Protein 6K5R (pdb70)

Sequence (87 aa):
DHINLKVAGQDGSVVQFKIKRHTPLSKLMKAYCERQGLSMRQIRFRFDGQPINETDTPAQLEMEDEDTIDVFQQQTGDTAGCIVIDEDHINLKVAGQDGSVVQFKIKRHTPLSKLMKAYCERQGLSMRQIRFRFDGQPINETDTPAQLEMEDEDTIDVFQQQTGDTAGCIVIDEDHINLKVAGQDGSVVQFKIKRHTPLSKLMKAYCERQGLSMRQIRFRFDGQPINETDTPAQLEMEDEDTIDVFQQQTGDTAGCIVIDEDHINLKVAGQDGSVVQFKIKRHTPLSKLMKAYCERQGLSMRQIRFRFDGQPINETDTPAQLEMEDEDTIDVFQQQTGDTAGCIVIDEDHINLKVAGQDGSVVQFKIKRHTPLSKLMKAYCERQGLSMRQIRFRFDGQPINETDTPAQLEMEDEDTIDVFQQQTGDTAGCIVIDEDHINLKVAGQDGSVVQFKIKRHTPLSKLMKAYCERQGLSMRQIRFRFDGQPINETDTPAQLEMEDEDTIDVFQQQTGDTAGCIVIDEDHINLKVAGQDGSVVQFKIKRHTPLSKLMKAYCERQGLSMRQIRFRFDGQPINETDTPAQLEMEDEDTIDVFQQQTGDTAGCIVIDEDHINLKVAGQDGSVVQFKIKRHTPLSKLMKAYCERQGLSMRQIRFRFDGQPINETDTPAQLEMEDEDTIDVFQQQTGDTAGCIVIDEDHINLKVAGQDGSVVQFKIKRHTPLSKLMKAYCERQGLSMRQIRFRFDGQPINETDTPAQLEMEDEDTIDVFQQQTGDTAGCIVIDEDHINLKVAGQDGSVVQFKIKRHTPLSKLMKAYCERQGLSMRQIRFRFDGQPINETDTPAQLEMEDEDTIDVFQQQTGDTAGCIVIDEDHINLKVAGQDGSVVQFKIKRHTPLSKLMKAYCERQGLSMRQIRFRFDGQPINETDTPAQLEMEDEDTIDVFQQQTGDTAGCIVIDEDHINLKVAGQDGSVVQFKIKRHTPLSKLMKAYCERQGLSMRQIRFRFDGQPINETDTPAQLEMEDEDTIDVFQQQTGDTAGCIVIDEDHINLKVAGQDGSVVQFKIKRHTPLSKLMKAYCERQGLSMRQIRFRFDGQPINETDTPAQLEMEDEDTIDVFQQQTGDTAGCIVIDEDHINLKVAGQDGSVVQFKIKRHTPLSKLMKAYCERQGLSMRQIRFRFDGQPINETDTPAQLEMEDEDTIDVFQQQTGDTAGCIVIDEDHINLKVAGQDGSVVQFKIKRHTPLSKLMKAYCERQGLSMRQIRFRFDGQPINETDTPAQLEMEDEDTIDVFQQQTGDTAGCIVIDEDHINLKVAGQDGSVVQFKIKRHTPLSKLMKAYCERQGLSMRQIRFRFDGQPINETDTPAQLEMEDEDTIDVFQQQTGDTAGCIVIDEDHINLKVAGQDGSVVQFKIKRHTPLSKLMKAYCERQGLSMRQIRFRFDGQPINETDTPAQLEMEDEDTIDVFQQQTGDTAGCIVIDEDHINLKVAGQDGSVVQFKIKRHTPLSKLMKAYCERQGLSMRQIRFRFDGQPINETDTPAQLEMEDEDTIDVFQQQTGDTAGCIVIDEDHINLKVAGQDGSVVQFKIKRHTPLSKLMKAYCERQGLSMRQIRFRFDGQPINETDTPAQLEMEDEDTIDVFQQQTGDTAGCIVIDEDHINLKVAGQDGSVVQFKIKRHTPLSKLMKAYCERQGLSMRQIRFRFDGQPINETDTPAQLEMEDEDTIDVFQQQTGDTAGCIVIDE

Structure (mmCIF, N/CA/C/O backbone):
data_6K5R
#
_entry.id   6K5R
#
loop_
_entity.id
_entity.type
_entity.pdbx_description
1 polymer 'Small ubiquitin-related modifier 3'
2 polymer ASP-THR-ALA-GLY-CYS-ILE-VAL-ILE-SEP-ASP-SEP-GLU
#
loop_
_atom_site.group_PDB
_atom_site.id
_atom_site.type_symbol
_atom_site.label_atom_id
_atom_site.label_alt_id
_atom_site.label_comp_id
_atom_site.label_asym_id
_atom_site.label_entity_id
_atom_site.label_seq_id
_atom_site.pdbx_PDB_ins_code
_atom_site.Cartn_x
_atom_site.Cartn_y
_atom_site.Cartn_z
_atom_site.occupancy
_atom_site.B_iso_or_equiv
_atom_site.auth_seq_id
_atom_site.auth_comp_id
_atom_site.auth_asym_id
_atom_site.auth_atom_id
_atom_site.pdbx_PDB_model_num
ATOM 1 N N . ASP A 1 1 ? 10.536 15.447 0.348 1.00 10.00 16 ASP A N 1
ATOM 2 C CA . ASP A 1 1 ? 9.702 14.943 1.432 1.00 10.00 16 ASP A CA 1
ATOM 3 C C . ASP A 1 1 ? 8.790 13.829 0.922 1.00 10.00 16 ASP A C 1
ATOM 4 O O . ASP A 1 1 ? 8.940 13.363 -0.209 1.00 10.00 16 ASP A O 1
ATOM 13 N N . HIS A 1 2 ? 7.854 13.406 1.752 1.00 10.00 17 HIS A N 1
ATOM 14 C CA . HIS A 1 2 ? 6.920 12.353 1.381 1.00 10.00 17 HIS A CA 1
ATOM 15 C C . HIS A 1 2 ? 5.582 12.956 0.981 1.00 10.00 17 HIS A C 1
ATOM 16 O O . HIS A 1 2 ? 5.215 14.034 1.449 1.00 10.00 17 HIS A O 1
ATOM 30 N N . ILE A 1 3 ? 4.862 12.262 0.121 1.00 10.00 18 ILE A N 1
ATOM 31 C CA . ILE A 1 3 ? 3.557 12.713 -0.318 1.00 10.00 18 ILE A CA 1
ATOM 32 C C . ILE A 1 3 ? 2.492 11.861 0.368 1.00 10.00 18 ILE A C 1
ATOM 33 O O . ILE A 1 3 ? 2.516 10.629 0.288 1.00 10.00 18 ILE A O 1
ATOM 49 N N . ASN A 1 4 ? 1.582 12.509 1.077 1.00 10.00 19 ASN A N 1
ATOM 50 C CA . ASN A 1 4 ? 0.542 11.793 1.800 1.00 10.00 19 ASN A CA 1
ATOM 51 C C . ASN A 1 4 ? -0.696 11.609 0.940 1.00 10.00 19 ASN A C 1
ATOM 52 O O . ASN A 1 4 ? -1.432 12.558 0.667 1.00 10.00 19 ASN A O 1
ATOM 63 N N . LEU A 1 5 ? -0.906 10.382 0.499 1.00 10.00 20 LEU A N 1
ATOM 64 C CA . LEU A 1 5 ? -2.055 10.044 -0.321 1.00 10.00 20 LEU A CA 1
ATOM 65 C C . LEU A 1 5 ? -3.138 9.439 0.559 1.00 10.00 20 LEU A C 1
ATOM 66 O O . LEU A 1 5 ? -2.863 9.003 1.677 1.00 10.00 20 LEU A O 1
ATOM 82 N N . LYS A 1 6 ? -4.364 9.412 0.069 1.00 10.00 21 LYS A N 1
ATOM 83 C CA . LYS A 1 6 ? -5.466 8.876 0.853 1.00 10.00 21 LYS A CA 1
ATOM 84 C C . LYS A 1 6 ? -6.260 7.839 0.068 1.00 10.00 21 LYS A C 1
ATOM 85 O O . LYS A 1 6 ? -6.474 7.980 -1.138 1.00 10.00 21 LYS A O 1
ATOM 104 N N . VAL A 1 7 ? -6.666 6.786 0.758 1.00 10.00 22 VAL A N 1
ATOM 105 C CA . VAL A 1 7 ? -7.464 5.725 0.165 1.00 10.00 22 VAL A CA 1
ATOM 106 C C . VAL A 1 7 ? -8.845 5.725 0.806 1.00 10.00 22 VAL A C 1
ATOM 107 O O . VAL A 1 7 ? -8.964 5.681 2.033 1.00 10.00 22 VAL A O 1
ATOM 120 N N . ALA A 1 8 ? -9.881 5.797 -0.016 1.00 10.00 23 ALA A N 1
ATOM 121 C CA . ALA A 1 8 ? -11.243 5.814 0.483 1.00 10.00 23 ALA A CA 1
ATOM 122 C C . ALA A 1 8 ? -11.910 4.461 0.286 1.00 10.00 23 ALA A C 1
ATOM 123 O O . ALA A 1 8 ? -12.219 4.067 -0.840 1.00 10.00 23 ALA A O 1
ATOM 130 N N . GLY A 1 9 ? -12.117 3.749 1.385 1.00 10.00 24 GLY A N 1
ATOM 131 C CA . GLY A 1 9 ? -12.754 2.451 1.314 1.00 10.00 24 GLY A CA 1
ATOM 132 C C . GLY A 1 9 ? -14.241 2.569 1.047 1.00 10.00 24 GLY A C 1
ATOM 133 O O . GLY A 1 9 ? -14.843 3.611 1.317 1.00 10.00 24 GLY A O 1
ATOM 137 N N . GLN A 1 10 ? -14.839 1.503 0.532 1.00 10.00 25 GLN A N 1
ATOM 138 C CA . GLN A 1 10 ? -16.269 1.500 0.222 1.00 10.00 25 GLN A CA 1
ATOM 139 C C . GLN A 1 10 ? -17.111 1.372 1.488 1.00 10.00 25 GLN A C 1
ATOM 140 O O . GLN A 1 10 ? -18.339 1.434 1.437 1.00 10.00 25 GLN A O 1
ATOM 154 N N . ASP A 1 11 ? -16.446 1.189 2.619 1.00 10.00 26 ASP A N 1
ATOM 155 C CA . ASP A 1 11 ? -17.132 1.073 3.900 1.00 10.00 26 ASP A CA 1
ATOM 156 C C . ASP A 1 11 ? -17.073 2.404 4.644 1.00 10.00 26 ASP A C 1
ATOM 157 O O . ASP A 1 11 ? -17.973 2.744 5.411 1.00 10.00 26 ASP A O 1
ATOM 166 N N . GLY A 1 12 ? -16.004 3.153 4.406 1.00 10.00 27 GLY A N 1
ATOM 167 C CA . GLY A 1 12 ? -15.837 4.435 5.054 1.00 10.00 27 GLY A CA 1
ATOM 168 C C . GLY A 1 12 ? -14.461 4.600 5.671 1.00 10.00 27 GLY A C 1
ATOM 169 O O . GLY A 1 12 ? -14.063 5.718 6.001 1.00 10.00 27 GLY A O 1
ATOM 173 N N . SER A 1 13 ? -13.731 3.496 5.815 1.00 10.00 28 SER A N 1
ATOM 174 C CA . SER A 1 13 ? -12.394 3.535 6.403 1.00 10.00 28 SER A CA 1
ATOM 175 C C . SER A 1 13 ? -11.452 4.395 5.565 1.00 10.00 28 SER A C 1
ATOM 176 O O . SER A 1 13 ? -11.470 4.347 4.330 1.00 10.00 28 SER A O 1
ATOM 184 N N . VAL A 1 14 ? -10.654 5.202 6.243 1.00 10.00 29 VAL A N 1
ATOM 185 C CA . VAL A 1 14 ? -9.702 6.074 5.579 1.00 10.00 29 VAL A CA 1
ATOM 186 C C . VAL A 1 14 ? -8.278 5.579 5.818 1.00 10.00 29 VAL A C 1
ATOM 187 O O . VAL A 1 14 ? -7.875 5.333 6.958 1.00 10.00 29 VAL A O 1
ATOM 200 N N . VAL A 1 15 ? -7.532 5.398 4.743 1.00 10.00 30 VAL A N 1
ATOM 201 C CA . VAL A 1 15 ? -6.157 4.936 4.845 1.00 10.00 30 VAL A CA 1
ATOM 202 C C . VAL A 1 15 ? -5.217 5.977 4.256 1.00 10.00 30 VAL A C 1
ATOM 203 O O . VAL A 1 15 ? -5.360 6.368 3.098 1.00 10.00 30 VAL A O 1
ATOM 216 N N . GLN A 1 16 ? -4.278 6.439 5.064 1.00 10.00 31 GLN A N 1
ATOM 217 C CA . GLN A 1 16 ? -3.312 7.433 4.627 1.00 10.00 31 GLN A CA 1
ATOM 218 C C . GLN A 1 16 ? -2.006 6.748 4.248 1.00 10.00 31 GLN A C 1
ATOM 219 O O . GLN A 1 16 ? -1.394 6.054 5.066 1.00 10.00 31 GLN A O 1
ATOM 233 N N . PHE A 1 17 ? -1.591 6.942 3.007 1.00 10.00 32 PHE A N 1
ATOM 234 C CA . PHE A 1 17 ? -0.373 6.332 2.500 1.00 10.00 32 PHE A CA 1
ATOM 235 C C . PHE A 1 17 ? 0.766 7.341 2.431 1.00 10.00 32 PHE A C 1
ATOM 236 O O . PHE A 1 17 ? 0.697 8.323 1.691 1.00 10.00 32 PHE A O 1
ATOM 253 N N . LYS A 1 18 ? 1.804 7.093 3.212 1.00 10.00 33 LYS A N 1
ATOM 254 C CA . LYS A 1 18 ? 2.976 7.949 3.224 1.00 10.00 33 LYS A CA 1
ATOM 255 C C . LYS A 1 18 ? 4.030 7.337 2.315 1.00 10.00 33 LYS A C 1
ATOM 256 O O . LYS A 1 18 ? 4.726 6.393 2.695 1.00 10.00 33 LYS A O 1
ATOM 275 N N . ILE A 1 19 ? 4.103 7.839 1.092 1.00 10.00 34 ILE A N 1
ATOM 276 C CA . ILE A 1 19 ? 5.055 7.333 0.118 1.00 10.00 34 ILE A CA 1
ATOM 277 C C . ILE A 1 19 ? 5.748 8.501 -0.581 1.00 10.00 34 ILE A C 1
ATOM 278 O O . ILE A 1 19 ? 5.388 9.653 -0.355 1.00 10.00 34 ILE A O 1
ATOM 294 N N . LYS A 1 20 ? 6.756 8.221 -1.395 1.00 10.00 35 LYS A N 1
ATOM 295 C CA . LYS A 1 20 ? 7.455 9.279 -2.111 1.00 10.00 35 LYS A CA 1
ATOM 296 C C . LYS A 1 20 ? 6.978 9.351 -3.556 1.00 10.00 35 LYS A C 1
ATOM 297 O O . LYS A 1 20 ? 6.410 8.393 -4.077 1.00 10.00 35 LYS A O 1
ATOM 316 N N . ARG A 1 21 ? 7.221 10.479 -4.205 1.00 10.00 36 ARG A N 1
ATOM 317 C CA . ARG A 1 21 ? 6.799 10.677 -5.586 1.00 10.00 36 ARG A CA 1
ATOM 318 C C . ARG A 1 21 ? 7.530 9.741 -6.549 1.00 10.00 36 ARG A C 1
ATOM 319 O O . ARG A 1 21 ? 7.012 9.423 -7.621 1.00 10.00 36 ARG A O 1
ATOM 340 N N . HIS A 1 22 ? 8.730 9.309 -6.172 1.00 10.00 37 HIS A N 1
ATOM 341 C CA . HIS A 1 22 ? 9.504 8.393 -7.007 1.00 10.00 37 HIS A CA 1
ATOM 342 C C . HIS A 1 22 ? 9.120 6.949 -6.695 1.00 10.00 37 HIS A C 1
ATOM 343 O O . HIS A 1 22 ? 9.475 6.021 -7.423 1.00 10.00 37 HIS A O 1
ATOM 357 N N . THR A 1 23 ? 8.381 6.785 -5.609 1.00 10.00 38 THR A N 1
ATOM 358 C CA . THR A 1 23 ? 7.945 5.478 -5.152 1.00 10.00 38 THR A CA 1
ATOM 359 C C . THR A 1 23 ? 6.797 4.941 -6.003 1.00 10.00 38 THR A C 1
ATOM 360 O O . THR A 1 23 ? 5.759 5.589 -6.135 1.00 10.00 38 THR A O 1
ATOM 371 N N . PRO A 1 24 ? 6.987 3.760 -6.616 1.00 10.00 39 PRO A N 1
ATOM 372 C CA . PRO A 1 24 ? 5.963 3.120 -7.448 1.00 10.00 39 PRO A CA 1
ATOM 373 C C . PRO A 1 24 ? 4.674 2.857 -6.676 1.00 10.00 39 PRO A C 1
ATOM 374 O O . PRO A 1 24 ? 4.704 2.468 -5.507 1.00 10.00 39 PRO A O 1
ATOM 385 N N . LEU A 1 25 ? 3.541 3.056 -7.339 1.00 10.00 40 LEU A N 1
ATOM 386 C CA . LEU A 1 25 ? 2.241 2.838 -6.715 1.00 10.00 40 LEU A CA 1
ATOM 387 C C . LEU A 1 25 ? 1.926 1.346 -6.633 1.00 10.00 40 LEU A C 1
ATOM 388 O O . LEU A 1 25 ? 0.933 0.941 -6.025 1.00 10.00 40 LEU A O 1
ATOM 404 N N . SER A 1 26 ? 2.785 0.532 -7.238 1.00 10.00 41 SER A N 1
ATOM 405 C CA . SER A 1 26 ? 2.612 -0.912 -7.230 1.00 10.00 41 SER A CA 1
ATOM 406 C C . SER A 1 26 ? 2.661 -1.451 -5.805 1.00 10.00 41 SER A C 1
ATOM 407 O O . SER A 1 26 ? 1.849 -2.296 -5.422 1.00 10.00 41 SER A O 1
ATOM 415 N N . LYS A 1 27 ? 3.600 -0.940 -5.009 1.00 10.00 42 LYS A N 1
ATOM 416 C CA . LYS A 1 27 ? 3.726 -1.374 -3.624 1.00 10.00 42 LYS A CA 1
ATOM 417 C C . LYS A 1 27 ? 2.536 -0.876 -2.810 1.00 10.00 42 LYS A C 1
ATOM 418 O O . LYS A 1 27 ? 2.155 -1.497 -1.824 1.00 10.00 42 LYS A O 1
ATOM 437 N N . LEU A 1 28 ? 1.943 0.237 -3.242 1.00 10.00 43 LEU A N 1
ATOM 438 C CA . LEU A 1 28 ? 0.784 0.807 -2.561 1.00 10.00 43 LEU A CA 1
ATOM 439 C C . LEU A 1 28 ? -0.398 -0.146 -2.677 1.00 10.00 43 LEU A C 1
ATOM 440 O O . LEU A 1 28 ? -1.069 -0.448 -1.688 1.00 10.00 43 LEU A O 1
ATOM 456 N N . MET A 1 29 ? -0.626 -0.633 -3.889 1.00 10.00 44 MET A N 1
ATOM 457 C CA . MET A 1 29 ? -1.719 -1.561 -4.152 1.00 10.00 44 MET A CA 1
ATOM 458 C C . MET A 1 29 ? -1.521 -2.855 -3.377 1.00 10.00 44 MET A C 1
ATOM 459 O O . MET A 1 29 ? -2.455 -3.371 -2.764 1.00 10.00 44 MET A O 1
ATOM 473 N N . LYS A 1 30 ? -0.295 -3.363 -3.390 1.00 10.00 45 LYS A N 1
ATOM 474 C CA . LYS A 1 30 ? 0.024 -4.604 -2.695 1.00 10.00 45 LYS A CA 1
ATOM 475 C C . LYS A 1 30 ? -0.075 -4.434 -1.179 1.00 10.00 45 LYS A C 1
ATOM 476 O O . LYS A 1 30 ? -0.675 -5.262 -0.502 1.00 10.00 45 LYS A O 1
ATOM 495 N N . ALA A 1 31 ? 0.500 -3.352 -0.655 1.00 10.00 46 ALA A N 1
ATOM 496 C CA . ALA A 1 31 ? 0.489 -3.087 0.783 1.00 10.00 46 ALA A CA 1
ATOM 497 C C . ALA A 1 31 ? -0.929 -3.087 1.343 1.00 10.00 46 ALA A C 1
ATOM 498 O O . ALA A 1 31 ? -1.200 -3.712 2.371 1.00 10.00 46 ALA A O 1
ATOM 505 N N . TYR A 1 32 ? -1.831 -2.391 0.666 1.00 10.00 47 TYR A N 1
ATOM 506 C CA . TYR A 1 32 ? -3.216 -2.327 1.107 1.00 10.00 47 TYR A CA 1
ATOM 507 C C . TYR A 1 32 ? -3.894 -3.681 0.923 1.00 10.00 47 TYR A C 1
ATOM 508 O O . TYR A 1 32 ? -4.650 -4.127 1.786 1.00 10.00 47 TYR A O 1
ATOM 526 N N . CYS A 1 33 ? -3.594 -4.341 -0.191 1.00 10.00 48 CYS A N 1
ATOM 527 C CA . CYS A 1 33 ? -4.173 -5.643 -0.496 1.00 10.00 48 CYS A CA 1
ATOM 528 C C . CYS A 1 33 ? -3.769 -6.679 0.551 1.00 10.00 48 CYS A C 1
ATOM 529 O O . CYS A 1 33 ? -4.581 -7.518 0.949 1.00 10.00 48 CYS A O 1
ATOM 537 N N . GLU A 1 34 ? -2.521 -6.608 1.007 1.00 10.00 49 GLU A N 1
ATOM 538 C CA . GLU A 1 34 ? -2.017 -7.530 2.019 1.00 10.00 49 GLU A CA 1
ATOM 539 C C . GLU A 1 34 ? -2.802 -7.384 3.319 1.00 10.00 49 GLU A C 1
ATOM 540 O O . GLU A 1 34 ? -3.046 -8.364 4.025 1.00 10.00 49 GLU A O 1
ATOM 552 N N . ARG A 1 35 ? -3.204 -6.154 3.623 1.00 10.00 50 ARG A N 1
ATOM 553 C CA . ARG A 1 35 ? -3.966 -5.876 4.836 1.00 10.00 50 ARG A CA 1
ATOM 554 C C . ARG A 1 35 ? -5.401 -6.373 4.695 1.00 10.00 50 ARG A C 1
ATOM 555 O O . ARG A 1 35 ? -6.075 -6.646 5.687 1.00 10.00 50 ARG A O 1
ATOM 576 N N . GLN A 1 36 ? -5.857 -6.490 3.458 1.00 10.00 51 GLN A N 1
ATOM 577 C CA . GLN A 1 36 ? -7.202 -6.977 3.186 1.00 10.00 51 GLN A CA 1
ATOM 578 C C . GLN A 1 36 ? -7.211 -8.499 3.244 1.00 10.00 51 GLN A C 1
ATOM 579 O O . GLN A 1 36 ? -8.219 -9.115 3.598 1.00 10.00 51 GLN A O 1
ATOM 593 N N . GLY A 1 37 ? -6.075 -9.091 2.887 1.00 10.00 52 GLY A N 1
ATOM 594 C CA . GLY A 1 37 ? -5.939 -10.533 2.909 1.00 10.00 52 GLY A CA 1
ATOM 595 C C . GLY A 1 37 ? -6.472 -11.187 1.651 1.00 10.00 52 GLY A C 1
ATOM 596 O O . GLY A 1 37 ? -6.958 -12.317 1.692 1.00 10.00 52 GLY A O 1
ATOM 600 N N . LEU A 1 38 ? -6.370 -10.490 0.529 1.00 10.00 53 LEU A N 1
ATOM 601 C CA . LEU A 1 38 ? -6.863 -11.014 -0.741 1.00 10.00 53 LEU A CA 1
ATOM 602 C C . LEU A 1 38 ? -5.863 -10.768 -1.867 1.00 10.00 53 LEU A C 1
ATOM 603 O O . LEU A 1 38 ? -4.872 -10.055 -1.690 1.00 10.00 53 LEU A O 1
ATOM 619 N N . SER A 1 39 ? -6.137 -11.361 -3.020 1.00 10.00 54 SER A N 1
ATOM 620 C CA . SER A 1 39 ? -5.284 -11.218 -4.190 1.00 10.00 54 SER A CA 1
ATOM 621 C C . SER A 1 39 ? -5.495 -9.851 -4.834 1.00 10.00 54 SER A C 1
ATOM 622 O O . SER A 1 39 ? -6.616 -9.335 -4.862 1.00 10.00 54 SER A O 1
ATOM 630 N N . MET A 1 40 ? -4.422 -9.271 -5.361 1.00 10.00 55 MET A N 1
ATOM 631 C CA . MET A 1 40 ? -4.497 -7.961 -6.001 1.00 10.00 55 MET A CA 1
ATOM 632 C C . MET A 1 40 ? -5.269 -8.046 -7.313 1.00 10.00 55 MET A C 1
ATOM 633 O O . MET A 1 40 ? -5.625 -7.030 -7.911 1.00 10.00 55 MET A O 1
ATOM 647 N N . ARG A 1 41 ? -5.533 -9.270 -7.752 1.00 10.00 56 ARG A N 1
ATOM 648 C CA . ARG A 1 41 ? -6.266 -9.499 -8.984 1.00 10.00 56 ARG A CA 1
ATOM 649 C C . ARG A 1 41 ? -7.771 -9.441 -8.737 1.00 10.00 56 ARG A C 1
ATOM 650 O O . ARG A 1 41 ? -8.562 -9.420 -9.678 1.00 10.00 56 ARG A O 1
ATOM 671 N N . GLN A 1 42 ? -8.167 -9.403 -7.472 1.00 10.00 57 GLN A N 1
ATOM 672 C CA . GLN A 1 42 ? -9.582 -9.358 -7.120 1.00 10.00 57 GLN A CA 1
ATOM 673 C C . GLN A 1 42 ? -10.092 -7.919 -7.051 1.00 10.00 57 GLN A C 1
ATOM 674 O O . GLN A 1 42 ? -11.265 -7.650 -7.320 1.00 10.00 57 GLN A O 1
ATOM 688 N N . ILE A 1 43 ? -9.211 -6.994 -6.704 1.00 10.00 58 ILE A N 1
ATOM 689 C CA . ILE A 1 43 ? -9.595 -5.593 -6.588 1.00 10.00 58 ILE A CA 1
ATOM 690 C C . ILE A 1 43 ? -9.079 -4.770 -7.760 1.00 10.00 58 ILE A C 1
ATOM 691 O O . ILE A 1 43 ? -8.259 -5.240 -8.551 1.00 10.00 58 ILE A O 1
ATOM 707 N N . ARG A 1 44 ? -9.584 -3.549 -7.874 1.00 10.00 59 ARG A N 1
ATOM 708 C CA . ARG A 1 44 ? -9.184 -2.635 -8.938 1.00 10.00 59 ARG A CA 1
ATOM 709 C C . ARG A 1 44 ? -8.979 -1.235 -8.372 1.00 10.00 59 ARG A C 1
ATOM 710 O O . ARG A 1 44 ? -9.812 -0.742 -7.611 1.00 10.00 59 ARG A O 1
ATOM 731 N N . PHE A 1 45 ? -7.871 -0.603 -8.737 1.00 10.00 60 PHE A N 1
ATOM 732 C CA . PHE A 1 45 ? -7.571 0.744 -8.264 1.00 10.00 60 PHE A CA 1
ATOM 733 C C . PHE A 1 45 ? -7.817 1.754 -9.374 1.00 10.00 60 PHE A C 1
ATOM 734 O O . PHE A 1 45 ? -7.416 1.539 -10.522 1.00 10.00 60 PHE A O 1
ATOM 751 N N . ARG A 1 46 ? -8.486 2.847 -9.038 1.00 10.00 61 ARG A N 1
ATOM 752 C CA . ARG A 1 46 ? -8.783 3.884 -10.016 1.00 10.00 61 ARG A CA 1
ATOM 753 C C . ARG A 1 46 ? -8.389 5.260 -9.504 1.00 10.00 61 ARG A C 1
ATOM 754 O O . ARG A 1 46 ? -8.581 5.585 -8.332 1.00 10.00 61 ARG A O 1
ATOM 775 N N . PHE A 1 47 ? -7.836 6.055 -10.402 1.00 10.00 62 PHE A N 1
ATOM 776 C CA . PHE A 1 47 ? -7.416 7.409 -10.098 1.00 10.00 62 PHE A CA 1
ATOM 777 C C . PHE A 1 47 ? -7.933 8.341 -11.187 1.00 10.00 62 PHE A C 1
ATOM 778 O O . PHE A 1 47 ? -7.624 8.149 -12.366 1.00 10.00 62 PHE A O 1
ATOM 795 N N . ASP A 1 48 ? -8.755 9.314 -10.790 1.00 10.00 63 ASP A N 1
ATOM 796 C CA . ASP A 1 48 ? -9.337 10.281 -11.726 1.00 10.00 63 ASP A CA 1
ATOM 797 C C . ASP A 1 48 ? -10.313 9.569 -12.664 1.00 10.00 63 ASP A C 1
ATOM 798 O O . ASP A 1 48 ? -10.573 10.005 -13.783 1.00 10.00 63 ASP A O 1
ATOM 807 N N . GLY A 1 49 ? -10.859 8.458 -12.181 1.00 10.00 64 GLY A N 1
ATOM 808 C CA . GLY A 1 49 ? -11.799 7.685 -12.971 1.00 10.00 64 GLY A CA 1
ATOM 809 C C . GLY A 1 49 ? -11.111 6.751 -13.948 1.00 10.00 64 GLY A C 1
ATOM 810 O O . GLY A 1 49 ? -11.771 6.059 -14.722 1.00 10.00 64 GLY A O 1
ATOM 814 N N . GLN A 1 50 ? -9.786 6.727 -13.916 1.00 10.00 65 GLN A N 1
ATOM 815 C CA . GLN A 1 50 ? -9.023 5.871 -14.815 1.00 10.00 65 GLN A CA 1
ATOM 816 C C . GLN A 1 50 ? -8.277 4.798 -14.025 1.00 10.00 65 GLN A C 1
ATOM 817 O O . GLN A 1 50 ? -7.772 5.072 -12.938 1.00 10.00 65 GLN A O 1
ATOM 831 N N . PRO A 1 51 ? -8.221 3.559 -14.542 1.00 10.00 66 PRO A N 1
ATOM 832 C CA . PRO A 1 51 ? -7.524 2.456 -13.873 1.00 10.00 66 PRO A CA 1
ATOM 833 C C . PRO A 1 51 ? -6.013 2.670 -13.845 1.00 10.00 66 PRO A C 1
ATOM 834 O O . PRO A 1 51 ? -5.429 3.160 -14.812 1.00 10.00 66 PRO A O 1
ATOM 845 N N . ILE A 1 52 ? -5.386 2.304 -12.737 1.00 10.00 67 ILE A N 1
ATOM 846 C CA . ILE A 1 52 ? -3.946 2.469 -12.590 1.00 10.00 67 ILE A CA 1
ATOM 847 C C . ILE A 1 52 ? -3.215 1.179 -12.943 1.00 10.00 67 ILE A C 1
ATOM 848 O O . ILE A 1 52 ? -3.690 0.081 -12.640 1.00 10.00 67 ILE A O 1
ATOM 864 N N . ASN A 1 53 ? -2.059 1.321 -13.578 1.00 10.00 68 ASN A N 1
ATOM 865 C CA . ASN A 1 53 ? -1.252 0.177 -13.984 1.00 10.00 68 ASN A CA 1
ATOM 866 C C . ASN A 1 53 ? -0.105 -0.020 -13.002 1.00 10.00 68 ASN A C 1
ATOM 867 O O . ASN A 1 53 ? 0.156 0.844 -12.166 1.00 10.00 68 ASN A O 1
ATOM 878 N N . GLU A 1 54 ? 0.601 -1.138 -13.123 1.00 10.00 69 GLU A N 1
ATOM 879 C CA . GLU A 1 54 ? 1.723 -1.439 -12.236 1.00 10.00 69 GLU A CA 1
ATOM 880 C C . GLU A 1 54 ? 3.013 -0.786 -12.732 1.00 10.00 69 GLU A C 1
ATOM 881 O O . GLU A 1 54 ? 4.111 -1.211 -12.377 1.00 10.00 69 GLU A O 1
ATOM 893 N N . THR A 1 55 ? 2.868 0.245 -13.555 1.00 10.00 70 THR A N 1
ATOM 894 C CA . THR A 1 55 ? 4.006 0.968 -14.100 1.00 10.00 70 THR A CA 1
ATOM 895 C C . THR A 1 55 ? 3.841 2.470 -13.889 1.00 10.00 70 THR A C 1
ATOM 896 O O . THR A 1 55 ? 4.539 3.280 -14.502 1.00 10.00 70 THR A O 1
ATOM 907 N N . ASP A 1 56 ? 2.915 2.839 -13.013 1.00 10.00 71 ASP A N 1
ATOM 908 C CA . ASP A 1 56 ? 2.638 4.245 -12.750 1.00 10.00 71 ASP A CA 1
ATOM 909 C C . ASP A 1 56 ? 3.224 4.701 -11.418 1.00 10.00 71 ASP A C 1
ATOM 910 O O . ASP A 1 56 ? 3.382 3.909 -10.486 1.00 10.00 71 ASP A O 1
ATOM 919 N N . THR A 1 57 ? 3.546 5.983 -11.349 1.00 10.00 72 THR A N 1
ATOM 920 C CA . THR A 1 57 ? 4.105 6.586 -10.148 1.00 10.00 72 THR A CA 1
ATOM 921 C C . THR A 1 57 ? 3.366 7.890 -9.837 1.00 10.00 72 THR A C 1
ATOM 922 O O . THR A 1 57 ? 2.736 8.465 -10.727 1.00 10.00 72 THR A O 1
ATOM 933 N N . PRO A 1 58 ? 3.419 8.379 -8.583 1.00 10.00 73 PRO A N 1
ATOM 934 C CA . PRO A 1 58 ? 2.741 9.622 -8.195 1.00 10.00 73 PRO A CA 1
ATOM 935 C C . PRO A 1 58 ? 3.202 10.812 -9.032 1.00 10.00 73 PRO A C 1
ATOM 936 O O . PRO A 1 58 ? 2.396 11.655 -9.424 1.00 10.00 73 PRO A O 1
ATOM 947 N N . ALA A 1 59 ? 4.499 10.857 -9.319 1.00 10.00 74 ALA A N 1
ATOM 948 C CA . ALA A 1 59 ? 5.077 11.939 -10.112 1.00 10.00 74 ALA A CA 1
ATOM 949 C C . ALA A 1 59 ? 4.775 11.763 -11.597 1.00 10.00 74 ALA A C 1
ATOM 950 O O . ALA A 1 59 ? 5.015 12.663 -12.399 1.00 10.00 74 ALA A O 1
ATOM 957 N N . GLN A 1 60 ? 4.253 10.602 -11.957 1.00 10.00 75 GLN A N 1
ATOM 958 C CA . GLN A 1 60 ? 3.924 10.309 -13.344 1.00 10.00 75 GLN A CA 1
ATOM 959 C C . GLN A 1 60 ? 2.454 10.607 -13.613 1.00 10.00 75 GLN A C 1
ATOM 960 O O . GLN A 1 60 ? 2.079 11.003 -14.716 1.00 10.00 75 GLN A O 1
ATOM 974 N N . LEU A 1 61 ? 1.630 10.425 -12.593 1.00 10.00 76 LEU A N 1
ATOM 975 C CA . LEU A 1 61 ? 0.199 10.668 -12.714 1.00 10.00 76 LEU A CA 1
ATOM 976 C C . LEU A 1 61 ? -0.165 12.072 -12.245 1.00 10.00 76 LEU A C 1
ATOM 977 O O . LEU A 1 61 ? -1.342 12.415 -12.157 1.00 10.00 76 LEU A O 1
ATOM 993 N N . GLU A 1 62 ? 0.857 12.872 -11.942 1.00 10.00 77 GLU A N 1
ATOM 994 C CA . GLU A 1 62 ? 0.668 14.247 -11.482 1.00 10.00 77 GLU A CA 1
ATOM 995 C C . GLU A 1 62 ? -0.189 14.294 -10.223 1.00 10.00 77 GLU A C 1
ATOM 996 O O . GLU A 1 62 ? -1.078 15.138 -10.084 1.00 10.00 77 GLU A O 1
ATOM 1008 N N . MET A 1 63 ? 0.093 13.390 -9.304 1.00 10.00 78 MET A N 1
ATOM 1009 C CA . MET A 1 63 ? -0.650 13.318 -8.058 1.00 10.00 78 MET A CA 1
ATOM 1010 C C . MET A 1 63 ? -0.090 14.309 -7.053 1.00 10.00 78 MET A C 1
ATOM 1011 O O . MET A 1 63 ? 1.111 14.584 -7.044 1.00 10.00 78 MET A O 1
ATOM 1025 N N . GLU A 1 64 ? -0.962 14.841 -6.213 1.00 10.00 79 GLU A N 1
ATOM 1026 C CA . GLU A 1 64 ? -0.559 15.798 -5.196 1.00 10.00 79 GLU A CA 1
ATOM 1027 C C . GLU A 1 64 ? -0.914 15.262 -3.818 1.00 10.00 79 GLU A C 1
ATOM 1028 O O . GLU A 1 64 ? -1.415 14.143 -3.694 1.00 10.00 79 GLU A O 1
ATOM 1040 N N . ASP A 1 65 ? -0.654 16.048 -2.786 1.00 10.00 80 ASP A N 1
ATOM 1041 C CA . ASP A 1 65 ? -0.951 15.626 -1.426 1.00 10.00 80 ASP A CA 1
ATOM 1042 C C . ASP A 1 65 ? -2.454 15.537 -1.210 1.00 10.00 80 ASP A C 1
ATOM 1043 O O . ASP A 1 65 ? -3.215 16.335 -1.763 1.00 10.00 80 ASP A O 1
ATOM 1052 N N . GLU A 1 66 ? -2.863 14.550 -0.416 1.00 10.00 81 GLU A N 1
ATOM 1053 C CA . GLU A 1 66 ? -4.272 14.301 -0.098 1.00 10.00 81 GLU A CA 1
ATOM 1054 C C . GLU A 1 66 ? -5.023 13.723 -1.295 1.00 10.00 81 GLU A C 1
ATOM 1055 O O . GLU A 1 66 ? -6.256 13.667 -1.292 1.00 10.00 81 GLU A O 1
ATOM 1067 N N . ASP A 1 67 ? -4.287 13.290 -2.315 1.00 10.00 82 ASP A N 1
ATOM 1068 C CA . ASP A 1 67 ? -4.911 12.704 -3.493 1.00 10.00 82 ASP A CA 1
ATOM 1069 C C . ASP A 1 67 ? -5.551 11.380 -3.107 1.00 10.00 82 ASP A C 1
ATOM 1070 O O . ASP A 1 67 ? -4.893 10.495 -2.557 1.00 10.00 82 ASP A O 1
ATOM 1079 N N . THR A 1 68 ? -6.840 11.259 -3.368 1.00 10.00 83 THR A N 1
ATOM 1080 C CA . THR A 1 68 ? -7.576 10.060 -3.014 1.00 10.00 83 THR A CA 1
ATOM 1081 C C . THR A 1 68 ? -7.659 9.073 -4.176 1.00 10.00 83 THR A C 1
ATOM 1082 O O . THR A 1 68 ? -7.874 9.460 -5.327 1.00 10.00 83 THR A O 1
ATOM 1093 N N . ILE A 1 69 ? -7.455 7.799 -3.857 1.00 10.00 84 ILE A N 1
ATOM 1094 C CA . ILE A 1 69 ? -7.523 6.727 -4.838 1.00 10.00 84 ILE A CA 1
ATOM 1095 C C . ILE A 1 69 ? -8.732 5.847 -4.536 1.00 10.00 84 ILE A C 1
ATOM 1096 O O . ILE A 1 69 ? -8.987 5.515 -3.375 1.00 10.00 84 ILE A O 1
ATOM 1112 N N . ASP A 1 70 ? -9.477 5.482 -5.569 1.00 10.00 85 ASP A N 1
ATOM 1113 C CA . ASP A 1 70 ? -10.659 4.649 -5.396 1.00 10.00 85 ASP A CA 1
ATOM 1114 C C . ASP A 1 70 ? -10.309 3.177 -5.548 1.00 10.00 85 ASP A C 1
ATOM 1115 O O . ASP A 1 70 ? -9.545 2.799 -6.439 1.00 10.00 85 ASP A O 1
ATOM 1124 N N . VAL A 1 71 ? -10.863 2.353 -4.671 1.00 10.00 86 VAL A N 1
ATOM 1125 C CA . VAL A 1 71 ? -10.613 0.920 -4.704 1.00 10.00 86 VAL A CA 1
ATOM 1126 C C . VAL A 1 71 ? -11.919 0.156 -4.873 1.00 10.00 86 VAL A C 1
ATOM 1127 O O . VAL A 1 71 ? -12.779 0.175 -3.990 1.00 10.00 86 VAL A O 1
ATOM 1140 N N . PHE A 1 72 ? -12.062 -0.515 -6.003 1.00 10.00 87 PHE A N 1
ATOM 1141 C CA . PHE A 1 72 ? -13.266 -1.277 -6.294 1.00 10.00 87 PHE A CA 1
ATOM 1142 C C . PHE A 1 72 ? -12.964 -2.771 -6.332 1.00 10.00 87 PHE A C 1
ATOM 1143 O O . PHE A 1 72 ? -11.819 -3.185 -6.135 1.00 10.00 87 PHE A O 1
ATOM 1160 N N . GLN A 1 73 ? -13.990 -3.569 -6.588 1.00 10.00 88 GLN A N 1
ATOM 1161 C CA . GLN A 1 73 ? -13.850 -5.017 -6.666 1.00 10.00 88 GLN A CA 1
ATOM 1162 C C . GLN A 1 73 ? -14.220 -5.497 -8.062 1.00 10.00 88 GLN A C 1
ATOM 1163 O O . GLN A 1 73 ? -15.031 -4.868 -8.743 1.00 10.00 88 GLN A O 1
ATOM 1177 N N . GLN A 1 74 ? -13.622 -6.597 -8.490 1.00 10.00 89 GLN A N 1
ATOM 1178 C CA . GLN A 1 74 ? -13.916 -7.152 -9.797 1.00 10.00 89 GLN A CA 1
ATOM 1179 C C . GLN A 1 74 ? -15.181 -8.003 -9.714 1.00 10.00 89 GLN A C 1
ATOM 1180 O O . GLN A 1 74 ? -15.464 -8.608 -8.677 1.00 10.00 89 GLN A O 1
ATOM 1194 N N . GLN A 1 75 ? -15.950 -8.028 -10.791 1.00 10.00 90 GLN A N 1
ATOM 1195 C CA . GLN A 1 75 ? -17.183 -8.800 -10.829 1.00 10.00 90 GLN A CA 1
ATOM 1196 C C . GLN A 1 75 ? -16.865 -10.290 -10.870 1.00 10.00 90 GLN A C 1
ATOM 1197 O O . GLN A 1 75 ? -16.064 -10.738 -11.690 1.00 10.00 90 GLN A O 1
ATOM 1211 N N . THR A 1 76 ? -17.497 -11.051 -9.988 1.00 10.00 91 THR A N 1
ATOM 1212 C CA . THR A 1 76 ? -17.277 -12.490 -9.920 1.00 10.00 91 THR A CA 1
ATOM 1213 C C . THR A 1 76 ? -18.188 -13.244 -10.887 1.00 10.00 91 THR A C 1
ATOM 1214 O O . THR A 1 76 ? -18.314 -14.466 -10.813 1.00 10.00 91 THR A O 1
ATOM 1225 N N . GLY A 1 77 ? -18.819 -12.505 -11.790 1.00 10.00 92 GLY A N 1
ATOM 1226 C CA . GLY A 1 77 ? -19.711 -13.117 -12.755 1.00 10.00 92 GLY A CA 1
ATOM 1227 C C . GLY A 1 77 ? -21.138 -13.168 -12.255 1.00 10.00 92 GLY A C 1
ATOM 1228 O O . GLY A 1 77 ? -21.523 -12.371 -11.392 1.00 10.00 92 GLY A O 1
ATOM 1232 N N . ASP B 2 1 ? -13.792 6.274 14.993 1.00 10.00 195 ASP B N 1
ATOM 1233 C CA . ASP B 2 1 ? -13.904 5.690 13.663 1.00 10.00 195 ASP B CA 1
ATOM 1234 C C . ASP B 2 1 ? -12.664 4.859 13.363 1.00 10.00 195 ASP B C 1
ATOM 1235 O O . ASP B 2 1 ? -11.905 4.527 14.279 1.00 10.00 195 ASP B O 1
ATOM 1244 N N . THR B 2 2 ? -12.439 4.537 12.101 1.00 10.00 196 THR B N 1
ATOM 1245 C CA . THR B 2 2 ? -11.281 3.745 11.741 1.00 10.00 196 THR B CA 1
ATOM 1246 C C . THR B 2 2 ? -10.342 4.514 10.817 1.00 10.00 196 THR B C 1
ATOM 1247 O O . THR B 2 2 ? -10.742 5.006 9.755 1.00 10.00 196 THR B O 1
ATOM 1258 N N . ALA B 2 3 ? -9.098 4.627 11.247 1.00 10.00 197 ALA B N 1
ATOM 1259 C CA . ALA B 2 3 ? -8.064 5.295 10.487 1.00 10.00 197 ALA B CA 1
ATOM 1260 C C . ALA B 2 3 ? -6.886 4.362 10.294 1.00 10.00 197 ALA B C 1
ATOM 1261 O O . ALA B 2 3 ? -6.406 3.765 11.257 1.00 10.00 197 ALA B O 1
ATOM 1268 N N . GLY B 2 4 ? -6.420 4.229 9.072 1.00 10.00 198 GLY B N 1
ATOM 1269 C CA . GLY B 2 4 ? -5.302 3.358 8.804 1.00 10.00 198 GLY B CA 1
ATOM 1270 C C . GLY B 2 4 ? -4.148 4.107 8.197 1.00 10.00 198 GLY B C 1
ATOM 1271 O O . GLY B 2 4 ? -4.342 4.869 7.252 1.00 10.00 198 GLY B O 1
ATOM 1275 N N . CYS B 2 5 ? -2.956 3.924 8.727 1.00 10.00 199 CYS B N 1
ATOM 1276 C CA . CYS B 2 5 ? -1.801 4.611 8.178 1.00 10.00 199 CYS B CA 1
ATOM 1277 C C . CYS B 2 5 ? -0.794 3.601 7.652 1.00 10.00 199 CYS B C 1
ATOM 1278 O O . CYS B 2 5 ? -0.362 2.695 8.372 1.00 10.00 199 CYS B O 1
ATOM 1286 N N . ILE B 2 6 ? -0.446 3.746 6.383 1.00 10.00 200 ILE B N 1
ATOM 1287 C CA . ILE B 2 6 ? 0.517 2.867 5.739 1.00 10.00 200 ILE B CA 1
ATOM 1288 C C . ILE B 2 6 ? 1.655 3.677 5.132 1.00 10.00 200 ILE B C 1
ATOM 1289 O O . ILE B 2 6 ? 1.410 4.648 4.416 1.00 10.00 200 ILE B O 1
ATOM 1305 N N . VAL B 2 7 ? 2.888 3.298 5.414 1.00 10.00 201 VAL B N 1
ATOM 1306 C CA . VAL B 2 7 ? 4.036 3.984 4.850 1.00 10.00 201 VAL B CA 1
ATOM 1307 C C . VAL B 2 7 ? 4.875 3.004 4.038 1.00 10.00 201 VAL B C 1
ATOM 1308 O O . VAL B 2 7 ? 5.218 1.923 4.521 1.00 10.00 201 VAL B O 1
ATOM 1321 N N . ILE B 2 8 ? 5.183 3.367 2.803 1.00 10.00 202 ILE B N 1
ATOM 1322 C CA . ILE B 2 8 ? 5.977 2.509 1.938 1.00 10.00 202 ILE B CA 1
ATOM 1323 C C . ILE B 2 8 ? 7.240 3.241 1.500 1.00 10.00 202 ILE B C 1
ATOM 1324 O O . ILE B 2 8 ? 7.195 4.410 1.113 1.00 10.00 202 ILE B O 1
ATOM 1354 N N . ASP B 2 10 ? 10.771 3.147 -0.888 1.00 10.00 204 ASP B N 1
ATOM 1355 C CA . ASP B 2 10 ? 11.376 2.570 -2.069 1.00 10.00 204 ASP B CA 1
ATOM 1356 C C . ASP B 2 10 ? 12.855 2.915 -2.105 1.00 10.00 204 ASP B C 1
ATOM 1357 O O . ASP B 2 10 ? 13.236 4.066 -1.898 1.00 10.00 204 ASP B O 1
ATOM 1380 N N . GLU B 2 12 ? 16.472 2.831 -4.255 1.00 10.00 206 GLU B N 1
ATOM 1381 C CA . GLU B 2 12 ? 17.075 2.752 -5.578 1.00 10.00 206 GLU B CA 1
ATOM 1382 C C . GLU B 2 12 ? 18.553 3.114 -5.508 1.00 10.00 206 GLU B C 1
ATOM 1383 O O . GLU B 2 12 ? 19.119 3.205 -4.417 1.00 10.00 206 GLU B O 1
ATOM 1395 N N . ASP A 1 1 ? 10.008 15.418 -1.147 1.00 10.00 16 ASP A N 2
ATOM 1396 C CA . ASP A 1 1 ? 9.288 15.487 0.120 1.00 10.00 16 ASP A CA 2
ATOM 1397 C C . ASP A 1 1 ? 8.441 14.233 0.320 1.00 10.00 16 ASP A C 2
ATOM 1398 O O . ASP A 1 1 ? 8.567 13.269 -0.439 1.00 10.00 16 ASP A O 2
ATOM 1407 N N . HIS A 1 2 ? 7.587 14.244 1.331 1.00 10.00 17 HIS A N 2
ATOM 1408 C CA . HIS A 1 2 ? 6.729 13.102 1.615 1.00 10.00 17 HIS A CA 2
ATOM 1409 C C . HIS A 1 2 ? 5.276 13.435 1.309 1.00 10.00 17 HIS A C 2
ATOM 1410 O O . HIS A 1 2 ? 4.675 14.307 1.944 1.00 10.00 17 HIS A O 2
ATOM 1424 N N . ILE A 1 3 ? 4.715 12.728 0.343 1.00 10.00 18 ILE A N 2
ATOM 1425 C CA . ILE A 1 3 ? 3.337 12.945 -0.067 1.00 10.00 18 ILE A CA 2
ATOM 1426 C C . ILE A 1 3 ? 2.404 11.973 0.661 1.00 10.00 18 ILE A C 2
ATOM 1427 O O . ILE A 1 3 ? 2.727 10.797 0.836 1.00 10.00 18 ILE A O 2
ATOM 1443 N N . ASN A 1 4 ? 1.262 12.470 1.115 1.00 10.00 19 ASN A N 2
ATOM 1444 C CA . ASN A 1 4 ? 0.307 11.634 1.830 1.00 10.00 19 ASN A CA 2
ATOM 1445 C C . ASN A 1 4 ? -0.936 11.402 0.989 1.00 10.00 19 ASN A C 2
ATOM 1446 O O . ASN A 1 4 ? -1.780 12.287 0.851 1.00 10.00 19 ASN A O 2
ATOM 1457 N N . LEU A 1 5 ? -1.037 10.214 0.422 1.00 10.00 20 LEU A N 2
ATOM 1458 C CA . LEU A 1 5 ? -2.178 9.856 -0.404 1.00 10.00 20 LEU A CA 2
ATOM 1459 C C . LEU A 1 5 ? -3.275 9.259 0.469 1.00 10.00 20 LEU A C 2
ATOM 1460 O O . LEU A 1 5 ? -2.998 8.736 1.548 1.00 10.00 20 LEU A O 2
ATOM 1476 N N . LYS A 1 6 ? -4.515 9.344 0.014 1.00 10.00 21 LYS A N 2
ATOM 1477 C CA . LYS A 1 6 ? -5.638 8.825 0.785 1.00 10.00 21 LYS A CA 2
ATOM 1478 C C . LYS A 1 6 ? -6.344 7.684 0.067 1.00 10.00 21 LYS A C 2
ATOM 1479 O O . LYS A 1 6 ? -6.948 7.879 -0.987 1.00 10.00 21 LYS A O 2
ATOM 1498 N N . VAL A 1 7 ? -6.260 6.494 0.637 1.00 10.00 22 VAL A N 2
ATOM 1499 C CA . VAL A 1 7 ? -6.927 5.332 0.074 1.00 10.00 22 VAL A CA 2
ATOM 1500 C C . VAL A 1 7 ? -8.217 5.078 0.843 1.00 10.00 22 VAL A C 2
ATOM 1501 O O . VAL A 1 7 ? -8.192 4.625 1.989 1.00 10.00 22 VAL A O 2
ATOM 1514 N N . ALA A 1 8 ? -9.342 5.395 0.222 1.00 10.00 23 ALA A N 2
ATOM 1515 C CA . ALA A 1 8 ? -10.633 5.225 0.867 1.00 10.00 23 ALA A CA 2
ATOM 1516 C C . ALA A 1 8 ? -11.394 4.042 0.291 1.00 10.00 23 ALA A C 2
ATOM 1517 O O . ALA A 1 8 ? -11.488 3.883 -0.925 1.00 10.00 23 ALA A O 2
ATOM 1524 N N . GLY A 1 9 ? -11.923 3.211 1.176 1.00 10.00 24 GLY A N 2
ATOM 1525 C CA . GLY A 1 9 ? -12.690 2.063 0.748 1.00 10.00 24 GLY A CA 2
ATOM 1526 C C . GLY A 1 9 ? -14.165 2.392 0.682 1.00 10.00 24 GLY A C 2
ATOM 1527 O O . GLY A 1 9 ? -14.590 3.432 1.189 1.00 10.00 24 GLY A O 2
ATOM 1531 N N . GLN A 1 10 ? -14.953 1.514 0.076 1.00 10.00 25 GLN A N 2
ATOM 1532 C CA . GLN A 1 10 ? -16.391 1.744 -0.054 1.00 10.00 25 GLN A CA 2
ATOM 1533 C C . GLN A 1 10 ? -17.104 1.516 1.274 1.00 10.00 25 GLN A C 2
ATOM 1534 O O . GLN A 1 10 ? -18.267 1.883 1.441 1.00 10.00 25 GLN A O 2
ATOM 1548 N N . ASP A 1 11 ? -16.396 0.915 2.216 1.00 10.00 26 ASP A N 2
ATOM 1549 C CA . ASP A 1 11 ? -16.946 0.639 3.537 1.00 10.00 26 ASP A CA 2
ATOM 1550 C C . ASP A 1 11 ? -16.898 1.891 4.411 1.00 10.00 26 ASP A C 2
ATOM 1551 O O . ASP A 1 11 ? -17.744 2.082 5.283 1.00 10.00 26 ASP A O 2
ATOM 1560 N N . GLY A 1 12 ? -15.903 2.740 4.173 1.00 10.00 27 GLY A N 2
ATOM 1561 C CA . GLY A 1 12 ? -15.771 3.960 4.942 1.00 10.00 27 GLY A CA 2
ATOM 1562 C C . GLY A 1 12 ? -14.400 4.107 5.579 1.00 10.00 27 GLY A C 2
ATOM 1563 O O . GLY A 1 12 ? -14.067 5.170 6.106 1.00 10.00 27 GLY A O 2
ATOM 1567 N N . SER A 1 13 ? -13.604 3.044 5.540 1.00 10.00 28 SER A N 2
ATOM 1568 C CA . SER A 1 13 ? -12.266 3.080 6.119 1.00 10.00 28 SER A CA 2
ATOM 1569 C C . SER A 1 13 ? -11.300 3.799 5.176 1.00 10.00 28 SER A C 2
ATOM 1570 O O . SER A 1 13 ? -11.329 3.585 3.959 1.00 10.00 28 SER A O 2
ATOM 1578 N N . VAL A 1 14 ? -10.462 4.659 5.729 1.00 10.00 29 VAL A N 2
ATOM 1579 C CA . VAL A 1 14 ? -9.496 5.395 4.930 1.00 10.00 29 VAL A CA 2
ATOM 1580 C C . VAL A 1 14 ? -8.085 5.158 5.458 1.00 10.00 29 VAL A C 2
ATOM 1581 O O . VAL A 1 14 ? -7.826 5.277 6.659 1.00 10.00 29 VAL A O 2
ATOM 1594 N N . VAL A 1 15 ? -7.183 4.793 4.563 1.00 10.00 30 VAL A N 2
ATOM 1595 C CA . VAL A 1 15 ? -5.805 4.536 4.937 1.00 10.00 30 VAL A CA 2
ATOM 1596 C C . VAL A 1 15 ? -4.882 5.591 4.338 1.00 10.00 30 VAL A C 2
ATOM 1597 O O . VAL A 1 15 ? -4.834 5.776 3.119 1.00 10.00 30 VAL A O 2
ATOM 1610 N N . GLN A 1 16 ? -4.186 6.302 5.212 1.00 10.00 31 GLN A N 2
ATOM 1611 C CA . GLN A 1 16 ? -3.251 7.332 4.803 1.00 10.00 31 GLN A CA 2
ATOM 1612 C C . GLN A 1 16 ? -1.981 6.665 4.300 1.00 10.00 31 GLN A C 2
ATOM 1613 O O . GLN A 1 16 ? -1.368 5.873 5.014 1.00 10.00 31 GLN A O 2
ATOM 1627 N N . PHE A 1 17 ? -1.598 6.975 3.077 1.00 10.00 32 PHE A N 2
ATOM 1628 C CA . PHE A 1 17 ? -0.425 6.370 2.476 1.00 10.00 32 PHE A CA 2
ATOM 1629 C C . PHE A 1 17 ? 0.779 7.304 2.494 1.00 10.00 32 PHE A C 2
ATOM 1630 O O . PHE A 1 17 ? 0.829 8.284 1.748 1.00 10.00 32 PHE A O 2
ATOM 1647 N N . LYS A 1 18 ? 1.739 7.004 3.358 1.00 10.00 33 LYS A N 2
ATOM 1648 C CA . LYS A 1 18 ? 2.963 7.780 3.433 1.00 10.00 33 LYS A CA 2
ATOM 1649 C C . LYS A 1 18 ? 3.948 7.197 2.441 1.00 10.00 33 LYS A C 2
ATOM 1650 O O . LYS A 1 18 ? 4.561 6.156 2.696 1.00 10.00 33 LYS A O 2
ATOM 1669 N N . ILE A 1 19 ? 4.051 7.835 1.292 1.00 10.00 34 ILE A N 2
ATOM 1670 C CA . ILE A 1 19 ? 4.944 7.375 0.244 1.00 10.00 34 ILE A CA 2
ATOM 1671 C C . ILE A 1 19 ? 5.636 8.569 -0.400 1.00 10.00 34 ILE A C 2
ATOM 1672 O O . ILE A 1 19 ? 5.254 9.716 -0.167 1.00 10.00 34 ILE A O 2
ATOM 1688 N N . LYS A 1 20 ? 6.672 8.312 -1.173 1.00 10.00 35 LYS A N 2
ATOM 1689 C CA . LYS A 1 20 ? 7.379 9.377 -1.853 1.00 10.00 35 LYS A CA 2
ATOM 1690 C C . LYS A 1 20 ? 6.902 9.460 -3.295 1.00 10.00 35 LYS A C 2
ATOM 1691 O O . LYS A 1 20 ? 6.396 8.483 -3.842 1.00 10.00 35 LYS A O 2
ATOM 1710 N N . ARG A 1 21 ? 7.065 10.619 -3.913 1.00 10.00 36 ARG A N 2
ATOM 1711 C CA . ARG A 1 21 ? 6.619 10.818 -5.288 1.00 10.00 36 ARG A CA 2
ATOM 1712 C C . ARG A 1 21 ? 7.392 9.927 -6.262 1.00 10.00 36 ARG A C 2
ATOM 1713 O O . ARG A 1 21 ? 6.923 9.653 -7.368 1.00 10.00 36 ARG A O 2
ATOM 1734 N N . HIS A 1 22 ? 8.568 9.462 -5.842 1.00 10.00 37 HIS A N 2
ATOM 1735 C CA . HIS A 1 22 ? 9.387 8.591 -6.681 1.00 10.00 37 HIS A CA 2
ATOM 1736 C C . HIS A 1 22 ? 9.072 7.123 -6.400 1.00 10.00 37 HIS A C 2
ATOM 1737 O O . HIS A 1 22 ? 9.545 6.225 -7.100 1.00 10.00 37 HIS A O 2
ATOM 1751 N N . THR A 1 23 ? 8.252 6.895 -5.384 1.00 10.00 38 THR A N 2
ATOM 1752 C CA . THR A 1 23 ? 7.873 5.555 -4.980 1.00 10.00 38 THR A CA 2
ATOM 1753 C C . THR A 1 23 ? 6.780 4.988 -5.892 1.00 10.00 38 THR A C 2
ATOM 1754 O O . THR A 1 23 ? 5.727 5.598 -6.061 1.00 10.00 38 THR A O 2
ATOM 1765 N N . PRO A 1 24 ? 7.033 3.820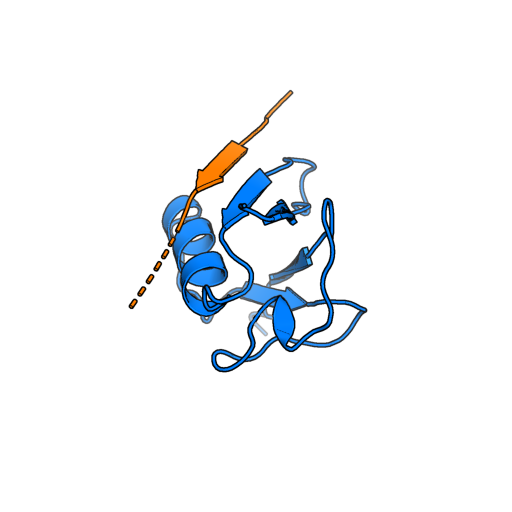 -6.507 1.00 10.00 39 PRO A N 2
ATOM 1766 C CA . PRO A 1 24 ? 6.072 3.164 -7.408 1.00 10.00 39 PRO A CA 2
ATOM 1767 C C . PRO A 1 24 ? 4.746 2.827 -6.725 1.00 10.00 39 PRO A C 2
ATOM 1768 O O . PRO A 1 24 ? 4.696 2.569 -5.518 1.00 10.00 39 PRO A O 2
ATOM 1779 N N . LEU A 1 25 ? 3.675 2.809 -7.512 1.00 10.00 40 LEU A N 2
ATOM 1780 C CA . LEU A 1 25 ? 2.343 2.516 -6.997 1.00 10.00 40 LEU A CA 2
ATOM 1781 C C . LEU A 1 25 ? 2.109 1.012 -6.891 1.00 10.00 40 LEU A C 2
ATOM 1782 O O . LEU A 1 25 ? 1.059 0.570 -6.420 1.00 10.00 40 LEU A O 2
ATOM 1798 N N . SER A 1 26 ? 3.089 0.231 -7.329 1.00 10.00 41 SER A N 2
ATOM 1799 C CA . SER A 1 26 ? 2.994 -1.219 -7.270 1.00 10.00 41 SER A CA 2
ATOM 1800 C C . SER A 1 26 ? 2.841 -1.681 -5.822 1.00 10.00 41 SER A C 2
ATOM 1801 O O . SER A 1 26 ? 1.952 -2.473 -5.498 1.00 10.00 41 SER A O 2
ATOM 1809 N N . LYS A 1 27 ? 3.699 -1.158 -4.951 1.00 10.00 42 LYS A N 2
ATOM 1810 C CA . LYS A 1 27 ? 3.649 -1.502 -3.536 1.00 10.00 42 LYS A CA 2
ATOM 1811 C C . LYS A 1 27 ? 2.377 -0.953 -2.906 1.00 10.00 42 LYS A C 2
ATOM 1812 O O . LYS A 1 27 ? 1.852 -1.520 -1.956 1.00 10.00 42 LYS A O 2
ATOM 1831 N N . LEU A 1 28 ? 1.874 0.139 -3.464 1.00 10.00 43 LEU A N 2
ATOM 1832 C CA . LEU A 1 28 ? 0.664 0.780 -2.963 1.00 10.00 43 LEU A CA 2
ATOM 1833 C C . LEU A 1 28 ? -0.552 -0.127 -3.121 1.00 10.00 43 LEU A C 2
ATOM 1834 O O . LEU A 1 28 ? -1.379 -0.244 -2.215 1.00 10.00 43 LEU A O 2
ATOM 1850 N N . MET A 1 29 ? -0.651 -0.777 -4.268 1.00 10.00 44 MET A N 2
ATOM 1851 C CA . MET A 1 29 ? -1.774 -1.662 -4.547 1.00 10.00 44 MET A CA 2
ATOM 1852 C C . MET A 1 29 ? -1.631 -3.001 -3.825 1.00 10.00 44 MET A C 2
ATOM 1853 O O . MET A 1 29 ? -2.625 -3.672 -3.550 1.00 10.00 44 MET A O 2
ATOM 1867 N N . LYS A 1 30 ? -0.402 -3.378 -3.494 1.00 10.00 45 LYS A N 2
ATOM 1868 C CA . LYS A 1 30 ? -0.162 -4.654 -2.830 1.00 10.00 45 LYS A CA 2
ATOM 1869 C C . LYS A 1 30 ? -0.159 -4.543 -1.306 1.00 10.00 45 LYS A C 2
ATOM 1870 O O . LYS A 1 30 ? -0.711 -5.410 -0.631 1.00 10.00 45 LYS A O 2
ATOM 1889 N N . ALA A 1 31 ? 0.446 -3.488 -0.766 1.00 10.00 46 ALA A N 2
ATOM 1890 C CA . ALA A 1 31 ? 0.516 -3.301 0.688 1.00 10.00 46 ALA A CA 2
ATOM 1891 C C . ALA A 1 31 ? -0.875 -3.311 1.317 1.00 10.00 46 ALA A C 2
ATOM 1892 O O . ALA A 1 31 ? -1.127 -4.024 2.288 1.00 10.00 46 ALA A O 2
ATOM 1899 N N . TYR A 1 32 ? -1.776 -2.523 0.745 1.00 10.00 47 TYR A N 2
ATOM 1900 C CA . TYR A 1 32 ? -3.143 -2.442 1.234 1.00 10.00 47 TYR A CA 2
ATOM 1901 C C . TYR A 1 32 ? -3.859 -3.777 1.040 1.00 10.00 47 TYR A C 2
ATOM 1902 O O . TYR A 1 32 ? -4.667 -4.194 1.873 1.00 10.00 47 TYR A O 2
ATOM 1920 N N . CYS A 1 33 ? -3.532 -4.453 -0.052 1.00 10.00 48 CYS A N 2
ATOM 1921 C CA . CYS A 1 33 ? -4.136 -5.736 -0.376 1.00 10.00 48 CYS A CA 2
ATOM 1922 C C . CYS A 1 33 ? -3.751 -6.799 0.656 1.00 10.00 48 CYS A C 2
ATOM 1923 O O . CYS A 1 33 ? -4.583 -7.616 1.059 1.00 10.00 48 CYS A O 2
ATOM 1931 N N . GLU A 1 34 ? -2.493 -6.778 1.090 1.00 10.00 49 GLU A N 2
ATOM 1932 C CA . GLU A 1 34 ? -2.009 -7.736 2.077 1.00 10.00 49 GLU A CA 2
ATOM 1933 C C . GLU A 1 34 ? -2.695 -7.512 3.423 1.00 10.00 49 GLU A C 2
ATOM 1934 O O . GLU A 1 34 ? -2.858 -8.442 4.213 1.00 10.00 49 GLU A O 2
ATOM 1946 N N . ARG A 1 35 ? -3.098 -6.271 3.675 1.00 10.00 50 ARG A N 2
ATOM 1947 C CA . ARG A 1 35 ? -3.774 -5.924 4.920 1.00 10.00 50 ARG A CA 2
ATOM 1948 C C . ARG A 1 35 ? -5.174 -6.522 4.958 1.00 10.00 50 ARG A C 2
ATOM 1949 O O . ARG A 1 35 ? -5.601 -7.074 5.971 1.00 10.00 50 ARG A O 2
ATOM 1970 N N . GLN A 1 36 ? -5.886 -6.409 3.846 1.00 10.00 51 GLN A N 2
ATOM 1971 C CA . GLN A 1 36 ? -7.240 -6.934 3.760 1.00 10.00 51 GLN A CA 2
ATOM 1972 C C . GLN A 1 36 ? -7.223 -8.446 3.575 1.00 10.00 51 GLN A C 2
ATOM 1973 O O . GLN A 1 36 ? -8.201 -9.130 3.881 1.00 10.00 51 GLN A O 2
ATOM 1987 N N . GLY A 1 37 ? -6.111 -8.956 3.069 1.00 10.00 52 GLY A N 2
ATOM 1988 C CA . GLY A 1 37 ? -5.971 -10.382 2.861 1.00 10.00 52 GLY A CA 2
ATOM 1989 C C . GLY A 1 37 ? -6.661 -10.853 1.600 1.00 10.00 52 GLY A C 2
ATOM 1990 O O . GLY A 1 37 ? -7.450 -11.798 1.632 1.00 10.00 52 GLY A O 2
ATOM 1994 N N . LEU A 1 38 ? -6.369 -10.190 0.490 1.00 10.00 53 LEU A N 2
ATOM 1995 C CA . LEU A 1 38 ? -6.966 -10.539 -0.793 1.00 10.00 53 LEU A CA 2
ATOM 1996 C C . LEU A 1 38 ? -5.911 -10.528 -1.889 1.00 10.00 53 LEU A C 2
ATOM 1997 O O . LEU A 1 38 ? -4.736 -10.260 -1.626 1.00 10.00 53 LEU A O 2
ATOM 2013 N N . SER A 1 39 ? -6.328 -10.837 -3.105 1.00 10.00 54 SER A N 2
ATOM 2014 C CA . SER A 1 39 ? -5.432 -10.838 -4.247 1.00 10.00 54 SER A CA 2
ATOM 2015 C C . SER A 1 39 ? -5.567 -9.511 -4.985 1.00 10.00 54 SER A C 2
ATOM 2016 O O . SER A 1 39 ? -6.660 -8.947 -5.051 1.00 10.00 54 SER A O 2
ATOM 2024 N N . MET A 1 40 ? -4.466 -9.017 -5.546 1.00 10.00 55 MET A N 2
ATOM 2025 C CA . MET A 1 40 ? -4.477 -7.740 -6.259 1.00 10.00 55 MET A CA 2
ATOM 2026 C C . MET A 1 40 ? -5.383 -7.791 -7.487 1.00 10.00 55 MET A C 2
ATOM 2027 O O . MET A 1 40 ? -5.811 -6.758 -7.996 1.00 10.00 55 MET A O 2
ATOM 2041 N N . ARG A 1 41 ? -5.675 -8.996 -7.955 1.00 10.00 56 ARG A N 2
ATOM 2042 C CA . ARG A 1 41 ? -6.537 -9.174 -9.115 1.00 10.00 56 ARG A CA 2
ATOM 2043 C C . ARG A 1 41 ? -8.006 -9.248 -8.695 1.00 10.00 56 ARG A C 2
ATOM 2044 O O . ARG A 1 41 ? -8.898 -9.344 -9.538 1.00 10.00 56 ARG A O 2
ATOM 2065 N N . GLN A 1 42 ? -8.253 -9.214 -7.390 1.00 10.00 57 GLN A N 2
ATOM 2066 C CA . GLN A 1 42 ? -9.616 -9.276 -6.866 1.00 10.00 57 GLN A CA 2
ATOM 2067 C C . GLN A 1 42 ? -10.172 -7.874 -6.646 1.00 10.00 57 GLN A C 2
ATOM 2068 O O . GLN A 1 42 ? -11.387 -7.666 -6.646 1.00 10.00 57 GLN A O 2
ATOM 2082 N N . ILE A 1 43 ? -9.278 -6.916 -6.467 1.00 10.00 58 ILE A N 2
ATOM 2083 C CA . ILE A 1 43 ? -9.675 -5.533 -6.249 1.00 10.00 58 ILE A CA 2
ATOM 2084 C C . ILE A 1 43 ? -9.169 -4.648 -7.380 1.00 10.00 58 ILE A C 2
ATOM 2085 O O . ILE A 1 43 ? -8.222 -5.004 -8.079 1.00 10.00 58 ILE A O 2
ATOM 2101 N N . ARG A 1 44 ? -9.808 -3.504 -7.566 1.00 10.00 59 ARG A N 2
ATOM 2102 C CA . ARG A 1 44 ? -9.422 -2.572 -8.613 1.00 10.00 59 ARG A CA 2
ATOM 2103 C C . ARG A 1 44 ? -9.240 -1.175 -8.042 1.00 10.00 59 ARG A C 2
ATOM 2104 O O . ARG A 1 44 ? -9.973 -0.762 -7.147 1.00 10.00 59 ARG A O 2
ATOM 2125 N N . PHE A 1 45 ? -8.253 -0.456 -8.556 1.00 10.00 60 PHE A N 2
ATOM 2126 C CA . PHE A 1 45 ? -7.972 0.896 -8.097 1.00 10.00 60 PHE A CA 2
ATOM 2127 C C . PHE A 1 45 ? -8.213 1.901 -9.219 1.00 10.00 60 PHE A C 2
ATOM 2128 O O . PHE A 1 45 ? -7.930 1.619 -10.385 1.00 10.00 60 PHE A O 2
ATOM 2145 N N . ARG A 1 46 ? -8.742 3.064 -8.869 1.00 10.00 61 ARG A N 2
ATOM 2146 C CA . ARG A 1 46 ? -9.021 4.101 -9.852 1.00 10.00 61 ARG A CA 2
ATOM 2147 C C . ARG A 1 46 ? -8.485 5.454 -9.402 1.00 10.00 61 ARG A C 2
ATOM 2148 O O . ARG A 1 46 ? -8.446 5.758 -8.207 1.00 10.00 61 ARG A O 2
ATOM 2169 N N . PHE A 1 47 ? -8.067 6.249 -10.374 1.00 10.00 62 PHE A N 2
ATOM 2170 C CA . PHE A 1 47 ? -7.550 7.586 -10.130 1.00 10.00 62 PHE A CA 2
ATOM 2171 C C . PHE A 1 47 ? -7.956 8.493 -11.288 1.00 10.00 62 PHE A C 2
ATOM 2172 O O . PHE A 1 47 ? -7.627 8.210 -12.442 1.00 10.00 62 PHE A O 2
ATOM 2189 N N . ASP A 1 48 ? -8.693 9.559 -10.974 1.00 10.00 63 ASP A N 2
ATOM 2190 C CA . ASP A 1 48 ? -9.176 10.513 -11.980 1.00 10.00 63 ASP A CA 2
ATOM 2191 C C . ASP A 1 48 ? -10.127 9.820 -12.956 1.00 10.00 63 ASP A C 2
ATOM 2192 O O . ASP A 1 48 ? -10.317 10.256 -14.092 1.00 10.00 63 ASP A O 2
ATOM 2201 N N . GLY A 1 49 ? -10.734 8.731 -12.493 1.00 10.00 64 GLY A N 2
ATOM 2202 C CA . GLY A 1 49 ? -11.659 7.980 -13.317 1.00 10.00 64 GLY A CA 2
ATOM 2203 C C . GLY A 1 49 ? -10.964 6.953 -14.187 1.00 10.00 64 GLY A C 2
ATOM 2204 O O . GLY A 1 49 ? -11.617 6.182 -14.891 1.00 10.00 64 GLY A O 2
ATOM 2208 N N . GLN A 1 50 ? -9.640 6.932 -14.132 1.00 10.00 65 GLN A N 2
ATOM 2209 C CA . GLN A 1 50 ? -8.854 6.000 -14.930 1.00 10.00 65 GLN A CA 2
ATOM 2210 C C . GLN A 1 50 ? -8.289 4.891 -14.050 1.00 10.00 65 GLN A C 2
ATOM 2211 O O . GLN A 1 50 ? -8.088 5.089 -12.851 1.00 10.00 65 GLN A O 2
ATOM 2225 N N . PRO A 1 51 ? -8.056 3.700 -14.622 1.00 10.00 66 PRO A N 2
ATOM 2226 C CA . PRO A 1 51 ? -7.494 2.572 -13.880 1.00 10.00 66 PRO A CA 2
ATOM 2227 C C . PRO A 1 51 ? -6.009 2.779 -13.591 1.00 10.00 66 PRO A C 2
ATOM 2228 O O . PRO A 1 51 ? -5.319 3.487 -14.329 1.00 10.00 66 PRO A O 2
ATOM 2239 N N . ILE A 1 52 ? -5.522 2.181 -12.513 1.00 10.00 67 ILE A N 2
ATOM 2240 C CA . ILE A 1 52 ? -4.120 2.314 -12.145 1.00 10.00 67 ILE A CA 2
ATOM 2241 C C . ILE A 1 52 ? -3.332 1.084 -12.579 1.00 10.00 67 ILE A C 2
ATOM 2242 O O . ILE A 1 52 ? -3.734 -0.053 -12.318 1.00 10.00 67 ILE A O 2
ATOM 2258 N N . ASN A 1 53 ? -2.218 1.320 -13.253 1.00 10.00 68 ASN A N 2
ATOM 2259 C CA . ASN A 1 53 ? -1.367 0.243 -13.728 1.00 10.00 68 ASN A CA 2
ATOM 2260 C C . ASN A 1 53 ? -0.159 0.072 -12.817 1.00 10.00 68 ASN A C 2
ATOM 2261 O O . ASN A 1 53 ? 0.189 0.974 -12.055 1.00 10.00 68 ASN A O 2
ATOM 2272 N N . GLU A 1 54 ? 0.491 -1.081 -12.915 1.00 10.00 69 GLU A N 2
ATOM 2273 C CA . GLU A 1 54 ? 1.659 -1.387 -12.091 1.00 10.00 69 GLU A CA 2
ATOM 2274 C C . GLU A 1 54 ? 2.932 -0.807 -12.701 1.00 10.00 69 GLU A C 2
ATOM 2275 O O . GLU A 1 54 ? 4.037 -1.266 -12.413 1.00 10.00 69 GLU A O 2
ATOM 2287 N N . THR A 1 55 ? 2.776 0.203 -13.543 1.00 10.00 70 THR A N 2
ATOM 2288 C CA . THR A 1 55 ? 3.915 0.826 -14.198 1.00 10.00 70 THR A CA 2
ATOM 2289 C C . THR A 1 55 ? 3.900 2.341 -14.025 1.00 10.00 70 THR A C 2
ATOM 2290 O O . THR A 1 55 ? 4.602 3.059 -14.735 1.00 10.00 70 THR A O 2
ATOM 2301 N N . ASP A 1 56 ? 3.121 2.826 -13.067 1.00 10.00 71 ASP A N 2
ATOM 2302 C CA . ASP A 1 56 ? 3.020 4.264 -12.838 1.00 10.00 71 ASP A CA 2
ATOM 2303 C C . ASP A 1 56 ? 3.460 4.651 -11.432 1.00 10.00 71 ASP A C 2
ATOM 2304 O O . ASP A 1 56 ? 3.568 3.804 -10.542 1.00 10.00 71 ASP A O 2
ATOM 2313 N N . THR A 1 57 ? 3.720 5.940 -11.254 1.00 10.00 72 THR A N 2
ATOM 2314 C CA . THR A 1 57 ? 4.142 6.493 -9.977 1.00 10.00 72 THR A CA 2
ATOM 2315 C C . THR A 1 57 ? 3.389 7.800 -9.729 1.00 10.00 72 THR A C 2
ATOM 2316 O O . THR A 1 57 ? 2.786 8.341 -10.661 1.00 10.00 72 THR A O 2
ATOM 2327 N N . PRO A 1 58 ? 3.390 8.330 -8.489 1.00 10.00 73 PRO A N 2
ATOM 2328 C CA . PRO A 1 58 ? 2.708 9.592 -8.180 1.00 10.00 73 PRO A CA 2
ATOM 2329 C C . PRO A 1 58 ? 3.218 10.723 -9.061 1.00 10.00 73 PRO A C 2
ATOM 2330 O O . PRO A 1 58 ? 2.444 11.553 -9.534 1.00 10.00 73 PRO A O 2
ATOM 2341 N N . ALA A 1 59 ? 4.526 10.726 -9.296 1.00 10.00 74 ALA A N 2
ATOM 2342 C CA . ALA A 1 59 ? 5.153 11.742 -10.127 1.00 10.00 74 ALA A CA 2
ATOM 2343 C C . ALA A 1 59 ? 4.800 11.541 -11.598 1.00 10.00 74 ALA A C 2
ATOM 2344 O O . ALA A 1 59 ? 4.703 12.500 -12.356 1.00 10.00 74 ALA A O 2
ATOM 2351 N N . GLN A 1 60 ? 4.614 10.290 -11.996 1.00 10.00 75 GLN A N 2
ATOM 2352 C CA . GLN A 1 60 ? 4.273 9.972 -13.380 1.00 10.00 75 GLN A CA 2
ATOM 2353 C C . GLN A 1 60 ? 2.828 10.355 -13.685 1.00 10.00 75 GLN A C 2
ATOM 2354 O O . GLN A 1 60 ? 2.497 10.727 -14.810 1.00 10.00 75 GLN A O 2
ATOM 2368 N N . LEU A 1 61 ? 1.968 10.255 -12.682 1.00 10.00 76 LEU A N 2
ATOM 2369 C CA . LEU A 1 61 ? 0.562 10.602 -12.851 1.00 10.00 76 LEU A CA 2
ATOM 2370 C C . LEU A 1 61 ? 0.307 12.046 -12.432 1.00 10.00 76 LEU A C 2
ATOM 2371 O O . LEU A 1 61 ? -0.813 12.545 -12.553 1.00 10.00 76 LEU A O 2
ATOM 2387 N N . GLU A 1 62 ? 1.358 12.709 -11.948 1.00 10.00 77 GLU A N 2
ATOM 2388 C CA . GLU A 1 62 ? 1.270 14.095 -11.492 1.00 10.00 77 GLU A CA 2
ATOM 2389 C C . GLU A 1 62 ? 0.237 14.223 -10.372 1.00 10.00 77 GLU A C 2
ATOM 2390 O O . GLU A 1 62 ? -0.634 15.096 -10.402 1.00 10.00 77 GLU A O 2
ATOM 2402 N N . MET A 1 63 ? 0.346 13.343 -9.386 1.00 10.00 78 MET A N 2
ATOM 2403 C CA . MET A 1 63 ? -0.568 13.337 -8.252 1.00 10.00 78 MET A CA 2
ATOM 2404 C C . MET A 1 63 ? -0.171 14.407 -7.248 1.00 10.00 78 MET A C 2
ATOM 2405 O O . MET A 1 63 ? 0.990 14.817 -7.196 1.00 10.00 78 MET A O 2
ATOM 2419 N N . GLU A 1 64 ? -1.127 14.842 -6.447 1.00 10.00 79 GLU A N 2
ATOM 2420 C CA . GLU A 1 64 ? -0.877 15.870 -5.452 1.00 10.00 79 GLU A CA 2
ATOM 2421 C C . GLU A 1 64 ? -1.084 15.327 -4.048 1.00 10.00 79 GLU A C 2
ATOM 2422 O O . GLU A 1 64 ? -1.491 14.179 -3.867 1.00 10.00 79 GLU A O 2
ATOM 2434 N N . ASP A 1 65 ? -0.797 16.157 -3.058 1.00 10.00 80 ASP A N 2
ATOM 2435 C CA . ASP A 1 65 ? -0.956 15.768 -1.667 1.00 10.00 80 ASP A CA 2
ATOM 2436 C C . ASP A 1 65 ? -2.431 15.599 -1.345 1.00 10.00 80 ASP A C 2
ATO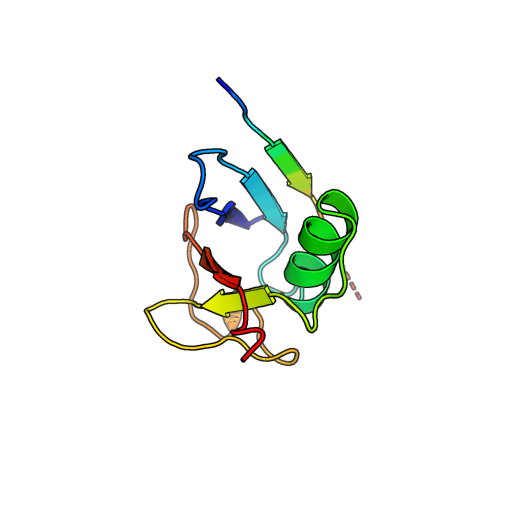M 2437 O O . ASP A 1 65 ? -3.271 16.336 -1.866 1.00 10.00 80 ASP A O 2
ATOM 2446 N N . GLU A 1 66 ? -2.734 14.615 -0.502 1.00 10.00 81 GLU A N 2
ATOM 2447 C CA . GLU A 1 66 ? -4.105 14.313 -0.085 1.00 10.00 81 GLU A CA 2
ATOM 2448 C C . GLU A 1 66 ? -4.943 13.756 -1.237 1.00 10.00 81 GLU A C 2
ATOM 2449 O O . GLU A 1 66 ? -6.174 13.729 -1.158 1.00 10.00 81 GLU A O 2
ATOM 2461 N N . ASP A 1 67 ? -4.280 13.308 -2.298 1.00 10.00 82 ASP A N 2
ATOM 2462 C CA . ASP A 1 67 ? -4.982 12.743 -3.445 1.00 10.00 82 ASP A CA 2
ATOM 2463 C C . ASP A 1 67 ? -5.674 11.453 -3.033 1.00 10.00 82 ASP A C 2
ATOM 2464 O O . ASP A 1 67 ? -5.055 10.568 -2.441 1.00 10.00 82 ASP A O 2
ATOM 2473 N N . THR A 1 68 ? -6.957 11.355 -3.331 1.00 10.00 83 THR A N 2
ATOM 2474 C CA . THR A 1 68 ? -7.732 10.182 -2.961 1.00 10.00 83 THR A CA 2
ATOM 2475 C C . THR A 1 68 ? -7.754 9.130 -4.067 1.00 10.00 83 THR A C 2
ATOM 2476 O O . THR A 1 68 ? -8.032 9.430 -5.228 1.00 10.00 83 THR A O 2
ATOM 2487 N N . ILE A 1 69 ? -7.455 7.899 -3.686 1.00 10.00 84 ILE A N 2
ATOM 2488 C CA . ILE A 1 69 ? -7.452 6.778 -4.608 1.00 10.00 84 ILE A CA 2
ATOM 2489 C C . ILE A 1 69 ? -8.718 5.958 -4.402 1.00 10.00 84 ILE A C 2
ATOM 2490 O O . ILE A 1 69 ? -9.108 5.690 -3.262 1.00 10.00 84 ILE A O 2
ATOM 2506 N N . ASP A 1 70 ? -9.367 5.584 -5.496 1.00 10.00 85 ASP A N 2
ATOM 2507 C CA . ASP A 1 70 ? -10.602 4.814 -5.427 1.00 10.00 85 ASP A CA 2
ATOM 2508 C C . ASP A 1 70 ? -10.330 3.318 -5.424 1.00 10.00 85 ASP A C 2
ATOM 2509 O O . ASP A 1 70 ? -9.459 2.833 -6.149 1.00 10.00 85 ASP A O 2
ATOM 2518 N N . VAL A 1 71 ? -11.084 2.592 -4.605 1.00 10.00 86 VAL A N 2
ATOM 2519 C CA . VAL A 1 71 ? -10.943 1.145 -4.496 1.00 10.00 86 VAL A CA 2
ATOM 2520 C C . VAL A 1 71 ? -12.277 0.457 -4.778 1.00 10.00 86 VAL A C 2
ATOM 2521 O O . VAL A 1 71 ? -13.290 0.755 -4.139 1.00 10.00 86 VAL A O 2
ATOM 2534 N N . PHE A 1 72 ? -12.276 -0.451 -5.740 1.00 10.00 87 PHE A N 2
ATOM 2535 C CA . PHE A 1 72 ? -13.476 -1.187 -6.112 1.00 10.00 87 PHE A CA 2
ATOM 2536 C C . PHE A 1 72 ? -13.192 -2.686 -6.127 1.00 10.00 87 PHE A C 2
ATOM 2537 O O . PHE A 1 72 ? -12.040 -3.105 -6.012 1.00 10.00 87 PHE A O 2
ATOM 2554 N N . GLN A 1 73 ? -14.238 -3.486 -6.272 1.00 10.00 88 GLN A N 2
ATOM 2555 C CA . GLN A 1 73 ? -14.094 -4.936 -6.305 1.00 10.00 88 GLN A CA 2
ATOM 2556 C C . GLN A 1 73 ? -14.288 -5.454 -7.723 1.00 10.00 88 GLN A C 2
ATOM 2557 O O . GLN A 1 73 ? -14.955 -4.818 -8.542 1.00 10.00 88 GLN A O 2
ATOM 2571 N N . GLN A 1 74 ? -13.691 -6.600 -8.016 1.00 10.00 89 GLN A N 2
ATOM 2572 C CA . GLN A 1 74 ? -13.815 -7.208 -9.332 1.00 10.00 89 GLN A CA 2
ATOM 2573 C C . GLN A 1 74 ? -15.131 -7.978 -9.419 1.00 10.00 89 GLN A C 2
ATOM 2574 O O . GLN A 1 74 ? -15.516 -8.675 -8.476 1.00 10.00 89 GLN A O 2
ATOM 2588 N N . GLN A 1 75 ? -15.818 -7.837 -10.543 1.00 10.00 90 GLN A N 2
ATOM 2589 C CA . GLN A 1 75 ? -17.098 -8.502 -10.759 1.00 10.00 90 GLN A CA 2
ATOM 2590 C C . GLN A 1 75 ? -16.921 -10.012 -10.885 1.00 10.00 90 GLN A C 2
ATOM 2591 O O . GLN A 1 75 ? -16.341 -10.503 -11.854 1.00 10.00 90 GLN A O 2
ATOM 2605 N N . THR A 1 76 ? -17.419 -10.740 -9.895 1.00 10.00 91 THR A N 2
ATOM 2606 C CA . THR A 1 76 ? -17.329 -12.190 -9.883 1.00 10.00 91 THR A CA 2
ATOM 2607 C C . THR A 1 76 ? -18.494 -12.819 -10.646 1.00 10.00 91 THR A C 2
ATOM 2608 O O . THR A 1 76 ? -19.322 -13.531 -10.072 1.00 10.00 91 THR A O 2
ATOM 2619 N N . GLY A 1 77 ? -18.558 -12.544 -11.943 1.00 10.00 92 GLY A N 2
ATOM 2620 C CA . GLY A 1 77 ? -19.625 -13.080 -12.769 1.00 10.00 92 GLY A CA 2
ATOM 2621 C C . GLY A 1 77 ? -20.875 -12.221 -12.726 1.00 10.00 92 GLY A C 2
ATOM 2622 O O . GLY A 1 77 ? -21.052 -11.418 -11.804 1.00 10.00 92 GLY A O 2
ATOM 2626 N N . ASP B 2 1 ? -13.578 7.020 14.887 1.00 10.00 195 ASP B N 2
ATOM 2627 C CA . ASP B 2 1 ? -13.973 6.215 13.737 1.00 10.00 195 ASP B CA 2
ATOM 2628 C C . ASP B 2 1 ? -12.849 5.255 13.375 1.00 10.00 195 ASP B C 2
ATOM 2629 O O . ASP B 2 1 ? -12.196 4.698 14.264 1.00 10.00 195 ASP B O 2
ATOM 2638 N N . THR B 2 2 ? -12.591 5.075 12.079 1.00 10.00 196 THR B N 2
ATOM 2639 C CA . THR B 2 2 ? -11.531 4.185 11.671 1.00 10.00 196 THR B CA 2
ATOM 2640 C C . THR B 2 2 ? -10.466 4.942 10.901 1.00 10.00 196 THR B C 2
ATOM 2641 O O . THR B 2 2 ? -10.739 5.590 9.890 1.00 10.00 196 THR B O 2
ATOM 2652 N N . ALA B 2 3 ? -9.250 4.847 11.405 1.00 10.00 197 ALA B N 2
ATOM 2653 C CA . ALA B 2 3 ? -8.111 5.503 10.797 1.00 10.00 197 ALA B CA 2
ATOM 2654 C C . ALA B 2 3 ? -7.021 4.488 10.515 1.00 10.00 197 ALA B C 2
ATOM 2655 O O . ALA B 2 3 ? -6.638 3.731 11.405 1.00 10.00 197 ALA B O 2
ATOM 2662 N N . GLY B 2 4 ? -6.539 4.467 9.292 1.00 10.00 198 GLY B N 2
ATOM 2663 C CA . GLY B 2 4 ? -5.499 3.536 8.926 1.00 10.00 198 GLY B CA 2
ATOM 2664 C C . GLY B 2 4 ? -4.271 4.243 8.414 1.00 10.00 198 GLY B C 2
ATOM 2665 O O . GLY B 2 4 ? -4.380 5.161 7.607 1.00 10.00 198 GLY B O 2
ATOM 2669 N N . CYS B 2 5 ? -3.103 3.860 8.898 1.00 10.00 199 CYS B N 2
ATOM 2670 C CA . CYS B 2 5 ? -1.878 4.482 8.439 1.00 10.00 199 CYS B CA 2
ATOM 2671 C C . CYS B 2 5 ? -0.983 3.448 7.767 1.00 10.00 199 CYS B C 2
ATOM 2672 O O . CYS B 2 5 ? -0.632 2.433 8.359 1.00 10.00 199 CYS B O 2
ATOM 2680 N N . ILE B 2 6 ? -0.627 3.711 6.523 1.00 10.00 200 ILE B N 2
ATOM 2681 C CA . ILE B 2 6 ? 0.245 2.832 5.771 1.00 10.00 200 ILE B CA 2
ATOM 2682 C C . ILE B 2 6 ? 1.453 3.605 5.256 1.00 10.00 200 ILE B C 2
ATOM 2683 O O . ILE B 2 6 ? 1.307 4.705 4.725 1.00 10.00 200 ILE B O 2
ATOM 2699 N N . VAL B 2 7 ? 2.641 3.066 5.471 1.00 10.00 201 VAL B N 2
ATOM 2700 C CA . VAL B 2 7 ? 3.845 3.709 4.978 1.00 10.00 201 VAL B CA 2
ATOM 2701 C C . VAL B 2 7 ? 4.625 2.772 4.056 1.00 10.00 201 VAL B C 2
ATOM 2702 O O . VAL B 2 7 ? 4.908 1.631 4.419 1.00 10.00 201 VAL B O 2
ATOM 2715 N N . ILE B 2 8 ? 4.930 3.236 2.855 1.00 10.00 202 ILE B N 2
ATOM 2716 C CA . ILE B 2 8 ? 5.730 2.450 1.936 1.00 10.00 202 ILE B CA 2
ATOM 2717 C C . ILE B 2 8 ? 6.948 3.266 1.529 1.00 10.00 202 ILE B C 2
ATOM 2718 O O . ILE B 2 8 ? 6.831 4.410 1.090 1.00 10.00 202 ILE B O 2
ATOM 2748 N N . ASP B 2 10 ? 10.546 3.135 -0.730 1.00 10.00 204 ASP B N 2
ATOM 2749 C CA . ASP B 2 10 ? 11.250 2.408 -1.772 1.00 10.00 204 ASP B CA 2
ATOM 2750 C C . ASP B 2 10 ? 12.681 2.907 -1.919 1.00 10.00 204 ASP B C 2
ATOM 2751 O O . ASP B 2 10 ? 12.930 4.097 -2.137 1.00 10.00 204 ASP B O 2
ATOM 2774 N N . GLU B 2 12 ? 16.364 1.976 -3.939 1.00 10.00 206 GLU B N 2
ATOM 2775 C CA . GLU B 2 12 ? 16.974 1.213 -5.019 1.00 10.00 206 GLU B CA 2
ATOM 2776 C C . GLU B 2 12 ? 18.333 0.662 -4.596 1.00 10.00 206 GLU B C 2
ATOM 2777 O O . GLU B 2 12 ? 18.739 0.790 -3.439 1.00 10.00 206 GLU B O 2
ATOM 2789 N N . ASP A 1 1 ? 11.388 14.302 0.117 1.00 10.00 16 ASP A N 3
ATOM 2790 C CA . ASP A 1 1 ? 10.113 14.771 0.647 1.00 10.00 16 ASP A CA 3
ATOM 2791 C C . ASP A 1 1 ? 9.197 13.584 0.930 1.00 10.00 16 ASP A C 3
ATOM 2792 O O . ASP A 1 1 ? 9.508 12.450 0.558 1.00 10.00 16 ASP A O 3
ATOM 2801 N N . HIS A 1 2 ? 8.073 13.844 1.575 1.00 10.00 17 HIS A N 3
ATOM 2802 C CA . HIS A 1 2 ? 7.115 12.798 1.897 1.00 10.00 17 HIS A CA 3
ATOM 2803 C C . HIS A 1 2 ? 5.712 13.236 1.505 1.00 10.00 17 HIS A C 3
ATOM 2804 O O . HIS A 1 2 ? 5.211 14.257 1.981 1.00 10.00 17 HIS A O 3
ATOM 2818 N N . ILE A 1 3 ? 5.086 12.464 0.631 1.00 10.00 18 ILE A N 3
ATOM 2819 C CA . ILE A 1 3 ? 3.748 12.773 0.169 1.00 10.00 18 ILE A CA 3
ATOM 2820 C C . ILE A 1 3 ? 2.733 11.893 0.895 1.00 10.00 18 ILE A C 3
ATOM 2821 O O . ILE A 1 3 ? 2.956 10.695 1.091 1.00 10.00 18 ILE A O 3
ATOM 2837 N N . ASN A 1 4 ? 1.632 12.491 1.317 1.00 10.00 19 ASN A N 3
ATOM 2838 C CA . ASN A 1 4 ? 0.608 11.748 2.029 1.00 10.00 19 ASN A CA 3
ATOM 2839 C C . ASN A 1 4 ? -0.647 11.612 1.189 1.00 10.00 19 ASN A C 3
ATOM 2840 O O . ASN A 1 4 ? -1.319 12.598 0.884 1.00 10.00 19 ASN A O 3
ATOM 2851 N N . LEU A 1 5 ? -0.947 10.385 0.804 1.00 10.00 20 LEU A N 3
ATOM 2852 C CA . LEU A 1 5 ? -2.124 10.100 0.001 1.00 10.00 20 LEU A CA 3
ATOM 2853 C C . LEU A 1 5 ? -3.226 9.536 0.888 1.00 10.00 20 LEU A C 3
ATOM 2854 O O . LEU A 1 5 ? -2.965 9.121 2.018 1.00 10.00 20 LEU A O 3
ATOM 2870 N N . LYS A 1 6 ? -4.451 9.526 0.386 1.00 10.00 21 LYS A N 3
ATOM 2871 C CA . LYS A 1 6 ? -5.581 9.022 1.156 1.00 10.00 21 LYS A CA 3
ATOM 2872 C C . LYS A 1 6 ? -6.372 7.994 0.355 1.00 10.00 21 LYS A C 3
ATOM 2873 O O . LYS A 1 6 ? -7.112 8.348 -0.562 1.00 10.00 21 LYS A O 3
ATOM 2892 N N . VAL A 1 7 ? -6.201 6.723 0.689 1.00 10.00 22 VAL A N 3
ATOM 2893 C CA . VAL A 1 7 ? -6.926 5.658 0.009 1.00 10.00 22 VAL A CA 3
ATOM 2894 C C . VAL A 1 7 ? -8.263 5.434 0.709 1.00 10.00 22 VAL A C 3
ATOM 2895 O O . VAL A 1 7 ? -8.314 5.309 1.937 1.00 10.00 22 VAL A O 3
ATOM 2908 N N . ALA A 1 8 ? -9.337 5.392 -0.067 1.00 10.00 23 ALA A N 3
ATOM 2909 C CA . ALA A 1 8 ? -10.666 5.218 0.492 1.00 10.00 23 ALA A CA 3
ATOM 2910 C C . ALA A 1 8 ? -11.347 3.956 -0.021 1.00 10.00 23 ALA A C 3
ATOM 2911 O O . ALA A 1 8 ? -11.206 3.584 -1.188 1.00 10.00 23 ALA A O 3
ATOM 2918 N N . GLY A 1 9 ? -12.083 3.305 0.866 1.00 10.00 24 GLY A N 3
ATOM 2919 C CA . GLY A 1 9 ? -12.815 2.108 0.505 1.00 10.00 24 GLY A CA 3
ATOM 2920 C C . GLY A 1 9 ? -14.300 2.396 0.426 1.00 10.00 24 GLY A C 3
ATOM 2921 O O . GLY A 1 9 ? -14.755 3.428 0.921 1.00 10.00 24 GLY A O 3
ATOM 2925 N N . GLN A 1 10 ? -15.064 1.488 -0.163 1.00 10.00 25 GLN A N 3
ATOM 2926 C CA . GLN A 1 10 ? -16.506 1.681 -0.304 1.00 10.00 25 GLN A CA 3
ATOM 2927 C C . GLN A 1 10 ? -17.238 1.498 1.024 1.00 10.00 25 GLN A C 3
ATOM 2928 O O . GLN A 1 10 ? -18.456 1.659 1.095 1.00 10.00 25 GLN A O 3
ATOM 2942 N N . ASP A 1 11 ? -16.498 1.157 2.068 1.00 10.00 26 ASP A N 3
ATOM 2943 C CA . ASP A 1 11 ? -17.081 0.967 3.391 1.00 10.00 26 ASP A CA 3
ATOM 2944 C C . ASP A 1 11 ? -16.941 2.233 4.232 1.00 10.00 26 ASP A C 3
ATOM 2945 O O . ASP A 1 11 ? -17.772 2.507 5.091 1.00 10.00 26 ASP A O 3
ATOM 2954 N N . GLY A 1 12 ? -15.888 3.004 3.984 1.00 10.00 27 GLY A N 3
ATOM 2955 C CA . GLY A 1 12 ? -15.683 4.230 4.738 1.00 10.00 27 GLY A CA 3
ATOM 2956 C C . GLY A 1 12 ? -14.318 4.299 5.395 1.00 10.00 27 GLY A C 3
ATOM 2957 O O . GLY A 1 12 ? -13.921 5.352 5.900 1.00 10.00 27 GLY A O 3
ATOM 2961 N N . SER A 1 13 ? -13.600 3.183 5.403 1.00 10.00 28 SER A N 3
ATOM 2962 C CA . SER A 1 13 ? -12.269 3.135 5.994 1.00 10.00 28 SER A CA 3
ATOM 2963 C C . SER A 1 13 ? -11.315 4.047 5.221 1.00 10.00 28 SER A C 3
ATOM 2964 O O . SER A 1 13 ? -11.488 4.264 4.016 1.00 10.00 28 SER A O 3
ATOM 2972 N N . VAL A 1 14 ? -10.329 4.593 5.915 1.00 10.00 29 VAL A N 3
ATOM 2973 C CA . VAL A 1 14 ? -9.351 5.473 5.292 1.00 10.00 29 VAL A CA 3
ATOM 2974 C C . VAL A 1 14 ? -7.946 5.125 5.773 1.00 10.00 29 VAL A C 3
ATOM 2975 O O . VAL A 1 14 ? -7.692 5.031 6.976 1.00 10.00 29 VAL A O 3
ATOM 2988 N N . VAL A 1 15 ? -7.043 4.898 4.833 1.00 10.00 30 VAL A N 3
ATOM 2989 C CA . VAL A 1 15 ? -5.672 4.570 5.177 1.00 10.00 30 VAL A CA 3
ATOM 2990 C C . VAL A 1 15 ? -4.725 5.634 4.637 1.00 10.00 30 VAL A C 3
ATOM 2991 O O . VAL A 1 15 ? -4.624 5.836 3.422 1.00 10.00 30 VAL A O 3
ATOM 3004 N N . GLN A 1 16 ? -4.067 6.327 5.554 1.00 10.00 31 GLN A N 3
ATOM 3005 C CA . GLN A 1 16 ? -3.103 7.363 5.213 1.00 10.00 31 GLN A CA 3
ATOM 3006 C C . GLN A 1 16 ? -1.897 6.713 4.557 1.00 10.00 31 GLN A C 3
ATOM 3007 O O . GLN A 1 16 ? -1.271 5.839 5.149 1.00 10.00 31 GLN A O 3
ATOM 3021 N N . PHE A 1 17 ? -1.580 7.124 3.342 1.00 10.00 32 PHE A N 3
ATOM 3022 C CA . PHE A 1 17 ? -0.459 6.540 2.621 1.00 10.00 32 PHE A CA 3
ATOM 3023 C C . PHE A 1 17 ? 0.765 7.446 2.644 1.00 10.00 32 PHE A C 3
ATOM 3024 O O . PHE A 1 17 ? 0.840 8.421 1.895 1.00 10.00 32 PHE A O 3
ATOM 3041 N N . LYS A 1 18 ? 1.712 7.128 3.519 1.00 10.00 33 LYS A N 3
ATOM 3042 C CA . LYS A 1 18 ? 2.947 7.895 3.620 1.00 10.00 33 LYS A CA 3
ATOM 3043 C C . LYS A 1 18 ? 4.004 7.268 2.719 1.00 10.00 33 LYS A C 3
ATOM 3044 O O . LYS A 1 18 ? 4.546 6.203 3.027 1.00 10.00 33 LYS A O 3
ATOM 3063 N N . ILE A 1 19 ? 4.264 7.906 1.590 1.00 10.00 34 ILE A N 3
ATOM 3064 C CA . ILE A 1 19 ? 5.251 7.416 0.639 1.00 10.00 34 ILE A CA 3
ATOM 3065 C C . ILE A 1 19 ? 6.060 8.601 0.101 1.00 10.00 34 ILE A C 3
ATOM 3066 O O . ILE A 1 19 ? 5.756 9.749 0.424 1.00 10.00 34 ILE A O 3
ATOM 3082 N N . LYS A 1 20 ? 7.097 8.342 -0.680 1.00 10.00 35 LYS A N 3
ATOM 3083 C CA . LYS A 1 20 ? 7.898 9.422 -1.243 1.00 10.00 35 LYS A CA 3
ATOM 3084 C C . LYS A 1 20 ? 7.433 9.721 -2.667 1.00 10.00 35 LYS A C 3
ATOM 3085 O O . LYS A 1 20 ? 6.620 8.990 -3.229 1.00 10.00 35 LYS A O 3
ATOM 3104 N N . ARG A 1 21 ? 7.959 10.778 -3.266 1.00 10.00 36 ARG A N 3
ATOM 3105 C CA . ARG A 1 21 ? 7.545 11.161 -4.613 1.00 10.00 36 ARG A CA 3
ATOM 3106 C C . ARG A 1 21 ? 8.151 10.242 -5.674 1.00 10.00 36 ARG A C 3
ATOM 3107 O O . ARG A 1 21 ? 7.680 10.203 -6.811 1.00 10.00 36 ARG A O 3
ATOM 3128 N N . HIS A 1 22 ? 9.182 9.493 -5.303 1.00 10.00 37 HIS A N 3
ATOM 3129 C CA . HIS A 1 22 ? 9.824 8.578 -6.240 1.00 10.00 37 HIS A CA 3
ATOM 3130 C C . HIS A 1 22 ? 9.444 7.129 -5.936 1.00 10.00 37 HIS A C 3
ATOM 3131 O O . HIS A 1 22 ? 9.993 6.194 -6.519 1.00 10.00 37 HIS A O 3
ATOM 3145 N N . THR A 1 23 ? 8.496 6.952 -5.029 1.00 10.00 38 THR A N 3
ATOM 3146 C CA . THR A 1 23 ? 8.044 5.625 -4.652 1.00 10.00 38 THR A CA 3
ATOM 3147 C C . THR A 1 23 ? 6.970 5.123 -5.618 1.00 10.00 38 THR A C 3
ATOM 3148 O O . THR A 1 23 ? 5.948 5.783 -5.805 1.00 10.00 38 THR A O 3
ATOM 3159 N N . PRO A 1 24 ? 7.189 3.959 -6.254 1.00 10.00 39 PRO A N 3
ATOM 3160 C CA . PRO A 1 24 ? 6.225 3.381 -7.197 1.00 10.00 39 PRO A CA 3
ATOM 3161 C C . PRO A 1 24 ? 4.899 3.034 -6.526 1.00 10.00 39 PRO A C 3
ATOM 3162 O O . PRO A 1 24 ? 4.861 2.666 -5.349 1.00 10.00 39 PRO A O 3
ATOM 3173 N N . LEU A 1 25 ? 3.812 3.130 -7.285 1.00 10.00 40 LEU A N 3
ATOM 3174 C CA . LEU A 1 25 ? 2.483 2.844 -6.758 1.00 10.00 40 LEU A CA 3
ATOM 3175 C C . LEU A 1 25 ? 2.211 1.341 -6.721 1.00 10.00 40 LEU A C 3
ATOM 3176 O O . LEU A 1 25 ? 1.145 0.905 -6.280 1.00 10.00 40 LEU A O 3
ATOM 3192 N N . SER A 1 26 ? 3.174 0.556 -7.187 1.00 10.00 41 SER A N 3
ATOM 3193 C CA . SER A 1 26 ? 3.043 -0.893 -7.193 1.00 10.00 41 SER A CA 3
ATOM 3194 C C . SER A 1 26 ? 2.904 -1.417 -5.764 1.00 10.00 41 SER A C 3
ATOM 3195 O O . SER A 1 26 ? 2.015 -2.219 -5.465 1.00 10.00 41 SER A O 3
ATOM 3203 N N . LYS A 1 27 ? 3.777 -0.932 -4.880 1.00 10.00 42 LYS A N 3
ATOM 3204 C CA . LYS A 1 27 ? 3.753 -1.335 -3.478 1.00 10.00 42 LYS A CA 3
ATOM 3205 C C . LYS A 1 27 ? 2.487 -0.822 -2.808 1.00 10.00 42 LYS A C 3
ATOM 3206 O O . LYS A 1 27 ? 1.984 -1.431 -1.873 1.00 10.00 42 LYS A O 3
ATOM 3225 N N . LEU A 1 28 ? 1.972 0.291 -3.313 1.00 10.00 43 LEU A N 3
ATOM 3226 C CA . LEU A 1 28 ? 0.767 0.899 -2.769 1.00 10.00 43 LEU A CA 3
ATOM 3227 C C . LEU A 1 28 ? -0.423 -0.048 -2.900 1.00 10.00 43 LEU A C 3
ATOM 3228 O O . LEU A 1 28 ? -1.214 -0.206 -1.969 1.00 10.00 43 LEU A O 3
ATOM 3244 N N . MET A 1 29 ? -0.528 -0.697 -4.048 1.00 10.00 44 MET A N 3
ATOM 3245 C CA . MET A 1 29 ? -1.625 -1.621 -4.304 1.00 10.00 44 MET A CA 3
ATOM 3246 C C . MET A 1 29 ? -1.437 -2.935 -3.548 1.00 10.00 44 MET A C 3
ATOM 3247 O O . MET A 1 29 ? -2.385 -3.468 -2.972 1.00 10.00 44 MET A O 3
ATOM 3261 N N . LYS A 1 30 ? -0.208 -3.433 -3.529 1.00 10.00 45 LYS A N 3
ATOM 3262 C CA . LYS A 1 30 ? 0.096 -4.696 -2.862 1.00 10.00 45 LYS A CA 3
ATOM 3263 C C . LYS A 1 30 ? 0.035 -4.579 -1.341 1.00 10.00 45 LYS A C 3
ATOM 3264 O O . LYS A 1 30 ? -0.510 -5.458 -0.678 1.00 10.00 45 LYS A O 3
ATOM 3283 N N . ALA A 1 31 ? 0.581 -3.496 -0.790 1.00 10.00 46 ALA A N 3
ATOM 3284 C CA . ALA A 1 31 ? 0.583 -3.294 0.660 1.00 10.00 46 ALA A CA 3
ATOM 3285 C C . ALA A 1 31 ? -0.835 -3.275 1.213 1.00 10.00 46 ALA A C 3
ATOM 3286 O O . ALA A 1 31 ? -1.126 -3.923 2.222 1.00 10.00 46 ALA A O 3
ATOM 3293 N N . TYR A 1 32 ? -1.713 -2.537 0.546 1.00 10.00 47 TYR A N 3
ATOM 3294 C CA . TYR A 1 32 ? -3.105 -2.444 0.959 1.00 10.00 47 TYR A CA 3
ATOM 3295 C C . TYR A 1 32 ? -3.799 -3.789 0.771 1.00 10.00 47 TYR A C 3
ATOM 3296 O O . TYR A 1 32 ? -4.618 -4.199 1.595 1.00 10.00 47 TYR A O 3
ATOM 3314 N N . CYS A 1 33 ? -3.447 -4.477 -0.306 1.00 10.00 48 CYS A N 3
ATOM 3315 C CA . CYS A 1 33 ? -4.021 -5.779 -0.605 1.00 10.00 48 CYS A CA 3
ATOM 3316 C C . CYS A 1 33 ? -3.678 -6.777 0.495 1.00 10.00 48 CYS A C 3
ATOM 3317 O O . CYS A 1 33 ? -4.531 -7.547 0.935 1.00 10.00 48 CYS A O 3
ATOM 3325 N N . GLU A 1 34 ? -2.428 -6.752 0.942 1.00 10.00 49 GLU A N 3
ATOM 3326 C CA . GLU A 1 34 ? -1.972 -7.643 2.004 1.00 10.00 49 GLU A CA 3
ATOM 3327 C C . GLU A 1 34 ? -2.630 -7.274 3.329 1.00 10.00 49 GLU A C 3
ATOM 3328 O O . GLU A 1 34 ? -2.962 -8.143 4.135 1.00 10.00 49 GLU A O 3
ATOM 3340 N N . ARG A 1 35 ? -2.816 -5.974 3.543 1.00 10.00 50 ARG A N 3
ATOM 3341 C CA . ARG A 1 35 ? -3.433 -5.470 4.765 1.00 10.00 50 ARG A CA 3
ATOM 3342 C C . ARG A 1 35 ? -4.862 -5.984 4.904 1.00 10.00 50 ARG A C 3
ATOM 3343 O O . ARG A 1 35 ? -5.312 -6.311 6.000 1.00 10.00 50 ARG A O 3
ATOM 3364 N N . GLN A 1 36 ? -5.571 -6.052 3.784 1.00 10.00 51 GLN A N 3
ATOM 3365 C CA . GLN A 1 36 ? -6.948 -6.531 3.782 1.00 10.00 51 GLN A CA 3
ATOM 3366 C C . GLN A 1 36 ? -6.983 -8.053 3.692 1.00 10.00 51 GLN A C 3
ATOM 3367 O O . GLN A 1 36 ? -7.940 -8.689 4.129 1.00 10.00 51 GLN A O 3
ATOM 3381 N N . GLY A 1 37 ? -5.931 -8.627 3.129 1.00 10.00 52 GLY A N 3
ATOM 3382 C CA . GLY A 1 37 ? -5.852 -10.067 2.995 1.00 10.00 52 GLY A CA 3
ATOM 3383 C C . GLY A 1 37 ? -6.601 -10.570 1.779 1.00 10.00 52 GLY A C 3
ATOM 3384 O O . GLY A 1 37 ? -7.303 -11.579 1.845 1.00 10.00 52 GLY A O 3
ATOM 3388 N N . LEU A 1 38 ? -6.456 -9.864 0.666 1.00 10.00 53 LEU A N 3
ATOM 3389 C CA . LEU A 1 38 ? -7.138 -10.238 -0.564 1.00 10.00 53 LEU A CA 3
ATOM 3390 C C . LEU A 1 38 ? -6.142 -10.396 -1.706 1.00 10.00 53 LEU A C 3
ATOM 3391 O O . LEU A 1 38 ? -4.928 -10.316 -1.507 1.00 10.00 53 LEU A O 3
ATOM 3407 N N . SER A 1 39 ? -6.665 -10.623 -2.901 1.00 10.00 54 SER A N 3
ATOM 3408 C CA . SER A 1 39 ? -5.838 -10.770 -4.086 1.00 10.00 54 SER A CA 3
ATOM 3409 C C . SER A 1 39 ? -5.966 -9.522 -4.950 1.00 10.00 54 SER A C 3
ATOM 3410 O O . SER A 1 39 ? -7.065 -8.984 -5.107 1.00 10.00 54 SER A O 3
ATOM 3418 N N . MET A 1 40 ? -4.850 -9.066 -5.507 1.00 10.00 55 MET A N 3
ATOM 3419 C CA . MET A 1 40 ? -4.850 -7.871 -6.347 1.00 10.00 55 MET A CA 3
ATOM 3420 C C . MET A 1 40 ? -5.677 -8.084 -7.616 1.00 10.00 55 MET A C 3
ATOM 3421 O O . MET A 1 40 ? -6.070 -7.128 -8.286 1.00 10.00 55 MET A O 3
ATOM 3435 N N . ARG A 1 41 ? -5.945 -9.343 -7.936 1.00 10.00 56 ARG A N 3
ATOM 3436 C CA . ARG A 1 41 ? -6.732 -9.677 -9.112 1.00 10.00 56 ARG A CA 3
ATOM 3437 C C . ARG A 1 41 ? -8.221 -9.618 -8.778 1.00 10.00 56 ARG A C 3
ATOM 3438 O O . ARG A 1 41 ? -9.064 -9.492 -9.667 1.00 10.00 56 ARG A O 3
ATOM 3459 N N . GLN A 1 42 ? -8.526 -9.674 -7.485 1.00 10.00 57 GLN A N 3
ATOM 3460 C CA . GLN A 1 42 ? -9.904 -9.642 -7.010 1.00 10.00 57 GLN A CA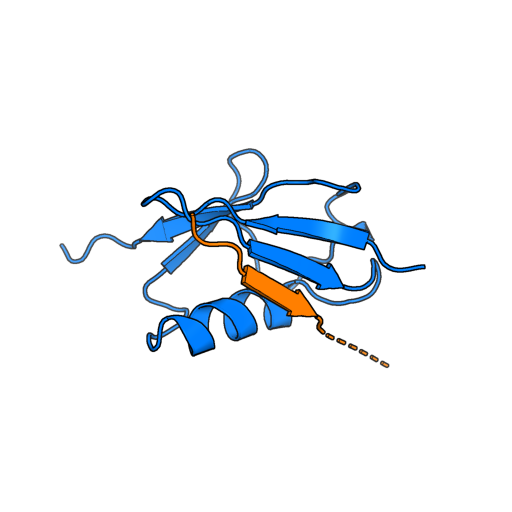 3
ATOM 3461 C C . GLN A 1 42 ? -10.375 -8.202 -6.791 1.00 10.00 57 GLN A C 3
ATOM 3462 O O . GLN A 1 42 ? -11.557 -7.949 -6.551 1.00 10.00 57 GLN A O 3
ATOM 3476 N N . ILE A 1 43 ? -9.450 -7.257 -6.886 1.00 10.00 58 ILE A N 3
ATOM 3477 C CA . ILE A 1 43 ? -9.784 -5.850 -6.700 1.00 10.00 58 ILE A CA 3
ATOM 3478 C C . ILE A 1 43 ? -9.311 -5.014 -7.885 1.00 10.00 58 ILE A C 3
ATOM 3479 O O . ILE A 1 43 ? -8.568 -5.498 -8.739 1.00 10.00 58 ILE A O 3
ATOM 3495 N N . ARG A 1 44 ? -9.772 -3.774 -7.943 1.00 10.00 59 ARG A N 3
ATOM 3496 C CA . ARG A 1 44 ? -9.404 -2.853 -9.012 1.00 10.00 59 ARG A CA 3
ATOM 3497 C C . ARG A 1 44 ? -9.128 -1.471 -8.434 1.00 10.00 59 ARG A C 3
ATOM 3498 O O . ARG A 1 44 ? -9.760 -1.065 -7.457 1.00 10.00 59 ARG A O 3
ATOM 3519 N N . PHE A 1 45 ? -8.194 -0.751 -9.039 1.00 10.00 60 PHE A N 3
ATOM 3520 C CA . PHE A 1 45 ? -7.831 0.580 -8.571 1.00 10.00 60 PHE A CA 3
ATOM 3521 C C . PHE A 1 45 ? -8.064 1.617 -9.663 1.00 10.00 60 PHE A C 3
ATOM 3522 O O . PHE A 1 45 ? -7.684 1.417 -10.820 1.00 10.00 60 PHE A O 3
ATOM 3539 N N . ARG A 1 46 ? -8.691 2.722 -9.296 1.00 10.00 61 ARG A N 3
ATOM 3540 C CA . ARG A 1 46 ? -8.977 3.785 -10.243 1.00 10.00 61 ARG A CA 3
ATOM 3541 C C . ARG A 1 46 ? -8.535 5.134 -9.701 1.00 10.00 61 ARG A C 3
ATOM 3542 O O . ARG A 1 46 ? -8.606 5.390 -8.497 1.00 10.00 61 ARG A O 3
ATOM 3563 N N . PHE A 1 47 ? -8.069 5.984 -10.597 1.00 10.00 62 PHE A N 3
ATOM 3564 C CA . PHE A 1 47 ? -7.629 7.317 -10.238 1.00 10.00 62 PHE A CA 3
ATOM 3565 C C . PHE A 1 47 ? -8.041 8.296 -11.324 1.00 10.00 62 PHE A C 3
ATOM 3566 O O . PHE A 1 47 ? -7.725 8.093 -12.498 1.00 10.00 62 PHE A O 3
ATOM 3583 N N . ASP A 1 48 ? -8.783 9.326 -10.929 1.00 10.00 63 ASP A N 3
ATOM 3584 C CA . ASP A 1 48 ? -9.243 10.366 -11.853 1.00 10.00 63 ASP A CA 3
ATOM 3585 C C . ASP A 1 48 ? -10.157 9.783 -12.934 1.00 10.00 63 ASP A C 3
ATOM 3586 O O . ASP A 1 48 ? -10.254 10.315 -14.042 1.00 10.00 63 ASP A O 3
ATOM 3595 N N . GLY A 1 49 ? -10.816 8.676 -12.606 1.00 10.00 64 GLY A N 3
ATOM 3596 C CA . GLY A 1 49 ? -11.723 8.035 -13.541 1.00 10.00 64 GLY A CA 3
ATOM 3597 C C . GLY A 1 49 ? -11.031 7.039 -14.452 1.00 10.00 64 GLY A C 3
ATOM 3598 O O . GLY A 1 49 ? -11.688 6.346 -15.235 1.00 10.00 64 GLY A O 3
ATOM 3602 N N . GLN A 1 50 ? -9.711 6.957 -14.351 1.00 10.00 65 GLN A N 3
ATOM 3603 C CA . GLN A 1 50 ? -8.939 6.047 -15.186 1.00 10.00 65 GLN A CA 3
ATOM 3604 C C . GLN A 1 50 ? -8.312 4.939 -14.340 1.00 10.00 65 GLN A C 3
ATOM 3605 O O . GLN A 1 50 ? -7.916 5.168 -13.197 1.00 10.00 65 GLN A O 3
ATOM 3619 N N . PRO A 1 51 ? -8.225 3.717 -14.883 1.00 10.00 66 PRO A N 3
ATOM 3620 C CA . PRO A 1 51 ? -7.632 2.578 -14.176 1.00 10.00 66 PRO A CA 3
ATOM 3621 C C . PRO A 1 51 ? -6.120 2.727 -14.008 1.00 10.00 66 PRO A C 3
ATOM 3622 O O . PRO A 1 51 ? -5.408 3.080 -14.952 1.00 10.00 66 PRO A O 3
ATOM 3633 N N . ILE A 1 52 ? -5.631 2.463 -12.806 1.00 10.00 67 ILE A N 3
ATOM 3634 C CA . ILE A 1 52 ? -4.208 2.573 -12.527 1.00 10.00 67 ILE A CA 3
ATOM 3635 C C . ILE A 1 52 ? -3.476 1.321 -12.991 1.00 10.00 67 ILE A C 3
ATOM 3636 O O . ILE A 1 52 ? -3.957 0.201 -12.791 1.00 10.00 67 ILE A O 3
ATOM 3652 N N . ASN A 1 53 ? -2.329 1.514 -13.622 1.00 10.00 68 ASN A N 3
ATOM 3653 C CA . ASN A 1 53 ? -1.529 0.400 -14.107 1.00 10.00 68 ASN A CA 3
ATOM 3654 C C . ASN A 1 53 ? -0.512 0.006 -13.042 1.00 10.00 68 ASN A C 3
ATOM 3655 O O . ASN A 1 53 ? -0.452 0.624 -11.978 1.00 10.00 68 ASN A O 3
ATOM 3666 N N . GLU A 1 54 ? 0.284 -1.015 -13.321 1.00 10.00 69 GLU A N 3
ATOM 3667 C CA . GLU A 1 54 ? 1.296 -1.465 -12.373 1.00 10.00 69 GLU A CA 3
ATOM 3668 C C . GLU A 1 54 ? 2.591 -0.686 -12.573 1.00 10.00 69 GLU A C 3
ATOM 3669 O O . GLU A 1 54 ? 3.481 -0.703 -11.724 1.00 10.00 69 GLU A O 3
ATOM 3681 N N . THR A 1 55 ? 2.676 0.013 -13.697 1.00 10.00 70 THR A N 3
ATOM 3682 C CA . THR A 1 55 ? 3.855 0.800 -14.030 1.00 10.00 70 THR A CA 3
ATOM 3683 C C . THR A 1 55 ? 3.593 2.295 -13.854 1.00 10.00 70 THR A C 3
ATOM 3684 O O . THR A 1 55 ? 4.264 3.128 -14.467 1.00 10.00 70 THR A O 3
ATOM 3695 N N . ASP A 1 56 ? 2.617 2.636 -13.020 1.00 10.00 71 ASP A N 3
ATOM 3696 C CA . ASP A 1 56 ? 2.266 4.036 -12.791 1.00 10.00 71 ASP A CA 3
ATOM 3697 C C . ASP A 1 56 ? 2.956 4.589 -11.551 1.00 10.00 71 ASP A C 3
ATOM 3698 O O . ASP A 1 56 ? 3.065 3.908 -10.529 1.00 10.00 71 ASP A O 3
ATOM 3707 N N . THR A 1 57 ? 3.430 5.821 -11.652 1.00 10.00 72 THR A N 3
ATOM 3708 C CA . THR A 1 57 ? 4.100 6.484 -10.547 1.00 10.00 72 THR A CA 3
ATOM 3709 C C . THR A 1 57 ? 3.352 7.761 -10.166 1.00 10.00 72 THR A C 3
ATOM 3710 O O . THR A 1 57 ? 2.595 8.302 -10.978 1.00 10.00 72 THR A O 3
ATOM 3721 N N . PRO A 1 58 ? 3.543 8.260 -8.927 1.00 10.00 73 PRO A N 3
ATOM 3722 C CA . PRO A 1 58 ? 2.876 9.482 -8.455 1.00 10.00 73 PRO A CA 3
ATOM 3723 C C . PRO A 1 58 ? 3.128 10.676 -9.372 1.00 10.00 73 PRO A C 3
ATOM 3724 O O . PRO A 1 58 ? 2.210 11.440 -9.674 1.00 10.00 73 PRO A O 3
ATOM 3735 N N . ALA A 1 59 ? 4.369 10.824 -9.826 1.00 10.00 74 ALA A N 3
ATOM 3736 C CA . ALA A 1 59 ? 4.733 11.927 -10.706 1.00 10.00 74 ALA A CA 3
ATOM 3737 C C . ALA A 1 59 ? 4.225 11.695 -12.125 1.00 10.00 74 ALA A C 3
ATOM 3738 O O . ALA A 1 59 ? 3.976 12.646 -12.864 1.00 10.00 74 ALA A O 3
ATOM 3745 N N . GLN A 1 60 ? 4.066 10.429 -12.507 1.00 10.00 75 GLN A N 3
ATOM 3746 C CA . GLN A 1 60 ? 3.581 10.089 -13.841 1.00 10.00 75 GLN A CA 3
ATOM 3747 C C . GLN A 1 60 ? 2.125 10.512 -13.995 1.00 10.00 75 GLN A C 3
ATOM 3748 O O . GLN A 1 60 ? 1.704 10.976 -15.055 1.00 10.00 75 GLN A O 3
ATOM 3762 N N . LEU A 1 61 ? 1.369 10.354 -12.923 1.00 10.00 76 LEU A N 3
ATOM 3763 C CA . LEU A 1 61 ? -0.037 10.721 -12.919 1.00 10.00 76 LEU A CA 3
ATOM 3764 C C . LEU A 1 61 ? -0.216 12.136 -12.384 1.00 10.00 76 LEU A C 3
ATOM 3765 O O . LEU A 1 61 ? -1.334 12.655 -12.344 1.00 10.00 76 LEU A O 3
ATOM 3781 N N . GLU A 1 62 ? 0.900 12.750 -11.980 1.00 10.00 77 GLU A N 3
ATOM 3782 C CA . GLU A 1 62 ? 0.904 14.106 -11.435 1.00 10.00 77 GLU A CA 3
ATOM 3783 C C . GLU A 1 62 ? -0.059 14.221 -10.256 1.00 10.00 77 GLU A C 3
ATOM 3784 O O . GLU A 1 62 ? -0.923 15.097 -10.223 1.00 10.00 77 GLU A O 3
ATOM 3796 N N . MET A 1 63 ? 0.106 13.330 -9.288 1.00 10.00 78 MET A N 3
ATOM 3797 C CA . MET A 1 63 ? -0.752 13.305 -8.113 1.00 10.00 78 MET A CA 3
ATOM 3798 C C . MET A 1 63 ? -0.294 14.319 -7.074 1.00 10.00 78 MET A C 3
ATOM 3799 O O . MET A 1 63 ? 0.901 14.606 -6.954 1.00 10.00 78 MET A O 3
ATOM 3813 N N . GLU A 1 64 ? -1.246 14.838 -6.314 1.00 10.00 79 GLU A N 3
ATOM 3814 C CA . GLU A 1 64 ? -0.960 15.823 -5.285 1.00 10.00 79 GLU A CA 3
ATOM 3815 C C . GLU A 1 64 ? -1.160 15.229 -3.896 1.00 10.00 79 GLU A C 3
ATOM 3816 O O . GLU A 1 64 ? -1.356 14.020 -3.744 1.00 10.00 79 GLU A O 3
ATOM 3828 N N . ASP A 1 65 ? -1.106 16.087 -2.888 1.00 10.00 80 ASP A N 3
ATOM 3829 C CA . ASP A 1 65 ? -1.283 15.663 -1.505 1.00 10.00 80 ASP A CA 3
ATOM 3830 C C . ASP A 1 65 ? -2.756 15.438 -1.202 1.00 10.00 80 ASP A C 3
ATOM 3831 O O . ASP A 1 65 ? -3.619 16.148 -1.727 1.00 10.00 80 ASP A O 3
ATOM 3840 N N . GLU A 1 66 ? -3.029 14.446 -0.359 1.00 10.00 81 GLU A N 3
ATOM 3841 C CA . GLU A 1 66 ? -4.390 14.097 0.048 1.00 10.00 81 GLU A CA 3
ATOM 3842 C C . GLU A 1 66 ? -5.220 13.579 -1.128 1.00 10.00 81 GLU A C 3
ATOM 3843 O O . GLU A 1 66 ? -6.452 13.522 -1.049 1.00 10.00 81 GLU A O 3
ATOM 3855 N N . ASP A 1 67 ? -4.547 13.201 -2.212 1.00 10.00 82 ASP A N 3
ATOM 3856 C CA . ASP A 1 67 ? -5.234 12.671 -3.383 1.00 10.00 82 ASP A CA 3
ATOM 3857 C C . ASP A 1 67 ? -5.871 11.338 -3.026 1.00 10.00 82 ASP A C 3
ATOM 3858 O O . ASP A 1 67 ? -5.230 10.477 -2.415 1.00 10.00 82 ASP A O 3
ATOM 3867 N N . THR A 1 68 ? -7.127 11.172 -3.391 1.00 10.00 83 THR A N 3
ATOM 3868 C CA . THR A 1 68 ? -7.859 9.963 -3.062 1.00 10.00 83 THR A CA 3
ATOM 3869 C C . THR A 1 68 ? -7.956 8.986 -4.233 1.00 10.00 83 THR A C 3
ATOM 3870 O O . THR A 1 68 ? -8.434 9.331 -5.317 1.00 10.00 83 THR A O 3
ATOM 3881 N N . ILE A 1 69 ? -7.484 7.769 -3.997 1.00 10.00 84 ILE A N 3
ATOM 3882 C CA . ILE A 1 69 ? -7.541 6.711 -4.992 1.00 10.00 84 ILE A CA 3
ATOM 3883 C C . ILE A 1 69 ? -8.794 5.875 -4.753 1.00 10.00 84 ILE A C 3
ATOM 3884 O O . ILE A 1 69 ? -9.120 5.550 -3.607 1.00 10.00 84 ILE A O 3
ATOM 3900 N N . ASP A 1 70 ? -9.501 5.546 -5.822 1.00 10.00 85 ASP A N 3
ATOM 3901 C CA . ASP A 1 70 ? -10.733 4.772 -5.714 1.00 10.00 85 ASP A CA 3
ATOM 3902 C C . ASP A 1 70 ? -10.455 3.279 -5.832 1.00 10.00 85 ASP A C 3
ATOM 3903 O O . ASP A 1 70 ? -9.830 2.827 -6.791 1.00 10.00 85 ASP A O 3
ATOM 3912 N N . VAL A 1 71 ? -10.913 2.521 -4.847 1.00 10.00 86 VAL A N 3
ATOM 3913 C CA . VAL A 1 71 ? -10.726 1.074 -4.837 1.00 10.00 86 VAL A CA 3
ATOM 3914 C C . VAL A 1 71 ? -12.062 0.371 -5.047 1.00 10.00 86 VAL A C 3
ATOM 3915 O O . VAL A 1 71 ? -13.047 0.680 -4.374 1.00 10.00 86 VAL A O 3
ATOM 3928 N N . PHE A 1 72 ? -12.097 -0.568 -5.981 1.00 10.00 87 PHE A N 3
ATOM 3929 C CA . PHE A 1 72 ? -13.320 -1.304 -6.280 1.00 10.00 87 PHE A CA 3
ATOM 3930 C C . PHE A 1 72 ? -13.058 -2.803 -6.296 1.00 10.00 87 PHE A C 3
ATOM 3931 O O . PHE A 1 72 ? -11.911 -3.237 -6.384 1.00 10.00 87 PHE A O 3
ATOM 3948 N N . GLN A 1 73 ? -14.120 -3.586 -6.203 1.00 10.00 88 GLN A N 3
ATOM 3949 C CA . GLN A 1 73 ? -14.003 -5.038 -6.221 1.00 10.00 88 GLN A CA 3
ATOM 3950 C C . GLN A 1 73 ? -14.275 -5.574 -7.618 1.00 10.00 88 GLN A C 3
ATOM 3951 O O . GLN A 1 73 ? -15.053 -4.993 -8.376 1.00 10.00 88 GLN A O 3
ATOM 3965 N N . GLN A 1 74 ? -13.624 -6.673 -7.957 1.00 10.00 89 GLN A N 3
ATOM 3966 C CA . GLN A 1 74 ? -13.807 -7.295 -9.257 1.00 10.00 89 GLN A CA 3
ATOM 3967 C C . GLN A 1 74 ? -15.087 -8.121 -9.255 1.00 10.00 89 GLN A C 3
ATOM 3968 O O . GLN A 1 74 ? -15.409 -8.772 -8.256 1.00 10.00 89 GLN A O 3
ATOM 3982 N N . GLN A 1 75 ? -15.814 -8.077 -10.365 1.00 10.00 90 GLN A N 3
ATOM 3983 C CA . GLN A 1 75 ? -17.063 -8.814 -10.505 1.00 10.00 90 GLN A CA 3
ATOM 3984 C C . GLN A 1 75 ? -16.837 -10.308 -10.296 1.00 10.00 90 GLN A C 3
ATOM 3985 O O . GLN A 1 75 ? -15.780 -10.844 -10.637 1.00 10.00 90 GLN A O 3
ATOM 3999 N N . THR A 1 76 ? -17.831 -10.975 -9.737 1.00 10.00 91 THR A N 3
ATOM 4000 C CA . THR A 1 76 ? -17.739 -12.400 -9.471 1.00 10.00 91 THR A CA 3
ATOM 4001 C C . THR A 1 76 ? -18.293 -13.220 -10.633 1.00 10.00 91 THR A C 3
ATOM 4002 O O . THR A 1 76 ? -18.139 -14.442 -10.675 1.00 10.00 91 THR A O 3
ATOM 4013 N N . GLY A 1 77 ? -18.935 -12.541 -11.574 1.00 10.00 92 GLY A N 3
ATOM 4014 C CA . GLY A 1 77 ? -19.501 -13.218 -12.726 1.00 10.00 92 GLY A CA 3
ATOM 4015 C C . GLY A 1 77 ? -20.947 -13.614 -12.505 1.00 10.00 92 GLY A C 3
ATOM 4016 O O . GLY A 1 77 ? -21.595 -13.121 -11.577 1.00 10.00 92 GLY A O 3
ATOM 4020 N N . ASP B 2 1 ? -14.903 5.521 14.512 1.00 10.00 195 ASP B N 3
ATOM 4021 C CA . ASP B 2 1 ? -14.294 5.736 13.207 1.00 10.00 195 ASP B CA 3
ATOM 4022 C C . ASP B 2 1 ? -13.083 4.841 13.046 1.00 10.00 195 ASP B C 3
ATOM 4023 O O . ASP B 2 1 ? -12.534 4.346 14.035 1.00 10.00 195 ASP B O 3
ATOM 4032 N N . THR B 2 2 ? -12.659 4.629 11.813 1.00 10.00 196 THR B N 3
ATOM 4033 C CA . THR B 2 2 ? -11.501 3.801 11.576 1.00 10.00 196 THR B CA 3
ATOM 4034 C C . THR B 2 2 ? -10.405 4.590 10.893 1.00 10.00 196 THR B C 3
ATOM 4035 O O . THR B 2 2 ? -10.619 5.208 9.846 1.00 10.00 196 THR B O 3
ATOM 4046 N N . ALA B 2 3 ? -9.239 4.565 11.499 1.00 10.00 197 ALA B N 3
ATOM 4047 C CA . ALA B 2 3 ? -8.090 5.251 10.969 1.00 10.00 197 ALA B CA 3
ATOM 4048 C C . ALA B 2 3 ? -6.982 4.252 10.742 1.00 10.00 197 ALA B C 3
ATOM 4049 O O . ALA B 2 3 ? -6.593 3.520 11.657 1.00 10.00 197 ALA B O 3
ATOM 4056 N N . GLY B 2 4 ? -6.484 4.224 9.533 1.00 10.00 198 GLY B N 3
ATOM 4057 C CA . GLY B 2 4 ? -5.428 3.328 9.177 1.00 10.00 198 GLY B CA 3
ATOM 4058 C C . GLY B 2 4 ? -4.244 4.074 8.654 1.00 10.00 198 GLY B C 3
ATOM 4059 O O . GLY B 2 4 ? -4.397 4.992 7.851 1.00 10.00 198 GLY B O 3
ATOM 4063 N N . CYS B 2 5 ? -3.066 3.734 9.120 1.00 10.00 199 CYS B N 3
ATOM 4064 C CA . CYS B 2 5 ? -1.876 4.389 8.633 1.00 10.00 199 CYS B CA 3
ATOM 4065 C C . CYS B 2 5 ? -1.020 3.366 7.921 1.00 10.00 199 CYS B C 3
ATOM 4066 O O . CYS B 2 5 ? -0.678 2.325 8.476 1.00 10.00 199 CYS B O 3
ATOM 4074 N N . ILE B 2 6 ? -0.705 3.662 6.678 1.00 10.00 200 ILE B N 3
ATOM 4075 C CA . ILE B 2 6 ? 0.103 2.786 5.868 1.00 10.00 200 ILE B CA 3
ATOM 4076 C C . ILE B 2 6 ? 1.333 3.550 5.383 1.00 10.00 200 ILE B C 3
ATOM 4077 O O . ILE B 2 6 ? 1.227 4.680 4.904 1.00 10.00 200 ILE B O 3
ATOM 4093 N N . VAL B 2 7 ? 2.509 2.984 5.588 1.00 10.00 201 VAL B N 3
ATOM 4094 C CA . VAL B 2 7 ? 3.733 3.623 5.128 1.00 10.00 201 VAL B CA 3
ATOM 4095 C C . VAL B 2 7 ? 4.552 2.688 4.247 1.00 10.00 201 VAL B C 3
ATOM 4096 O O . VAL B 2 7 ? 4.793 1.543 4.622 1.00 10.00 201 VAL B O 3
ATOM 4109 N N . ILE B 2 8 ? 4.951 3.152 3.065 1.00 10.00 202 ILE B N 3
ATOM 4110 C CA . ILE B 2 8 ? 5.797 2.344 2.205 1.00 10.00 202 ILE B CA 3
ATOM 4111 C C . ILE B 2 8 ? 7.074 3.120 1.919 1.00 10.00 202 ILE B C 3
ATOM 4112 O O . ILE B 2 8 ? 7.031 4.289 1.527 1.00 10.00 202 ILE B O 3
ATOM 4142 N N . ASP B 2 10 ? 10.838 2.875 -0.051 1.00 10.00 204 ASP B N 3
ATOM 4143 C CA . ASP B 2 10 ? 11.686 2.158 -0.986 1.00 10.00 204 ASP B CA 3
ATOM 4144 C C . ASP B 2 10 ? 13.058 2.821 -1.060 1.00 10.00 204 ASP B C 3
ATOM 4145 O O . ASP B 2 10 ? 13.155 4.026 -1.309 1.00 10.00 204 ASP B O 3
ATOM 4168 N N . GLU B 2 12 ? 16.922 2.509 -2.849 1.00 10.00 206 GLU B N 3
ATOM 4169 C CA . GLU B 2 12 ? 17.729 1.903 -3.898 1.00 10.00 206 GLU B CA 3
ATOM 4170 C C . GLU B 2 12 ? 19.091 1.479 -3.344 1.00 10.00 206 GLU B C 3
ATOM 4171 O O . GLU B 2 12 ? 19.542 1.997 -2.315 1.00 10.00 206 GLU B O 3
ATOM 4183 N N . ASP A 1 1 ? 10.726 13.859 -0.800 1.00 10.00 16 ASP A N 4
ATOM 4184 C CA . ASP A 1 1 ? 9.672 14.261 0.125 1.00 10.00 16 ASP A CA 4
ATOM 4185 C C . ASP A 1 1 ? 8.564 13.212 0.151 1.00 10.00 16 ASP A C 4
ATOM 4186 O O . ASP A 1 1 ? 8.352 12.498 -0.832 1.00 10.00 16 ASP A O 4
ATOM 4195 N N . HIS A 1 2 ? 7.876 13.111 1.278 1.00 10.00 17 HIS A N 4
ATOM 4196 C CA . HIS A 1 2 ? 6.802 12.141 1.429 1.00 10.00 17 HIS A CA 4
ATOM 4197 C C . HIS A 1 2 ? 5.453 12.763 1.093 1.00 10.00 17 HIS A C 4
ATOM 4198 O O . HIS A 1 2 ? 5.106 13.839 1.588 1.00 10.00 17 HIS A O 4
ATOM 4212 N N . ILE A 1 3 ? 4.695 12.072 0.258 1.00 10.00 18 ILE A N 4
ATOM 4213 C CA . ILE A 1 3 ? 3.379 12.528 -0.153 1.00 10.00 18 ILE A CA 4
ATOM 4214 C C . ILE A 1 3 ? 2.313 11.648 0.500 1.00 10.00 18 ILE A C 4
ATOM 4215 O O . ILE A 1 3 ? 2.419 10.420 0.493 1.00 10.00 18 ILE A O 4
ATOM 4231 N N . ASN A 1 4 ? 1.305 12.275 1.090 1.00 10.00 19 ASN A N 4
ATOM 4232 C CA . ASN A 1 4 ? 0.247 11.532 1.762 1.00 10.00 19 ASN A CA 4
ATOM 4233 C C . ASN A 1 4 ? -0.977 11.392 0.871 1.00 10.00 19 ASN A C 4
ATOM 4234 O O . ASN A 1 4 ? -1.522 12.383 0.377 1.00 10.00 19 ASN A O 4
ATOM 4245 N N . LEU A 1 5 ? -1.394 10.155 0.665 1.00 10.00 20 LEU A N 4
ATOM 4246 C CA . LEU A 1 5 ? -2.552 9.858 -0.160 1.00 10.00 20 LEU A CA 4
ATOM 4247 C C . LEU A 1 5 ? -3.658 9.236 0.689 1.00 10.00 20 LEU A C 4
ATOM 4248 O O . LEU A 1 5 ? -3.379 8.533 1.660 1.00 10.00 20 LEU A O 4
ATOM 4264 N N . LYS A 1 6 ? -4.905 9.497 0.321 1.00 10.00 21 LYS A N 4
ATOM 4265 C CA . LYS A 1 6 ? -6.048 8.973 1.058 1.00 10.00 21 LYS A CA 4
ATOM 4266 C C . LYS A 1 6 ? -6.734 7.855 0.281 1.00 10.00 21 LYS A C 4
ATOM 4267 O O . LYS A 1 6 ? -7.158 8.050 -0.859 1.00 10.00 21 LYS A O 4
ATOM 4286 N N . VAL A 1 7 ? -6.830 6.684 0.889 1.00 10.00 22 VAL A N 4
ATOM 4287 C CA . VAL A 1 7 ? -7.490 5.550 0.255 1.00 10.00 22 VAL A CA 4
ATOM 4288 C C . VAL A 1 7 ? -8.979 5.572 0.583 1.00 10.00 22 VAL A C 4
ATOM 4289 O O . VAL A 1 7 ? -9.362 5.708 1.748 1.00 10.00 22 VAL A O 4
ATOM 4302 N N . ALA A 1 8 ? -9.815 5.455 -0.441 1.00 10.00 23 ALA A N 4
ATOM 4303 C CA . ALA A 1 8 ? -11.258 5.476 -0.255 1.00 10.00 23 ALA A CA 4
ATOM 4304 C C . ALA A 1 8 ? -11.845 4.070 -0.297 1.00 10.00 23 ALA A C 4
ATOM 4305 O O . ALA A 1 8 ? -11.911 3.444 -1.358 1.00 10.00 23 ALA A O 4
ATOM 4312 N N . GLY A 1 9 ? -12.269 3.580 0.863 1.00 10.00 24 GLY A N 4
ATOM 4313 C CA . GLY A 1 9 ? -12.855 2.257 0.948 1.00 10.00 24 GLY A CA 4
ATOM 4314 C C . GLY A 1 9 ? -14.360 2.300 0.790 1.00 10.00 24 GLY A C 4
ATOM 4315 O O . GLY A 1 9 ? -14.996 3.289 1.163 1.00 10.00 24 GLY A O 4
ATOM 4319 N N . GLN A 1 10 ? -14.934 1.227 0.267 1.00 10.00 25 GLN A N 4
ATOM 4320 C CA . GLN A 1 10 ? -16.376 1.152 0.041 1.00 10.00 25 GLN A CA 4
ATOM 4321 C C . GLN A 1 10 ? -17.143 0.957 1.349 1.00 10.00 25 GLN A C 4
ATOM 4322 O O . GLN A 1 10 ? -18.372 0.979 1.367 1.00 10.00 25 GLN A O 4
ATOM 4336 N N . ASP A 1 11 ? -16.416 0.763 2.438 1.00 10.00 26 ASP A N 4
ATOM 4337 C CA . ASP A 1 11 ? -17.034 0.575 3.745 1.00 10.00 26 ASP A CA 4
ATOM 4338 C C . ASP A 1 11 ? -16.944 1.856 4.569 1.00 10.00 26 ASP A C 4
ATOM 4339 O O . ASP A 1 11 ? -17.677 2.040 5.539 1.00 10.00 26 ASP A O 4
ATOM 4348 N N . GLY A 1 12 ? -16.036 2.737 4.180 1.00 10.00 27 GLY A N 4
ATOM 4349 C CA . GLY A 1 12 ? -15.871 3.986 4.891 1.00 10.00 27 GLY A CA 4
ATOM 4350 C C . GLY A 1 12 ? -14.533 4.092 5.598 1.00 10.00 27 GLY A C 4
ATOM 4351 O O . GLY A 1 12 ? -14.209 5.141 6.160 1.00 10.00 27 GLY A O 4
ATOM 4355 N N . SER A 1 13 ? -13.753 3.016 5.588 1.00 10.00 28 SER A N 4
ATOM 4356 C CA . SER A 1 13 ? -12.446 3.033 6.232 1.00 10.00 28 SER A CA 4
ATOM 4357 C C . SER A 1 13 ? -11.473 3.860 5.395 1.00 10.00 28 SER A C 4
ATOM 4358 O O . SER A 1 13 ? -11.395 3.698 4.173 1.00 10.00 28 SER A O 4
ATOM 4366 N N . VAL A 1 14 ? -10.765 4.768 6.047 1.00 10.00 29 VAL A N 4
ATOM 4367 C CA . VAL A 1 14 ? -9.815 5.627 5.361 1.00 10.00 29 VAL A CA 4
ATOM 4368 C C . VAL A 1 14 ? -8.384 5.263 5.739 1.00 10.00 29 VAL A C 4
ATOM 4369 O O . VAL A 1 14 ? -8.050 5.124 6.919 1.00 10.00 29 VAL A O 4
ATOM 4382 N N . VAL A 1 15 ? -7.551 5.081 4.731 1.00 10.00 30 VAL A N 4
ATOM 4383 C CA . VAL A 1 15 ? -6.161 4.737 4.952 1.00 10.00 30 VAL A CA 4
ATOM 4384 C C . VAL A 1 15 ? -5.246 5.815 4.379 1.00 10.00 30 VAL A C 4
ATOM 4385 O O . VAL A 1 15 ? -5.369 6.196 3.216 1.00 10.00 30 VAL A O 4
ATOM 4398 N N . GLN A 1 16 ? -4.357 6.317 5.220 1.00 10.00 31 GLN A N 4
ATOM 4399 C CA . GLN A 1 16 ? -3.406 7.344 4.832 1.00 10.00 31 GLN A CA 4
ATOM 4400 C C . GLN A 1 16 ? -2.108 6.686 4.377 1.00 10.00 31 GLN A C 4
ATOM 4401 O O . GLN A 1 16 ? -1.430 6.013 5.158 1.00 10.00 31 GLN A O 4
ATOM 4415 N N . PHE A 1 17 ? -1.784 6.860 3.109 1.00 10.00 32 PHE A N 4
ATOM 4416 C CA . PHE A 1 17 ? -0.585 6.272 2.540 1.00 10.00 32 PHE A CA 4
ATOM 4417 C C . PHE A 1 17 ? 0.555 7.278 2.496 1.00 10.00 32 PHE A C 4
ATOM 4418 O O . PHE A 1 17 ? 0.472 8.296 1.811 1.00 10.00 32 PHE A O 4
ATOM 4435 N N . LYS A 1 18 ? 1.610 6.983 3.235 1.00 10.00 33 LYS A N 4
ATOM 4436 C CA . LYS A 1 18 ? 2.787 7.831 3.273 1.00 10.00 33 LYS A CA 4
ATOM 4437 C C . LYS A 1 18 ? 3.858 7.221 2.381 1.00 10.00 33 LYS A C 4
ATOM 4438 O O . LYS A 1 18 ? 4.577 6.308 2.785 1.00 10.00 33 LYS A O 4
ATOM 4457 N N . ILE A 1 19 ? 3.930 7.698 1.151 1.00 10.00 34 ILE A N 4
ATOM 4458 C CA . ILE A 1 19 ? 4.893 7.178 0.191 1.00 10.00 34 ILE A CA 4
ATOM 4459 C C . ILE A 1 19 ? 5.711 8.317 -0.413 1.00 10.00 34 ILE A C 4
ATOM 4460 O O . ILE A 1 19 ? 5.393 9.487 -0.212 1.00 10.00 34 ILE A O 4
ATOM 4476 N N . LYS A 1 20 ? 6.773 7.983 -1.133 1.00 10.00 35 LYS A N 4
ATOM 4477 C CA . LYS A 1 20 ? 7.605 8.997 -1.762 1.00 10.00 35 LYS A CA 4
ATOM 4478 C C . LYS A 1 20 ? 7.169 9.213 -3.208 1.00 10.00 35 LYS A C 4
ATOM 4479 O O . LYS A 1 20 ? 6.606 8.317 -3.835 1.00 10.00 35 LYS A O 4
ATOM 4498 N N . ARG A 1 21 ? 7.448 10.398 -3.732 1.00 10.00 36 ARG A N 4
ATOM 4499 C CA . ARG A 1 21 ? 7.056 10.755 -5.093 1.00 10.00 36 ARG A CA 4
ATOM 4500 C C . ARG A 1 21 ? 7.777 9.905 -6.137 1.00 10.00 36 ARG A C 4
ATOM 4501 O O . ARG A 1 21 ? 7.247 9.664 -7.222 1.00 10.00 36 ARG A O 4
ATOM 4522 N N . HIS A 1 22 ? 8.979 9.444 -5.805 1.00 10.00 37 HIS A N 4
ATOM 4523 C CA . HIS A 1 22 ? 9.763 8.621 -6.727 1.00 10.00 37 HIS A CA 4
ATOM 4524 C C . HIS A 1 22 ? 9.498 7.131 -6.517 1.00 10.00 37 HIS A C 4
ATOM 4525 O O . HIS A 1 22 ? 10.183 6.280 -7.086 1.00 10.00 37 HIS A O 4
ATOM 4539 N N . THR A 1 23 ? 8.495 6.819 -5.714 1.00 10.00 38 THR A N 4
ATOM 4540 C CA . THR A 1 23 ? 8.165 5.437 -5.420 1.00 10.00 38 THR A CA 4
ATOM 4541 C C . THR A 1 23 ? 6.951 4.963 -6.218 1.00 10.00 38 THR A C 4
ATOM 4542 O O . THR A 1 23 ? 5.883 5.573 -6.162 1.00 10.00 38 THR A O 4
ATOM 4553 N N . PRO A 1 24 ? 7.120 3.872 -6.992 1.00 10.00 39 PRO A N 4
ATOM 4554 C CA . PRO A 1 24 ? 6.048 3.292 -7.811 1.00 10.00 39 PRO A CA 4
ATOM 4555 C C . PRO A 1 24 ? 4.796 2.964 -7.002 1.00 10.00 39 PRO A C 4
ATOM 4556 O O . PRO A 1 24 ? 4.876 2.555 -5.839 1.00 10.00 39 PRO A O 4
ATOM 4567 N N . LEU A 1 25 ? 3.641 3.123 -7.635 1.00 10.00 40 LEU A N 4
ATOM 4568 C CA . LEU A 1 25 ? 2.363 2.860 -6.985 1.00 10.00 40 LEU A CA 4
ATOM 4569 C C . LEU A 1 25 ? 2.095 1.363 -6.886 1.00 10.00 40 LEU A C 4
ATOM 4570 O O . LEU A 1 25 ? 1.079 0.937 -6.335 1.00 10.00 40 LEU A O 4
ATOM 4586 N N . SER A 1 26 ? 3.018 0.571 -7.418 1.00 10.00 41 SER A N 4
ATOM 4587 C CA . SER A 1 26 ? 2.901 -0.876 -7.392 1.00 10.00 41 SER A CA 4
ATOM 4588 C C . SER A 1 26 ? 2.809 -1.384 -5.954 1.00 10.00 41 SER A C 4
ATOM 4589 O O . SER A 1 26 ? 1.967 -2.223 -5.638 1.00 10.00 41 SER A O 4
ATOM 4597 N N . LYS A 1 27 ? 3.656 -0.851 -5.075 1.00 10.00 42 LYS A N 4
ATOM 4598 C CA . LYS A 1 27 ? 3.644 -1.266 -3.675 1.00 10.00 42 LYS A CA 4
ATOM 4599 C C . LYS A 1 27 ? 2.422 -0.702 -2.968 1.00 10.00 42 LYS A C 4
ATOM 4600 O O . LYS A 1 27 ? 1.910 -1.305 -2.037 1.00 10.00 42 LYS A O 4
ATOM 4619 N N . LEU A 1 28 ? 1.953 0.449 -3.428 1.00 10.00 43 LEU A N 4
ATOM 4620 C CA . LEU A 1 28 ? 0.787 1.090 -2.834 1.00 10.00 43 LEU A CA 4
ATOM 4621 C C . LEU A 1 28 ? -0.447 0.210 -2.996 1.00 10.00 43 LEU A C 4
ATOM 4622 O O . LEU A 1 28 ? -1.266 0.089 -2.083 1.00 10.00 43 LEU A O 4
ATOM 4638 N N . MET A 1 29 ? -0.568 -0.410 -4.157 1.00 10.00 44 MET A N 4
ATOM 4639 C CA . MET A 1 29 ? -1.692 -1.284 -4.435 1.00 10.00 44 MET A CA 4
ATOM 4640 C C . MET A 1 29 ? -1.517 -2.621 -3.719 1.00 10.00 44 MET A C 4
ATOM 4641 O O . MET A 1 29 ? -2.473 -3.184 -3.179 1.00 10.00 44 MET A O 4
ATOM 4655 N N . LYS A 1 30 ? -0.280 -3.110 -3.694 1.00 10.00 45 LYS A N 4
ATOM 4656 C CA . LYS A 1 30 ? 0.034 -4.386 -3.059 1.00 10.00 45 LYS A CA 4
ATOM 4657 C C . LYS A 1 30 ? -0.082 -4.315 -1.535 1.00 10.00 45 LYS A C 4
ATOM 4658 O O . LYS A 1 30 ? -0.761 -5.143 -0.931 1.00 10.00 45 LYS A O 4
ATOM 4677 N N . ALA A 1 31 ? 0.569 -3.326 -0.926 1.00 10.00 46 ALA A N 4
ATOM 4678 C CA . ALA A 1 31 ? 0.565 -3.161 0.530 1.00 10.00 46 ALA A CA 4
ATOM 4679 C C . ALA A 1 31 ? -0.849 -3.052 1.089 1.00 10.00 46 ALA A C 4
ATOM 4680 O O . ALA A 1 31 ? -1.188 -3.711 2.074 1.00 10.00 46 ALA A O 4
ATOM 4687 N N . TYR A 1 32 ? -1.672 -2.223 0.460 1.00 10.00 47 TYR A N 4
ATOM 4688 C CA . TYR A 1 32 ? -3.044 -2.038 0.908 1.00 10.00 47 TYR A CA 4
ATOM 4689 C C . TYR A 1 32 ? -3.815 -3.350 0.822 1.00 10.00 47 TYR A C 4
ATOM 4690 O O . TYR A 1 32 ? -4.573 -3.703 1.728 1.00 10.00 47 TYR A O 4
ATOM 4708 N N . CYS A 1 33 ? -3.597 -4.080 -0.259 1.00 10.00 48 CYS A N 4
ATOM 4709 C CA . CYS A 1 33 ? -4.270 -5.348 -0.466 1.00 10.00 48 CYS A CA 4
ATOM 4710 C C . CYS A 1 33 ? -3.732 -6.415 0.484 1.00 10.00 48 CYS A C 4
ATOM 4711 O O . CYS A 1 33 ? -4.456 -7.337 0.868 1.00 10.00 48 CYS A O 4
ATOM 4719 N N . GLU A 1 34 ? -2.465 -6.284 0.865 1.00 10.00 49 GLU A N 4
ATOM 4720 C CA . GLU A 1 34 ? -1.840 -7.231 1.780 1.00 10.00 49 GLU A CA 4
ATOM 4721 C C . GLU A 1 34 ? -2.526 -7.191 3.136 1.00 10.00 49 GLU A C 4
ATOM 4722 O O . GLU A 1 34 ? -2.768 -8.230 3.750 1.00 10.00 49 GLU A O 4
ATOM 4734 N N . ARG A 1 35 ? -2.855 -5.987 3.585 1.00 10.00 50 ARG A N 4
ATOM 4735 C CA . ARG A 1 35 ? -3.525 -5.807 4.867 1.00 10.00 50 ARG A CA 4
ATOM 4736 C C . ARG A 1 35 ? -4.993 -6.203 4.761 1.00 10.00 50 ARG A C 4
ATOM 4737 O O . ARG A 1 35 ? -5.677 -6.364 5.768 1.00 10.00 50 ARG A O 4
ATOM 4758 N N . GLN A 1 36 ? -5.473 -6.354 3.532 1.00 10.00 51 GLN A N 4
ATOM 4759 C CA . GLN A 1 36 ? -6.848 -6.773 3.296 1.00 10.00 51 GLN A CA 4
ATOM 4760 C C . GLN A 1 36 ? -6.941 -8.285 3.453 1.00 10.00 51 GLN A C 4
ATOM 4761 O O . GLN A 1 36 ? -7.970 -8.820 3.866 1.00 10.00 51 GLN A O 4
ATOM 4775 N N . GLY A 1 37 ? -5.844 -8.959 3.123 1.00 10.00 52 GLY A N 4
ATOM 4776 C CA . GLY A 1 37 ? -5.795 -10.403 3.218 1.00 10.00 52 GLY A CA 4
ATOM 4777 C C . GLY A 1 37 ? -6.373 -11.067 1.987 1.00 10.00 52 GLY A C 4
ATOM 4778 O O . GLY A 1 37 ? -6.875 -12.190 2.053 1.00 10.00 52 GLY A O 4
ATOM 4782 N N . LEU A 1 38 ? -6.297 -10.372 0.859 1.00 10.00 53 LEU A N 4
ATOM 4783 C CA . LEU A 1 38 ? -6.825 -10.885 -0.396 1.00 10.00 53 LEU A CA 4
ATOM 4784 C C . LEU A 1 38 ? -5.861 -10.612 -1.542 1.00 10.00 53 LEU A C 4
ATOM 4785 O O . LEU A 1 38 ? -4.876 -9.885 -1.378 1.00 10.00 53 LEU A O 4
ATOM 4801 N N . SER A 1 39 ? -6.152 -11.202 -2.693 1.00 10.00 54 SER A N 4
ATOM 4802 C CA . SER A 1 39 ? -5.334 -11.031 -3.882 1.00 10.00 54 SER A CA 4
ATOM 4803 C C . SER A 1 39 ? -5.577 -9.657 -4.500 1.00 10.00 54 SER A C 4
ATOM 4804 O O . SER A 1 39 ? -6.719 -9.196 -4.578 1.00 10.00 54 SER A O 4
ATOM 4812 N N . MET A 1 40 ? -4.504 -9.010 -4.945 1.00 10.00 55 MET A N 4
ATOM 4813 C CA . MET A 1 40 ? -4.595 -7.684 -5.550 1.00 10.00 55 MET A CA 4
ATOM 4814 C C . MET A 1 40 ? -5.370 -7.739 -6.860 1.00 10.00 55 MET A C 4
ATOM 4815 O O . MET A 1 40 ? -5.902 -6.732 -7.326 1.00 10.00 55 MET A O 4
ATOM 4829 N N . ARG A 1 41 ? -5.445 -8.930 -7.436 1.00 10.00 56 ARG A N 4
ATOM 4830 C CA . ARG A 1 41 ? -6.151 -9.134 -8.692 1.00 10.00 56 ARG A CA 4
ATOM 4831 C C . ARG A 1 41 ? -7.664 -9.177 -8.469 1.00 10.00 56 ARG A C 4
ATOM 4832 O O . ARG A 1 41 ? -8.447 -9.100 -9.417 1.00 10.00 56 ARG A O 4
ATOM 4853 N N . GLN A 1 42 ? -8.072 -9.286 -7.211 1.00 10.00 57 GLN A N 4
ATOM 4854 C CA . GLN A 1 42 ? -9.489 -9.341 -6.873 1.00 10.00 57 GLN A CA 4
ATOM 4855 C C . GLN A 1 42 ? -10.107 -7.942 -6.870 1.00 10.00 57 GLN A C 4
ATOM 4856 O O . GLN A 1 42 ? -11.294 -7.773 -7.163 1.00 10.00 57 GLN A O 4
ATOM 4870 N N . ILE A 1 43 ? -9.295 -6.938 -6.563 1.00 10.00 58 ILE A N 4
ATOM 4871 C CA . ILE A 1 43 ? -9.774 -5.565 -6.516 1.00 10.00 58 ILE A CA 4
ATOM 4872 C C . ILE A 1 43 ? -9.152 -4.719 -7.621 1.00 10.00 58 ILE A C 4
ATOM 4873 O O . ILE A 1 43 ? -8.245 -5.165 -8.323 1.00 10.00 58 ILE A O 4
ATOM 4889 N N . ARG A 1 44 ? -9.656 -3.504 -7.778 1.00 10.00 59 ARG A N 4
ATOM 4890 C CA . ARG A 1 44 ? -9.164 -2.585 -8.793 1.00 10.00 59 ARG A CA 4
ATOM 4891 C C . ARG A 1 44 ? -8.888 -1.223 -8.174 1.00 10.00 59 ARG A C 4
ATOM 4892 O O . ARG A 1 44 ? -9.580 -0.806 -7.246 1.00 10.00 59 ARG A O 4
ATOM 4913 N N . PHE A 1 45 ? -7.883 -0.537 -8.689 1.00 10.00 60 PHE A N 4
ATOM 4914 C CA . PHE A 1 45 ? -7.515 0.776 -8.181 1.00 10.00 60 PHE A CA 4
ATOM 4915 C C . PHE A 1 45 ? -7.680 1.830 -9.270 1.00 10.00 60 PHE A C 4
ATOM 4916 O O . PHE A 1 45 ? -7.222 1.644 -10.399 1.00 10.00 60 PHE A O 4
ATOM 4933 N N . ARG A 1 46 ? -8.339 2.928 -8.936 1.00 10.00 61 ARG A N 4
ATOM 4934 C CA . ARG A 1 46 ? -8.563 3.998 -9.895 1.00 10.00 61 ARG A CA 4
ATOM 4935 C C . ARG A 1 46 ? -8.088 5.340 -9.356 1.00 10.00 61 ARG A C 4
ATOM 4936 O O . ARG A 1 46 ? -8.076 5.575 -8.145 1.00 10.00 61 ARG A O 4
ATOM 4957 N N . PHE A 1 47 ? -7.696 6.205 -10.274 1.00 10.00 62 PHE A N 4
ATOM 4958 C CA . PHE A 1 47 ? -7.234 7.543 -9.949 1.00 10.00 62 PHE A CA 4
ATOM 4959 C C . PHE A 1 47 ? -7.594 8.486 -11.087 1.00 10.00 62 PHE A C 4
ATOM 4960 O O . PHE A 1 47 ? -7.255 8.217 -12.243 1.00 10.00 62 PHE A O 4
ATOM 4977 N N . ASP A 1 48 ? -8.306 9.564 -10.759 1.00 10.00 63 ASP A N 4
ATOM 4978 C CA . ASP A 1 48 ? -8.726 10.555 -11.753 1.00 10.00 63 ASP A CA 4
ATOM 4979 C C . ASP A 1 48 ? -9.702 9.915 -12.743 1.00 10.00 63 ASP A C 4
ATOM 4980 O O . ASP A 1 48 ? -9.884 10.388 -13.864 1.00 10.00 63 ASP A O 4
ATOM 4989 N N . GLY A 1 49 ? -10.328 8.824 -12.307 1.00 10.00 64 GLY A N 4
ATOM 4990 C CA . GLY A 1 49 ? -11.277 8.119 -13.141 1.00 10.00 64 GLY A CA 4
ATOM 4991 C C . GLY A 1 49 ? -10.624 7.059 -14.009 1.00 10.00 64 GLY A C 4
ATOM 4992 O O . GLY A 1 49 ? -11.311 6.269 -14.660 1.00 10.00 64 GLY A O 4
ATOM 4996 N N . GLN A 1 50 ? -9.300 7.027 -14.016 1.00 10.00 65 GLN A N 4
ATOM 4997 C CA . GLN A 1 50 ? -8.569 6.064 -14.826 1.00 10.00 65 GLN A CA 4
ATOM 4998 C C . GLN A 1 50 ? -7.971 4.965 -13.956 1.00 10.00 65 GLN A C 4
ATOM 4999 O O . GLN A 1 50 ? -7.608 5.211 -12.806 1.00 10.00 65 GLN A O 4
ATOM 5013 N N . PRO A 1 51 ? -7.874 3.732 -14.483 1.00 10.00 66 PRO A N 4
ATOM 5014 C CA . PRO A 1 51 ? -7.314 2.597 -13.746 1.00 10.00 66 PRO A CA 4
ATOM 5015 C C . PRO A 1 51 ? -5.800 2.697 -13.584 1.00 10.00 66 PRO A C 4
ATOM 5016 O O . PRO A 1 51 ? -5.073 2.933 -14.552 1.00 10.00 66 PRO A O 4
ATOM 5027 N N . ILE A 1 52 ? -5.331 2.511 -12.357 1.00 10.00 67 ILE A N 4
ATOM 5028 C CA . ILE A 1 52 ? -3.907 2.578 -12.060 1.00 10.00 67 ILE A CA 4
ATOM 5029 C C . ILE A 1 52 ? -3.215 1.291 -12.494 1.00 10.00 67 ILE A C 4
ATOM 5030 O O . ILE A 1 52 ? -3.748 0.196 -12.297 1.00 10.00 67 ILE A O 4
ATOM 5046 N N . ASN A 1 53 ? -2.046 1.427 -13.101 1.00 10.00 68 ASN A N 4
ATOM 5047 C CA . ASN A 1 53 ? -1.279 0.277 -13.561 1.00 10.00 68 ASN A CA 4
ATOM 5048 C C . ASN A 1 53 ? -0.095 0.035 -12.630 1.00 10.00 68 ASN A C 4
ATOM 5049 O O . ASN A 1 53 ? 0.263 0.905 -11.834 1.00 10.00 68 ASN A O 4
ATOM 5060 N N . GLU A 1 54 ? 0.518 -1.140 -12.733 1.00 10.00 69 GLU A N 4
ATOM 5061 C CA . GLU A 1 54 ? 1.653 -1.492 -11.883 1.00 10.00 69 GLU A CA 4
ATOM 5062 C C . GLU A 1 54 ? 2.903 -0.687 -12.240 1.00 10.00 69 GLU A C 4
ATOM 5063 O O . GLU A 1 54 ? 3.878 -0.686 -11.490 1.00 10.00 69 GLU A O 4
ATOM 5075 N N . THR A 1 55 ? 2.875 -0.006 -13.373 1.00 10.00 70 THR A N 4
ATOM 5076 C CA . THR A 1 55 ? 4.011 0.795 -13.808 1.00 10.00 70 THR A CA 4
ATOM 5077 C C . THR A 1 55 ? 3.732 2.289 -13.651 1.00 10.00 70 THR A C 4
ATOM 5078 O O . THR A 1 55 ? 4.387 3.124 -14.280 1.00 10.00 70 THR A O 4
ATOM 5089 N N . ASP A 1 56 ? 2.763 2.623 -12.807 1.00 10.00 71 ASP A N 4
ATOM 5090 C CA . ASP A 1 56 ? 2.397 4.018 -12.582 1.00 10.00 71 ASP A CA 4
ATOM 5091 C C . ASP A 1 56 ? 3.082 4.578 -11.341 1.00 10.00 71 ASP A C 4
ATOM 5092 O O . ASP A 1 56 ? 3.307 3.865 -10.360 1.00 10.00 71 ASP A O 4
ATOM 5101 N N . THR A 1 57 ? 3.417 5.857 -11.395 1.00 10.00 72 THR A N 4
ATOM 5102 C CA . THR A 1 57 ? 4.059 6.540 -10.282 1.00 10.00 72 THR A CA 4
ATOM 5103 C C . THR A 1 57 ? 3.306 7.832 -9.960 1.00 10.00 72 THR A C 4
ATOM 5104 O O . THR A 1 57 ? 2.598 8.366 -10.819 1.00 10.00 72 THR A O 4
ATOM 5115 N N . PRO A 1 58 ? 3.437 8.353 -8.727 1.00 10.00 73 PRO A N 4
ATOM 5116 C CA . PRO A 1 58 ? 2.767 9.595 -8.325 1.00 10.00 73 PRO A CA 4
ATOM 5117 C C . PRO A 1 58 ? 3.135 10.761 -9.241 1.00 10.00 73 PRO A C 4
ATOM 5118 O O . PRO A 1 58 ? 2.277 11.543 -9.647 1.00 10.00 73 PRO A O 4
ATOM 5129 N N . ALA A 1 59 ? 4.415 10.844 -9.590 1.00 10.00 74 ALA A N 4
ATOM 5130 C CA . ALA A 1 59 ? 4.912 11.905 -10.457 1.00 10.00 74 ALA A CA 4
ATOM 5131 C C . ALA A 1 59 ? 4.460 11.711 -11.903 1.00 10.00 74 ALA A C 4
ATOM 5132 O O . ALA A 1 59 ? 4.413 12.659 -12.682 1.00 10.00 74 ALA A O 4
ATOM 5139 N N . GLN A 1 60 ? 4.119 10.479 -12.260 1.00 10.00 75 GLN A N 4
ATOM 5140 C CA . GLN A 1 60 ? 3.675 10.174 -13.614 1.00 10.00 75 GLN A CA 4
ATOM 5141 C C . GLN A 1 60 ? 2.221 10.589 -13.816 1.00 10.00 75 GLN A C 4
ATOM 5142 O O . GLN A 1 60 ? 1.850 11.108 -14.867 1.00 10.00 75 GLN A O 4
ATOM 5156 N N . LEU A 1 61 ? 1.403 10.372 -12.800 1.00 10.00 76 LEU A N 4
ATOM 5157 C CA . LEU A 1 61 ? -0.009 10.717 -12.881 1.00 10.00 76 LEU A CA 4
ATOM 5158 C C . LEU A 1 61 ? -0.255 12.128 -12.356 1.00 10.00 76 LEU A C 4
ATOM 5159 O O . LEU A 1 61 ? -1.402 12.544 -12.200 1.00 10.00 76 LEU A O 4
ATOM 5175 N N . GLU A 1 62 ? 0.834 12.853 -12.085 1.00 10.00 77 GLU A N 4
ATOM 5176 C CA . GLU A 1 62 ? 0.759 14.222 -11.573 1.00 10.00 77 GLU A CA 4
ATOM 5177 C C . GLU A 1 62 ? -0.081 14.273 -10.300 1.00 10.00 77 GLU A C 4
ATOM 5178 O O . GLU A 1 62 ? -0.948 15.136 -10.136 1.00 10.00 77 GLU A O 4
ATOM 5190 N N . MET A 1 63 ? 0.178 13.327 -9.410 1.00 10.00 78 MET A N 4
ATOM 5191 C CA . MET A 1 63 ? -0.547 13.240 -8.154 1.00 10.00 78 MET A CA 4
ATOM 5192 C C . MET A 1 63 ? -0.013 14.258 -7.164 1.00 10.00 78 MET A C 4
ATOM 5193 O O . MET A 1 63 ? 1.139 14.685 -7.255 1.00 10.00 78 MET A O 4
ATOM 5207 N N . GLU A 1 64 ? -0.849 14.635 -6.216 1.00 10.00 79 GLU A N 4
ATOM 5208 C CA . GLU A 1 64 ? -0.463 15.596 -5.207 1.00 10.00 79 GLU A CA 4
ATOM 5209 C C . GLU A 1 64 ? -0.927 15.134 -3.836 1.00 10.00 79 GLU A C 4
ATOM 5210 O O . GLU A 1 64 ? -1.585 14.101 -3.710 1.00 10.00 79 GLU A O 4
ATOM 5222 N N . ASP A 1 65 ? -0.566 15.890 -2.812 1.00 10.00 80 ASP A N 4
ATOM 5223 C CA . ASP A 1 65 ? -0.927 15.546 -1.445 1.00 10.00 80 ASP A CA 4
ATOM 5224 C C . ASP A 1 65 ? -2.434 15.623 -1.247 1.00 10.00 80 ASP A C 4
ATOM 5225 O O . ASP A 1 65 ? -3.104 16.454 -1.868 1.00 10.00 80 ASP A O 4
ATOM 5234 N N . GLU A 1 66 ? -2.952 14.733 -0.402 1.00 10.00 81 GLU A N 4
ATOM 5235 C CA . GLU A 1 66 ? -4.381 14.662 -0.083 1.00 10.00 81 GLU A CA 4
ATOM 5236 C C . GLU A 1 66 ? -5.192 14.080 -1.240 1.00 10.00 81 GLU A C 4
ATOM 5237 O O . GLU A 1 66 ? -6.414 14.239 -1.291 1.00 10.00 81 GLU A O 4
ATOM 5249 N N . ASP A 1 67 ? -4.518 13.403 -2.163 1.00 10.00 82 ASP A N 4
ATOM 5250 C CA . ASP A 1 67 ? -5.196 12.787 -3.299 1.00 10.00 82 ASP A CA 4
ATOM 5251 C C . ASP A 1 67 ? -6.022 11.600 -2.825 1.00 10.00 82 ASP A C 4
ATOM 5252 O O . ASP A 1 67 ? -5.701 10.984 -1.810 1.00 10.00 82 ASP A O 4
ATOM 5261 N N . THR A 1 68 ? -7.082 11.278 -3.550 1.00 10.00 83 THR A N 4
ATOM 5262 C CA . THR A 1 68 ? -7.950 10.175 -3.168 1.00 10.00 83 THR A CA 4
ATOM 5263 C C . THR A 1 68 ? -7.840 8.996 -4.134 1.00 10.00 83 THR A C 4
ATOM 5264 O O . THR A 1 68 ? -8.032 9.138 -5.344 1.00 10.00 83 THR A O 4
ATOM 5275 N N . ILE A 1 69 ? -7.531 7.834 -3.580 1.00 10.00 84 ILE A N 4
ATOM 5276 C CA . ILE A 1 69 ? -7.404 6.615 -4.363 1.00 10.00 84 ILE A CA 4
ATOM 5277 C C . ILE A 1 69 ? -8.681 5.794 -4.248 1.00 10.00 84 ILE A C 4
ATOM 5278 O O . ILE A 1 69 ? -9.086 5.415 -3.148 1.00 10.00 84 ILE A O 4
ATOM 5294 N N . ASP A 1 70 ? -9.317 5.530 -5.378 1.00 10.00 85 ASP A N 4
ATOM 5295 C CA . ASP A 1 70 ? -10.561 4.769 -5.393 1.00 10.00 85 ASP A CA 4
ATOM 5296 C C . ASP A 1 70 ? -10.294 3.281 -5.565 1.00 10.00 85 ASP A C 4
ATOM 5297 O O . ASP A 1 70 ? -9.635 2.866 -6.518 1.00 10.00 85 ASP A O 4
ATOM 5306 N N . VAL A 1 71 ? -10.802 2.483 -4.638 1.00 10.00 86 VAL A N 4
ATOM 5307 C CA . VAL A 1 71 ? -10.634 1.037 -4.696 1.00 10.00 86 VAL A CA 4
ATOM 5308 C C . VAL A 1 71 ? -11.973 0.366 -4.983 1.00 10.00 86 VAL A C 4
ATOM 5309 O O . VAL A 1 71 ? -12.969 0.636 -4.308 1.00 10.00 86 VAL A O 4
ATOM 5322 N N . PHE A 1 72 ? -11.995 -0.491 -5.993 1.00 10.00 87 PHE A N 4
ATOM 5323 C CA . PHE A 1 72 ? -13.207 -1.200 -6.382 1.00 10.00 87 PHE A CA 4
ATOM 5324 C C . PHE A 1 72 ? -12.955 -2.704 -6.415 1.00 10.00 87 PHE A C 4
ATOM 5325 O O . PHE A 1 72 ? -11.842 -3.155 -6.153 1.00 10.00 87 PHE A O 4
ATOM 5342 N N . GLN A 1 73 ? -13.985 -3.475 -6.739 1.00 10.00 88 GLN A N 4
ATOM 5343 C CA . GLN A 1 73 ? -13.867 -4.928 -6.802 1.00 10.00 88 GLN A CA 4
ATOM 5344 C C . GLN A 1 73 ? -14.148 -5.428 -8.212 1.00 10.00 88 GLN A C 4
ATOM 5345 O O . GLN A 1 73 ? -14.736 -4.715 -9.028 1.00 10.00 88 GLN A O 4
ATOM 5359 N N . GLN A 1 74 ? -13.720 -6.646 -8.499 1.00 10.00 89 GLN A N 4
ATOM 5360 C CA . GLN A 1 74 ? -13.944 -7.240 -9.807 1.00 10.00 89 GLN A CA 4
ATOM 5361 C C . GLN A 1 74 ? -15.214 -8.087 -9.784 1.00 10.00 89 GLN A C 4
ATOM 5362 O O . GLN A 1 74 ? -15.477 -8.795 -8.812 1.00 10.00 89 GLN A O 4
ATOM 5376 N N . GLN A 1 75 ? -16.000 -7.989 -10.849 1.00 10.00 90 GLN A N 4
ATOM 5377 C CA . GLN A 1 75 ? -17.252 -8.729 -10.970 1.00 10.00 90 GLN A CA 4
ATOM 5378 C C . GLN A 1 75 ? -17.012 -10.235 -10.911 1.00 10.00 90 GLN A C 4
ATOM 5379 O O . GLN A 1 75 ? -16.241 -10.785 -11.700 1.00 10.00 90 GLN A O 4
ATOM 5393 N N . THR A 1 76 ? -17.686 -10.892 -9.979 1.00 10.00 91 THR A N 4
ATOM 5394 C CA . THR A 1 76 ? -17.556 -12.330 -9.795 1.00 10.00 91 THR A CA 4
ATOM 5395 C C . THR A 1 76 ? -18.511 -13.096 -10.711 1.00 10.00 91 THR A C 4
ATOM 5396 O O . THR A 1 76 ? -18.516 -14.329 -10.735 1.00 10.00 91 THR A O 4
ATOM 5407 N N . GLY A 1 77 ? -19.324 -12.359 -11.454 1.00 10.00 92 GLY A N 4
ATOM 5408 C CA . GLY A 1 77 ? -20.266 -12.978 -12.363 1.00 10.00 92 GLY A CA 4
ATOM 5409 C C . GLY A 1 77 ? -20.638 -12.056 -13.503 1.00 10.00 92 GLY A C 4
ATOM 5410 O O . GLY A 1 77 ? -20.179 -10.909 -13.550 1.00 10.00 92 GLY A O 4
ATOM 5414 N N . ASP B 2 1 ? -13.436 6.015 15.093 1.00 10.00 195 ASP B N 4
ATOM 5415 C CA . ASP B 2 1 ? -13.734 5.404 13.805 1.00 10.00 195 ASP B CA 4
ATOM 5416 C C . ASP B 2 1 ? -12.571 4.524 13.371 1.00 10.00 195 ASP B C 4
ATOM 5417 O O . ASP B 2 1 ? -11.856 3.980 14.216 1.00 10.00 195 ASP B O 4
ATOM 5426 N N . THR B 2 2 ? -12.356 4.406 12.069 1.00 10.00 196 THR B N 4
ATOM 5427 C CA . THR B 2 2 ? -11.271 3.578 11.582 1.00 10.00 196 THR B CA 4
ATOM 5428 C C . THR B 2 2 ? -10.240 4.400 10.815 1.00 10.00 196 THR B C 4
ATOM 5429 O O . THR B 2 2 ? -10.559 5.084 9.839 1.00 10.00 196 THR B O 4
ATOM 5440 N N . ALA B 2 3 ? -9.000 4.319 11.279 1.00 10.00 197 ALA B N 4
ATOM 5441 C CA . ALA B 2 3 ? -7.887 5.011 10.652 1.00 10.00 197 ALA B CA 4
ATOM 5442 C C . ALA B 2 3 ? -6.763 4.025 10.344 1.00 10.00 197 ALA B C 4
ATOM 5443 O O . ALA B 2 3 ? -6.337 3.283 11.228 1.00 10.00 197 ALA B O 4
ATOM 5450 N N . GLY B 2 4 ? -6.291 4.022 9.116 1.00 10.00 198 GLY B N 4
ATOM 5451 C CA . GLY B 2 4 ? -5.219 3.129 8.735 1.00 10.00 198 GLY B CA 4
ATOM 5452 C C . GLY B 2 4 ? -4.041 3.890 8.171 1.00 10.00 198 GLY B C 4
ATOM 5453 O O . GLY B 2 4 ? -4.231 4.760 7.337 1.00 10.00 198 GLY B O 4
ATOM 5457 N N . CYS B 2 5 ? -2.836 3.605 8.636 1.00 10.00 199 CYS B N 4
ATOM 5458 C CA . CYS B 2 5 ? -1.662 4.296 8.110 1.00 10.00 199 CYS B CA 4
ATOM 5459 C C . CYS B 2 5 ? -0.702 3.288 7.476 1.00 10.00 199 CYS B C 4
ATOM 5460 O O . CYS B 2 5 ? -0.312 2.312 8.110 1.00 10.00 199 CYS B O 4
ATOM 5468 N N . ILE B 2 6 ? -0.360 3.504 6.207 1.00 10.00 200 ILE B N 4
ATOM 5469 C CA . ILE B 2 6 ? 0.567 2.619 5.506 1.00 10.00 200 ILE B CA 4
ATOM 5470 C C . ILE B 2 6 ? 1.723 3.411 4.888 1.00 10.00 200 ILE B C 4
ATOM 5471 O O . ILE B 2 6 ? 1.496 4.419 4.220 1.00 10.00 200 ILE B O 4
ATOM 5487 N N . VAL B 2 7 ? 2.953 2.983 5.122 1.00 10.00 201 VAL B N 4
ATOM 5488 C CA . VAL B 2 7 ? 4.118 3.656 4.551 1.00 10.00 201 VAL B CA 4
ATOM 5489 C C . VAL B 2 7 ? 4.928 2.677 3.702 1.00 10.00 201 VAL B C 4
ATOM 5490 O O . VAL B 2 7 ? 5.193 1.553 4.130 1.00 10.00 201 VAL B O 4
ATOM 5503 N N . ILE B 2 8 ? 5.283 3.069 2.488 1.00 10.00 202 ILE B N 4
ATOM 5504 C CA . ILE B 2 8 ? 6.063 2.189 1.625 1.00 10.00 202 ILE B CA 4
ATOM 5505 C C . ILE B 2 8 ? 7.386 2.851 1.249 1.00 10.00 202 ILE B C 4
ATOM 5506 O O . ILE B 2 8 ? 7.416 4.009 0.818 1.00 10.00 202 ILE B O 4
ATOM 5536 N N . ASP B 2 10 ? 10.866 2.357 -1.043 1.00 10.00 204 ASP B N 4
ATOM 5537 C CA . ASP B 2 10 ? 11.612 1.645 -2.075 1.00 10.00 204 ASP B CA 4
ATOM 5538 C C . ASP B 2 10 ? 12.815 2.468 -2.523 1.00 10.00 204 ASP B C 4
ATOM 5539 O O . ASP B 2 10 ? 12.669 3.650 -2.824 1.00 10.00 204 ASP B O 4
ATOM 5562 N N . GLU B 2 12 ? 16.023 2.794 -5.289 1.00 10.00 206 GLU B N 4
ATOM 5563 C CA . GLU B 2 12 ? 16.592 2.311 -6.542 1.00 10.00 206 GLU B CA 4
ATOM 5564 C C . GLU B 2 12 ? 18.114 2.238 -6.452 1.00 10.00 206 GLU B C 4
ATOM 5565 O O . GLU B 2 12 ? 18.724 2.864 -5.581 1.00 10.00 206 GLU B O 4
ATOM 5577 N N . ASP A 1 1 ? 10.713 14.424 0.528 1.00 10.00 16 ASP A N 5
ATOM 5578 C CA . ASP A 1 1 ? 9.457 14.534 1.261 1.00 10.00 16 ASP A CA 5
ATOM 5579 C C . ASP A 1 1 ? 8.555 13.347 0.958 1.00 10.00 16 ASP A C 5
ATOM 5580 O O . ASP A 1 1 ? 8.858 12.536 0.080 1.00 10.00 16 ASP A O 5
ATOM 5589 N N . HIS A 1 2 ? 7.449 13.257 1.676 1.00 10.00 17 HIS A N 5
ATOM 5590 C CA . HIS A 1 2 ? 6.499 12.171 1.484 1.00 10.00 17 HIS A CA 5
ATOM 5591 C C . HIS A 1 2 ? 5.143 12.718 1.080 1.00 10.00 17 HIS A C 5
ATOM 5592 O O . HIS A 1 2 ? 4.669 13.707 1.647 1.00 10.00 17 HIS A O 5
ATOM 5606 N N . ILE A 1 3 ? 4.531 12.087 0.098 1.00 10.00 18 ILE A N 5
ATOM 5607 C CA . ILE A 1 3 ? 3.220 12.489 -0.369 1.00 10.00 18 ILE A CA 5
ATOM 5608 C C . ILE A 1 3 ? 2.167 11.616 0.309 1.00 10.00 18 ILE A C 5
ATOM 5609 O O . ILE A 1 3 ? 2.235 10.386 0.257 1.00 10.00 18 ILE A O 5
ATOM 5625 N N . ASN A 1 4 ? 1.221 12.253 0.974 1.00 10.00 19 ASN A N 5
ATOM 5626 C CA . ASN A 1 4 ? 0.178 11.524 1.682 1.00 10.00 19 ASN A CA 5
ATOM 5627 C C . ASN A 1 4 ? -1.037 11.329 0.795 1.00 10.00 19 ASN A C 5
ATOM 5628 O O . ASN A 1 4 ? -1.620 12.288 0.302 1.00 10.00 19 ASN A O 5
ATOM 5639 N N . LEU A 1 5 ? -1.404 10.081 0.583 1.00 10.00 20 LEU A N 5
ATOM 5640 C CA . LEU A 1 5 ? -2.552 9.756 -0.245 1.00 10.00 20 LEU A CA 5
ATOM 5641 C C . LEU A 1 5 ? -3.638 9.098 0.596 1.00 10.00 20 LEU A C 5
ATOM 5642 O O . LEU A 1 5 ? -3.338 8.338 1.515 1.00 10.00 20 LEU A O 5
ATOM 5658 N N . LYS A 1 6 ? -4.891 9.394 0.290 1.00 10.00 21 LYS A N 5
ATOM 5659 C CA . LYS A 1 6 ? -6.009 8.835 1.037 1.00 10.00 21 LYS A CA 5
ATOM 5660 C C . LYS A 1 6 ? -6.694 7.719 0.259 1.00 10.00 21 LYS A C 5
ATOM 5661 O O . LYS A 1 6 ? -7.080 7.896 -0.899 1.00 10.00 21 LYS A O 5
ATOM 5680 N N . VAL A 1 7 ? -6.835 6.572 0.895 1.00 10.00 22 VAL A N 5
ATOM 5681 C CA . VAL A 1 7 ? -7.504 5.439 0.280 1.00 10.00 22 VAL A CA 5
ATOM 5682 C C . VAL A 1 7 ? -8.990 5.498 0.606 1.00 10.00 22 VAL A C 5
ATOM 5683 O O . VAL A 1 7 ? -9.374 5.520 1.777 1.00 10.00 22 VAL A O 5
ATOM 5696 N N . ALA A 1 8 ? -9.821 5.552 -0.421 1.00 10.00 23 ALA A N 5
ATOM 5697 C CA . ALA A 1 8 ? -11.257 5.620 -0.228 1.00 10.00 23 ALA A CA 5
ATOM 5698 C C . ALA A 1 8 ? -11.890 4.240 -0.315 1.00 10.00 23 ALA A C 5
ATOM 5699 O O . ALA A 1 8 ? -12.133 3.725 -1.410 1.00 10.00 23 ALA A O 5
ATOM 5706 N N . GLY A 1 9 ? -12.141 3.640 0.840 1.00 10.00 24 GLY A N 5
ATOM 5707 C CA . GLY A 1 9 ? -12.761 2.333 0.877 1.00 10.00 24 GLY A CA 5
ATOM 5708 C C . GLY A 1 9 ? -14.260 2.442 0.713 1.00 10.00 24 GLY A C 5
ATOM 5709 O O . GLY A 1 9 ? -14.857 3.431 1.141 1.00 10.00 24 GLY A O 5
ATOM 5713 N N . GLN A 1 10 ? -14.874 1.432 0.113 1.00 10.00 25 GLN A N 5
ATOM 5714 C CA . GLN A 1 10 ? -16.318 1.437 -0.118 1.00 10.00 25 GLN A CA 5
ATOM 5715 C C . GLN A 1 10 ? -17.094 1.355 1.197 1.00 10.00 25 GLN A C 5
ATOM 5716 O O . GLN A 1 10 ? -18.300 1.595 1.237 1.00 10.00 25 GLN A O 5
ATOM 5730 N N . ASP A 1 11 ? -16.393 1.017 2.272 1.00 10.00 26 ASP A N 5
ATOM 5731 C CA . ASP A 1 11 ? -17.011 0.912 3.590 1.00 10.00 26 ASP A CA 5
ATOM 5732 C C . ASP A 1 11 ? -16.977 2.257 4.312 1.00 10.00 26 ASP A C 5
ATOM 5733 O O . ASP A 1 11 ? -17.647 2.440 5.330 1.00 10.00 26 ASP A O 5
ATOM 5742 N N . GLY A 1 12 ? -16.195 3.196 3.785 1.00 10.00 27 GLY A N 5
ATOM 5743 C CA . GLY A 1 12 ? -16.127 4.517 4.382 1.00 10.00 27 GLY A CA 5
ATOM 5744 C C . GLY A 1 12 ? -14.862 4.772 5.182 1.00 10.00 27 GLY A C 5
ATOM 5745 O O . GLY A 1 12 ? -14.657 5.885 5.668 1.00 10.00 27 GLY A O 5
ATOM 5749 N N . SER A 1 13 ? -14.012 3.764 5.327 1.00 10.00 28 SER A N 5
ATOM 5750 C CA . SER A 1 13 ? -12.776 3.929 6.084 1.00 10.00 28 SER A CA 5
ATOM 5751 C C . SER A 1 13 ? -11.748 4.735 5.289 1.00 10.00 28 SER A C 5
ATOM 5752 O O . SER A 1 13 ? -11.851 4.859 4.062 1.00 10.00 28 SER A O 5
ATOM 5760 N N . VAL A 1 14 ? -10.762 5.289 5.989 1.00 10.00 29 VAL A N 5
ATOM 5761 C CA . VAL A 1 14 ? -9.731 6.085 5.344 1.00 10.00 29 VAL A CA 5
ATOM 5762 C C . VAL A 1 14 ? -8.337 5.590 5.725 1.00 10.00 29 VAL A C 5
ATOM 5763 O O . VAL A 1 14 ? -8.036 5.368 6.901 1.00 10.00 29 VAL A O 5
ATOM 5776 N N . VAL A 1 15 ? -7.499 5.389 4.723 1.00 10.00 30 VAL A N 5
ATOM 5777 C CA . VAL A 1 15 ? -6.134 4.941 4.951 1.00 10.00 30 VAL A CA 5
ATOM 5778 C C . VAL A 1 15 ? -5.153 5.991 4.446 1.00 10.00 30 VAL A C 5
ATOM 5779 O O . VAL A 1 15 ? -5.187 6.371 3.274 1.00 10.00 30 VAL A O 5
ATOM 5792 N N . GLN A 1 16 ? -4.305 6.467 5.345 1.00 10.00 31 GLN A N 5
ATOM 5793 C CA . GLN A 1 16 ? -3.305 7.470 5.015 1.00 10.00 31 GLN A CA 5
ATOM 5794 C C . GLN A 1 16 ? -2.040 6.787 4.518 1.00 10.00 31 GLN A C 5
ATOM 5795 O O . GLN A 1 16 ? -1.313 6.155 5.292 1.00 10.00 31 GLN A O 5
ATOM 5809 N N . PHE A 1 17 ? -1.792 6.894 3.224 1.00 10.00 32 PHE A N 5
ATOM 5810 C CA . PHE A 1 17 ? -0.619 6.286 2.622 1.00 10.00 32 PHE A CA 5
ATOM 5811 C C . PHE A 1 17 ? 0.532 7.279 2.542 1.00 10.00 32 PHE A C 5
ATOM 5812 O O . PHE A 1 17 ? 0.492 8.234 1.766 1.00 10.00 32 PHE A O 5
ATOM 5829 N N . LYS A 1 18 ? 1.544 7.052 3.361 1.00 10.00 33 LYS A N 5
ATOM 5830 C CA . LYS A 1 18 ? 2.726 7.896 3.379 1.00 10.00 33 LYS A CA 5
ATOM 5831 C C . LYS A 1 18 ? 3.778 7.265 2.477 1.00 10.00 33 LYS A C 5
ATOM 5832 O O . LYS A 1 18 ? 4.447 6.303 2.863 1.00 10.00 33 LYS A O 5
ATOM 5851 N N . ILE A 1 19 ? 3.882 7.772 1.258 1.00 10.00 34 ILE A N 5
ATOM 5852 C CA . ILE A 1 19 ? 4.823 7.232 0.285 1.00 10.00 34 ILE A CA 5
ATOM 5853 C C . ILE A 1 19 ? 5.618 8.362 -0.370 1.00 10.00 34 ILE A C 5
ATOM 5854 O O . ILE A 1 19 ? 5.232 9.522 -0.282 1.00 10.00 34 ILE A O 5
ATOM 5870 N N . LYS A 1 20 ? 6.739 8.030 -1.000 1.00 10.00 35 LYS A N 5
ATOM 5871 C CA . LYS A 1 20 ? 7.558 9.031 -1.675 1.00 10.00 35 LYS A CA 5
ATOM 5872 C C . LYS A 1 20 ? 7.095 9.206 -3.122 1.00 10.00 35 LYS A C 5
ATOM 5873 O O . LYS A 1 20 ? 6.343 8.386 -3.644 1.00 10.00 35 LYS A O 5
ATOM 5892 N N . ARG A 1 21 ? 7.567 10.251 -3.777 1.00 10.00 36 ARG A N 5
ATOM 5893 C CA . ARG A 1 21 ? 7.168 10.535 -5.150 1.00 10.00 36 ARG A CA 5
ATOM 5894 C C . ARG A 1 21 ? 7.805 9.582 -6.163 1.00 10.00 36 ARG A C 5
ATOM 5895 O O . ARG A 1 21 ? 7.313 9.454 -7.286 1.00 10.00 36 ARG A O 5
ATOM 5916 N N . HIS A 1 22 ? 8.885 8.910 -5.777 1.00 10.00 37 HIS A N 5
ATOM 5917 C CA . HIS A 1 22 ? 9.560 7.992 -6.692 1.00 10.00 37 HIS A CA 5
ATOM 5918 C C . HIS A 1 22 ? 9.026 6.565 -6.549 1.00 10.00 37 HIS A C 5
ATOM 5919 O O . HIS A 1 22 ? 9.168 5.747 -7.461 1.00 10.00 37 HIS A O 5
ATOM 5933 N N . THR A 1 23 ? 8.406 6.283 -5.409 1.00 10.00 38 THR A N 5
ATOM 5934 C CA . THR A 1 23 ? 7.857 4.960 -5.134 1.00 10.00 38 THR A CA 5
ATOM 5935 C C . THR A 1 23 ? 6.738 4.609 -6.114 1.00 10.00 38 THR A C 5
ATOM 5936 O O . THR A 1 23 ? 5.741 5.328 -6.202 1.00 10.00 38 THR A O 5
ATOM 5947 N N . PRO A 1 24 ? 6.895 3.513 -6.874 1.00 10.00 39 PRO A N 5
ATOM 5948 C CA . PRO A 1 24 ? 5.885 3.067 -7.838 1.00 10.00 39 PRO A CA 5
ATOM 5949 C C . PRO A 1 24 ? 4.555 2.774 -7.159 1.00 10.00 39 PRO A C 5
ATOM 5950 O O . PRO A 1 24 ? 4.521 2.234 -6.051 1.00 10.00 39 PRO A O 5
ATOM 5961 N N . LEU A 1 25 ? 3.459 3.113 -7.831 1.00 10.00 40 LEU A N 5
ATOM 5962 C CA . LEU A 1 25 ? 2.123 2.899 -7.282 1.00 10.00 40 LEU A CA 5
ATOM 5963 C C . LEU A 1 25 ? 1.764 1.418 -7.228 1.00 10.00 40 LEU A C 5
ATOM 5964 O O . LEU A 1 25 ? 0.710 1.046 -6.712 1.00 10.00 40 LEU A O 5
ATOM 5980 N N . SER A 1 26 ? 2.638 0.576 -7.764 1.00 10.00 41 SER A N 5
ATOM 5981 C CA . SER A 1 26 ? 2.418 -0.859 -7.750 1.00 10.00 41 SER A CA 5
ATOM 5982 C C . SER A 1 26 ? 2.467 -1.364 -6.312 1.00 10.00 41 SER A C 5
ATOM 5983 O O . SER A 1 26 ? 1.748 -2.291 -5.935 1.00 10.00 41 SER A O 5
ATOM 5991 N N . LYS A 1 27 ? 3.308 -0.719 -5.509 1.00 10.00 42 LYS A N 5
ATOM 5992 C CA . LYS A 1 27 ? 3.451 -1.065 -4.105 1.00 10.00 42 LYS A CA 5
ATOM 5993 C C . LYS A 1 27 ? 2.155 -0.729 -3.371 1.00 10.00 42 LYS A C 5
ATOM 5994 O O . LYS A 1 27 ? 1.700 -1.478 -2.511 1.00 10.00 42 LYS A O 5
ATOM 6013 N N . LEU A 1 28 ? 1.549 0.390 -3.752 1.00 10.00 43 LEU A N 5
ATOM 6014 C CA . LEU A 1 28 ? 0.299 0.846 -3.153 1.00 10.00 43 LEU A CA 5
ATOM 6015 C C . LEU A 1 28 ? -0.838 -0.114 -3.465 1.00 10.00 43 LEU A C 5
ATOM 6016 O O . LEU A 1 28 ? -1.797 -0.229 -2.700 1.00 10.00 43 LEU A O 5
ATOM 6032 N N . MET A 1 29 ? -0.726 -0.814 -4.580 1.00 10.00 44 MET A N 5
ATOM 6033 C CA . MET A 1 29 ? -1.752 -1.759 -4.986 1.00 10.00 44 MET A CA 5
ATOM 6034 C C . MET A 1 29 ? -1.539 -3.120 -4.327 1.00 10.00 44 MET A C 5
ATOM 6035 O O . MET A 1 29 ? -2.379 -4.006 -4.445 1.00 10.00 44 MET A O 5
ATOM 6049 N N . LYS A 1 30 ? -0.433 -3.270 -3.606 1.00 10.00 45 LYS A N 5
ATOM 6050 C CA . LYS A 1 30 ? -0.130 -4.534 -2.939 1.00 10.00 45 LYS A CA 5
ATOM 6051 C C . LYS A 1 30 ? -0.078 -4.378 -1.413 1.00 10.00 45 LYS A C 5
ATOM 6052 O O . LYS A 1 30 ? -0.475 -5.282 -0.679 1.00 10.00 45 LYS A O 5
ATOM 6071 N N . ALA A 1 31 ? 0.402 -3.228 -0.950 1.00 10.00 46 ALA A N 5
ATOM 6072 C CA . ALA A 1 31 ? 0.536 -2.948 0.483 1.00 10.00 46 ALA A CA 5
ATOM 6073 C C . ALA A 1 31 ? -0.770 -3.155 1.256 1.00 10.00 46 ALA A C 5
ATOM 6074 O O . ALA A 1 31 ? -0.829 -3.971 2.180 1.00 10.00 46 ALA A O 5
ATOM 6081 N N . TYR A 1 32 ? -1.811 -2.425 0.879 1.00 10.00 47 TYR A N 5
ATOM 6082 C CA . TYR A 1 32 ? -3.101 -2.533 1.557 1.00 10.00 47 TYR A CA 5
ATOM 6083 C C . TYR A 1 32 ? -3.755 -3.876 1.261 1.00 10.00 47 TYR A C 5
ATOM 6084 O O . TYR A 1 32 ? -4.478 -4.428 2.094 1.00 10.00 47 TYR A O 5
ATOM 6102 N N . CYS A 1 33 ? -3.479 -4.400 0.076 1.00 10.00 48 CYS A N 5
ATOM 6103 C CA . CYS A 1 33 ? -4.021 -5.678 -0.354 1.00 10.00 48 CYS A CA 5
ATOM 6104 C C . CYS A 1 33 ? -3.568 -6.788 0.584 1.00 10.00 48 CYS A C 5
ATOM 6105 O O . CYS A 1 33 ? -4.360 -7.645 0.977 1.00 10.00 48 CYS A O 5
ATOM 6113 N N . GLU A 1 34 ? -2.295 -6.749 0.956 1.00 10.00 49 GLU A N 5
ATOM 6114 C CA . GLU A 1 34 ? -1.726 -7.744 1.849 1.00 10.00 49 GLU A CA 5
ATOM 6115 C C . GLU A 1 34 ? -2.282 -7.604 3.261 1.00 10.00 49 GLU A C 5
ATOM 6116 O O . GLU A 1 34 ? -2.401 -8.591 3.985 1.00 10.00 49 GLU A O 5
ATOM 6128 N N . ARG A 1 35 ? -2.624 -6.377 3.644 1.00 10.00 50 ARG A N 5
ATOM 6129 C CA . ARG A 1 35 ? -3.183 -6.120 4.966 1.00 10.00 50 ARG A CA 5
ATOM 6130 C C . ARG A 1 35 ? -4.575 -6.731 5.072 1.00 10.00 50 ARG A C 5
ATOM 6131 O O . ARG A 1 35 ? -4.936 -7.307 6.097 1.00 10.00 50 ARG A O 5
ATOM 6152 N N . GLN A 1 36 ? -5.347 -6.612 3.997 1.00 10.00 51 GLN A N 5
ATOM 6153 C CA . GLN A 1 36 ? -6.694 -7.167 3.965 1.00 10.00 51 GLN A CA 5
ATOM 6154 C C . GLN A 1 36 ? -6.643 -8.667 3.688 1.00 10.00 51 GLN A C 5
ATOM 6155 O O . GLN A 1 36 ? -7.596 -9.395 3.966 1.00 10.00 51 GLN A O 5
ATOM 6169 N N . GLY A 1 37 ? -5.524 -9.113 3.130 1.00 10.00 52 GLY A N 5
ATOM 6170 C CA . GLY A 1 37 ? -5.349 -10.516 2.808 1.00 10.00 52 GLY A CA 5
ATOM 6171 C C . GLY A 1 37 ? -6.091 -10.894 1.543 1.00 10.00 52 GLY A C 5
ATOM 6172 O O . GLY A 1 37 ? -6.555 -12.027 1.393 1.00 10.00 52 GLY A O 5
ATOM 6176 N N . LEU A 1 38 ? -6.192 -9.943 0.625 1.00 10.00 53 LEU A N 5
ATOM 6177 C CA . LEU A 1 38 ? -6.894 -10.160 -0.629 1.00 10.00 53 LEU A CA 5
ATOM 6178 C C . LEU A 1 38 ? -5.916 -10.272 -1.789 1.00 10.00 53 LEU A C 5
ATOM 6179 O O . LEU A 1 38 ? -4.703 -10.101 -1.623 1.00 10.00 53 LEU A O 5
ATOM 6195 N N . SER A 1 39 ? -6.452 -10.562 -2.960 1.00 10.00 54 SER A N 5
ATOM 6196 C CA . SER A 1 39 ? -5.654 -10.693 -4.161 1.00 10.00 54 SER A CA 5
ATOM 6197 C C . SER A 1 39 ? -5.628 -9.369 -4.918 1.00 10.00 54 SER A C 5
ATOM 6198 O O . SER A 1 39 ? -6.635 -8.657 -4.975 1.00 10.00 54 SER A O 5
ATOM 6206 N N . MET A 1 40 ? -4.481 -9.044 -5.505 1.00 10.00 55 MET A N 5
ATOM 6207 C CA . MET A 1 40 ? -4.329 -7.807 -6.259 1.00 10.00 55 MET A CA 5
ATOM 6208 C C . MET A 1 40 ? -5.142 -7.882 -7.546 1.00 10.00 55 MET A C 5
ATOM 6209 O O . MET A 1 40 ? -5.392 -6.873 -8.206 1.00 10.00 55 MET A O 5
ATOM 6223 N N . ARG A 1 41 ? -5.555 -9.094 -7.889 1.00 10.00 56 ARG A N 5
ATOM 6224 C CA . ARG A 1 41 ? -6.353 -9.329 -9.077 1.00 10.00 56 ARG A CA 5
ATOM 6225 C C . ARG A 1 41 ? -7.835 -9.328 -8.711 1.00 10.00 56 ARG A C 5
ATOM 6226 O O . ARG A 1 41 ? -8.709 -9.252 -9.573 1.00 10.00 56 ARG A O 5
ATOM 6247 N N . GLN A 1 42 ? -8.102 -9.385 -7.414 1.00 10.00 57 GLN A N 5
ATOM 6248 C CA . GLN A 1 42 ? -9.464 -9.392 -6.908 1.00 10.00 57 GLN A CA 5
ATOM 6249 C C . GLN A 1 42 ? -10.016 -7.972 -6.831 1.00 10.00 57 GLN A C 5
ATOM 6250 O O . GLN A 1 42 ? -11.210 -7.743 -7.030 1.00 10.00 57 GLN A O 5
ATOM 6264 N N . ILE A 1 43 ? -9.137 -7.019 -6.553 1.00 10.00 58 ILE A N 5
ATOM 6265 C CA . ILE A 1 43 ? -9.534 -5.625 -6.439 1.00 10.00 58 ILE A CA 5
ATOM 6266 C C . ILE A 1 43 ? -8.999 -4.797 -7.603 1.00 10.00 58 ILE A C 5
ATOM 6267 O O . ILE A 1 43 ? -8.167 -5.264 -8.385 1.00 10.00 58 ILE A O 5
ATOM 6283 N N . ARG A 1 44 ? -9.504 -3.579 -7.724 1.00 10.00 59 ARG A N 5
ATOM 6284 C CA . ARG A 1 44 ? -9.089 -2.661 -8.778 1.00 10.00 59 ARG A CA 5
ATOM 6285 C C . ARG A 1 44 ? -8.827 -1.285 -8.192 1.00 10.00 59 ARG A C 5
ATOM 6286 O O . ARG A 1 44 ? -9.530 -0.845 -7.283 1.00 10.00 59 ARG A O 5
ATOM 6307 N N . PHE A 1 45 ? -7.817 -0.610 -8.712 1.00 10.00 60 PHE A N 5
ATOM 6308 C CA . PHE A 1 45 ? -7.460 0.715 -8.238 1.00 10.00 60 PHE A CA 5
ATOM 6309 C C . PHE A 1 45 ? -7.635 1.744 -9.345 1.00 10.00 60 PHE A C 5
ATOM 6310 O O . PHE A 1 45 ? -7.083 1.599 -10.437 1.00 10.00 60 PHE A O 5
ATOM 6327 N N . ARG A 1 46 ? -8.408 2.779 -9.061 1.00 10.00 61 ARG A N 5
ATOM 6328 C CA . ARG A 1 46 ? -8.648 3.832 -10.031 1.00 10.00 61 ARG A CA 5
ATOM 6329 C C . ARG A 1 46 ? -8.236 5.180 -9.464 1.00 10.00 61 ARG A C 5
ATOM 6330 O O . ARG A 1 46 ? -8.347 5.418 -8.258 1.00 10.00 61 ARG A O 5
ATOM 6351 N N . PHE A 1 47 ? -7.745 6.048 -10.333 1.00 10.00 62 PHE A N 5
ATOM 6352 C CA . PHE A 1 47 ? -7.323 7.373 -9.930 1.00 10.00 62 PHE A CA 5
ATOM 6353 C C . PHE A 1 47 ? -7.785 8.391 -10.956 1.00 10.00 62 PHE A C 5
ATOM 6354 O O . PHE A 1 47 ? -7.340 8.370 -12.106 1.00 10.00 62 PHE A O 5
ATOM 6371 N N . ASP A 1 48 ? -8.704 9.254 -10.539 1.00 10.00 63 ASP A N 5
ATOM 6372 C CA . ASP A 1 48 ? -9.247 10.301 -11.399 1.00 10.00 63 ASP A CA 5
ATOM 6373 C C . ASP A 1 48 ? -9.944 9.699 -12.616 1.00 10.00 63 ASP A C 5
ATOM 6374 O O . ASP A 1 48 ? -9.797 10.177 -13.740 1.00 10.00 63 ASP A O 5
ATOM 6383 N N . GLY A 1 49 ? -10.677 8.618 -12.385 1.00 10.00 64 GLY A N 5
ATOM 6384 C CA . GLY A 1 49 ? -11.409 7.974 -13.459 1.00 10.00 64 GLY A CA 5
ATOM 6385 C C . GLY A 1 49 ? -10.619 6.886 -14.161 1.00 10.00 64 GLY A C 5
ATOM 6386 O O . GLY A 1 49 ? -11.163 5.830 -14.478 1.00 10.00 64 GLY A O 5
ATOM 6390 N N . GLN A 1 50 ? -9.339 7.129 -14.395 1.00 10.00 65 GLN A N 5
ATOM 6391 C CA . GLN A 1 50 ? -8.497 6.160 -15.083 1.00 10.00 65 GLN A CA 5
ATOM 6392 C C . GLN A 1 50 ? -7.846 5.190 -14.098 1.00 10.00 65 GLN A C 5
ATOM 6393 O O . GLN A 1 50 ? -7.334 5.602 -13.055 1.00 10.00 65 GLN A O 5
ATOM 6407 N N . PRO A 1 51 ? -7.886 3.883 -14.404 1.00 10.00 66 PRO A N 5
ATOM 6408 C CA . PRO A 1 51 ? -7.284 2.846 -13.558 1.00 10.00 66 PRO A CA 5
ATOM 6409 C C . PRO A 1 51 ? -5.769 2.989 -13.465 1.00 10.00 66 PRO A C 5
ATOM 6410 O O . PRO A 1 51 ? -5.124 3.462 -14.402 1.00 10.00 66 PRO A O 5
ATOM 6421 N N . ILE A 1 52 ? -5.205 2.574 -12.343 1.00 10.00 67 ILE A N 5
ATOM 6422 C CA . ILE A 1 52 ? -3.768 2.669 -12.138 1.00 10.00 67 ILE A CA 5
ATOM 6423 C C . ILE A 1 52 ? -3.062 1.423 -12.662 1.00 10.00 67 ILE A C 5
ATOM 6424 O O . ILE A 1 52 ? -3.454 0.298 -12.348 1.00 10.00 67 ILE A O 5
ATOM 6440 N N . ASN A 1 53 ? -2.039 1.628 -13.478 1.00 10.00 68 ASN A N 5
ATOM 6441 C CA . ASN A 1 53 ? -1.267 0.524 -14.033 1.00 10.00 68 ASN A CA 5
ATOM 6442 C C . ASN A 1 53 ? -0.110 0.186 -13.103 1.00 10.00 68 ASN A C 5
ATOM 6443 O O . ASN A 1 53 ? 0.264 0.991 -12.248 1.00 10.00 68 ASN A O 5
ATOM 6454 N N . GLU A 1 54 ? 0.473 -0.993 -13.276 1.00 10.00 69 GLU A N 5
ATOM 6455 C CA . GLU A 1 54 ? 1.584 -1.436 -12.435 1.00 10.00 69 GLU A CA 5
ATOM 6456 C C . GLU A 1 54 ? 2.927 -0.881 -12.918 1.00 10.00 69 GLU A C 5
ATOM 6457 O O . GLU A 1 54 ? 3.980 -1.442 -12.611 1.00 10.00 69 GLU A O 5
ATOM 6469 N N . THR A 1 55 ? 2.895 0.222 -13.653 1.00 10.00 70 THR A N 5
ATOM 6470 C CA . THR A 1 55 ? 4.115 0.824 -14.174 1.00 10.00 70 THR A CA 5
ATOM 6471 C C . THR A 1 55 ? 4.065 2.352 -14.101 1.00 10.00 70 THR A C 5
ATOM 6472 O O . THR A 1 55 ? 4.686 3.043 -14.912 1.00 10.00 70 THR A O 5
ATOM 6483 N N . ASP A 1 56 ? 3.335 2.878 -13.124 1.00 10.00 71 ASP A N 5
ATOM 6484 C CA . ASP A 1 56 ? 3.206 4.327 -12.967 1.00 10.00 71 ASP A CA 5
ATOM 6485 C C . ASP A 1 56 ? 3.570 4.773 -11.555 1.00 10.00 71 ASP A C 5
ATOM 6486 O O . ASP A 1 56 ? 3.435 4.012 -10.591 1.00 10.00 71 ASP A O 5
ATOM 6495 N N . THR A 1 57 ? 4.035 6.011 -11.449 1.00 10.00 72 THR A N 5
ATOM 6496 C CA . THR A 1 57 ? 4.424 6.595 -10.175 1.00 10.00 72 THR A CA 5
ATOM 6497 C C . THR A 1 57 ? 3.562 7.825 -9.880 1.00 10.00 72 THR A C 5
ATOM 6498 O O . THR A 1 57 ? 2.889 8.337 -10.781 1.00 10.00 72 THR A O 5
ATOM 6509 N N . PRO A 1 58 ? 3.558 8.315 -8.622 1.00 10.00 73 PRO A N 5
ATOM 6510 C CA . PRO A 1 58 ? 2.777 9.501 -8.240 1.00 10.00 73 PRO A CA 5
ATOM 6511 C C . PRO A 1 58 ? 3.151 10.720 -9.075 1.00 10.00 73 PRO A C 5
ATOM 6512 O O . PRO A 1 58 ? 2.291 11.516 -9.454 1.00 10.00 73 PRO A O 5
ATOM 6523 N N . ALA A 1 59 ? 4.442 10.850 -9.367 1.00 10.00 74 ALA A N 5
ATOM 6524 C CA . ALA A 1 59 ? 4.938 11.961 -10.165 1.00 10.00 74 ALA A CA 5
ATOM 6525 C C . ALA A 1 59 ? 4.539 11.791 -11.625 1.00 10.00 74 ALA A C 5
ATOM 6526 O O . ALA A 1 59 ? 4.259 12.763 -12.321 1.00 10.00 74 ALA A O 5
ATOM 6533 N N . GLN A 1 60 ? 4.492 10.540 -12.072 1.00 10.00 75 GLN A N 5
ATOM 6534 C CA . GLN A 1 60 ? 4.127 10.223 -13.447 1.00 10.00 75 GLN A CA 5
ATOM 6535 C C . GLN A 1 60 ? 2.688 10.636 -13.735 1.00 10.00 75 GLN A C 5
ATOM 6536 O O . GLN A 1 60 ? 2.366 11.086 -14.835 1.00 10.00 75 GLN A O 5
ATOM 6550 N N . LEU A 1 61 ? 1.827 10.483 -12.742 1.00 10.00 76 LEU A N 5
ATOM 6551 C CA . LEU A 1 61 ? 0.422 10.834 -12.890 1.00 10.00 76 LEU A CA 5
ATOM 6552 C C . LEU A 1 61 ? 0.159 12.259 -12.417 1.00 10.00 76 LEU A C 5
ATOM 6553 O O . LEU A 1 61 ? -0.977 12.730 -12.465 1.00 10.00 76 LEU A O 5
ATOM 6569 N N . GLU A 1 62 ? 1.217 12.936 -11.969 1.00 10.00 77 GLU A N 5
ATOM 6570 C CA . GLU A 1 62 ? 1.121 14.312 -11.480 1.00 10.00 77 GLU A CA 5
ATOM 6571 C C . GLU A 1 62 ? 0.096 14.420 -10.353 1.00 10.00 77 GLU A C 5
ATOM 6572 O O . GLU A 1 62 ? -0.796 15.271 -10.382 1.00 10.00 77 GLU A O 5
ATOM 6584 N N . MET A 1 63 ? 0.233 13.556 -9.361 1.00 10.00 78 MET A N 5
ATOM 6585 C CA . MET A 1 63 ? -0.684 13.531 -8.228 1.00 10.00 78 MET A CA 5
ATOM 6586 C C . MET A 1 63 ? -0.302 14.579 -7.186 1.00 10.00 78 MET A C 5
ATOM 6587 O O . MET A 1 63 ? 0.854 15.007 -7.114 1.00 10.00 78 MET A O 5
ATOM 6601 N N . GLU A 1 64 ? -1.277 14.994 -6.387 1.00 10.00 79 GLU A N 5
ATOM 6602 C CA . GLU A 1 64 ? -1.055 15.994 -5.351 1.00 10.00 79 GLU A CA 5
ATOM 6603 C C . GLU A 1 64 ? -1.165 15.366 -3.966 1.00 10.00 79 GLU A C 5
ATOM 6604 O O . GLU A 1 64 ? -1.545 14.201 -3.834 1.00 10.00 79 GLU A O 5
ATOM 6616 N N . ASP A 1 65 ? -0.839 16.143 -2.940 1.00 10.00 80 ASP A N 5
ATOM 6617 C CA . ASP A 1 65 ? -0.903 15.657 -1.564 1.00 10.00 80 ASP A CA 5
ATOM 6618 C C . ASP A 1 65 ? -2.343 15.635 -1.074 1.00 10.00 80 ASP A C 5
ATOM 6619 O O . ASP A 1 65 ? -3.150 16.489 -1.454 1.00 10.00 80 ASP A O 5
ATOM 6628 N N . GLU A 1 66 ? -2.651 14.650 -0.240 1.00 10.00 81 GLU A N 5
ATOM 6629 C CA . GLU A 1 66 ? -3.985 14.467 0.328 1.00 10.00 81 GLU A CA 5
ATOM 6630 C C . GLU A 1 66 ? -5.014 14.194 -0.763 1.00 10.00 81 GLU A C 5
ATOM 6631 O O . GLU A 1 66 ? -6.154 14.663 -0.697 1.00 10.00 81 GLU A O 5
ATOM 6643 N N . ASP A 1 67 ? -4.605 13.427 -1.763 1.00 10.00 82 ASP A N 5
ATOM 6644 C CA . ASP A 1 67 ? -5.493 13.072 -2.861 1.00 10.00 82 ASP A CA 5
ATOM 6645 C C . ASP A 1 67 ? -6.278 11.817 -2.493 1.00 10.00 82 ASP A C 5
ATOM 6646 O O . ASP A 1 67 ? -6.115 11.290 -1.394 1.00 10.00 82 ASP A O 5
ATOM 6655 N N . THR A 1 68 ? -7.106 11.321 -3.402 1.00 10.00 83 THR A N 5
ATOM 6656 C CA . THR A 1 68 ? -7.913 10.143 -3.111 1.00 10.00 83 THR A CA 5
ATOM 6657 C C . THR A 1 68 ? -7.722 9.029 -4.143 1.00 10.00 83 THR A C 5
ATOM 6658 O O . THR A 1 68 ? -7.628 9.283 -5.345 1.00 10.00 83 THR A O 5
ATOM 6669 N N . ILE A 1 69 ? -7.652 7.797 -3.645 1.00 10.00 84 ILE A N 5
ATOM 6670 C CA . ILE A 1 69 ? -7.505 6.617 -4.485 1.00 10.00 84 ILE A CA 5
ATOM 6671 C C . ILE A 1 69 ? -8.750 5.747 -4.351 1.00 10.00 84 ILE A C 5
ATOM 6672 O O . ILE A 1 69 ? -9.184 5.448 -3.236 1.00 10.00 84 ILE A O 5
ATOM 6688 N N . ASP A 1 70 ? -9.326 5.351 -5.477 1.00 10.00 85 ASP A N 5
ATOM 6689 C CA . ASP A 1 70 ? -10.535 4.531 -5.467 1.00 10.00 85 ASP A CA 5
ATOM 6690 C C . ASP A 1 70 ? -10.199 3.047 -5.538 1.00 10.00 85 ASP A C 5
ATOM 6691 O O . ASP A 1 70 ? -9.443 2.610 -6.409 1.00 10.00 85 ASP A O 5
ATOM 6700 N N . VAL A 1 71 ? -10.766 2.279 -4.615 1.00 10.00 86 VAL A N 5
ATOM 6701 C CA . VAL A 1 71 ? -10.540 0.841 -4.564 1.00 10.00 86 VAL A CA 5
ATOM 6702 C C . VAL A 1 71 ? -11.845 0.090 -4.797 1.00 10.00 86 VAL A C 5
ATOM 6703 O O . VAL A 1 71 ? -12.760 0.138 -3.974 1.00 10.00 86 VAL A O 5
ATOM 6716 N N . PHE A 1 72 ? -11.926 -0.601 -5.920 1.00 10.00 87 PHE A N 5
ATOM 6717 C CA . PHE A 1 72 ? -13.121 -1.358 -6.266 1.00 10.00 87 PHE A CA 5
ATOM 6718 C C . PHE A 1 72 ? -12.819 -2.850 -6.278 1.00 10.00 87 PHE A C 5
ATOM 6719 O O . PHE A 1 72 ? -11.667 -3.254 -6.134 1.00 10.00 87 PHE A O 5
ATOM 6736 N N . GLN A 1 73 ? -13.850 -3.662 -6.454 1.00 10.00 88 GLN A N 5
ATOM 6737 C CA . GLN A 1 73 ? -13.689 -5.108 -6.489 1.00 10.00 88 GLN A CA 5
ATOM 6738 C C . GLN A 1 73 ? -14.117 -5.658 -7.843 1.00 10.00 88 GLN A C 5
ATOM 6739 O O . GLN A 1 73 ? -15.048 -5.141 -8.464 1.00 10.00 88 GLN A O 5
ATOM 6753 N N . GLN A 1 74 ? -13.426 -6.692 -8.299 1.00 10.00 89 GLN A N 5
ATOM 6754 C CA . GLN A 1 74 ? -13.733 -7.318 -9.579 1.00 10.00 89 GLN A CA 5
ATOM 6755 C C . GLN A 1 74 ? -15.020 -8.126 -9.473 1.00 10.00 89 GLN A C 5
ATOM 6756 O O . GLN A 1 74 ? -15.287 -8.747 -8.441 1.00 10.00 89 GLN A O 5
ATOM 6770 N N . GLN A 1 75 ? -15.809 -8.107 -10.541 1.00 10.00 90 GLN A N 5
ATOM 6771 C CA . GLN A 1 75 ? -17.080 -8.822 -10.580 1.00 10.00 90 GLN A CA 5
ATOM 6772 C C . GLN A 1 75 ? -16.881 -10.318 -10.382 1.00 10.00 90 GLN A C 5
ATOM 6773 O O . GLN A 1 75 ? -16.095 -10.955 -11.086 1.00 10.00 90 GLN A O 5
ATOM 6787 N N . THR A 1 76 ? -17.604 -10.872 -9.422 1.00 10.00 91 THR A N 5
ATOM 6788 C CA . THR A 1 76 ? -17.517 -12.291 -9.117 1.00 10.00 91 THR A CA 5
ATOM 6789 C C . THR A 1 76 ? -18.547 -13.095 -9.911 1.00 10.00 91 THR A C 5
ATOM 6790 O O . THR A 1 76 ? -18.669 -14.311 -9.742 1.00 10.00 91 THR A O 5
ATOM 6801 N N . GLY A 1 77 ? -19.281 -12.408 -10.781 1.00 10.00 92 GLY A N 5
ATOM 6802 C CA . GLY A 1 77 ? -20.286 -13.065 -11.596 1.00 10.00 92 GLY A CA 5
ATOM 6803 C C . GLY A 1 77 ? -20.358 -12.478 -12.990 1.00 10.00 92 GLY A C 5
ATOM 6804 O O . GLY A 1 77 ? -19.694 -11.477 -13.270 1.00 10.00 92 GLY A O 5
ATOM 6808 N N . ASP B 2 1 ? -14.723 6.433 13.909 1.00 10.00 195 ASP B N 5
ATOM 6809 C CA . ASP B 2 1 ? -14.502 5.982 12.540 1.00 10.00 195 ASP B CA 5
ATOM 6810 C C . ASP B 2 1 ? -13.267 5.091 12.487 1.00 10.00 195 ASP B C 5
ATOM 6811 O O . ASP B 2 1 ? -12.708 4.739 13.532 1.00 10.00 195 ASP B O 5
ATOM 6820 N N . THR B 2 2 ? -12.830 4.731 11.290 1.00 10.00 196 THR B N 5
ATOM 6821 C CA . THR B 2 2 ? -11.658 3.885 11.151 1.00 10.00 196 THR B CA 5
ATOM 6822 C C . THR B 2 2 ? -10.551 4.603 10.393 1.00 10.00 196 THR B C 5
ATOM 6823 O O . THR B 2 2 ? -10.748 5.087 9.274 1.00 10.00 196 THR B O 5
ATOM 6834 N N . ALA B 2 3 ? -9.380 4.658 11.006 1.00 10.00 197 ALA B N 5
ATOM 6835 C CA . ALA B 2 3 ? -8.227 5.296 10.409 1.00 10.00 197 ALA B CA 5
ATOM 6836 C C . ALA B 2 3 ? -7.078 4.316 10.298 1.00 10.00 197 ALA B C 5
ATOM 6837 O O . ALA B 2 3 ? -6.727 3.647 11.273 1.00 10.00 197 ALA B O 5
ATOM 6844 N N . GLY B 2 4 ? -6.513 4.218 9.114 1.00 10.00 198 GLY B N 5
ATOM 6845 C CA . GLY B 2 4 ? -5.393 3.338 8.885 1.00 10.00 198 GLY B CA 5
ATOM 6846 C C . GLY B 2 4 ? -4.202 4.108 8.382 1.00 10.00 198 GLY B C 5
ATOM 6847 O O . GLY B 2 4 ? -4.343 4.921 7.473 1.00 10.00 198 GLY B O 5
ATOM 6851 N N . CYS B 2 5 ? -3.037 3.893 8.967 1.00 10.00 199 CYS B N 5
ATOM 6852 C CA . CYS B 2 5 ? -1.855 4.609 8.519 1.00 10.00 199 CYS B CA 5
ATOM 6853 C C . CYS B 2 5 ? -0.815 3.630 7.987 1.00 10.00 199 CYS B C 5
ATOM 6854 O O . CYS B 2 5 ? -0.405 2.696 8.679 1.00 10.00 199 CYS B O 5
ATOM 6862 N N . ILE B 2 6 ? -0.407 3.843 6.745 1.00 10.00 200 ILE B N 5
ATOM 6863 C CA . ILE B 2 6 ? 0.585 2.995 6.101 1.00 10.00 200 ILE B CA 5
ATOM 6864 C C . ILE B 2 6 ? 1.753 3.823 5.568 1.00 10.00 200 ILE B C 5
ATOM 6865 O O . ILE B 2 6 ? 1.536 4.869 4.959 1.00 10.00 200 ILE B O 5
ATOM 6881 N N . VAL B 2 7 ? 2.980 3.413 5.861 1.00 10.00 201 VAL B N 5
ATOM 6882 C CA . VAL B 2 7 ? 4.155 4.091 5.330 1.00 10.00 201 VAL B CA 5
ATOM 6883 C C . VAL B 2 7 ? 5.009 3.080 4.553 1.00 10.00 201 VAL B C 5
ATOM 6884 O O . VAL B 2 7 ? 5.341 2.015 5.080 1.00 10.00 201 VAL B O 5
ATOM 6897 N N . ILE B 2 8 ? 5.343 3.386 3.300 1.00 10.00 202 ILE B N 5
ATOM 6898 C CA . ILE B 2 8 ? 6.138 2.467 2.493 1.00 10.00 202 ILE B CA 5
ATOM 6899 C C . ILE B 2 8 ? 7.411 3.112 1.970 1.00 10.00 202 ILE B C 5
ATOM 6900 O O . ILE B 2 8 ? 7.389 4.223 1.435 1.00 10.00 202 ILE B O 5
ATOM 6930 N N . ASP B 2 10 ? 10.755 2.374 -0.497 1.00 10.00 204 ASP B N 5
ATOM 6931 C CA . ASP B 2 10 ? 11.355 1.531 -1.522 1.00 10.00 204 ASP B CA 5
ATOM 6932 C C . ASP B 2 10 ? 12.707 2.110 -1.912 1.00 10.00 204 ASP B C 5
ATOM 6933 O O . ASP B 2 10 ? 12.831 3.315 -2.101 1.00 10.00 204 ASP B O 5
ATOM 6956 N N . GLU B 2 12 ? 15.902 2.258 -4.546 1.00 10.00 206 GLU B N 5
ATOM 6957 C CA . GLU B 2 12 ? 16.351 1.992 -5.905 1.00 10.00 206 GLU B CA 5
ATOM 6958 C C . GLU B 2 12 ? 17.826 1.609 -5.912 1.00 10.00 206 GLU B C 5
ATOM 6959 O O . GLU B 2 12 ? 18.558 1.935 -4.977 1.00 10.00 206 GLU B O 5
ATOM 6971 N N . ASP A 1 1 ? 11.349 14.588 0.586 1.00 10.00 16 ASP A N 6
ATOM 6972 C CA . ASP A 1 1 ? 10.468 14.412 1.738 1.00 10.00 16 ASP A CA 6
ATOM 6973 C C . ASP A 1 1 ? 9.374 13.393 1.437 1.00 10.00 16 ASP A C 6
ATOM 6974 O O . ASP A 1 1 ? 9.231 12.937 0.300 1.00 10.00 16 ASP A O 6
ATOM 6983 N N . HIS A 1 2 ? 8.602 13.048 2.457 1.00 10.00 17 HIS A N 6
ATOM 6984 C CA . HIS A 1 2 ? 7.519 12.084 2.309 1.00 10.00 17 HIS A CA 6
ATOM 6985 C C . HIS A 1 2 ? 6.221 12.778 1.915 1.00 10.00 17 HIS A C 6
ATOM 6986 O O . HIS A 1 2 ? 6.023 13.962 2.200 1.00 10.00 17 HIS A O 6
ATOM 7000 N N . ILE A 1 3 ? 5.345 12.038 1.258 1.00 10.00 18 ILE A N 6
ATOM 7001 C CA . ILE A 1 3 ? 4.056 12.558 0.832 1.00 10.00 18 ILE A CA 6
ATOM 7002 C C . ILE A 1 3 ? 2.950 11.614 1.298 1.00 10.00 18 ILE A C 6
ATOM 7003 O O . ILE A 1 3 ? 3.103 10.391 1.248 1.00 10.00 18 ILE A O 6
ATOM 7019 N N . ASN A 1 4 ? 1.852 12.175 1.774 1.00 10.00 19 ASN A N 6
ATOM 7020 C CA . ASN A 1 4 ? 0.748 11.366 2.261 1.00 10.00 19 ASN A CA 6
ATOM 7021 C C . ASN A 1 4 ? -0.389 11.330 1.256 1.00 10.00 19 ASN A C 6
ATOM 7022 O O . ASN A 1 4 ? -0.813 12.364 0.742 1.00 10.00 19 ASN A O 6
ATOM 7033 N N . LEU A 1 5 ? -0.864 10.132 0.970 1.00 10.00 20 LEU A N 6
ATOM 7034 C CA . LEU A 1 5 ? -1.968 9.941 0.046 1.00 10.00 20 LEU A CA 6
ATOM 7035 C C . LEU A 1 5 ? -3.148 9.337 0.794 1.00 10.00 20 LEU A C 6
ATOM 7036 O O . LEU A 1 5 ? -2.981 8.817 1.899 1.00 10.00 20 LEU A O 6
ATOM 7052 N N . LYS A 1 6 ? -4.333 9.396 0.207 1.00 10.00 21 LYS A N 6
ATOM 7053 C CA . LYS A 1 6 ? -5.517 8.863 0.860 1.00 10.00 21 LYS A CA 6
ATOM 7054 C C . LYS A 1 6 ? -6.155 7.732 0.063 1.00 10.00 21 LYS A C 6
ATOM 7055 O O . LYS A 1 6 ? -6.294 7.807 -1.160 1.00 10.00 21 LYS A O 6
ATOM 7074 N N . VAL A 1 7 ? -6.516 6.673 0.767 1.00 10.00 22 VAL A N 6
ATOM 7075 C CA . VAL A 1 7 ? -7.182 5.529 0.170 1.00 10.00 22 VAL A CA 6
ATOM 7076 C C . VAL A 1 7 ? -8.505 5.318 0.886 1.00 10.00 22 VAL A C 6
ATOM 7077 O O . VAL A 1 7 ? -8.528 5.077 2.094 1.00 10.00 22 VAL A O 6
ATOM 7090 N N . ALA A 1 8 ? -9.604 5.438 0.155 1.00 10.00 23 ALA A N 6
ATOM 7091 C CA . ALA A 1 8 ? -10.922 5.281 0.747 1.00 10.00 23 ALA A CA 6
ATOM 7092 C C . ALA A 1 8 ? -11.597 4.005 0.272 1.00 10.00 23 ALA A C 6
ATOM 7093 O O . ALA A 1 8 ? -11.779 3.792 -0.929 1.00 10.00 23 ALA A O 6
ATOM 7100 N N . GLY A 1 9 ? -11.964 3.161 1.225 1.00 10.00 24 GLY A N 6
ATOM 7101 C CA . GLY A 1 9 ? -12.629 1.917 0.904 1.00 10.00 24 GLY A CA 6
ATOM 7102 C C . GLY A 1 9 ? -14.102 2.126 0.622 1.00 10.00 24 GLY A C 6
ATOM 7103 O O . GLY A 1 9 ? -14.639 3.211 0.866 1.00 10.00 24 GLY A O 6
ATOM 7107 N N . GLN A 1 10 ? -14.767 1.090 0.131 1.00 10.00 25 GLN A N 6
ATOM 7108 C CA . GLN A 1 10 ? -16.187 1.171 -0.195 1.00 10.00 25 GLN A CA 6
ATOM 7109 C C . GLN A 1 10 ? -17.047 1.202 1.065 1.00 10.00 25 GLN A C 6
ATOM 7110 O O . GLN A 1 10 ? -18.235 1.518 1.013 1.00 10.00 25 GLN A O 6
ATOM 7124 N N . ASP A 1 11 ? -16.438 0.877 2.195 1.00 10.00 26 ASP A N 6
ATOM 7125 C CA . ASP A 1 11 ? -17.138 0.860 3.474 1.00 10.00 26 ASP A CA 6
ATOM 7126 C C . ASP A 1 11 ? -16.982 2.191 4.201 1.00 10.00 26 ASP A C 6
ATOM 7127 O O . ASP A 1 11 ? -17.655 2.447 5.201 1.00 10.00 26 ASP A O 6
ATOM 7136 N N . GLY A 1 12 ? -16.091 3.034 3.697 1.00 10.00 27 GLY A N 6
ATOM 7137 C CA . GLY A 1 12 ? -15.873 4.330 4.307 1.00 10.00 27 GLY A CA 6
ATOM 7138 C C . GLY A 1 12 ? -14.563 4.415 5.064 1.00 10.00 27 GLY A C 6
ATOM 7139 O O . GLY A 1 12 ? -14.206 5.482 5.571 1.00 10.00 27 GLY A O 6
ATOM 7143 N N . SER A 1 13 ? -13.847 3.301 5.151 1.00 10.00 28 SER A N 6
ATOM 7144 C CA . SER A 1 13 ? -12.566 3.276 5.846 1.00 10.00 28 SER A CA 6
ATOM 7145 C C . SER A 1 13 ? -11.537 4.074 5.048 1.00 10.00 28 SER A C 6
ATOM 7146 O O . SER A 1 13 ? -11.554 4.062 3.816 1.00 10.00 28 SER A O 6
ATOM 7154 N N . VAL A 1 14 ? -10.661 4.783 5.740 1.00 10.00 29 VAL A N 6
ATOM 7155 C CA . VAL A 1 14 ? -9.643 5.576 5.073 1.00 10.00 29 VAL A CA 6
ATOM 7156 C C . VAL A 1 14 ? -8.254 5.234 5.609 1.00 10.00 29 VAL A C 6
ATOM 7157 O O . VAL A 1 14 ? -8.042 5.174 6.824 1.00 10.00 29 VAL A O 6
ATOM 7170 N N . VAL A 1 15 ? -7.327 4.968 4.699 1.00 10.00 30 VAL A N 6
ATOM 7171 C CA . VAL A 1 15 ? -5.963 4.641 5.075 1.00 10.00 30 VAL A CA 6
ATOM 7172 C C . VAL A 1 15 ? -5.006 5.714 4.568 1.00 10.00 30 VAL A C 6
ATOM 7173 O O . VAL A 1 15 ? -4.981 6.021 3.377 1.00 10.00 30 VAL A O 6
ATOM 7186 N N . GLN A 1 16 ? -4.253 6.298 5.486 1.00 10.00 31 GLN A N 6
ATOM 7187 C CA . GLN A 1 16 ? -3.275 7.325 5.163 1.00 10.00 31 GLN A CA 6
ATOM 7188 C C . GLN A 1 16 ? -2.003 6.660 4.656 1.00 10.00 31 GLN A C 6
ATOM 7189 O O . GLN A 1 16 ? -1.342 5.925 5.394 1.00 10.00 31 GLN A O 6
ATOM 7203 N N . PHE A 1 17 ? -1.681 6.900 3.394 1.00 10.00 32 PHE A N 6
ATOM 7204 C CA . PHE A 1 17 ? -0.507 6.305 2.775 1.00 10.00 32 PHE A CA 6
ATOM 7205 C C . PHE A 1 17 ? 0.707 7.219 2.868 1.00 10.00 32 PHE A C 6
ATOM 7206 O O . PHE A 1 17 ? 0.775 8.243 2.190 1.00 10.00 32 PHE A O 6
ATOM 7223 N N . LYS A 1 18 ? 1.653 6.849 3.712 1.00 10.00 33 LYS A N 6
ATOM 7224 C CA . LYS A 1 18 ? 2.883 7.611 3.870 1.00 10.00 33 LYS A CA 6
ATOM 7225 C C . LYS A 1 18 ? 3.960 6.984 2.995 1.00 10.00 33 LYS A C 6
ATOM 7226 O O . LYS A 1 18 ? 4.504 5.926 3.321 1.00 10.00 33 LYS A O 6
ATOM 7245 N N . ILE A 1 19 ? 4.234 7.612 1.861 1.00 10.00 34 ILE A N 6
ATOM 7246 C CA . ILE A 1 19 ? 5.223 7.098 0.921 1.00 10.00 34 ILE A CA 6
ATOM 7247 C C . ILE A 1 19 ? 6.105 8.231 0.395 1.00 10.00 34 ILE A C 6
ATOM 7248 O O . ILE A 1 19 ? 5.848 9.403 0.673 1.00 10.00 34 ILE A O 6
ATOM 7264 N N . LYS A 1 20 ? 7.155 7.886 -0.341 1.00 10.00 35 LYS A N 6
ATOM 7265 C CA . LYS A 1 20 ? 8.037 8.889 -0.915 1.00 10.00 35 LYS A CA 6
ATOM 7266 C C . LYS A 1 20 ? 7.587 9.207 -2.338 1.00 10.00 35 LYS A C 6
ATOM 7267 O O . LYS A 1 20 ? 6.904 8.403 -2.973 1.00 10.00 35 LYS A O 6
ATOM 7286 N N . ARG A 1 21 ? 7.994 10.357 -2.852 1.00 10.00 36 ARG A N 6
ATOM 7287 C CA . ARG A 1 21 ? 7.597 10.778 -4.193 1.00 10.00 36 ARG A CA 6
ATOM 7288 C C . ARG A 1 21 ? 8.294 9.952 -5.276 1.00 10.00 36 ARG A C 6
ATOM 7289 O O . ARG A 1 21 ? 7.978 10.076 -6.463 1.00 10.00 36 ARG A O 6
ATOM 7310 N N . HIS A 1 22 ? 9.238 9.111 -4.875 1.00 10.00 37 HIS A N 6
ATOM 7311 C CA . HIS A 1 22 ? 9.955 8.270 -5.827 1.00 10.00 37 HIS A CA 6
ATOM 7312 C C . HIS A 1 22 ? 9.414 6.837 -5.798 1.00 10.00 37 HIS A C 6
ATOM 7313 O O . HIS A 1 22 ? 9.802 5.997 -6.610 1.00 10.00 37 HIS A O 6
ATOM 7327 N N . THR A 1 23 ? 8.502 6.579 -4.869 1.00 10.00 38 THR A N 6
ATOM 7328 C CA . THR A 1 23 ? 7.918 5.255 -4.702 1.00 10.00 38 THR A CA 6
ATOM 7329 C C . THR A 1 23 ? 6.835 4.971 -5.745 1.00 10.00 38 THR A C 6
ATOM 7330 O O . THR A 1 23 ? 5.838 5.687 -5.821 1.00 10.00 38 THR A O 6
ATOM 7341 N N . PRO A 1 24 ? 7.029 3.925 -6.573 1.00 10.00 39 PRO A N 6
ATOM 7342 C CA . PRO A 1 24 ? 6.059 3.537 -7.608 1.00 10.00 39 PRO A CA 6
ATOM 7343 C C . PRO A 1 24 ? 4.708 3.158 -7.006 1.00 10.00 39 PRO A C 6
ATOM 7344 O O . PRO A 1 24 ? 4.645 2.657 -5.883 1.00 10.00 39 PRO A O 6
ATOM 7355 N N . LEU A 1 25 ? 3.635 3.366 -7.765 1.00 10.00 40 LEU A N 6
ATOM 7356 C CA . LEU A 1 25 ? 2.283 3.078 -7.283 1.00 10.00 40 LEU A CA 6
ATOM 7357 C C . LEU A 1 25 ? 2.001 1.580 -7.178 1.00 10.00 40 LEU A C 6
ATOM 7358 O O . LEU A 1 25 ? 0.969 1.179 -6.630 1.00 10.00 40 LEU A O 6
ATOM 7374 N N . SER A 1 26 ? 2.906 0.756 -7.693 1.00 10.00 41 SER A N 6
ATOM 7375 C CA . SER A 1 26 ? 2.741 -0.690 -7.625 1.00 10.00 41 SER A CA 6
ATOM 7376 C C . SER A 1 26 ? 2.769 -1.143 -6.171 1.00 10.00 41 SER A C 6
ATOM 7377 O O . SER A 1 26 ? 2.052 -2.061 -5.768 1.00 10.00 41 SER A O 6
ATOM 7385 N N . LYS A 1 27 ? 3.591 -0.460 -5.387 1.00 10.00 42 LYS A N 6
ATOM 7386 C CA . LYS A 1 27 ? 3.736 -0.749 -3.975 1.00 10.00 42 LYS A CA 6
ATOM 7387 C C . LYS A 1 27 ? 2.426 -0.476 -3.244 1.00 10.00 42 LYS A C 6
ATOM 7388 O O . LYS A 1 27 ? 1.995 -1.271 -2.417 1.00 10.00 42 LYS A O 6
ATOM 7407 N N . LEU A 1 28 ? 1.797 0.645 -3.583 1.00 10.00 43 LEU A N 6
ATOM 7408 C CA . LEU A 1 28 ? 0.526 1.048 -2.982 1.00 10.00 43 LEU A CA 6
ATOM 7409 C C . LEU A 1 28 ? -0.539 -0.024 -3.184 1.00 10.00 43 LEU A C 6
ATOM 7410 O O . LEU A 1 28 ? -1.278 -0.369 -2.261 1.00 10.00 43 LEU A O 6
ATOM 7426 N N . MET A 1 29 ? -0.592 -0.557 -4.395 1.00 10.00 44 MET A N 6
ATOM 7427 C CA . MET A 1 29 ? -1.568 -1.575 -4.754 1.00 10.00 44 MET A CA 6
ATOM 7428 C C . MET A 1 29 ? -1.355 -2.878 -3.982 1.00 10.00 44 MET A C 6
ATOM 7429 O O . MET A 1 29 ? -2.312 -3.497 -3.521 1.00 10.00 44 MET A O 6
ATOM 7443 N N . LYS A 1 30 ? -0.102 -3.280 -3.826 1.00 10.00 45 LYS A N 6
ATOM 7444 C CA . LYS A 1 30 ? 0.217 -4.530 -3.141 1.00 10.00 45 LYS A CA 6
ATOM 7445 C C . LYS A 1 30 ? 0.231 -4.385 -1.618 1.00 10.00 45 LYS A C 6
ATOM 7446 O O . LYS A 1 30 ? -0.270 -5.256 -0.908 1.00 10.00 45 LYS A O 6
ATOM 7465 N N . ALA A 1 31 ? 0.794 -3.290 -1.119 1.00 10.00 46 ALA A N 6
ATOM 7466 C CA . ALA A 1 31 ? 0.890 -3.065 0.324 1.00 10.00 46 ALA A CA 6
ATOM 7467 C C . ALA A 1 31 ? -0.482 -3.029 0.990 1.00 10.00 46 ALA A C 6
ATOM 7468 O O . ALA A 1 31 ? -0.694 -3.663 2.028 1.00 10.00 46 ALA A O 6
ATOM 7475 N N . TYR A 1 32 ? -1.415 -2.294 0.397 1.00 10.00 47 TYR A N 6
ATOM 7476 C CA . TYR A 1 32 ? -2.759 -2.191 0.948 1.00 10.00 47 TYR A CA 6
ATOM 7477 C C . TYR A 1 32 ? -3.524 -3.496 0.739 1.00 10.00 47 TYR A C 6
ATOM 7478 O O . TYR A 1 32 ? -4.402 -3.847 1.530 1.00 10.00 47 TYR A O 6
ATOM 7496 N N . CYS A 1 33 ? -3.167 -4.226 -0.311 1.00 10.00 48 CYS A N 6
ATOM 7497 C CA . CYS A 1 33 ? -3.805 -5.500 -0.611 1.00 10.00 48 CYS A CA 6
ATOM 7498 C C . CYS A 1 33 ? -3.555 -6.480 0.534 1.00 10.00 48 CYS A C 6
ATOM 7499 O O . CYS A 1 33 ? -4.437 -7.253 0.914 1.00 10.00 48 CYS A O 6
ATOM 7507 N N . GLU A 1 34 ? -2.351 -6.412 1.096 1.00 10.00 49 GLU A N 6
ATOM 7508 C CA . GLU A 1 34 ? -1.962 -7.268 2.210 1.00 10.00 49 GLU A CA 6
ATOM 7509 C C . GLU A 1 34 ? -2.744 -6.900 3.469 1.00 10.00 49 GLU A C 6
ATOM 7510 O O . GLU A 1 34 ? -3.054 -7.759 4.292 1.00 10.00 49 GLU A O 6
ATOM 7522 N N . ARG A 1 35 ? -3.076 -5.619 3.598 1.00 10.00 50 ARG A N 6
ATOM 7523 C CA . ARG A 1 35 ? -3.825 -5.128 4.752 1.00 10.00 50 ARG A CA 6
ATOM 7524 C C . ARG A 1 35 ? -5.255 -5.665 4.735 1.00 10.00 50 ARG A C 6
ATOM 7525 O O . ARG A 1 35 ? -5.904 -5.780 5.776 1.00 10.00 50 ARG A O 6
ATOM 7546 N N . GLN A 1 36 ? -5.745 -5.990 3.547 1.00 10.00 51 GLN A N 6
ATOM 7547 C CA . GLN A 1 36 ? -7.094 -6.521 3.399 1.00 10.00 51 GLN A CA 6
ATOM 7548 C C . GLN A 1 36 ? -7.062 -8.040 3.315 1.00 10.00 51 GLN A C 6
ATOM 7549 O O . GLN A 1 36 ? -8.069 -8.708 3.551 1.00 10.00 51 GLN A O 6
ATOM 7563 N N . GLY A 1 37 ? -5.896 -8.575 2.981 1.00 10.00 52 GLY A N 6
ATOM 7564 C CA . GLY A 1 37 ? -5.733 -10.010 2.866 1.00 10.00 52 GLY A CA 6
ATOM 7565 C C . GLY A 1 37 ? -6.484 -10.571 1.678 1.00 10.00 52 GLY A C 6
ATOM 7566 O O . GLY A 1 37 ? -7.182 -11.578 1.791 1.00 10.00 52 GLY A O 6
ATOM 7570 N N . LEU A 1 38 ? -6.345 -9.914 0.535 1.00 10.00 53 LEU A N 6
ATOM 7571 C CA . LEU A 1 38 ? -7.019 -10.344 -0.683 1.00 10.00 53 LEU A CA 6
ATOM 7572 C C . LEU A 1 38 ? -6.040 -10.391 -1.847 1.00 10.00 53 LEU A C 6
ATOM 7573 O O . LEU A 1 38 ? -4.856 -10.091 -1.684 1.00 10.00 53 LEU A O 6
ATOM 7589 N N . SER A 1 39 ? -6.539 -10.766 -3.017 1.00 10.00 54 SER A N 6
ATOM 7590 C CA . SER A 1 39 ? -5.709 -10.846 -4.205 1.00 10.00 54 SER A CA 6
ATOM 7591 C C . SER A 1 39 ? -5.768 -9.543 -4.992 1.00 10.00 54 SER A C 6
ATOM 7592 O O . SER A 1 39 ? -6.812 -8.888 -5.062 1.00 10.00 54 SER A O 6
ATOM 7600 N N . MET A 1 40 ? -4.644 -9.186 -5.596 1.00 10.00 55 MET A N 6
ATOM 7601 C CA . MET A 1 40 ? -4.529 -7.974 -6.393 1.00 10.00 55 MET A CA 6
ATOM 7602 C C . MET A 1 40 ? -5.370 -8.084 -7.665 1.00 10.00 55 MET A C 6
ATOM 7603 O O . MET A 1 40 ? -5.670 -7.087 -8.320 1.00 10.00 55 MET A O 6
ATOM 7617 N N . ARG A 1 41 ? -5.758 -9.310 -7.997 1.00 10.00 56 ARG A N 6
ATOM 7618 C CA . ARG A 1 41 ? -6.564 -9.562 -9.183 1.00 10.00 56 ARG A CA 6
ATOM 7619 C C . ARG A 1 41 ? -8.054 -9.537 -8.829 1.00 10.00 56 ARG A C 6
ATOM 7620 O O . ARG A 1 41 ? -8.913 -9.760 -9.681 1.00 10.00 56 ARG A O 6
ATOM 7641 N N . GLN A 1 42 ? -8.354 -9.259 -7.570 1.00 10.00 57 GLN A N 6
ATOM 7642 C CA . GLN A 1 42 ? -9.737 -9.207 -7.112 1.00 10.00 57 GLN A CA 6
ATOM 7643 C C . GLN A 1 42 ? -10.166 -7.765 -6.859 1.00 10.00 57 GLN A C 6
ATOM 7644 O O . GLN A 1 42 ? -11.340 -7.420 -6.998 1.00 10.00 57 GLN A O 6
ATOM 7658 N N . ILE A 1 43 ? -9.214 -6.926 -6.484 1.00 10.00 58 ILE A N 6
ATOM 7659 C CA . ILE A 1 43 ? -9.500 -5.527 -6.210 1.00 10.00 58 ILE A CA 6
ATOM 7660 C C . ILE A 1 43 ? -8.882 -4.633 -7.274 1.00 10.00 58 ILE A C 6
ATOM 7661 O O . ILE A 1 43 ? -7.751 -4.853 -7.705 1.00 10.00 58 ILE A O 6
ATOM 7677 N N . ARG A 1 44 ? -9.636 -3.636 -7.703 1.00 10.00 59 ARG A N 6
ATOM 7678 C CA . ARG A 1 44 ? -9.173 -2.705 -8.722 1.00 10.00 59 ARG A CA 6
ATOM 7679 C C . ARG A 1 44 ? -9.086 -1.303 -8.140 1.00 10.00 59 ARG A C 6
ATOM 7680 O O . ARG A 1 44 ? -9.902 -0.922 -7.303 1.00 10.00 59 ARG A O 6
ATOM 7701 N N . PHE A 1 45 ? -8.102 -0.538 -8.582 1.00 10.00 60 PHE A N 6
ATOM 7702 C CA . PHE A 1 45 ? -7.914 0.815 -8.082 1.00 10.00 60 PHE A CA 6
ATOM 7703 C C . PHE A 1 45 ? -8.031 1.829 -9.211 1.00 10.00 60 PHE A C 6
ATOM 7704 O O . PHE A 1 45 ? -7.550 1.596 -10.322 1.00 10.00 60 PHE A O 6
ATOM 7721 N N . ARG A 1 46 ? -8.672 2.953 -8.927 1.00 10.00 61 ARG A N 6
ATOM 7722 C CA . ARG A 1 46 ? -8.860 3.988 -9.930 1.00 10.00 61 ARG A CA 6
ATOM 7723 C C . ARG A 1 46 ? -8.424 5.356 -9.425 1.00 10.00 61 ARG A C 6
ATOM 7724 O O . ARG A 1 46 ? -8.576 5.678 -8.243 1.00 10.00 61 ARG A O 6
ATOM 7745 N N . PHE A 1 47 ? -7.886 6.149 -10.337 1.00 10.00 62 PHE A N 6
ATOM 7746 C CA . PHE A 1 47 ? -7.430 7.495 -10.037 1.00 10.00 62 PHE A CA 6
ATOM 7747 C C . PHE A 1 47 ? -7.750 8.401 -11.221 1.00 10.00 62 PHE A C 6
ATOM 7748 O O . PHE A 1 47 ? -7.535 8.012 -12.369 1.00 10.00 62 PHE A O 6
ATOM 7765 N N . ASP A 1 48 ? -8.295 9.581 -10.937 1.00 10.00 63 ASP A N 6
ATOM 7766 C CA . ASP A 1 48 ? -8.665 10.550 -11.977 1.00 10.00 63 ASP A CA 6
ATOM 7767 C C . ASP A 1 48 ? -9.696 9.948 -12.932 1.00 10.00 63 ASP A C 6
ATOM 7768 O O . ASP A 1 48 ? -9.781 10.320 -14.101 1.00 10.00 63 ASP A O 6
ATOM 7777 N N . GLY A 1 49 ? -10.479 9.004 -12.417 1.00 10.00 64 GLY A N 6
ATOM 7778 C CA . GLY A 1 49 ? -11.498 8.354 -13.220 1.00 10.00 64 GLY A CA 6
ATOM 7779 C C . GLY A 1 49 ? -10.939 7.299 -14.155 1.00 10.00 64 GLY A C 6
ATOM 7780 O O . GLY A 1 49 ? -11.661 6.770 -15.002 1.00 10.00 64 GLY A O 6
ATOM 7784 N N . GLN A 1 50 ? -9.662 6.984 -14.010 1.00 10.00 65 GLN A N 6
ATOM 7785 C CA . GLN A 1 50 ? -9.026 5.988 -14.860 1.00 10.00 65 GLN A CA 6
ATOM 7786 C C . GLN A 1 50 ? -8.391 4.877 -14.025 1.00 10.00 65 GLN A C 6
ATOM 7787 O O . GLN A 1 50 ? -7.980 5.111 -12.889 1.00 10.00 65 GLN A O 6
ATOM 7801 N N . PRO A 1 51 ? -8.329 3.647 -14.563 1.00 10.00 66 PRO A N 6
ATOM 7802 C CA . PRO A 1 51 ? -7.717 2.511 -13.865 1.00 10.00 66 PRO A CA 6
ATOM 7803 C C . PRO A 1 51 ? -6.207 2.684 -13.733 1.00 10.00 66 PRO A C 6
ATOM 7804 O O . PRO A 1 51 ? -5.536 3.102 -14.681 1.00 10.00 66 PRO A O 6
ATOM 7815 N N . ILE A 1 52 ? -5.679 2.370 -12.558 1.00 10.00 67 ILE A N 6
ATOM 7816 C CA . ILE A 1 52 ? -4.252 2.501 -12.305 1.00 10.00 67 ILE A CA 6
ATOM 7817 C C . ILE A 1 52 ? -3.503 1.257 -12.767 1.00 10.00 67 ILE A C 6
ATOM 7818 O O . ILE A 1 52 ? -3.875 0.131 -12.427 1.00 10.00 67 ILE A O 6
ATOM 7834 N N . ASN A 1 53 ? -2.452 1.465 -13.540 1.00 10.00 68 ASN A N 6
ATOM 7835 C CA . ASN A 1 53 ? -1.641 0.367 -14.039 1.00 10.00 68 ASN A CA 6
ATOM 7836 C C . ASN A 1 53 ? -0.551 0.053 -13.027 1.00 10.00 68 ASN A C 6
ATOM 7837 O O . ASN A 1 53 ? -0.274 0.862 -12.141 1.00 10.00 68 ASN A O 6
ATOM 7848 N N . GLU A 1 54 ? 0.078 -1.105 -13.163 1.00 10.00 69 GLU A N 6
ATOM 7849 C CA . GLU A 1 54 ? 1.130 -1.510 -12.234 1.00 10.00 69 GLU A CA 6
ATOM 7850 C C . GLU A 1 54 ? 2.457 -0.819 -12.540 1.00 10.00 69 GLU A C 6
ATOM 7851 O O . GLU A 1 54 ? 3.418 -0.945 -11.784 1.00 10.00 69 GLU A O 6
ATOM 7863 N N . THR A 1 55 ? 2.505 -0.080 -13.639 1.00 10.00 70 THR A N 6
ATOM 7864 C CA . THR A 1 55 ? 3.715 0.631 -14.020 1.00 10.00 70 THR A CA 6
ATOM 7865 C C . THR A 1 55 ? 3.515 2.142 -13.878 1.00 10.00 70 THR A C 6
ATOM 7866 O O . THR A 1 55 ? 4.334 2.948 -14.330 1.00 10.00 70 THR A O 6
ATOM 7877 N N . ASP A 1 56 ? 2.422 2.521 -13.230 1.00 10.00 71 ASP A N 6
ATOM 7878 C CA . ASP A 1 56 ? 2.108 3.929 -13.021 1.00 10.00 71 ASP A CA 6
ATOM 7879 C C . ASP A 1 56 ? 2.850 4.468 -11.807 1.00 10.00 71 ASP A C 6
ATOM 7880 O O . ASP A 1 56 ? 3.007 3.774 -10.798 1.00 10.00 71 ASP A O 6
ATOM 7889 N N . THR A 1 57 ? 3.312 5.701 -11.911 1.00 10.00 72 THR A N 6
ATOM 7890 C CA . THR A 1 57 ? 4.040 6.343 -10.830 1.00 10.00 72 THR A CA 6
ATOM 7891 C C . THR A 1 57 ? 3.330 7.629 -10.402 1.00 10.00 72 THR A C 6
ATOM 7892 O O . THR A 1 57 ? 2.652 8.259 -11.215 1.00 10.00 72 THR A O 6
ATOM 7903 N N . PRO A 1 58 ? 3.463 8.031 -9.123 1.00 10.00 73 PRO A N 6
ATOM 7904 C CA . PRO A 1 58 ? 2.828 9.253 -8.601 1.00 10.00 73 PRO A CA 6
ATOM 7905 C C . PRO A 1 58 ? 3.172 10.491 -9.425 1.00 10.00 73 PRO A C 6
ATOM 7906 O O . PRO A 1 58 ? 2.294 11.284 -9.772 1.00 10.00 73 PRO A O 6
ATOM 7917 N N . ALA A 1 59 ? 4.449 10.641 -9.757 1.00 10.00 74 ALA A N 6
ATOM 7918 C CA . ALA A 1 59 ? 4.904 11.782 -10.535 1.00 10.00 74 ALA A CA 6
ATOM 7919 C C . ALA A 1 59 ? 4.467 11.670 -11.993 1.00 10.00 74 ALA A C 6
ATOM 7920 O O . ALA A 1 59 ? 4.454 12.658 -12.722 1.00 10.00 74 ALA A O 6
ATOM 7927 N N . GLN A 1 60 ? 4.099 10.468 -12.411 1.00 10.00 75 GLN A N 6
ATOM 7928 C CA . GLN A 1 60 ? 3.669 10.241 -13.783 1.00 10.00 75 GLN A CA 6
ATOM 7929 C C . GLN A 1 60 ? 2.195 10.590 -13.949 1.00 10.00 75 GLN A C 6
ATOM 7930 O O . GLN A 1 60 ? 1.777 11.076 -14.999 1.00 10.00 75 GLN A O 6
ATOM 7944 N N . LEU A 1 61 ? 1.411 10.347 -12.906 1.00 10.00 76 LEU A N 6
ATOM 7945 C CA . LEU A 1 61 ? -0.017 10.636 -12.945 1.00 10.00 76 LEU A CA 6
ATOM 7946 C C . LEU A 1 61 ? -0.303 12.036 -12.417 1.00 10.00 76 LEU A C 6
ATOM 7947 O O . LEU A 1 61 ? -1.461 12.402 -12.204 1.00 10.00 76 LEU A O 6
ATOM 7963 N N . GLU A 1 62 ? 0.765 12.809 -12.213 1.00 10.00 77 GLU A N 6
ATOM 7964 C CA . GLU A 1 62 ? 0.662 14.178 -11.708 1.00 10.00 77 GLU A CA 6
ATOM 7965 C C . GLU A 1 62 ? -0.098 14.200 -10.381 1.00 10.00 77 GLU A C 6
ATOM 7966 O O . GLU A 1 62 ? -1.027 14.988 -10.187 1.00 10.00 77 GLU A O 6
ATOM 7978 N N . MET A 1 63 ? 0.306 13.323 -9.471 1.00 10.00 78 MET A N 6
ATOM 7979 C CA . MET A 1 63 ? -0.333 13.231 -8.165 1.00 10.00 78 MET A CA 6
ATOM 7980 C C . MET A 1 63 ? 0.231 14.278 -7.213 1.00 10.00 78 MET A C 6
ATOM 7981 O O . MET A 1 63 ? 1.375 14.720 -7.359 1.00 10.00 78 MET A O 6
ATOM 7995 N N . GLU A 1 64 ? -0.580 14.667 -6.245 1.00 10.00 79 GLU A N 6
ATOM 7996 C CA . GLU A 1 64 ? -0.195 15.665 -5.262 1.00 10.00 79 GLU A CA 6
ATOM 7997 C C . GLU A 1 64 ? -0.814 15.336 -3.907 1.00 10.00 79 GLU A C 6
ATOM 7998 O O . GLU A 1 64 ? -1.212 14.198 -3.658 1.00 10.00 79 GLU A O 6
ATOM 8010 N N . ASP A 1 65 ? -0.891 16.331 -3.034 1.00 10.00 80 ASP A N 6
ATOM 8011 C CA . ASP A 1 65 ? -1.471 16.143 -1.713 1.00 10.00 80 ASP A CA 6
ATOM 8012 C C . ASP A 1 65 ? -2.987 16.039 -1.804 1.00 10.00 80 ASP A C 6
ATOM 8013 O O . ASP A 1 65 ? -3.591 16.514 -2.769 1.00 10.00 80 ASP A O 6
ATOM 8022 N N . GLU A 1 66 ? -3.583 15.406 -0.799 1.00 10.00 81 GLU A N 6
ATOM 8023 C CA . GLU A 1 66 ? -5.033 15.233 -0.717 1.00 10.00 81 GLU A CA 6
ATOM 8024 C C . GLU A 1 66 ? -5.581 14.411 -1.884 1.00 10.00 81 GLU A C 6
ATOM 8025 O O . GLU A 1 66 ? -6.751 14.538 -2.250 1.00 10.00 81 GLU A O 6
ATOM 8037 N N . ASP A 1 67 ? -4.741 13.563 -2.457 1.00 10.00 82 ASP A N 6
ATOM 8038 C CA . ASP A 1 67 ? -5.164 12.721 -3.565 1.00 10.00 82 ASP A CA 6
ATOM 8039 C C . ASP A 1 67 ? -5.751 11.423 -3.029 1.00 10.00 82 ASP A C 6
ATOM 8040 O O . ASP A 1 67 ? -5.124 10.730 -2.225 1.00 10.00 82 ASP A O 6
ATOM 8049 N N . THR A 1 68 ? -6.960 11.105 -3.467 1.00 10.00 83 THR A N 6
ATOM 8050 C CA . THR A 1 68 ? -7.645 9.912 -3.006 1.00 10.00 83 THR A CA 6
ATOM 8051 C C . THR A 1 68 ? -7.855 8.903 -4.134 1.00 10.00 83 THR A C 6
ATOM 8052 O O . THR A 1 68 ? -8.376 9.238 -5.199 1.00 10.00 83 THR A O 6
ATOM 8063 N N . ILE A 1 69 ? -7.441 7.667 -3.890 1.00 10.00 84 ILE A N 6
ATOM 8064 C CA . ILE A 1 69 ? -7.591 6.597 -4.864 1.00 10.00 84 ILE A CA 6
ATOM 8065 C C . ILE A 1 69 ? -8.847 5.785 -4.554 1.00 10.00 84 ILE A C 6
ATOM 8066 O O . ILE A 1 69 ? -9.078 5.401 -3.403 1.00 10.00 84 ILE A O 6
ATOM 8082 N N . ASP A 1 70 ? -9.659 5.553 -5.578 1.00 10.00 85 ASP A N 6
ATOM 8083 C CA . ASP A 1 70 ? -10.901 4.799 -5.432 1.00 10.00 85 ASP A CA 6
ATOM 8084 C C . ASP A 1 70 ? -10.632 3.306 -5.516 1.00 10.00 85 ASP A C 6
ATOM 8085 O O . ASP A 1 70 ? -9.843 2.856 -6.349 1.00 10.00 85 ASP A O 6
ATOM 8094 N N . VAL A 1 71 ? -11.294 2.541 -4.660 1.00 10.00 86 VAL A N 6
ATOM 8095 C CA . VAL A 1 71 ? -11.127 1.096 -4.639 1.00 10.00 86 VAL A CA 6
ATOM 8096 C C . VAL A 1 71 ? -12.402 0.404 -5.112 1.00 10.00 86 VAL A C 6
ATOM 8097 O O . VAL A 1 71 ? -13.501 0.748 -4.679 1.00 10.00 86 VAL A O 6
ATOM 8110 N N . PHE A 1 72 ? -12.249 -0.555 -6.013 1.00 10.00 87 PHE A N 6
ATOM 8111 C CA . PHE A 1 72 ? -13.371 -1.313 -6.547 1.00 10.00 87 PHE A CA 6
ATOM 8112 C C . PHE A 1 72 ? -13.062 -2.803 -6.475 1.00 10.00 87 PHE A C 6
ATOM 8113 O O . PHE A 1 72 ? -11.917 -3.191 -6.241 1.00 10.00 87 PHE A O 6
ATOM 8130 N N . GLN A 1 73 ? -14.069 -3.637 -6.679 1.00 10.00 88 GLN A N 6
ATOM 8131 C CA . GLN A 1 73 ? -13.870 -5.079 -6.639 1.00 10.00 88 GLN A CA 6
ATOM 8132 C C . GLN A 1 73 ? -14.325 -5.724 -7.943 1.00 10.00 88 GLN A C 6
ATOM 8133 O O . GLN A 1 73 ? -15.254 -5.242 -8.594 1.00 10.00 88 GLN A O 6
ATOM 8147 N N . GLN A 1 74 ? -13.647 -6.802 -8.319 1.00 10.00 89 GLN A N 6
ATOM 8148 C CA . GLN A 1 74 ? -13.956 -7.540 -9.540 1.00 10.00 89 GLN A CA 6
ATOM 8149 C C . GLN A 1 74 ? -15.295 -8.260 -9.411 1.00 10.00 89 GLN A C 6
ATOM 8150 O O . GLN A 1 74 ? -15.736 -8.577 -8.305 1.00 10.00 89 GLN A O 6
ATOM 8164 N N . GLN A 1 75 ? -15.938 -8.515 -10.541 1.00 10.00 90 GLN A N 6
ATOM 8165 C CA . GLN A 1 75 ? -17.219 -9.206 -10.555 1.00 10.00 90 GLN A CA 6
ATOM 8166 C C . GLN A 1 75 ? -17.028 -10.683 -10.238 1.00 10.00 90 GLN A C 6
ATOM 8167 O O . GLN A 1 75 ? -16.057 -11.302 -10.681 1.00 10.00 90 GLN A O 6
ATOM 8181 N N . THR A 1 76 ? -17.954 -11.243 -9.472 1.00 10.00 91 THR A N 6
ATOM 8182 C CA . THR A 1 76 ? -17.889 -12.646 -9.092 1.00 10.00 91 THR A CA 6
ATOM 8183 C C . THR A 1 76 ? -18.240 -13.546 -10.271 1.00 10.00 91 THR A C 6
ATOM 8184 O O . THR A 1 76 ? -17.792 -14.689 -10.351 1.00 10.00 91 THR A O 6
ATOM 8195 N N . GLY A 1 77 ? -19.047 -13.019 -11.182 1.00 10.00 92 GLY A N 6
ATOM 8196 C CA . GLY A 1 77 ? -19.449 -13.778 -12.346 1.00 10.00 92 GLY A CA 6
ATOM 8197 C C . GLY A 1 77 ? -20.274 -12.943 -13.301 1.00 10.00 92 GLY A C 6
ATOM 8198 O O . GLY A 1 77 ? -20.733 -11.856 -12.938 1.00 10.00 92 GLY A O 6
ATOM 8202 N N . ASP B 2 1 ? -13.734 6.388 15.160 1.00 10.00 195 ASP B N 6
ATOM 8203 C CA . ASP B 2 1 ? -14.066 5.951 13.812 1.00 10.00 195 ASP B CA 6
ATOM 8204 C C . ASP B 2 1 ? -12.994 4.991 13.314 1.00 10.00 195 ASP B C 6
ATOM 8205 O O . ASP B 2 1 ? -12.369 4.291 14.120 1.00 10.00 195 ASP B O 6
ATOM 8214 N N . THR B 2 2 ? -12.748 4.974 12.010 1.00 10.00 196 THR B N 6
ATOM 8215 C CA . THR B 2 2 ? -11.720 4.103 11.489 1.00 10.00 196 THR B CA 6
ATOM 8216 C C . THR B 2 2 ? -10.617 4.907 10.825 1.00 10.00 196 THR B C 6
ATOM 8217 O O . THR B 2 2 ? -10.853 5.652 9.874 1.00 10.00 196 THR B O 6
ATOM 8228 N N . ALA B 2 3 ? -9.410 4.741 11.344 1.00 10.00 197 ALA B N 6
ATOM 8229 C CA . ALA B 2 3 ? -8.235 5.393 10.810 1.00 10.00 197 ALA B CA 6
ATOM 8230 C C . ALA B 2 3 ? -7.166 4.349 10.543 1.00 10.00 197 ALA B C 6
ATOM 8231 O O . ALA B 2 3 ? -6.834 3.569 11.426 1.00 10.00 197 ALA B O 6
ATOM 8238 N N . GLY B 2 4 ? -6.640 4.327 9.347 1.00 10.00 198 GLY B N 6
ATOM 8239 C CA . GLY B 2 4 ? -5.612 3.376 9.023 1.00 10.00 198 GLY B CA 6
ATOM 8240 C C . GLY B 2 4 ? -4.367 4.074 8.563 1.00 10.00 198 GLY B C 6
ATOM 8241 O O . GLY B 2 4 ? -4.447 4.979 7.741 1.00 10.00 198 GLY B O 6
ATOM 8245 N N . CYS B 2 5 ? -3.223 3.709 9.108 1.00 10.00 199 CYS B N 6
ATOM 8246 C CA . CYS B 2 5 ? -1.985 4.328 8.687 1.00 10.00 199 CYS B CA 6
ATOM 8247 C C . CYS B 2 5 ? -1.082 3.267 8.081 1.00 10.00 199 CYS B C 6
ATOM 8248 O O . CYS B 2 5 ? -0.780 2.249 8.704 1.00 10.00 199 CYS B O 6
ATOM 8256 N N . ILE B 2 6 ? -0.689 3.502 6.845 1.00 10.00 200 ILE B N 6
ATOM 8257 C CA . ILE B 2 6 ? 0.170 2.586 6.131 1.00 10.00 200 ILE B CA 6
ATOM 8258 C C . ILE B 2 6 ? 1.409 3.335 5.626 1.00 10.00 200 ILE B C 6
ATOM 8259 O O . ILE B 2 6 ? 1.293 4.400 5.016 1.00 10.00 200 ILE B O 6
ATOM 8275 N N . VAL B 2 7 ? 2.590 2.822 5.921 1.00 10.00 201 VAL B N 6
ATOM 8276 C CA . VAL B 2 7 ? 3.811 3.467 5.460 1.00 10.00 201 VAL B CA 6
ATOM 8277 C C . VAL B 2 7 ? 4.645 2.504 4.631 1.00 10.00 201 VAL B C 6
ATOM 8278 O O . VAL B 2 7 ? 4.916 1.384 5.058 1.00 10.00 201 VAL B O 6
ATOM 8291 N N . ILE B 2 8 ? 5.036 2.934 3.447 1.00 10.00 202 ILE B N 6
ATOM 8292 C CA . ILE B 2 8 ? 5.853 2.105 2.586 1.00 10.00 202 ILE B CA 6
ATOM 8293 C C . ILE B 2 8 ? 7.139 2.820 2.240 1.00 10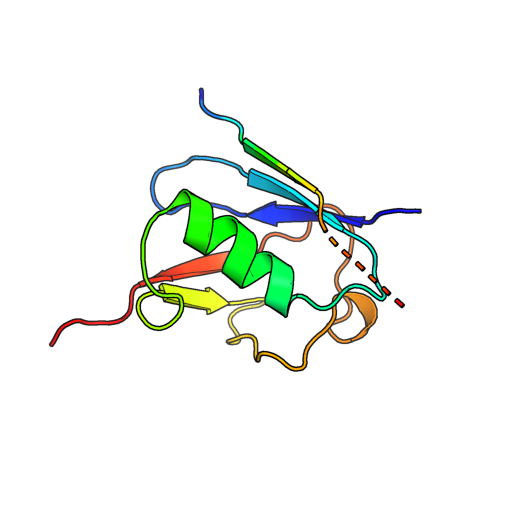.00 202 ILE B C 6
ATOM 8294 O O . ILE B 2 8 ? 7.135 3.991 1.861 1.00 10.00 202 ILE B O 6
ATOM 8324 N N . ASP B 2 10 ? 10.700 2.597 -0.012 1.00 10.00 204 ASP B N 6
ATOM 8325 C CA . ASP B 2 10 ? 11.298 1.978 -1.184 1.00 10.00 204 ASP B CA 6
ATOM 8326 C C . ASP B 2 10 ? 12.794 2.244 -1.193 1.00 10.00 204 ASP B C 6
ATOM 8327 O O . ASP B 2 10 ? 13.240 3.375 -0.988 1.00 10.00 204 ASP B O 6
ATOM 8350 N N . GLU B 2 12 ? 16.370 2.008 -3.287 1.00 10.00 206 GLU B N 6
ATOM 8351 C CA . GLU B 2 12 ? 16.961 1.944 -4.612 1.00 10.00 206 GLU B CA 6
ATOM 8352 C C . GLU B 2 12 ? 18.262 1.154 -4.584 1.00 10.00 206 GLU B C 6
ATOM 8353 O O . GLU B 2 12 ? 18.661 0.647 -3.535 1.00 10.00 206 GLU B O 6
ATOM 8365 N N . ASP A 1 1 ? 10.390 15.538 0.772 1.00 10.00 16 ASP A N 7
ATOM 8366 C CA . ASP A 1 1 ? 9.390 15.130 1.751 1.00 10.00 16 ASP A CA 7
ATOM 8367 C C . ASP A 1 1 ? 8.555 13.978 1.207 1.00 10.00 16 ASP A C 7
ATOM 8368 O O . ASP A 1 1 ? 8.837 13.454 0.128 1.00 10.00 16 ASP A O 7
ATOM 8377 N N . HIS A 1 2 ? 7.531 13.591 1.953 1.00 10.00 17 HIS A N 7
ATOM 8378 C CA . HIS A 1 2 ? 6.651 12.501 1.549 1.00 10.00 17 HIS A CA 7
ATOM 8379 C C . HIS A 1 2 ? 5.300 13.043 1.103 1.00 10.00 17 HIS A C 7
ATOM 8380 O O . HIS A 1 2 ? 4.920 14.155 1.470 1.00 10.00 17 HIS A O 7
ATOM 8394 N N . ILE A 1 3 ? 4.583 12.260 0.315 1.00 10.00 18 ILE A N 7
ATOM 8395 C CA . ILE A 1 3 ? 3.267 12.652 -0.157 1.00 10.00 18 ILE A CA 7
ATOM 8396 C C . ILE A 1 3 ? 2.204 11.820 0.563 1.00 10.00 18 ILE A C 7
ATOM 8397 O O . ILE A 1 3 ? 2.380 10.616 0.764 1.00 10.00 18 ILE A O 7
ATOM 8413 N N . ASN A 1 4 ? 1.129 12.466 0.988 1.00 10.00 19 ASN A N 7
ATOM 8414 C CA . ASN A 1 4 ? 0.065 11.777 1.705 1.00 10.00 19 ASN A CA 7
ATOM 8415 C C . ASN A 1 4 ? -1.078 11.432 0.767 1.00 10.00 19 ASN A C 7
ATOM 8416 O O . ASN A 1 4 ? -1.804 12.312 0.313 1.00 10.00 19 ASN A O 7
ATOM 8427 N N . LEU A 1 5 ? -1.226 10.155 0.469 1.00 10.00 20 LEU A N 7
ATOM 8428 C CA . LEU A 1 5 ? -2.289 9.698 -0.412 1.00 10.00 20 LEU A CA 7
ATOM 8429 C C . LEU A 1 5 ? -3.430 9.102 0.406 1.00 10.00 20 LEU A C 7
ATOM 8430 O O . LEU A 1 5 ? -3.202 8.312 1.321 1.00 10.00 20 LEU A O 7
ATOM 8446 N N . LYS A 1 6 ? -4.653 9.491 0.080 1.00 10.00 21 LYS A N 7
ATOM 8447 C CA . LYS A 1 6 ? -5.826 9.011 0.797 1.00 10.00 21 LYS A CA 7
ATOM 8448 C C . LYS A 1 6 ? -6.507 7.874 0.049 1.00 10.00 21 LYS A C 7
ATOM 8449 O O . LYS A 1 6 ? -7.006 8.054 -1.063 1.00 10.00 21 LYS A O 7
ATOM 8468 N N . VAL A 1 7 ? -6.508 6.702 0.653 1.00 10.00 22 VAL A N 7
ATOM 8469 C CA . VAL A 1 7 ? -7.155 5.540 0.067 1.00 10.00 22 VAL A CA 7
ATOM 8470 C C . VAL A 1 7 ? -8.521 5.357 0.712 1.00 10.00 22 VAL A C 7
ATOM 8471 O O . VAL A 1 7 ? -8.617 5.055 1.901 1.00 10.00 22 VAL A O 7
ATOM 8484 N N . ALA A 1 8 ? -9.574 5.556 -0.064 1.00 10.00 23 ALA A N 7
ATOM 8485 C CA . ALA A 1 8 ? -10.925 5.439 0.460 1.00 10.00 23 ALA A CA 7
ATOM 8486 C C . ALA A 1 8 ? -11.597 4.149 0.013 1.00 10.00 23 ALA A C 7
ATOM 8487 O O . ALA A 1 8 ? -11.746 3.894 -1.184 1.00 10.00 23 ALA A O 7
ATOM 8494 N N . GLY A 1 9 ? -12.005 3.341 0.984 1.00 10.00 24 GLY A N 7
ATOM 8495 C CA . GLY A 1 9 ? -12.677 2.094 0.680 1.00 10.00 24 GLY A CA 7
ATOM 8496 C C . GLY A 1 9 ? -14.178 2.282 0.569 1.00 10.00 24 GLY A C 7
ATOM 8497 O O . GLY A 1 9 ? -14.703 3.337 0.932 1.00 10.00 24 GLY A O 7
ATOM 8501 N N . GLN A 1 10 ? -14.872 1.258 0.093 1.00 10.00 25 GLN A N 7
ATOM 8502 C CA . GLN A 1 10 ? -16.321 1.321 -0.074 1.00 10.00 25 GLN A CA 7
ATOM 8503 C C . GLN A 1 10 ? -17.033 1.084 1.255 1.00 10.00 25 GLN A C 7
ATOM 8504 O O . GLN A 1 10 ? -18.254 1.195 1.348 1.00 10.00 25 GLN A O 7
ATOM 8518 N N . ASP A 1 11 ? -16.261 0.760 2.280 1.00 10.00 26 ASP A N 7
ATOM 8519 C CA . ASP A 1 11 ? -16.810 0.501 3.608 1.00 10.00 26 ASP A CA 7
ATOM 8520 C C . ASP A 1 11 ? -16.736 1.753 4.479 1.00 10.00 26 ASP A C 7
ATOM 8521 O O . ASP A 1 11 ? -17.370 1.829 5.533 1.00 10.00 26 ASP A O 7
ATOM 8530 N N . GLY A 1 12 ? -15.950 2.728 4.042 1.00 10.00 27 GLY A N 7
ATOM 8531 C CA . GLY A 1 12 ? -15.823 3.966 4.786 1.00 10.00 27 GLY A CA 7
ATOM 8532 C C . GLY A 1 12 ? -14.473 4.131 5.459 1.00 10.00 27 GLY A C 7
ATOM 8533 O O . GLY A 1 12 ? -14.189 5.187 6.022 1.00 10.00 27 GLY A O 7
ATOM 8537 N N . SER A 1 13 ? -13.636 3.101 5.414 1.00 10.00 28 SER A N 7
ATOM 8538 C CA . SER A 1 13 ? -12.322 3.184 6.035 1.00 10.00 28 SER A CA 7
ATOM 8539 C C . SER A 1 13 ? -11.351 3.918 5.112 1.00 10.00 28 SER A C 7
ATOM 8540 O O . SER A 1 13 ? -11.332 3.684 3.897 1.00 10.00 28 SER A O 7
ATOM 8548 N N . VAL A 1 14 ? -10.570 4.822 5.680 1.00 10.00 29 VAL A N 7
ATOM 8549 C CA . VAL A 1 14 ? -9.610 5.587 4.900 1.00 10.00 29 VAL A CA 7
ATOM 8550 C C . VAL A 1 14 ? -8.183 5.258 5.337 1.00 10.00 29 VAL A C 7
ATOM 8551 O O . VAL A 1 14 ? -7.892 5.148 6.532 1.00 10.00 29 VAL A O 7
ATOM 8564 N N . VAL A 1 15 ? -7.306 5.070 4.364 1.00 10.00 30 VAL A N 7
ATOM 8565 C CA . VAL A 1 15 ? -5.917 4.753 4.644 1.00 10.00 30 VAL A CA 7
ATOM 8566 C C . VAL A 1 15 ? -4.990 5.868 4.160 1.00 10.00 30 VAL A C 7
ATOM 8567 O O . VAL A 1 15 ? -5.065 6.300 3.007 1.00 10.00 30 VAL A O 7
ATOM 8580 N N . GLN A 1 16 ? -4.135 6.338 5.059 1.00 10.00 31 GLN A N 7
ATOM 8581 C CA . GLN A 1 16 ? -3.176 7.388 4.746 1.00 10.00 31 GLN A CA 7
ATOM 8582 C C . GLN A 1 16 ? -1.871 6.760 4.275 1.00 10.00 31 GLN A C 7
ATOM 8583 O O . GLN A 1 16 ? -1.102 6.222 5.077 1.00 10.00 31 GLN A O 7
ATOM 8597 N N . PHE A 1 17 ? -1.638 6.811 2.979 1.00 10.00 32 PHE A N 7
ATOM 8598 C CA . PHE A 1 17 ? -0.439 6.241 2.397 1.00 10.00 32 PHE A CA 7
ATOM 8599 C C . PHE A 1 17 ? 0.687 7.262 2.361 1.00 10.00 32 PHE A C 7
ATOM 8600 O O . PHE A 1 17 ? 0.586 8.292 1.693 1.00 10.00 32 PHE A O 7
ATOM 8617 N N . LYS A 1 18 ? 1.747 6.975 3.094 1.00 10.00 33 LYS A N 7
ATOM 8618 C CA . LYS A 1 18 ? 2.909 7.842 3.140 1.00 10.00 33 LYS A CA 7
ATOM 8619 C C . LYS A 1 18 ? 3.998 7.265 2.244 1.00 10.00 33 LYS A C 7
ATOM 8620 O O . LYS A 1 18 ? 4.687 6.312 2.615 1.00 10.00 33 LYS A O 7
ATOM 8639 N N . ILE A 1 19 ? 4.119 7.819 1.046 1.00 10.00 34 ILE A N 7
ATOM 8640 C CA . ILE A 1 19 ? 5.102 7.344 0.077 1.00 10.00 34 ILE A CA 7
ATOM 8641 C C . ILE A 1 19 ? 5.787 8.540 -0.597 1.00 10.00 34 ILE A C 7
ATOM 8642 O O . ILE A 1 19 ? 5.378 9.682 -0.395 1.00 10.00 34 ILE A O 7
ATOM 8658 N N . LYS A 1 20 ? 6.844 8.292 -1.360 1.00 10.00 35 LYS A N 7
ATOM 8659 C CA . LYS A 1 20 ? 7.545 9.368 -2.056 1.00 10.00 35 LYS A CA 7
ATOM 8660 C C . LYS A 1 20 ? 7.103 9.419 -3.519 1.00 10.00 35 LYS A C 7
ATOM 8661 O O . LYS A 1 20 ? 6.572 8.442 -4.042 1.00 10.00 35 LYS A O 7
ATOM 8680 N N . ARG A 1 21 ? 7.332 10.547 -4.179 1.00 10.00 36 ARG A N 7
ATOM 8681 C CA . ARG A 1 21 ? 6.925 10.711 -5.577 1.00 10.00 36 ARG A CA 7
ATOM 8682 C C . ARG A 1 21 ? 7.651 9.741 -6.507 1.00 10.00 36 ARG A C 7
ATOM 8683 O O . ARG A 1 21 ? 7.139 9.405 -7.574 1.00 10.00 36 ARG A O 7
ATOM 8704 N N . HIS A 1 22 ? 8.831 9.287 -6.101 1.00 10.00 37 HIS A N 7
ATOM 8705 C CA . HIS A 1 22 ? 9.606 8.352 -6.913 1.00 10.00 37 HIS A CA 7
ATOM 8706 C C . HIS A 1 22 ? 9.274 6.904 -6.547 1.00 10.00 37 HIS A C 7
ATOM 8707 O O . HIS A 1 22 ? 9.867 5.962 -7.075 1.00 10.00 37 HIS A O 7
ATOM 8721 N N . THR A 1 23 ? 8.319 6.737 -5.646 1.00 10.00 38 THR A N 7
ATOM 8722 C CA . THR A 1 23 ? 7.913 5.418 -5.196 1.00 10.00 38 THR A CA 7
ATOM 8723 C C . THR A 1 23 ? 6.729 4.902 -6.014 1.00 10.00 38 THR A C 7
ATOM 8724 O O . THR A 1 23 ? 5.663 5.513 -6.025 1.00 10.00 38 THR A O 7
ATOM 8735 N N . PRO A 1 24 ? 6.919 3.780 -6.731 1.00 10.00 39 PRO A N 7
ATOM 8736 C CA . PRO A 1 24 ? 5.873 3.174 -7.566 1.00 10.00 39 PRO A CA 7
ATOM 8737 C C . PRO A 1 24 ? 4.591 2.881 -6.795 1.00 10.00 39 PRO A C 7
ATOM 8738 O O . PRO A 1 24 ? 4.626 2.434 -5.645 1.00 10.00 39 PRO A O 7
ATOM 8749 N N . LEU A 1 25 ? 3.456 3.117 -7.446 1.00 10.00 40 LEU A N 7
ATOM 8750 C CA . LEU A 1 25 ? 2.154 2.887 -6.832 1.00 10.00 40 LEU A CA 7
ATOM 8751 C C . LEU A 1 25 ? 1.844 1.396 -6.771 1.00 10.00 40 LEU A C 7
ATOM 8752 O O . LEU A 1 25 ? 0.837 0.980 -6.197 1.00 10.00 40 LEU A O 7
ATOM 8768 N N . SER A 1 26 ? 2.720 0.597 -7.363 1.00 10.00 41 SER A N 7
ATOM 8769 C CA . SER A 1 26 ? 2.565 -0.844 -7.371 1.00 10.00 41 SER A CA 7
ATOM 8770 C C . SER A 1 26 ? 2.586 -1.392 -5.945 1.00 10.00 41 SER A C 7
ATOM 8771 O O . SER A 1 26 ? 1.792 -2.266 -5.591 1.00 10.00 41 SER A O 7
ATOM 8779 N N . LYS A 1 27 ? 3.480 -0.848 -5.121 1.00 10.00 42 LYS A N 7
ATOM 8780 C CA . LYS A 1 27 ? 3.589 -1.274 -3.731 1.00 10.00 42 LYS A CA 7
ATOM 8781 C C . LYS A 1 27 ? 2.334 -0.864 -2.978 1.00 10.00 42 LYS A C 7
ATOM 8782 O O . LYS A 1 27 ? 1.869 -1.572 -2.095 1.00 10.00 42 LYS A O 7
ATOM 8801 N N . LEU A 1 28 ? 1.789 0.286 -3.362 1.00 10.00 43 LEU A N 7
ATOM 8802 C CA . LEU A 1 28 ? 0.582 0.828 -2.749 1.00 10.00 43 LEU A CA 7
ATOM 8803 C C . LEU A 1 28 ? -0.590 -0.133 -2.929 1.00 10.00 43 LEU A C 7
ATOM 8804 O O . LEU A 1 28 ? -1.353 -0.383 -1.997 1.00 10.00 43 LEU A O 7
ATOM 8820 N N . MET A 1 29 ? -0.718 -0.672 -4.131 1.00 10.00 44 MET A N 7
ATOM 8821 C CA . MET A 1 29 ? -1.792 -1.605 -4.436 1.00 10.00 44 MET A CA 7
ATOM 8822 C C . MET A 1 29 ? -1.580 -2.927 -3.708 1.00 10.00 44 MET A C 7
ATOM 8823 O O . MET A 1 29 ? -2.508 -3.471 -3.112 1.00 10.00 44 MET A O 7
ATOM 8837 N N . LYS A 1 30 ? -0.348 -3.427 -3.742 1.00 10.00 45 LYS A N 7
ATOM 8838 C CA . LYS A 1 30 ? -0.015 -4.697 -3.101 1.00 10.00 45 LYS A CA 7
ATOM 8839 C C . LYS A 1 30 ? -0.138 -4.622 -1.580 1.00 10.00 45 LYS A C 7
ATOM 8840 O O . LYS A 1 30 ? -0.802 -5.459 -0.973 1.00 10.00 45 LYS A O 7
ATOM 8859 N N . ALA A 1 31 ? 0.481 -3.609 -0.976 1.00 10.00 46 ALA A N 7
ATOM 8860 C CA . ALA A 1 31 ? 0.463 -3.441 0.479 1.00 10.00 46 ALA A CA 7
ATOM 8861 C C . ALA A 1 31 ? -0.957 -3.391 1.033 1.00 10.00 46 ALA A C 7
ATOM 8862 O O . ALA A 1 31 ? -1.275 -4.072 2.009 1.00 10.00 46 ALA A O 7
ATOM 8869 N N . TYR A 1 32 ? -1.810 -2.593 0.405 1.00 10.00 47 TYR A N 7
ATOM 8870 C CA . TYR A 1 32 ? -3.192 -2.464 0.845 1.00 10.00 47 TYR A CA 7
ATOM 8871 C C . TYR A 1 32 ? -3.924 -3.800 0.718 1.00 10.00 47 TYR A C 7
ATOM 8872 O O . TYR A 1 32 ? -4.652 -4.204 1.625 1.00 10.00 47 TYR A O 7
ATOM 8890 N N . CYS A 1 33 ? -3.708 -4.494 -0.396 1.00 10.00 48 CYS A N 7
ATOM 8891 C CA . CYS A 1 33 ? -4.346 -5.786 -0.623 1.00 10.00 48 CYS A CA 7
ATOM 8892 C C . CYS A 1 33 ? -3.883 -6.803 0.415 1.00 10.00 48 CYS A C 7
ATOM 8893 O O . CYS A 1 33 ? -4.671 -7.618 0.894 1.00 10.00 48 CYS A O 7
ATOM 8901 N N . GLU A 1 34 ? -2.604 -6.736 0.770 1.00 10.00 49 GLU A N 7
ATOM 8902 C CA . GLU A 1 34 ? -2.028 -7.642 1.755 1.00 10.00 49 GLU A CA 7
ATOM 8903 C C . GLU A 1 34 ? -2.670 -7.437 3.117 1.00 10.00 49 GLU A C 7
ATOM 8904 O O . GLU A 1 34 ? -2.911 -8.396 3.850 1.00 10.00 49 GLU A O 7
ATOM 8916 N N . ARG A 1 35 ? -2.954 -6.183 3.448 1.00 10.00 50 ARG A N 7
ATOM 8917 C CA . ARG A 1 35 ? -3.579 -5.855 4.721 1.00 10.00 50 ARG A CA 7
ATOM 8918 C C . ARG A 1 35 ? -5.021 -6.342 4.749 1.00 10.00 50 ARG A C 7
ATOM 8919 O O . ARG A 1 35 ? -5.527 -6.756 5.792 1.00 10.00 50 ARG A O 7
ATOM 8940 N N . GLN A 1 36 ? -5.680 -6.301 3.596 1.00 10.00 51 GLN A N 7
ATOM 8941 C CA . GLN A 1 36 ? -7.060 -6.759 3.496 1.00 10.00 51 GLN A CA 7
ATOM 8942 C C . GLN A 1 36 ? -7.100 -8.286 3.482 1.00 10.00 51 GLN A C 7
ATOM 8943 O O . GLN A 1 36 ? -8.030 -8.901 4.002 1.00 10.00 51 GLN A O 7
ATOM 8957 N N . GLY A 1 37 ? -6.075 -8.884 2.888 1.00 10.00 52 GLY A N 7
ATOM 8958 C CA . GLY A 1 37 ? -5.986 -10.329 2.817 1.00 10.00 52 GLY A CA 7
ATOM 8959 C C . GLY A 1 37 ? -6.440 -10.878 1.479 1.00 10.00 52 GLY A C 7
ATOM 8960 O O . GLY A 1 37 ? -6.616 -12.086 1.325 1.00 10.00 52 GLY A O 7
ATOM 8964 N N . LEU A 1 38 ? -6.612 -10.001 0.503 1.00 10.00 53 LEU A N 7
ATOM 8965 C CA . LEU A 1 38 ? -7.059 -10.418 -0.819 1.00 10.00 53 LEU A CA 7
ATOM 8966 C C . LEU A 1 38 ? -5.976 -10.175 -1.860 1.00 10.00 53 LEU A C 7
ATOM 8967 O O . LEU A 1 38 ? -5.035 -9.412 -1.630 1.00 10.00 53 LEU A O 7
ATOM 8983 N N . SER A 1 39 ? -6.113 -10.832 -3.002 1.00 10.00 54 SER A N 7
ATOM 8984 C CA . SER A 1 39 ? -5.157 -10.691 -4.090 1.00 10.00 54 SER A CA 7
ATOM 8985 C C . SER A 1 39 ? -5.389 -9.381 -4.838 1.00 10.00 54 SER A C 7
ATOM 8986 O O . SER A 1 39 ? -6.500 -8.844 -4.838 1.00 10.00 54 SER A O 7
ATOM 8994 N N . MET A 1 40 ? -4.342 -8.885 -5.495 1.00 10.00 55 MET A N 7
ATOM 8995 C CA . MET A 1 40 ? -4.422 -7.638 -6.250 1.00 10.00 55 MET A CA 7
ATOM 8996 C C . MET A 1 40 ? -5.266 -7.818 -7.511 1.00 10.00 55 MET A C 7
ATOM 8997 O O . MET A 1 40 ? -5.601 -6.849 -8.191 1.00 10.00 55 MET A O 7
ATOM 9011 N N . ARG A 1 41 ? -5.600 -9.066 -7.822 1.00 10.00 56 ARG A N 7
ATOM 9012 C CA . ARG A 1 41 ? -6.421 -9.366 -8.987 1.00 10.00 56 ARG A CA 7
ATOM 9013 C C . ARG A 1 41 ? -7.901 -9.351 -8.603 1.00 10.00 56 ARG A C 7
ATOM 9014 O O . ARG A 1 41 ? -8.784 -9.437 -9.458 1.00 10.00 56 ARG A O 7
ATOM 9035 N N . GLN A 1 42 ? -8.165 -9.232 -7.309 1.00 10.00 57 GLN A N 7
ATOM 9036 C CA . GLN A 1 42 ? -9.531 -9.203 -6.810 1.00 10.00 57 GLN A CA 7
ATOM 9037 C C . GLN A 1 42 ? -9.964 -7.771 -6.517 1.00 10.00 57 GLN A C 7
ATOM 9038 O O . GLN A 1 42 ? -11.124 -7.407 -6.709 1.00 10.00 57 GLN A O 7
ATOM 9052 N N . ILE A 1 43 ? -9.025 -6.958 -6.058 1.00 10.00 58 ILE A N 7
ATOM 9053 C CA . ILE A 1 43 ? -9.314 -5.565 -5.748 1.00 10.00 58 ILE A CA 7
ATOM 9054 C C . ILE A 1 43 ? -8.853 -4.667 -6.891 1.00 10.00 58 ILE A C 7
ATOM 9055 O O . ILE A 1 43 ? -7.718 -4.765 -7.352 1.00 10.00 58 ILE A O 7
ATOM 9071 N N . ARG A 1 44 ? -9.743 -3.803 -7.352 1.00 10.00 59 ARG A N 7
ATOM 9072 C CA . ARG A 1 44 ? -9.439 -2.896 -8.449 1.00 10.00 59 ARG A CA 7
ATOM 9073 C C . ARG A 1 44 ? -9.236 -1.482 -7.924 1.00 10.00 59 ARG A C 7
ATOM 9074 O O . ARG A 1 44 ? -9.934 -1.045 -7.014 1.00 10.00 59 ARG A O 7
ATOM 9095 N N . PHE A 1 45 ? -8.275 -0.772 -8.491 1.00 10.00 60 PHE A N 7
ATOM 9096 C CA . PHE A 1 45 ? -7.987 0.585 -8.059 1.00 10.00 60 PHE A CA 7
ATOM 9097 C C . PHE A 1 45 ? -8.087 1.561 -9.223 1.00 10.00 60 PHE A C 7
ATOM 9098 O O . PHE A 1 45 ? -7.563 1.305 -10.311 1.00 10.00 60 PHE A O 7
ATOM 9115 N N . ARG A 1 46 ? -8.768 2.671 -8.995 1.00 10.00 61 ARG A N 7
ATOM 9116 C CA . ARG A 1 46 ? -8.927 3.694 -10.016 1.00 10.00 61 ARG A CA 7
ATOM 9117 C C . ARG A 1 46 ? -8.562 5.056 -9.442 1.00 10.00 61 ARG A C 7
ATOM 9118 O O . ARG A 1 46 ? -8.859 5.348 -8.283 1.00 10.00 61 ARG A O 7
ATOM 9139 N N . PHE A 1 47 ? -7.911 5.876 -10.248 1.00 10.00 62 PHE A N 7
ATOM 9140 C CA . PHE A 1 47 ? -7.496 7.198 -9.814 1.00 10.00 62 PHE A CA 7
ATOM 9141 C C . PHE A 1 47 ? -7.721 8.216 -10.921 1.00 10.00 62 PHE A C 7
ATOM 9142 O O . PHE A 1 47 ? -7.336 7.986 -12.070 1.00 10.00 62 PHE A O 7
ATOM 9159 N N . ASP A 1 48 ? -8.369 9.327 -10.568 1.00 10.00 63 ASP A N 7
ATOM 9160 C CA . ASP A 1 48 ? -8.652 10.409 -11.512 1.00 10.00 63 ASP A CA 7
ATOM 9161 C C . ASP A 1 48 ? -9.675 9.958 -12.559 1.00 10.00 63 ASP A C 7
ATOM 9162 O O . ASP A 1 48 ? -9.926 10.649 -13.547 1.00 10.00 63 ASP A O 7
ATOM 9171 N N . GLY A 1 49 ? -10.275 8.795 -12.321 1.00 10.00 64 GLY A N 7
ATOM 9172 C CA . GLY A 1 49 ? -11.263 8.262 -13.236 1.00 10.00 64 GLY A CA 7
ATOM 9173 C C . GLY A 1 49 ? -10.763 7.047 -13.993 1.00 10.00 64 GLY A C 7
ATOM 9174 O O . GLY A 1 49 ? -11.540 6.158 -14.338 1.00 10.00 64 GLY A O 7
ATOM 9178 N N . GLN A 1 50 ? -9.460 6.990 -14.228 1.00 10.00 65 GLN A N 7
ATOM 9179 C CA . GLN A 1 50 ? -8.866 5.882 -14.967 1.00 10.00 65 GLN A CA 7
ATOM 9180 C C . GLN A 1 50 ? -8.172 4.896 -14.025 1.00 10.00 65 GLN A C 7
ATOM 9181 O O . GLN A 1 50 ? -7.770 5.262 -12.920 1.00 10.00 65 GLN A O 7
ATOM 9195 N N . PRO A 1 51 ? -8.045 3.622 -14.438 1.00 10.00 66 PRO A N 7
ATOM 9196 C CA . PRO A 1 51 ? -7.387 2.589 -13.631 1.00 10.00 66 PRO A CA 7
ATOM 9197 C C . PRO A 1 51 ? -5.879 2.813 -13.527 1.00 10.00 66 PRO A C 7
ATOM 9198 O O . PRO A 1 51 ? -5.272 3.457 -14.387 1.00 10.00 66 PRO A O 7
ATOM 9209 N N . ILE A 1 52 ? -5.283 2.276 -12.476 1.00 10.00 67 ILE A N 7
ATOM 9210 C CA . ILE A 1 52 ? -3.854 2.423 -12.248 1.00 10.00 67 ILE A CA 7
ATOM 9211 C C . ILE A 1 52 ? -3.088 1.230 -12.810 1.00 10.00 67 ILE A C 7
ATOM 9212 O O . ILE A 1 52 ? -3.529 0.084 -12.692 1.00 10.00 67 ILE A O 7
ATOM 9228 N N . ASN A 1 53 ? -1.955 1.509 -13.437 1.00 10.00 68 ASN A N 7
ATOM 9229 C CA . ASN A 1 53 ? -1.115 0.466 -14.013 1.00 10.00 68 ASN A CA 7
ATOM 9230 C C . ASN A 1 53 ? -0.101 -0.002 -12.975 1.00 10.00 68 ASN A C 7
ATOM 9231 O O . ASN A 1 53 ? 0.016 0.599 -11.907 1.00 10.00 68 ASN A O 7
ATOM 9242 N N . GLU A 1 54 ? 0.645 -1.053 -13.287 1.00 10.00 69 GLU A N 7
ATOM 9243 C CA . GLU A 1 54 ? 1.635 -1.582 -12.352 1.00 10.00 69 GLU A CA 7
ATOM 9244 C C . GLU A 1 54 ? 2.950 -0.815 -12.445 1.00 10.00 69 GLU A C 7
ATOM 9245 O O . GLU A 1 54 ? 3.854 -1.015 -11.632 1.00 10.00 69 GLU A O 7
ATOM 9257 N N . THR A 1 55 ? 3.050 0.059 -13.437 1.00 10.00 70 THR A N 7
ATOM 9258 C CA . THR A 1 55 ? 4.252 0.853 -13.643 1.00 10.00 70 THR A CA 7
ATOM 9259 C C . THR A 1 55 ? 3.957 2.345 -13.505 1.00 10.00 70 THR A C 7
ATOM 9260 O O . THR A 1 55 ? 4.612 3.180 -14.129 1.00 10.00 70 THR A O 7
ATOM 9271 N N . ASP A 1 56 ? 2.977 2.676 -12.679 1.00 10.00 71 ASP A N 7
ATOM 9272 C CA . ASP A 1 56 ? 2.593 4.069 -12.477 1.00 10.00 71 ASP A CA 7
ATOM 9273 C C . ASP A 1 56 ? 3.196 4.634 -11.198 1.00 10.00 71 ASP A C 7
ATOM 9274 O O . ASP A 1 56 ? 3.192 3.981 -10.153 1.00 10.00 71 ASP A O 7
ATOM 9283 N N . THR A 1 57 ? 3.723 5.844 -11.294 1.00 10.00 72 THR A N 7
ATOM 9284 C CA . THR A 1 57 ? 4.314 6.527 -10.157 1.00 10.00 72 THR A CA 7
ATOM 9285 C C . THR A 1 57 ? 3.549 7.820 -9.878 1.00 10.00 72 THR A C 7
ATOM 9286 O O . THR A 1 57 ? 2.880 8.346 -10.775 1.00 10.00 72 THR A O 7
ATOM 9297 N N . PRO A 1 58 ? 3.617 8.346 -8.641 1.00 10.00 73 PRO A N 7
ATOM 9298 C CA . PRO A 1 58 ? 2.932 9.590 -8.277 1.00 10.00 73 PRO A CA 7
ATOM 9299 C C . PRO A 1 58 ? 3.410 10.763 -9.124 1.00 10.00 73 PRO A C 7
ATOM 9300 O O . PRO A 1 58 ? 2.668 11.711 -9.366 1.00 10.00 73 PRO A O 7
ATOM 9311 N N . ALA A 1 59 ? 4.657 10.681 -9.575 1.00 10.00 74 ALA A N 7
ATOM 9312 C CA . ALA A 1 59 ? 5.246 11.718 -10.408 1.00 10.00 74 ALA A CA 7
ATOM 9313 C C . ALA A 1 59 ? 4.826 11.539 -11.864 1.00 10.00 74 ALA A C 7
ATOM 9314 O O . ALA A 1 59 ? 4.842 12.485 -12.650 1.00 10.00 74 ALA A O 7
ATOM 9321 N N . GLN A 1 60 ? 4.446 10.316 -12.213 1.00 10.00 75 GLN A N 7
ATOM 9322 C CA . GLN A 1 60 ? 4.018 10.008 -13.570 1.00 10.00 75 GLN A CA 7
ATOM 9323 C C . GLN A 1 60 ? 2.609 10.528 -13.805 1.00 10.00 75 GLN A C 7
ATOM 9324 O O . GLN A 1 60 ? 2.334 11.177 -14.810 1.00 10.00 75 GLN A O 7
ATOM 9338 N N . LEU A 1 61 ? 1.723 10.246 -12.860 1.00 10.00 76 LEU A N 7
ATOM 9339 C CA . LEU A 1 61 ? 0.338 10.684 -12.962 1.00 10.00 76 LEU A CA 7
ATOM 9340 C C . LEU A 1 61 ? 0.177 12.085 -12.384 1.00 10.00 76 LEU A C 7
ATOM 9341 O O . LEU A 1 61 ? -0.909 12.661 -12.431 1.00 10.00 76 LEU A O 7
ATOM 9357 N N . GLU A 1 62 ? 1.277 12.619 -11.854 1.00 10.00 77 GLU A N 7
ATOM 9358 C CA . GLU A 1 62 ? 1.300 13.948 -11.249 1.00 10.00 77 GLU A CA 7
ATOM 9359 C C . GLU A 1 62 ? 0.216 14.080 -10.189 1.00 10.00 77 GLU A C 7
ATOM 9360 O O . GLU A 1 62 ? -0.703 14.888 -10.312 1.00 10.00 77 GLU A O 7
ATOM 9372 N N . MET A 1 63 ? 0.342 13.272 -9.150 1.00 10.00 78 MET A N 7
ATOM 9373 C CA . MET A 1 63 ? -0.615 13.269 -8.057 1.00 10.00 78 MET A CA 7
ATOM 9374 C C . MET A 1 63 ? -0.300 14.389 -7.078 1.00 10.00 78 MET A C 7
ATOM 9375 O O . MET A 1 63 ? 0.852 14.814 -6.953 1.00 10.00 78 MET A O 7
ATOM 9389 N N . GLU A 1 64 ? -1.320 14.860 -6.385 1.00 10.00 79 GLU A N 7
ATOM 9390 C CA . GLU A 1 64 ? -1.156 15.931 -5.422 1.00 10.00 79 GLU A CA 7
ATOM 9391 C C . GLU A 1 64 ? -1.273 15.399 -4.004 1.00 10.00 79 GLU A C 7
ATOM 9392 O O . GLU A 1 64 ? -1.704 14.265 -3.790 1.00 10.00 79 GLU A O 7
ATOM 9404 N N . ASP A 1 65 ? -0.880 16.215 -3.040 1.00 10.00 80 ASP A N 7
ATOM 9405 C CA . ASP A 1 65 ? -0.967 15.829 -1.642 1.00 10.00 80 ASP A CA 7
ATOM 9406 C C . ASP A 1 65 ? -2.428 15.736 -1.237 1.00 10.00 80 ASP A C 7
ATOM 9407 O O . ASP A 1 65 ? -3.250 16.550 -1.669 1.00 10.00 80 ASP A O 7
ATOM 9416 N N . GLU A 1 66 ? -2.745 14.726 -0.436 1.00 10.00 81 GLU A N 7
ATOM 9417 C CA . GLU A 1 66 ? -4.103 14.491 0.046 1.00 10.00 81 GLU A CA 7
ATOM 9418 C C . GLU A 1 66 ? -5.022 14.000 -1.074 1.00 10.00 81 GLU A C 7
ATOM 9419 O O . GLU A 1 66 ? -6.247 14.027 -0.934 1.00 10.00 81 GLU A O 7
ATOM 9431 N N . ASP A 1 67 ? -4.436 13.542 -2.178 1.00 10.00 82 ASP A N 7
ATOM 9432 C CA . ASP A 1 67 ? -5.221 13.031 -3.301 1.00 10.00 82 ASP A CA 7
ATOM 9433 C C . ASP A 1 67 ? -5.947 11.765 -2.872 1.00 10.00 82 ASP A C 7
ATOM 9434 O O . ASP A 1 67 ? -5.444 11.009 -2.042 1.00 10.00 82 ASP A O 7
ATOM 9443 N N . THR A 1 68 ? -7.120 11.527 -3.432 1.00 10.00 83 THR A N 7
ATOM 9444 C CA . THR A 1 68 ? -7.908 10.365 -3.054 1.00 10.00 83 THR A CA 7
ATOM 9445 C C . THR A 1 68 ? -7.950 9.302 -4.149 1.00 10.00 83 THR A C 7
ATOM 9446 O O . THR A 1 68 ? -8.215 9.597 -5.316 1.00 10.00 83 THR A O 7
ATOM 9457 N N . ILE A 1 69 ? -7.685 8.064 -3.752 1.00 10.00 84 ILE A N 7
ATOM 9458 C CA . ILE A 1 69 ? -7.697 6.927 -4.662 1.00 10.00 84 ILE A CA 7
ATOM 9459 C C . ILE A 1 69 ? -8.969 6.112 -4.434 1.00 10.00 84 ILE A C 7
ATOM 9460 O O . ILE A 1 69 ? -9.375 5.900 -3.287 1.00 10.00 84 ILE A O 7
ATOM 9476 N N . ASP A 1 70 ? -9.595 5.662 -5.514 1.00 10.00 85 ASP A N 7
ATOM 9477 C CA . ASP A 1 70 ? -10.834 4.897 -5.416 1.00 10.00 85 ASP A CA 7
ATOM 9478 C C . ASP A 1 70 ? -10.563 3.399 -5.417 1.00 10.00 85 ASP A C 7
ATOM 9479 O O . ASP A 1 70 ? -9.813 2.891 -6.256 1.00 10.00 85 ASP A O 7
ATOM 9488 N N . VAL A 1 71 ? -11.182 2.700 -4.475 1.00 10.00 86 VAL A N 7
ATOM 9489 C CA . VAL A 1 71 ? -11.024 1.257 -4.350 1.00 10.00 86 VAL A CA 7
ATOM 9490 C C . VAL A 1 71 ? -12.307 0.545 -4.768 1.00 10.00 86 VAL A C 7
ATOM 9491 O O . VAL A 1 71 ? -13.381 0.834 -4.241 1.00 10.00 86 VAL A O 7
ATOM 9504 N N . PHE A 1 72 ? -12.194 -0.376 -5.712 1.00 10.00 87 PHE A N 7
ATOM 9505 C CA . PHE A 1 72 ? -13.348 -1.123 -6.193 1.00 10.00 87 PHE A CA 7
ATOM 9506 C C . PHE A 1 72 ? -13.089 -2.621 -6.113 1.00 10.00 87 PHE A C 7
ATOM 9507 O O . PHE A 1 72 ? -11.952 -3.055 -5.940 1.00 10.00 87 PHE A O 7
ATOM 9524 N N . GLN A 1 73 ? -14.145 -3.405 -6.237 1.00 10.00 88 GLN A N 7
ATOM 9525 C CA . GLN A 1 73 ? -14.032 -4.854 -6.186 1.00 10.00 88 GLN A CA 7
ATOM 9526 C C . GLN A 1 73 ? -14.306 -5.452 -7.556 1.00 10.00 88 GLN A C 7
ATOM 9527 O O . GLN A 1 73 ? -15.220 -5.013 -8.259 1.00 10.00 88 GLN A O 7
ATOM 9541 N N . GLN A 1 74 ? -13.514 -6.443 -7.939 1.00 10.00 89 GLN A N 7
ATOM 9542 C CA . GLN A 1 74 ? -13.691 -7.097 -9.227 1.00 10.00 89 GLN A CA 7
ATOM 9543 C C . GLN A 1 74 ? -15.011 -7.860 -9.246 1.00 10.00 89 GLN A C 7
ATOM 9544 O O . GLN A 1 74 ? -15.463 -8.364 -8.215 1.00 10.00 89 GLN A O 7
ATOM 9558 N N . GLN A 1 75 ? -15.642 -7.909 -10.409 1.00 10.00 90 GLN A N 7
ATOM 9559 C CA . GLN A 1 75 ? -16.906 -8.607 -10.566 1.00 10.00 90 GLN A CA 7
ATOM 9560 C C . GLN A 1 75 ? -16.707 -10.107 -10.397 1.00 10.00 90 GLN A C 7
ATOM 9561 O O . GLN A 1 75 ? -15.687 -10.660 -10.818 1.00 10.00 90 GLN A O 7
ATOM 9575 N N . THR A 1 76 ? -17.669 -10.756 -9.766 1.00 10.00 91 THR A N 7
ATOM 9576 C CA . THR A 1 76 ? -17.600 -12.189 -9.547 1.00 10.00 91 THR A CA 7
ATOM 9577 C C . THR A 1 76 ? -18.095 -12.937 -10.779 1.00 10.00 91 THR A C 7
ATOM 9578 O O . THR A 1 76 ? -17.457 -13.882 -11.253 1.00 10.00 91 THR A O 7
ATOM 9589 N N . GLY A 1 77 ? -19.221 -12.487 -11.310 1.00 10.00 92 GLY A N 7
ATOM 9590 C CA . GLY A 1 77 ? -19.795 -13.114 -12.479 1.00 10.00 92 GLY A CA 7
ATOM 9591 C C . GLY A 1 77 ? -21.303 -13.189 -12.393 1.00 10.00 92 GLY A C 7
ATOM 9592 O O . GLY A 1 77 ? -21.920 -12.455 -11.611 1.00 10.00 92 GLY A O 7
ATOM 9596 N N . ASP B 2 1 ? -13.493 6.886 14.290 1.00 10.00 195 ASP B N 7
ATOM 9597 C CA . ASP B 2 1 ? -13.842 5.999 13.192 1.00 10.00 195 ASP B CA 7
ATOM 9598 C C . ASP B 2 1 ? -12.734 4.975 12.973 1.00 10.00 195 ASP B C 7
ATOM 9599 O O . ASP B 2 1 ? -12.090 4.542 13.936 1.00 10.00 195 ASP B O 7
ATOM 9608 N N . THR B 2 2 ? -12.509 4.588 11.721 1.00 10.00 196 THR B N 7
ATOM 9609 C CA . THR B 2 2 ? -11.450 3.650 11.422 1.00 10.00 196 THR B CA 7
ATOM 9610 C C . THR B 2 2 ? -10.407 4.314 10.524 1.00 10.00 196 THR B C 7
ATOM 9611 O O . THR B 2 2 ? -10.719 4.822 9.443 1.00 10.00 196 THR B O 7
ATOM 9622 N N . ALA B 2 3 ? -9.165 4.302 10.992 1.00 10.00 197 ALA B N 7
ATOM 9623 C CA . ALA B 2 3 ? -8.055 4.904 10.274 1.00 10.00 197 ALA B CA 7
ATOM 9624 C C . ALA B 2 3 ? -6.923 3.912 10.064 1.00 10.00 197 ALA B C 7
ATOM 9625 O O . ALA B 2 3 ? -6.522 3.209 10.993 1.00 10.00 197 ALA B O 7
ATOM 9632 N N . GLY B 2 4 ? -6.432 3.833 8.847 1.00 10.00 198 GLY B N 7
ATOM 9633 C CA . GLY B 2 4 ? -5.328 2.953 8.549 1.00 10.00 198 GLY B CA 7
ATOM 9634 C C . GLY B 2 4 ? -4.161 3.736 7.976 1.00 10.00 198 GLY B C 7
ATOM 9635 O O . GLY B 2 4 ? -4.354 4.549 7.082 1.00 10.00 198 GLY B O 7
ATOM 9639 N N . CYS B 2 5 ? -2.961 3.536 8.490 1.00 10.00 199 CYS B N 7
ATOM 9640 C CA . CYS B 2 5 ? -1.805 4.262 7.969 1.00 10.00 199 CYS B CA 7
ATOM 9641 C C . CYS B 2 5 ? -0.775 3.289 7.412 1.00 10.00 199 CYS B C 7
ATOM 9642 O O . CYS B 2 5 ? -0.359 2.356 8.097 1.00 10.00 199 CYS B O 7
ATOM 9650 N N . ILE B 2 6 ? -0.405 3.483 6.150 1.00 10.00 200 ILE B N 7
ATOM 9651 C CA . ILE B 2 6 ? 0.584 2.635 5.498 1.00 10.00 200 ILE B CA 7
ATOM 9652 C C . ILE B 2 6 ? 1.715 3.479 4.917 1.00 10.00 200 ILE B C 7
ATOM 9653 O O . ILE B 2 6 ? 1.462 4.468 4.226 1.00 10.00 200 ILE B O 7
ATOM 9669 N N . VAL B 2 7 ? 2.952 3.119 5.207 1.00 10.00 201 VAL B N 7
ATOM 9670 C CA . VAL B 2 7 ? 4.093 3.835 4.651 1.00 10.00 201 VAL B CA 7
ATOM 9671 C C . VAL B 2 7 ? 4.950 2.857 3.849 1.00 10.00 201 VAL B C 7
ATOM 9672 O O . VAL B 2 7 ? 5.300 1.785 4.344 1.00 10.00 201 VAL B O 7
ATOM 9685 N N . ILE B 2 8 ? 5.259 3.199 2.610 1.00 10.00 202 ILE B N 7
ATOM 9686 C CA . ILE B 2 8 ? 6.073 2.326 1.777 1.00 10.00 202 ILE B CA 7
ATOM 9687 C C . ILE B 2 8 ? 7.336 3.052 1.351 1.00 10.00 202 ILE B C 7
ATOM 9688 O O . ILE B 2 8 ? 7.281 4.191 0.891 1.00 10.00 202 ILE B O 7
ATOM 9718 N N . ASP B 2 10 ? 10.817 2.849 -0.980 1.00 10.00 204 ASP B N 7
ATOM 9719 C CA . ASP B 2 10 ? 11.508 2.201 -2.076 1.00 10.00 204 ASP B CA 7
ATOM 9720 C C . ASP B 2 10 ? 12.847 2.873 -2.293 1.00 10.00 204 ASP B C 7
ATOM 9721 O O . ASP B 2 10 ? 12.920 4.093 -2.400 1.00 10.00 204 ASP B O 7
ATOM 9744 N N . GLU B 2 12 ? 16.259 2.940 -4.720 1.00 10.00 206 GLU B N 7
ATOM 9745 C CA . GLU B 2 12 ? 16.854 2.506 -5.973 1.00 10.00 206 GLU B CA 7
ATOM 9746 C C . GLU B 2 12 ? 18.073 3.357 -6.302 1.00 10.00 206 GLU B C 7
ATOM 9747 O O . GLU B 2 12 ? 18.420 4.253 -5.532 1.00 10.00 206 GLU B O 7
ATOM 9759 N N . ASP A 1 1 ? 10.040 15.082 -1.188 1.00 10.00 16 ASP A N 8
ATOM 9760 C CA . ASP A 1 1 ? 9.315 14.898 0.064 1.00 10.00 16 ASP A CA 8
ATOM 9761 C C . ASP A 1 1 ? 8.322 13.753 -0.058 1.00 10.00 16 ASP A C 8
ATOM 9762 O O . ASP A 1 1 ? 8.065 13.254 -1.158 1.00 10.00 16 ASP A O 8
ATOM 9771 N N . HIS A 1 2 ? 7.774 13.328 1.073 1.00 10.00 17 HIS A N 8
ATOM 9772 C CA . HIS A 1 2 ? 6.798 12.250 1.091 1.00 10.00 17 HIS A CA 8
ATOM 9773 C C . HIS A 1 2 ? 5.419 12.784 0.732 1.00 10.00 17 HIS A C 8
ATOM 9774 O O . HIS A 1 2 ? 5.044 13.890 1.134 1.00 10.00 17 HIS A O 8
ATOM 9788 N N . ILE A 1 3 ? 4.672 12.007 -0.029 1.00 10.00 18 ILE A N 8
ATOM 9789 C CA . ILE A 1 3 ? 3.333 12.387 -0.429 1.00 10.00 18 ILE A CA 8
ATOM 9790 C C . ILE A 1 3 ? 2.324 11.514 0.310 1.00 10.00 18 ILE A C 8
ATOM 9791 O O . ILE A 1 3 ? 2.453 10.285 0.340 1.00 10.00 18 ILE A O 8
ATOM 9807 N N . ASN A 1 4 ? 1.349 12.145 0.944 1.00 10.00 19 ASN A N 8
ATOM 9808 C CA . ASN A 1 4 ? 0.346 11.411 1.700 1.00 10.00 19 ASN A CA 8
ATOM 9809 C C . ASN A 1 4 ? -0.930 11.248 0.894 1.00 10.00 19 ASN A C 8
ATOM 9810 O O . ASN A 1 4 ? -1.692 12.194 0.714 1.00 10.00 19 ASN A O 8
ATOM 9821 N N . LEU A 1 5 ? -1.148 10.041 0.405 1.00 10.00 20 LEU A N 8
ATOM 9822 C CA . LEU A 1 5 ? -2.332 9.733 -0.381 1.00 10.00 20 LEU A CA 8
ATOM 9823 C C . LEU A 1 5 ? -3.414 9.146 0.516 1.00 10.00 20 LEU A C 8
ATOM 9824 O O . LEU A 1 5 ? -3.116 8.596 1.576 1.00 10.00 20 LEU A O 8
ATOM 9840 N N . LYS A 1 6 ? -4.666 9.267 0.100 1.00 10.00 21 LYS A N 8
ATOM 9841 C CA . LYS A 1 6 ? -5.778 8.754 0.889 1.00 10.00 21 LYS A CA 8
ATOM 9842 C C . LYS A 1 6 ? -6.544 7.683 0.131 1.00 10.00 21 LYS A C 8
ATOM 9843 O O . LYS A 1 6 ? -7.057 7.925 -0.958 1.00 10.00 21 LYS A O 8
ATOM 9862 N N . VAL A 1 7 ? -6.606 6.498 0.708 1.00 10.00 22 VAL A N 8
ATOM 9863 C CA . VAL A 1 7 ? -7.335 5.393 0.108 1.00 10.00 22 VAL A CA 8
ATOM 9864 C C . VAL A 1 7 ? -8.778 5.418 0.598 1.00 10.00 22 VAL A C 8
ATOM 9865 O O . VAL A 1 7 ? -9.025 5.512 1.802 1.00 10.00 22 VAL A O 8
ATOM 9878 N N . ALA A 1 8 ? -9.720 5.365 -0.332 1.00 10.00 23 ALA A N 8
ATOM 9879 C CA . ALA A 1 8 ? -11.133 5.397 0.015 1.00 10.00 23 ALA A CA 8
ATOM 9880 C C . ALA A 1 8 ? -11.768 4.018 -0.107 1.00 10.00 23 ALA A C 8
ATOM 9881 O O . ALA A 1 8 ? -11.931 3.489 -1.211 1.00 10.00 23 ALA A O 8
ATOM 9888 N N . GLY A 1 9 ? -12.119 3.441 1.034 1.00 10.00 24 GLY A N 8
ATOM 9889 C CA . GLY A 1 9 ? -12.741 2.130 1.050 1.00 10.00 24 GLY A CA 8
ATOM 9890 C C . GLY A 1 9 ? -14.236 2.202 0.805 1.00 10.00 24 GLY A C 8
ATOM 9891 O O . GLY A 1 9 ? -14.854 3.251 0.990 1.00 10.00 24 GLY A O 8
ATOM 9895 N N . GLN A 1 10 ? -14.823 1.075 0.421 1.00 10.00 25 GLN A N 8
ATOM 9896 C CA . GLN A 1 10 ? -16.255 1.002 0.136 1.00 10.00 25 GLN A CA 8
ATOM 9897 C C . GLN A 1 10 ? -17.075 0.956 1.426 1.00 10.00 25 GLN A C 8
ATOM 9898 O O . GLN A 1 10 ? -18.305 0.941 1.400 1.00 10.00 25 GLN A O 8
ATOM 9912 N N . ASP A 1 11 ? -16.384 0.916 2.550 1.00 10.00 26 ASP A N 8
ATOM 9913 C CA . ASP A 1 11 ? -17.029 0.876 3.854 1.00 10.00 26 ASP A CA 8
ATOM 9914 C C . ASP A 1 11 ? -16.857 2.210 4.573 1.00 10.00 26 ASP A C 8
ATOM 9915 O O . ASP A 1 11 ? -17.178 2.340 5.755 1.00 10.00 26 ASP A O 8
ATOM 9924 N N . GLY A 1 12 ? -16.332 3.195 3.853 1.00 10.00 27 GLY A N 8
ATOM 9925 C CA . GLY A 1 12 ? -16.140 4.515 4.424 1.00 10.00 27 GLY A CA 8
ATOM 9926 C C . GLY A 1 12 ? -14.809 4.674 5.135 1.00 10.00 27 GLY A C 8
ATOM 9927 O O . GLY A 1 12 ? -14.519 5.737 5.678 1.00 10.00 27 GLY A O 8
ATOM 9931 N N . SER A 1 13 ? -13.996 3.627 5.134 1.00 10.00 28 SER A N 8
ATOM 9932 C CA . SER A 1 13 ? -12.694 3.675 5.788 1.00 10.00 28 SER A CA 8
ATOM 9933 C C . SER A 1 13 ? -11.712 4.526 4.979 1.00 10.00 28 SER A C 8
ATOM 9934 O O . SER A 1 13 ? -11.891 4.719 3.770 1.00 10.00 28 SER A O 8
ATOM 9942 N N . VAL A 1 14 ? -10.692 5.049 5.648 1.00 10.00 29 VAL A N 8
ATOM 9943 C CA . VAL A 1 14 ? -9.688 5.865 4.987 1.00 10.00 29 VAL A CA 8
ATOM 9944 C C . VAL A 1 14 ? -8.291 5.441 5.433 1.00 10.00 29 VAL A C 8
ATOM 9945 O O . VAL A 1 14 ? -8.042 5.215 6.622 1.00 10.00 29 VAL A O 8
ATOM 9958 N N . VAL A 1 15 ? -7.396 5.290 4.471 1.00 10.00 30 VAL A N 8
ATOM 9959 C CA . VAL A 1 15 ? -6.030 4.893 4.768 1.00 10.00 30 VAL A CA 8
ATOM 9960 C C . VAL A 1 15 ? -5.046 5.922 4.233 1.00 10.00 30 VAL A C 8
ATOM 9961 O O . VAL A 1 15 ? -5.070 6.266 3.051 1.00 10.00 30 VAL A O 8
ATOM 9974 N N . GLN A 1 16 ? -4.201 6.412 5.123 1.00 10.00 31 GLN A N 8
ATOM 9975 C CA . GLN A 1 16 ? -3.189 7.396 4.790 1.00 10.00 31 GLN A CA 8
ATOM 9976 C C . GLN A 1 16 ? -1.931 6.685 4.303 1.00 10.00 31 GLN A C 8
ATOM 9977 O O . GLN A 1 16 ? -1.244 6.010 5.077 1.00 10.00 31 GLN A O 8
ATOM 9991 N N . PHE A 1 17 ? -1.650 6.818 3.021 1.00 10.00 32 PHE A N 8
ATOM 9992 C CA . PHE A 1 17 ? -0.489 6.182 2.424 1.00 10.00 32 PHE A CA 8
ATOM 9993 C C . PHE A 1 17 ? 0.667 7.159 2.300 1.00 10.00 32 PHE A C 8
ATOM 9994 O O . PHE A 1 17 ? 0.663 8.043 1.443 1.00 10.00 32 PHE A O 8
ATOM 10011 N N . LYS A 1 18 ? 1.645 6.998 3.175 1.00 10.00 33 LYS A N 8
ATOM 10012 C CA . LYS A 1 18 ? 2.830 7.834 3.169 1.00 10.00 33 LYS A CA 8
ATOM 10013 C C . LYS A 1 18 ? 3.885 7.202 2.264 1.00 10.00 33 LYS A C 8
ATOM 10014 O O . LYS A 1 18 ? 4.557 6.244 2.652 1.00 10.00 33 LYS A O 8
ATOM 10033 N N . ILE A 1 19 ? 3.988 7.705 1.042 1.00 10.00 34 ILE A N 8
ATOM 10034 C CA . ILE A 1 19 ? 4.944 7.181 0.070 1.00 10.00 34 ILE A CA 8
ATOM 10035 C C . ILE A 1 19 ? 5.703 8.332 -0.586 1.00 10.00 34 ILE A C 8
ATOM 10036 O O . ILE A 1 19 ? 5.309 9.483 -0.452 1.00 10.00 34 ILE A O 8
ATOM 10052 N N . LYS A 1 20 ? 6.803 8.037 -1.260 1.00 10.00 35 LYS A N 8
ATOM 10053 C CA . LYS A 1 20 ? 7.571 9.078 -1.933 1.00 10.00 35 LYS A CA 8
ATOM 10054 C C . LYS A 1 20 ? 7.076 9.248 -3.364 1.00 10.00 35 LYS A C 8
ATOM 10055 O O . LYS A 1 20 ? 6.471 8.341 -3.928 1.00 10.00 35 LYS A O 8
ATOM 10074 N N . ARG A 1 21 ? 7.354 10.397 -3.959 1.00 10.00 36 ARG A N 8
ATOM 10075 C CA . ARG A 1 21 ? 6.907 10.674 -5.317 1.00 10.00 36 ARG A CA 8
ATOM 10076 C C . ARG A 1 21 ? 7.625 9.791 -6.335 1.00 10.00 36 ARG A C 8
ATOM 10077 O O . ARG A 1 21 ? 7.132 9.587 -7.446 1.00 10.00 36 ARG A O 8
ATOM 10098 N N . HIS A 1 22 ? 8.782 9.261 -5.951 1.00 10.00 37 HIS A N 8
ATOM 10099 C CA . HIS A 1 22 ? 9.545 8.383 -6.833 1.00 10.00 37 HIS A CA 8
ATOM 10100 C C . HIS A 1 22 ? 9.207 6.919 -6.557 1.00 10.00 37 HIS A C 8
ATOM 10101 O O . HIS A 1 22 ? 9.679 6.019 -7.253 1.00 10.00 37 HIS A O 8
ATOM 10115 N N . THR A 1 23 ? 8.376 6.690 -5.549 1.00 10.00 38 THR A N 8
ATOM 10116 C CA . THR A 1 23 ? 7.984 5.344 -5.170 1.00 10.00 38 THR A CA 8
ATOM 10117 C C . THR A 1 23 ? 6.860 4.823 -6.065 1.00 10.00 38 THR A C 8
ATOM 10118 O O . THR A 1 23 ? 5.808 5.450 -6.173 1.00 10.00 38 THR A O 8
ATOM 10129 N N . PRO A 1 24 ? 7.083 3.678 -6.732 1.00 10.00 39 PRO A N 8
ATOM 10130 C CA . PRO A 1 24 ? 6.081 3.066 -7.613 1.00 10.00 39 PRO A CA 8
ATOM 10131 C C . PRO A 1 24 ? 4.779 2.760 -6.877 1.00 10.00 39 PRO A C 8
ATOM 10132 O O . PRO A 1 24 ? 4.795 2.261 -5.746 1.00 10.00 39 PRO A O 8
ATOM 10143 N N . LEU A 1 25 ? 3.653 3.041 -7.527 1.00 10.00 40 LEU A N 8
ATOM 10144 C CA . LEU A 1 25 ? 2.340 2.800 -6.934 1.00 10.00 40 LEU A CA 8
ATOM 10145 C C . LEU A 1 25 ? 2.028 1.308 -6.889 1.00 10.00 40 LEU A C 8
ATOM 10146 O O . LEU A 1 25 ? 1.007 0.891 -6.340 1.00 10.00 40 LEU A O 8
ATOM 10162 N N . SER A 1 26 ? 2.914 0.514 -7.473 1.00 10.00 41 SER A N 8
ATOM 10163 C CA . SER A 1 26 ? 2.762 -0.930 -7.498 1.00 10.00 41 SER A CA 8
ATOM 10164 C C . SER A 1 26 ? 2.674 -1.489 -6.075 1.00 10.00 41 SER A C 8
ATOM 10165 O O . SER A 1 26 ? 1.848 -2.358 -5.788 1.00 10.00 41 SER A O 8
ATOM 10173 N N . LYS A 1 27 ? 3.510 -0.967 -5.173 1.00 10.00 42 LYS A N 8
ATOM 10174 C CA . LYS A 1 27 ? 3.501 -1.419 -3.782 1.00 10.00 42 LYS A CA 8
ATOM 10175 C C . LYS A 1 27 ? 2.201 -0.994 -3.109 1.00 10.00 42 LYS A C 8
ATOM 10176 O O . LYS A 1 27 ? 1.644 -1.719 -2.291 1.00 10.00 42 LYS A O 8
ATOM 10195 N N . LEU A 1 28 ? 1.724 0.184 -3.487 1.00 10.00 43 LEU A N 8
ATOM 10196 C CA . LEU A 1 28 ? 0.497 0.754 -2.936 1.00 10.00 43 LEU A CA 8
ATOM 10197 C C . LEU A 1 28 ? -0.708 -0.139 -3.223 1.00 10.00 43 LEU A C 8
ATOM 10198 O O . LEU A 1 28 ? -1.635 -0.221 -2.419 1.00 10.00 43 LEU A O 8
ATOM 10214 N N . MET A 1 29 ? -0.678 -0.822 -4.358 1.00 10.00 44 MET A N 8
ATOM 10215 C CA . MET A 1 29 ? -1.776 -1.697 -4.752 1.00 10.00 44 MET A CA 8
ATOM 10216 C C . MET A 1 29 ? -1.616 -3.101 -4.174 1.00 10.00 44 MET A C 8
ATOM 10217 O O . MET A 1 29 ? -2.471 -3.962 -4.380 1.00 10.00 44 MET A O 8
ATOM 10231 N N . LYS A 1 30 ? -0.530 -3.333 -3.442 1.00 10.00 45 LYS A N 8
ATOM 10232 C CA . LYS A 1 30 ? -0.281 -4.648 -2.857 1.00 10.00 45 LYS A CA 8
ATOM 10233 C C . LYS A 1 30 ? -0.218 -4.593 -1.329 1.00 10.00 45 LYS A C 8
ATOM 10234 O O . LYS A 1 30 ? -0.712 -5.493 -0.651 1.00 10.00 45 LYS A O 8
ATOM 10253 N N . ALA A 1 31 ? 0.379 -3.531 -0.795 1.00 10.00 46 ALA A N 8
ATOM 10254 C CA . ALA A 1 31 ? 0.518 -3.360 0.651 1.00 10.00 46 ALA A CA 8
ATOM 10255 C C . ALA A 1 31 ? -0.834 -3.400 1.358 1.00 10.00 46 ALA A C 8
ATOM 10256 O O . ALA A 1 31 ? -1.005 -4.115 2.346 1.00 10.00 46 ALA A O 8
ATOM 10263 N N . TYR A 1 32 ? -1.792 -2.640 0.843 1.00 10.00 47 TYR A N 8
ATOM 10264 C CA . TYR A 1 32 ? -3.122 -2.599 1.435 1.00 10.00 47 TYR A CA 8
ATOM 10265 C C . TYR A 1 32 ? -3.820 -3.944 1.259 1.00 10.00 47 TYR A C 8
ATOM 10266 O O . TYR A 1 32 ? -4.522 -4.412 2.156 1.00 10.00 47 TYR A O 8
ATOM 10284 N N . CYS A 1 33 ? -3.601 -4.569 0.109 1.00 10.00 48 CYS A N 8
ATOM 10285 C CA . CYS A 1 33 ? -4.194 -5.866 -0.189 1.00 10.00 48 CYS A CA 8
ATOM 10286 C C . CYS A 1 33 ? -3.720 -6.906 0.817 1.00 10.00 48 CYS A C 8
ATOM 10287 O O . CYS A 1 33 ? -4.482 -7.780 1.228 1.00 10.00 48 CYS A O 8
ATOM 10295 N N . GLU A 1 34 ? -2.461 -6.789 1.221 1.00 10.00 49 GLU A N 8
ATOM 10296 C CA . GLU A 1 34 ? -1.872 -7.710 2.184 1.00 10.00 49 GLU A CA 8
ATOM 10297 C C . GLU A 1 34 ? -2.549 -7.592 3.545 1.00 10.00 49 GLU A C 8
ATOM 10298 O O . GLU A 1 34 ? -2.705 -8.581 4.258 1.00 10.00 49 GLU A O 8
ATOM 10310 N N . ARG A 1 35 ? -2.960 -6.380 3.893 1.00 10.00 50 ARG A N 8
ATOM 10311 C CA . ARG A 1 35 ? -3.628 -6.138 5.166 1.00 10.00 50 ARG A CA 8
ATOM 10312 C C . ARG A 1 35 ? -5.076 -6.613 5.102 1.00 10.00 50 ARG A C 8
ATOM 10313 O O . ARG A 1 35 ? -5.624 -7.111 6.083 1.00 10.00 50 ARG A O 8
ATOM 10334 N N . GLN A 1 36 ? -5.682 -6.467 3.933 1.00 10.00 51 GLN A N 8
ATOM 10335 C CA . GLN A 1 36 ? -7.065 -6.880 3.730 1.00 10.00 51 GLN A CA 8
ATOM 10336 C C . GLN A 1 36 ? -7.160 -8.391 3.560 1.00 10.00 51 GLN A C 8
ATOM 10337 O O . GLN A 1 36 ? -8.198 -8.992 3.839 1.00 10.00 51 GLN A O 8
ATOM 10351 N N . GLY A 1 37 ? -6.070 -8.993 3.101 1.00 10.00 52 GLY A N 8
ATOM 10352 C CA . GLY A 1 37 ? -6.043 -10.423 2.882 1.00 10.00 52 GLY A CA 8
ATOM 10353 C C . GLY A 1 37 ? -6.685 -10.783 1.564 1.00 10.00 52 GLY A C 8
ATOM 10354 O O . GLY A 1 37 ? -7.317 -11.832 1.429 1.00 10.00 52 GLY A O 8
ATOM 10358 N N . LEU A 1 38 ? -6.517 -9.908 0.586 1.00 10.00 53 LEU A N 8
ATOM 10359 C CA . LEU A 1 38 ? -7.097 -10.110 -0.732 1.00 10.00 53 LEU A CA 8
ATOM 10360 C C . LEU A 1 38 ? -6.009 -10.151 -1.797 1.00 10.00 53 LEU A C 8
ATOM 10361 O O . LEU A 1 38 ? -4.837 -9.886 -1.517 1.00 10.00 53 LEU A O 8
ATOM 10377 N N . SER A 1 39 ? -6.406 -10.484 -3.013 1.00 10.00 54 SER A N 8
ATOM 10378 C CA . SER A 1 39 ? -5.484 -10.545 -4.128 1.00 10.00 54 SER A CA 8
ATOM 10379 C C . SER A 1 39 ? -5.553 -9.239 -4.911 1.00 10.00 54 SER A C 8
ATOM 10380 O O . SER A 1 39 ? -6.625 -8.641 -5.030 1.00 10.00 54 SER A O 8
ATOM 10388 N N . MET A 1 40 ? -4.421 -8.796 -5.440 1.00 10.00 55 MET A N 8
ATOM 10389 C CA . MET A 1 40 ? -4.373 -7.555 -6.209 1.00 10.00 55 MET A CA 8
ATOM 10390 C C . MET A 1 40 ? -5.243 -7.662 -7.463 1.00 10.00 55 MET A C 8
ATOM 10391 O O . MET A 1 40 ? -5.758 -6.664 -7.963 1.00 10.00 55 MET A O 8
ATOM 10405 N N . ARG A 1 41 ? -5.425 -8.884 -7.948 1.00 10.00 56 ARG A N 8
ATOM 10406 C CA . ARG A 1 41 ? -6.231 -9.125 -9.140 1.00 10.00 56 ARG A CA 8
ATOM 10407 C C . ARG A 1 41 ? -7.715 -9.231 -8.779 1.00 10.00 56 ARG A C 8
ATOM 10408 O O . ARG A 1 41 ? -8.580 -9.271 -9.655 1.00 10.00 56 ARG A O 8
ATOM 10429 N N . GLN A 1 42 ? -8.005 -9.243 -7.482 1.00 10.00 57 GLN A N 8
ATOM 10430 C CA . GLN A 1 42 ? -9.379 -9.355 -7.001 1.00 10.00 57 GLN A CA 8
ATOM 10431 C C . GLN A 1 42 ? -10.044 -7.983 -6.920 1.00 10.00 57 GLN A C 8
ATOM 10432 O O . GLN A 1 42 ? -11.271 -7.873 -6.927 1.00 10.00 57 GLN A O 8
ATOM 10446 N N . ILE A 1 43 ? -9.231 -6.939 -6.853 1.00 10.00 58 ILE A N 8
ATOM 10447 C CA . ILE A 1 43 ? -9.748 -5.581 -6.766 1.00 10.00 58 ILE A CA 8
ATOM 10448 C C . ILE A 1 43 ? -9.203 -4.721 -7.899 1.00 10.00 58 ILE A C 8
ATOM 10449 O O . ILE A 1 43 ? -8.374 -5.174 -8.689 1.00 10.00 58 ILE A O 8
ATOM 10465 N N . ARG A 1 44 ? -9.682 -3.489 -7.985 1.00 10.00 59 ARG A N 8
ATOM 10466 C CA . ARG A 1 44 ? -9.242 -2.558 -9.015 1.00 10.00 59 ARG A CA 8
ATOM 10467 C C . ARG A 1 44 ? -8.996 -1.180 -8.411 1.00 10.00 59 ARG A C 8
ATOM 10468 O O . ARG A 1 44 ? -9.768 -0.713 -7.572 1.00 10.00 59 ARG A O 8
ATOM 10489 N N . PHE A 1 45 ? -7.919 -0.539 -8.840 1.00 10.00 60 PHE A N 8
ATOM 10490 C CA . PHE A 1 45 ? -7.562 0.784 -8.348 1.00 10.00 60 PHE A CA 8
ATOM 10491 C C . PHE A 1 45 ? -7.799 1.833 -9.426 1.00 10.00 60 PHE A C 8
ATOM 10492 O O . PHE A 1 45 ? -7.327 1.692 -10.556 1.00 10.00 60 PHE A O 8
ATOM 10509 N N . ARG A 1 46 ? -8.531 2.881 -9.080 1.00 10.00 61 ARG A N 8
ATOM 10510 C CA . ARG A 1 46 ? -8.828 3.950 -10.026 1.00 10.00 61 ARG A CA 8
ATOM 10511 C C . ARG A 1 46 ? -8.469 5.312 -9.442 1.00 10.00 61 ARG A C 8
ATOM 10512 O O . ARG A 1 46 ? -8.724 5.585 -8.269 1.00 10.00 61 ARG A O 8
ATOM 10533 N N . PHE A 1 47 ? -7.869 6.150 -10.274 1.00 10.00 62 PHE A N 8
ATOM 10534 C CA . PHE A 1 47 ? -7.478 7.496 -9.880 1.00 10.00 62 PHE A CA 8
ATOM 10535 C C . PHE A 1 47 ? -7.931 8.475 -10.953 1.00 10.00 62 PHE A C 8
ATOM 10536 O O . PHE A 1 47 ? -7.669 8.256 -12.137 1.00 10.00 62 PHE A O 8
ATOM 10553 N N . ASP A 1 48 ? -8.638 9.527 -10.542 1.00 10.00 63 ASP A N 8
ATOM 10554 C CA . ASP A 1 48 ? -9.150 10.543 -11.469 1.00 10.00 63 ASP A CA 8
ATOM 10555 C C . ASP A 1 48 ? -10.159 9.912 -12.430 1.00 10.00 63 ASP A C 8
ATOM 10556 O O . ASP A 1 48 ? -10.494 10.476 -13.470 1.00 10.00 63 ASP A O 8
ATOM 10565 N N . GLY A 1 49 ? -10.646 8.728 -12.063 1.00 10.00 64 GLY A N 8
ATOM 10566 C CA . GLY A 1 49 ? -11.606 8.026 -12.890 1.00 10.00 64 GLY A CA 8
ATOM 10567 C C . GLY A 1 49 ? -10.948 7.015 -13.813 1.00 10.00 64 GLY A C 8
ATOM 10568 O O . GLY A 1 49 ? -11.632 6.214 -14.451 1.00 10.00 64 GLY A O 8
ATOM 10572 N N . GLN A 1 50 ? -9.622 7.043 -13.876 1.00 10.00 65 GLN A N 8
ATOM 10573 C CA . GLN A 1 50 ? -8.877 6.131 -14.734 1.00 10.00 65 GLN A CA 8
ATOM 10574 C C . GLN A 1 50 ? -8.171 5.055 -13.911 1.00 10.00 65 GLN A C 8
ATOM 10575 O O . GLN A 1 50 ? -7.632 5.340 -12.844 1.00 10.00 65 GLN A O 8
ATOM 10589 N N . PRO A 1 51 ? -8.185 3.799 -14.385 1.00 10.00 66 PRO A N 8
ATOM 10590 C CA . PRO A 1 51 ? -7.530 2.686 -13.691 1.00 10.00 66 PRO A CA 8
ATOM 10591 C C . PRO A 1 51 ? -6.011 2.855 -13.645 1.00 10.00 66 PRO A C 8
ATOM 10592 O O . PRO A 1 51 ? -5.374 3.145 -14.661 1.00 10.00 66 PRO A O 8
ATOM 10603 N N . ILE A 1 52 ? -5.440 2.673 -12.462 1.00 10.00 67 ILE A N 8
ATOM 10604 C CA . ILE A 1 52 ? -4.001 2.806 -12.274 1.00 10.00 67 ILE A CA 8
ATOM 10605 C C . ILE A 1 52 ? -3.279 1.542 -12.729 1.00 10.00 67 ILE A C 8
ATOM 10606 O O . ILE A 1 52 ? -3.709 0.430 -12.421 1.00 10.00 67 ILE A O 8
ATOM 10622 N N . ASN A 1 53 ? -2.191 1.717 -13.465 1.00 10.00 68 ASN A N 8
ATOM 10623 C CA . ASN A 1 53 ? -1.404 0.592 -13.949 1.00 10.00 68 ASN A CA 8
ATOM 10624 C C . ASN A 1 53 ? -0.349 0.207 -12.923 1.00 10.00 68 ASN A C 8
ATOM 10625 O O . ASN A 1 53 ? -0.149 0.910 -11.932 1.00 10.00 68 ASN A O 8
ATOM 10636 N N . GLU A 1 54 ? 0.338 -0.899 -13.172 1.00 10.00 69 GLU A N 8
ATOM 10637 C CA . GLU A 1 54 ? 1.363 -1.390 -12.255 1.00 10.00 69 GLU A CA 8
ATOM 10638 C C . GLU A 1 54 ? 2.730 -0.769 -12.548 1.00 10.00 69 GLU A C 8
ATOM 10639 O O . GLU A 1 54 ? 3.726 -1.108 -11.904 1.00 10.00 69 GLU A O 8
ATOM 10651 N N . THR A 1 55 ? 2.777 0.144 -13.507 1.00 10.00 70 THR A N 8
ATOM 10652 C CA . THR A 1 55 ? 4.029 0.789 -13.883 1.00 10.00 70 THR A CA 8
ATOM 10653 C C . THR A 1 55 ? 3.911 2.313 -13.847 1.00 10.00 70 THR A C 8
ATOM 10654 O O . THR A 1 55 ? 4.292 2.992 -14.799 1.00 10.00 70 THR A O 8
ATOM 10665 N N . ASP A 1 56 ? 3.385 2.851 -12.755 1.00 10.00 71 ASP A N 8
ATOM 10666 C CA . ASP A 1 56 ? 3.221 4.300 -12.634 1.00 10.00 71 ASP A CA 8
ATOM 10667 C C . ASP A 1 56 ? 3.576 4.793 -11.237 1.00 10.00 71 ASP A C 8
ATOM 10668 O O . ASP A 1 56 ? 3.413 4.070 -10.249 1.00 10.00 71 ASP A O 8
ATOM 10677 N N . THR A 1 57 ? 4.069 6.023 -11.169 1.00 10.00 72 THR A N 8
ATOM 10678 C CA . THR A 1 57 ? 4.445 6.647 -9.910 1.00 10.00 72 THR A CA 8
ATOM 10679 C C . THR A 1 57 ? 3.567 7.873 -9.650 1.00 10.00 72 THR A C 8
ATOM 10680 O O . THR A 1 57 ? 2.897 8.360 -10.564 1.00 10.00 72 THR A O 8
ATOM 10691 N N . PRO A 1 58 ? 3.553 8.395 -8.407 1.00 10.00 73 PRO A N 8
ATOM 10692 C CA . PRO A 1 58 ? 2.759 9.581 -8.066 1.00 10.00 73 PRO A CA 8
ATOM 10693 C C . PRO A 1 58 ? 3.181 10.790 -8.891 1.00 10.00 73 PRO A C 8
ATOM 10694 O O . PRO A 1 58 ? 2.367 11.650 -9.224 1.00 10.00 73 PRO A O 8
ATOM 10705 N N . ALA A 1 59 ? 4.463 10.842 -9.221 1.00 10.00 74 ALA A N 8
ATOM 10706 C CA . ALA A 1 59 ? 5.003 11.934 -10.012 1.00 10.00 74 ALA A CA 8
ATOM 10707 C C . ALA A 1 59 ? 4.617 11.775 -11.476 1.00 10.00 74 ALA A C 8
ATOM 10708 O O . ALA A 1 59 ? 4.317 12.753 -12.155 1.00 10.00 74 ALA A O 8
ATOM 10715 N N . GLN A 1 60 ? 4.605 10.532 -11.945 1.00 10.00 75 GLN A N 8
ATOM 10716 C CA . GLN A 1 60 ? 4.261 10.227 -13.331 1.00 10.00 75 GLN A CA 8
ATOM 10717 C C . GLN A 1 60 ? 2.815 10.615 -13.636 1.00 10.00 75 GLN A C 8
ATOM 10718 O O . GLN A 1 60 ? 2.511 11.104 -14.723 1.00 10.00 75 GLN A O 8
ATOM 10732 N N . LEU A 1 61 ? 1.934 10.404 -12.664 1.00 10.00 76 LEU A N 8
ATOM 10733 C CA . LEU A 1 61 ? 0.517 10.723 -12.833 1.00 10.00 76 LEU A CA 8
ATOM 10734 C C . LEU A 1 61 ? 0.191 12.123 -12.318 1.00 10.00 76 LEU A C 8
ATOM 10735 O O . LEU A 1 61 ? -0.980 12.506 -12.263 1.00 10.00 76 LEU A O 8
ATOM 10751 N N . GLU A 1 62 ? 1.229 12.877 -11.943 1.00 10.00 77 GLU A N 8
ATOM 10752 C CA . GLU A 1 62 ? 1.068 14.239 -11.425 1.00 10.00 77 GLU A CA 8
ATOM 10753 C C . GLU A 1 62 ? 0.065 14.269 -10.269 1.00 10.00 77 GLU A C 8
ATOM 10754 O O . GLU A 1 62 ? -0.901 15.034 -10.282 1.00 10.00 77 GLU A O 8
ATOM 10766 N 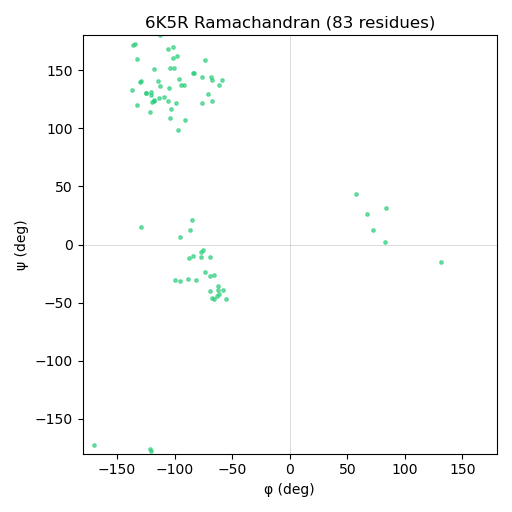N . MET A 1 63 ? 0.297 13.427 -9.273 1.00 10.00 78 MET A N 8
ATOM 10767 C CA . MET A 1 63 ? -0.583 13.346 -8.113 1.00 10.00 78 MET A CA 8
ATOM 10768 C C . MET A 1 63 ? -0.146 14.341 -7.045 1.00 10.00 78 MET A C 8
ATOM 10769 O O . MET A 1 63 ? 1.048 14.599 -6.881 1.00 10.00 78 MET A O 8
ATOM 10783 N N . GLU A 1 64 ? -1.110 14.899 -6.325 1.00 10.00 79 GLU A N 8
ATOM 10784 C CA . GLU A 1 64 ? -0.819 15.871 -5.280 1.00 10.00 79 GLU A CA 8
ATOM 10785 C C . GLU A 1 64 ? -1.013 15.250 -3.900 1.00 10.00 79 GLU A C 8
ATOM 10786 O O . GLU A 1 64 ? -1.451 14.103 -3.783 1.00 10.00 79 GLU A O 8
ATOM 10798 N N . ASP A 1 65 ? -0.693 16.013 -2.861 1.00 10.00 80 ASP A N 8
ATOM 10799 C CA . ASP A 1 65 ? -0.832 15.536 -1.492 1.00 10.00 80 ASP A CA 8
ATOM 10800 C C . ASP A 1 65 ? -2.297 15.511 -1.077 1.00 10.00 80 ASP A C 8
ATOM 10801 O O . ASP A 1 65 ? -3.090 16.354 -1.509 1.00 10.00 80 ASP A O 8
ATOM 10810 N N . GLU A 1 66 ? -2.641 14.524 -0.255 1.00 10.00 81 GLU A N 8
ATOM 10811 C CA . GLU A 1 66 ? -4.003 14.340 0.249 1.00 10.00 81 GLU A CA 8
ATOM 10812 C C . GLU A 1 66 ? -4.966 13.973 -0.876 1.00 10.00 81 GLU A C 8
ATOM 10813 O O . GLU A 1 66 ? -6.165 14.241 -0.787 1.00 10.00 81 GLU A O 8
ATOM 10825 N N . ASP A 1 67 ? -4.439 13.357 -1.927 1.00 10.00 82 ASP A N 8
ATOM 10826 C CA . ASP A 1 67 ? -5.265 12.946 -3.054 1.00 10.00 82 ASP A CA 8
ATOM 10827 C C . ASP A 1 67 ? -5.920 11.606 -2.751 1.00 10.00 82 ASP A C 8
ATOM 10828 O O . ASP A 1 67 ? -5.269 10.684 -2.254 1.00 10.00 82 ASP A O 8
ATOM 10837 N N . THR A 1 68 ? -7.206 11.512 -3.039 1.00 10.00 83 THR A N 8
ATOM 10838 C CA . THR A 1 68 ? -7.962 10.300 -2.773 1.00 10.00 83 THR A CA 8
ATOM 10839 C C . THR A 1 68 ? -7.884 9.305 -3.929 1.00 10.00 83 THR A C 8
ATOM 10840 O O . THR A 1 68 ? -7.881 9.690 -5.100 1.00 10.00 83 THR A O 8
ATOM 10851 N N . ILE A 1 69 ? -7.796 8.025 -3.586 1.00 10.00 84 ILE A N 8
ATOM 10852 C CA . ILE A 1 69 ? -7.748 6.951 -4.565 1.00 10.00 84 ILE A CA 8
ATOM 10853 C C . ILE A 1 69 ? -8.913 5.997 -4.314 1.00 10.00 84 ILE A C 8
ATOM 10854 O O . ILE A 1 69 ? -9.175 5.621 -3.171 1.00 10.00 84 ILE A O 8
ATOM 10870 N N . ASP A 1 70 ? -9.608 5.610 -5.373 1.00 10.00 85 ASP A N 8
ATOM 10871 C CA . ASP A 1 70 ? -10.763 4.725 -5.241 1.00 10.00 85 ASP A CA 8
ATOM 10872 C C . ASP A 1 70 ? -10.386 3.262 -5.438 1.00 10.00 85 ASP A C 8
ATOM 10873 O O . ASP A 1 70 ? -9.604 2.919 -6.330 1.00 10.00 85 ASP A O 8
ATOM 10882 N N . VAL A 1 71 ? -10.952 2.407 -4.597 1.00 10.00 86 VAL A N 8
ATOM 10883 C CA . VAL A 1 71 ? -10.710 0.972 -4.660 1.00 10.00 86 VAL A CA 8
ATOM 10884 C C . VAL A 1 71 ? -12.021 0.244 -4.933 1.00 10.00 86 VAL A C 8
ATOM 10885 O O . VAL A 1 71 ? -12.953 0.307 -4.132 1.00 10.00 86 VAL A O 8
ATOM 10898 N N . PHE A 1 72 ? -12.096 -0.438 -6.062 1.00 10.00 87 PHE A N 8
ATOM 10899 C CA . PHE A 1 72 ? -13.308 -1.154 -6.428 1.00 10.00 87 PHE A CA 8
ATOM 10900 C C . PHE A 1 72 ? -13.083 -2.662 -6.436 1.00 10.00 87 PHE A C 8
ATOM 10901 O O . PHE A 1 72 ? -11.944 -3.133 -6.440 1.00 10.00 87 PHE A O 8
ATOM 10918 N N . GLN A 1 73 ? -14.179 -3.408 -6.435 1.00 10.00 88 GLN A N 8
ATOM 10919 C CA . GLN A 1 73 ? -14.126 -4.863 -6.450 1.00 10.00 88 GLN A CA 8
ATOM 10920 C C . GLN A 1 73 ? -14.301 -5.389 -7.868 1.00 10.00 88 GLN A C 8
ATOM 10921 O O . GLN A 1 73 ? -15.003 -4.781 -8.680 1.00 10.00 88 GLN A O 8
ATOM 10935 N N . GLN A 1 74 ? -13.660 -6.508 -8.167 1.00 10.00 89 GLN A N 8
ATOM 10936 C CA . GLN A 1 74 ? -13.774 -7.117 -9.484 1.00 10.00 89 GLN A CA 8
ATOM 10937 C C . GLN A 1 74 ? -15.017 -7.999 -9.534 1.00 10.00 89 GLN A C 8
ATOM 10938 O O . GLN A 1 74 ? -15.433 -8.554 -8.513 1.00 10.00 89 GLN A O 8
ATOM 10952 N N . GLN A 1 75 ? -15.616 -8.098 -10.714 1.00 10.00 90 GLN A N 8
ATOM 10953 C CA . GLN A 1 75 ? -16.815 -8.903 -10.919 1.00 10.00 90 GLN A CA 8
ATOM 10954 C C . GLN A 1 75 ? -16.554 -10.363 -10.567 1.00 10.00 90 GLN A C 8
ATOM 10955 O O . GLN A 1 75 ? -15.735 -11.027 -11.204 1.00 10.00 90 GLN A O 8
ATOM 10969 N N . THR A 1 76 ? -17.243 -10.851 -9.544 1.00 10.00 91 THR A N 8
ATOM 10970 C CA . THR A 1 76 ? -17.103 -12.234 -9.103 1.00 10.00 91 THR A CA 8
ATOM 10971 C C . THR A 1 76 ? -17.616 -13.204 -10.166 1.00 10.00 91 THR A C 8
ATOM 10972 O O . THR A 1 76 ? -17.131 -14.332 -10.287 1.00 10.00 91 THR A O 8
ATOM 10983 N N . GLY A 1 77 ? -18.601 -12.756 -10.933 1.00 10.00 92 GLY A N 8
ATOM 10984 C CA . GLY A 1 77 ? -19.172 -13.581 -11.978 1.00 10.00 92 GLY A CA 8
ATOM 10985 C C . GLY A 1 77 ? -20.684 -13.518 -11.975 1.00 10.00 92 GLY A C 8
ATOM 10986 O O . GLY A 1 77 ? -21.270 -12.731 -11.223 1.00 10.00 92 GLY A O 8
ATOM 10990 N N . ASP B 2 1 ? -14.202 6.652 14.235 1.00 10.00 195 ASP B N 8
ATOM 10991 C CA . ASP B 2 1 ? -14.000 6.405 12.811 1.00 10.00 195 ASP B CA 8
ATOM 10992 C C . ASP B 2 1 ? -12.870 5.406 12.606 1.00 10.00 195 ASP B C 8
ATOM 10993 O O . ASP B 2 1 ? -12.347 4.855 13.578 1.00 10.00 195 ASP B O 8
ATOM 11002 N N . THR B 2 2 ? -12.479 5.175 11.360 1.00 10.00 196 THR B N 8
ATOM 11003 C CA . THR B 2 2 ? -11.405 4.236 11.082 1.00 10.00 196 THR B CA 8
ATOM 11004 C C . THR B 2 2 ? -10.248 4.934 10.384 1.00 10.00 196 THR B C 8
ATOM 11005 O O . THR B 2 2 ? -10.426 5.519 9.317 1.00 10.00 196 THR B O 8
ATOM 11016 N N . ALA B 2 3 ? -9.064 4.854 10.976 1.00 10.00 197 ALA B N 8
ATOM 11017 C CA . ALA B 2 3 ? -7.887 5.469 10.385 1.00 10.00 197 ALA B CA 8
ATOM 11018 C C . ALA B 2 3 ? -6.762 4.453 10.229 1.00 10.00 197 ALA B C 8
ATOM 11019 O O . ALA B 2 3 ? -6.365 3.806 11.197 1.00 10.00 197 ALA B O 8
ATOM 11026 N N . GLY B 2 4 ? -6.245 4.335 9.021 1.00 10.00 198 GLY B N 8
ATOM 11027 C CA . GLY B 2 4 ? -5.159 3.411 8.761 1.00 10.00 198 GLY B CA 8
ATOM 11028 C C . GLY B 2 4 ? -3.960 4.128 8.181 1.00 10.00 198 GLY B C 8
ATOM 11029 O O . GLY B 2 4 ? -4.115 4.918 7.260 1.00 10.00 198 GLY B O 8
ATOM 11033 N N . CYS B 2 5 ? -2.773 3.890 8.714 1.00 10.00 199 CYS B N 8
ATOM 11034 C CA . CYS B 2 5 ? -1.585 4.549 8.194 1.00 10.00 199 CYS B CA 8
ATOM 11035 C C . CYS B 2 5 ? -0.587 3.517 7.679 1.00 10.00 199 CYS B C 8
ATOM 11036 O O . CYS B 2 5 ? -0.209 2.587 8.397 1.00 10.00 199 CYS B O 8
ATOM 11044 N N . ILE B 2 6 ? -0.197 3.669 6.420 1.00 10.00 200 ILE B N 8
ATOM 11045 C CA . ILE B 2 6 ? 0.761 2.773 5.786 1.00 10.00 200 ILE B CA 8
ATOM 11046 C C . ILE B 2 6 ? 1.917 3.557 5.162 1.00 10.00 200 ILE B C 8
ATOM 11047 O O . ILE B 2 6 ? 1.683 4.533 4.449 1.00 10.00 200 ILE B O 8
ATOM 11063 N N . VAL B 2 7 ? 3.154 3.156 5.431 1.00 10.00 201 VAL B N 8
ATOM 11064 C CA . VAL B 2 7 ? 4.312 3.826 4.841 1.00 10.00 201 VAL B CA 8
ATOM 11065 C C . VAL B 2 7 ? 5.129 2.828 4.013 1.00 10.00 201 VAL B C 8
ATOM 11066 O O . VAL B 2 7 ? 5.444 1.734 4.482 1.00 10.00 201 VAL B O 8
ATOM 11079 N N . ILE B 2 8 ? 5.429 3.181 2.770 1.00 10.00 202 ILE B N 8
ATOM 11080 C CA . ILE B 2 8 ? 6.208 2.307 1.906 1.00 10.00 202 ILE B CA 8
ATOM 11081 C C . ILE B 2 8 ? 7.457 3.021 1.391 1.00 10.00 202 ILE B C 8
ATOM 11082 O O . ILE B 2 8 ? 7.387 4.156 0.922 1.00 10.00 202 ILE B O 8
ATOM 11112 N N . ASP B 2 10 ? 10.813 2.605 -1.170 1.00 10.00 204 ASP B N 8
ATOM 11113 C CA . ASP B 2 10 ? 11.366 1.835 -2.273 1.00 10.00 204 ASP B CA 8
ATOM 11114 C C . ASP B 2 10 ? 12.765 2.307 -2.626 1.00 10.00 204 ASP B C 8
ATOM 11115 O O . ASP B 2 10 ? 13.010 3.503 -2.786 1.00 10.00 204 ASP B O 8
ATOM 11138 N N . GLU B 2 12 ? 16.024 1.735 -5.287 1.00 10.00 206 GLU B N 8
ATOM 11139 C CA . GLU B 2 12 ? 16.438 1.180 -6.567 1.00 10.00 206 GLU B CA 8
ATOM 11140 C C . GLU B 2 12 ? 17.843 0.592 -6.473 1.00 10.00 206 GLU B C 8
ATOM 11141 O O . GLU B 2 12 ? 18.601 0.931 -5.564 1.00 10.00 206 GLU B O 8
ATOM 11153 N N . ASP A 1 1 ? 11.300 14.493 -0.663 1.00 10.00 16 ASP A N 9
ATOM 11154 C CA . ASP A 1 1 ? 9.979 14.908 -0.207 1.00 10.00 16 ASP A CA 9
ATOM 11155 C C . ASP A 1 1 ? 9.030 13.715 -0.182 1.00 10.00 16 ASP A C 9
ATOM 11156 O O . ASP A 1 1 ? 9.234 12.737 -0.903 1.00 10.00 16 ASP A O 9
ATOM 11165 N N . HIS A 1 2 ? 7.999 13.797 0.644 1.00 10.00 17 HIS A N 9
ATOM 11166 C CA . HIS A 1 2 ? 7.026 12.721 0.760 1.00 10.00 17 HIS A CA 9
ATOM 11167 C C . HIS A 1 2 ? 5.639 13.214 0.386 1.00 10.00 17 HIS A C 9
ATOM 11168 O O . HIS A 1 2 ? 5.347 14.407 0.496 1.00 10.00 17 HIS A O 9
ATOM 11182 N N . ILE A 1 3 ? 4.793 12.301 -0.064 1.00 10.00 18 ILE A N 9
ATOM 11183 C CA . ILE A 1 3 ? 3.431 12.641 -0.437 1.00 10.00 18 ILE A CA 9
ATOM 11184 C C . ILE A 1 3 ? 2.450 11.734 0.306 1.00 10.00 18 ILE A C 9
ATOM 11185 O O . ILE A 1 3 ? 2.668 10.525 0.421 1.00 10.00 18 ILE A O 9
ATOM 11201 N N . ASN A 1 4 ? 1.393 12.326 0.845 1.00 10.00 19 ASN A N 9
ATOM 11202 C CA . ASN A 1 4 ? 0.398 11.569 1.592 1.00 10.00 19 ASN A CA 9
ATOM 11203 C C . ASN A 1 4 ? -0.823 11.292 0.737 1.00 10.00 19 ASN A C 9
ATOM 11204 O O . ASN A 1 4 ? -1.547 12.210 0.356 1.00 10.00 19 ASN A O 9
ATOM 11215 N N . LEU A 1 5 ? -1.045 10.029 0.433 1.00 10.00 20 LEU A N 9
ATOM 11216 C CA . LEU A 1 5 ? -2.193 9.627 -0.362 1.00 10.00 20 LEU A CA 9
ATOM 11217 C C . LEU A 1 5 ? -3.284 9.098 0.557 1.00 10.00 20 LEU A C 9
ATOM 11218 O O . LEU A 1 5 ? -3.012 8.749 1.706 1.00 10.00 20 LEU A O 9
ATOM 11234 N N . LYS A 1 6 ? -4.514 9.041 0.070 1.00 10.00 21 LYS A N 9
ATOM 11235 C CA . LYS A 1 6 ? -5.616 8.557 0.888 1.00 10.00 21 LYS A CA 9
ATOM 11236 C C . LYS A 1 6 ? -6.435 7.506 0.149 1.00 10.00 21 LYS A C 9
ATOM 11237 O O . LYS A 1 6 ? -6.815 7.691 -1.006 1.00 10.00 21 LYS A O 9
ATOM 11256 N N . VAL A 1 7 ? -6.676 6.395 0.824 1.00 10.00 22 VAL A N 9
ATOM 11257 C CA . VAL A 1 7 ? -7.440 5.291 0.259 1.00 10.00 22 VAL A CA 9
ATOM 11258 C C . VAL A 1 7 ? -8.932 5.477 0.510 1.00 10.00 22 VAL A C 9
ATOM 11259 O O . VAL A 1 7 ? -9.342 5.820 1.620 1.00 10.00 22 VAL A O 9
ATOM 11272 N N . ALA A 1 8 ? -9.737 5.263 -0.524 1.00 10.00 23 ALA A N 9
ATOM 11273 C CA . ALA A 1 8 ? -11.182 5.391 -0.408 1.00 10.00 23 ALA A CA 9
ATOM 11274 C C . ALA A 1 8 ? -11.838 4.015 -0.394 1.00 10.00 23 ALA A C 9
ATOM 11275 O O . ALA A 1 8 ? -12.059 3.408 -1.445 1.00 10.00 23 ALA A O 9
ATOM 11282 N N . GLY A 1 9 ? -12.117 3.517 0.801 1.00 10.00 24 GLY A N 9
ATOM 11283 C CA . GLY A 1 9 ? -12.746 2.221 0.935 1.00 10.00 24 GLY A CA 9
ATOM 11284 C C . GLY A 1 9 ? -14.255 2.304 0.830 1.00 10.00 24 GLY A C 9
ATOM 11285 O O . GLY A 1 9 ? -14.854 3.323 1.182 1.00 10.00 24 GLY A O 9
ATOM 11289 N N . GLN A 1 10 ? -14.876 1.221 0.371 1.00 10.00 25 GLN A N 9
ATOM 11290 C CA . GLN A 1 10 ? -16.328 1.174 0.206 1.00 10.00 25 GLN A CA 9
ATOM 11291 C C . GLN A 1 10 ? -17.034 1.070 1.555 1.00 10.00 25 GLN A C 9
ATOM 11292 O O . GLN A 1 10 ? -18.255 1.183 1.637 1.00 10.00 25 GLN A O 9
ATOM 11306 N N . ASP A 1 11 ? -16.259 0.850 2.605 1.00 10.00 26 ASP A N 9
ATOM 11307 C CA . ASP A 1 11 ? -16.798 0.727 3.954 1.00 10.00 26 ASP A CA 9
ATOM 11308 C C . ASP A 1 11 ? -16.648 2.040 4.717 1.00 10.00 26 ASP A C 9
ATOM 11309 O O . ASP A 1 11 ? -17.147 2.182 5.833 1.00 10.00 26 ASP A O 9
ATOM 11318 N N . GLY A 1 12 ? -15.959 2.999 4.110 1.00 10.00 27 GLY A N 9
ATOM 11319 C CA . GLY A 1 12 ? -15.773 4.295 4.742 1.00 10.00 27 GLY A CA 9
ATOM 11320 C C . GLY A 1 12 ? -14.440 4.424 5.455 1.00 10.00 27 GLY A C 9
ATOM 11321 O O . GLY A 1 12 ? -14.139 5.472 6.029 1.00 10.00 27 GLY A O 9
ATOM 11325 N N . SER A 1 13 ? -13.642 3.363 5.432 1.00 10.00 28 SER A N 9
ATOM 11326 C CA . SER A 1 13 ? -12.335 3.377 6.081 1.00 10.00 28 SER A CA 9
ATOM 11327 C C . SER A 1 13 ? -11.387 4.343 5.368 1.00 10.00 28 SER A C 9
ATOM 11328 O O . SER A 1 13 ? -11.341 4.391 4.137 1.00 10.00 28 SER A O 9
ATOM 11336 N N . VAL A 1 14 ? -10.651 5.128 6.143 1.00 10.00 29 VAL A N 9
ATOM 11337 C CA . VAL A 1 14 ? -9.702 6.074 5.580 1.00 10.00 29 VAL A CA 9
ATOM 11338 C C . VAL A 1 14 ? -8.276 5.652 5.917 1.00 10.00 29 VAL A C 9
ATOM 11339 O O . VAL A 1 14 ? -7.903 5.535 7.089 1.00 10.00 29 VAL A O 9
ATOM 11352 N N . VAL A 1 15 ? -7.491 5.382 4.888 1.00 10.00 30 VAL A N 9
ATOM 11353 C CA . VAL A 1 15 ? -6.114 4.968 5.079 1.00 10.00 30 VAL A CA 9
ATOM 11354 C C . VAL A 1 15 ? -5.159 5.955 4.424 1.00 10.00 30 VAL A C 9
ATOM 11355 O O . VAL A 1 15 ? -5.271 6.249 3.236 1.00 10.00 30 VAL A O 9
ATOM 11368 N N . GLN A 1 16 ? -4.238 6.475 5.216 1.00 10.00 31 GLN A N 9
ATOM 11369 C CA . GLN A 1 16 ? -3.246 7.417 4.735 1.00 10.00 31 GLN A CA 9
ATOM 11370 C C . GLN A 1 16 ? -2.009 6.654 4.287 1.00 10.00 31 GLN A C 9
ATOM 11371 O O . GLN A 1 16 ? -1.429 5.879 5.055 1.00 10.00 31 GLN A O 9
ATOM 11385 N N . PHE A 1 17 ? -1.619 6.865 3.048 1.00 10.00 32 PHE A N 9
ATOM 11386 C CA . PHE A 1 17 ? -0.470 6.188 2.486 1.00 10.00 32 PHE A CA 9
ATOM 11387 C C . PHE A 1 17 ? 0.714 7.129 2.341 1.00 10.00 32 PHE A C 9
ATOM 11388 O O . PHE A 1 17 ? 0.663 8.095 1.578 1.00 10.00 32 PHE A O 9
ATOM 11405 N N . LYS A 1 18 ? 1.764 6.857 3.092 1.00 10.00 33 LYS A N 9
ATOM 11406 C CA . LYS A 1 18 ? 2.977 7.645 3.017 1.00 10.00 33 LYS A CA 9
ATOM 11407 C C . LYS A 1 18 ? 3.874 7.008 1.969 1.00 10.00 33 LYS A C 9
ATOM 11408 O O . LYS A 1 18 ? 4.335 5.877 2.139 1.00 10.00 33 LYS A O 9
ATOM 11427 N N . ILE A 1 19 ? 4.085 7.714 0.876 1.00 10.00 34 ILE A N 9
ATOM 11428 C CA . ILE A 1 19 ? 4.888 7.196 -0.215 1.00 10.00 34 ILE A CA 9
ATOM 11429 C C . ILE A 1 19 ? 5.786 8.284 -0.799 1.00 10.00 34 ILE A C 9
ATOM 11430 O O . ILE A 1 19 ? 5.487 9.476 -0.687 1.00 10.00 34 ILE A O 9
ATOM 11446 N N . LYS A 1 20 ? 6.905 7.876 -1.384 1.00 10.00 35 LYS A N 9
ATOM 11447 C CA . LYS A 1 20 ? 7.824 8.811 -2.005 1.00 10.00 35 LYS A CA 9
ATOM 11448 C C . LYS A 1 20 ? 7.321 9.170 -3.399 1.00 10.00 35 LYS A C 9
ATOM 11449 O O . LYS A 1 20 ? 6.576 8.407 -4.015 1.00 10.00 35 LYS A O 9
ATOM 11468 N N . ARG A 1 21 ? 7.742 10.320 -3.898 1.00 10.00 36 ARG A N 9
ATOM 11469 C CA . ARG A 1 21 ? 7.319 10.797 -5.209 1.00 10.00 36 ARG A CA 9
ATOM 11470 C C . ARG A 1 21 ? 7.799 9.880 -6.333 1.00 10.00 36 ARG A C 9
ATOM 11471 O O . ARG A 1 21 ? 7.135 9.747 -7.364 1.00 10.00 36 ARG A O 9
ATOM 11492 N N . HIS A 1 22 ? 8.943 9.236 -6.125 1.00 10.00 37 HIS A N 9
ATOM 11493 C CA . HIS A 1 22 ? 9.516 8.352 -7.139 1.00 10.00 37 HIS A CA 9
ATOM 11494 C C . HIS A 1 22 ? 9.231 6.876 -6.855 1.00 10.00 37 HIS A C 9
ATOM 11495 O O . HIS A 1 22 ? 9.757 5.997 -7.539 1.00 10.00 37 HIS A O 9
ATOM 11509 N N . THR A 1 23 ? 8.392 6.603 -5.866 1.00 10.00 38 THR A N 9
ATOM 11510 C CA . THR A 1 23 ? 8.060 5.230 -5.511 1.00 10.00 38 THR A CA 9
ATOM 11511 C C . THR A 1 23 ? 6.836 4.742 -6.287 1.00 10.00 38 THR A C 9
ATOM 11512 O O . THR A 1 23 ? 5.801 5.407 -6.305 1.00 10.00 38 THR A O 9
ATOM 11523 N N . PRO A 1 24 ? 6.963 3.591 -6.975 1.00 10.00 39 PRO A N 9
ATOM 11524 C CA . PRO A 1 24 ? 5.868 2.999 -7.756 1.00 10.00 39 PRO A CA 9
ATOM 11525 C C . PRO A 1 24 ? 4.605 2.777 -6.925 1.00 10.00 39 PRO A C 9
ATOM 11526 O O . PRO A 1 24 ? 4.667 2.306 -5.785 1.00 10.00 39 PRO A O 9
ATOM 11537 N N . LEU A 1 25 ? 3.458 3.100 -7.515 1.00 10.00 40 LEU A N 9
ATOM 11538 C CA . LEU A 1 25 ? 2.171 2.952 -6.842 1.00 10.00 40 LEU A CA 9
ATOM 11539 C C . LEU A 1 25 ? 1.791 1.483 -6.681 1.00 10.00 40 LEU A C 9
ATOM 11540 O O . LEU A 1 25 ? 0.820 1.159 -5.995 1.00 10.00 40 LEU A O 9
ATOM 11556 N N . SER A 1 26 ? 2.563 0.604 -7.307 1.00 10.00 41 SER A N 9
ATOM 11557 C CA . SER A 1 26 ? 2.325 -0.828 -7.227 1.00 10.00 41 SER A CA 9
ATOM 11558 C C . SER A 1 26 ? 2.376 -1.302 -5.774 1.00 10.00 41 SER A C 9
ATOM 11559 O O . SER A 1 26 ? 1.630 -2.195 -5.380 1.00 10.00 41 SER A O 9
ATOM 11567 N N . LYS A 1 27 ? 3.243 -0.678 -4.975 1.00 10.00 42 LYS A N 9
ATOM 11568 C CA . LYS A 1 27 ? 3.385 -1.038 -3.565 1.00 10.00 42 LYS A CA 9
ATOM 11569 C C . LYS A 1 27 ? 2.096 -0.743 -2.807 1.00 10.00 42 LYS A C 9
ATOM 11570 O O . LYS A 1 27 ? 1.681 -1.504 -1.940 1.00 10.00 42 LYS A O 9
ATOM 11589 N N . LEU A 1 28 ? 1.470 0.365 -3.165 1.00 10.00 43 LEU A N 9
ATOM 11590 C CA . LEU A 1 28 ? 0.230 0.801 -2.540 1.00 10.00 43 LEU A CA 9
ATOM 11591 C C . LEU A 1 28 ? -0.898 -0.180 -2.826 1.00 10.00 43 LEU A C 9
ATOM 11592 O O . LEU A 1 28 ? -1.759 -0.419 -1.977 1.00 10.00 43 LEU A O 9
ATOM 11608 N N . MET A 1 29 ? -0.881 -0.750 -4.021 1.00 10.00 44 MET A N 9
ATOM 11609 C CA . MET A 1 29 ? -1.903 -1.702 -4.428 1.00 10.00 44 MET A CA 9
ATOM 11610 C C . MET A 1 29 ? -1.716 -3.041 -3.723 1.00 10.00 44 MET A C 9
ATOM 11611 O O . MET A 1 29 ? -2.675 -3.781 -3.521 1.00 10.00 44 MET A O 9
ATOM 11625 N N . LYS A 1 30 ? -0.482 -3.339 -3.339 1.00 10.00 45 LYS A N 9
ATOM 11626 C CA . LYS A 1 30 ? -0.171 -4.599 -2.672 1.00 10.00 45 LYS A CA 9
ATOM 11627 C C . LYS A 1 30 ? -0.278 -4.489 -1.152 1.00 10.00 45 LYS A C 9
ATOM 11628 O O . LYS A 1 30 ? -0.921 -5.317 -0.513 1.00 10.00 45 LYS A O 9
ATOM 11647 N N . ALA A 1 31 ? 0.349 -3.460 -0.588 1.00 10.00 46 ALA A N 9
ATOM 11648 C CA . ALA A 1 31 ? 0.376 -3.243 0.861 1.00 10.00 46 ALA A CA 9
ATOM 11649 C C . ALA A 1 31 ? -1.005 -3.323 1.509 1.00 10.00 46 ALA A C 9
ATOM 11650 O O . ALA A 1 31 ? -1.212 -4.097 2.446 1.00 10.00 46 ALA A O 9
ATOM 11657 N N . TYR A 1 32 ? -1.951 -2.536 1.017 1.00 10.00 47 TYR A N 9
ATOM 11658 C CA . TYR A 1 32 ? -3.291 -2.533 1.593 1.00 10.00 47 TYR A CA 9
ATOM 11659 C C . TYR A 1 32 ? -4.029 -3.828 1.273 1.00 10.00 47 TYR A C 9
ATOM 11660 O O . TYR A 1 32 ? -4.821 -4.312 2.081 1.00 10.00 47 TYR A O 9
ATOM 11678 N N . CYS A 1 33 ? -3.750 -4.400 0.110 1.00 10.00 48 CYS A N 9
ATOM 11679 C CA . CYS A 1 33 ? -4.392 -5.638 -0.303 1.00 10.00 48 CYS A CA 9
ATOM 11680 C C . CYS A 1 33 ? -3.998 -6.777 0.629 1.00 10.00 48 CYS A C 9
ATOM 11681 O O . CYS A 1 33 ? -4.831 -7.603 1.012 1.00 10.00 48 CYS A O 9
ATOM 11689 N N . GLU A 1 34 ? -2.723 -6.807 0.998 1.00 10.00 49 GLU A N 9
ATOM 11690 C CA . GLU A 1 34 ? -2.207 -7.825 1.898 1.00 10.00 49 GLU A CA 9
ATOM 11691 C C . GLU A 1 34 ? -2.835 -7.673 3.277 1.00 10.00 49 GLU A C 9
ATOM 11692 O O . GLU A 1 34 ? -3.146 -8.660 3.943 1.00 10.00 49 GLU A O 9
ATOM 11704 N N . ARG A 1 35 ? -3.036 -6.427 3.694 1.00 10.00 50 ARG A N 9
ATOM 11705 C CA . ARG A 1 35 ? -3.646 -6.149 4.986 1.00 10.00 50 ARG A CA 9
ATOM 11706 C C . ARG A 1 35 ? -5.111 -6.571 4.981 1.00 10.00 50 ARG A C 9
ATOM 11707 O O . ARG A 1 35 ? -5.663 -6.942 6.014 1.00 10.00 50 ARG A O 9
ATOM 11728 N N . GLN A 1 36 ? -5.734 -6.520 3.809 1.00 10.00 51 GLN A N 9
ATOM 11729 C CA . GLN A 1 36 ? -7.129 -6.918 3.668 1.00 10.00 51 GLN A CA 9
ATOM 11730 C C . GLN A 1 36 ? -7.238 -8.437 3.545 1.00 10.00 51 GLN A C 9
ATOM 11731 O O . GLN A 1 36 ? -8.326 -9.005 3.646 1.00 10.00 51 GLN A O 9
ATOM 11745 N N . GLY A 1 37 ? -6.097 -9.086 3.336 1.00 10.00 52 GLY A N 9
ATOM 11746 C CA . GLY A 1 37 ? -6.057 -10.533 3.214 1.00 10.00 52 GLY A CA 9
ATOM 11747 C C . GLY A 1 37 ? -6.697 -11.036 1.935 1.00 10.00 52 GLY A C 9
ATOM 11748 O O . GLY A 1 37 ? -7.459 -12.007 1.956 1.00 10.00 52 GLY A O 9
ATOM 11752 N N . LEU A 1 38 ? -6.386 -10.383 0.823 1.00 10.00 53 LEU A N 9
ATOM 11753 C CA . LEU A 1 38 ? -6.938 -10.764 -0.473 1.00 10.00 53 LEU A CA 9
ATOM 11754 C C . LEU A 1 38 ? -5.891 -10.606 -1.573 1.00 10.00 53 LEU A C 9
ATOM 11755 O O . LEU A 1 38 ? -4.814 -10.050 -1.343 1.00 10.00 53 LEU A O 9
ATOM 11771 N N . SER A 1 39 ? -6.210 -11.092 -2.765 1.00 10.00 54 SER A N 9
ATOM 11772 C CA . SER A 1 39 ? -5.307 -10.992 -3.901 1.00 10.00 54 SER A CA 9
ATOM 11773 C C . SER A 1 39 ? -5.554 -9.687 -4.651 1.00 10.00 54 SER A C 9
ATOM 11774 O O . SER A 1 39 ? -6.699 -9.254 -4.797 1.00 10.00 54 SER A O 9
ATOM 11782 N N . MET A 1 40 ? -4.480 -9.076 -5.144 1.00 10.00 55 MET A N 9
ATOM 11783 C CA . MET A 1 40 ? -4.566 -7.807 -5.867 1.00 10.00 55 MET A CA 9
ATOM 11784 C C . MET A 1 40 ? -5.367 -7.959 -7.159 1.00 10.00 55 MET A C 9
ATOM 11785 O O . MET A 1 40 ? -5.836 -6.974 -7.731 1.00 10.00 55 MET A O 9
ATOM 11799 N N . ARG A 1 41 ? -5.536 -9.200 -7.598 1.00 10.00 56 ARG A N 9
ATOM 11800 C CA . ARG A 1 41 ? -6.283 -9.498 -8.815 1.00 10.00 56 ARG A CA 9
ATOM 11801 C C . ARG A 1 41 ? -7.788 -9.348 -8.585 1.00 10.00 56 ARG A C 9
ATOM 11802 O O . ARG A 1 41 ? -8.567 -9.251 -9.534 1.00 10.00 56 ARG A O 9
ATOM 11823 N N . GLN A 1 42 ? -8.189 -9.298 -7.322 1.00 10.00 57 GLN A N 9
ATOM 11824 C CA . GLN A 1 42 ? -9.600 -9.179 -6.970 1.00 10.00 57 GLN A CA 9
ATOM 11825 C C . GLN A 1 42 ? -10.053 -7.721 -6.916 1.00 10.00 57 GLN A C 9
ATOM 11826 O O . GLN A 1 42 ? -11.231 -7.422 -7.118 1.00 10.00 57 GLN A O 9
ATOM 11840 N N . ILE A 1 43 ? -9.123 -6.815 -6.661 1.00 10.00 58 ILE A N 9
ATOM 11841 C CA . ILE A 1 43 ? -9.460 -5.401 -6.559 1.00 10.00 58 ILE A CA 9
ATOM 11842 C C . ILE A 1 43 ? -9.039 -4.621 -7.798 1.00 10.00 58 ILE A C 9
ATOM 11843 O O . ILE A 1 43 ? -8.244 -5.096 -8.609 1.00 10.00 58 ILE A O 9
ATOM 11859 N N . ARG A 1 44 ? -9.600 -3.428 -7.938 1.00 10.00 59 ARG A N 9
ATOM 11860 C CA . ARG A 1 44 ? -9.299 -2.541 -9.053 1.00 10.00 59 ARG A CA 9
ATOM 11861 C C . ARG A 1 44 ? -9.109 -1.122 -8.537 1.00 10.00 59 ARG A C 9
ATOM 11862 O O . ARG A 1 44 ? -9.955 -0.602 -7.807 1.00 10.00 59 ARG A O 9
ATOM 11883 N N . PHE A 1 45 ? -8.002 -0.504 -8.909 1.00 10.00 60 PHE A N 9
ATOM 11884 C CA . PHE A 1 45 ? -7.704 0.849 -8.464 1.00 10.00 60 PHE A CA 9
ATOM 11885 C C . PHE A 1 45 ? -7.987 1.859 -9.562 1.00 10.00 60 PHE A C 9
ATOM 11886 O O . PHE A 1 45 ? -7.695 1.615 -10.738 1.00 10.00 60 PHE A O 9
ATOM 11903 N N . ARG A 1 46 ? -8.563 2.989 -9.181 1.00 10.00 61 ARG A N 9
ATOM 11904 C CA . ARG A 1 46 ? -8.880 4.038 -10.134 1.00 10.00 61 ARG A CA 9
ATOM 11905 C C . ARG A 1 46 ? -8.439 5.399 -9.617 1.00 10.00 61 ARG A C 9
ATOM 11906 O O . ARG A 1 46 ? -8.636 5.731 -8.448 1.00 10.00 61 ARG A O 9
ATOM 11927 N N . PHE A 1 47 ? -7.822 6.164 -10.500 1.00 10.00 62 PHE A N 9
ATOM 11928 C CA . PHE A 1 47 ? -7.354 7.500 -10.187 1.00 10.00 62 PHE A CA 9
ATOM 11929 C C . PHE A 1 47 ? -7.697 8.417 -11.348 1.00 10.00 62 PHE A C 9
ATOM 11930 O O . PHE A 1 47 ? -7.399 8.094 -12.502 1.00 10.00 62 PHE A O 9
ATOM 11947 N N . ASP A 1 48 ? -8.345 9.538 -11.048 1.00 10.00 63 ASP A N 9
ATOM 11948 C CA . ASP A 1 48 ? -8.752 10.498 -12.074 1.00 10.00 63 ASP A CA 9
ATOM 11949 C C . ASP A 1 48 ? -9.791 9.856 -12.991 1.00 10.00 63 ASP A C 9
ATOM 11950 O O . ASP A 1 48 ? -9.940 10.218 -14.160 1.00 10.00 63 ASP A O 9
ATOM 11959 N N . GLY A 1 49 ? -10.511 8.884 -12.441 1.00 10.00 64 GLY A N 9
ATOM 11960 C CA . GLY A 1 49 ? -11.530 8.181 -13.192 1.00 10.00 64 GLY A CA 9
ATOM 11961 C C . GLY A 1 49 ? -10.948 7.161 -14.151 1.00 10.00 64 GLY A C 9
ATOM 11962 O O . GLY A 1 49 ? -11.674 6.545 -14.929 1.00 10.00 64 GLY A O 9
ATOM 11966 N N . GLN A 1 50 ? -9.635 6.979 -14.095 1.00 10.00 65 GLN A N 9
ATOM 11967 C CA . GLN A 1 50 ? -8.955 6.035 -14.972 1.00 10.00 65 GLN A CA 9
ATOM 11968 C C . GLN A 1 50 ? -8.248 4.958 -14.151 1.00 10.00 65 GLN A C 9
ATOM 11969 O O . GLN A 1 50 ? -7.763 5.230 -13.055 1.00 10.00 65 GLN A O 9
ATOM 11983 N N . PRO A 1 51 ? -8.198 3.714 -14.653 1.00 10.00 66 PRO A N 9
ATOM 11984 C CA . PRO A 1 51 ? -7.522 2.614 -13.960 1.00 10.00 66 PRO A CA 9
ATOM 11985 C C . PRO A 1 51 ? -6.016 2.861 -13.847 1.00 10.00 66 PRO A C 9
ATOM 11986 O O . PRO A 1 51 ? -5.420 3.512 -14.708 1.00 10.00 66 PRO A O 9
ATOM 11997 N N . ILE A 1 52 ? -5.409 2.359 -12.780 1.00 10.00 67 ILE A N 9
ATOM 11998 C CA . ILE A 1 52 ? -3.978 2.536 -12.566 1.00 10.00 67 ILE A CA 9
ATOM 11999 C C . ILE A 1 52 ? -3.209 1.306 -13.040 1.00 10.00 67 ILE A C 9
ATOM 12000 O O . ILE A 1 52 ? -3.695 0.178 -12.921 1.00 10.00 67 ILE A O 9
ATOM 12016 N N . ASN A 1 53 ? -2.020 1.530 -13.590 1.00 10.00 68 ASN A N 9
ATOM 12017 C CA . ASN A 1 53 ? -1.179 0.442 -14.077 1.00 10.00 68 ASN A CA 9
ATOM 12018 C C . ASN A 1 53 ? -0.213 -0.003 -12.983 1.00 10.00 68 ASN A C 9
ATOM 12019 O O . ASN A 1 53 ? -0.311 0.445 -11.840 1.00 10.00 68 ASN A O 9
ATOM 12030 N N . GLU A 1 54 ? 0.722 -0.876 -13.331 1.00 10.00 69 GLU A N 9
ATOM 12031 C CA . GLU A 1 54 ? 1.712 -1.365 -12.373 1.00 10.00 69 GLU A CA 9
ATOM 12032 C C . GLU A 1 54 ? 3.076 -0.740 -12.661 1.00 10.00 69 GLU A C 9
ATOM 12033 O O . GLU A 1 54 ? 4.121 -1.302 -12.324 1.00 10.00 69 GLU A O 9
ATOM 12045 N N . THR A 1 55 ? 3.049 0.429 -13.289 1.00 10.00 70 THR A N 9
ATOM 12046 C CA . THR A 1 55 ? 4.266 1.149 -13.641 1.00 10.00 70 THR A CA 9
ATOM 12047 C C . THR A 1 55 ? 4.083 2.656 -13.481 1.00 10.00 70 THR A C 9
ATOM 12048 O O . THR A 1 55 ? 4.802 3.445 -14.093 1.00 10.00 70 THR A O 9
ATOM 12059 N N . ASP A 1 56 ? 3.142 3.054 -12.637 1.00 10.00 71 ASP A N 9
ATOM 12060 C CA . ASP A 1 56 ? 2.861 4.469 -12.434 1.00 10.00 71 ASP A CA 9
ATOM 12061 C C . ASP A 1 56 ? 3.364 4.946 -11.079 1.00 10.00 71 ASP A C 9
ATOM 12062 O O . ASP A 1 56 ? 3.363 4.191 -10.105 1.00 10.00 71 ASP A O 9
ATOM 12071 N N . THR A 1 57 ? 3.799 6.198 -11.031 1.00 10.00 72 THR A N 9
ATOM 12072 C CA . THR A 1 57 ? 4.292 6.802 -9.802 1.00 10.00 72 THR A CA 9
ATOM 12073 C C . THR A 1 57 ? 3.490 8.067 -9.489 1.00 10.00 72 THR A C 9
ATOM 12074 O O . THR A 1 57 ? 2.839 8.624 -10.378 1.00 10.00 72 THR A O 9
ATOM 12085 N N . PRO A 1 58 ? 3.512 8.540 -8.228 1.00 10.00 73 PRO A N 9
ATOM 12086 C CA . PRO A 1 58 ? 2.785 9.751 -7.831 1.00 10.00 73 PRO A CA 9
ATOM 12087 C C . PRO A 1 58 ? 3.192 10.958 -8.669 1.00 10.00 73 PRO A C 9
ATOM 12088 O O . PRO A 1 58 ? 2.364 11.804 -9.009 1.00 10.00 73 PRO A O 9
ATOM 12099 N N . ALA A 1 59 ? 4.473 11.025 -9.006 1.00 10.00 74 ALA A N 9
ATOM 12100 C CA . ALA A 1 59 ? 4.996 12.118 -9.811 1.00 10.00 74 ALA A CA 9
ATOM 12101 C C . ALA A 1 59 ? 4.513 12.007 -11.254 1.00 10.00 74 ALA A C 9
ATOM 12102 O O . ALA A 1 59 ? 4.123 12.998 -11.866 1.00 10.00 74 ALA A O 9
ATOM 12109 N N . GLN A 1 60 ? 4.519 10.788 -11.783 1.00 10.00 75 GLN A N 9
ATOM 12110 C CA . GLN A 1 60 ? 4.093 10.543 -13.156 1.00 10.00 75 GLN A CA 9
ATOM 12111 C C . GLN A 1 60 ? 2.637 10.947 -13.375 1.00 10.00 75 GLN A C 9
ATOM 12112 O O . GLN A 1 60 ? 2.315 11.619 -14.352 1.00 10.00 75 GLN A O 9
ATOM 12126 N N . LEU A 1 61 ? 1.768 10.558 -12.452 1.00 10.00 76 LEU A N 9
ATOM 12127 C CA . LEU A 1 61 ? 0.346 10.863 -12.573 1.00 10.00 76 LEU A CA 9
ATOM 12128 C C . LEU A 1 61 ? 0.005 12.256 -12.039 1.00 10.00 76 LEU A C 9
ATOM 12129 O O . LEU A 1 61 ? -1.173 12.608 -11.940 1.00 10.00 76 LEU A O 9
ATOM 12145 N N . GLU A 1 62 ? 1.032 13.041 -11.704 1.00 10.00 77 GLU A N 9
ATOM 12146 C CA . GLU A 1 62 ? 0.838 14.401 -11.185 1.00 10.00 77 GLU A CA 9
ATOM 12147 C C . GLU A 1 62 ? -0.093 14.397 -9.972 1.00 10.00 77 GLU A C 9
ATOM 12148 O O . GLU A 1 62 ? -1.054 15.168 -9.902 1.00 10.00 77 GLU A O 9
ATOM 12160 N N . MET A 1 63 ? 0.202 13.528 -9.017 1.00 10.00 78 MET A N 9
ATOM 12161 C CA . MET A 1 63 ? -0.611 13.411 -7.815 1.00 10.00 78 MET A CA 9
ATOM 12162 C C . MET A 1 63 ? -0.204 14.446 -6.780 1.00 10.00 78 MET A C 9
ATOM 12163 O O . MET A 1 63 ? 0.981 14.759 -6.628 1.00 10.00 78 MET A O 9
ATOM 12177 N N . GLU A 1 64 ? -1.190 14.977 -6.079 1.00 10.00 79 GLU A N 9
ATOM 12178 C CA . GLU A 1 64 ? -0.961 15.977 -5.051 1.00 10.00 79 GLU A CA 9
ATOM 12179 C C . GLU A 1 64 ? -1.194 15.352 -3.680 1.00 10.00 79 GLU A C 9
ATOM 12180 O O . GLU A 1 64 ? -1.578 14.184 -3.584 1.00 10.00 79 GLU A O 9
ATOM 12192 N N . ASP A 1 65 ? -0.955 16.112 -2.622 1.00 10.00 80 ASP A N 9
ATOM 12193 C CA . ASP A 1 65 ? -1.169 15.607 -1.272 1.00 10.00 80 ASP A CA 9
ATOM 12194 C C . ASP A 1 65 ? -2.663 15.433 -1.035 1.00 10.00 80 ASP A C 9
ATOM 12195 O O . ASP A 1 65 ? -3.470 16.206 -1.557 1.00 10.00 80 ASP A O 9
ATOM 12204 N N . GLU A 1 66 ? -3.019 14.387 -0.290 1.00 10.00 81 GLU A N 9
ATOM 12205 C CA . GLU A 1 66 ? -4.413 14.076 0.037 1.00 10.00 81 GLU A CA 9
ATOM 12206 C C . GLU A 1 66 ? -5.180 13.547 -1.170 1.00 10.00 81 GLU A C 9
ATOM 12207 O O . GLU A 1 66 ? -6.410 13.467 -1.134 1.00 10.00 81 GLU A O 9
ATOM 12219 N N . ASP A 1 67 ? -4.468 13.179 -2.229 1.00 10.00 82 ASP A N 9
ATOM 12220 C CA . ASP A 1 67 ? -5.117 12.658 -3.428 1.00 10.00 82 ASP A CA 9
ATOM 12221 C C . ASP A 1 67 ? -5.736 11.298 -3.136 1.00 10.00 82 ASP A C 9
ATOM 12222 O O . ASP A 1 67 ? -5.029 10.302 -2.959 1.00 10.00 82 ASP A O 9
ATOM 12231 N N . THR A 1 68 ? -7.056 11.281 -3.045 1.00 10.00 83 THR A N 9
ATOM 12232 C CA . THR A 1 68 ? -7.802 10.070 -2.754 1.00 10.00 83 THR A CA 9
ATOM 12233 C C . THR A 1 68 ? -7.825 9.119 -3.949 1.00 10.00 83 THR A C 9
ATOM 12234 O O . THR A 1 68 ? -8.054 9.538 -5.084 1.00 10.00 83 THR A O 9
ATOM 12245 N N . ILE A 1 69 ? -7.582 7.843 -3.683 1.00 10.00 84 ILE A N 9
ATOM 12246 C CA . ILE A 1 69 ? -7.584 6.824 -4.723 1.00 10.00 84 ILE A CA 9
ATOM 12247 C C . ILE A 1 69 ? -8.762 5.875 -4.527 1.00 10.00 84 ILE A C 9
ATOM 12248 O O . ILE A 1 69 ? -8.939 5.306 -3.445 1.00 10.00 84 ILE A O 9
ATOM 12264 N N . ASP A 1 70 ? -9.556 5.710 -5.576 1.00 10.00 85 ASP A N 9
ATOM 12265 C CA . ASP A 1 70 ? -10.730 4.842 -5.532 1.00 10.00 85 ASP A CA 9
ATOM 12266 C C . ASP A 1 70 ? -10.338 3.373 -5.597 1.00 10.00 85 ASP A C 9
ATOM 12267 O O . ASP A 1 70 ? -9.507 2.975 -6.418 1.00 10.00 85 ASP A O 9
ATOM 12276 N N . VAL A 1 71 ? -10.940 2.574 -4.727 1.00 10.00 86 VAL A N 9
ATOM 12277 C CA .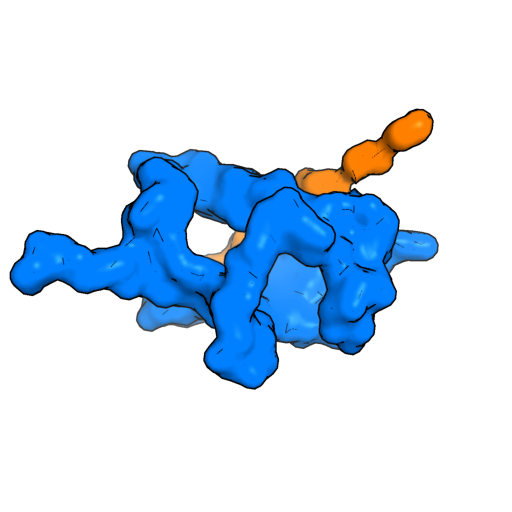 VAL A 1 71 ? -10.671 1.145 -4.682 1.00 10.00 86 VAL A CA 9
ATOM 12278 C C . VAL A 1 71 ? -11.958 0.350 -4.886 1.00 10.00 86 VAL A C 9
ATOM 12279 O O . VAL A 1 71 ? -12.872 0.400 -4.061 1.00 10.00 86 VAL A O 9
ATOM 12292 N N . PHE A 1 72 ? -12.033 -0.366 -5.995 1.00 10.00 87 PHE A N 9
ATOM 12293 C CA . PHE A 1 72 ? -13.197 -1.177 -6.310 1.00 10.00 87 PHE A CA 9
ATOM 12294 C C . PHE A 1 72 ? -12.789 -2.639 -6.399 1.00 10.00 87 PHE A C 9
ATOM 12295 O O . PHE A 1 72 ? -11.624 -2.974 -6.183 1.00 10.00 87 PHE A O 9
ATOM 12312 N N . GLN A 1 73 ? -13.732 -3.508 -6.723 1.00 10.00 88 GLN A N 9
ATOM 12313 C CA . GLN A 1 73 ? -13.443 -4.929 -6.843 1.00 10.00 88 GLN A CA 9
ATOM 12314 C C . GLN A 1 73 ? -13.929 -5.468 -8.183 1.00 10.00 88 GLN A C 9
ATOM 12315 O O . GLN A 1 73 ? -14.775 -4.860 -8.842 1.00 10.00 88 GLN A O 9
ATOM 12329 N N . GLN A 1 74 ? -13.372 -6.601 -8.580 1.00 10.00 89 GLN A N 9
ATOM 12330 C CA . GLN A 1 74 ? -13.734 -7.243 -9.833 1.00 10.00 89 GLN A CA 9
ATOM 12331 C C . GLN A 1 74 ? -15.020 -8.044 -9.658 1.00 10.00 89 GLN A C 9
ATOM 12332 O O . GLN A 1 74 ? -15.340 -8.491 -8.555 1.00 10.00 89 GLN A O 9
ATOM 12346 N N . GLN A 1 75 ? -15.755 -8.210 -10.746 1.00 10.00 90 GLN A N 9
ATOM 12347 C CA . GLN A 1 75 ? -17.009 -8.946 -10.728 1.00 10.00 90 GLN A CA 9
ATOM 12348 C C . GLN A 1 75 ? -16.773 -10.437 -10.498 1.00 10.00 90 GLN A C 9
ATOM 12349 O O . GLN A 1 75 ? -15.794 -11.013 -10.985 1.00 10.00 90 GLN A O 9
ATOM 12363 N N . THR A 1 76 ? -17.672 -11.048 -9.747 1.00 10.00 91 THR A N 9
ATOM 12364 C CA . THR A 1 76 ? -17.589 -12.462 -9.436 1.00 10.00 91 THR A CA 9
ATOM 12365 C C . THR A 1 76 ? -18.162 -13.309 -10.570 1.00 10.00 91 THR A C 9
ATOM 12366 O O . THR A 1 76 ? -17.752 -14.454 -10.775 1.00 10.00 91 THR A O 9
ATOM 12377 N N . GLY A 1 77 ? -19.115 -12.737 -11.297 1.00 10.00 92 GLY A N 9
ATOM 12378 C CA . GLY A 1 77 ? -19.734 -13.444 -12.405 1.00 10.00 92 GLY A CA 9
ATOM 12379 C C . GLY A 1 77 ? -21.220 -13.651 -12.195 1.00 10.00 92 GLY A C 9
ATOM 12380 O O . GLY A 1 77 ? -21.830 -12.988 -11.348 1.00 10.00 92 GLY A O 9
ATOM 12384 N N . ASP B 2 1 ? -13.531 5.802 15.361 1.00 10.00 195 ASP B N 9
ATOM 12385 C CA . ASP B 2 1 ? -13.602 5.638 13.913 1.00 10.00 195 ASP B CA 9
ATOM 12386 C C . ASP B 2 1 ? -12.495 4.702 13.442 1.00 10.00 195 ASP B C 9
ATOM 12387 O O . ASP B 2 1 ? -11.870 4.019 14.254 1.00 10.00 195 ASP B O 9
ATOM 12396 N N . THR B 2 2 ? -12.232 4.679 12.141 1.00 10.00 196 THR B N 9
ATOM 12397 C CA . THR B 2 2 ? -11.180 3.829 11.627 1.00 10.00 196 THR B CA 9
ATOM 12398 C C . THR B 2 2 ? -10.111 4.665 10.946 1.00 10.00 196 THR B C 9
ATOM 12399 O O . THR B 2 2 ? -10.398 5.432 10.027 1.00 10.00 196 THR B O 9
ATOM 12410 N N . ALA B 2 3 ? -8.886 4.521 11.420 1.00 10.00 197 ALA B N 9
ATOM 12411 C CA . ALA B 2 3 ? -7.764 5.230 10.842 1.00 10.00 197 ALA B CA 9
ATOM 12412 C C . ALA B 2 3 ? -6.666 4.244 10.486 1.00 10.00 197 ALA B C 9
ATOM 12413 O O . ALA B 2 3 ? -6.217 3.484 11.340 1.00 10.00 197 ALA B O 9
ATOM 12420 N N . GLY B 2 4 ? -6.231 4.259 9.248 1.00 10.00 198 GLY B N 9
ATOM 12421 C CA . GLY B 2 4 ? -5.173 3.369 8.840 1.00 10.00 198 GLY B CA 9
ATOM 12422 C C . GLY B 2 4 ? -4.009 4.122 8.259 1.00 10.00 198 GLY B C 9
ATOM 12423 O O . GLY B 2 4 ? -4.199 4.987 7.413 1.00 10.00 198 GLY B O 9
ATOM 12427 N N . CYS B 2 5 ? -2.807 3.842 8.722 1.00 10.00 199 CYS B N 9
ATOM 12428 C CA . CYS B 2 5 ? -1.647 4.508 8.173 1.00 10.00 199 CYS B CA 9
ATOM 12429 C C . CYS B 2 5 ? -0.691 3.480 7.620 1.00 10.00 199 CYS B C 9
ATOM 12430 O O . CYS B 2 5 ? -0.259 2.570 8.326 1.00 10.00 199 CYS B O 9
ATOM 12438 N N . ILE B 2 6 ? -0.381 3.616 6.348 1.00 10.00 200 ILE B N 9
ATOM 12439 C CA . ILE B 2 6 ? 0.541 2.710 5.698 1.00 10.00 200 ILE B CA 9
ATOM 12440 C C . ILE B 2 6 ? 1.656 3.497 5.041 1.00 10.00 200 ILE B C 9
ATOM 12441 O O . ILE B 2 6 ? 1.400 4.443 4.300 1.00 10.00 200 ILE B O 9
ATOM 12457 N N . VAL B 2 7 ? 2.887 3.122 5.318 1.00 10.00 201 VAL B N 9
ATOM 12458 C CA . VAL B 2 7 ? 4.022 3.799 4.723 1.00 10.00 201 VAL B CA 9
ATOM 12459 C C . VAL B 2 7 ? 4.840 2.826 3.892 1.00 10.00 201 VAL B C 9
ATOM 12460 O O . VAL B 2 7 ? 5.206 1.741 4.364 1.00 10.00 201 VAL B O 9
ATOM 12473 N N . ILE B 2 8 ? 5.104 3.196 2.653 1.00 10.00 202 ILE B N 9
ATOM 12474 C CA . ILE B 2 8 ? 5.898 2.361 1.788 1.00 10.00 202 ILE B CA 9
ATOM 12475 C C . ILE B 2 8 ? 7.126 3.125 1.326 1.00 10.00 202 ILE B C 9
ATOM 12476 O O . ILE B 2 8 ? 7.035 4.228 0.782 1.00 10.00 202 ILE B O 9
ATOM 12506 N N . ASP B 2 10 ? 10.630 2.698 -0.944 1.00 10.00 204 ASP B N 9
ATOM 12507 C CA . ASP B 2 10 ? 11.326 1.873 -1.914 1.00 10.00 204 ASP B CA 9
ATOM 12508 C C . ASP B 2 10 ? 12.722 2.427 -2.132 1.00 10.00 204 ASP B C 9
ATOM 12509 O O . ASP B 2 10 ? 12.893 3.624 -2.348 1.00 10.00 204 ASP B O 9
ATOM 12532 N N . GLU B 2 12 ? 16.274 2.105 -4.332 1.00 10.00 206 GLU B N 9
ATOM 12533 C CA . GLU B 2 12 ? 16.865 1.617 -5.573 1.00 10.00 206 GLU B CA 9
ATOM 12534 C C . GLU B 2 12 ? 17.979 0.609 -5.302 1.00 10.00 206 GLU B C 9
ATOM 12535 O O . GLU B 2 12 ? 18.455 0.472 -4.170 1.00 10.00 206 GLU B O 9
ATOM 12547 N N . ASP A 1 1 ? 10.330 15.313 -1.004 1.00 10.00 16 ASP A N 10
ATOM 12548 C CA . ASP A 1 1 ? 9.496 15.088 0.172 1.00 10.00 16 ASP A CA 10
ATOM 12549 C C . ASP A 1 1 ? 8.582 13.889 -0.060 1.00 10.00 16 ASP A C 10
ATOM 12550 O O . ASP A 1 1 ? 8.673 13.218 -1.090 1.00 10.00 16 ASP A O 10
ATOM 12559 N N . HIS A 1 2 ? 7.704 13.633 0.889 1.00 10.00 17 HIS A N 10
ATOM 12560 C CA . HIS A 1 2 ? 6.776 12.521 0.797 1.00 10.00 17 HIS A CA 10
ATOM 12561 C C . HIS A 1 2 ? 5.418 13.011 0.325 1.00 10.00 17 HIS A C 10
ATOM 12562 O O . HIS A 1 2 ? 5.121 14.205 0.388 1.00 10.00 17 HIS A O 10
ATOM 12576 N N . ILE A 1 3 ? 4.603 12.094 -0.162 1.00 10.00 18 ILE A N 10
ATOM 12577 C CA . ILE A 1 3 ? 3.273 12.435 -0.625 1.00 10.00 18 ILE A CA 10
ATOM 12578 C C . ILE A 1 3 ? 2.233 11.633 0.150 1.00 10.00 18 ILE A C 10
ATOM 12579 O O . ILE A 1 3 ? 2.340 10.411 0.282 1.00 10.00 18 ILE A O 10
ATOM 12595 N N . ASN A 1 4 ? 1.253 12.332 0.695 1.00 10.00 19 ASN A N 10
ATOM 12596 C CA . ASN A 1 4 ? 0.199 11.699 1.471 1.00 10.00 19 ASN A CA 10
ATOM 12597 C C . ASN A 1 4 ? -0.974 11.349 0.569 1.00 10.00 19 ASN A C 10
ATOM 12598 O O . ASN A 1 4 ? -1.576 12.226 -0.047 1.00 10.00 19 ASN A O 10
ATOM 12609 N N . LEU A 1 5 ? -1.281 10.071 0.476 1.00 10.00 20 LEU A N 10
ATOM 12610 C CA . LEU A 1 5 ? -2.382 9.611 -0.357 1.00 10.00 20 LEU A CA 10
ATOM 12611 C C . LEU A 1 5 ? -3.471 8.988 0.507 1.00 10.00 20 LEU A C 10
ATOM 12612 O O . LEU A 1 5 ? -3.181 8.222 1.422 1.00 10.00 20 LEU A O 10
ATOM 12628 N N . LYS A 1 6 ? -4.720 9.328 0.228 1.00 10.00 21 LYS A N 10
ATOM 12629 C CA . LYS A 1 6 ? -5.835 8.806 1.003 1.00 10.00 21 LYS A CA 10
ATOM 12630 C C . LYS A 1 6 ? -6.606 7.752 0.219 1.00 10.00 21 LYS A C 10
ATOM 12631 O O . LYS A 1 6 ? -7.216 8.048 -0.809 1.00 10.00 21 LYS A O 10
ATOM 12650 N N . VAL A 1 7 ? -6.569 6.521 0.703 1.00 10.00 22 VAL A N 10
ATOM 12651 C CA . VAL A 1 7 ? -7.281 5.426 0.060 1.00 10.00 22 VAL A CA 10
ATOM 12652 C C . VAL A 1 7 ? -8.744 5.438 0.488 1.00 10.00 22 VAL A C 10
ATOM 12653 O O . VAL A 1 7 ? -9.052 5.585 1.675 1.00 10.00 22 VAL A O 10
ATOM 12666 N N . ALA A 1 8 ? -9.639 5.318 -0.480 1.00 10.00 23 ALA A N 10
ATOM 12667 C CA . ALA A 1 8 ? -11.065 5.314 -0.211 1.00 10.00 23 ALA A CA 10
ATOM 12668 C C . ALA A 1 8 ? -11.561 3.900 0.056 1.00 10.00 23 ALA A C 10
ATOM 12669 O O . ALA A 1 8 ? -10.888 2.921 -0.267 1.00 10.00 23 ALA A O 10
ATOM 12676 N N . GLY A 1 9 ? -12.726 3.803 0.665 1.00 10.00 24 GLY A N 10
ATOM 12677 C CA . GLY A 1 9 ? -13.308 2.516 0.965 1.00 10.00 24 GLY A CA 10
ATOM 12678 C C . GLY A 1 9 ? -14.815 2.596 0.994 1.00 10.00 24 GLY A C 10
ATOM 12679 O O . GLY A 1 9 ? -15.374 3.591 1.452 1.00 10.00 24 GLY A O 10
ATOM 12683 N N . GLN A 1 10 ? -15.478 1.550 0.517 1.00 10.00 25 GLN A N 10
ATOM 12684 C CA . GLN A 1 10 ? -16.937 1.515 0.484 1.00 10.00 25 GLN A CA 10
ATOM 12685 C C . GLN A 1 10 ? -17.510 1.534 1.899 1.00 10.00 25 GLN A C 10
ATOM 12686 O O . GLN A 1 10 ? -18.623 2.014 2.125 1.00 10.00 25 GLN A O 10
ATOM 12700 N N . ASP A 1 11 ? -16.735 1.020 2.852 1.00 10.00 26 ASP A N 10
ATOM 12701 C CA . ASP A 1 11 ? -17.154 0.979 4.253 1.00 10.00 26 ASP A CA 10
ATOM 12702 C C . ASP A 1 11 ? -16.868 2.303 4.951 1.00 10.00 26 ASP A C 10
ATOM 12703 O O . ASP A 1 11 ? -17.417 2.585 6.017 1.00 10.00 26 ASP A O 10
ATOM 12712 N N . GLY A 1 12 ? -16.000 3.106 4.354 1.00 10.00 27 GLY A N 10
ATOM 12713 C CA . GLY A 1 12 ? -15.667 4.394 4.928 1.00 10.00 27 GLY A CA 10
ATOM 12714 C C . GLY A 1 12 ? -14.308 4.416 5.601 1.00 10.00 27 GLY A C 10
ATOM 12715 O O . GLY A 1 12 ? -13.901 5.448 6.132 1.00 10.00 27 GLY A O 10
ATOM 12719 N N . SER A 1 13 ? -13.602 3.291 5.584 1.00 10.00 28 SER A N 10
ATOM 12720 C CA . SER A 1 13 ? -12.285 3.223 6.203 1.00 10.00 28 SER A CA 10
ATOM 12721 C C . SER A 1 13 ? -11.297 4.109 5.450 1.00 10.00 28 SER A C 10
ATOM 12722 O O . SER A 1 13 ? -11.199 4.046 4.222 1.00 10.00 28 SER A O 10
ATOM 12730 N N . VAL A 1 14 ? -10.583 4.949 6.180 1.00 10.00 29 VAL A N 10
ATOM 12731 C CA . VAL A 1 14 ? -9.614 5.840 5.570 1.00 10.00 29 VAL A CA 10
ATOM 12732 C C . VAL A 1 14 ? -8.194 5.354 5.837 1.00 10.00 29 VAL A C 10
ATOM 12733 O O . VAL A 1 14 ? -7.836 5.024 6.974 1.00 10.00 29 VAL A O 10
ATOM 12746 N N . VAL A 1 15 ? -7.402 5.267 4.781 1.00 10.00 30 VAL A N 10
ATOM 12747 C CA . VAL A 1 15 ? -6.021 4.832 4.898 1.00 10.00 30 VAL A CA 10
ATOM 12748 C C . VAL A 1 15 ? -5.080 5.917 4.390 1.00 10.00 30 VAL A C 10
ATOM 12749 O O . VAL A 1 15 ? -5.136 6.305 3.222 1.00 10.00 30 VAL A O 10
ATOM 12762 N N . GLN A 1 16 ? -4.233 6.406 5.282 1.00 10.00 31 GLN A N 10
ATOM 12763 C CA . GLN A 1 16 ? -3.276 7.445 4.945 1.00 10.00 31 GLN A CA 10
ATOM 12764 C C . GLN A 1 16 ? -1.963 6.814 4.499 1.00 10.00 31 GLN A C 10
ATOM 12765 O O . GLN A 1 16 ? -1.200 6.293 5.317 1.00 10.00 31 GLN A O 10
ATOM 12779 N N . PHE A 1 17 ? -1.721 6.849 3.205 1.00 10.00 32 PHE A N 10
ATOM 12780 C CA . PHE A 1 17 ? -0.515 6.283 2.629 1.00 10.00 32 PHE A CA 10
ATOM 12781 C C . PHE A 1 17 ? 0.588 7.329 2.559 1.00 10.00 32 PHE A C 10
ATOM 12782 O O . PHE A 1 17 ? 0.435 8.360 1.904 1.00 10.00 32 PHE A O 10
ATOM 12799 N N . LYS A 1 18 ? 1.685 7.069 3.246 1.00 10.00 33 LYS A N 10
ATOM 12800 C CA . LYS A 1 18 ? 2.818 7.975 3.237 1.00 10.00 33 LYS A CA 10
ATOM 12801 C C . LYS A 1 18 ? 3.950 7.343 2.440 1.00 10.00 33 LYS A C 10
ATOM 12802 O O . LYS A 1 18 ? 4.647 6.456 2.932 1.00 10.00 33 LYS A O 10
ATOM 12821 N N . ILE A 1 19 ? 4.103 7.768 1.193 1.00 10.00 34 ILE A N 10
ATOM 12822 C CA . ILE A 1 19 ? 5.136 7.218 0.329 1.00 10.00 34 ILE A CA 10
ATOM 12823 C C . ILE A 1 19 ? 5.919 8.335 -0.360 1.00 10.00 34 ILE A C 10
ATOM 12824 O O . ILE A 1 19 ? 5.466 9.479 -0.410 1.00 10.00 34 ILE A O 10
ATOM 12840 N N . LYS A 1 20 ? 7.105 8.007 -0.852 1.00 10.00 35 LYS A N 10
ATOM 12841 C CA . LYS A 1 20 ? 7.933 8.979 -1.550 1.00 10.00 35 LYS A CA 10
ATOM 12842 C C . LYS A 1 20 ? 7.402 9.183 -2.967 1.00 10.00 35 LYS A C 10
ATOM 12843 O O . LYS A 1 20 ? 6.813 8.275 -3.551 1.00 10.00 35 LYS A O 10
ATOM 12862 N N . ARG A 1 21 ? 7.626 10.366 -3.525 1.00 10.00 36 ARG A N 10
ATOM 12863 C CA . ARG A 1 21 ? 7.139 10.684 -4.865 1.00 10.00 36 ARG A CA 10
ATOM 12864 C C . ARG A 1 21 ? 7.843 9.852 -5.937 1.00 10.00 36 ARG A C 10
ATOM 12865 O O . ARG A 1 21 ? 7.320 9.679 -7.038 1.00 10.00 36 ARG A O 10
ATOM 12886 N N . HIS A 1 22 ? 9.016 9.325 -5.608 1.00 10.00 37 HIS A N 10
ATOM 12887 C CA . HIS A 1 22 ? 9.772 8.502 -6.548 1.00 10.00 37 HIS A CA 10
ATOM 12888 C C . HIS A 1 22 ? 9.464 7.022 -6.341 1.00 10.00 37 HIS A C 10
ATOM 12889 O O . HIS A 1 22 ? 10.021 6.159 -7.024 1.00 10.00 37 HIS A O 10
ATOM 12903 N N . THR A 1 23 ? 8.581 6.738 -5.398 1.00 10.00 38 THR A N 10
ATOM 12904 C CA . THR A 1 23 ? 8.208 5.370 -5.083 1.00 10.00 38 THR A CA 10
ATOM 12905 C C . THR A 1 23 ? 7.023 4.905 -5.934 1.00 10.00 38 THR A C 10
ATOM 12906 O O . THR A 1 23 ? 5.980 5.559 -5.969 1.00 10.00 38 THR A O 10
ATOM 12917 N N . PRO A 1 24 ? 7.188 3.778 -6.653 1.00 10.00 39 PRO A N 10
ATOM 12918 C CA . PRO A 1 24 ? 6.134 3.209 -7.505 1.00 10.00 39 PRO A CA 10
ATOM 12919 C C . PRO A 1 24 ? 4.843 2.913 -6.741 1.00 10.00 39 PRO A C 10
ATOM 12920 O O . PRO A 1 24 ? 4.872 2.477 -5.588 1.00 10.00 39 PRO A O 10
ATOM 12931 N N . LEU A 1 25 ? 3.712 3.133 -7.403 1.00 10.00 40 LEU A N 10
ATOM 12932 C CA . LEU A 1 25 ? 2.401 2.908 -6.799 1.00 10.00 40 LEU A CA 10
ATOM 12933 C C . LEU A 1 25 ? 2.048 1.423 -6.774 1.00 10.00 40 LEU A C 10
ATOM 12934 O O . LEU A 1 25 ? 1.015 1.030 -6.225 1.00 10.00 40 LEU A O 10
ATOM 12950 N N . SER A 1 26 ? 2.905 0.605 -7.369 1.00 10.00 41 SER A N 10
ATOM 12951 C CA . SER A 1 26 ? 2.690 -0.832 -7.417 1.00 10.00 41 SER A CA 10
ATOM 12952 C C . SER A 1 26 ? 2.636 -1.413 -6.008 1.00 10.00 41 SER A C 10
ATOM 12953 O O . SER A 1 26 ? 1.692 -2.124 -5.656 1.00 10.00 41 SER A O 10
ATOM 12961 N N . LYS A 1 27 ? 3.633 -1.074 -5.191 1.00 10.00 42 LYS A N 10
ATOM 12962 C CA . LYS A 1 27 ? 3.691 -1.560 -3.815 1.00 10.00 42 LYS A CA 10
ATOM 12963 C C . LYS A 1 27 ? 2.518 -1.025 -3.005 1.00 10.00 42 LYS A C 10
ATOM 12964 O O . LYS A 1 27 ? 2.058 -1.672 -2.074 1.00 10.00 42 LYS A O 10
ATOM 12983 N N . LEU A 1 28 ? 2.036 0.158 -3.372 1.00 10.00 43 LEU A N 10
ATOM 12984 C CA . LEU A 1 28 ? 0.903 0.781 -2.687 1.00 10.00 43 LEU A CA 10
ATOM 12985 C C . LEU A 1 28 ? -0.343 -0.080 -2.837 1.00 10.00 43 LEU A C 10
ATOM 12986 O O . LEU A 1 28 ? -1.081 -0.304 -1.875 1.00 10.00 43 LEU A O 10
ATOM 13002 N N . MET A 1 29 ? -0.561 -0.569 -4.048 1.00 10.00 44 MET A N 10
ATOM 13003 C CA . MET A 1 29 ? -1.711 -1.412 -4.333 1.00 10.00 44 MET A CA 10
ATOM 13004 C C . MET A 1 29 ? -1.567 -2.763 -3.637 1.00 10.00 44 MET A C 10
ATOM 13005 O O . MET A 1 29 ? -2.536 -3.307 -3.108 1.00 10.00 44 MET A O 10
ATOM 13019 N N . LYS A 1 30 ? -0.343 -3.280 -3.616 1.00 10.00 45 LYS A N 10
ATOM 13020 C CA . LYS A 1 30 ? -0.062 -4.568 -2.991 1.00 10.00 45 LYS A CA 10
ATOM 13021 C C . LYS A 1 30 ? -0.170 -4.487 -1.471 1.00 10.00 45 LYS A C 10
ATOM 13022 O O . LYS A 1 30 ? -0.818 -5.324 -0.847 1.00 10.00 45 LYS A O 10
ATOM 13041 N N . ALA A 1 31 ? 0.453 -3.470 -0.885 1.00 10.00 46 ALA A N 10
ATOM 13042 C CA . ALA A 1 31 ? 0.443 -3.285 0.565 1.00 10.00 46 ALA A CA 10
ATOM 13043 C C . ALA A 1 31 ? -0.978 -3.223 1.114 1.00 10.00 46 ALA A C 10
ATOM 13044 O O . ALA A 1 31 ? -1.305 -3.901 2.087 1.00 10.00 46 ALA A O 10
ATOM 13051 N N . TYR A 1 32 ? -1.824 -2.416 0.486 1.00 10.00 47 TYR A N 10
ATOM 13052 C CA . TYR A 1 32 ? -3.207 -2.286 0.922 1.00 10.00 47 TYR A CA 10
ATOM 13053 C C . TYR A 1 32 ? -3.951 -3.605 0.729 1.00 10.00 47 TYR A C 10
ATOM 13054 O O . TYR A 1 32 ? -4.747 -4.015 1.576 1.00 10.00 47 TYR A O 10
ATOM 13072 N N . CYS A 1 33 ? -3.663 -4.277 -0.375 1.00 10.00 48 CYS A N 10
ATOM 13073 C CA . CYS A 1 33 ? -4.294 -5.547 -0.687 1.00 10.00 48 CYS A CA 10
ATOM 13074 C C . CYS A 1 33 ? -3.912 -6.604 0.346 1.00 10.00 48 CYS A C 10
ATOM 13075 O O . CYS A 1 33 ? -4.760 -7.369 0.817 1.00 10.00 48 CYS A O 10
ATOM 13083 N N . GLU A 1 34 ? -2.634 -6.631 0.707 1.00 10.00 49 GLU A N 10
ATOM 13084 C CA . GLU A 1 34 ? -2.125 -7.576 1.690 1.00 10.00 49 GLU A CA 10
ATOM 13085 C C . GLU A 1 34 ? -2.693 -7.275 3.072 1.00 10.00 49 GLU A C 10
ATOM 13086 O O . GLU A 1 34 ? -2.817 -8.168 3.910 1.00 10.00 49 GLU A O 10
ATOM 13098 N N . ARG A 1 35 ? -3.036 -6.012 3.306 1.00 10.00 50 ARG A N 10
ATOM 13099 C CA . ARG A 1 35 ? -3.616 -5.607 4.580 1.00 10.00 50 ARG A CA 10
ATOM 13100 C C . ARG A 1 35 ? -5.004 -6.214 4.727 1.00 10.00 50 ARG A C 10
ATOM 13101 O O . ARG A 1 35 ? -5.393 -6.651 5.808 1.00 10.00 50 ARG A O 10
ATOM 13122 N N . GLN A 1 36 ? -5.736 -6.254 3.623 1.00 10.00 51 GLN A N 10
ATOM 13123 C CA . GLN A 1 36 ? -7.080 -6.819 3.614 1.00 10.00 51 GLN A CA 10
ATOM 13124 C C . GLN A 1 36 ? -7.008 -8.338 3.526 1.00 10.00 51 GLN A C 10
ATOM 13125 O O . GLN A 1 36 ? -7.912 -9.045 3.969 1.00 10.00 51 GLN A O 10
ATOM 13139 N N . GLY A 1 37 ? -5.920 -8.829 2.947 1.00 10.00 52 GLY A N 10
ATOM 13140 C CA . GLY A 1 37 ? -5.728 -10.257 2.803 1.00 10.00 52 GLY A CA 10
ATOM 13141 C C . GLY A 1 37 ? -6.402 -10.796 1.558 1.00 10.00 52 GLY A C 10
ATOM 13142 O O . GLY A 1 37 ? -6.828 -11.950 1.522 1.00 10.00 52 GLY A O 10
ATOM 13146 N N . LEU A 1 38 ? -6.497 -9.961 0.536 1.00 10.00 53 LEU A N 10
ATOM 13147 C CA . LEU A 1 38 ? -7.133 -10.357 -0.711 1.00 10.00 53 LEU A CA 10
ATOM 13148 C C . LEU A 1 38 ? -6.118 -10.394 -1.847 1.00 10.00 53 LEU A C 10
ATOM 13149 O O . LEU A 1 38 ? -4.973 -9.973 -1.678 1.00 10.00 53 LEU A O 10
ATOM 13165 N N . SER A 1 39 ? -6.535 -10.910 -2.992 1.00 10.00 54 SER A N 10
ATOM 13166 C CA . SER A 1 39 ? -5.671 -10.986 -4.160 1.00 10.00 54 SER A CA 10
ATOM 13167 C C . SER A 1 39 ? -5.743 -9.678 -4.942 1.00 10.00 54 SER A C 10
ATOM 13168 O O . SER A 1 39 ? -6.809 -9.064 -5.038 1.00 10.00 54 SER A O 10
ATOM 13176 N N . MET A 1 40 ? -4.617 -9.255 -5.502 1.00 10.00 55 MET A N 10
ATOM 13177 C CA . MET A 1 40 ? -4.564 -8.015 -6.270 1.00 10.00 55 MET A CA 10
ATOM 13178 C C . MET A 1 40 ? -5.440 -8.111 -7.521 1.00 10.00 55 MET A C 10
ATOM 13179 O O . MET A 1 40 ? -5.846 -7.098 -8.091 1.00 10.00 55 MET A O 10
ATOM 13193 N N . ARG A 1 41 ? -5.751 -9.334 -7.933 1.00 10.00 56 ARG A N 10
ATOM 13194 C CA . ARG A 1 41 ? -6.588 -9.553 -9.104 1.00 10.00 56 ARG A CA 10
ATOM 13195 C C . ARG A 1 41 ? -8.067 -9.580 -8.710 1.00 10.00 56 ARG A C 10
ATOM 13196 O O . ARG A 1 41 ? -8.952 -9.651 -9.566 1.00 10.00 56 ARG A O 10
ATOM 13217 N N . GLN A 1 42 ? -8.333 -9.496 -7.417 1.00 10.00 57 GLN A N 10
ATOM 13218 C CA . GLN A 1 42 ? -9.701 -9.519 -6.917 1.00 10.00 57 GLN A CA 10
ATOM 13219 C C . GLN A 1 42 ? -10.274 -8.108 -6.853 1.00 10.00 57 GLN A C 10
ATOM 13220 O O . GLN A 1 42 ? -11.488 -7.917 -6.878 1.00 10.00 57 GLN A O 10
ATOM 13234 N N . ILE A 1 43 ? -9.396 -7.118 -6.784 1.00 10.00 58 ILE A N 10
ATOM 13235 C CA . ILE A 1 43 ? -9.821 -5.729 -6.710 1.00 10.00 58 ILE A CA 10
ATOM 13236 C C . ILE A 1 43 ? -9.223 -4.908 -7.845 1.00 10.00 58 ILE A C 10
ATOM 13237 O O . ILE A 1 43 ? -8.310 -5.359 -8.538 1.00 10.00 58 ILE A O 10
ATOM 13253 N N . ARG A 1 44 ? -9.765 -3.718 -8.051 1.00 10.00 59 ARG A N 10
ATOM 13254 C CA . ARG A 1 44 ? -9.287 -2.814 -9.089 1.00 10.00 59 ARG A CA 10
ATOM 13255 C C . ARG A 1 44 ? -9.081 -1.429 -8.498 1.00 10.00 59 ARG A C 10
ATOM 13256 O O . ARG A 1 44 ? -9.905 -0.958 -7.712 1.00 10.00 59 ARG A O 10
ATOM 13277 N N . PHE A 1 45 ? -7.986 -0.785 -8.863 1.00 10.00 60 PHE A N 10
ATOM 13278 C CA . PHE A 1 45 ? -7.678 0.540 -8.346 1.00 10.00 60 PHE A CA 10
ATOM 13279 C C . PHE A 1 45 ? -7.907 1.603 -9.413 1.00 10.00 60 PHE A C 10
ATOM 13280 O O . PHE A 1 45 ? -7.440 1.473 -10.547 1.00 10.00 60 PHE A O 10
ATOM 13297 N N . ARG A 1 46 ? -8.626 2.655 -9.045 1.00 10.00 61 ARG A N 10
ATOM 13298 C CA . ARG A 1 46 ? -8.926 3.740 -9.965 1.00 10.00 61 ARG A CA 10
ATOM 13299 C C . ARG A 1 46 ? -8.474 5.079 -9.389 1.00 10.00 61 ARG A C 10
ATOM 13300 O O . ARG A 1 46 ? -8.576 5.316 -8.186 1.00 10.00 61 ARG A O 10
ATOM 13321 N N . PHE A 1 47 ? -7.965 5.937 -10.259 1.00 10.00 62 PHE A N 10
ATOM 13322 C CA . PHE A 1 47 ? -7.505 7.259 -9.871 1.00 10.00 62 PHE A CA 10
ATOM 13323 C C . PHE A 1 47 ? -7.884 8.258 -10.953 1.00 10.00 62 PHE A C 10
ATOM 13324 O O . PHE A 1 47 ? -7.605 8.032 -12.135 1.00 10.00 62 PHE A O 10
ATOM 13341 N N . ASP A 1 48 ? -8.537 9.343 -10.545 1.00 10.00 63 ASP A N 10
ATOM 13342 C CA . ASP A 1 48 ? -8.979 10.390 -11.469 1.00 10.00 63 ASP A CA 10
ATOM 13343 C C . ASP A 1 48 ? -9.974 9.823 -12.478 1.00 10.00 63 ASP A C 10
ATOM 13344 O O . ASP A 1 48 ? -10.074 10.287 -13.611 1.00 10.00 63 ASP A O 10
ATOM 13353 N N . GLY A 1 49 ? -10.702 8.798 -12.053 1.00 10.00 64 GLY A N 10
ATOM 13354 C CA . GLY A 1 49 ? -11.691 8.171 -12.909 1.00 10.00 64 GLY A CA 10
ATOM 13355 C C . GLY A 1 49 ? -11.092 7.195 -13.906 1.00 10.00 64 GLY A C 10
ATOM 13356 O O . GLY A 1 49 ? -11.802 6.654 -14.751 1.00 10.00 64 GLY A O 10
ATOM 13360 N N . GLN A 1 50 ? -9.792 6.957 -13.811 1.00 10.00 65 GLN A N 10
ATOM 13361 C CA . GLN A 1 50 ? -9.119 6.043 -14.726 1.00 10.00 65 GLN A CA 10
ATOM 13362 C C . GLN A 1 50 ? -8.391 4.941 -13.960 1.00 10.00 65 GLN A C 10
ATOM 13363 O O . GLN A 1 50 ? -7.958 5.152 -12.829 1.00 10.00 65 GLN A O 10
ATOM 13377 N N . PRO A 1 51 ? -8.265 3.740 -14.554 1.00 10.00 66 PRO A N 10
ATOM 13378 C CA . PRO A 1 51 ? -7.583 2.610 -13.915 1.00 10.00 66 PRO A CA 10
ATOM 13379 C C . PRO A 1 51 ? -6.082 2.858 -13.780 1.00 10.00 66 PRO A C 10
ATOM 13380 O O . PRO A 1 51 ? -5.424 3.283 -14.735 1.00 10.00 66 PRO A O 10
ATOM 13391 N N . ILE A 1 52 ? -5.547 2.595 -12.597 1.00 10.00 67 ILE A N 10
ATOM 13392 C CA . ILE A 1 52 ? -4.126 2.798 -12.342 1.00 10.00 67 ILE A CA 10
ATOM 13393 C C . ILE A 1 52 ? -3.318 1.621 -12.872 1.00 10.00 67 ILE A C 10
ATOM 13394 O O . ILE A 1 52 ? -3.663 0.462 -12.627 1.00 10.00 67 ILE A O 10
ATOM 13410 N N . ASN A 1 53 ? -2.259 1.914 -13.611 1.00 10.00 68 ASN A N 10
ATOM 13411 C CA . ASN A 1 53 ? -1.402 0.872 -14.162 1.00 10.00 68 ASN A CA 10
ATOM 13412 C C . ASN A 1 53 ? -0.440 0.366 -13.094 1.00 10.00 68 ASN A C 10
ATOM 13413 O O . ASN A 1 53 ? -0.309 0.972 -12.030 1.00 10.00 68 ASN A O 10
ATOM 13424 N N . GLU A 1 54 ? 0.248 -0.730 -13.381 1.00 10.00 69 GLU A N 10
ATOM 13425 C CA . GLU A 1 54 ? 1.183 -1.315 -12.425 1.00 10.00 69 GLU A CA 10
ATOM 13426 C C . GLU A 1 54 ? 2.613 -0.850 -12.687 1.00 10.00 69 GLU A C 10
ATOM 13427 O O . GLU A 1 54 ? 3.576 -1.532 -12.331 1.00 10.00 69 GLU A O 10
ATOM 13439 N N . THR A 1 55 ? 2.743 0.317 -13.303 1.00 10.00 70 THR A N 10
ATOM 13440 C CA . THR A 1 55 ? 4.049 0.881 -13.613 1.00 10.00 70 THR A CA 10
ATOM 13441 C C . THR A 1 55 ? 4.008 2.405 -13.559 1.00 10.00 70 THR A C 10
ATOM 13442 O O . THR A 1 55 ? 4.529 3.084 -14.444 1.00 10.00 70 THR A O 10
ATOM 13453 N N . ASP A 1 56 ? 3.399 2.947 -12.511 1.00 10.00 71 ASP A N 10
ATOM 13454 C CA . ASP A 1 56 ? 3.285 4.395 -12.374 1.00 10.00 71 ASP A CA 10
ATOM 13455 C C . ASP A 1 56 ? 3.736 4.873 -11.002 1.00 10.00 71 ASP A C 10
ATOM 13456 O O . ASP A 1 56 ? 3.737 4.114 -10.030 1.00 10.00 71 ASP A O 10
ATOM 13465 N N . THR A 1 57 ? 4.121 6.136 -10.942 1.00 10.00 72 THR A N 10
ATOM 13466 C CA . THR A 1 57 ? 4.557 6.766 -9.707 1.00 10.00 72 THR A CA 10
ATOM 13467 C C . THR A 1 57 ? 3.737 8.035 -9.486 1.00 10.00 72 THR A C 10
ATOM 13468 O O . THR A 1 57 ? 3.104 8.529 -10.425 1.00 10.00 72 THR A O 10
ATOM 13479 N N . PRO A 1 58 ? 3.717 8.582 -8.257 1.00 10.00 73 PRO A N 10
ATOM 13480 C CA . PRO A 1 58 ? 2.967 9.807 -7.960 1.00 10.00 73 PRO A CA 10
ATOM 13481 C C . PRO A 1 58 ? 3.431 10.975 -8.825 1.00 10.00 73 PRO A C 10
ATOM 13482 O O . PRO A 1 58 ? 2.642 11.844 -9.194 1.00 10.00 73 PRO A O 10
ATOM 13493 N N . ALA A 1 59 ? 4.717 10.973 -9.160 1.00 10.00 74 ALA A N 10
ATOM 13494 C CA . ALA A 1 59 ? 5.300 12.021 -9.987 1.00 10.00 74 ALA A CA 10
ATOM 13495 C C . ALA A 1 59 ? 4.967 11.806 -11.460 1.00 10.00 74 ALA A C 10
ATOM 13496 O O . ALA A 1 59 ? 4.836 12.760 -12.224 1.00 10.00 74 ALA A O 10
ATOM 13503 N N . GLN A 1 60 ? 4.819 10.545 -11.850 1.00 10.00 75 GLN A N 10
ATOM 13504 C CA . GLN A 1 60 ? 4.507 10.195 -13.233 1.00 10.00 75 GLN A CA 10
ATOM 13505 C C . GLN A 1 60 ? 3.082 10.592 -13.597 1.00 10.00 75 GLN A C 10
ATOM 13506 O O . GLN A 1 60 ? 2.821 11.054 -14.707 1.00 10.00 75 GLN A O 10
ATOM 13520 N N . LEU A 1 61 ? 2.160 10.418 -12.661 1.00 10.00 76 LEU A N 10
ATOM 13521 C CA . LEU A 1 61 ? 0.762 10.752 -12.905 1.00 10.00 76 LEU A CA 10
ATOM 13522 C C . LEU A 1 61 ? 0.430 12.162 -12.428 1.00 10.00 76 LEU A C 10
ATOM 13523 O O . LEU A 1 61 ? -0.737 12.561 -12.439 1.00 10.00 76 LEU A O 10
ATOM 13539 N N . GLU A 1 62 ? 1.460 12.912 -12.020 1.00 10.00 77 GLU A N 10
ATOM 13540 C CA . GLU A 1 62 ? 1.283 14.280 -11.528 1.00 10.00 77 GLU A CA 10
ATOM 13541 C C . GLU A 1 62 ? 0.234 14.324 -10.422 1.00 10.00 77 GLU A C 10
ATOM 13542 O O . GLU A 1 62 ? -0.708 15.119 -10.466 1.00 10.00 77 GLU A O 10
ATOM 13554 N N . MET A 1 63 ? 0.405 13.456 -9.438 1.00 10.00 78 MET A N 10
ATOM 13555 C CA . MET A 1 63 ? -0.524 13.367 -8.324 1.00 10.00 78 MET A CA 10
ATOM 13556 C C . MET A 1 63 ? -0.189 14.389 -7.252 1.00 10.00 78 MET A C 10
ATOM 13557 O O . MET A 1 63 ? 0.984 14.616 -6.931 1.00 10.00 78 MET A O 10
ATOM 13571 N N . GLU A 1 64 ? -1.222 15.007 -6.708 1.00 10.00 79 GLU A N 10
ATOM 13572 C CA . GLU A 1 64 ? -1.054 16.005 -5.670 1.00 10.00 79 GLU A CA 10
ATOM 13573 C C . GLU A 1 64 ? -1.177 15.376 -4.292 1.00 10.00 79 GLU A C 10
ATOM 13574 O O . GLU A 1 64 ? -1.613 14.230 -4.150 1.00 10.00 79 GLU A O 10
ATOM 13586 N N . ASP A 1 65 ? -0.793 16.134 -3.281 1.00 10.00 80 ASP A N 10
ATOM 13587 C CA . ASP A 1 65 ? -0.837 15.662 -1.907 1.00 10.00 80 ASP A CA 10
ATOM 13588 C C . ASP A 1 65 ? -2.267 15.661 -1.370 1.00 10.00 80 ASP A C 10
ATOM 13589 O O . ASP A 1 65 ? -3.056 16.556 -1.685 1.00 10.00 80 ASP A O 10
ATOM 13598 N N . GLU A 1 66 ? -2.588 14.633 -0.585 1.00 10.00 81 GLU A N 10
ATOM 13599 C CA . GLU A 1 66 ? -3.905 14.468 0.034 1.00 10.00 81 GLU A CA 10
ATOM 13600 C C . GLU A 1 66 ? -4.990 14.118 -0.984 1.00 10.00 81 GLU A C 10
ATOM 13601 O O . GLU A 1 66 ? -6.160 14.461 -0.794 1.00 10.00 81 GLU A O 10
ATOM 13613 N N . ASP A 1 67 ? -4.613 13.425 -2.051 1.00 10.00 82 ASP A N 10
ATOM 13614 C CA . ASP A 1 67 ? -5.585 13.023 -3.063 1.00 10.00 82 ASP A CA 10
ATOM 13615 C C . ASP A 1 67 ? -6.310 11.759 -2.606 1.00 10.00 82 ASP A C 10
ATOM 13616 O O . ASP A 1 67 ? -6.001 11.215 -1.542 1.00 10.00 82 ASP A O 10
ATOM 13625 N N . THR A 1 68 ? -7.253 11.278 -3.400 1.00 10.00 83 THR A N 10
ATOM 13626 C CA . THR A 1 68 ? -8.021 10.102 -3.023 1.00 10.00 83 THR A CA 10
ATOM 13627 C C . THR A 1 68 ? -7.919 8.982 -4.064 1.00 10.00 83 THR A C 10
ATOM 13628 O O . THR A 1 68 ? -8.115 9.204 -5.259 1.00 10.00 83 THR A O 10
ATOM 13639 N N . ILE A 1 69 ? -7.608 7.782 -3.588 1.00 10.00 84 ILE A N 10
ATOM 13640 C CA . ILE A 1 69 ? -7.493 6.607 -4.446 1.00 10.00 84 ILE A CA 10
ATOM 13641 C C . ILE A 1 69 ? -8.723 5.720 -4.268 1.00 10.00 84 ILE A C 10
ATOM 13642 O O . ILE A 1 69 ? -9.109 5.414 -3.141 1.00 10.00 84 ILE A O 10
ATOM 13658 N N . ASP A 1 70 ? -9.336 5.307 -5.368 1.00 10.00 85 ASP A N 10
ATOM 13659 C CA . ASP A 1 70 ? -10.537 4.475 -5.306 1.00 10.00 85 ASP A CA 10
ATOM 13660 C C . ASP A 1 70 ? -10.219 3.004 -5.522 1.00 10.00 85 ASP A C 10
ATOM 13661 O O . ASP A 1 70 ? -9.409 2.650 -6.380 1.00 10.00 85 ASP A O 10
ATOM 13670 N N . VAL A 1 71 ? -10.872 2.151 -4.741 1.00 10.00 86 VAL A N 10
ATOM 13671 C CA . VAL A 1 71 ? -10.680 0.709 -4.838 1.00 10.00 86 VAL A CA 10
ATOM 13672 C C . VAL A 1 71 ? -12.029 0.007 -4.950 1.00 10.00 86 VAL A C 10
ATOM 13673 O O . VAL A 1 71 ? -12.902 0.189 -4.099 1.00 10.00 86 VAL A O 10
ATOM 13686 N N . PHE A 1 72 ? -12.204 -0.785 -6.000 1.00 10.00 87 PHE A N 10
ATOM 13687 C CA . PHE A 1 72 ? -13.455 -1.502 -6.212 1.00 10.00 87 PHE A CA 10
ATOM 13688 C C . PHE A 1 72 ? -13.196 -2.997 -6.373 1.00 10.00 87 PHE A C 10
ATOM 13689 O O . PHE A 1 72 ? -12.061 -3.412 -6.608 1.00 10.00 87 PHE A O 10
ATOM 13706 N N . GLN A 1 73 ? -14.247 -3.797 -6.248 1.00 10.00 88 GLN A N 10
ATOM 13707 C CA . GLN A 1 73 ? -14.133 -5.245 -6.376 1.00 10.00 88 GLN A CA 10
ATOM 13708 C C . GLN A 1 73 ? -14.356 -5.685 -7.819 1.00 10.00 88 GLN A C 10
ATOM 13709 O O . GLN A 1 73 ? -15.105 -5.050 -8.567 1.00 10.00 88 GLN A O 10
ATOM 13723 N N . GLN A 1 74 ? -13.696 -6.769 -8.200 1.00 10.00 89 GLN A N 10
ATOM 13724 C CA . GLN A 1 74 ? -13.811 -7.317 -9.543 1.00 10.00 89 GLN A CA 10
ATOM 13725 C C . GLN A 1 74 ? -15.063 -8.185 -9.655 1.00 10.00 89 GLN A C 10
ATOM 13726 O O . GLN A 1 74 ? -15.411 -8.908 -8.716 1.00 10.00 89 GLN A O 10
ATOM 13740 N N . GLN A 1 75 ? -15.744 -8.084 -10.795 1.00 10.00 90 GLN A N 10
ATOM 13741 C CA . GLN A 1 75 ? -16.946 -8.869 -11.053 1.00 10.00 90 GLN A CA 10
ATOM 13742 C C . GLN A 1 75 ? -16.652 -10.351 -10.857 1.00 10.00 90 GLN A C 10
ATOM 13743 O O . GLN A 1 75 ? -15.823 -10.931 -11.561 1.00 10.00 90 GLN A O 10
ATOM 13757 N N . THR A 1 76 ? -17.324 -10.956 -9.896 1.00 10.00 91 THR A N 10
ATOM 13758 C CA . THR A 1 76 ? -17.119 -12.363 -9.588 1.00 10.00 91 THR A CA 10
ATOM 13759 C C . THR A 1 76 ? -18.208 -13.236 -10.213 1.00 10.00 91 THR A C 10
ATOM 13760 O O . THR A 1 76 ? -18.604 -14.254 -9.644 1.00 10.00 91 THR A O 10
ATOM 13771 N N . GLY A 1 77 ? -18.681 -12.836 -11.388 1.00 10.00 92 GLY A N 10
ATOM 13772 C CA . GLY A 1 77 ? -19.718 -13.586 -12.069 1.00 10.00 92 GLY A CA 10
ATOM 13773 C C . GLY A 1 77 ? -20.628 -12.684 -12.872 1.00 10.00 92 GLY A C 10
ATOM 13774 O O . GLY A 1 77 ? -20.366 -11.482 -12.979 1.00 10.00 92 GLY A O 10
ATOM 13778 N N . ASP B 2 1 ? -14.629 6.327 13.839 1.00 10.00 195 ASP B N 10
ATOM 13779 C CA . ASP B 2 1 ? -14.374 5.586 12.606 1.00 10.00 195 ASP B CA 10
ATOM 13780 C C . ASP B 2 1 ? -13.083 4.782 12.714 1.00 10.00 195 ASP B C 10
ATOM 13781 O O . ASP B 2 1 ? -12.535 4.610 13.809 1.00 10.00 195 ASP B O 10
ATOM 13790 N N . THR B 2 2 ? -12.595 4.294 11.583 1.00 10.00 196 THR B N 10
ATOM 13791 C CA . THR B 2 2 ? -11.370 3.530 11.560 1.00 10.00 196 THR B CA 10
ATOM 13792 C C . THR B 2 2 ? -10.322 4.236 10.703 1.00 10.00 196 THR B C 10
ATOM 13793 O O . THR B 2 2 ? -10.582 4.599 9.554 1.00 10.00 196 THR B O 10
ATOM 13804 N N . ALA B 2 3 ? -9.140 4.428 11.269 1.00 10.00 197 ALA B N 10
ATOM 13805 C CA . ALA B 2 3 ? -8.055 5.086 10.561 1.00 10.00 197 ALA B CA 10
ATOM 13806 C C . ALA B 2 3 ? -6.857 4.159 10.460 1.00 10.00 197 ALA B C 10
ATOM 13807 O O . ALA B 2 3 ? -6.380 3.638 11.468 1.00 10.00 197 ALA B O 10
ATOM 13814 N N . GLY B 2 4 ? -6.379 3.980 9.242 1.00 10.00 198 GLY B N 10
ATOM 13815 C CA . GLY B 2 4 ? -5.246 3.122 8.982 1.00 10.00 198 GLY B CA 10
ATOM 13816 C C . GLY B 2 4 ? -4.124 3.871 8.289 1.00 10.00 198 GLY B C 10
ATOM 13817 O O . GLY B 2 4 ? -4.382 4.627 7.360 1.00 10.00 198 GLY B O 10
ATOM 13821 N N . CYS B 2 5 ? -2.895 3.700 8.740 1.00 10.00 199 CYS B N 10
ATOM 13822 C CA . CYS B 2 5 ? -1.772 4.382 8.117 1.00 10.00 199 CYS B CA 10
ATOM 13823 C C . CYS B 2 5 ? -0.783 3.370 7.545 1.00 10.00 199 CYS B C 10
ATOM 13824 O O . CYS B 2 5 ? -0.346 2.450 8.237 1.00 10.00 199 CYS B O 10
ATOM 13832 N N . ILE B 2 6 ? -0.464 3.524 6.267 1.00 10.00 200 ILE B N 10
ATOM 13833 C CA . ILE B 2 6 ? 0.473 2.635 5.602 1.00 10.00 200 ILE B CA 10
ATOM 13834 C C . ILE B 2 6 ? 1.612 3.435 4.977 1.00 10.00 200 ILE B C 10
ATOM 13835 O O . ILE B 2 6 ? 1.376 4.408 4.257 1.00 10.00 200 ILE B O 10
ATOM 13851 N N . VAL B 2 7 ? 2.842 3.037 5.254 1.00 10.00 201 VAL B N 10
ATOM 13852 C CA . VAL B 2 7 ? 4.002 3.714 4.699 1.00 10.00 201 VAL B CA 10
ATOM 13853 C C . VAL B 2 7 ? 4.848 2.738 3.879 1.00 10.00 201 VAL B C 10
ATOM 13854 O O . VAL B 2 7 ? 5.176 1.647 4.350 1.00 10.00 201 VAL B O 10
ATOM 13867 N N . ILE B 2 8 ? 5.165 3.111 2.645 1.00 10.00 202 ILE B N 10
ATOM 13868 C CA . ILE B 2 8 ? 5.989 2.264 1.790 1.00 10.00 202 ILE B CA 10
ATOM 13869 C C . ILE B 2 8 ? 7.237 3.025 1.344 1.00 10.00 202 ILE B C 10
ATOM 13870 O O . ILE B 2 8 ? 7.150 4.176 0.902 1.00 10.00 202 ILE B O 10
ATOM 13900 N N . ASP B 2 10 ? 10.647 2.816 -1.104 1.00 10.00 204 ASP B N 10
ATOM 13901 C CA . ASP B 2 10 ? 11.359 2.134 -2.170 1.00 10.00 204 ASP B CA 10
ATOM 13902 C C . ASP B 2 10 ? 12.600 2.916 -2.545 1.00 10.00 204 ASP B C 10
ATOM 13903 O O . ASP B 2 10 ? 12.535 4.128 -2.739 1.00 10.00 204 ASP B O 10
ATOM 13926 N N . GLU B 2 12 ? 15.792 3.086 -5.254 1.00 10.00 206 GLU B N 10
ATOM 13927 C CA . GLU B 2 12 ? 16.325 2.606 -6.523 1.00 10.00 206 GLU B CA 10
ATOM 13928 C C . GLU B 2 12 ? 17.813 2.288 -6.402 1.00 10.00 206 GLU B C 10
ATOM 13929 O O . GLU B 2 12 ? 18.527 2.931 -5.626 1.00 10.00 206 GLU B O 10
ATOM 13941 N N . ASP A 1 1 ? 10.723 13.983 -0.670 1.00 10.00 16 ASP A N 11
ATOM 13942 C CA . ASP A 1 1 ? 9.772 14.117 0.424 1.00 10.00 16 ASP A CA 11
ATOM 13943 C C . ASP A 1 1 ? 8.628 13.129 0.264 1.00 10.00 16 ASP A C 11
ATOM 13944 O O . ASP A 1 1 ? 8.405 12.587 -0.822 1.00 10.00 16 ASP A O 11
ATOM 13953 N N . HIS A 1 2 ? 7.906 12.903 1.348 1.00 10.00 17 HIS A N 11
ATOM 13954 C CA . HIS A 1 2 ? 6.786 11.977 1.339 1.00 10.00 17 HIS A CA 11
ATOM 13955 C C . HIS A 1 2 ? 5.490 12.688 0.985 1.00 10.00 17 HIS A C 11
ATOM 13956 O O . HIS A 1 2 ? 5.287 13.854 1.334 1.00 10.00 17 HIS A O 11
ATOM 13970 N N . ILE A 1 3 ? 4.623 11.980 0.285 1.00 10.00 18 ILE A N 11
ATOM 13971 C CA . ILE A 1 3 ? 3.331 12.509 -0.105 1.00 10.00 18 ILE A CA 11
ATOM 13972 C C . ILE A 1 3 ? 2.246 11.756 0.665 1.00 10.00 18 ILE A C 11
ATOM 13973 O O . ILE A 1 3 ? 2.349 10.545 0.873 1.00 10.00 18 ILE A O 11
ATOM 13989 N N . ASN A 1 4 ? 1.237 12.473 1.129 1.00 10.00 19 ASN A N 11
ATOM 13990 C CA . ASN A 1 4 ? 0.162 11.863 1.901 1.00 10.00 19 ASN A CA 11
ATOM 13991 C C . ASN A 1 4 ? -1.063 11.631 1.036 1.00 10.00 19 ASN A C 11
ATOM 13992 O O . ASN A 1 4 ? -1.801 12.567 0.718 1.00 10.00 19 ASN A O 11
ATOM 14003 N N . LEU A 1 5 ? -1.271 10.384 0.652 1.00 10.00 20 LEU A N 11
ATOM 14004 C CA . LEU A 1 5 ? -2.407 10.018 -0.175 1.00 10.00 20 LEU A CA 11
ATOM 14005 C C . LEU A 1 5 ? -3.510 9.407 0.678 1.00 10.00 20 LEU A C 11
ATOM 14006 O O . LEU A 1 5 ? -3.248 8.863 1.750 1.00 10.00 20 LEU A O 11
ATOM 14022 N N . LYS A 1 6 ? -4.741 9.501 0.201 1.00 10.00 21 LYS A N 11
ATOM 14023 C CA . LYS A 1 6 ? -5.885 8.962 0.919 1.00 10.00 21 LYS A CA 11
ATOM 14024 C C . LYS A 1 6 ? -6.491 7.781 0.171 1.00 10.00 21 LYS A C 11
ATOM 14025 O O . LYS A 1 6 ? -6.813 7.884 -1.012 1.00 10.00 21 LYS A O 11
ATOM 14044 N N . VAL A 1 7 ? -6.631 6.662 0.857 1.00 10.00 22 VAL A N 11
ATOM 14045 C CA . VAL A 1 7 ? -7.225 5.476 0.270 1.00 10.00 22 VAL A CA 11
ATOM 14046 C C . VAL A 1 7 ? -8.607 5.250 0.872 1.00 10.00 22 VAL A C 11
ATOM 14047 O O . VAL A 1 7 ? -8.737 4.993 2.071 1.00 10.00 22 VAL A O 11
ATOM 14060 N N . ALA A 1 8 ? -9.634 5.367 0.043 1.00 10.00 23 ALA A N 11
ATOM 14061 C CA . ALA A 1 8 ? -11.006 5.204 0.500 1.00 10.00 23 ALA A CA 11
ATOM 14062 C C . ALA A 1 8 ? -11.533 3.804 0.216 1.00 10.00 23 ALA A C 11
ATOM 14063 O O . ALA A 1 8 ? -11.297 3.243 -0.854 1.00 10.00 23 ALA A O 11
ATOM 14070 N N . GLY A 1 9 ? -12.242 3.246 1.189 1.00 10.00 24 GLY A N 11
ATOM 14071 C CA . GLY A 1 9 ? -12.810 1.924 1.032 1.00 10.00 24 GLY A CA 11
ATOM 14072 C C . GLY A 1 9 ? -14.315 1.973 0.865 1.00 10.00 24 GLY A C 11
ATOM 14073 O O . GLY A 1 9 ? -14.950 2.981 1.190 1.00 10.00 24 GLY A O 11
ATOM 14077 N N . GLN A 1 10 ? -14.892 0.880 0.385 1.00 10.00 25 GLN A N 11
ATOM 14078 C CA . GLN A 1 10 ? -16.336 0.797 0.162 1.00 10.00 25 GLN A CA 11
ATOM 14079 C C . GLN A 1 10 ? -17.102 0.731 1.484 1.00 10.00 25 GLN A C 11
ATOM 14080 O O . GLN A 1 10 ? -18.332 0.781 1.509 1.00 10.00 25 GLN A O 11
ATOM 14094 N N . ASP A 1 11 ? -16.368 0.616 2.580 1.00 10.00 26 ASP A N 11
ATOM 14095 C CA . ASP A 1 11 ? -16.964 0.533 3.910 1.00 10.00 26 ASP A CA 11
ATOM 14096 C C . ASP A 1 11 ? -16.874 1.874 4.639 1.00 10.00 26 ASP A C 11
ATOM 14097 O O . ASP A 1 11 ? -17.404 2.028 5.741 1.00 10.00 26 ASP A O 11
ATOM 14106 N N . GLY A 1 12 ? -16.197 2.836 4.029 1.00 10.00 27 GLY A N 11
ATOM 14107 C CA . GLY A 1 12 ? -16.062 4.145 4.642 1.00 10.00 27 GLY A CA 11
ATOM 14108 C C . GLY A 1 12 ? -14.778 4.293 5.440 1.00 10.00 27 GLY A C 11
ATOM 14109 O O . GLY A 1 12 ? -14.646 5.212 6.251 1.00 10.00 27 GLY A O 11
ATOM 14113 N N . SER A 1 13 ? -13.842 3.378 5.233 1.00 10.00 28 SER A N 11
ATOM 14114 C CA . SER A 1 13 ? -12.560 3.430 5.923 1.00 10.00 28 SER A CA 11
ATOM 14115 C C . SER A 1 13 ? -11.607 4.345 5.160 1.00 10.00 28 SER A C 11
ATOM 14116 O O . SER A 1 13 ? -11.734 4.503 3.941 1.00 10.00 28 SER A O 11
ATOM 14124 N N . VAL A 1 14 ? -10.676 4.966 5.867 1.00 10.00 29 VAL A N 11
ATOM 14125 C CA . VAL A 1 14 ? -9.722 5.859 5.232 1.00 10.00 29 VAL A CA 11
ATOM 14126 C C . VAL A 1 14 ? -8.298 5.507 5.653 1.00 10.00 29 VAL A C 11
ATOM 14127 O O . VAL A 1 14 ? -7.964 5.509 6.841 1.00 10.00 29 VAL A O 11
ATOM 14140 N N . VAL A 1 15 ? -7.477 5.161 4.677 1.00 10.00 30 VAL A N 11
ATOM 14141 C CA . VAL A 1 15 ? -6.093 4.809 4.940 1.00 10.00 30 VAL A CA 11
ATOM 14142 C C . VAL A 1 15 ? -5.153 5.836 4.319 1.00 10.00 30 VAL A C 11
ATOM 14143 O O . VAL A 1 15 ? -5.194 6.093 3.117 1.00 10.00 30 VAL A O 11
ATOM 14156 N N . GLN A 1 16 ? -4.331 6.432 5.160 1.00 10.00 31 GLN A N 11
ATOM 14157 C CA . GLN A 1 16 ? -3.365 7.427 4.740 1.00 10.00 31 GLN A CA 11
ATOM 14158 C C . GLN A 1 16 ? -2.095 6.732 4.270 1.00 10.00 31 GLN A C 11
ATOM 14159 O O . GLN A 1 16 ? -1.437 6.022 5.039 1.00 10.00 31 GLN A O 11
ATOM 14173 N N . PHE A 1 17 ? -1.765 6.923 3.007 1.00 10.00 32 PHE A N 11
ATOM 14174 C CA . PHE A 1 17 ? -0.589 6.302 2.428 1.00 10.00 32 PHE A CA 11
ATOM 14175 C C . PHE A 1 17 ? 0.575 7.279 2.347 1.00 10.00 32 PHE A C 11
ATOM 14176 O O . PHE A 1 17 ? 0.535 8.250 1.592 1.00 10.00 32 PHE A O 11
ATOM 14193 N N . LYS A 1 18 ? 1.594 7.020 3.150 1.00 10.00 33 LYS A N 11
ATOM 14194 C CA . LYS A 1 18 ? 2.795 7.833 3.164 1.00 10.00 33 LYS A CA 11
ATOM 14195 C C . LYS A 1 18 ? 3.796 7.210 2.203 1.00 10.00 33 LYS A C 11
ATOM 14196 O O . LYS A 1 18 ? 4.432 6.203 2.516 1.00 10.00 33 LYS A O 11
ATOM 14215 N N . ILE A 1 19 ? 3.907 7.786 1.023 1.00 10.00 34 ILE A N 11
ATOM 14216 C CA . ILE A 1 19 ? 4.792 7.258 -0.003 1.00 10.00 34 ILE A CA 11
ATOM 14217 C C . ILE A 1 19 ? 5.605 8.377 -0.652 1.00 10.00 34 ILE A C 11
ATOM 14218 O O . ILE A 1 19 ? 5.181 9.527 -0.666 1.00 10.00 34 ILE A O 11
ATOM 14234 N N . LYS A 1 20 ? 6.790 8.049 -1.150 1.00 10.00 35 LYS A N 11
ATOM 14235 C CA . LYS A 1 20 ? 7.630 9.032 -1.818 1.00 10.00 35 LYS A CA 11
ATOM 14236 C C . LYS A 1 20 ? 7.122 9.239 -3.240 1.00 10.00 35 LYS A C 11
ATOM 14237 O O . LYS A 1 20 ? 6.600 8.310 -3.856 1.00 10.00 35 LYS A O 11
ATOM 14256 N N . ARG A 1 21 ? 7.286 10.445 -3.769 1.00 10.00 36 ARG A N 11
ATOM 14257 C CA . ARG A 1 21 ? 6.796 10.769 -5.110 1.00 10.00 36 ARG A CA 11
ATOM 14258 C C . ARG A 1 21 ? 7.562 10.030 -6.211 1.00 10.00 36 ARG A C 11
ATOM 14259 O O . ARG A 1 21 ? 7.185 10.088 -7.383 1.00 10.00 36 ARG A O 11
ATOM 14280 N N . HIS A 1 22 ? 8.628 9.334 -5.838 1.00 10.00 37 HIS A N 11
ATOM 14281 C CA . HIS A 1 22 ? 9.414 8.573 -6.807 1.00 10.00 37 HIS A CA 11
ATOM 14282 C C . HIS A 1 22 ? 9.195 7.071 -6.632 1.00 10.00 37 HIS A C 11
ATOM 14283 O O . HIS A 1 22 ? 9.750 6.259 -7.374 1.00 10.00 37 HIS A O 11
ATOM 14297 N N . THR A 1 23 ? 8.383 6.712 -5.650 1.00 10.00 38 THR A N 11
ATOM 14298 C CA . THR A 1 23 ? 8.097 5.318 -5.363 1.00 10.00 38 THR A CA 11
ATOM 14299 C C . THR A 1 23 ? 6.943 4.808 -6.230 1.00 10.00 38 THR A C 11
ATOM 14300 O O . THR A 1 23 ? 5.884 5.434 -6.295 1.00 10.00 38 THR A O 11
ATOM 14311 N N . PRO A 1 24 ? 7.149 3.678 -6.934 1.00 10.00 39 PRO A N 11
ATOM 14312 C CA . PRO A 1 24 ? 6.126 3.076 -7.800 1.00 10.00 39 PRO A CA 11
ATOM 14313 C C . PRO A 1 24 ? 4.821 2.793 -7.060 1.00 10.00 39 PRO A C 11
ATOM 14314 O O . PRO A 1 24 ? 4.825 2.291 -5.931 1.00 10.00 39 PRO A O 11
ATOM 14325 N N . LEU A 1 25 ? 3.702 3.101 -7.712 1.00 10.00 40 LEU A N 11
ATOM 14326 C CA . LEU A 1 25 ? 2.384 2.880 -7.128 1.00 10.00 40 LEU A CA 11
ATOM 14327 C C . LEU A 1 25 ? 2.054 1.393 -7.092 1.00 10.00 40 LEU A C 11
ATOM 14328 O O . LEU A 1 25 ? 1.016 0.991 -6.563 1.00 10.00 40 LEU A O 11
ATOM 14344 N N . SER A 1 26 ? 2.942 0.583 -7.657 1.00 10.00 41 SER A N 11
ATOM 14345 C CA . SER A 1 26 ? 2.771 -0.858 -7.674 1.00 10.00 41 SER A CA 11
ATOM 14346 C C . SER A 1 26 ? 2.682 -1.386 -6.245 1.00 10.00 41 SER A C 11
ATOM 14347 O O . SER A 1 26 ? 1.959 -2.342 -5.967 1.00 10.00 41 SER A O 11
ATOM 14355 N N . LYS A 1 27 ? 3.407 -0.737 -5.339 1.00 10.00 42 LYS A N 11
ATOM 14356 C CA . LYS A 1 27 ? 3.399 -1.118 -3.934 1.00 10.00 42 LYS A CA 11
ATOM 14357 C C . LYS A 1 27 ? 2.077 -0.696 -3.297 1.00 10.00 42 LYS A C 11
ATOM 14358 O O . LYS A 1 27 ? 1.528 -1.391 -2.445 1.00 10.00 42 LYS A O 11
ATOM 14377 N N . LEU A 1 28 ? 1.563 0.443 -3.747 1.00 10.00 43 LEU A N 11
ATOM 14378 C CA . LEU A 1 28 ? 0.308 0.993 -3.247 1.00 10.00 43 LEU A CA 11
ATOM 14379 C C . LEU A 1 28 ? -0.863 0.103 -3.650 1.00 10.00 43 LEU A C 11
ATOM 14380 O O . LEU A 1 28 ? -1.930 0.143 -3.038 1.00 10.00 43 LEU A O 11
ATOM 14396 N N . MET A 1 29 ? -0.656 -0.710 -4.675 1.00 10.00 44 MET A N 11
ATOM 14397 C CA . MET A 1 29 ? -1.696 -1.609 -5.148 1.00 10.00 44 MET A CA 11
ATOM 14398 C C . MET A 1 29 ? -1.503 -3.011 -4.577 1.00 10.00 44 MET A C 11
ATOM 14399 O O . MET A 1 29 ? -2.143 -3.962 -5.017 1.00 10.00 44 MET A O 11
ATOM 14413 N N . LYS A 1 30 ? -0.629 -3.133 -3.581 1.00 10.00 45 LYS A N 11
ATOM 14414 C CA . LYS A 1 30 ? -0.372 -4.426 -2.950 1.00 10.00 45 LYS A CA 11
ATOM 14415 C C . LYS A 1 30 ? -0.331 -4.321 -1.422 1.00 10.00 45 LYS A C 11
ATOM 14416 O O . LYS A 1 30 ? -0.827 -5.208 -0.727 1.00 10.00 45 LYS A O 11
ATOM 14435 N N . ALA A 1 31 ? 0.242 -3.237 -0.906 1.00 10.00 46 ALA A N 11
ATOM 14436 C CA . ALA A 1 31 ? 0.360 -3.031 0.540 1.00 10.00 46 ALA A CA 11
ATOM 14437 C C . ALA A 1 31 ? -0.992 -3.096 1.249 1.00 10.00 46 ALA A C 11
ATOM 14438 O O . ALA A 1 31 ? -1.150 -3.814 2.238 1.00 10.00 46 ALA A O 11
ATOM 14445 N N . TYR A 1 32 ? -1.965 -2.352 0.740 1.00 10.00 47 TYR A N 11
ATOM 14446 C CA . TYR A 1 32 ? -3.298 -2.328 1.332 1.00 10.00 47 TYR A CA 11
ATOM 14447 C C . TYR A 1 32 ? -3.989 -3.673 1.122 1.00 10.00 47 TYR A C 11
ATOM 14448 O O . TYR A 1 32 ? -4.736 -4.141 1.981 1.00 10.00 47 TYR A O 11
ATOM 14466 N N . CYS A 1 33 ? -3.706 -4.301 -0.014 1.00 10.00 48 CYS A N 11
ATOM 14467 C CA . CYS A 1 33 ? -4.287 -5.595 -0.344 1.00 10.00 48 CYS A CA 11
ATOM 14468 C C . CYS A 1 33 ? -3.852 -6.651 0.668 1.00 10.00 48 CYS A C 11
ATOM 14469 O O . CYS A 1 33 ? -4.666 -7.445 1.142 1.00 10.00 48 CYS A O 11
ATOM 14477 N N . GLU A 1 34 ? -2.566 -6.636 1.008 1.00 10.00 49 GLU A N 11
ATOM 14478 C CA . GLU A 1 34 ? -2.000 -7.584 1.964 1.00 10.00 49 GLU A CA 11
ATOM 14479 C C . GLU A 1 34 ? -2.658 -7.446 3.332 1.00 10.00 49 GLU A C 11
ATOM 14480 O O . GLU A 1 34 ? -2.988 -8.444 3.977 1.00 10.00 49 GLU A O 11
ATOM 14492 N N . ARG A 1 35 ? -2.854 -6.206 3.768 1.00 10.00 50 ARG A N 11
ATOM 14493 C CA . ARG A 1 35 ? -3.470 -5.940 5.063 1.00 10.00 50 ARG A CA 11
ATOM 14494 C C . ARG A 1 35 ? -4.939 -6.349 5.068 1.00 10.00 50 ARG A C 11
ATOM 14495 O O . ARG A 1 35 ? -5.472 -6.761 6.096 1.00 10.00 50 ARG A O 11
ATOM 14516 N N . GLN A 1 36 ? -5.588 -6.247 3.917 1.00 10.00 51 GLN A N 11
ATOM 14517 C CA . GLN A 1 36 ? -6.990 -6.627 3.804 1.00 10.00 51 GLN A CA 11
ATOM 14518 C C . GLN A 1 36 ? -7.119 -8.140 3.690 1.00 10.00 51 GLN A C 11
ATOM 14519 O O . GLN A 1 36 ? -8.136 -8.720 4.072 1.00 10.00 51 GLN A O 11
ATOM 14533 N N . GLY A 1 37 ? -6.074 -8.772 3.175 1.00 10.00 52 GLY A N 11
ATOM 14534 C CA . GLY A 1 37 ? -6.078 -10.209 3.011 1.00 10.00 52 GLY A CA 11
ATOM 14535 C C . GLY A 1 37 ? -6.626 -10.614 1.663 1.00 10.00 52 GLY A C 11
ATOM 14536 O O . GLY A 1 37 ? -7.147 -11.716 1.499 1.00 10.00 52 GLY A O 11
ATOM 14540 N N . LEU A 1 38 ? -6.508 -9.717 0.694 1.00 10.00 53 LEU A N 11
ATOM 14541 C CA . LEU A 1 38 ? -7.003 -9.977 -0.646 1.00 10.00 53 LEU A CA 11
ATOM 14542 C C . LEU A 1 38 ? -5.897 -9.787 -1.671 1.00 10.00 53 LEU A C 11
ATOM 14543 O O . LEU A 1 38 ? -4.940 -9.044 -1.440 1.00 10.00 53 LEU A O 11
ATOM 14559 N N . SER A 1 39 ? -6.029 -10.468 -2.794 1.00 10.00 54 SER A N 11
ATOM 14560 C CA . SER A 1 39 ? -5.059 -10.373 -3.865 1.00 10.00 54 SER A CA 11
ATOM 14561 C C . SER A 1 39 ? -5.392 -9.183 -4.758 1.00 10.00 54 SER A C 11
ATOM 14562 O O . SER A 1 39 ? -6.561 -8.808 -4.896 1.00 10.00 54 SER A O 11
ATOM 14570 N N . MET A 1 40 ? -4.365 -8.600 -5.369 1.00 10.00 55 MET A N 11
ATOM 14571 C CA . MET A 1 40 ? -4.538 -7.454 -6.258 1.00 10.00 55 MET A CA 11
ATOM 14572 C C . MET A 1 40 ? -5.393 -7.836 -7.467 1.00 10.00 55 MET A C 11
ATOM 14573 O O . MET A 1 40 ? -5.938 -6.977 -8.154 1.00 10.00 55 MET A O 11
ATOM 14587 N N . ARG A 1 41 ? -5.508 -9.133 -7.711 1.00 10.00 56 ARG A N 11
ATOM 14588 C CA . ARG A 1 41 ? -6.290 -9.647 -8.828 1.00 10.00 56 ARG A CA 11
ATOM 14589 C C . ARG A 1 41 ? -7.788 -9.588 -8.530 1.00 10.00 56 ARG A C 11
ATOM 14590 O O . ARG A 1 41 ? -8.609 -9.550 -9.448 1.00 10.00 56 ARG A O 11
ATOM 14611 N N . GLN A 1 42 ? -8.139 -9.542 -7.251 1.00 10.00 57 GLN A N 11
ATOM 14612 C CA . GLN A 1 42 ? -9.541 -9.523 -6.845 1.00 10.00 57 GLN A CA 11
ATOM 14613 C C . GLN A 1 42 ? -10.111 -8.104 -6.809 1.00 10.00 57 GLN A C 11
ATOM 14614 O O . GLN A 1 42 ? -11.288 -7.892 -7.101 1.00 10.00 57 GLN A O 11
ATOM 14628 N N . ILE A 1 43 ? -9.285 -7.134 -6.453 1.00 10.00 58 ILE A N 11
ATOM 14629 C CA . ILE A 1 43 ? -9.744 -5.752 -6.378 1.00 10.00 58 ILE A CA 11
ATOM 14630 C C . ILE A 1 43 ? -9.172 -4.911 -7.514 1.00 10.00 58 ILE A C 11
ATOM 14631 O O . ILE A 1 43 ? -8.301 -5.362 -8.256 1.00 10.00 58 ILE A O 11
ATOM 14647 N N . ARG A 1 44 ? -9.684 -3.696 -7.661 1.00 10.00 59 ARG A N 11
ATOM 14648 C CA . ARG A 1 44 ? -9.230 -2.791 -8.713 1.00 10.00 59 ARG A CA 11
ATOM 14649 C C . ARG A 1 44 ? -8.944 -1.408 -8.142 1.00 10.00 59 ARG A C 11
ATOM 14650 O O . ARG A 1 44 ? -9.652 -0.941 -7.253 1.00 10.00 59 ARG A O 11
ATOM 14671 N N . PHE A 1 45 ? -7.906 -0.761 -8.652 1.00 10.00 60 PHE A N 11
ATOM 14672 C CA . PHE A 1 45 ? -7.544 0.571 -8.195 1.00 10.00 60 PHE A CA 11
ATOM 14673 C C . PHE A 1 45 ? -7.769 1.583 -9.311 1.00 10.00 60 PHE A C 11
ATOM 14674 O O . PHE A 1 45 ? -7.414 1.339 -10.470 1.00 10.00 60 PHE A O 11
ATOM 14691 N N . ARG A 1 46 ? -8.369 2.712 -8.963 1.00 10.00 61 ARG A N 11
ATOM 14692 C CA . ARG A 1 46 ? -8.661 3.750 -9.937 1.00 10.00 61 ARG A CA 11
ATOM 14693 C C . ARG A 1 46 ? -8.312 5.132 -9.393 1.00 10.00 61 ARG A C 11
ATOM 14694 O O . ARG A 1 46 ? -8.436 5.390 -8.196 1.00 10.00 61 ARG A O 11
ATOM 14715 N N . PHE A 1 47 ? -7.859 6.009 -10.280 1.00 10.00 62 PHE A N 11
ATOM 14716 C CA . PHE A 1 47 ? -7.506 7.370 -9.912 1.00 10.00 62 PHE A CA 11
ATOM 14717 C C . PHE A 1 47 ? -7.945 8.328 -11.014 1.00 10.00 62 PHE A C 11
ATOM 14718 O O . PHE A 1 47 ? -7.626 8.118 -12.187 1.00 10.00 62 PHE A O 11
ATOM 14735 N N . ASP A 1 48 ? -8.702 9.356 -10.631 1.00 10.00 63 ASP A N 11
ATOM 14736 C CA . ASP A 1 48 ? -9.201 10.370 -11.569 1.00 10.00 63 ASP A CA 11
ATOM 14737 C C . ASP A 1 48 ? -10.104 9.739 -12.632 1.00 10.00 63 ASP A C 11
ATOM 14738 O O . ASP A 1 48 ? -10.293 10.289 -13.718 1.00 10.00 63 ASP A O 11
ATOM 14747 N N . GLY A 1 49 ? -10.672 8.584 -12.309 1.00 10.00 64 GLY A N 11
ATOM 14748 C CA . GLY A 1 49 ? -11.549 7.899 -13.240 1.00 10.00 64 GLY A CA 11
ATOM 14749 C C . GLY A 1 49 ? -10.808 6.931 -14.145 1.00 10.00 64 GLY A C 11
ATOM 14750 O O . GLY A 1 49 ? -11.425 6.226 -14.948 1.00 10.00 64 GLY A O 11
ATOM 14754 N N . GLN A 1 50 ? -9.489 6.881 -14.011 1.00 10.00 65 GLN A N 11
ATOM 14755 C CA . GLN A 1 50 ? -8.671 5.997 -14.833 1.00 10.00 65 GLN A CA 11
ATOM 14756 C C . GLN A 1 50 ? -8.092 4.859 -13.994 1.00 10.00 65 GLN A C 11
ATOM 14757 O O . GLN A 1 50 ? -7.696 5.074 -12.850 1.00 10.00 65 GLN A O 11
ATOM 14771 N N . PRO A 1 51 ? -8.053 3.629 -14.535 1.00 10.00 66 PRO A N 11
ATOM 14772 C CA . PRO A 1 51 ? -7.493 2.479 -13.825 1.00 10.00 66 PRO A CA 11
ATOM 14773 C C . PRO A 1 51 ? -5.980 2.610 -13.685 1.00 10.00 66 PRO A C 11
ATOM 14774 O O . PRO A 1 51 ? -5.278 2.828 -14.674 1.00 10.00 66 PRO A O 11
ATOM 14785 N N . ILE A 1 52 ? -5.483 2.473 -12.465 1.00 10.00 67 ILE A N 11
ATOM 14786 C CA . ILE A 1 52 ? -4.055 2.609 -12.204 1.00 10.00 67 ILE A CA 11
ATOM 14787 C C . ILE A 1 52 ? -3.270 1.406 -12.722 1.00 10.00 67 ILE A C 11
ATOM 14788 O O . ILE A 1 52 ? -3.661 0.254 -12.518 1.00 10.00 67 ILE A O 11
ATOM 14804 N N . ASN A 1 53 ? -2.172 1.689 -13.410 1.00 10.00 68 ASN A N 11
ATOM 14805 C CA . ASN A 1 53 ? -1.306 0.654 -13.952 1.00 10.00 68 ASN A CA 11
ATOM 14806 C C . ASN A 1 53 ? -0.222 0.303 -12.940 1.00 10.00 68 ASN A C 11
ATOM 14807 O O . ASN A 1 53 ? -0.018 1.024 -11.962 1.00 10.00 68 ASN A O 11
ATOM 14818 N N . GLU A 1 54 ? 0.475 -0.798 -13.182 1.00 10.00 69 GLU A N 11
ATOM 14819 C CA . GLU A 1 54 ? 1.534 -1.255 -12.285 1.00 10.00 69 GLU A CA 11
ATOM 14820 C C . GLU A 1 54 ? 2.869 -0.573 -12.583 1.00 10.00 69 GLU A C 11
ATOM 14821 O O . GLU A 1 54 ? 3.860 -0.811 -11.890 1.00 10.00 69 GLU A O 11
ATOM 14833 N N . THR A 1 55 ? 2.896 0.276 -13.599 1.00 10.00 70 THR A N 11
ATOM 14834 C CA . THR A 1 55 ? 4.124 0.963 -13.981 1.00 10.00 70 THR A CA 11
ATOM 14835 C C . THR A 1 55 ? 3.995 2.476 -13.835 1.00 10.00 70 THR A C 11
ATOM 14836 O O . THR A 1 55 ? 4.580 3.236 -14.611 1.00 10.00 70 THR A O 11
ATOM 14847 N N . ASP A 1 56 ? 3.255 2.917 -12.829 1.00 10.00 71 ASP A N 11
ATOM 14848 C CA . ASP A 1 56 ? 3.050 4.347 -12.614 1.00 10.00 71 ASP A CA 11
ATOM 14849 C C . ASP A 1 56 ? 3.523 4.788 -11.239 1.00 10.00 71 ASP A C 11
ATOM 14850 O O . ASP A 1 56 ? 3.545 4.002 -10.292 1.00 10.00 71 ASP A O 11
ATOM 14859 N N . THR A 1 57 ? 3.906 6.051 -11.145 1.00 10.00 72 THR A N 11
ATOM 14860 C CA . THR A 1 57 ? 4.361 6.640 -9.895 1.00 10.00 72 THR A CA 11
ATOM 14861 C C . THR A 1 57 ? 3.549 7.904 -9.620 1.00 10.00 72 THR A C 11
ATOM 14862 O O . THR A 1 57 ? 2.879 8.411 -10.524 1.00 10.00 72 THR A O 11
ATOM 14873 N N . PRO A 1 58 ? 3.573 8.433 -8.383 1.00 10.00 73 PRO A N 11
ATOM 14874 C CA . PRO A 1 58 ? 2.837 9.655 -8.047 1.00 10.00 73 PRO A CA 11
ATOM 14875 C C . PRO A 1 58 ? 3.257 10.823 -8.935 1.00 10.00 73 PRO A C 11
ATOM 14876 O O . PRO A 1 58 ? 2.430 11.643 -9.334 1.00 10.00 73 PRO A O 11
ATOM 14887 N N . ALA A 1 59 ? 4.543 10.875 -9.262 1.00 10.00 74 ALA A N 11
ATOM 14888 C CA . ALA A 1 59 ? 5.072 11.932 -10.107 1.00 10.00 74 ALA A CA 11
ATOM 14889 C C . ALA A 1 59 ? 4.684 11.719 -11.567 1.00 10.00 74 ALA A C 11
ATOM 14890 O O . ALA A 1 59 ? 4.449 12.676 -12.297 1.00 10.00 74 ALA A O 11
ATOM 14897 N N . GLN A 1 60 ? 4.614 10.457 -11.983 1.00 10.00 75 GLN A N 11
ATOM 14898 C CA . GLN A 1 60 ? 4.249 10.118 -13.358 1.00 10.00 75 GLN A CA 11
ATOM 14899 C C . GLN A 1 60 ? 2.828 10.579 -13.672 1.00 10.00 75 GLN A C 11
ATOM 14900 O O . GLN A 1 60 ? 2.530 11.001 -14.790 1.00 10.00 75 GLN A O 11
ATOM 14914 N N . LEU A 1 61 ? 1.957 10.503 -12.676 1.00 10.00 76 LEU A N 11
ATOM 14915 C CA . LEU A 1 61 ? 0.567 10.905 -12.846 1.00 10.00 76 LEU A CA 11
ATOM 14916 C C . LEU A 1 61 ? 0.341 12.339 -12.372 1.00 10.00 76 LEU A C 11
ATOM 14917 O O . LEU A 1 61 ? -0.796 12.812 -12.344 1.00 10.00 76 LEU A O 11
ATOM 14933 N N . GLU A 1 62 ? 1.432 13.024 -12.011 1.00 10.00 77 GLU A N 11
ATOM 14934 C CA . GLU A 1 62 ? 1.373 14.411 -11.535 1.00 10.00 77 GLU A CA 11
ATOM 14935 C C . GLU A 1 62 ? 0.398 14.544 -10.364 1.00 10.00 77 GLU A C 11
ATOM 14936 O O . GLU A 1 62 ? -0.409 15.476 -10.304 1.00 10.00 77 GLU A O 11
ATOM 14948 N N . MET A 1 63 ? 0.487 13.601 -9.437 1.00 10.00 78 MET A N 11
ATOM 14949 C CA . MET A 1 63 ? -0.376 13.583 -8.265 1.00 10.00 78 MET A CA 11
ATOM 14950 C C . MET A 1 63 ? 0.139 14.539 -7.201 1.00 10.00 78 MET A C 11
ATOM 14951 O O . MET A 1 63 ? 1.307 14.935 -7.224 1.00 10.00 78 MET A O 11
ATOM 14965 N N . GLU A 1 64 ? -0.728 14.892 -6.266 1.00 10.00 79 GLU A N 11
ATOM 14966 C CA . GLU A 1 64 ? -0.369 15.801 -5.189 1.00 10.00 79 GLU A CA 11
ATOM 14967 C C . GLU A 1 64 ? -0.850 15.255 -3.851 1.00 10.00 79 GLU A C 11
ATOM 14968 O O . GLU A 1 64 ? -1.407 14.160 -3.784 1.00 10.00 79 GLU A O 11
ATOM 14980 N N . ASP A 1 65 ? -0.622 16.014 -2.790 1.00 10.00 80 ASP A N 11
ATOM 14981 C CA . ASP A 1 65 ? -1.022 15.593 -1.454 1.00 10.00 80 ASP A CA 11
ATOM 14982 C C . ASP A 1 65 ? -2.541 15.647 -1.300 1.00 10.00 80 ASP A C 11
ATOM 14983 O O . ASP A 1 65 ? -3.216 16.415 -1.994 1.00 10.00 80 ASP A O 11
ATOM 14992 N N . GLU A 1 66 ? -3.062 14.808 -0.404 1.00 10.00 81 GLU A N 11
ATOM 14993 C CA . GLU A 1 66 ? -4.496 14.719 -0.119 1.00 10.00 81 GLU A CA 11
ATOM 14994 C C . GLU A 1 66 ? -5.274 14.085 -1.274 1.00 10.00 81 GLU A C 11
ATOM 14995 O O . GLU A 1 66 ? -6.506 14.116 -1.290 1.00 10.00 81 GLU A O 11
ATOM 15007 N N . ASP A 1 67 ? -4.560 13.500 -2.230 1.00 10.00 82 ASP A N 11
ATOM 15008 C CA . ASP A 1 67 ? -5.209 12.849 -3.363 1.00 10.00 82 ASP A CA 11
ATOM 15009 C C . ASP A 1 67 ? -5.888 11.568 -2.896 1.00 10.00 82 ASP A C 11
ATOM 15010 O O . ASP A 1 67 ? -5.397 10.903 -1.986 1.00 10.00 82 ASP A O 11
ATOM 15019 N N . THR A 1 68 ? -7.014 11.221 -3.506 1.00 10.00 83 THR A N 11
ATOM 15020 C CA . THR A 1 68 ? -7.753 10.031 -3.101 1.00 10.00 83 THR A CA 11
ATOM 15021 C C . THR A 1 68 ? -7.717 8.931 -4.157 1.00 10.00 83 THR A C 11
ATOM 15022 O O . THR A 1 68 ? -7.953 9.178 -5.339 1.00 10.00 83 THR A O 11
ATOM 15033 N N . ILE A 1 69 ? -7.413 7.717 -3.711 1.00 10.00 84 ILE A N 11
ATOM 15034 C CA . ILE A 1 69 ? -7.367 6.553 -4.587 1.00 10.00 84 ILE A CA 11
ATOM 15035 C C . ILE A 1 69 ? -8.631 5.723 -4.386 1.00 10.00 84 ILE A C 11
ATOM 15036 O O . ILE A 1 69 ? -9.009 5.420 -3.250 1.00 10.00 84 ILE A O 11
ATOM 15052 N N . ASP A 1 70 ? -9.285 5.367 -5.481 1.00 10.00 85 ASP A N 11
ATOM 15053 C CA . ASP A 1 70 ? -10.516 4.587 -5.418 1.00 10.00 85 ASP A CA 11
ATOM 15054 C C . ASP A 1 70 ? -10.228 3.095 -5.480 1.00 10.00 85 ASP A C 11
ATOM 15055 O O . ASP A 1 70 ? -9.557 2.620 -6.400 1.00 10.00 85 ASP A O 11
ATOM 15064 N N . VAL A 1 71 ? -10.729 2.361 -4.497 1.00 10.00 86 VAL A N 11
ATOM 15065 C CA . VAL A 1 71 ? -10.548 0.916 -4.450 1.00 10.00 86 VAL A CA 11
ATOM 15066 C C . VAL A 1 71 ? -11.873 0.223 -4.747 1.00 10.00 86 VAL A C 11
ATOM 15067 O O . VAL A 1 71 ? -12.832 0.336 -3.983 1.00 10.00 86 VAL A O 11
ATOM 15080 N N . PHE A 1 72 ? -11.922 -0.484 -5.863 1.00 10.00 87 PHE A N 11
ATOM 15081 C CA . PHE A 1 72 ? -13.129 -1.184 -6.280 1.00 10.00 87 PHE A CA 11
ATOM 15082 C C . PHE A 1 72 ? -12.931 -2.694 -6.224 1.00 10.00 87 PHE A C 11
ATOM 15083 O O . PHE A 1 72 ? -11.833 -3.178 -5.948 1.00 10.00 87 PHE A O 11
ATOM 15100 N N . GLN A 1 73 ? -13.995 -3.430 -6.509 1.00 10.00 88 GLN A N 11
ATOM 15101 C CA . GLN A 1 73 ? -13.955 -4.886 -6.488 1.00 10.00 88 GLN A CA 11
ATOM 15102 C C . GLN A 1 73 ? -14.288 -5.453 -7.861 1.00 10.00 88 GLN A C 11
ATOM 15103 O O . GLN A 1 73 ? -15.077 -4.869 -8.607 1.00 10.00 88 GLN A O 11
ATOM 15117 N N . GLN A 1 74 ? -13.678 -6.581 -8.200 1.00 10.00 89 GLN A N 11
ATOM 15118 C CA . GLN A 1 74 ? -13.927 -7.226 -9.482 1.00 10.00 89 GLN A CA 11
ATOM 15119 C C . GLN A 1 74 ? -15.211 -8.047 -9.418 1.00 10.00 89 GLN A C 11
ATOM 15120 O O . GLN A 1 74 ? -15.528 -8.646 -8.387 1.00 10.00 89 GLN A O 11
ATOM 15134 N N . GLN A 1 75 ? -15.950 -8.056 -10.522 1.00 10.00 90 GLN A N 11
ATOM 15135 C CA . GLN A 1 75 ? -17.202 -8.792 -10.610 1.00 10.00 90 GLN A CA 11
ATOM 15136 C C . GLN A 1 75 ? -16.963 -10.292 -10.470 1.00 10.00 90 GLN A C 11
ATOM 15137 O O . GLN A 1 75 ? -16.008 -10.835 -11.029 1.00 10.00 90 GLN A O 11
ATOM 15151 N N . THR A 1 76 ? -17.838 -10.950 -9.725 1.00 10.00 91 THR A N 11
ATOM 15152 C CA . THR A 1 76 ? -17.736 -12.381 -9.497 1.00 10.00 91 THR A CA 11
ATOM 15153 C C . THR A 1 76 ? -18.231 -13.168 -10.708 1.00 10.00 91 THR A C 11
ATOM 15154 O O . THR A 1 76 ? -17.763 -14.275 -10.981 1.00 10.00 91 THR A O 11
ATOM 15165 N N . GLY A 1 77 ? -19.182 -12.590 -11.430 1.00 10.00 92 GLY A N 11
ATOM 15166 C CA . GLY A 1 77 ? -19.729 -13.249 -12.599 1.00 10.00 92 GLY A CA 11
ATOM 15167 C C . GLY A 1 77 ? -20.959 -14.071 -12.269 1.00 10.00 92 GLY A C 11
ATOM 15168 O O . GLY A 1 77 ? -21.575 -13.876 -11.218 1.00 10.00 92 GLY A O 11
ATOM 15172 N N . ASP B 2 1 ? -13.352 6.113 14.961 1.00 10.00 195 ASP B N 11
ATOM 15173 C CA . ASP B 2 1 ? -13.686 5.572 13.652 1.00 10.00 195 ASP B CA 11
ATOM 15174 C C . ASP B 2 1 ? -12.554 4.679 13.162 1.00 10.00 195 ASP B C 11
ATOM 15175 O O . ASP B 2 1 ? -11.944 3.966 13.961 1.00 10.00 195 ASP B O 11
ATOM 15184 N N . THR B 2 2 ? -12.252 4.721 11.868 1.00 10.00 196 THR B N 11
ATOM 15185 C CA . THR B 2 2 ? -11.178 3.902 11.348 1.00 10.00 196 THR B CA 11
ATOM 15186 C C . THR B 2 2 ? -10.085 4.754 10.716 1.00 10.00 196 THR B C 11
ATOM 15187 O O . THR B 2 2 ? -10.330 5.524 9.780 1.00 10.00 196 THR B O 11
ATOM 15198 N N . ALA B 2 3 ? -8.876 4.614 11.231 1.00 10.00 197 ALA B N 11
ATOM 15199 C CA . ALA B 2 3 ? -7.736 5.332 10.699 1.00 10.00 197 ALA B CA 11
ATOM 15200 C C . ALA B 2 3 ? -6.616 4.356 10.387 1.00 10.00 197 ALA B C 11
ATOM 15201 O O . ALA B 2 3 ? -6.157 3.639 11.275 1.00 10.00 197 ALA B O 11
ATOM 15208 N N . GLY B 2 4 ? -6.145 4.366 9.160 1.00 10.00 198 GLY B N 11
ATOM 15209 C CA . GLY B 2 4 ? -5.087 3.462 8.769 1.00 10.00 198 GLY B CA 11
ATOM 15210 C C . GLY B 2 4 ? -3.891 4.187 8.189 1.00 10.00 198 GLY B C 11
ATOM 15211 O O . GLY B 2 4 ? -4.060 5.043 7.337 1.00 10.00 198 GLY B O 11
ATOM 15215 N N . CYS B 2 5 ? -2.690 3.883 8.656 1.00 10.00 199 CYS B N 11
ATOM 15216 C CA . CYS B 2 5 ? -1.505 4.526 8.108 1.00 10.00 199 CYS B CA 11
ATOM 15217 C C . CYS B 2 5 ? -0.543 3.488 7.537 1.00 10.00 199 CYS B C 11
ATOM 15218 O O . CYS B 2 5 ? -0.120 2.558 8.230 1.00 10.00 199 CYS B O 11
ATOM 15226 N N . ILE B 2 6 ? -0.209 3.643 6.262 1.00 10.00 200 ILE B N 11
ATOM 15227 C CA . ILE B 2 6 ? 0.718 2.739 5.591 1.00 10.00 200 ILE B CA 11
ATOM 15228 C C . ILE B 2 6 ? 1.855 3.520 4.935 1.00 10.00 200 ILE B C 11
ATOM 15229 O O . ILE B 2 6 ? 1.607 4.474 4.195 1.00 10.00 200 ILE B O 11
ATOM 15245 N N . VAL B 2 7 ? 3.095 3.130 5.194 1.00 10.00 201 VAL B N 11
ATOM 15246 C CA . VAL B 2 7 ? 4.242 3.797 4.590 1.00 10.00 201 VAL B CA 11
ATOM 15247 C C . VAL B 2 7 ? 5.069 2.800 3.785 1.00 10.00 201 VAL B C 11
ATOM 15248 O O . VAL B 2 7 ? 5.439 1.736 4.289 1.00 10.00 201 VAL B O 11
ATOM 15261 N N . ILE B 2 8 ? 5.336 3.122 2.529 1.00 10.00 202 ILE B N 11
ATOM 15262 C CA . ILE B 2 8 ? 6.123 2.248 1.672 1.00 10.00 202 ILE B CA 11
ATOM 15263 C C . ILE B 2 8 ? 7.348 2.979 1.134 1.00 10.00 202 ILE B C 11
ATOM 15264 O O . ILE B 2 8 ? 7.244 4.097 0.620 1.00 10.00 202 ILE B O 11
ATOM 15294 N N . ASP B 2 10 ? 10.704 2.663 -1.416 1.00 10.00 204 ASP B N 11
ATOM 15295 C CA . ASP B 2 10 ? 11.394 1.929 -2.464 1.00 10.00 204 ASP B CA 11
ATOM 15296 C C . ASP B 2 10 ? 12.674 2.667 -2.812 1.00 10.00 204 ASP B C 11
ATOM 15297 O O . ASP B 2 10 ? 12.642 3.866 -3.094 1.00 10.00 204 ASP B O 11
ATOM 15320 N N . GLU B 2 12 ? 16.188 2.857 -5.202 1.00 10.00 206 GLU B N 11
ATOM 15321 C CA . GLU B 2 12 ? 16.892 2.422 -6.395 1.00 10.00 206 GLU B CA 11
ATOM 15322 C C . GLU B 2 12 ? 18.400 2.399 -6.138 1.00 10.00 206 GLU B C 11
ATOM 15323 O O . GLU B 2 12 ? 18.867 2.936 -5.134 1.00 10.00 206 GLU B O 11
ATOM 15335 N N . ASP A 1 1 ? 10.575 14.620 -0.591 1.00 10.00 16 ASP A N 12
ATOM 15336 C CA . ASP A 1 1 ? 9.602 14.721 0.492 1.00 10.00 16 ASP A CA 12
ATOM 15337 C C . ASP A 1 1 ? 8.660 13.529 0.480 1.00 10.00 16 ASP A C 12
ATOM 15338 O O . ASP A 1 1 ? 8.546 12.822 -0.523 1.00 10.00 16 ASP A O 12
ATOM 15347 N N . HIS A 1 2 ? 7.988 13.310 1.596 1.00 10.00 17 HIS A N 12
ATOM 15348 C CA . HIS A 1 2 ? 7.035 12.221 1.709 1.00 10.00 17 HIS A CA 12
ATOM 15349 C C . HIS A 1 2 ? 5.640 12.741 1.412 1.00 10.00 17 HIS A C 12
ATOM 15350 O O . HIS A 1 2 ? 5.190 13.710 2.028 1.00 10.00 17 HIS A O 12
ATOM 15364 N N . ILE A 1 3 ? 4.970 12.114 0.465 1.00 10.00 18 ILE A N 12
ATOM 15365 C CA . ILE A 1 3 ? 3.629 12.517 0.092 1.00 10.00 18 ILE A CA 12
ATOM 15366 C C . ILE A 1 3 ? 2.613 11.577 0.734 1.00 10.00 18 ILE A C 12
ATOM 15367 O O . ILE A 1 3 ? 2.865 10.377 0.872 1.00 10.00 18 ILE A O 12
ATOM 15383 N N . ASN A 1 4 ? 1.481 12.118 1.152 1.00 10.00 19 ASN A N 12
ATOM 15384 C CA . ASN A 1 4 ? 0.461 11.306 1.792 1.00 10.00 19 ASN A CA 12
ATOM 15385 C C . ASN A 1 4 ? -0.805 11.259 0.961 1.00 10.00 19 ASN A C 12
ATOM 15386 O O . ASN A 1 4 ? -1.381 12.287 0.623 1.00 10.00 19 ASN A O 12
ATOM 15397 N N . LEU A 1 5 ? -1.223 10.056 0.618 1.00 10.00 20 LEU A N 12
ATOM 15398 C CA . LEU A 1 5 ? -2.428 9.860 -0.169 1.00 10.00 20 LEU A CA 12
ATOM 15399 C C . LEU A 1 5 ? -3.520 9.281 0.715 1.00 10.00 20 LEU A C 12
ATOM 15400 O O . LEU A 1 5 ? -3.237 8.803 1.812 1.00 10.00 20 LEU A O 12
ATOM 15416 N N . LYS A 1 6 ? -4.759 9.323 0.253 1.00 10.00 21 LYS A N 12
ATOM 15417 C CA . LYS A 1 6 ? -5.871 8.809 1.038 1.00 10.00 21 LYS A CA 12
ATOM 15418 C C . LYS A 1 6 ? -6.672 7.779 0.256 1.00 10.00 21 LYS A C 12
ATOM 15419 O O . LYS A 1 6 ? -7.165 8.054 -0.838 1.00 10.00 21 LYS A O 12
ATOM 15438 N N . VAL A 1 7 ? -6.783 6.587 0.817 1.00 10.00 22 VAL A N 12
ATOM 15439 C CA . VAL A 1 7 ? -7.536 5.513 0.189 1.00 10.00 22 VAL A CA 12
ATOM 15440 C C . VAL A 1 7 ? -9.004 5.609 0.585 1.00 10.00 22 VAL A C 12
ATOM 15441 O O . VAL A 1 7 ? -9.327 5.677 1.771 1.00 10.00 22 VAL A O 12
ATOM 15454 N N . ALA A 1 8 ? -9.881 5.622 -0.404 1.00 10.00 23 ALA A N 12
ATOM 15455 C CA . ALA A 1 8 ? -11.308 5.720 -0.153 1.00 10.00 23 ALA A CA 12
ATOM 15456 C C . ALA A 1 8 ? -11.934 4.342 0.002 1.00 10.00 23 ALA A C 12
ATOM 15457 O O . ALA A 1 8 ? -12.098 3.606 -0.975 1.00 10.00 23 ALA A O 12
ATOM 15464 N N . GLY A 1 9 ? -12.253 3.987 1.238 1.00 10.00 24 GLY A N 12
ATOM 15465 C CA . GLY A 1 9 ? -12.872 2.708 1.501 1.00 10.00 24 GLY A CA 12
ATOM 15466 C C . GLY A 1 9 ? -14.354 2.749 1.199 1.00 10.00 24 GLY A C 12
ATOM 15467 O O . GLY A 1 9 ? -15.012 3.760 1.447 1.00 10.00 24 GLY A O 12
ATOM 15471 N N . GLN A 1 10 ? -14.886 1.651 0.679 1.00 10.00 25 GLN A N 12
ATOM 15472 C CA . GLN A 1 10 ? -16.301 1.573 0.327 1.00 10.00 25 GLN A CA 12
ATOM 15473 C C . GLN A 1 10 ? -17.195 1.670 1.561 1.00 10.00 25 GLN A C 12
ATOM 15474 O O . GLN A 1 10 ? -18.391 1.946 1.455 1.00 10.00 25 GLN A O 12
ATOM 15488 N N . ASP A 1 11 ? -16.610 1.446 2.729 1.00 10.00 26 ASP A N 12
ATOM 15489 C CA . ASP A 1 11 ? -17.353 1.505 3.983 1.00 10.00 26 ASP A CA 12
ATOM 15490 C C . ASP A 1 11 ? -17.308 2.906 4.589 1.00 10.00 26 ASP A C 12
ATOM 15491 O O . ASP A 1 11 ? -18.186 3.277 5.367 1.00 10.00 26 ASP A O 12
ATOM 15500 N N . GLY A 1 12 ? -16.289 3.681 4.235 1.00 10.00 27 GLY A N 12
ATOM 15501 C CA . GLY A 1 12 ? -16.168 5.026 4.769 1.00 10.00 27 GLY A CA 12
ATOM 15502 C C . GLY A 1 12 ? -14.825 5.278 5.432 1.00 10.00 27 GLY A C 12
ATOM 15503 O O . GLY A 1 12 ? -14.391 6.429 5.543 1.00 10.00 27 GLY A O 12
ATOM 15507 N N . SER A 1 13 ? -14.173 4.208 5.888 1.00 10.00 28 SER A N 12
ATOM 15508 C CA . SER A 1 13 ? -12.866 4.320 6.535 1.00 10.00 28 SER A CA 12
ATOM 15509 C C . SER A 1 13 ? -11.845 4.939 5.574 1.00 10.00 28 SER A C 12
ATOM 15510 O O . SER A 1 13 ? -11.981 4.828 4.350 1.00 10.00 28 SER A O 12
ATOM 15518 N N . VAL A 1 14 ? -10.843 5.614 6.122 1.00 10.00 29 VAL A N 12
ATOM 15519 C CA . VAL A 1 14 ? -9.822 6.250 5.303 1.00 10.00 29 VAL A CA 12
ATOM 15520 C C . VAL A 1 14 ? -8.432 5.732 5.663 1.00 10.00 29 VAL A C 12
ATOM 15521 O O . VAL A 1 14 ? -8.141 5.447 6.829 1.00 10.00 29 VAL A O 12
ATOM 15534 N N . VAL A 1 15 ? -7.589 5.577 4.653 1.00 10.00 30 VAL A N 12
ATOM 15535 C CA . VAL A 1 15 ? -6.228 5.102 4.860 1.00 10.00 30 VAL A CA 12
ATOM 15536 C C . VAL A 1 15 ? -5.225 6.109 4.312 1.00 10.00 30 VAL A C 12
ATOM 15537 O O . VAL A 1 15 ? -5.222 6.401 3.117 1.00 10.00 30 VAL A O 12
ATOM 15550 N N . GLN A 1 16 ? -4.383 6.629 5.188 1.00 10.00 31 GLN A N 12
ATOM 15551 C CA . GLN A 1 16 ? -3.368 7.597 4.804 1.00 10.00 31 GLN A CA 12
ATOM 15552 C C . GLN A 1 16 ? -2.082 6.876 4.413 1.00 10.00 31 GLN A C 12
ATOM 15553 O O . GLN A 1 16 ? -1.424 6.248 5.250 1.00 10.00 31 GLN A O 12
ATOM 15567 N N . PHE A 1 17 ? -1.737 6.969 3.140 1.00 10.00 32 PHE A N 12
ATOM 15568 C CA . PHE A 1 17 ? -0.547 6.324 2.607 1.00 10.00 32 PHE A CA 12
ATOM 15569 C C . PHE A 1 17 ? 0.631 7.287 2.565 1.00 10.00 32 PHE A C 12
ATOM 15570 O O . PHE A 1 17 ? 0.624 8.254 1.804 1.00 10.00 32 PHE A O 12
ATOM 15587 N N . LYS A 1 18 ? 1.634 7.018 3.385 1.00 10.00 33 LYS A N 12
ATOM 15588 C CA . LYS A 1 18 ? 2.831 7.840 3.431 1.00 10.00 33 LYS A CA 12
ATOM 15589 C C . LYS A 1 18 ? 3.907 7.183 2.583 1.00 10.00 33 LYS A C 12
ATOM 15590 O O . LYS A 1 18 ? 4.514 6.191 2.989 1.00 10.00 33 LYS A O 12
ATOM 15609 N N . ILE A 1 19 ? 4.113 7.707 1.387 1.00 10.00 34 ILE A N 12
ATOM 15610 C CA . ILE A 1 19 ? 5.100 7.147 0.475 1.00 10.00 34 ILE A CA 12
ATOM 15611 C C . ILE A 1 19 ? 5.904 8.262 -0.187 1.00 10.00 34 ILE A C 12
ATOM 15612 O O . ILE A 1 19 ? 5.493 9.422 -0.177 1.00 10.00 34 ILE A O 12
ATOM 15628 N N . LYS A 1 20 ? 7.061 7.922 -0.737 1.00 10.00 35 LYS A N 12
ATOM 15629 C CA . LYS A 1 20 ? 7.886 8.909 -1.417 1.00 10.00 35 LYS A CA 12
ATOM 15630 C C . LYS A 1 20 ? 7.332 9.147 -2.821 1.00 10.00 35 LYS A C 12
ATOM 15631 O O . LYS A 1 20 ? 6.722 8.257 -3.408 1.00 10.00 35 LYS A O 12
ATOM 15650 N N . ARG A 1 21 ? 7.569 10.329 -3.364 1.00 10.00 36 ARG A N 12
ATOM 15651 C CA . ARG A 1 21 ? 7.049 10.697 -4.681 1.00 10.00 36 ARG A CA 12
ATOM 15652 C C . ARG A 1 21 ? 7.635 9.850 -5.817 1.00 10.00 36 ARG A C 12
ATOM 15653 O O . ARG A 1 21 ? 7.116 9.862 -6.933 1.00 10.00 36 ARG A O 12
ATOM 15674 N N . HIS A 1 22 ? 8.709 9.123 -5.544 1.00 10.00 37 HIS A N 12
ATOM 15675 C CA . HIS A 1 22 ? 9.327 8.280 -6.565 1.00 10.00 37 HIS A CA 12
ATOM 15676 C C . HIS A 1 22 ? 9.010 6.805 -6.335 1.00 10.00 37 HIS A C 12
ATOM 15677 O O . HIS A 1 22 ? 9.581 5.927 -6.983 1.00 10.00 37 HIS A O 12
ATOM 15691 N N . THR A 1 23 ? 8.086 6.537 -5.426 1.00 10.00 38 THR A N 12
ATOM 15692 C CA . THR A 1 23 ? 7.701 5.169 -5.113 1.00 10.00 38 THR A CA 12
ATOM 15693 C C . THR A 1 23 ? 6.663 4.647 -6.106 1.00 10.00 38 THR A C 12
ATOM 15694 O O . THR A 1 23 ? 5.633 5.283 -6.321 1.00 10.00 38 THR A O 12
ATOM 15705 N N . PRO A 1 24 ? 6.936 3.491 -6.738 1.00 10.00 39 PRO A N 12
ATOM 15706 C CA . PRO A 1 24 ? 6.021 2.872 -7.709 1.00 10.00 39 PRO A CA 12
ATOM 15707 C C . PRO A 1 24 ? 4.611 2.696 -7.149 1.00 10.00 39 PRO A C 12
ATOM 15708 O O . PRO A 1 24 ? 4.435 2.247 -6.012 1.00 10.00 39 PRO A O 12
ATOM 15719 N N . LEU A 1 25 ? 3.608 3.027 -7.958 1.00 10.00 40 LEU A N 12
ATOM 15720 C CA . LEU A 1 25 ? 2.214 2.924 -7.534 1.00 10.00 40 LEU A CA 12
ATOM 15721 C C . LEU A 1 25 ? 1.799 1.472 -7.318 1.00 10.00 40 LEU A C 12
ATOM 15722 O O . LEU A 1 25 ? 0.825 1.195 -6.616 1.00 10.00 40 LEU A O 12
ATOM 15738 N N . SER A 1 26 ? 2.547 0.548 -7.910 1.00 10.00 41 SER A N 12
ATOM 15739 C CA . SER A 1 26 ? 2.255 -0.873 -7.769 1.00 10.00 41 SER A CA 12
ATOM 15740 C C . SER A 1 26 ? 2.385 -1.310 -6.308 1.00 10.00 41 SER A C 12
ATOM 15741 O O . SER A 1 26 ? 1.781 -2.297 -5.884 1.00 10.00 41 SER A O 12
ATOM 15749 N N . LYS A 1 27 ? 3.170 -0.561 -5.540 1.00 10.00 42 LYS A N 12
ATOM 15750 C CA . LYS A 1 27 ? 3.372 -0.866 -4.134 1.00 10.00 42 LYS A CA 12
ATOM 15751 C C . LYS A 1 27 ? 2.075 -0.686 -3.355 1.00 10.00 42 LYS A C 12
ATOM 15752 O O . LYS A 1 27 ? 1.718 -1.527 -2.539 1.00 10.00 42 LYS A O 12
ATOM 15771 N N . LEU A 1 28 ? 1.367 0.406 -3.629 1.00 10.00 43 LEU A N 12
ATOM 15772 C CA . LEU A 1 28 ? 0.108 0.699 -2.944 1.00 10.00 43 LEU A CA 12
ATOM 15773 C C . LEU A 1 28 ? -0.933 -0.359 -3.277 1.00 10.00 43 LEU A C 12
ATOM 15774 O O . LEU A 1 28 ? -1.730 -0.756 -2.424 1.00 10.00 43 LEU A O 12
ATOM 15790 N N . MET A 1 29 ? -0.898 -0.817 -4.521 1.00 10.00 44 MET A N 12
ATOM 15791 C CA . MET A 1 29 ? -1.823 -1.833 -5.001 1.00 10.00 44 MET A CA 12
ATOM 15792 C C . MET A 1 29 ? -1.647 -3.141 -4.231 1.00 10.00 44 MET A C 12
ATOM 15793 O O . MET A 1 29 ? -2.600 -3.892 -4.038 1.00 10.00 44 MET A O 12
ATOM 15807 N N . LYS A 1 30 ? -0.424 -3.400 -3.781 1.00 10.00 45 LYS A N 12
ATOM 15808 C CA . LYS A 1 30 ? -0.125 -4.620 -3.046 1.00 10.00 45 LYS A CA 12
ATOM 15809 C C . LYS A 1 30 ? -0.160 -4.400 -1.533 1.00 10.00 45 LYS A C 12
ATOM 15810 O O . LYS A 1 30 ? -0.592 -5.274 -0.787 1.00 10.00 45 LYS A O 12
ATOM 15829 N N . ALA A 1 31 ? 0.291 -3.232 -1.087 1.00 10.00 46 ALA A N 12
ATOM 15830 C CA . ALA A 1 31 ? 0.335 -2.905 0.339 1.00 10.00 46 ALA A CA 12
ATOM 15831 C C . ALA A 1 31 ? -1.030 -3.028 1.010 1.00 10.00 46 ALA A C 12
ATOM 15832 O O . ALA A 1 31 ? -1.189 -3.775 1.975 1.00 10.00 46 ALA A O 12
ATOM 15839 N N . TYR A 1 32 ? -2.019 -2.307 0.494 1.00 10.00 47 TYR A N 12
ATOM 15840 C CA . TYR A 1 32 ? -3.359 -2.348 1.070 1.00 10.00 47 TYR A CA 12
ATOM 15841 C C . TYR A 1 32 ? -4.003 -3.711 0.830 1.00 10.00 47 TYR A C 12
ATOM 15842 O O . TYR A 1 32 ? -4.820 -4.174 1.625 1.00 10.00 47 TYR A O 12
ATOM 15860 N N . CYS A 1 33 ? -3.606 -4.353 -0.260 1.00 10.00 48 CYS A N 12
ATOM 15861 C CA . CYS A 1 33 ? -4.131 -5.664 -0.618 1.00 10.00 48 CYS A CA 12
ATOM 15862 C C . CYS A 1 33 ? -3.728 -6.711 0.413 1.00 10.00 48 CYS A C 12
ATOM 15863 O O . CYS A 1 33 ? -4.566 -7.471 0.910 1.00 10.00 48 CYS A O 12
ATOM 15871 N N . GLU A 1 34 ? -2.440 -6.738 0.737 1.00 10.00 49 GLU A N 12
ATOM 15872 C CA . GLU A 1 34 ? -1.907 -7.681 1.707 1.00 10.00 49 GLU A CA 12
ATOM 15873 C C . GLU A 1 34 ? -2.497 -7.430 3.086 1.00 10.00 49 GLU A C 12
ATOM 15874 O O . GLU A 1 34 ? -2.657 -8.356 3.881 1.00 10.00 49 GLU A O 12
ATOM 15886 N N . ARG A 1 35 ? -2.827 -6.174 3.358 1.00 10.00 50 ARG A N 12
ATOM 15887 C CA . ARG A 1 35 ? -3.409 -5.799 4.637 1.00 10.00 50 ARG A CA 12
ATOM 15888 C C . ARG A 1 35 ? -4.814 -6.368 4.778 1.00 10.00 50 ARG A C 12
ATOM 15889 O O . ARG A 1 35 ? -5.203 -6.815 5.857 1.00 10.00 50 ARG A O 12
ATOM 15910 N N . GLN A 1 36 ? -5.569 -6.359 3.682 1.00 10.00 51 GLN A N 12
ATOM 15911 C CA . GLN A 1 36 ? -6.929 -6.886 3.690 1.00 10.00 51 GLN A CA 12
ATOM 15912 C C . GLN A 1 36 ? -6.903 -8.412 3.689 1.00 10.00 51 GLN A C 12
ATOM 15913 O O . GLN A 1 36 ? -7.809 -9.066 4.209 1.00 10.00 51 GLN A O 12
ATOM 15927 N N . GLY A 1 37 ? -5.861 -8.971 3.089 1.00 10.00 52 GLY A N 12
ATOM 15928 C CA . GLY A 1 37 ? -5.713 -10.411 3.042 1.00 10.00 52 GLY A CA 12
ATOM 15929 C C . GLY A 1 37 ? -6.376 -11.037 1.831 1.00 10.00 52 GLY A C 12
ATOM 15930 O O . GLY A 1 37 ? -6.941 -12.124 1.925 1.00 10.00 52 GLY A O 12
ATOM 15934 N N . LEU A 1 38 ? -6.303 -10.367 0.689 1.00 10.00 53 LEU A N 12
ATOM 15935 C CA . LEU A 1 38 ? -6.907 -10.887 -0.534 1.00 10.00 53 LEU A CA 12
ATOM 15936 C C . LEU A 1 38 ? -5.918 -10.824 -1.694 1.00 10.00 53 LEU A C 12
ATOM 15937 O O . LEU A 1 38 ? -4.755 -10.466 -1.505 1.00 10.00 53 LEU A O 12
ATOM 15953 N N . SER A 1 39 ? -6.382 -11.193 -2.882 1.00 10.00 54 SER A N 12
ATOM 15954 C CA . SER A 1 39 ? -5.548 -11.179 -4.077 1.00 10.00 54 SER A CA 12
ATOM 15955 C C . SER A 1 39 ? -5.550 -9.796 -4.715 1.00 10.00 54 SER A C 12
ATOM 15956 O O . SER A 1 39 ? -6.591 -9.138 -4.791 1.00 10.00 54 SER A O 12
ATOM 15964 N N . MET A 1 40 ? -4.383 -9.371 -5.187 1.00 10.00 55 MET A N 12
ATOM 15965 C CA . MET A 1 40 ? -4.233 -8.060 -5.811 1.00 10.00 55 MET A CA 12
ATOM 15966 C C . MET A 1 40 ? -4.987 -8.000 -7.132 1.00 10.00 55 MET A C 12
ATOM 15967 O O . MET A 1 40 ? -5.373 -6.931 -7.599 1.00 10.00 55 MET A O 12
ATOM 15981 N N . ARG A 1 41 ? -5.206 -9.162 -7.722 1.00 10.00 56 ARG A N 12
ATOM 15982 C CA . ARG A 1 41 ? -5.906 -9.247 -8.990 1.00 10.00 56 ARG A CA 12
ATOM 15983 C C . ARG A 1 41 ? -7.417 -9.311 -8.777 1.00 10.00 56 ARG A C 12
ATOM 15984 O O . ARG A 1 41 ? -8.193 -9.173 -9.722 1.00 10.00 56 ARG A O 12
ATOM 16005 N N . GLN A 1 42 ? -7.827 -9.493 -7.526 1.00 10.00 57 GLN A N 12
ATOM 16006 C CA . GLN A 1 42 ? -9.243 -9.580 -7.190 1.00 10.00 57 GLN A CA 12
ATOM 16007 C C . GLN A 1 42 ? -9.816 -8.190 -6.909 1.00 10.00 57 GLN A C 12
ATOM 16008 O O . GLN A 1 42 ? -11.009 -8.034 -6.651 1.00 10.00 57 GLN A O 12
ATOM 16022 N N . ILE A 1 43 ? -8.959 -7.183 -6.963 1.00 10.00 58 ILE A N 12
ATOM 16023 C CA . ILE A 1 43 ? -9.376 -5.810 -6.722 1.00 10.00 58 ILE A CA 12
ATOM 16024 C C . ILE A 1 43 ? -8.892 -4.900 -7.844 1.00 10.00 58 ILE A C 12
ATOM 16025 O O . ILE A 1 43 ? -8.112 -5.319 -8.697 1.00 10.00 58 ILE A O 12
ATOM 16041 N N . ARG A 1 44 ? -9.375 -3.666 -7.851 1.00 10.00 59 ARG A N 12
ATOM 16042 C CA . ARG A 1 44 ? -8.985 -2.691 -8.861 1.00 10.00 59 ARG A CA 12
ATOM 16043 C C . ARG A 1 44 ? -8.810 -1.319 -8.229 1.00 10.00 59 ARG A C 12
ATOM 16044 O O . ARG A 1 44 ? -9.567 -0.938 -7.333 1.00 10.00 59 ARG A O 12
ATOM 16065 N N . PHE A 1 45 ? -7.810 -0.591 -8.698 1.00 10.00 60 PHE A N 12
ATOM 16066 C CA . PHE A 1 45 ? -7.522 0.742 -8.192 1.00 10.00 60 PHE A CA 12
ATOM 16067 C C . PHE A 1 45 ? -7.813 1.779 -9.269 1.00 10.00 60 PHE A C 12
ATOM 16068 O O . PHE A 1 45 ? -7.435 1.602 -10.428 1.00 10.00 60 PHE A O 12
ATOM 16085 N N . ARG A 1 46 ? -8.485 2.855 -8.891 1.00 10.00 61 ARG A N 12
ATOM 16086 C CA . ARG A 1 46 ? -8.829 3.907 -9.837 1.00 10.00 61 ARG A CA 12
ATOM 16087 C C . ARG A 1 46 ? -8.407 5.278 -9.322 1.00 10.00 61 ARG A C 12
ATOM 16088 O O . ARG A 1 46 ? -8.449 5.548 -8.119 1.00 10.00 61 ARG A O 12
ATOM 16109 N N . PHE A 1 47 ? -7.986 6.129 -10.246 1.00 10.00 62 PHE A N 12
ATOM 16110 C CA . PHE A 1 47 ? -7.578 7.488 -9.929 1.00 10.00 62 PHE A CA 12
ATOM 16111 C C . PHE A 1 47 ? -8.064 8.420 -11.029 1.00 10.00 62 PHE A C 12
ATOM 16112 O O . PHE A 1 47 ? -7.737 8.220 -12.199 1.00 10.00 62 PHE A O 12
ATOM 16129 N N . ASP A 1 48 ? -8.875 9.405 -10.653 1.00 10.00 63 ASP A N 12
ATOM 16130 C CA . ASP A 1 48 ? -9.427 10.373 -11.604 1.00 10.00 63 ASP A CA 12
ATOM 16131 C C . ASP A 1 48 ? -10.301 9.651 -12.629 1.00 10.00 63 ASP A C 12
ATOM 16132 O O . ASP A 1 48 ? -10.377 10.033 -13.798 1.00 10.00 63 ASP A O 12
ATOM 16141 N N . GLY A 1 49 ? -10.948 8.584 -12.178 1.00 10.00 64 GLY A N 12
ATOM 16142 C CA . GLY A 1 49 ? -11.814 7.806 -13.047 1.00 10.00 64 GLY A CA 12
ATOM 16143 C C . GLY A 1 49 ? -11.045 6.878 -13.969 1.00 10.00 64 GLY A C 12
ATOM 16144 O O . GLY A 1 49 ? -11.640 6.112 -14.727 1.00 10.00 64 GLY A O 12
ATOM 16148 N N . GLN A 1 50 ? -9.724 6.941 -13.908 1.00 10.00 65 GLN A N 12
ATOM 16149 C CA . GLN A 1 50 ? -8.882 6.103 -14.750 1.00 10.00 65 GLN A CA 12
ATOM 16150 C C . GLN A 1 50 ? -8.226 5.008 -13.921 1.00 10.00 65 GLN A C 12
ATOM 16151 O O . GLN A 1 50 ? -7.741 5.272 -12.819 1.00 10.00 65 GLN A O 12
ATOM 16165 N N . PRO A 1 51 ? -8.212 3.762 -14.424 1.00 10.00 66 PRO A N 12
ATOM 16166 C CA . PRO A 1 51 ? -7.593 2.635 -13.719 1.00 10.00 66 PRO A CA 12
ATOM 16167 C C . PRO A 1 51 ? -6.091 2.841 -13.530 1.00 10.00 66 PRO A C 12
ATOM 16168 O O . PRO A 1 51 ? -5.417 3.393 -14.405 1.00 10.00 66 PRO A O 12
ATOM 16179 N N . ILE A 1 52 ? -5.575 2.414 -12.387 1.00 10.00 67 ILE A N 12
ATOM 16180 C CA . ILE A 1 52 ? -4.155 2.558 -12.092 1.00 10.00 67 ILE A CA 12
ATOM 16181 C C . ILE A 1 52 ? -3.375 1.338 -12.573 1.00 10.00 67 ILE A C 12
ATOM 16182 O O . ILE A 1 52 ? -3.768 0.197 -12.318 1.00 10.00 67 ILE A O 12
ATOM 16198 N N . ASN A 1 53 ? -2.284 1.591 -13.278 1.00 10.00 68 ASN A N 12
ATOM 16199 C CA . ASN A 1 53 ? -1.435 0.529 -13.798 1.00 10.00 68 ASN A CA 12
ATOM 16200 C C . ASN A 1 53 ? -0.265 0.279 -12.853 1.00 10.00 68 ASN A C 12
ATOM 16201 O O . ASN A 1 53 ? 0.051 1.114 -12.004 1.00 10.00 68 ASN A O 12
ATOM 16212 N N . GLU A 1 54 ? 0.385 -0.864 -13.010 1.00 10.00 69 GLU A N 12
ATOM 16213 C CA . GLU A 1 54 ? 1.511 -1.233 -12.156 1.00 10.00 69 GLU A CA 12
ATOM 16214 C C . GLU A 1 54 ? 2.834 -0.696 -12.696 1.00 10.00 69 GLU A C 12
ATOM 16215 O O . GLU A 1 54 ? 3.906 -1.075 -12.224 1.00 10.00 69 GLU A O 12
ATOM 16227 N N . THR A 1 55 ? 2.761 0.189 -13.673 1.00 10.00 70 THR A N 12
ATOM 16228 C CA . THR A 1 55 ? 3.960 0.763 -14.263 1.00 10.00 70 THR A CA 12
ATOM 16229 C C . THR A 1 55 ? 3.928 2.290 -14.217 1.00 10.00 70 THR A C 12
ATOM 16230 O O . THR A 1 55 ? 4.472 2.962 -15.094 1.00 10.00 70 THR A O 12
ATOM 16241 N N . ASP A 1 56 ? 3.301 2.836 -13.184 1.00 10.00 71 ASP A N 12
ATOM 16242 C CA . ASP A 1 56 ? 3.204 4.285 -13.043 1.00 10.00 71 ASP A CA 12
ATOM 16243 C C . ASP A 1 56 ? 3.736 4.746 -11.692 1.00 10.00 71 ASP A C 12
ATOM 16244 O O . ASP A 1 56 ? 3.940 3.942 -10.778 1.00 10.00 71 ASP A O 12
ATOM 16253 N N . THR A 1 57 ? 3.959 6.043 -11.574 1.00 10.00 72 THR A N 12
ATOM 16254 C CA . THR A 1 57 ? 4.470 6.629 -10.349 1.00 10.00 72 THR A CA 12
ATOM 16255 C C . THR A 1 57 ? 3.681 7.892 -9.997 1.00 10.00 72 THR A C 12
ATOM 16256 O O . THR A 1 57 ? 2.994 8.449 -10.854 1.00 10.00 72 THR A O 12
ATOM 16267 N N . PRO A 1 58 ? 3.753 8.349 -8.732 1.00 10.00 73 PRO A N 12
ATOM 16268 C CA . PRO A 1 58 ? 3.045 9.555 -8.271 1.00 10.00 73 PRO A CA 12
ATOM 16269 C C . PRO A 1 58 ? 3.296 10.766 -9.167 1.00 10.00 73 PRO A C 12
ATOM 16270 O O . PRO A 1 58 ? 2.357 11.394 -9.664 1.00 10.00 73 PRO A O 12
ATOM 16281 N N . ALA A 1 59 ? 4.572 11.068 -9.390 1.00 10.00 74 ALA A N 12
ATOM 16282 C CA . ALA A 1 59 ? 4.966 12.205 -10.216 1.00 10.00 74 ALA A CA 12
ATOM 16283 C C . ALA A 1 59 ? 4.676 11.953 -11.694 1.00 10.00 74 ALA A C 12
ATOM 16284 O O . ALA A 1 59 ? 4.673 12.879 -12.499 1.00 10.00 74 ALA A O 12
ATOM 16291 N N . GLN A 1 60 ? 4.423 10.699 -12.045 1.00 10.00 75 GLN A N 12
ATOM 16292 C CA . GLN A 1 60 ? 4.135 10.337 -13.426 1.00 10.00 75 GLN A CA 12
ATOM 16293 C C . GLN A 1 60 ? 2.693 10.689 -13.774 1.00 10.00 75 GLN A C 12
ATOM 16294 O O . GLN A 1 60 ? 2.394 11.101 -14.895 1.00 10.00 75 GLN A O 12
ATOM 16308 N N . LEU A 1 61 ? 1.804 10.531 -12.802 1.00 10.00 76 LEU A N 12
ATOM 16309 C CA . LEU A 1 61 ? 0.390 10.826 -13.004 1.00 10.00 76 LEU A CA 12
ATOM 16310 C C . LEU A 1 61 ? 0.055 12.246 -12.559 1.00 10.00 76 LEU A C 12
ATOM 16311 O O . LEU A 1 61 ? -1.109 12.650 -12.584 1.00 10.00 76 LEU A O 12
ATOM 16327 N N . GLU A 1 62 ? 1.086 12.994 -12.158 1.00 10.00 77 GLU A N 12
ATOM 16328 C CA . GLU A 1 62 ? 0.924 14.380 -11.704 1.00 10.00 77 GLU A CA 12
ATOM 16329 C C . GLU A 1 62 ? 0.018 14.456 -10.477 1.00 10.00 77 GLU A C 12
ATOM 16330 O O . GLU A 1 62 ? -0.775 15.388 -10.334 1.00 10.00 77 GLU A O 12
ATOM 16342 N N . MET A 1 63 ? 0.156 13.485 -9.588 1.00 10.00 78 MET A N 12
ATOM 16343 C CA . MET A 1 63 ? -0.657 13.442 -8.381 1.00 10.00 78 MET A CA 12
ATOM 16344 C C . MET A 1 63 ? -0.180 14.472 -7.367 1.00 10.00 78 MET A C 12
ATOM 16345 O O . MET A 1 63 ? 0.951 14.961 -7.446 1.00 10.00 78 MET A O 12
ATOM 16359 N N . GLU A 1 64 ? -1.038 14.790 -6.411 1.00 10.00 79 GLU A N 12
ATOM 16360 C CA . GLU A 1 64 ? -0.706 15.755 -5.378 1.00 10.00 79 GLU A CA 12
ATOM 16361 C C . GLU A 1 64 ? -0.915 15.151 -3.993 1.00 10.00 79 GLU A C 12
ATOM 16362 O O . GLU A 1 64 ? -1.314 13.991 -3.862 1.00 10.00 79 GLU A O 12
ATOM 16374 N N . ASP A 1 65 ? -0.639 15.942 -2.965 1.00 10.00 80 ASP A N 12
ATOM 16375 C CA . ASP A 1 65 ? -0.786 15.493 -1.586 1.00 10.00 80 ASP A CA 12
ATOM 16376 C C . ASP A 1 65 ? -2.260 15.424 -1.207 1.00 10.00 80 ASP A C 12
ATOM 16377 O O . ASP A 1 65 ? -3.065 16.238 -1.666 1.00 10.00 80 ASP A O 12
ATOM 16386 N N . GLU A 1 66 ? -2.600 14.434 -0.386 1.00 10.00 81 GLU A N 12
ATOM 16387 C CA . GLU A 1 66 ? -3.971 14.206 0.075 1.00 10.00 81 GLU A CA 12
ATOM 16388 C C . GLU A 1 66 ? -4.876 13.771 -1.071 1.00 10.00 81 GLU A C 12
ATOM 16389 O O . GLU A 1 66 ? -6.094 13.952 -1.017 1.00 10.00 81 GLU A O 12
ATOM 16401 N N . ASP A 1 67 ? -4.281 13.192 -2.109 1.00 10.00 82 ASP A N 12
ATOM 16402 C CA . ASP A 1 67 ? -5.050 12.716 -3.250 1.00 10.00 82 ASP A CA 12
ATOM 16403 C C . ASP A 1 67 ? -5.779 11.435 -2.877 1.00 10.00 82 ASP A C 12
ATOM 16404 O O . ASP A 1 67 ? -5.215 10.558 -2.219 1.00 10.00 82 ASP A O 12
ATOM 16413 N N . THR A 1 68 ? -7.030 11.334 -3.287 1.00 10.00 83 THR A N 12
ATOM 16414 C CA . THR A 1 68 ? -7.844 10.174 -2.968 1.00 10.00 83 THR A CA 12
ATOM 16415 C C . THR A 1 68 ? -7.741 9.093 -4.048 1.00 10.00 83 THR A C 12
ATOM 16416 O O . THR A 1 68 ? -7.653 9.393 -5.239 1.00 10.00 83 THR A O 12
ATOM 16427 N N . ILE A 1 69 ? -7.732 7.839 -3.613 1.00 10.00 84 ILE A N 12
ATOM 16428 C CA . ILE A 1 69 ? -7.655 6.705 -4.524 1.00 10.00 84 ILE A CA 12
ATOM 16429 C C . ILE A 1 69 ? -8.872 5.801 -4.338 1.00 10.00 84 ILE A C 12
ATOM 16430 O O . ILE A 1 69 ? -9.232 5.464 -3.209 1.00 10.00 84 ILE A O 12
ATOM 16446 N N . ASP A 1 70 ? -9.498 5.419 -5.442 1.00 10.00 85 ASP A N 12
ATOM 16447 C CA . ASP A 1 70 ? -10.678 4.560 -5.402 1.00 10.00 85 ASP A CA 12
ATOM 16448 C C . ASP A 1 70 ? -10.280 3.089 -5.463 1.00 10.00 85 ASP A C 12
ATOM 16449 O O . ASP A 1 70 ? -9.459 2.697 -6.294 1.00 10.00 85 ASP A O 12
ATOM 16458 N N . VAL A 1 71 ? -10.859 2.282 -4.582 1.00 10.00 86 VAL A N 12
ATOM 16459 C CA . VAL A 1 71 ? -10.570 0.852 -4.543 1.00 10.00 86 VAL A CA 12
ATOM 16460 C C . VAL A 1 71 ? -11.858 0.050 -4.698 1.00 10.00 86 VAL A C 12
ATOM 16461 O O . VAL A 1 71 ? -12.798 0.219 -3.919 1.00 10.00 86 VAL A O 12
ATOM 16474 N N . PHE A 1 72 ? -11.904 -0.810 -5.706 1.00 10.00 87 PHE A N 12
ATOM 16475 C CA . PHE A 1 72 ? -13.084 -1.630 -5.963 1.00 10.00 87 PHE A CA 12
ATOM 16476 C C . PHE A 1 72 ? -12.717 -3.105 -6.043 1.00 10.00 87 PHE A C 12
ATOM 16477 O O . PHE A 1 72 ? -11.541 -3.454 -6.126 1.00 10.00 87 PHE A O 12
ATOM 16494 N N . GLN A 1 73 ? -13.727 -3.964 -6.013 1.00 10.00 88 GLN A N 12
ATOM 16495 C CA . GLN A 1 73 ? -13.511 -5.403 -6.099 1.00 10.00 88 GLN A CA 12
ATOM 16496 C C . GLN A 1 73 ? -13.877 -5.897 -7.492 1.00 10.00 88 GLN A C 12
ATOM 16497 O O . GLN A 1 73 ? -14.755 -5.329 -8.144 1.00 10.00 88 GLN A O 12
ATOM 16511 N N . GLN A 1 74 ? -13.198 -6.939 -7.946 1.00 10.00 89 GLN A N 12
ATOM 16512 C CA . GLN A 1 74 ? -13.439 -7.505 -9.268 1.00 10.00 89 GLN A CA 12
ATOM 16513 C C . GLN A 1 74 ? -14.747 -8.293 -9.292 1.00 10.00 89 GLN A C 12
ATOM 16514 O O . GLN A 1 74 ? -15.141 -8.894 -8.293 1.00 10.00 89 GLN A O 12
ATOM 16528 N N . GLN A 1 75 ? -15.420 -8.270 -10.435 1.00 10.00 90 GLN A N 12
ATOM 16529 C CA . GLN A 1 75 ? -16.681 -8.980 -10.605 1.00 10.00 90 GLN A CA 12
ATOM 16530 C C . GLN A 1 75 ? -16.455 -10.489 -10.614 1.00 10.00 90 GLN A C 12
ATOM 16531 O O . GLN A 1 75 ? -15.371 -10.961 -10.964 1.00 10.00 90 GLN A O 12
ATOM 16545 N N . THR A 1 76 ? -17.478 -11.237 -10.236 1.00 10.00 91 THR A N 12
ATOM 16546 C CA . THR A 1 76 ? -17.390 -12.684 -10.197 1.00 10.00 91 THR A CA 12
ATOM 16547 C C . THR A 1 76 ? -18.018 -13.299 -11.443 1.00 10.00 91 THR A C 12
ATOM 16548 O O . THR A 1 76 ? -17.458 -14.216 -12.045 1.00 10.00 91 THR A O 12
ATOM 16559 N N . GLY A 1 77 ? -19.176 -12.776 -11.832 1.00 10.00 92 GLY A N 12
ATOM 16560 C CA . GLY A 1 77 ? -19.863 -13.285 -13.004 1.00 10.00 92 GLY A CA 12
ATOM 16561 C C . GLY A 1 77 ? -21.304 -13.647 -12.709 1.00 10.00 92 GLY A C 12
ATOM 16562 O O . GLY A 1 77 ? -21.809 -13.363 -11.618 1.00 10.00 92 GLY A O 12
ATOM 16566 N N . ASP B 2 1 ? -13.605 6.163 15.480 1.00 10.00 195 ASP B N 12
ATOM 16567 C CA . ASP B 2 1 ? -13.664 6.064 14.025 1.00 10.00 195 ASP B CA 12
ATOM 16568 C C . ASP B 2 1 ? -12.589 5.122 13.522 1.00 10.00 195 ASP B C 12
ATOM 16569 O O . ASP B 2 1 ? -11.933 4.446 14.315 1.00 10.00 195 ASP B O 12
ATOM 16578 N N . THR B 2 2 ? -12.387 5.082 12.217 1.00 10.00 196 THR B N 12
ATOM 16579 C CA . THR B 2 2 ? -11.375 4.215 11.668 1.00 10.00 196 THR B CA 12
ATOM 16580 C C . THR B 2 2 ? -10.318 5.012 10.926 1.00 10.00 196 THR B C 12
ATOM 16581 O O . THR B 2 2 ? -10.618 5.749 9.986 1.00 10.00 196 THR B O 12
ATOM 16592 N N . ALA B 2 3 ? -9.084 4.862 11.367 1.00 10.00 197 ALA B N 12
ATOM 16593 C CA . ALA B 2 3 ? -7.960 5.523 10.745 1.00 10.00 197 ALA B CA 12
ATOM 16594 C C . ALA B 2 3 ? -6.897 4.496 10.400 1.00 10.00 197 ALA B C 12
ATOM 16595 O O . ALA B 2 3 ? -6.470 3.733 11.266 1.00 10.00 197 ALA B O 12
ATOM 16602 N N . GLY B 2 4 ? -6.467 4.478 9.157 1.00 10.00 198 GLY B N 12
ATOM 16603 C CA . GLY B 2 4 ? -5.445 3.545 8.754 1.00 10.00 198 GLY B CA 12
ATOM 16604 C C . GLY B 2 4 ? -4.238 4.252 8.193 1.00 10.00 198 GLY B C 12
ATOM 16605 O O . GLY B 2 4 ? -4.379 5.111 7.331 1.00 10.00 198 GLY B O 12
ATOM 16609 N N . CYS B 2 5 ? -3.055 3.927 8.686 1.00 10.00 199 CYS B N 12
ATOM 16610 C CA . CYS B 2 5 ? -1.844 4.552 8.189 1.00 10.00 199 CYS B CA 12
ATOM 16611 C C . CYS B 2 5 ? -0.887 3.503 7.646 1.00 10.00 199 CYS B C 12
ATOM 16612 O O . CYS B 2 5 ? -0.563 2.526 8.328 1.00 10.00 199 CYS B O 12
ATOM 16620 N N . ILE B 2 6 ? -0.478 3.685 6.400 1.00 10.00 200 ILE B N 12
ATOM 16621 C CA . ILE B 2 6 ? 0.452 2.777 5.750 1.00 10.00 200 ILE B CA 12
ATOM 16622 C C . ILE B 2 6 ? 1.643 3.541 5.172 1.00 10.00 200 ILE B C 12
ATOM 16623 O O . ILE B 2 6 ? 1.457 4.529 4.465 1.00 10.00 200 ILE B O 12
ATOM 16639 N N . VAL B 2 7 ? 2.856 3.109 5.477 1.00 10.00 201 VAL B N 12
ATOM 16640 C CA . VAL B 2 7 ? 4.041 3.762 4.930 1.00 10.00 201 VAL B CA 12
ATOM 16641 C C . VAL B 2 7 ? 4.878 2.755 4.139 1.00 10.00 201 VAL B C 12
ATOM 16642 O O . VAL B 2 7 ? 5.244 1.695 4.655 1.00 10.00 201 VAL B O 12
ATOM 16655 N N . ILE B 2 8 ? 5.178 3.080 2.888 1.00 10.00 202 ILE B N 12
ATOM 16656 C CA . ILE B 2 8 ? 5.968 2.192 2.044 1.00 10.00 202 ILE B CA 12
ATOM 16657 C C . ILE B 2 8 ? 7.213 2.896 1.524 1.00 10.00 202 ILE B C 12
ATOM 16658 O O . ILE B 2 8 ? 7.145 4.023 1.025 1.00 10.00 202 ILE B O 12
ATOM 16688 N N . ASP B 2 10 ? 10.614 2.495 -0.977 1.00 10.00 204 ASP B N 12
ATOM 16689 C CA . ASP B 2 10 ? 11.260 1.767 -2.058 1.00 10.00 204 ASP B CA 12
ATOM 16690 C C . ASP B 2 10 ? 12.612 2.389 -2.353 1.00 10.00 204 ASP B C 12
ATOM 16691 O O . ASP B 2 10 ? 12.717 3.602 -2.535 1.00 10.00 204 ASP B O 12
ATOM 16714 N N . GLU B 2 12 ? 16.178 2.192 -4.737 1.00 10.00 206 GLU B N 12
ATOM 16715 C CA . GLU B 2 12 ? 16.780 1.716 -5.982 1.00 10.00 206 GLU B CA 12
ATOM 16716 C C . GLU B 2 12 ? 17.779 0.586 -5.718 1.00 10.00 206 GLU B C 12
ATOM 16717 O O . GLU B 2 12 ? 18.193 0.348 -4.579 1.00 10.00 206 GLU B O 12
ATOM 16729 N N . ASP A 1 1 ? 10.143 14.740 -1.242 1.00 10.00 16 ASP A N 13
ATOM 16730 C CA . ASP A 1 1 ? 9.572 14.520 0.081 1.00 10.00 16 ASP A CA 13
ATOM 16731 C C . ASP A 1 1 ? 8.478 13.459 0.009 1.00 10.00 16 ASP A C 13
ATOM 16732 O O . ASP A 1 1 ? 8.195 12.926 -1.069 1.00 10.00 16 ASP A O 13
ATOM 16741 N N . HIS A 1 2 ? 7.867 13.152 1.148 1.00 10.00 17 HIS A N 13
ATOM 16742 C CA . HIS A 1 2 ? 6.809 12.148 1.197 1.00 10.00 17 HIS A CA 13
ATOM 16743 C C . HIS A 1 2 ? 5.457 12.770 0.878 1.00 10.00 17 HIS A C 13
ATOM 16744 O O . HIS A 1 2 ? 5.112 13.833 1.401 1.00 10.00 17 HIS A O 13
ATOM 16758 N N . ILE A 1 3 ? 4.697 12.106 0.023 1.00 10.00 18 ILE A N 13
ATOM 16759 C CA . ILE A 1 3 ? 3.382 12.584 -0.373 1.00 10.00 18 ILE A CA 13
ATOM 16760 C C . ILE A 1 3 ? 2.300 11.822 0.397 1.00 10.00 18 ILE A C 13
ATOM 16761 O O . ILE A 1 3 ? 2.435 10.624 0.654 1.00 10.00 18 ILE A O 13
ATOM 16777 N N . ASN A 1 4 ? 1.250 12.526 0.794 1.00 10.00 19 ASN A N 13
ATOM 16778 C CA . ASN A 1 4 ? 0.164 11.913 1.551 1.00 10.00 19 ASN A CA 13
ATOM 16779 C C . ASN A 1 4 ? -1.012 11.570 0.651 1.00 10.00 19 ASN A C 13
ATOM 16780 O O . ASN A 1 4 ? -1.762 12.452 0.220 1.00 10.00 19 ASN A O 13
ATOM 16791 N N . LEU A 1 5 ? -1.164 10.288 0.367 1.00 10.00 20 LEU A N 13
ATOM 16792 C CA . LEU A 1 5 ? -2.250 9.808 -0.473 1.00 10.00 20 LEU A CA 13
ATOM 16793 C C . LEU A 1 5 ? -3.296 9.110 0.385 1.00 10.00 20 LEU A C 13
ATOM 16794 O O . LEU A 1 5 ? -2.969 8.234 1.182 1.00 10.00 20 LEU A O 13
ATOM 16810 N N . LYS A 1 6 ? -4.551 9.502 0.235 1.00 10.00 21 LYS A N 13
ATOM 16811 C CA . LYS A 1 6 ? -5.626 8.909 1.018 1.00 10.00 21 LYS A CA 13
ATOM 16812 C C . LYS A 1 6 ? -6.384 7.863 0.209 1.00 10.00 21 LYS A C 13
ATOM 16813 O O . LYS A 1 6 ? -6.985 8.169 -0.818 1.00 10.00 21 LYS A O 13
ATOM 16832 N N . VAL A 1 7 ? -6.333 6.628 0.668 1.00 10.00 22 VAL A N 13
ATOM 16833 C CA . VAL A 1 7 ? -7.025 5.534 0.009 1.00 10.00 22 VAL A CA 13
ATOM 16834 C C . VAL A 1 7 ? -8.421 5.386 0.606 1.00 10.00 22 VAL A C 13
ATOM 16835 O O . VAL A 1 7 ? -8.590 5.472 1.827 1.00 10.00 22 VAL A O 13
ATOM 16848 N N . ALA A 1 8 ? -9.416 5.199 -0.248 1.00 10.00 23 ALA A N 13
ATOM 16849 C CA . ALA A 1 8 ? -10.786 5.052 0.213 1.00 10.00 23 ALA A CA 13
ATOM 16850 C C . ALA A 1 8 ? -11.505 3.945 -0.545 1.00 10.00 23 ALA A C 13
ATOM 16851 O O . ALA A 1 8 ? -11.600 3.980 -1.773 1.00 10.00 23 ALA A O 13
ATOM 16858 N N . GLY A 1 9 ? -11.995 2.961 0.190 1.00 10.00 24 GLY A N 13
ATOM 16859 C CA . GLY A 1 9 ? -12.711 1.864 -0.420 1.00 10.00 24 GLY A CA 13
ATOM 16860 C C . GLY A 1 9 ? -14.180 2.182 -0.605 1.00 10.00 24 GLY A C 13
ATOM 16861 O O . GLY A 1 9 ? -14.539 3.306 -0.958 1.00 10.00 24 GLY A O 13
ATOM 16865 N N . GLN A 1 10 ? -15.035 1.205 -0.340 1.00 10.00 25 GLN A N 13
ATOM 16866 C CA . GLN A 1 10 ? -16.474 1.388 -0.493 1.00 10.00 25 GLN A CA 13
ATOM 16867 C C . GLN A 1 10 ? -17.176 1.352 0.862 1.00 10.00 25 GLN A C 13
ATOM 16868 O O . GLN A 1 10 ? -18.406 1.329 0.936 1.00 10.00 25 GLN A O 13
ATOM 16882 N N . ASP A 1 11 ? -16.393 1.363 1.934 1.00 10.00 26 ASP A N 13
ATOM 16883 C CA . ASP A 1 11 ? -16.948 1.312 3.283 1.00 10.00 26 ASP A CA 13
ATOM 16884 C C . ASP A 1 11 ? -16.822 2.663 3.981 1.00 10.00 26 ASP A C 13
ATOM 16885 O O . ASP A 1 11 ? -17.826 3.300 4.308 1.00 10.00 26 ASP A O 13
ATOM 16894 N N . GLY A 1 12 ? -15.594 3.101 4.202 1.00 10.00 27 GLY A N 13
ATOM 16895 C CA . GLY A 1 12 ? -15.364 4.370 4.859 1.00 10.00 27 GLY A CA 13
ATOM 16896 C C . GLY A 1 12 ? -14.036 4.410 5.588 1.00 10.00 27 GLY A C 13
ATOM 16897 O O . GLY A 1 12 ? -13.626 5.460 6.080 1.00 10.00 27 GLY A O 13
ATOM 16901 N N . SER A 1 13 ? -13.366 3.267 5.666 1.00 10.00 28 SER A N 13
ATOM 16902 C CA . SER A 1 13 ? -12.074 3.187 6.338 1.00 10.00 28 SER A CA 13
ATOM 16903 C C . SER A 1 13 ? -10.993 3.856 5.491 1.00 10.00 28 SER A C 13
ATOM 16904 O O . SER A 1 13 ? -10.475 3.260 4.544 1.00 10.00 28 SER A O 13
ATOM 16912 N N . VAL A 1 14 ? -10.671 5.098 5.825 1.00 10.00 29 VAL A N 13
ATOM 16913 C CA . VAL A 1 14 ? -9.666 5.852 5.091 1.00 10.00 29 VAL A CA 13
ATOM 16914 C C . VAL A 1 14 ? -8.254 5.454 5.520 1.00 10.00 29 VAL A C 13
ATOM 16915 O O . VAL A 1 14 ? -7.954 5.341 6.714 1.00 10.00 29 VAL A O 13
ATOM 16928 N N . VAL A 1 15 ? -7.397 5.202 4.541 1.00 10.00 30 VAL A N 13
ATOM 16929 C CA . VAL A 1 15 ? -6.021 4.826 4.811 1.00 10.00 30 VAL A CA 13
ATOM 16930 C C . VAL A 1 15 ? -5.066 5.831 4.182 1.00 10.00 30 VAL A C 13
ATOM 16931 O O . VAL A 1 15 ? -5.106 6.069 2.979 1.00 10.00 30 VAL A O 13
ATOM 16944 N N . GLN A 1 16 ? -4.224 6.429 5.005 1.00 10.00 31 GLN A N 13
ATOM 16945 C CA . GLN A 1 16 ? -3.266 7.413 4.543 1.00 10.00 31 GLN A CA 13
ATOM 16946 C C . GLN A 1 16 ? -1.943 6.739 4.204 1.00 10.00 31 GLN A C 13
ATOM 16947 O O . GLN A 1 16 ? -1.284 6.165 5.074 1.00 10.00 31 GLN A O 13
ATOM 16961 N N . PHE A 1 17 ? -1.571 6.797 2.939 1.00 10.00 32 PHE A N 13
ATOM 16962 C CA . PHE A 1 17 ? -0.333 6.200 2.475 1.00 10.00 32 PHE A CA 13
ATOM 16963 C C . PHE A 1 17 ? 0.782 7.236 2.429 1.00 10.00 32 PHE A C 13
ATOM 16964 O O . PHE A 1 17 ? 0.657 8.280 1.783 1.00 10.00 32 PHE A O 13
ATOM 16981 N N . LYS A 1 18 ? 1.857 6.943 3.139 1.00 10.00 33 LYS A N 13
ATOM 16982 C CA . LYS A 1 18 ? 3.021 7.811 3.182 1.00 10.00 33 LYS A CA 13
ATOM 16983 C C . LYS A 1 18 ? 4.101 7.218 2.290 1.00 10.00 33 LYS A C 13
ATOM 16984 O O . LYS A 1 18 ? 4.792 6.272 2.674 1.00 10.00 33 LYS A O 13
ATOM 17003 N N . ILE A 1 19 ? 4.204 7.742 1.079 1.00 10.00 34 ILE A N 13
ATOM 17004 C CA . ILE A 1 19 ? 5.179 7.255 0.116 1.00 10.00 34 ILE A CA 13
ATOM 17005 C C . ILE A 1 19 ? 5.822 8.438 -0.611 1.00 10.00 34 ILE A C 13
ATOM 17006 O O . ILE A 1 19 ? 5.259 9.532 -0.632 1.00 10.00 34 ILE A O 13
ATOM 17022 N N . LYS A 1 20 ? 7.009 8.240 -1.165 1.00 10.00 35 LYS A N 13
ATOM 17023 C CA . LYS A 1 20 ? 7.683 9.303 -1.897 1.00 10.00 35 LYS A CA 13
ATOM 17024 C C . LYS A 1 20 ? 7.099 9.423 -3.301 1.00 10.00 35 LYS A C 13
ATOM 17025 O O . LYS A 1 20 ? 6.460 8.500 -3.795 1.00 10.00 35 LYS A O 13
ATOM 17044 N N . ARG A 1 21 ? 7.331 10.553 -3.953 1.00 10.00 36 ARG A N 13
ATOM 17045 C CA . ARG A 1 21 ? 6.791 10.781 -5.291 1.00 10.00 36 ARG A CA 13
ATOM 17046 C C . ARG A 1 21 ? 7.489 9.913 -6.341 1.00 10.00 36 ARG A C 13
ATOM 17047 O O . ARG A 1 21 ? 6.984 9.753 -7.455 1.00 10.00 36 ARG A O 13
ATOM 17068 N N . HIS A 1 22 ? 8.638 9.346 -5.982 1.00 10.00 37 HIS A N 13
ATOM 17069 C CA . HIS A 1 22 ? 9.382 8.480 -6.893 1.00 10.00 37 HIS A CA 13
ATOM 17070 C C . HIS A 1 22 ? 9.085 7.011 -6.590 1.00 10.00 37 HIS A C 13
ATOM 17071 O O . HIS A 1 22 ? 9.540 6.112 -7.298 1.00 10.00 37 HIS A O 13
ATOM 17085 N N . THR A 1 23 ? 8.316 6.781 -5.535 1.00 10.00 38 THR A N 13
ATOM 17086 C CA . THR A 1 23 ? 7.963 5.436 -5.117 1.00 10.00 38 THR A CA 13
ATOM 17087 C C . THR A 1 23 ? 6.805 4.881 -5.953 1.00 10.00 38 THR A C 13
ATOM 17088 O O . THR A 1 23 ? 5.736 5.490 -6.032 1.00 10.00 38 THR A O 13
ATOM 17099 N N . PRO A 1 24 ? 7.022 3.725 -6.607 1.00 10.00 39 PRO A N 13
ATOM 17100 C CA . PRO A 1 24 ? 6.006 3.074 -7.446 1.00 10.00 39 PRO A CA 13
ATOM 17101 C C . PRO A 1 24 ? 4.705 2.796 -6.698 1.00 10.00 39 PRO A C 13
ATOM 17102 O O . PRO A 1 24 ? 4.710 2.355 -5.545 1.00 10.00 39 PRO A O 13
ATOM 17113 N N . LEU A 1 25 ? 3.589 3.040 -7.376 1.00 10.00 40 LEU A N 13
ATOM 17114 C CA . LEU A 1 25 ? 2.268 2.824 -6.794 1.00 10.00 40 LEU A CA 13
ATOM 17115 C C . LEU A 1 25 ? 1.932 1.338 -6.732 1.00 10.00 40 LEU A C 13
ATOM 17116 O O . LEU A 1 25 ? 0.923 0.941 -6.150 1.00 10.00 40 LEU A O 13
ATOM 17132 N N . SER A 1 26 ? 2.782 0.526 -7.342 1.00 10.00 41 SER A N 13
ATOM 17133 C CA . SER A 1 26 ? 2.602 -0.914 -7.359 1.00 10.00 41 SER A CA 13
ATOM 17134 C C . SER A 1 26 ? 2.570 -1.473 -5.938 1.00 10.00 41 SER A C 13
ATOM 17135 O O . SER A 1 26 ? 1.677 -2.246 -5.582 1.00 10.00 41 SER A O 13
ATOM 17143 N N . LYS A 1 27 ? 3.536 -1.062 -5.119 1.00 10.00 42 LYS A N 13
ATOM 17144 C CA . LYS A 1 27 ? 3.602 -1.521 -3.736 1.00 10.00 42 LYS A CA 13
ATOM 17145 C C . LYS A 1 27 ? 2.433 -0.958 -2.935 1.00 10.00 42 LYS A C 13
ATOM 17146 O O . LYS A 1 27 ? 1.971 -1.576 -1.986 1.00 10.00 42 LYS A O 13
ATOM 17165 N N . LEU A 1 28 ? 1.953 0.212 -3.339 1.00 10.00 43 LEU A N 13
ATOM 17166 C CA . LEU A 1 28 ? 0.833 0.861 -2.666 1.00 10.00 43 LEU A CA 13
ATOM 17167 C C . LEU A 1 28 ? -0.427 0.019 -2.813 1.00 10.00 43 LEU A C 13
ATOM 17168 O O . LEU A 1 28 ? -1.197 -0.143 -1.865 1.00 10.00 43 LEU A O 13
ATOM 17184 N N . MET A 1 29 ? -0.626 -0.529 -4.000 1.00 10.00 44 MET A N 13
ATOM 17185 C CA . MET A 1 29 ? -1.790 -1.359 -4.266 1.00 10.00 44 MET A CA 13
ATOM 17186 C C . MET A 1 29 ? -1.655 -2.713 -3.575 1.00 10.00 44 MET A C 13
ATOM 17187 O O . MET A 1 29 ? -2.623 -3.246 -3.037 1.00 10.00 44 MET A O 13
ATOM 17201 N N . LYS A 1 30 ? -0.437 -3.243 -3.570 1.00 10.00 45 LYS A N 13
ATOM 17202 C CA . LYS A 1 30 ? -0.164 -4.536 -2.960 1.00 10.00 45 LYS A CA 13
ATOM 17203 C C . LYS A 1 30 ? -0.216 -4.474 -1.434 1.00 10.00 45 LYS A C 13
ATOM 17204 O O . LYS A 1 30 ? -0.827 -5.332 -0.803 1.00 10.00 45 LYS A O 13
ATOM 17223 N N . ALA A 1 31 ? 0.411 -3.457 -0.851 1.00 10.00 46 ALA A N 13
ATOM 17224 C CA . ALA A 1 31 ? 0.454 -3.298 0.603 1.00 10.00 46 ALA A CA 13
ATOM 17225 C C . ALA A 1 31 ? -0.940 -3.314 1.225 1.00 10.00 46 ALA A C 13
ATOM 17226 O O . ALA A 1 31 ? -1.217 -4.114 2.118 1.00 10.00 46 ALA A O 13
ATOM 17233 N N . TYR A 1 32 ? -1.820 -2.441 0.743 1.00 10.00 47 TYR A N 13
ATOM 17234 C CA . TYR A 1 32 ? -3.175 -2.366 1.278 1.00 10.00 47 TYR A CA 13
ATOM 17235 C C . TYR A 1 32 ? -3.923 -3.669 1.032 1.00 10.00 47 TYR A C 13
ATOM 17236 O O . TYR A 1 32 ? -4.644 -4.152 1.904 1.00 10.00 47 TYR A O 13
ATOM 17254 N N . CYS A 1 33 ? -3.728 -4.244 -0.147 1.00 10.00 48 CYS A N 13
ATOM 17255 C CA . CYS A 1 33 ? -4.380 -5.494 -0.505 1.00 10.00 48 CYS A CA 13
ATOM 17256 C C . CYS A 1 33 ? -3.955 -6.609 0.446 1.00 10.00 48 CYS A C 13
ATOM 17257 O O . CYS A 1 33 ? -4.781 -7.408 0.896 1.00 10.00 48 CYS A O 13
ATOM 17265 N N . GLU A 1 34 ? -2.662 -6.652 0.757 1.00 10.00 49 GLU A N 13
ATOM 17266 C CA . GLU A 1 34 ? -2.122 -7.653 1.668 1.00 10.00 49 GLU A CA 13
ATOM 17267 C C . GLU A 1 34 ? -2.710 -7.463 3.059 1.00 10.00 49 GLU A C 13
ATOM 17268 O O . GLU A 1 34 ? -2.983 -8.428 3.769 1.00 10.00 49 GLU A O 13
ATOM 17280 N N . ARG A 1 35 ? -2.912 -6.206 3.436 1.00 10.00 50 ARG A N 13
ATOM 17281 C CA . ARG A 1 35 ? -3.472 -5.871 4.740 1.00 10.00 50 ARG A CA 13
ATOM 17282 C C . ARG A 1 35 ? -4.921 -6.338 4.839 1.00 10.00 50 ARG A C 13
ATOM 17283 O O . ARG A 1 35 ? -5.406 -6.673 5.920 1.00 10.00 50 ARG A O 13
ATOM 17304 N N . GLN A 1 36 ? -5.609 -6.350 3.706 1.00 10.00 51 GLN A N 13
ATOM 17305 C CA . GLN A 1 36 ? -7.000 -6.780 3.661 1.00 10.00 51 GLN A CA 13
ATOM 17306 C C . GLN A 1 36 ? -7.082 -8.298 3.557 1.00 10.00 51 GLN A C 13
ATOM 17307 O O . GLN A 1 36 ? -8.112 -8.900 3.864 1.00 10.00 51 GLN A O 13
ATOM 17321 N N . GLY A 1 37 ? -5.988 -8.909 3.123 1.00 10.00 52 GLY A N 13
ATOM 17322 C CA . GLY A 1 37 ? -5.944 -10.350 2.982 1.00 10.00 52 GLY A CA 13
ATOM 17323 C C . GLY A 1 37 ? -6.668 -10.820 1.741 1.00 10.00 52 GLY A C 13
ATOM 17324 O O . GLY A 1 37 ? -7.413 -11.798 1.779 1.00 10.00 52 GLY A O 13
ATOM 17328 N N . LEU A 1 38 ? -6.460 -10.114 0.641 1.00 10.00 53 LEU A N 13
ATOM 17329 C CA . LEU A 1 38 ? -7.098 -10.455 -0.622 1.00 10.00 53 LEU A CA 13
ATOM 17330 C C . LEU A 1 38 ? -6.070 -10.454 -1.746 1.00 10.00 53 LEU A C 13
ATOM 17331 O O . LEU A 1 38 ? -4.895 -10.154 -1.523 1.00 10.00 53 LEU A O 13
ATOM 17347 N N . SER A 1 39 ? -6.512 -10.802 -2.943 1.00 10.00 54 SER A N 13
ATOM 17348 C CA . SER A 1 39 ? -5.640 -10.817 -4.103 1.00 10.00 54 SER A CA 13
ATOM 17349 C C . SER A 1 39 ? -5.781 -9.501 -4.855 1.00 10.00 54 SER A C 13
ATOM 17350 O O . SER A 1 39 ? -6.887 -8.974 -4.987 1.00 10.00 54 SER A O 13
ATOM 17358 N N . MET A 1 40 ? -4.669 -8.973 -5.355 1.00 10.00 55 MET A N 13
ATOM 17359 C CA . MET A 1 40 ? -4.687 -7.709 -6.081 1.00 10.00 55 MET A CA 13
ATOM 17360 C C . MET A 1 40 ? -5.447 -7.859 -7.394 1.00 10.00 55 MET A C 13
ATOM 17361 O O . MET A 1 40 ? -5.815 -6.872 -8.031 1.00 10.00 55 MET A O 13
ATOM 17375 N N . ARG A 1 41 ? -5.684 -9.103 -7.790 1.00 10.00 56 ARG A N 13
ATOM 17376 C CA . ARG A 1 41 ? -6.417 -9.396 -9.012 1.00 10.00 56 ARG A CA 13
ATOM 17377 C C . ARG A 1 41 ? -7.918 -9.391 -8.731 1.00 10.00 56 ARG A C 13
ATOM 17378 O O . ARG A 1 41 ? -8.736 -9.280 -9.643 1.00 10.00 56 ARG A O 13
ATOM 17399 N N . GLN A 1 42 ? -8.264 -9.491 -7.452 1.00 10.00 57 GLN A N 13
ATOM 17400 C CA . GLN A 1 42 ? -9.659 -9.507 -7.020 1.00 10.00 57 GLN A CA 13
ATOM 17401 C C . GLN A 1 42 ? -10.205 -8.087 -6.889 1.00 10.00 57 GLN A C 13
ATOM 17402 O O . GLN A 1 42 ? -11.408 -7.862 -6.982 1.00 10.00 57 GLN A O 13
ATOM 17416 N N . ILE A 1 43 ? -9.319 -7.133 -6.683 1.00 10.00 58 ILE A N 13
ATOM 17417 C CA . ILE A 1 43 ? -9.729 -5.749 -6.528 1.00 10.00 58 ILE A CA 13
ATOM 17418 C C . ILE A 1 43 ? -9.228 -4.884 -7.680 1.00 10.00 58 ILE A C 13
ATOM 17419 O O . ILE A 1 43 ? -8.493 -5.353 -8.552 1.00 10.00 58 ILE A O 13
ATOM 17435 N N . ARG A 1 44 ? -9.656 -3.629 -7.689 1.00 10.00 59 ARG A N 13
ATOM 17436 C CA . ARG A 1 44 ? -9.258 -2.675 -8.716 1.00 10.00 59 ARG A CA 13
ATOM 17437 C C . ARG A 1 44 ? -8.978 -1.321 -8.082 1.00 10.00 59 ARG A C 13
ATOM 17438 O O . ARG A 1 44 ? -9.579 -0.974 -7.068 1.00 10.00 59 ARG A O 13
ATOM 17459 N N . PHE A 1 45 ? -8.070 -0.561 -8.674 1.00 10.00 60 PHE A N 13
ATOM 17460 C CA . PHE A 1 45 ? -7.722 0.759 -8.165 1.00 10.00 60 PHE A CA 13
ATOM 17461 C C . PHE A 1 45 ? -7.884 1.796 -9.268 1.00 10.00 60 PHE A C 13
ATOM 17462 O O . PHE A 1 45 ? -7.528 1.544 -10.421 1.00 10.00 60 PHE A O 13
ATOM 17479 N N . ARG A 1 46 ? -8.421 2.956 -8.923 1.00 10.00 61 ARG A N 13
ATOM 17480 C CA . ARG A 1 46 ? -8.629 4.012 -9.904 1.00 10.00 61 ARG A CA 13
ATOM 17481 C C . ARG A 1 46 ? -8.183 5.369 -9.382 1.00 10.00 61 ARG A C 13
ATOM 17482 O O . ARG A 1 46 ? -8.217 5.633 -8.180 1.00 10.00 61 ARG A O 13
ATOM 17503 N N . PHE A 1 47 ? -7.762 6.216 -10.309 1.00 10.00 62 PHE A N 13
ATOM 17504 C CA . PHE A 1 47 ? -7.319 7.565 -10.003 1.00 10.00 62 PHE A CA 13
ATOM 17505 C C . PHE A 1 47 ? -7.813 8.510 -11.086 1.00 10.00 62 PHE A C 13
ATOM 17506 O O . PHE A 1 47 ? -7.593 8.258 -12.273 1.00 10.00 62 PHE A O 13
ATOM 17523 N N . ASP A 1 48 ? -8.512 9.572 -10.680 1.00 10.00 63 ASP A N 13
ATOM 17524 C CA . ASP A 1 48 ? -9.047 10.568 -11.618 1.00 10.00 63 ASP A CA 13
ATOM 17525 C C . ASP A 1 48 ? -10.057 9.921 -12.572 1.00 10.00 63 ASP A C 13
ATOM 17526 O O . ASP A 1 48 ? -10.347 10.440 -13.649 1.00 10.00 63 ASP A O 13
ATOM 17535 N N . GLY A 1 49 ? -10.601 8.782 -12.158 1.00 10.00 64 GLY A N 13
ATOM 17536 C CA . GLY A 1 49 ? -11.569 8.077 -12.974 1.00 10.00 64 GLY A CA 13
ATOM 17537 C C . GLY A 1 49 ? -10.919 7.094 -13.929 1.00 10.00 64 GLY A C 13
ATOM 17538 O O . GLY A 1 49 ? -11.608 6.415 -14.693 1.00 10.00 64 GLY A O 13
ATOM 17542 N N . GLN A 1 50 ? -9.598 7.013 -13.891 1.00 10.00 65 GLN A N 13
ATOM 17543 C CA . GLN A 1 50 ? -8.863 6.108 -14.764 1.00 10.00 65 GLN A CA 13
ATOM 17544 C C . GLN A 1 50 ? -8.202 4.999 -13.953 1.00 10.00 65 GLN A C 13
ATOM 17545 O O . GLN A 1 50 ? -7.796 5.222 -12.814 1.00 10.00 65 GLN A O 13
ATOM 17559 N N . PRO A 1 51 ? -8.111 3.780 -14.508 1.00 10.00 66 PRO A N 13
ATOM 17560 C CA . PRO A 1 51 ? -7.469 2.651 -13.826 1.00 10.00 66 PRO A CA 13
ATOM 17561 C C . PRO A 1 51 ? -5.969 2.881 -13.644 1.00 10.00 66 PRO A C 13
ATOM 17562 O O . PRO A 1 51 ? -5.288 3.345 -14.558 1.00 10.00 66 PRO A O 13
ATOM 17573 N N . ILE A 1 52 ? -5.466 2.564 -12.457 1.00 10.00 67 ILE A N 13
ATOM 17574 C CA . ILE A 1 52 ? -4.050 2.743 -12.148 1.00 10.00 67 ILE A CA 13
ATOM 17575 C C . ILE A 1 52 ? -3.217 1.575 -12.674 1.00 10.00 67 ILE A C 13
ATOM 17576 O O . ILE A 1 52 ? -3.621 0.412 -12.567 1.00 10.00 67 ILE A O 13
ATOM 17592 N N . ASN A 1 53 ? -2.064 1.891 -13.250 1.00 10.00 68 ASN A N 13
ATOM 17593 C CA . ASN A 1 53 ? -1.164 0.874 -13.783 1.00 10.00 68 ASN A CA 13
ATOM 17594 C C . ASN A 1 53 ? -0.177 0.419 -12.712 1.00 10.00 68 ASN A C 13
ATOM 17595 O O . ASN A 1 53 ? 0.065 1.129 -11.735 1.00 10.00 68 ASN A O 13
ATOM 17606 N N . GLU A 1 54 ? 0.401 -0.762 -12.906 1.00 10.00 69 GLU A N 13
ATOM 17607 C CA . GLU A 1 54 ? 1.358 -1.317 -11.950 1.00 10.00 69 GLU A CA 13
ATOM 17608 C C . GLU A 1 54 ? 2.762 -0.765 -12.175 1.00 10.00 69 GLU A C 13
ATOM 17609 O O . GLU A 1 54 ? 3.714 -1.171 -11.509 1.00 10.00 69 GLU A O 13
ATOM 17621 N N . THR A 1 55 ? 2.889 0.149 -13.118 1.00 10.00 70 THR A N 13
ATOM 17622 C CA . THR A 1 55 ? 4.173 0.758 -13.420 1.00 10.00 70 THR A CA 13
ATOM 17623 C C . THR A 1 55 ? 4.069 2.278 -13.363 1.00 10.00 70 THR A C 13
ATOM 17624 O O . THR A 1 55 ? 4.807 2.994 -14.041 1.00 10.00 70 THR A O 13
ATOM 17635 N N . ASP A 1 56 ? 3.162 2.765 -12.530 1.00 10.00 71 ASP A N 13
ATOM 17636 C CA . ASP A 1 56 ? 2.950 4.199 -12.396 1.00 10.00 71 ASP A CA 13
ATOM 17637 C C . ASP A 1 56 ? 3.481 4.717 -11.067 1.00 10.00 71 ASP A C 13
ATOM 17638 O O . ASP A 1 56 ? 3.659 3.959 -10.108 1.00 10.00 71 ASP A O 13
ATOM 17647 N N . THR A 1 57 ? 3.727 6.017 -11.022 1.00 10.00 72 THR A N 13
ATOM 17648 C CA . THR A 1 57 ? 4.236 6.674 -9.831 1.00 10.00 72 THR A CA 13
ATOM 17649 C C . THR A 1 57 ? 3.445 7.959 -9.575 1.00 10.00 72 THR A C 13
ATOM 17650 O O . THR A 1 57 ? 2.798 8.475 -10.487 1.00 10.00 72 THR A O 13
ATOM 17661 N N . PRO A 1 58 ? 3.471 8.497 -8.343 1.00 10.00 73 PRO A N 13
ATOM 17662 C CA . PRO A 1 58 ? 2.743 9.730 -8.010 1.00 10.00 73 PRO A CA 13
ATOM 17663 C C . PRO A 1 58 ? 3.152 10.900 -8.904 1.00 10.00 73 PRO A C 13
ATOM 17664 O O . PRO A 1 58 ? 2.309 11.674 -9.356 1.00 10.00 73 PRO A O 13
ATOM 17675 N N . ALA A 1 59 ? 4.448 11.003 -9.175 1.00 10.00 74 ALA A N 13
ATOM 17676 C CA . ALA A 1 59 ? 4.973 12.075 -10.014 1.00 10.00 74 ALA A CA 13
ATOM 17677 C C . ALA A 1 59 ? 4.734 11.793 -11.496 1.00 10.00 74 ALA A C 13
ATOM 17678 O O . ALA A 1 59 ? 5.050 12.615 -12.355 1.00 10.00 74 ALA A O 13
ATOM 17685 N N . GLN A 1 60 ? 4.175 10.627 -11.792 1.00 10.00 75 GLN A N 13
ATOM 17686 C CA . GLN A 1 60 ? 3.892 10.246 -13.167 1.00 10.00 75 GLN A CA 13
ATOM 17687 C C . GLN A 1 60 ? 2.421 10.482 -13.490 1.00 10.00 75 GLN A C 13
ATOM 17688 O O . GLN A 1 60 ? 2.056 10.731 -14.636 1.00 10.00 75 GLN A O 13
ATOM 17702 N N . LEU A 1 61 ? 1.579 10.403 -12.469 1.00 10.00 76 LEU A N 13
ATOM 17703 C CA . LEU A 1 61 ? 0.149 10.615 -12.642 1.00 10.00 76 LEU A CA 13
ATOM 17704 C C . LEU A 1 61 ? -0.249 12.011 -12.187 1.00 10.00 76 LEU A C 13
ATOM 17705 O O . LEU A 1 61 ? -1.437 12.312 -12.060 1.00 10.00 76 LEU A O 13
ATOM 17721 N N . GLU A 1 62 ? 0.751 12.860 -11.953 1.00 10.00 77 GLU A N 13
ATOM 17722 C CA . GLU A 1 62 ? 0.526 14.235 -11.509 1.00 10.00 77 GLU A CA 13
ATOM 17723 C C . GLU A 1 62 ? -0.318 14.262 -10.241 1.00 10.00 77 GLU A C 13
ATOM 17724 O O . GLU A 1 62 ? -1.283 15.021 -10.132 1.00 10.00 77 GLU A O 13
ATOM 17736 N N . MET A 1 63 ? 0.052 13.421 -9.286 1.00 10.00 78 MET A N 13
ATOM 17737 C CA . MET A 1 63 ? -0.665 13.333 -8.025 1.00 10.00 78 MET A CA 13
ATOM 17738 C C . MET A 1 63 ? -0.069 14.295 -7.013 1.00 10.00 78 MET A C 13
ATOM 17739 O O . MET A 1 63 ? 1.147 14.474 -6.956 1.00 10.00 78 MET A O 13
ATOM 17753 N N . GLU A 1 64 ? -0.928 14.906 -6.218 1.00 10.00 79 GLU A N 13
ATOM 17754 C CA . GLU A 1 64 ? -0.485 15.849 -5.207 1.00 10.00 79 GLU A CA 13
ATOM 17755 C C . GLU A 1 64 ? -0.900 15.381 -3.820 1.00 10.00 79 GLU A C 13
ATOM 17756 O O . GLU A 1 64 ? -1.514 14.322 -3.672 1.00 10.00 79 GLU A O 13
ATOM 17768 N N . ASP A 1 65 ? -0.562 16.168 -2.809 1.00 10.00 80 ASP A N 13
ATOM 17769 C CA . ASP A 1 65 ? -0.891 15.828 -1.430 1.00 10.00 80 ASP A CA 13
ATOM 17770 C C . ASP A 1 65 ? -2.394 15.866 -1.213 1.00 10.00 80 ASP A C 13
ATOM 17771 O O . ASP A 1 65 ? -3.119 16.544 -1.946 1.00 10.00 80 ASP A O 13
ATOM 17780 N N . GLU A 1 66 ? -2.854 15.110 -0.220 1.00 10.00 81 GLU A N 13
ATOM 17781 C CA . GLU A 1 66 ? -4.274 15.048 0.129 1.00 10.00 81 GLU A CA 13
ATOM 17782 C C . GLU A 1 66 ? -5.111 14.484 -1.015 1.00 10.00 81 GLU A C 13
ATOM 17783 O O . GLU A 1 66 ? -6.287 14.823 -1.164 1.00 10.00 81 GLU A O 13
ATOM 17795 N N . ASP A 1 67 ? -4.510 13.611 -1.813 1.00 10.00 82 ASP A N 13
ATOM 17796 C CA . ASP A 1 67 ? -5.217 13.006 -2.933 1.00 10.00 82 ASP A CA 13
ATOM 17797 C C . ASP A 1 67 ? -6.031 11.810 -2.462 1.00 10.00 82 ASP A C 13
ATOM 17798 O O . ASP A 1 67 ? -5.917 11.393 -1.310 1.00 10.00 82 ASP A O 13
ATOM 17807 N N . THR A 1 68 ? -6.841 11.252 -3.349 1.00 10.00 83 THR A N 13
ATOM 17808 C CA . THR A 1 68 ? -7.681 10.117 -2.996 1.00 10.00 83 THR A CA 13
ATOM 17809 C C . THR A 1 68 ? -7.608 9.014 -4.050 1.00 10.00 83 THR A C 13
ATOM 17810 O O . THR A 1 68 ? -7.700 9.272 -5.249 1.00 10.00 83 THR A O 13
ATOM 17821 N N . ILE A 1 69 ? -7.425 7.786 -3.585 1.00 10.00 84 ILE A N 13
ATOM 17822 C CA . ILE A 1 69 ? -7.350 6.625 -4.464 1.00 10.00 84 ILE A CA 13
ATOM 17823 C C . ILE A 1 69 ? -8.596 5.764 -4.288 1.00 10.00 84 ILE A C 13
ATOM 17824 O O . ILE A 1 69 ? -8.977 5.436 -3.161 1.00 10.00 84 ILE A O 13
ATOM 17840 N N . ASP A 1 70 ? -9.228 5.408 -5.400 1.00 10.00 85 ASP A N 13
ATOM 17841 C CA . ASP A 1 70 ? -10.450 4.610 -5.370 1.00 10.00 85 ASP A CA 13
ATOM 17842 C C . ASP A 1 70 ? -10.148 3.120 -5.440 1.00 10.00 85 ASP A C 13
ATOM 17843 O O . ASP A 1 70 ? -9.215 2.698 -6.130 1.00 10.00 85 ASP A O 13
ATOM 17852 N N . VAL A 1 71 ? -10.948 2.331 -4.728 1.00 10.00 86 VAL A N 13
ATOM 17853 C CA . VAL A 1 71 ? -10.793 0.881 -4.700 1.00 10.00 86 VAL A CA 13
ATOM 17854 C C . VAL A 1 71 ? -12.118 0.199 -5.042 1.00 10.00 86 VAL A C 13
ATOM 17855 O O . VAL A 1 71 ? -13.153 0.496 -4.441 1.00 10.00 86 VAL A O 13
ATOM 17868 N N . PHE A 1 72 ? -12.081 -0.712 -6.003 1.00 10.00 87 PHE A N 13
ATOM 17869 C CA . PHE A 1 72 ? -13.273 -1.439 -6.426 1.00 10.00 87 PHE A CA 13
ATOM 17870 C C . PHE A 1 72 ? -13.047 -2.944 -6.325 1.00 10.00 87 PHE A C 13
ATOM 17871 O O . PHE A 1 72 ? -11.921 -3.396 -6.114 1.00 10.00 87 PHE A O 13
ATOM 17888 N N . GLN A 1 73 ? -14.118 -3.710 -6.484 1.00 10.00 88 GLN A N 13
ATOM 17889 C CA . GLN A 1 73 ? -14.048 -5.168 -6.421 1.00 10.00 88 GLN A CA 13
ATOM 17890 C C . GLN A 1 73 ? -14.366 -5.770 -7.785 1.00 10.00 88 GLN A C 13
ATOM 17891 O O . GLN A 1 73 ? -15.227 -5.261 -8.509 1.00 10.00 88 GLN A O 13
ATOM 17905 N N . GLN A 1 74 ? -13.666 -6.839 -8.133 1.00 10.00 89 GLN A N 13
ATOM 17906 C CA . GLN A 1 74 ? -13.877 -7.517 -9.406 1.00 10.00 89 GLN A CA 13
ATOM 17907 C C . GLN A 1 74 ? -15.150 -8.357 -9.359 1.00 10.00 89 GLN A C 13
ATOM 17908 O O . GLN A 1 74 ? -15.452 -8.988 -8.345 1.00 10.00 89 GLN A O 13
ATOM 17922 N N . GLN A 1 75 ? -15.888 -8.348 -10.462 1.00 10.00 90 GLN A N 13
ATOM 17923 C CA . GLN A 1 75 ? -17.134 -9.096 -10.583 1.00 10.00 90 GLN A CA 13
ATOM 17924 C C . GLN A 1 75 ? -16.914 -10.590 -10.340 1.00 10.00 90 GLN A C 13
ATOM 17925 O O . GLN A 1 75 ? -15.857 -11.135 -10.664 1.00 10.00 90 GLN A O 13
ATOM 17939 N N . THR A 1 76 ? -17.915 -11.244 -9.768 1.00 10.00 91 THR A N 13
ATOM 17940 C CA . THR A 1 76 ? -17.826 -12.668 -9.478 1.00 10.00 91 THR A CA 13
ATOM 17941 C C . THR A 1 76 ? -18.268 -13.506 -10.673 1.00 10.00 91 THR A C 13
ATOM 17942 O O . THR A 1 76 ? -17.786 -14.622 -10.871 1.00 10.00 91 THR A O 13
ATOM 17953 N N . GLY A 1 77 ? -19.187 -12.962 -11.462 1.00 10.00 92 GLY A N 13
ATOM 17954 C CA . GLY A 1 77 ? -19.684 -13.669 -12.629 1.00 10.00 92 GLY A CA 13
ATOM 17955 C C . GLY A 1 77 ? -21.111 -13.290 -12.963 1.00 10.00 92 GLY A C 13
ATOM 17956 O O . GLY A 1 77 ? -21.685 -12.411 -12.315 1.00 10.00 92 GLY A O 13
ATOM 17960 N N . ASP B 2 1 ? -13.743 6.371 15.335 1.00 10.00 195 ASP B N 13
ATOM 17961 C CA . ASP B 2 1 ? -13.467 6.478 13.906 1.00 10.00 195 ASP B CA 13
ATOM 17962 C C . ASP B 2 1 ? -12.372 5.496 13.515 1.00 10.00 195 ASP B C 13
ATOM 17963 O O . ASP B 2 1 ? -11.708 4.928 14.384 1.00 10.00 195 ASP B O 13
ATOM 17972 N N . THR B 2 2 ? -12.170 5.286 12.223 1.00 10.00 196 THR B N 13
ATOM 17973 C CA . THR B 2 2 ? -11.140 4.360 11.791 1.00 10.00 196 THR B CA 13
ATOM 17974 C C . THR B 2 2 ? -10.093 5.063 10.944 1.00 10.00 196 THR B C 13
ATOM 17975 O O . THR B 2 2 ? -10.409 5.673 9.921 1.00 10.00 196 THR B O 13
ATOM 17986 N N . ALA B 2 3 ? -8.849 4.969 11.384 1.00 10.00 197 ALA B N 13
ATOM 17987 C CA . ALA B 2 3 ? -7.739 5.578 10.677 1.00 10.00 197 ALA B CA 13
ATOM 17988 C C . ALA B 2 3 ? -6.666 4.540 10.385 1.00 10.00 197 ALA B C 13
ATOM 17989 O O . ALA B 2 3 ? -6.249 3.806 11.280 1.00 10.00 197 ALA B O 13
ATOM 17996 N N . GLY B 2 4 ? -6.236 4.459 9.138 1.00 10.00 198 GLY B N 13
ATOM 17997 C CA . GLY B 2 4 ? -5.184 3.527 8.782 1.00 10.00 198 GLY B CA 13
ATOM 17998 C C . GLY B 2 4 ? -4.007 4.253 8.181 1.00 10.00 198 GLY B C 13
ATOM 17999 O O . GLY B 2 4 ? -4.177 5.043 7.261 1.00 10.00 198 GLY B O 13
ATOM 18003 N N . CYS B 2 5 ? -2.817 4.012 8.704 1.00 10.00 199 CYS B N 13
ATOM 18004 C CA . CYS B 2 5 ? -1.636 4.664 8.168 1.00 10.00 199 CYS B CA 13
ATOM 18005 C C . CYS B 2 5 ? -0.628 3.630 7.686 1.00 10.00 199 CYS B C 13
ATOM 18006 O O . CYS B 2 5 ? -0.228 2.735 8.434 1.00 10.00 199 CYS B O 13
ATOM 18014 N N . ILE B 2 6 ? -0.252 3.743 6.419 1.00 10.00 200 ILE B N 13
ATOM 18015 C CA . ILE B 2 6 ? 0.723 2.845 5.821 1.00 10.00 200 ILE B CA 13
ATOM 18016 C C . ILE B 2 6 ? 1.866 3.636 5.183 1.00 10.00 200 ILE B C 13
ATOM 18017 O O . ILE B 2 6 ? 1.622 4.595 4.450 1.00 10.00 200 ILE B O 13
ATOM 18033 N N . VAL B 2 7 ? 3.100 3.265 5.473 1.00 10.00 201 VAL B N 13
ATOM 18034 C CA . VAL B 2 7 ? 4.250 3.934 4.881 1.00 10.00 201 VAL B CA 13
ATOM 18035 C C . VAL B 2 7 ? 5.077 2.929 4.087 1.00 10.00 201 VAL B C 13
ATOM 18036 O O . VAL B 2 7 ? 5.418 1.858 4.593 1.00 10.00 201 VAL B O 13
ATOM 18049 N N . ILE B 2 8 ? 5.366 3.253 2.834 1.00 10.00 202 ILE B N 13
ATOM 18050 C CA . ILE B 2 8 ? 6.146 2.367 1.984 1.00 10.00 202 ILE B CA 13
ATOM 18051 C C . ILE B 2 8 ? 7.391 3.087 1.489 1.00 10.00 202 ILE B C 13
ATOM 18052 O O . ILE B 2 8 ? 7.315 4.224 1.018 1.00 10.00 202 ILE B O 13
ATOM 18082 N N . ASP B 2 10 ? 10.779 2.769 -1.006 1.00 10.00 204 ASP B N 13
ATOM 18083 C CA . ASP B 2 10 ? 11.390 2.029 -2.092 1.00 10.00 204 ASP B CA 13
ATOM 18084 C C . ASP B 2 10 ? 12.764 2.593 -2.423 1.00 10.00 204 ASP B C 13
ATOM 18085 O O . ASP B 2 10 ? 12.922 3.799 -2.621 1.00 10.00 204 ASP B O 13
ATOM 18108 N N . GLU B 2 12 ? 16.160 2.197 -4.966 1.00 10.00 206 GLU B N 13
ATOM 18109 C CA . GLU B 2 12 ? 16.687 1.642 -6.204 1.00 10.00 206 GLU B CA 13
ATOM 18110 C C . GLU B 2 12 ? 18.186 1.387 -6.079 1.00 10.00 206 GLU B C 13
ATOM 18111 O O . GLU B 2 12 ? 18.879 2.098 -5.347 1.00 10.00 206 GLU B O 13
ATOM 18123 N N . ASP A 1 1 ? 10.915 15.040 -0.062 1.00 10.00 16 ASP A N 14
ATOM 18124 C CA . ASP A 1 1 ? 10.115 15.000 1.156 1.00 10.00 16 ASP A CA 14
ATOM 18125 C C . ASP A 1 1 ? 9.097 13.865 1.065 1.00 10.00 16 ASP A C 14
ATOM 18126 O O . ASP A 1 1 ? 9.148 13.057 0.135 1.00 10.00 16 ASP A O 14
ATOM 18135 N N . HIS A 1 2 ? 8.171 13.812 2.009 1.00 10.00 17 HIS A N 14
ATOM 18136 C CA . HIS A 1 2 ? 7.159 12.763 2.022 1.00 10.00 17 HIS A CA 14
ATOM 18137 C C . HIS A 1 2 ? 5.784 13.333 1.712 1.00 10.00 17 HIS A C 14
ATOM 18138 O O . HIS A 1 2 ? 5.369 14.336 2.295 1.00 10.00 17 HIS A O 14
ATOM 18152 N N . ILE A 1 3 ? 5.082 12.685 0.799 1.00 10.00 18 ILE A N 14
ATOM 18153 C CA . ILE A 1 3 ? 3.746 13.110 0.413 1.00 10.00 18 ILE A CA 14
ATOM 18154 C C . ILE A 1 3 ? 2.724 12.100 0.936 1.00 10.00 18 ILE A C 14
ATOM 18155 O O . ILE A 1 3 ? 2.986 10.896 0.957 1.00 10.00 18 ILE A O 14
ATOM 18171 N N . ASN A 1 4 ? 1.574 12.587 1.380 1.00 10.00 19 ASN A N 14
ATOM 18172 C CA . ASN A 1 4 ? 0.545 11.715 1.927 1.00 10.00 19 ASN A CA 14
ATOM 18173 C C . ASN A 1 4 ? -0.638 11.587 0.976 1.00 10.00 19 ASN A C 14
ATOM 18174 O O . ASN A 1 4 ? -1.069 12.565 0.362 1.00 10.00 19 ASN A O 14
ATOM 18185 N N . LEU A 1 5 ? -1.136 10.368 0.842 1.00 10.00 20 LEU A N 14
ATOM 18186 C CA . LEU A 1 5 ? -2.275 10.084 -0.015 1.00 10.00 20 LEU A CA 14
ATOM 18187 C C . LEU A 1 5 ? -3.398 9.458 0.803 1.00 10.00 20 LEU A C 14
ATOM 18188 O O . LEU A 1 5 ? -3.173 9.014 1.929 1.00 10.00 20 LEU A O 14
ATOM 18204 N N . LYS A 1 6 ? -4.598 9.425 0.247 1.00 10.00 21 LYS A N 14
ATOM 18205 C CA . LYS A 1 6 ? -5.740 8.844 0.941 1.00 10.00 21 LYS A CA 14
ATOM 18206 C C . LYS A 1 6 ? -6.366 7.722 0.124 1.00 10.00 21 LYS A C 14
ATOM 18207 O O . LYS A 1 6 ? -6.522 7.833 -1.093 1.00 10.00 21 LYS A O 14
ATOM 18226 N N . VAL A 1 7 ? -6.697 6.632 0.796 1.00 10.00 22 VAL A N 14
ATOM 18227 C CA . VAL A 1 7 ? -7.327 5.488 0.153 1.00 10.00 22 VAL A CA 14
ATOM 18228 C C . VAL A 1 7 ? -8.829 5.502 0.427 1.00 10.00 22 VAL A C 14
ATOM 18229 O O . VAL A 1 7 ? -9.254 5.538 1.584 1.00 10.00 22 VAL A O 14
ATOM 18242 N N . ALA A 1 8 ? -9.625 5.489 -0.632 1.00 10.00 23 ALA A N 14
ATOM 18243 C CA . ALA A 1 8 ? -11.073 5.516 -0.498 1.00 10.00 23 ALA A CA 14
ATOM 18244 C C . ALA A 1 8 ? -11.661 4.114 -0.491 1.00 10.00 23 ALA A C 14
ATOM 18245 O O . ALA A 1 8 ? -11.735 3.450 -1.529 1.00 10.00 23 ALA A O 14
ATOM 18252 N N . GLY A 1 9 ? -12.061 3.662 0.686 1.00 10.00 24 GLY A N 14
ATOM 18253 C CA . GLY A 1 9 ? -12.671 2.361 0.807 1.00 10.00 24 GLY A CA 14
ATOM 18254 C C . GLY A 1 9 ? -14.167 2.459 0.613 1.00 10.00 24 GLY A C 14
ATOM 18255 O O . GLY A 1 9 ? -14.745 3.532 0.789 1.00 10.00 24 GLY A O 14
ATOM 18259 N N . GLN A 1 10 ? -14.802 1.356 0.248 1.00 10.00 25 GLN A N 14
ATOM 18260 C CA . GLN A 1 10 ? -16.244 1.355 0.030 1.00 10.00 25 GLN A CA 14
ATOM 18261 C C . GLN A 1 10 ? -16.989 1.075 1.330 1.00 10.00 25 GLN A C 14
ATOM 18262 O O . GLN A 1 10 ? -18.218 1.142 1.385 1.00 10.00 25 GLN A O 14
ATOM 18276 N N . ASP A 1 11 ? -16.237 0.762 2.376 1.00 10.00 26 ASP A N 14
ATOM 18277 C CA . ASP A 1 11 ? -16.817 0.474 3.681 1.00 10.00 26 ASP A CA 14
ATOM 18278 C C . ASP A 1 11 ? -16.719 1.692 4.596 1.00 10.00 26 ASP A C 14
ATOM 18279 O O . ASP A 1 11 ? -17.276 1.707 5.695 1.00 10.00 26 ASP A O 14
ATOM 18288 N N . GLY A 1 12 ? -15.996 2.707 4.141 1.00 10.00 27 GLY A N 14
ATOM 18289 C CA . GLY A 1 12 ? -15.844 3.918 4.922 1.00 10.00 27 GLY A CA 14
ATOM 18290 C C . GLY A 1 12 ? -14.464 4.063 5.535 1.00 10.00 27 GLY A C 14
ATOM 18291 O O . GLY A 1 12 ? -14.129 5.119 6.067 1.00 10.00 27 GLY A O 14
ATOM 18295 N N . SER A 1 13 ? -13.658 3.012 5.469 1.00 10.00 28 SER A N 14
ATOM 18296 C CA . SER A 1 13 ? -12.314 3.061 6.033 1.00 10.00 28 SER A CA 14
ATOM 18297 C C . SER A 1 13 ? -11.377 3.832 5.100 1.00 10.00 28 SER A C 14
ATOM 18298 O O . SER A 1 13 ? -11.414 3.660 3.876 1.00 10.00 28 SER A O 14
ATOM 18306 N N . VAL A 1 14 ? -10.562 4.699 5.682 1.00 10.00 29 VAL A N 14
ATOM 18307 C CA . VAL A 1 14 ? -9.613 5.500 4.920 1.00 10.00 29 VAL A CA 14
ATOM 18308 C C . VAL A 1 14 ? -8.196 5.271 5.431 1.00 10.00 29 VAL A C 14
ATOM 18309 O O . VAL A 1 14 ? -7.949 5.295 6.639 1.00 10.00 29 VAL A O 14
ATOM 18322 N N . VAL A 1 15 ? -7.275 5.021 4.514 1.00 10.00 30 VAL A N 14
ATOM 18323 C CA . VAL A 1 15 ? -5.891 4.785 4.887 1.00 10.00 30 VAL A CA 14
ATOM 18324 C C . VAL A 1 15 ? -4.977 5.874 4.337 1.00 10.00 30 VAL A C 14
ATOM 18325 O O . VAL A 1 15 ? -4.982 6.164 3.141 1.00 10.00 30 VAL A O 14
ATOM 18338 N N . GLN A 1 16 ? -4.223 6.484 5.235 1.00 10.00 31 GLN A N 14
ATOM 18339 C CA . GLN A 1 16 ? -3.271 7.522 4.894 1.00 10.00 31 GLN A CA 14
ATOM 18340 C C . GLN A 1 16 ? -2.000 6.860 4.383 1.00 10.00 31 GLN A C 14
ATOM 18341 O O . GLN A 1 16 ? -1.311 6.156 5.129 1.00 10.00 31 GLN A O 14
ATOM 18355 N N . PHE A 1 17 ? -1.711 7.063 3.112 1.00 10.00 32 PHE A N 14
ATOM 18356 C CA . PHE A 1 17 ? -0.545 6.464 2.488 1.00 10.00 32 PHE A CA 14
ATOM 18357 C C . PHE A 1 17 ? 0.621 7.437 2.428 1.00 10.00 32 PHE A C 14
ATOM 18358 O O . PHE A 1 17 ? 0.611 8.394 1.655 1.00 10.00 32 PHE A O 14
ATOM 18375 N N . LYS A 1 18 ? 1.611 7.196 3.267 1.00 10.00 33 LYS A N 14
ATOM 18376 C CA . LYS A 1 18 ? 2.807 8.017 3.300 1.00 10.00 33 LYS A CA 14
ATOM 18377 C C . LYS A 1 18 ? 3.847 7.379 2.392 1.00 10.00 33 LYS A C 14
ATOM 18378 O O . LYS A 1 18 ? 4.400 6.322 2.712 1.00 10.00 33 LYS A O 14
ATOM 18397 N N . ILE A 1 19 ? 4.074 7.992 1.240 1.00 10.00 34 ILE A N 14
ATOM 18398 C CA . ILE A 1 19 ? 5.017 7.456 0.267 1.00 10.00 34 ILE A CA 14
ATOM 18399 C C . ILE A 1 19 ? 5.839 8.581 -0.362 1.00 10.00 34 ILE A C 14
ATOM 18400 O O . ILE A 1 19 ? 5.518 9.757 -0.199 1.00 10.00 34 ILE A O 14
ATOM 18416 N N . LYS A 1 20 ? 6.915 8.221 -1.049 1.00 10.00 35 LYS A N 14
ATOM 18417 C CA . LYS A 1 20 ? 7.745 9.206 -1.721 1.00 10.00 35 LYS A CA 14
ATOM 18418 C C . LYS A 1 20 ? 7.268 9.371 -3.159 1.00 10.00 35 LYS A C 14
ATOM 18419 O O . LYS A 1 20 ? 6.669 8.460 -3.725 1.00 10.00 35 LYS A O 14
ATOM 18438 N N . ARG A 1 21 ? 7.557 10.515 -3.759 1.00 10.00 36 ARG A N 14
ATOM 18439 C CA . ARG A 1 21 ? 7.109 10.802 -5.121 1.00 10.00 36 ARG A CA 14
ATOM 18440 C C . ARG A 1 21 ? 7.741 9.858 -6.145 1.00 10.00 36 ARG A C 14
ATOM 18441 O O . ARG A 1 21 ? 7.188 9.647 -7.224 1.00 10.00 36 ARG A O 14
ATOM 18462 N N . HIS A 1 22 ? 8.894 9.292 -5.811 1.00 10.00 37 HIS A N 14
ATOM 18463 C CA . HIS A 1 22 ? 9.576 8.374 -6.721 1.00 10.00 37 HIS A CA 14
ATOM 18464 C C . HIS A 1 22 ? 9.143 6.924 -6.473 1.00 10.00 37 HIS A C 14
ATOM 18465 O O . HIS A 1 22 ? 9.477 6.026 -7.249 1.00 10.00 37 HIS A O 14
ATOM 18479 N N . THR A 1 23 ? 8.390 6.711 -5.401 1.00 10.00 38 THR A N 14
ATOM 18480 C CA . THR A 1 23 ? 7.921 5.384 -5.033 1.00 10.00 38 THR A CA 14
ATOM 18481 C C . THR A 1 23 ? 6.755 4.943 -5.923 1.00 10.00 38 THR A C 14
ATOM 18482 O O . THR A 1 23 ? 5.716 5.598 -5.957 1.00 10.00 38 THR A O 14
ATOM 18493 N N . PRO A 1 24 ? 6.923 3.829 -6.662 1.00 10.00 39 PRO A N 14
ATOM 18494 C CA . PRO A 1 24 ? 5.885 3.304 -7.558 1.00 10.00 39 PRO A CA 14
ATOM 18495 C C . PRO A 1 24 ? 4.565 3.026 -6.844 1.00 10.00 39 PRO A C 14
ATOM 18496 O O . PRO A 1 24 ? 4.544 2.599 -5.686 1.00 10.00 39 PRO A O 14
ATOM 18507 N N . LEU A 1 25 ? 3.461 3.250 -7.554 1.00 10.00 40 LEU A N 14
ATOM 18508 C CA . LEU A 1 25 ? 2.129 3.029 -6.999 1.00 10.00 40 LEU A CA 14
ATOM 18509 C C . LEU A 1 25 ? 1.834 1.541 -6.868 1.00 10.00 40 LEU A C 14
ATOM 18510 O O . LEU A 1 25 ? 0.817 1.144 -6.300 1.00 10.00 40 LEU A O 14
ATOM 18526 N N . SER A 1 26 ? 2.732 0.725 -7.402 1.00 10.00 41 SER A N 14
ATOM 18527 C CA . SER A 1 26 ? 2.594 -0.718 -7.344 1.00 10.00 41 SER A CA 14
ATOM 18528 C C . SER A 1 26 ? 2.564 -1.192 -5.891 1.00 10.00 41 SER A C 14
ATOM 18529 O O . SER A 1 26 ? 1.897 -2.168 -5.562 1.00 10.00 41 SER A O 14
ATOM 18537 N N . LYS A 1 27 ? 3.268 -0.467 -5.023 1.00 10.00 42 LYS A N 14
ATOM 18538 C CA . LYS A 1 27 ? 3.313 -0.804 -3.606 1.00 10.00 42 LYS A CA 14
ATOM 18539 C C . LYS A 1 27 ? 1.966 -0.519 -2.950 1.00 10.00 42 LYS A C 14
ATOM 18540 O O . LYS A 1 27 ? 1.564 -1.204 -2.013 1.00 10.00 42 LYS A O 14
ATOM 18559 N N . LEU A 1 28 ? 1.267 0.482 -3.470 1.00 10.00 43 LEU A N 14
ATOM 18560 C CA . LEU A 1 28 ? -0.035 0.871 -2.944 1.00 10.00 43 LEU A CA 14
ATOM 18561 C C . LEU A 1 28 ? -1.049 -0.245 -3.165 1.00 10.00 43 LEU A C 14
ATOM 18562 O O . LEU A 1 28 ? -1.873 -0.537 -2.299 1.00 10.00 43 LEU A O 14
ATOM 18578 N N . MET A 1 29 ? -0.949 -0.893 -4.317 1.00 10.00 44 MET A N 14
ATOM 18579 C CA . MET A 1 29 ? -1.857 -1.980 -4.668 1.00 10.00 44 MET A CA 14
ATOM 18580 C C . MET A 1 29 ? -1.402 -3.303 -4.056 1.00 10.00 44 MET A C 14
ATOM 18581 O O . MET A 1 29 ? -2.010 -4.345 -4.291 1.00 10.00 44 MET A O 14
ATOM 18595 N N . LYS A 1 30 ? -0.335 -3.258 -3.271 1.00 10.00 45 LYS A N 14
ATOM 18596 C CA . LYS A 1 30 ? 0.187 -4.461 -2.635 1.00 10.00 45 LYS A CA 14
ATOM 18597 C C . LYS A 1 30 ? 0.099 -4.373 -1.116 1.00 10.00 45 LYS A C 14
ATOM 18598 O O . LYS A 1 30 ? -0.478 -5.246 -0.477 1.00 10.00 45 LYS A O 14
ATOM 18617 N N . ALA A 1 31 ? 0.647 -3.305 -0.542 1.00 10.00 46 ALA A N 14
ATOM 18618 C CA . ALA A 1 31 ? 0.637 -3.119 0.907 1.00 10.00 46 ALA A CA 14
ATOM 18619 C C . ALA A 1 31 ? -0.785 -3.132 1.461 1.00 10.00 46 ALA A C 14
ATOM 18620 O O . ALA A 1 31 ? -1.074 -3.812 2.445 1.00 10.00 46 ALA A O 14
ATOM 18627 N N . TYR A 1 32 ? -1.674 -2.390 0.816 1.00 10.00 47 TYR A N 14
ATOM 18628 C CA . TYR A 1 32 ? -3.066 -2.322 1.245 1.00 10.00 47 TYR A CA 14
ATOM 18629 C C . TYR A 1 32 ? -3.785 -3.634 0.932 1.00 10.00 47 TYR A C 14
ATOM 18630 O O . TYR A 1 32 ? -4.716 -4.030 1.635 1.00 10.00 47 TYR A O 14
ATOM 18648 N N . CYS A 1 33 ? -3.320 -4.314 -0.108 1.00 10.00 48 CYS A N 14
ATOM 18649 C CA . CYS A 1 33 ? -3.907 -5.579 -0.524 1.00 10.00 48 CYS A CA 14
ATOM 18650 C C . CYS A 1 33 ? -3.611 -6.665 0.506 1.00 10.00 48 CYS A C 14
ATOM 18651 O O . CYS A 1 33 ? -4.494 -7.444 0.876 1.00 10.00 48 CYS A O 14
ATOM 18659 N N . GLU A 1 34 ? -2.365 -6.699 0.975 1.00 10.00 49 GLU A N 14
ATOM 18660 C CA . GLU A 1 34 ? -1.939 -7.676 1.970 1.00 10.00 49 GLU A CA 14
ATOM 18661 C C . GLU A 1 34 ? -2.657 -7.442 3.295 1.00 10.00 49 GLU A C 14
ATOM 18662 O O . GLU A 1 34 ? -3.014 -8.390 3.996 1.00 10.00 49 GLU A O 14
ATOM 18674 N N . ARG A 1 35 ? -2.884 -6.175 3.627 1.00 10.00 50 ARG A N 14
ATOM 18675 C CA . ARG A 1 35 ? -3.566 -5.821 4.868 1.00 10.00 50 ARG A CA 14
ATOM 18676 C C . ARG A 1 35 ? -4.992 -6.359 4.877 1.00 10.00 50 ARG A C 14
ATOM 18677 O O . ARG A 1 35 ? -5.464 -6.864 5.896 1.00 10.00 50 ARG A O 14
ATOM 18698 N N . GLN A 1 36 ? -5.668 -6.272 3.742 1.00 10.00 51 GLN A N 14
ATOM 18699 C CA . GLN A 1 36 ? -7.039 -6.760 3.640 1.00 10.00 51 GLN A CA 14
ATOM 18700 C C . GLN A 1 36 ? -7.060 -8.276 3.455 1.00 10.00 51 GLN A C 14
ATOM 18701 O O . GLN A 1 36 ? -8.097 -8.920 3.620 1.00 10.00 51 GLN A O 14
ATOM 18715 N N . GLY A 1 37 ? -5.908 -8.841 3.116 1.00 10.00 52 GLY A N 14
ATOM 18716 C CA . GLY A 1 37 ? -5.809 -10.273 2.916 1.00 10.00 52 GLY A CA 14
ATOM 18717 C C . GLY A 1 37 ? -6.502 -10.716 1.645 1.00 10.00 52 GLY A C 14
ATOM 18718 O O . GLY A 1 37 ? -7.091 -11.793 1.594 1.00 10.00 52 GLY A O 14
ATOM 18722 N N . LEU A 1 38 ? -6.430 -9.886 0.617 1.00 10.00 53 LEU A N 14
ATOM 18723 C CA . LEU A 1 38 ? -7.062 -10.198 -0.654 1.00 10.00 53 LEU A CA 14
ATOM 18724 C C . LEU A 1 38 ? -6.030 -10.218 -1.768 1.00 10.00 53 LEU A C 14
ATOM 18725 O O . LEU A 1 38 ? -4.894 -9.784 -1.577 1.00 10.00 53 LEU A O 14
ATOM 18741 N N . SER A 1 39 ? -6.419 -10.734 -2.920 1.00 10.00 54 SER A N 14
ATOM 18742 C CA . SER A 1 39 ? -5.526 -10.794 -4.062 1.00 10.00 54 SER A CA 14
ATOM 18743 C C . SER A 1 39 ? -5.688 -9.540 -4.917 1.00 10.00 54 SER A C 14
ATOM 18744 O O . SER A 1 39 ? -6.804 -9.046 -5.106 1.00 10.00 54 SER A O 14
ATOM 18752 N N . MET A 1 40 ? -4.574 -9.030 -5.432 1.00 10.00 55 MET A N 14
ATOM 18753 C CA . MET A 1 40 ? -4.578 -7.830 -6.267 1.00 10.00 55 MET A CA 14
ATOM 18754 C C . MET A 1 40 ? -5.396 -8.060 -7.535 1.00 10.00 55 MET A C 14
ATOM 18755 O O . MET A 1 40 ? -5.893 -7.119 -8.151 1.00 10.00 55 MET A O 14
ATOM 18769 N N . ARG A 1 41 ? -5.548 -9.326 -7.903 1.00 10.00 56 ARG A N 14
ATOM 18770 C CA . ARG A 1 41 ? -6.299 -9.700 -9.092 1.00 10.00 56 ARG A CA 14
ATOM 18771 C C . ARG A 1 41 ? -7.803 -9.656 -8.825 1.00 10.00 56 ARG A C 14
ATOM 18772 O O . ARG A 1 41 ? -8.609 -9.719 -9.752 1.00 10.00 56 ARG A O 14
ATOM 18793 N N . GLN A 1 42 ? -8.179 -9.530 -7.558 1.00 10.00 57 GLN A N 14
ATOM 18794 C CA . GLN A 1 42 ? -9.586 -9.487 -7.179 1.00 10.00 57 GLN A CA 14
ATOM 18795 C C . GLN A 1 42 ? -10.082 -8.046 -7.074 1.00 10.00 57 GLN A C 14
ATOM 18796 O O . GLN A 1 42 ? -11.220 -7.740 -7.434 1.00 10.00 57 GLN A O 14
ATOM 18810 N N . ILE A 1 43 ? -9.226 -7.165 -6.587 1.00 10.00 58 ILE A N 14
ATOM 18811 C CA . ILE A 1 43 ? -9.589 -5.764 -6.424 1.00 10.00 58 ILE A CA 14
ATOM 18812 C C . ILE A 1 43 ? -9.101 -4.920 -7.599 1.00 10.00 58 ILE A C 14
ATOM 18813 O O . ILE A 1 43 ? -8.308 -5.381 -8.421 1.00 10.00 58 ILE A O 14
ATOM 18829 N N . ARG A 1 44 ? -9.609 -3.693 -7.683 1.00 10.00 59 ARG A N 14
ATOM 18830 C CA . ARG A 1 44 ? -9.243 -2.761 -8.745 1.00 10.00 59 ARG A CA 14
ATOM 18831 C C . ARG A 1 44 ? -9.003 -1.377 -8.158 1.00 10.00 59 ARG A C 14
ATOM 18832 O O . ARG A 1 44 ? -9.698 -0.965 -7.233 1.00 10.00 59 ARG A O 14
ATOM 18853 N N . PHE A 1 45 ? -8.024 -0.664 -8.691 1.00 10.00 60 PHE A N 14
ATOM 18854 C CA . PHE A 1 45 ? -7.704 0.674 -8.210 1.00 10.00 60 PHE A CA 14
ATOM 18855 C C . PHE A 1 45 ? -7.916 1.714 -9.310 1.00 10.00 60 PHE A C 14
ATOM 18856 O O . PHE A 1 45 ? -7.519 1.507 -10.461 1.00 10.00 60 PHE A O 14
ATOM 18873 N N . ARG A 1 46 ? -8.543 2.827 -8.952 1.00 10.00 61 ARG A N 14
ATOM 18874 C CA . ARG A 1 46 ? -8.812 3.898 -9.906 1.00 10.00 61 ARG A CA 14
ATOM 18875 C C . ARG A 1 46 ? -8.300 5.242 -9.395 1.00 10.00 61 ARG A C 14
ATOM 18876 O O . ARG A 1 46 ? -8.351 5.525 -8.199 1.00 10.00 61 ARG A O 14
ATOM 18897 N N . PHE A 1 47 ? -7.805 6.057 -10.316 1.00 10.00 62 PHE A N 14
ATOM 18898 C CA . PHE A 1 47 ? -7.293 7.380 -9.998 1.00 10.00 62 PHE A CA 14
ATOM 18899 C C . PHE A 1 47 ? -7.584 8.336 -11.152 1.00 10.00 62 PHE A C 14
ATOM 18900 O O . PHE A 1 47 ? -7.313 8.016 -12.311 1.00 10.00 62 PHE A O 14
ATOM 18917 N N . ASP A 1 48 ? -8.152 9.497 -10.827 1.00 10.00 63 ASP A N 14
ATOM 18918 C CA . ASP A 1 48 ? -8.492 10.519 -11.823 1.00 10.00 63 ASP A CA 14
ATOM 18919 C C . ASP A 1 48 ? -9.524 9.976 -12.812 1.00 10.00 63 ASP A C 14
ATOM 18920 O O . ASP A 1 48 ? -9.612 10.421 -13.958 1.00 10.00 63 ASP A O 14
ATOM 18929 N N . GLY A 1 49 ? -10.306 9.001 -12.356 1.00 10.00 64 GLY A N 14
ATOM 18930 C CA . GLY A 1 49 ? -11.326 8.403 -13.197 1.00 10.00 64 GLY A CA 14
ATOM 18931 C C . GLY A 1 49 ? -10.792 7.280 -14.068 1.00 10.00 64 GLY A C 14
ATOM 18932 O O . GLY A 1 49 ? -11.563 6.574 -14.720 1.00 10.00 64 GLY A O 14
ATOM 18936 N N . GLN A 1 50 ? -9.477 7.102 -14.076 1.00 10.00 65 GLN A N 14
ATOM 18937 C CA . GLN A 1 50 ? -8.855 6.062 -14.885 1.00 10.00 65 GLN A CA 14
ATOM 18938 C C . GLN A 1 50 ? -8.267 4.971 -13.988 1.00 10.00 65 GLN A C 14
ATOM 18939 O O . GLN A 1 50 ? -7.924 5.234 -12.839 1.00 10.00 65 GLN A O 14
ATOM 18953 N N . PRO A 1 51 ? -8.150 3.733 -14.486 1.00 10.00 66 PRO A N 14
ATOM 18954 C CA . PRO A 1 51 ? -7.588 2.619 -13.717 1.00 10.00 66 PRO A CA 14
ATOM 18955 C C . PRO A 1 51 ? -6.069 2.733 -13.586 1.00 10.00 66 PRO A C 14
ATOM 18956 O O . PRO A 1 51 ? -5.391 3.180 -14.514 1.00 10.00 66 PRO A O 14
ATOM 18967 N N . ILE A 1 52 ? -5.543 2.334 -12.438 1.00 10.00 67 ILE A N 14
ATOM 18968 C CA . ILE A 1 52 ? -4.109 2.402 -12.189 1.00 10.00 67 ILE A CA 14
ATOM 18969 C C . ILE A 1 52 ? -3.412 1.129 -12.658 1.00 10.00 67 ILE A C 14
ATOM 18970 O O . ILE A 1 52 ? -3.845 0.019 -12.340 1.00 10.00 67 ILE A O 14
ATOM 18986 N N . ASN A 1 53 ? -2.337 1.292 -13.415 1.00 10.00 68 ASN A N 14
ATOM 18987 C CA . ASN A 1 53 ? -1.577 0.159 -13.914 1.00 10.00 68 ASN A CA 14
ATOM 18988 C C . ASN A 1 53 ? -0.418 -0.143 -12.967 1.00 10.00 68 ASN A C 14
ATOM 18989 O O . ASN A 1 53 ? -0.145 0.621 -12.040 1.00 10.00 68 ASN A O 14
ATOM 19000 N N . GLU A 1 54 ? 0.264 -1.252 -13.204 1.00 10.00 69 GLU A N 14
ATOM 19001 C CA . GLU A 1 54 ? 1.392 -1.653 -12.373 1.00 10.00 69 GLU A CA 14
ATOM 19002 C C . GLU A 1 54 ? 2.682 -0.998 -12.863 1.00 10.00 69 GLU A C 14
ATOM 19003 O O . GLU A 1 54 ? 3.777 -1.349 -12.427 1.00 10.00 69 GLU A O 14
ATOM 19015 N N . THR A 1 55 ? 2.538 -0.039 -13.764 1.00 10.00 70 THR A N 14
ATOM 19016 C CA . THR A 1 55 ? 3.675 0.660 -14.335 1.00 10.00 70 THR A CA 14
ATOM 19017 C C . THR A 1 55 ? 3.537 2.171 -14.166 1.00 10.00 70 THR A C 14
ATOM 19018 O O . THR A 1 55 ? 4.070 2.947 -14.962 1.00 10.00 70 THR A O 14
ATOM 19029 N N . ASP A 1 56 ? 2.831 2.592 -13.123 1.00 10.00 71 ASP A N 14
ATOM 19030 C CA . ASP A 1 56 ? 2.617 4.016 -12.886 1.00 10.00 71 ASP A CA 14
ATOM 19031 C C . ASP A 1 56 ? 3.200 4.475 -11.558 1.00 10.00 71 ASP A C 14
ATOM 19032 O O . ASP A 1 56 ? 3.219 3.731 -10.571 1.00 10.00 71 ASP A O 14
ATOM 19041 N N . THR A 1 57 ? 3.675 5.710 -11.556 1.00 10.00 72 THR A N 14
ATOM 19042 C CA . THR A 1 57 ? 4.249 6.334 -10.379 1.00 10.00 72 THR A CA 14
ATOM 19043 C C . THR A 1 57 ? 3.481 7.616 -10.069 1.00 10.00 72 THR A C 14
ATOM 19044 O O . THR A 1 57 ? 2.781 8.139 -10.942 1.00 10.00 72 THR A O 14
ATOM 19055 N N . PRO A 1 58 ? 3.580 8.140 -8.835 1.00 10.00 73 PRO A N 14
ATOM 19056 C CA . PRO A 1 58 ? 2.881 9.370 -8.444 1.00 10.00 73 PRO A CA 14
ATOM 19057 C C . PRO A 1 58 ? 3.260 10.542 -9.339 1.00 10.00 73 PRO A C 14
ATOM 19058 O O . PRO A 1 58 ? 2.414 11.358 -9.702 1.00 10.00 73 PRO A O 14
ATOM 19069 N N . ALA A 1 59 ? 4.534 10.607 -9.699 1.00 10.00 74 ALA A N 14
ATOM 19070 C CA . ALA A 1 59 ? 5.034 11.671 -10.554 1.00 10.00 74 ALA A CA 14
ATOM 19071 C C . ALA A 1 59 ? 4.454 11.565 -11.959 1.00 10.00 74 ALA A C 14
ATOM 19072 O O . ALA A 1 59 ? 4.123 12.572 -12.579 1.00 10.00 74 ALA A O 14
ATOM 19079 N N . GLN A 1 60 ? 4.303 10.335 -12.441 1.00 10.00 75 GLN A N 14
ATOM 19080 C CA . GLN A 1 60 ? 3.773 10.089 -13.778 1.00 10.00 75 GLN A CA 14
ATOM 19081 C C . GLN A 1 60 ? 2.342 10.604 -13.916 1.00 10.00 75 GLN A C 14
ATOM 19082 O O . GLN A 1 60 ? 1.964 11.153 -14.950 1.00 10.00 75 GLN A O 14
ATOM 19096 N N . LEU A 1 61 ? 1.550 10.430 -12.872 1.00 10.00 76 LEU A N 14
ATOM 19097 C CA . LEU A 1 61 ? 0.165 10.874 -12.898 1.00 10.00 76 LEU A CA 14
ATOM 19098 C C . LEU A 1 61 ? 0.024 12.248 -12.249 1.00 10.00 76 LEU A C 14
ATOM 19099 O O . LEU A 1 61 ? -1.091 12.728 -12.037 1.00 10.00 76 LEU A O 14
ATOM 19115 N N . GLU A 1 62 ? 1.170 12.870 -11.951 1.00 10.00 77 GLU A N 14
ATOM 19116 C CA . GLU A 1 62 ? 1.222 14.193 -11.321 1.00 10.00 77 GLU A CA 14
ATOM 19117 C C . GLU A 1 62 ? 0.308 14.250 -10.097 1.00 10.00 77 GLU A C 14
ATOM 19118 O O . GLU A 1 62 ? -0.523 15.151 -9.961 1.00 10.00 77 GLU A O 14
ATOM 19130 N N . MET A 1 63 ? 0.472 13.281 -9.210 1.00 10.00 78 MET A N 14
ATOM 19131 C CA . MET A 1 63 ? -0.343 13.193 -8.008 1.00 10.00 78 MET A CA 14
ATOM 19132 C C . MET A 1 63 ? 0.102 14.207 -6.966 1.00 10.00 78 MET A C 14
ATOM 19133 O O . MET A 1 63 ? 1.288 14.518 -6.850 1.00 10.00 78 MET A O 14
ATOM 19147 N N . GLU A 1 64 ? -0.860 14.713 -6.212 1.00 10.00 79 GLU A N 14
ATOM 19148 C CA . GLU A 1 64 ? -0.591 15.691 -5.173 1.00 10.00 79 GLU A CA 14
ATOM 19149 C C . GLU A 1 64 ? -1.063 15.169 -3.822 1.00 10.00 79 GLU A C 14
ATOM 19150 O O . GLU A 1 64 ? -1.636 14.081 -3.737 1.00 10.00 79 GLU A O 14
ATOM 19162 N N . ASP A 1 65 ? -0.811 15.938 -2.770 1.00 10.00 80 ASP A N 14
ATOM 19163 C CA . ASP A 1 65 ? -1.235 15.553 -1.430 1.00 10.00 80 ASP A CA 14
ATOM 19164 C C . ASP A 1 65 ? -2.746 15.703 -1.329 1.00 10.00 80 ASP A C 14
ATOM 19165 O O . ASP A 1 65 ? -3.348 16.427 -2.129 1.00 10.00 80 ASP A O 14
ATOM 19174 N N . GLU A 1 66 ? -3.355 15.004 -0.373 1.00 10.00 81 GLU A N 14
ATOM 19175 C CA . GLU A 1 66 ? -4.808 15.049 -0.162 1.00 10.00 81 GLU A CA 14
ATOM 19176 C C . GLU A 1 66 ? -5.561 14.346 -1.291 1.00 10.00 81 GLU A C 14
ATOM 19177 O O . GLU A 1 66 ? -6.793 14.372 -1.333 1.00 10.00 81 GLU A O 14
ATOM 19189 N N . ASP A 1 67 ? -4.828 13.722 -2.203 1.00 10.00 82 ASP A N 14
ATOM 19190 C CA . ASP A 1 67 ? -5.445 13.017 -3.320 1.00 10.00 82 ASP A CA 14
ATOM 19191 C C . ASP A 1 67 ? -5.991 11.679 -2.849 1.00 10.00 82 ASP A C 14
ATOM 19192 O O . ASP A 1 67 ? -5.393 11.026 -1.991 1.00 10.00 82 ASP A O 14
ATOM 19201 N N . THR A 1 68 ? -7.105 11.256 -3.417 1.00 10.00 83 THR A N 14
ATOM 19202 C CA . THR A 1 68 ? -7.729 10.008 -3.013 1.00 10.00 83 THR A CA 14
ATOM 19203 C C . THR A 1 68 ? -7.840 9.012 -4.170 1.00 10.00 83 THR A C 14
ATOM 19204 O O . THR A 1 68 ? -8.213 9.376 -5.286 1.00 10.00 83 THR A O 14
ATOM 19215 N N . ILE A 1 69 ? -7.496 7.759 -3.889 1.00 10.00 84 ILE A N 14
ATOM 19216 C CA . ILE A 1 69 ? -7.577 6.685 -4.871 1.00 10.00 84 ILE A CA 14
ATOM 19217 C C . ILE A 1 69 ? -8.748 5.771 -4.523 1.00 10.00 84 ILE A C 14
ATOM 19218 O O . ILE A 1 69 ? -8.920 5.387 -3.365 1.00 10.00 84 ILE A O 14
ATOM 19234 N N . ASP A 1 70 ? -9.553 5.437 -5.522 1.00 10.00 85 ASP A N 14
ATOM 19235 C CA . ASP A 1 70 ? -10.722 4.589 -5.314 1.00 10.00 85 ASP A CA 14
ATOM 19236 C C . ASP A 1 70 ? -10.365 3.116 -5.444 1.00 10.00 85 ASP A C 14
ATOM 19237 O O . ASP A 1 70 ? -9.639 2.721 -6.359 1.00 10.00 85 ASP A O 14
ATOM 19246 N N . VAL A 1 71 ? -10.875 2.311 -4.523 1.00 10.00 86 VAL A N 14
ATOM 19247 C CA . VAL A 1 71 ? -10.636 0.876 -4.539 1.00 10.00 86 VAL A CA 14
ATOM 19248 C C . VAL A 1 71 ? -11.948 0.136 -4.782 1.00 10.00 86 VAL A C 14
ATOM 19249 O O . VAL A 1 71 ? -12.911 0.297 -4.029 1.00 10.00 86 VAL A O 14
ATOM 19262 N N . PHE A 1 72 ? -11.985 -0.658 -5.839 1.00 10.00 87 PHE A N 14
ATOM 19263 C CA . PHE A 1 72 ? -13.174 -1.422 -6.193 1.00 10.00 87 PHE A CA 14
ATOM 19264 C C . PHE A 1 72 ? -12.848 -2.907 -6.247 1.00 10.00 87 PHE A C 14
ATOM 19265 O O . PHE A 1 72 ? -11.704 -3.301 -6.020 1.00 10.00 87 PHE A O 14
ATOM 19282 N N . GLN A 1 73 ? -13.847 -3.724 -6.545 1.00 10.00 88 GLN A N 14
ATOM 19283 C CA . GLN A 1 73 ? -13.655 -5.163 -6.641 1.00 10.00 88 GLN A CA 14
ATOM 19284 C C . GLN A 1 73 ? -14.228 -5.681 -7.951 1.00 10.00 88 GLN A C 14
ATOM 19285 O O . GLN A 1 73 ? -15.253 -5.190 -8.429 1.00 10.00 88 GLN A O 14
ATOM 19299 N N . GLN A 1 74 ? -13.553 -6.660 -8.537 1.00 10.00 89 GLN A N 14
ATOM 19300 C CA . GLN A 1 74 ? -13.990 -7.244 -9.795 1.00 10.00 89 GLN A CA 14
ATOM 19301 C C . GLN A 1 74 ? -15.277 -8.038 -9.593 1.00 10.00 89 GLN A C 14
ATOM 19302 O O . GLN A 1 74 ? -15.456 -8.687 -8.560 1.00 10.00 89 GLN A O 14
ATOM 19316 N N . GLN A 1 75 ? -16.170 -7.958 -10.573 1.00 10.00 90 GLN A N 14
ATOM 19317 C CA . GLN A 1 75 ? -17.441 -8.668 -10.522 1.00 10.00 90 GLN A CA 14
ATOM 19318 C C . GLN A 1 75 ? -17.215 -10.167 -10.356 1.00 10.00 90 GLN A C 14
ATOM 19319 O O . GLN A 1 75 ? -16.268 -10.725 -10.917 1.00 10.00 90 GLN A O 14
ATOM 19333 N N . THR A 1 76 ? -18.080 -10.811 -9.583 1.00 10.00 91 THR A N 14
ATOM 19334 C CA . THR A 1 76 ? -17.973 -12.240 -9.341 1.00 10.00 91 THR A CA 14
ATOM 19335 C C . THR A 1 76 ? -18.193 -13.036 -10.622 1.00 10.00 91 THR A C 14
ATOM 19336 O O . THR A 1 76 ? -17.414 -13.932 -10.950 1.00 10.00 91 THR A O 14
ATOM 19347 N N . GLY A 1 77 ? -19.242 -12.689 -11.352 1.00 10.00 92 GLY A N 14
ATOM 19348 C CA . GLY A 1 77 ? -19.544 -13.382 -12.588 1.00 10.00 92 GLY A CA 14
ATOM 19349 C C . GLY A 1 77 ? -21.032 -13.548 -12.795 1.00 10.00 92 GLY A C 14
ATOM 19350 O O . GLY A 1 77 ? -21.828 -12.784 -12.238 1.00 10.00 92 GLY A O 14
ATOM 19354 N N . ASP B 2 1 ? -12.599 5.655 16.176 1.00 10.00 195 ASP B N 14
ATOM 19355 C CA . ASP B 2 1 ? -12.976 5.792 14.776 1.00 10.00 195 ASP B CA 14
ATOM 19356 C C . ASP B 2 1 ? -12.091 4.888 13.934 1.00 10.00 195 ASP B C 14
ATOM 19357 O O . ASP B 2 1 ? -11.425 3.999 14.476 1.00 10.00 195 ASP B O 14
ATOM 19366 N N . THR B 2 2 ? -12.056 5.095 12.622 1.00 10.00 196 THR B N 14
ATOM 19367 C CA . THR B 2 2 ? -11.210 4.272 11.800 1.00 10.00 196 THR B CA 14
ATOM 19368 C C . THR B 2 2 ? -10.156 5.117 11.107 1.00 10.00 196 THR B C 14
ATOM 19369 O O . THR B 2 2 ? -10.464 5.998 10.304 1.00 10.00 196 THR B O 14
ATOM 19380 N N . ALA B 2 3 ? -8.910 4.836 11.446 1.00 10.00 197 ALA B N 14
ATOM 19381 C CA . ALA B 2 3 ? -7.770 5.504 10.857 1.00 10.00 197 ALA B CA 14
ATOM 19382 C C . ALA B 2 3 ? -6.760 4.466 10.415 1.00 10.00 197 ALA B C 14
ATOM 19383 O O . ALA B 2 3 ? -6.397 3.599 11.200 1.00 10.00 197 ALA B O 14
ATOM 19390 N N . GLY B 2 4 ? -6.314 4.533 9.185 1.00 10.00 198 GLY B N 14
ATOM 19391 C CA . GLY B 2 4 ? -5.333 3.587 8.731 1.00 10.00 198 GLY B CA 14
ATOM 19392 C C . GLY B 2 4 ? -4.095 4.288 8.259 1.00 10.00 198 GLY B C 14
ATOM 19393 O O . GLY B 2 4 ? -4.190 5.232 7.490 1.00 10.00 198 GLY B O 14
ATOM 19397 N N . CYS B 2 5 ? -2.937 3.875 8.729 1.00 10.00 199 CYS B N 14
ATOM 19398 C CA . CYS B 2 5 ? -1.705 4.509 8.301 1.00 10.00 199 CYS B CA 14
ATOM 19399 C C . CYS B 2 5 ? -0.762 3.488 7.691 1.00 10.00 199 CYS B C 14
ATOM 19400 O O . CYS B 2 5 ? -0.421 2.483 8.316 1.00 10.00 199 CYS B O 14
ATOM 19408 N N . ILE B 2 6 ? -0.371 3.738 6.455 1.00 10.00 200 ILE B N 14
ATOM 19409 C CA . ILE B 2 6 ? 0.558 2.877 5.756 1.00 10.00 200 ILE B CA 14
ATOM 19410 C C . ILE B 2 6 ? 1.717 3.698 5.208 1.00 10.00 200 ILE B C 14
ATOM 19411 O O . ILE B 2 6 ? 1.504 4.727 4.570 1.00 10.00 200 ILE B O 14
ATOM 19427 N N . VAL B 2 7 ? 2.936 3.277 5.489 1.00 10.00 201 VAL B N 14
ATOM 19428 C CA . VAL B 2 7 ? 4.102 3.969 4.977 1.00 10.00 201 VAL B CA 14
ATOM 19429 C C . VAL B 2 7 ? 4.967 3.006 4.166 1.00 10.00 201 VAL B C 14
ATOM 19430 O O . VAL B 2 7 ? 5.290 1.909 4.623 1.00 10.00 201 VAL B O 14
ATOM 19443 N N . ILE B 2 8 ? 5.306 3.397 2.954 1.00 10.00 202 ILE B N 14
ATOM 19444 C CA . ILE B 2 8 ? 6.147 2.574 2.111 1.00 10.00 202 ILE B CA 14
ATOM 19445 C C . ILE B 2 8 ? 7.396 3.340 1.740 1.00 10.00 202 ILE B C 14
ATOM 19446 O O . ILE B 2 8 ? 7.328 4.484 1.294 1.00 10.00 202 ILE B O 14
ATOM 19476 N N . ASP B 2 10 ? 10.947 3.309 -0.491 1.00 10.00 204 ASP B N 14
ATOM 19477 C CA . ASP B 2 10 ? 11.630 2.729 -1.631 1.00 10.00 204 ASP B CA 14
ATOM 19478 C C . ASP B 2 10 ? 13.043 3.277 -1.726 1.00 10.00 204 ASP B C 14
ATOM 19479 O O . ASP B 2 10 ? 13.253 4.490 -1.691 1.00 10.00 204 ASP B O 14
ATOM 19502 N N . GLU B 2 12 ? 16.740 3.010 -3.926 1.00 10.00 206 GLU B N 14
ATOM 19503 C CA . GLU B 2 12 ? 17.394 2.582 -5.161 1.00 10.00 206 GLU B CA 14
ATOM 19504 C C . GLU B 2 12 ? 18.349 1.415 -4.904 1.00 10.00 206 GLU B C 14
ATOM 19505 O O . GLU B 2 12 ? 18.768 1.179 -3.765 1.00 10.00 206 GLU B O 14
ATOM 19517 N N . ASP A 1 1 ? 10.897 14.497 0.398 1.00 10.00 16 ASP A N 15
ATOM 19518 C CA . ASP A 1 1 ? 9.516 14.915 0.621 1.00 10.00 16 ASP A CA 15
ATOM 19519 C C . ASP A 1 1 ? 8.567 13.732 0.470 1.00 10.00 16 ASP A C 15
ATOM 19520 O O . ASP A 1 1 ? 8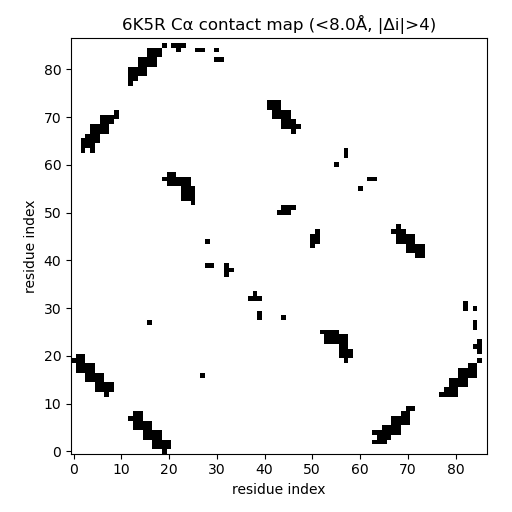.561 13.055 -0.560 1.00 10.00 16 ASP A O 15
ATOM 19529 N N . HIS A 1 2 ? 7.783 13.476 1.503 1.00 10.00 17 HIS A N 15
ATOM 19530 C CA . HIS A 1 2 ? 6.831 12.375 1.483 1.00 10.00 17 HIS A CA 15
ATOM 19531 C C . HIS A 1 2 ? 5.440 12.884 1.148 1.00 10.00 17 HIS A C 15
ATOM 19532 O O . HIS A 1 2 ? 4.984 13.883 1.707 1.00 10.00 17 HIS A O 15
ATOM 19546 N N . ILE A 1 3 ? 4.769 12.199 0.238 1.00 10.00 18 ILE A N 15
ATOM 19547 C CA . ILE A 1 3 ? 3.427 12.582 -0.165 1.00 10.00 18 ILE A CA 15
ATOM 19548 C C . ILE A 1 3 ? 2.409 11.647 0.483 1.00 10.00 18 ILE A C 15
ATOM 19549 O O . ILE A 1 3 ? 2.561 10.423 0.451 1.00 10.00 18 ILE A O 15
ATOM 19565 N N . ASN A 1 4 ? 1.389 12.225 1.096 1.00 10.00 19 ASN A N 15
ATOM 19566 C CA . ASN A 1 4 ? 0.365 11.441 1.770 1.00 10.00 19 ASN A CA 15
ATOM 19567 C C . ASN A 1 4 ? -0.869 11.287 0.895 1.00 10.00 19 ASN A C 15
ATOM 19568 O O . ASN A 1 4 ? -1.562 12.263 0.599 1.00 10.00 19 ASN A O 15
ATOM 19579 N N . LEU A 1 5 ? -1.132 10.056 0.483 1.00 10.00 20 LEU A N 15
ATOM 19580 C CA . LEU A 1 5 ? -2.277 9.750 -0.362 1.00 10.00 20 LEU A CA 15
ATOM 19581 C C . LEU A 1 5 ? -3.413 9.184 0.482 1.00 10.00 20 LEU A C 15
ATOM 19582 O O . LEU A 1 5 ? -3.171 8.487 1.467 1.00 10.00 20 LEU A O 15
ATOM 19598 N N . LYS A 1 6 ? -4.645 9.488 0.107 1.00 10.00 21 LYS A N 15
ATOM 19599 C CA . LYS A 1 6 ? -5.805 9.004 0.842 1.00 10.00 21 LYS A CA 15
ATOM 19600 C C . LYS A 1 6 ? -6.508 7.891 0.075 1.00 10.00 21 LYS A C 15
ATOM 19601 O O . LYS A 1 6 ? -6.999 8.104 -1.033 1.00 10.00 21 LYS A O 15
ATOM 19620 N N . VAL A 1 7 ? -6.543 6.706 0.657 1.00 10.00 22 VAL A N 15
ATOM 19621 C CA . VAL A 1 7 ? -7.216 5.576 0.045 1.00 10.00 22 VAL A CA 15
ATOM 19622 C C . VAL A 1 7 ? -8.631 5.487 0.605 1.00 10.00 22 VAL A C 15
ATOM 19623 O O . VAL A 1 7 ? -8.821 5.415 1.821 1.00 10.00 22 VAL A O 15
ATOM 19636 N N . ALA A 1 8 ? -9.618 5.525 -0.281 1.00 10.00 23 ALA A N 15
ATOM 19637 C CA . ALA A 1 8 ? -11.012 5.484 0.134 1.00 10.00 23 ALA A CA 15
ATOM 19638 C C . ALA A 1 8 ? -11.668 4.153 -0.198 1.00 10.00 23 ALA A C 15
ATOM 19639 O O . ALA A 1 8 ? -11.819 3.793 -1.370 1.00 10.00 23 ALA A O 15
ATOM 19646 N N . GLY A 1 9 ? -12.056 3.429 0.841 1.00 10.00 24 GLY A N 15
ATOM 19647 C CA . GLY A 1 9 ? -12.710 2.153 0.655 1.00 10.00 24 GLY A CA 15
ATOM 19648 C C . GLY A 1 9 ? -14.212 2.303 0.538 1.00 10.00 24 GLY A C 15
ATOM 19649 O O . GLY A 1 9 ? -14.765 3.352 0.875 1.00 10.00 24 GLY A O 15
ATOM 19653 N N . GLN A 1 10 ? -14.881 1.251 0.083 1.00 10.00 25 GLN A N 15
ATOM 19654 C CA . GLN A 1 10 ? -16.332 1.281 -0.085 1.00 10.00 25 GLN A CA 15
ATOM 19655 C C . GLN A 1 10 ? -17.036 1.082 1.252 1.00 10.00 25 GLN A C 15
ATOM 19656 O O . GLN A 1 10 ? -18.248 1.260 1.364 1.00 10.00 25 GLN A O 15
ATOM 19670 N N . ASP A 1 11 ? -16.267 0.722 2.266 1.00 10.00 26 ASP A N 15
ATOM 19671 C CA . ASP A 1 11 ? -16.808 0.498 3.601 1.00 10.00 26 ASP A CA 15
ATOM 19672 C C . ASP A 1 11 ? -16.748 1.774 4.435 1.00 10.00 26 ASP A C 15
ATOM 19673 O O . ASP A 1 11 ? -17.287 1.828 5.542 1.00 10.00 26 ASP A O 15
ATOM 19682 N N . GLY A 1 12 ? -16.090 2.799 3.902 1.00 10.00 27 GLY A N 15
ATOM 19683 C CA . GLY A 1 12 ? -15.981 4.067 4.612 1.00 10.00 27 GLY A CA 15
ATOM 19684 C C . GLY A 1 12 ? -14.660 4.229 5.339 1.00 10.00 27 GLY A C 15
ATOM 19685 O O . GLY A 1 12 ? -14.458 5.209 6.057 1.00 10.00 27 GLY A O 15
ATOM 19689 N N . SER A 1 13 ? -13.765 3.270 5.160 1.00 10.00 28 SER A N 15
ATOM 19690 C CA . SER A 1 13 ? -12.455 3.310 5.796 1.00 10.00 28 SER A CA 15
ATOM 19691 C C . SER A 1 13 ? -11.558 4.346 5.118 1.00 10.00 28 SER A C 15
ATOM 19692 O O . SER A 1 13 ? -11.647 4.561 3.906 1.00 10.00 28 SER A O 15
ATOM 19700 N N . VAL A 1 14 ? -10.711 4.998 5.900 1.00 10.00 29 VAL A N 15
ATOM 19701 C CA . VAL A 1 14 ? -9.789 5.986 5.367 1.00 10.00 29 VAL A CA 15
ATOM 19702 C C . VAL A 1 14 ? -8.353 5.573 5.679 1.00 10.00 29 VAL A C 15
ATOM 19703 O O . VAL A 1 14 ? -7.939 5.518 6.842 1.00 10.00 29 VAL A O 15
ATOM 19716 N N . VAL A 1 15 ? -7.604 5.240 4.639 1.00 10.00 30 VAL A N 15
ATOM 19717 C CA . VAL A 1 15 ? -6.223 4.822 4.807 1.00 10.00 30 VAL A CA 15
ATOM 19718 C C . VAL A 1 15 ? -5.270 5.864 4.229 1.00 10.00 30 VAL A C 15
ATOM 19719 O O . VAL A 1 15 ? -5.378 6.247 3.066 1.00 10.00 30 VAL A O 15
ATOM 19732 N N . GLN A 1 16 ? -4.350 6.322 5.061 1.00 10.00 31 GLN A N 15
ATOM 19733 C CA . GLN A 1 16 ? -3.368 7.317 4.664 1.00 10.00 31 GLN A CA 15
ATOM 19734 C C . GLN A 1 16 ? -2.077 6.627 4.239 1.00 10.00 31 GLN A C 15
ATOM 19735 O O . GLN A 1 16 ? -1.391 6.007 5.055 1.00 10.00 31 GLN A O 15
ATOM 19749 N N . PHE A 1 17 ? -1.767 6.719 2.958 1.00 10.00 32 PHE A N 15
ATOM 19750 C CA . PHE A 1 17 ? -0.575 6.103 2.406 1.00 10.00 32 PHE A CA 15
ATOM 19751 C C . PHE A 1 17 ? 0.559 7.113 2.297 1.00 10.00 32 PHE A C 15
ATOM 19752 O O . PHE A 1 17 ? 0.511 8.023 1.471 1.00 10.00 32 PHE A O 15
ATOM 19769 N N . LYS A 1 18 ? 1.565 6.955 3.139 1.00 10.00 33 LYS A N 15
ATOM 19770 C CA . LYS A 1 18 ? 2.720 7.834 3.121 1.00 10.00 33 LYS A CA 15
ATOM 19771 C C . LYS A 1 18 ? 3.795 7.215 2.239 1.00 10.00 33 LYS A C 15
ATOM 19772 O O . LYS A 1 18 ? 4.466 6.262 2.637 1.00 10.00 33 LYS A O 15
ATOM 19791 N N . ILE A 1 19 ? 3.920 7.728 1.023 1.00 10.00 34 ILE A N 15
ATOM 19792 C CA . ILE A 1 19 ? 4.897 7.210 0.071 1.00 10.00 34 ILE A CA 15
ATOM 19793 C C . ILE A 1 19 ? 5.674 8.362 -0.563 1.00 10.00 34 ILE A C 15
ATOM 19794 O O . ILE A 1 19 ? 5.325 9.525 -0.378 1.00 10.00 34 ILE A O 15
ATOM 19810 N N . LYS A 1 20 ? 6.746 8.047 -1.274 1.00 10.00 35 LYS A N 15
ATOM 19811 C CA . LYS A 1 20 ? 7.540 9.069 -1.935 1.00 10.00 35 LYS A CA 15
ATOM 19812 C C . LYS A 1 20 ? 7.061 9.258 -3.366 1.00 10.00 35 LYS A C 15
ATOM 19813 O O . LYS A 1 20 ? 6.509 8.339 -3.966 1.00 10.00 35 LYS A O 15
ATOM 19832 N N . ARG A 1 21 ? 7.292 10.440 -3.918 1.00 10.00 36 ARG A N 15
ATOM 19833 C CA . ARG A 1 21 ? 6.858 10.759 -5.274 1.00 10.00 36 ARG A CA 15
ATOM 19834 C C . ARG A 1 21 ? 7.547 9.872 -6.309 1.00 10.00 36 ARG A C 15
ATOM 19835 O O . ARG A 1 21 ? 7.015 9.649 -7.397 1.00 10.00 36 ARG A O 15
ATOM 19856 N N . HIS A 1 22 ? 8.723 9.361 -5.965 1.00 10.00 37 HIS A N 15
ATOM 19857 C CA . HIS A 1 22 ? 9.469 8.489 -6.868 1.00 10.00 37 HIS A CA 15
ATOM 19858 C C . HIS A 1 22 ? 9.157 7.020 -6.587 1.00 10.00 37 HIS A C 15
ATOM 19859 O O . HIS A 1 22 ? 9.647 6.123 -7.276 1.00 10.00 37 HIS A O 15
ATOM 19873 N N . THR A 1 23 ? 8.333 6.783 -5.574 1.00 10.00 38 THR A N 15
ATOM 19874 C CA . THR A 1 23 ? 7.957 5.434 -5.189 1.00 10.00 38 THR A CA 15
ATOM 19875 C C . THR A 1 23 ? 6.807 4.915 -6.052 1.00 10.00 38 THR A C 15
ATOM 19876 O O . THR A 1 23 ? 5.733 5.513 -6.089 1.00 10.00 38 THR A O 15
ATOM 19887 N N . PRO A 1 24 ? 7.037 3.807 -6.777 1.00 10.00 39 PRO A N 15
ATOM 19888 C CA . PRO A 1 24 ? 6.020 3.191 -7.635 1.00 10.00 39 PRO A CA 15
ATOM 19889 C C . PRO A 1 24 ? 4.739 2.862 -6.873 1.00 10.00 39 PRO A C 15
ATOM 19890 O O . PRO A 1 24 ? 4.781 2.393 -5.734 1.00 10.00 39 PRO A O 15
ATOM 19901 N N . LEU A 1 25 ? 3.602 3.098 -7.516 1.00 10.00 40 LEU A N 15
ATOM 19902 C CA . LEU A 1 25 ? 2.303 2.847 -6.901 1.00 10.00 40 LEU A CA 15
ATOM 19903 C C . LEU A 1 25 ? 2.003 1.350 -6.820 1.00 10.00 40 LEU A C 15
ATOM 19904 O O . LEU A 1 25 ? 0.952 0.945 -6.319 1.00 10.00 40 LEU A O 15
ATOM 19920 N N . SER A 1 26 ? 2.932 0.535 -7.304 1.00 10.00 41 SER A N 15
ATOM 19921 C CA . SER A 1 26 ? 2.778 -0.910 -7.275 1.00 10.00 41 SER A CA 15
ATOM 19922 C C . SER A 1 26 ? 2.707 -1.409 -5.835 1.00 10.00 41 SER A C 15
ATOM 19923 O O . SER A 1 26 ? 1.920 -2.300 -5.517 1.00 10.00 41 SER A O 15
ATOM 19931 N N . LYS A 1 27 ? 3.516 -0.812 -4.957 1.00 10.00 42 LYS A N 15
ATOM 19932 C CA . LYS A 1 27 ? 3.522 -1.207 -3.554 1.00 10.00 42 LYS A CA 15
ATOM 19933 C C . LYS A 1 27 ? 2.235 -0.757 -2.871 1.00 10.00 42 LYS A C 15
ATOM 19934 O O . LYS A 1 27 ? 1.758 -1.408 -1.954 1.00 10.00 42 LYS A O 15
ATOM 19953 N N . LEU A 1 28 ? 1.675 0.352 -3.344 1.00 10.00 43 LEU A N 15
ATOM 19954 C CA . LEU A 1 28 ? 0.447 0.904 -2.776 1.00 10.00 43 LEU A CA 15
ATOM 19955 C C . LEU A 1 28 ? -0.701 -0.095 -2.891 1.00 10.00 43 LEU A C 15
ATOM 19956 O O . LEU A 1 28 ? -1.436 -0.327 -1.931 1.00 10.00 43 LEU A O 15
ATOM 19972 N N . MET A 1 29 ? -0.839 -0.696 -4.063 1.00 10.00 44 MET A N 15
ATOM 19973 C CA . MET A 1 29 ? -1.894 -1.669 -4.301 1.00 10.00 44 MET A CA 15
ATOM 19974 C C . MET A 1 29 ? -1.645 -2.943 -3.499 1.00 10.00 44 MET A C 15
ATOM 19975 O O . MET A 1 29 ? -2.553 -3.473 -2.859 1.00 10.00 44 MET A O 15
ATOM 19989 N N . LYS A 1 30 ? -0.403 -3.411 -3.521 1.00 10.00 45 LYS A N 15
ATOM 19990 C CA . LYS A 1 30 ? -0.026 -4.632 -2.818 1.00 10.00 45 LYS A CA 15
ATOM 19991 C C . LYS A 1 30 ? -0.122 -4.482 -1.300 1.00 10.00 45 LYS A C 15
ATOM 19992 O O . LYS A 1 30 ? -0.668 -5.354 -0.626 1.00 10.00 45 LYS A O 15
ATOM 20011 N N . ALA A 1 31 ? 0.396 -3.381 -0.767 1.00 10.00 46 ALA A N 15
ATOM 20012 C CA . ALA A 1 31 ? 0.378 -3.143 0.675 1.00 10.00 46 ALA A CA 15
ATOM 20013 C C . ALA A 1 31 ? -1.040 -3.188 1.233 1.00 10.00 46 ALA A C 15
ATOM 20014 O O . ALA A 1 31 ? -1.295 -3.818 2.261 1.00 10.00 46 ALA A O 15
ATOM 20021 N N . TYR A 1 32 ? -1.966 -2.529 0.548 1.00 10.00 47 TYR A N 15
ATOM 20022 C CA . TYR A 1 32 ? -3.350 -2.501 0.994 1.00 10.00 47 TYR A CA 15
ATOM 20023 C C . TYR A 1 32 ? -4.014 -3.864 0.809 1.00 10.00 47 TYR A C 15
ATOM 20024 O O . TYR A 1 32 ? -4.787 -4.303 1.662 1.00 10.00 47 TYR A O 15
ATOM 20042 N N . CYS A 1 33 ? -3.698 -4.547 -0.285 1.00 10.00 48 CYS A N 15
ATOM 20043 C CA . CYS A 1 33 ? -4.292 -5.851 -0.552 1.00 10.00 48 CYS A CA 15
ATOM 20044 C C . CYS A 1 33 ? -3.818 -6.882 0.470 1.00 10.00 48 CYS A C 15
ATOM 20045 O O . CYS A 1 33 ? -4.582 -7.759 0.878 1.00 10.00 48 CYS A O 15
ATOM 20053 N N . GLU A 1 34 ? -2.566 -6.756 0.900 1.00 10.00 49 GLU A N 15
ATOM 20054 C CA . GLU A 1 34 ? -2.000 -7.677 1.877 1.00 10.00 49 GLU A CA 15
ATOM 20055 C C . GLU A 1 34 ? -2.642 -7.475 3.242 1.00 10.00 49 GLU A C 15
ATOM 20056 O O . GLU A 1 34 ? -2.897 -8.439 3.963 1.00 10.00 49 GLU A O 15
ATOM 20068 N N . ARG A 1 35 ? -2.904 -6.218 3.595 1.00 10.00 50 ARG A N 15
ATOM 20069 C CA . ARG A 1 35 ? -3.526 -5.904 4.878 1.00 10.00 50 ARG A CA 15
ATOM 20070 C C . ARG A 1 35 ? -4.964 -6.411 4.916 1.00 10.00 50 ARG A C 15
ATOM 20071 O O . ARG A 1 35 ? -5.453 -6.845 5.961 1.00 10.00 50 ARG A O 15
ATOM 20092 N N . GLN A 1 36 ? -5.634 -6.356 3.769 1.00 10.00 51 GLN A N 15
ATOM 20093 C CA . GLN A 1 36 ? -7.009 -6.824 3.663 1.00 10.00 51 GLN A CA 15
ATOM 20094 C C . GLN A 1 36 ? -7.041 -8.343 3.565 1.00 10.00 51 GLN A C 15
ATOM 20095 O O . GLN A 1 36 ? -7.990 -8.984 4.011 1.00 10.00 51 GLN A O 15
ATOM 20109 N N . GLY A 1 37 ? -5.995 -8.913 2.977 1.00 10.00 52 GLY A N 15
ATOM 20110 C CA . GLY A 1 37 ? -5.917 -10.351 2.828 1.00 10.00 52 GLY A CA 15
ATOM 20111 C C . GLY A 1 37 ? -6.576 -10.828 1.549 1.00 10.00 52 GLY A C 15
ATOM 20112 O O . GLY A 1 37 ? -7.150 -11.919 1.504 1.00 10.00 52 GLY A O 15
ATOM 20116 N N . LEU A 1 38 ? -6.493 -10.011 0.508 1.00 10.00 53 LEU A N 15
ATOM 20117 C CA . LEU A 1 38 ? -7.089 -10.344 -0.778 1.00 10.00 53 LEU A CA 15
ATOM 20118 C C . LEU A 1 38 ? -6.064 -10.214 -1.891 1.00 10.00 53 LEU A C 15
ATOM 20119 O O . LEU A 1 38 ? -5.103 -9.453 -1.772 1.00 10.00 53 LEU A O 15
ATOM 20135 N N . SER A 1 39 ? -6.270 -10.961 -2.964 1.00 10.00 54 SER A N 15
ATOM 20136 C CA . SER A 1 39 ? -5.369 -10.927 -4.103 1.00 10.00 54 SER A CA 15
ATOM 20137 C C . SER A 1 39 ? -5.468 -9.582 -4.814 1.00 10.00 54 SER A C 15
ATOM 20138 O O . SER A 1 39 ? -6.541 -8.972 -4.860 1.00 10.00 54 SER A O 15
ATOM 20146 N N . MET A 1 40 ? -4.355 -9.133 -5.378 1.00 10.00 55 MET A N 15
ATOM 20147 C CA . MET A 1 40 ? -4.314 -7.858 -6.085 1.00 10.00 55 MET A CA 15
ATOM 20148 C C . MET A 1 40 ? -5.189 -7.895 -7.339 1.00 10.00 55 MET A C 15
ATOM 20149 O O . MET A 1 40 ? -5.573 -6.855 -7.868 1.00 10.00 55 MET A O 15
ATOM 20163 N N . ARG A 1 41 ? -5.513 -9.096 -7.803 1.00 10.00 56 ARG A N 15
ATOM 20164 C CA . ARG A 1 41 ? -6.348 -9.252 -8.989 1.00 10.00 56 ARG A CA 15
ATOM 20165 C C . ARG A 1 41 ? -7.826 -9.110 -8.633 1.00 10.00 56 ARG A C 15
ATOM 20166 O O . ARG A 1 41 ? -8.664 -8.893 -9.507 1.00 10.00 56 ARG A O 15
ATOM 20187 N N . GLN A 1 42 ? -8.139 -9.213 -7.350 1.00 10.00 57 GLN A N 15
ATOM 20188 C CA . GLN A 1 42 ? -9.518 -9.100 -6.895 1.00 10.00 57 GLN A CA 15
ATOM 20189 C C . GLN A 1 42 ? -9.911 -7.637 -6.710 1.00 10.00 57 GLN A C 15
ATOM 20190 O O . GLN A 1 42 ? -11.070 -7.267 -6.885 1.00 10.00 57 GLN A O 15
ATOM 20204 N N . ILE A 1 43 ? -8.937 -6.811 -6.369 1.00 10.00 58 ILE A N 15
ATOM 20205 C CA . ILE A 1 43 ? -9.183 -5.393 -6.147 1.00 10.00 58 ILE A CA 15
ATOM 20206 C C . ILE A 1 43 ? -8.946 -4.581 -7.413 1.00 10.00 58 ILE A C 15
ATOM 20207 O O . ILE A 1 43 ? -8.184 -4.986 -8.291 1.00 10.00 58 ILE A O 15
ATOM 20223 N N . ARG A 1 44 ? -9.617 -3.445 -7.504 1.00 10.00 59 ARG A N 15
ATOM 20224 C CA . ARG A 1 44 ? -9.481 -2.558 -8.650 1.00 10.00 59 ARG A CA 15
ATOM 20225 C C . ARG A 1 44 ? -9.170 -1.146 -8.182 1.00 10.00 59 ARG A C 15
ATOM 20226 O O . ARG A 1 44 ? -10.001 -0.499 -7.545 1.00 10.00 59 ARG A O 15
ATOM 20247 N N . PHE A 1 45 ? -7.973 -0.676 -8.489 1.00 10.00 60 PHE A N 15
ATOM 20248 C CA . PHE A 1 45 ? -7.555 0.661 -8.091 1.00 10.00 60 PHE A CA 15
ATOM 20249 C C . PHE A 1 45 ? -7.807 1.672 -9.204 1.00 10.00 60 PHE A C 15
ATOM 20250 O O . PHE A 1 45 ? -7.481 1.427 -10.370 1.00 10.00 60 PHE A O 15
ATOM 20267 N N . ARG A 1 46 ? -8.393 2.805 -8.843 1.00 10.00 61 ARG A N 15
ATOM 20268 C CA . ARG A 1 46 ? -8.693 3.854 -9.807 1.00 10.00 61 ARG A CA 15
ATOM 20269 C C . ARG A 1 46 ? -8.255 5.219 -9.287 1.00 10.00 61 ARG A C 15
ATOM 20270 O O . ARG A 1 46 ? -8.264 5.468 -8.080 1.00 10.00 61 ARG A O 15
ATOM 20291 N N . PHE A 1 47 ? -7.870 6.087 -10.211 1.00 10.00 62 PHE A N 15
ATOM 20292 C CA . PHE A 1 47 ? -7.453 7.442 -9.885 1.00 10.00 62 PHE A CA 15
ATOM 20293 C C . PHE A 1 47 ? -7.912 8.384 -10.989 1.00 10.00 62 PHE A C 15
ATOM 20294 O O . PHE A 1 47 ? -7.628 8.148 -12.168 1.00 10.00 62 PHE A O 15
ATOM 20311 N N . ASP A 1 48 ? -8.643 9.428 -10.607 1.00 10.00 63 ASP A N 15
ATOM 20312 C CA . ASP A 1 48 ? -9.157 10.420 -11.555 1.00 10.00 63 ASP A CA 15
ATOM 20313 C C . ASP A 1 48 ? -10.110 9.760 -12.552 1.00 10.00 63 ASP A C 15
ATOM 20314 O O . ASP A 1 48 ? -10.232 10.183 -13.702 1.00 10.00 63 ASP A O 15
ATOM 20323 N N . GLY A 1 49 ? -10.778 8.709 -12.094 1.00 10.00 64 GLY A N 15
ATOM 20324 C CA . GLY A 1 49 ? -11.716 7.988 -12.931 1.00 10.00 64 GLY A CA 15
ATOM 20325 C C . GLY A 1 49 ? -11.047 6.958 -13.819 1.00 10.00 64 GLY A C 15
ATOM 20326 O O . GLY A 1 49 ? -11.713 6.091 -14.384 1.00 10.00 64 GLY A O 15
ATOM 20330 N N . GLN A 1 50 ? -9.731 7.036 -13.931 1.00 10.00 65 GLN A N 15
ATOM 20331 C CA . GLN A 1 50 ? -8.984 6.117 -14.772 1.00 10.00 65 GLN A CA 15
ATOM 20332 C C . GLN A 1 50 ? -8.311 5.037 -13.928 1.00 10.00 65 GLN A C 15
ATOM 20333 O O . GLN A 1 50 ? -7.793 5.324 -12.847 1.00 10.00 65 GLN A O 15
ATOM 20347 N N . PRO A 1 51 ? -8.334 3.777 -14.393 1.00 10.00 66 PRO A N 15
ATOM 20348 C CA . PRO A 1 51 ? -7.696 2.662 -13.684 1.00 10.00 66 PRO A CA 15
ATOM 20349 C C . PRO A 1 51 ? -6.190 2.876 -13.546 1.00 10.00 66 PRO A C 15
ATOM 20350 O O . PRO A 1 51 ? -5.549 3.434 -14.440 1.00 10.00 66 PRO A O 15
ATOM 20361 N N . ILE A 1 52 ? -5.628 2.445 -12.425 1.00 10.00 67 ILE A N 15
ATOM 20362 C CA . ILE A 1 52 ? -4.201 2.603 -12.189 1.00 10.00 67 ILE A CA 15
ATOM 20363 C C . ILE A 1 52 ? -3.415 1.459 -12.825 1.00 10.00 67 ILE A C 15
ATOM 20364 O O . ILE A 1 52 ? -3.844 0.301 -12.802 1.00 10.00 67 ILE A O 15
ATOM 20380 N N . ASN A 1 53 ? -2.279 1.801 -13.413 1.00 10.00 68 ASN A N 15
ATOM 20381 C CA . ASN A 1 53 ? -1.410 0.830 -14.061 1.00 10.00 68 ASN A CA 15
ATOM 20382 C C . ASN A 1 53 ? -0.502 0.168 -13.033 1.00 10.00 68 ASN A C 15
ATOM 20383 O O . ASN A 1 53 ? -0.521 0.525 -11.855 1.00 10.00 68 ASN A O 15
ATOM 20394 N N . GLU A 1 54 ? 0.300 -0.786 -13.480 1.00 10.00 69 GLU A N 15
ATOM 20395 C CA . GLU A 1 54 ? 1.215 -1.492 -12.591 1.00 10.00 69 GLU A CA 15
ATOM 20396 C C . GLU A 1 54 ? 2.631 -0.933 -12.707 1.00 10.00 69 GLU A C 15
ATOM 20397 O O . GLU A 1 54 ? 3.555 -1.407 -12.046 1.00 10.00 69 GLU A O 15
ATOM 20409 N N . THR A 1 55 ? 2.794 0.076 -13.550 1.00 10.00 70 THR A N 15
ATOM 20410 C CA . THR A 1 55 ? 4.092 0.700 -13.767 1.00 10.00 70 THR A CA 15
ATOM 20411 C C . THR A 1 55 ? 3.967 2.223 -13.757 1.00 10.00 70 THR A C 15
ATOM 20412 O O . THR A 1 55 ? 4.449 2.905 -14.665 1.00 10.00 70 THR A O 15
ATOM 20423 N N . ASP A 1 56 ? 3.318 2.755 -12.731 1.00 10.00 71 ASP A N 15
ATOM 20424 C CA . ASP A 1 56 ? 3.124 4.198 -12.621 1.00 10.00 71 ASP A CA 15
ATOM 20425 C C . ASP A 1 56 ? 3.545 4.714 -11.254 1.00 10.00 71 ASP A C 15
ATOM 20426 O O . ASP A 1 56 ? 3.486 3.992 -10.254 1.00 10.00 71 ASP A O 15
ATOM 20435 N N . THR A 1 57 ? 3.978 5.963 -11.224 1.00 10.00 72 THR A N 15
ATOM 20436 C CA . THR A 1 57 ? 4.401 6.612 -9.995 1.00 10.00 72 THR A CA 15
ATOM 20437 C C . THR A 1 57 ? 3.580 7.879 -9.776 1.00 10.00 72 THR A C 15
ATOM 20438 O O . THR A 1 57 ? 2.982 8.398 -10.724 1.00 10.00 72 THR A O 15
ATOM 20449 N N . PRO A 1 58 ? 3.526 8.402 -8.537 1.00 10.00 73 PRO A N 15
ATOM 20450 C CA . PRO A 1 58 ? 2.776 9.625 -8.237 1.00 10.00 73 PRO A CA 15
ATOM 20451 C C . PRO A 1 58 ? 3.294 10.809 -9.046 1.00 10.00 73 PRO A C 15
ATOM 20452 O O . PRO A 1 58 ? 2.539 11.712 -9.405 1.00 10.00 73 PRO A O 15
ATOM 20463 N N . ALA A 1 59 ? 4.589 10.785 -9.340 1.00 10.00 74 ALA A N 15
ATOM 20464 C CA . ALA A 1 59 ? 5.223 11.844 -10.110 1.00 10.00 74 ALA A CA 15
ATOM 20465 C C . ALA A 1 59 ? 4.857 11.743 -11.586 1.00 10.00 74 ALA A C 15
ATOM 20466 O O . ALA A 1 59 ? 4.684 12.757 -12.260 1.00 10.00 74 ALA A O 15
ATOM 20473 N N . GLN A 1 60 ? 4.727 10.519 -12.085 1.00 10.00 75 GLN A N 15
ATOM 20474 C CA . GLN A 1 60 ? 4.389 10.302 -13.488 1.00 10.00 75 GLN A CA 15
ATOM 20475 C C . GLN A 1 60 ? 2.913 10.591 -13.747 1.00 10.00 75 GLN A C 15
ATOM 20476 O O . GLN A 1 60 ? 2.531 10.986 -14.848 1.00 10.00 75 GLN A O 15
ATOM 20490 N N . LEU A 1 61 ? 2.084 10.392 -12.733 1.00 10.00 76 LEU A N 15
ATOM 20491 C CA . LEU A 1 61 ? 0.655 10.644 -12.865 1.00 10.00 76 LEU A CA 15
ATOM 20492 C C . LEU A 1 61 ? 0.320 12.076 -12.464 1.00 10.00 76 LEU A C 15
ATOM 20493 O O . LEU A 1 61 ? -0.835 12.495 -12.551 1.00 10.00 76 LEU A O 15
ATOM 20509 N N . GLU A 1 62 ? 1.347 12.814 -12.037 1.00 10.00 77 GLU A N 15
ATOM 20510 C CA . GLU A 1 62 ? 1.201 14.209 -11.616 1.00 10.00 77 GLU A CA 15
ATOM 20511 C C . GLU A 1 62 ? 0.192 14.334 -10.480 1.00 10.00 77 GLU A C 15
ATOM 20512 O O . GLU A 1 62 ? -0.748 15.129 -10.545 1.00 10.00 77 GLU A O 15
ATOM 20524 N N . MET A 1 63 ? 0.392 13.539 -9.442 1.00 10.00 78 MET A N 15
ATOM 20525 C CA . MET A 1 63 ? -0.494 13.554 -8.288 1.00 10.00 78 MET A CA 15
ATOM 20526 C C . MET A 1 63 ? 0.044 14.485 -7.214 1.00 10.00 78 MET A C 15
ATOM 20527 O O . MET A 1 63 ? 1.252 14.701 -7.119 1.00 10.00 78 MET A O 15
ATOM 20541 N N . GLU A 1 64 ? -0.850 15.030 -6.407 1.00 10.00 79 GLU A N 15
ATOM 20542 C CA . GLU A 1 64 ? -0.455 15.924 -5.334 1.00 10.00 79 GLU A CA 15
ATOM 20543 C C . GLU A 1 64 ? -0.885 15.345 -3.997 1.00 10.00 79 GLU A C 15
ATOM 20544 O O . GLU A 1 64 ? -1.535 14.301 -3.953 1.00 10.00 79 GLU A O 15
ATOM 20556 N N . ASP A 1 65 ? -0.518 16.018 -2.914 1.00 10.00 80 ASP A N 15
ATOM 20557 C CA . ASP A 1 65 ? -0.861 15.558 -1.573 1.00 10.00 80 ASP A CA 15
ATOM 20558 C C . ASP A 1 65 ? -2.366 15.650 -1.346 1.00 10.00 80 ASP A C 15
ATOM 20559 O O . ASP A 1 65 ? -3.050 16.454 -1.988 1.00 10.00 80 ASP A O 15
ATOM 20568 N N . GLU A 1 66 ? -2.873 14.804 -0.452 1.00 10.00 81 GLU A N 15
ATOM 20569 C CA . GLU A 1 66 ? -4.294 14.770 -0.111 1.00 10.00 81 GLU A CA 15
ATOM 20570 C C . GLU A 1 66 ? -5.153 14.299 -1.282 1.00 10.00 81 GLU A C 15
ATOM 20571 O O . GLU A 1 66 ? -6.307 14.706 -1.417 1.00 10.00 81 GLU A O 15
ATOM 20583 N N . ASP A 1 67 ? -4.599 13.439 -2.122 1.00 10.00 82 ASP A N 15
ATOM 20584 C CA . ASP A 1 67 ? -5.342 12.911 -3.257 1.00 10.00 82 ASP A CA 15
ATOM 20585 C C . ASP A 1 67 ? -6.142 11.698 -2.808 1.00 10.00 82 ASP A C 15
ATOM 20586 O O . ASP A 1 67 ? -5.787 11.052 -1.824 1.00 10.00 82 ASP A O 15
ATOM 20595 N N . THR A 1 68 ? -7.211 11.379 -3.517 1.00 10.00 83 THR A N 15
ATOM 20596 C CA . THR A 1 68 ? -8.054 10.255 -3.140 1.00 10.00 83 THR A CA 15
ATOM 20597 C C . THR A 1 68 ? -8.007 9.129 -4.172 1.00 10.00 83 THR A C 15
ATOM 20598 O O . THR A 1 68 ? -8.280 9.332 -5.357 1.00 10.00 83 THR A O 15
ATOM 20609 N N . ILE A 1 69 ? -7.657 7.940 -3.705 1.00 10.00 84 ILE A N 15
ATOM 20610 C CA . ILE A 1 69 ? -7.583 6.767 -4.558 1.00 10.00 84 ILE A CA 15
ATOM 20611 C C . ILE A 1 69 ? -8.779 5.862 -4.286 1.00 10.00 84 ILE A C 15
ATOM 20612 O O . ILE A 1 69 ? -9.105 5.584 -3.129 1.00 10.00 84 ILE A O 15
ATOM 20628 N N . ASP A 1 70 ? -9.434 5.410 -5.345 1.00 10.00 85 ASP A N 15
ATOM 20629 C CA . ASP A 1 70 ? -10.607 4.553 -5.213 1.00 10.00 85 ASP A CA 15
ATOM 20630 C C . ASP A 1 70 ? -10.236 3.085 -5.336 1.00 10.00 85 ASP A C 15
ATOM 20631 O O . ASP A 1 70 ? -9.433 2.706 -6.192 1.00 10.00 85 ASP A O 15
ATOM 20640 N N . VAL A 1 71 ? -10.818 2.262 -4.472 1.00 10.00 86 VAL A N 15
ATOM 20641 C CA . VAL A 1 71 ? -10.562 0.830 -4.485 1.00 10.00 86 VAL A CA 15
ATOM 20642 C C . VAL A 1 71 ? -11.866 0.053 -4.616 1.00 10.00 86 VAL A C 15
ATOM 20643 O O . VAL A 1 71 ? -12.712 0.085 -3.717 1.00 10.00 86 VAL A O 15
ATOM 20656 N N . PHE A 1 72 ? -12.027 -0.630 -5.739 1.00 10.00 87 PHE A N 15
ATOM 20657 C CA . PHE A 1 72 ? -13.220 -1.429 -5.996 1.00 10.00 87 PHE A CA 15
ATOM 20658 C C . PHE A 1 72 ? -12.847 -2.907 -6.037 1.00 10.00 87 PHE A C 15
ATOM 20659 O O . PHE A 1 72 ? -11.709 -3.270 -5.740 1.00 10.00 87 PHE A O 15
ATOM 20676 N N . GLN A 1 73 ? -13.798 -3.757 -6.408 1.00 10.00 88 GLN A N 15
ATOM 20677 C CA . GLN A 1 73 ? -13.545 -5.190 -6.494 1.00 10.00 88 GLN A CA 15
ATOM 20678 C C . GLN A 1 73 ? -14.013 -5.741 -7.838 1.00 10.00 88 GLN A C 15
ATOM 20679 O O . GLN A 1 73 ? -15.010 -5.278 -8.394 1.00 10.00 88 GLN A O 15
ATOM 20693 N N . GLN A 1 74 ? -13.285 -6.727 -8.348 1.00 10.00 89 GLN A N 15
ATOM 20694 C CA . GLN A 1 74 ? -13.612 -7.363 -9.619 1.00 10.00 89 GLN A CA 15
ATOM 20695 C C . GLN A 1 74 ? -14.907 -8.163 -9.497 1.00 10.00 89 GLN A C 15
ATOM 20696 O O . GLN A 1 74 ? -15.110 -8.876 -8.511 1.00 10.00 89 GLN A O 15
ATOM 20710 N N . GLN A 1 75 ? -15.770 -8.040 -10.498 1.00 10.00 90 GLN A N 15
ATOM 20711 C CA . GLN A 1 75 ? -17.048 -8.743 -10.505 1.00 10.00 90 GLN A CA 15
ATOM 20712 C C . GLN A 1 75 ? -16.843 -10.257 -10.517 1.00 10.00 90 GLN A C 15
ATOM 20713 O O . GLN A 1 75 ? -16.027 -10.779 -11.279 1.00 10.00 90 GLN A O 15
ATOM 20727 N N . THR A 1 76 ? -17.584 -10.953 -9.665 1.00 10.00 91 THR A N 15
ATOM 20728 C CA . THR A 1 76 ? -17.492 -12.404 -9.564 1.00 10.00 91 THR A CA 15
ATOM 20729 C C . THR A 1 76 ? -18.280 -13.096 -10.671 1.00 10.00 91 THR A C 15
ATOM 20730 O O . THR A 1 76 ? -18.021 -14.258 -10.999 1.00 10.00 91 THR A O 15
ATOM 20741 N N . GLY A 1 77 ? -19.240 -12.382 -11.244 1.00 10.00 92 GLY A N 15
ATOM 20742 C CA . GLY A 1 77 ? -20.052 -12.943 -12.305 1.00 10.00 92 GLY A CA 15
ATOM 20743 C C . GLY A 1 77 ? -20.353 -11.933 -13.392 1.00 10.00 92 GLY A C 15
ATOM 20744 O O . GLY A 1 77 ? -19.812 -10.822 -13.383 1.00 10.00 92 GLY A O 15
ATOM 20748 N N . ASP B 2 1 ? -13.890 6.107 14.519 1.00 10.00 195 ASP B N 15
ATOM 20749 C CA . ASP B 2 1 ? -14.016 5.528 13.191 1.00 10.00 195 ASP B CA 15
ATOM 20750 C C . ASP B 2 1 ? -12.795 4.666 12.905 1.00 10.00 195 ASP B C 15
ATOM 20751 O O . ASP B 2 1 ? -12.119 4.234 13.841 1.00 10.00 195 ASP B O 15
ATOM 20760 N N . THR B 2 2 ? -12.486 4.430 11.631 1.00 10.00 196 THR B N 15
ATOM 20761 C CA . THR B 2 2 ? -11.333 3.619 11.301 1.00 10.00 196 THR B CA 15
ATOM 20762 C C . THR B 2 2 ? -10.301 4.409 10.502 1.00 10.00 196 THR B C 15
ATOM 20763 O O . THR B 2 2 ? -10.596 4.966 9.443 1.00 10.00 196 THR B O 15
ATOM 20774 N N . ALA B 2 3 ? -9.086 4.437 11.024 1.00 10.00 197 ALA B N 15
ATOM 20775 C CA . ALA B 2 3 ? -7.985 5.133 10.389 1.00 10.00 197 ALA B CA 15
ATOM 20776 C C . ALA B 2 3 ? -6.820 4.176 10.186 1.00 10.00 197 ALA B C 15
ATOM 20777 O O . ALA B 2 3 ? -6.386 3.519 11.130 1.00 10.00 197 ALA B O 15
ATOM 20784 N N . GLY B 2 4 ? -6.316 4.109 8.973 1.00 10.00 198 GLY B N 15
ATOM 20785 C CA . GLY B 2 4 ? -5.206 3.241 8.678 1.00 10.00 198 GLY B CA 15
ATOM 20786 C C . GLY B 2 4 ? -4.030 4.014 8.127 1.00 10.00 198 GLY B C 15
ATOM 20787 O O . GLY B 2 4 ? -4.211 4.839 7.243 1.00 10.00 198 GLY B O 15
ATOM 20791 N N . CYS B 2 5 ? -2.838 3.786 8.653 1.00 10.00 199 CYS B N 15
ATOM 20792 C CA . CYS B 2 5 ? -1.666 4.495 8.160 1.00 10.00 199 CYS B CA 15
ATOM 20793 C C . CYS B 2 5 ? -0.656 3.495 7.613 1.00 10.00 199 CYS B C 15
ATOM 20794 O O . CYS B 2 5 ? -0.270 2.543 8.293 1.00 10.00 199 CYS B O 15
ATOM 20802 N N . ILE B 2 6 ? -0.271 3.688 6.363 1.00 10.00 200 ILE B N 15
ATOM 20803 C CA . ILE B 2 6 ? 0.690 2.815 5.712 1.00 10.00 200 ILE B CA 15
ATOM 20804 C C . ILE B 2 6 ? 1.865 3.619 5.158 1.00 10.00 200 ILE B C 15
ATOM 20805 O O . ILE B 2 6 ? 1.657 4.652 4.520 1.00 10.00 200 ILE B O 15
ATOM 20821 N N . VAL B 2 7 ? 3.086 3.197 5.445 1.00 10.00 201 VAL B N 15
ATOM 20822 C CA . VAL B 2 7 ? 4.259 3.868 4.903 1.00 10.00 201 VAL B CA 15
ATOM 20823 C C . VAL B 2 7 ? 5.104 2.867 4.098 1.00 10.00 201 VAL B C 15
ATOM 20824 O O . VAL B 2 7 ? 5.420 1.775 4.580 1.00 10.00 201 VAL B O 15
ATOM 20837 N N . ILE B 2 8 ? 5.426 3.223 2.859 1.00 10.00 202 ILE B N 15
ATOM 20838 C CA . ILE B 2 8 ? 6.219 2.361 1.985 1.00 10.00 202 ILE B CA 15
ATOM 20839 C C . ILE B 2 8 ? 7.470 3.083 1.496 1.00 10.00 202 ILE B C 15
ATOM 20840 O O . ILE B 2 8 ? 7.417 4.258 1.131 1.00 10.00 202 ILE B O 15
ATOM 20870 N N . ASP B 2 10 ? 10.733 2.960 -1.177 1.00 10.00 204 ASP B N 15
ATOM 20871 C CA . ASP B 2 10 ? 11.281 2.352 -2.382 1.00 10.00 204 ASP B CA 15
ATOM 20872 C C . ASP B 2 10 ? 12.635 2.964 -2.721 1.00 10.00 204 ASP B C 15
ATOM 20873 O O . ASP B 2 10 ? 12.766 4.182 -2.814 1.00 10.00 204 ASP B O 15
ATOM 20896 N N . GLU B 2 12 ? 15.876 2.873 -5.469 1.00 10.00 206 GLU B N 15
ATOM 20897 C CA . GLU B 2 12 ? 16.359 2.436 -6.771 1.00 10.00 206 GLU B CA 15
ATOM 20898 C C . GLU B 2 12 ? 17.825 2.024 -6.685 1.00 10.00 206 GLU B C 15
ATOM 20899 O O . GLU B 2 12 ? 18.482 2.265 -5.670 1.00 10.00 206 GLU B O 15
ATOM 20911 N N . ASP A 1 1 ? 11.165 14.021 0.411 1.00 10.00 16 ASP A N 16
ATOM 20912 C CA . ASP A 1 1 ? 9.804 14.465 0.704 1.00 10.00 16 ASP A CA 16
ATOM 20913 C C . ASP A 1 1 ? 8.848 13.283 0.728 1.00 10.00 16 ASP A C 16
ATOM 20914 O O . ASP A 1 1 ? 9.115 12.248 0.115 1.00 10.00 16 ASP A O 16
ATOM 20923 N N . HIS A 1 2 ? 7.742 13.441 1.437 1.00 10.00 17 HIS A N 16
ATOM 20924 C CA . HIS A 1 2 ? 6.741 12.390 1.547 1.00 10.00 17 HIS A CA 16
ATOM 20925 C C . HIS A 1 2 ? 5.374 12.918 1.134 1.00 10.00 17 HIS A C 16
ATOM 20926 O O . HIS A 1 2 ? 4.937 13.968 1.607 1.00 10.00 17 HIS A O 16
ATOM 20940 N N . ILE A 1 3 ? 4.706 12.189 0.255 1.00 10.00 18 ILE A N 16
ATOM 20941 C CA . ILE A 1 3 ? 3.384 12.575 -0.217 1.00 10.00 18 ILE A CA 16
ATOM 20942 C C . ILE A 1 3 ? 2.322 11.738 0.491 1.00 10.00 18 ILE A C 16
ATOM 20943 O O . ILE A 1 3 ? 2.452 10.517 0.606 1.00 10.00 18 ILE A O 16
ATOM 20959 N N . ASN A 1 4 ? 1.297 12.399 1.003 1.00 10.00 19 ASN A N 16
ATOM 20960 C CA . ASN A 1 4 ? 0.231 11.712 1.718 1.00 10.00 19 ASN A CA 16
ATOM 20961 C C . ASN A 1 4 ? -0.976 11.498 0.816 1.00 10.00 19 ASN A C 16
ATOM 20962 O O . ASN A 1 4 ? -1.587 12.458 0.339 1.00 10.00 19 ASN A O 16
ATOM 20973 N N . LEU A 1 5 ? -1.310 10.240 0.581 1.00 10.00 20 LEU A N 16
ATOM 20974 C CA . LEU A 1 5 ? -2.446 9.887 -0.259 1.00 10.00 20 LEU A CA 16
ATOM 20975 C C . LEU A 1 5 ? -3.541 9.233 0.580 1.00 10.00 20 LEU A C 16
ATOM 20976 O O . LEU A 1 5 ? -3.270 8.679 1.642 1.00 10.00 20 LEU A O 16
ATOM 20992 N N . LYS A 1 6 ? -4.777 9.313 0.110 1.00 10.00 21 LYS A N 16
ATOM 20993 C CA . LYS A 1 6 ? -5.904 8.725 0.825 1.00 10.00 21 LYS A CA 16
ATOM 20994 C C . LYS A 1 6 ? -6.450 7.515 0.076 1.00 10.00 21 LYS A C 16
ATOM 20995 O O . LYS A 1 6 ? -6.294 7.401 -1.142 1.00 10.00 21 LYS A O 16
ATOM 21014 N N . VAL A 1 7 ? -7.086 6.616 0.809 1.00 10.00 22 VAL A N 16
ATOM 21015 C CA . VAL A 1 7 ? -7.676 5.420 0.225 1.00 10.00 22 VAL A CA 16
ATOM 21016 C C . VAL A 1 7 ? -9.191 5.482 0.350 1.00 10.00 22 VAL A C 16
ATOM 21017 O O . VAL A 1 7 ? -9.726 5.500 1.458 1.00 10.00 22 VAL A O 16
ATOM 21030 N N . ALA A 1 8 ? -9.877 5.535 -0.783 1.00 10.00 23 ALA A N 16
ATOM 21031 C CA . ALA A 1 8 ? -11.330 5.602 -0.787 1.00 10.00 23 ALA A CA 16
ATOM 21032 C C . ALA A 1 8 ? -11.935 4.206 -0.683 1.00 10.00 23 ALA A C 16
ATOM 21033 O O . ALA A 1 8 ? -12.033 3.481 -1.677 1.00 10.00 23 ALA A O 16
ATOM 21040 N N . GLY A 1 9 ? -12.340 3.839 0.525 1.00 10.00 24 GLY A N 16
ATOM 21041 C CA . GLY A 1 9 ? -12.928 2.534 0.749 1.00 10.00 24 GLY A CA 16
ATOM 21042 C C . GLY A 1 9 ? -14.415 2.509 0.466 1.00 10.00 24 GLY A C 16
ATOM 21043 O O . GLY A 1 9 ? -15.049 3.556 0.332 1.00 10.00 24 GLY A O 16
ATOM 21047 N N . GLN A 1 10 ? -14.970 1.310 0.370 1.00 10.00 25 GLN A N 16
ATOM 21048 C CA . GLN A 1 10 ? -16.390 1.137 0.101 1.00 10.00 25 GLN A CA 16
ATOM 21049 C C . GLN A 1 10 ? -17.160 0.971 1.404 1.00 10.00 25 GLN A C 16
ATOM 21050 O O . GLN A 1 10 ? -18.390 0.897 1.411 1.00 10.00 25 GLN A O 16
ATOM 21064 N N . ASP A 1 11 ? -16.426 0.903 2.504 1.00 10.00 26 ASP A N 16
ATOM 21065 C CA . ASP A 1 11 ? -17.026 0.736 3.823 1.00 10.00 26 ASP A CA 16
ATOM 21066 C C . ASP A 1 11 ? -16.962 2.027 4.633 1.00 10.00 26 ASP A C 16
ATOM 21067 O O . ASP A 1 11 ? -17.879 2.334 5.396 1.00 10.00 26 ASP A O 16
ATOM 21076 N N . GLY A 1 12 ? -15.886 2.784 4.464 1.00 10.00 27 GLY A N 16
ATOM 21077 C CA . GLY A 1 12 ? -15.740 4.027 5.195 1.00 10.00 27 GLY A CA 16
ATOM 21078 C C . GLY A 1 12 ? -14.339 4.229 5.731 1.00 10.00 27 GLY A C 16
ATOM 21079 O O . GLY A 1 12 ? -13.896 5.364 5.902 1.00 10.00 27 GLY A O 16
ATOM 21083 N N . SER A 1 13 ? -13.638 3.135 5.999 1.00 10.00 28 SER A N 16
ATOM 21084 C CA . SER A 1 13 ? -12.277 3.213 6.517 1.00 10.00 28 SER A CA 16
ATOM 21085 C C . SER A 1 13 ? -11.353 3.901 5.513 1.00 10.00 28 SER A C 16
ATOM 21086 O O . SER A 1 13 ? -11.524 3.772 4.296 1.00 10.00 28 SER A O 16
ATOM 21094 N N . VAL A 1 14 ? -10.396 4.654 6.026 1.00 10.00 29 VAL A N 16
ATOM 21095 C CA . VAL A 1 14 ? -9.443 5.351 5.185 1.00 10.00 29 VAL A CA 16
ATOM 21096 C C . VAL A 1 14 ? -8.027 5.096 5.689 1.00 10.00 29 VAL A C 16
ATOM 21097 O O . VAL A 1 14 ? -7.775 5.097 6.897 1.00 10.00 29 VAL A O 16
ATOM 21110 N N . VAL A 1 15 ? -7.120 4.827 4.765 1.00 10.00 30 VAL A N 16
ATOM 21111 C CA . VAL A 1 15 ? -5.734 4.572 5.115 1.00 10.00 30 VAL A CA 16
ATOM 21112 C C . VAL A 1 15 ? -4.833 5.640 4.507 1.00 10.00 30 VAL A C 16
ATOM 21113 O O . VAL A 1 15 ? -4.788 5.797 3.286 1.00 10.00 30 VAL A O 16
ATOM 21126 N N . GLN A 1 16 ? -4.147 6.387 5.363 1.00 10.00 31 GLN A N 16
ATOM 21127 C CA . GLN A 1 16 ? -3.238 7.430 4.905 1.00 10.00 31 GLN A CA 16
ATOM 21128 C C . GLN A 1 16 ? -1.981 6.793 4.336 1.00 10.00 31 GLN A C 16
ATOM 21129 O O . GLN A 1 16 ? -1.200 6.172 5.061 1.00 10.00 31 GLN A O 16
ATOM 21143 N N . PHE A 1 17 ? -1.804 6.937 3.036 1.00 10.00 32 PHE A N 16
ATOM 21144 C CA . PHE A 1 17 ? -0.664 6.365 2.348 1.00 10.00 32 PHE A CA 16
ATOM 21145 C C . PHE A 1 17 ? 0.522 7.315 2.344 1.00 10.00 32 PHE A C 16
ATOM 21146 O O . PHE A 1 17 ? 0.548 8.291 1.596 1.00 10.00 32 PHE A O 16
ATOM 21163 N N . LYS A 1 18 ? 1.483 7.040 3.213 1.00 10.00 33 LYS A N 16
ATOM 21164 C CA . LYS A 1 18 ? 2.698 7.835 3.290 1.00 10.00 33 LYS A CA 16
ATOM 21165 C C . LYS A 1 18 ? 3.750 7.206 2.388 1.00 10.00 33 LYS A C 16
ATOM 21166 O O . LYS A 1 18 ? 4.362 6.197 2.742 1.00 10.00 33 LYS A O 16
ATOM 21185 N N . ILE A 1 19 ? 3.916 7.770 1.206 1.00 10.00 34 ILE A N 16
ATOM 21186 C CA . ILE A 1 19 ? 4.878 7.252 0.244 1.00 10.00 34 ILE A CA 16
ATOM 21187 C C . ILE A 1 19 ? 5.694 8.401 -0.341 1.00 10.00 34 ILE A C 16
ATOM 21188 O O . ILE A 1 19 ? 5.362 9.565 -0.137 1.00 10.00 34 ILE A O 16
ATOM 21204 N N . LYS A 1 20 ? 6.776 8.084 -1.031 1.00 10.00 35 LYS A N 16
ATOM 21205 C CA . LYS A 1 20 ? 7.600 9.115 -1.638 1.00 10.00 35 LYS A CA 16
ATOM 21206 C C . LYS A 1 20 ? 7.158 9.341 -3.076 1.00 10.00 35 LYS A C 16
ATOM 21207 O O . LYS A 1 20 ? 6.628 8.435 -3.720 1.00 10.00 35 LYS A O 16
ATOM 21226 N N . ARG A 1 21 ? 7.395 10.540 -3.586 1.00 10.00 36 ARG A N 16
ATOM 21227 C CA . ARG A 1 21 ? 7.001 10.888 -4.946 1.00 10.00 36 ARG A CA 16
ATOM 21228 C C . ARG A 1 21 ? 7.748 10.037 -5.975 1.00 10.00 36 ARG A C 16
ATOM 21229 O O . ARG A 1 21 ? 7.330 9.928 -7.126 1.00 10.00 36 ARG A O 16
ATOM 21250 N N . HIS A 1 22 ? 8.846 9.422 -5.548 1.00 10.00 37 HIS A N 16
ATOM 21251 C CA . HIS A 1 22 ? 9.642 8.573 -6.430 1.00 10.00 37 HIS A CA 16
ATOM 21252 C C . HIS A 1 22 ? 9.394 7.092 -6.139 1.00 10.00 37 HIS A C 16
ATOM 21253 O O . HIS A 1 22 ? 10.100 6.222 -6.647 1.00 10.00 37 HIS A O 16
ATOM 21267 N N . THR A 1 23 ? 8.381 6.817 -5.330 1.00 10.00 38 THR A N 16
ATOM 21268 C CA . THR A 1 23 ? 8.044 5.452 -4.960 1.00 10.00 38 THR A CA 16
ATOM 21269 C C . THR A 1 23 ? 6.950 4.886 -5.871 1.00 10.00 38 THR A C 16
ATOM 21270 O O . THR A 1 23 ? 5.916 5.523 -6.073 1.00 10.00 38 THR A O 16
ATOM 21281 N N . PRO A 1 24 ? 7.189 3.691 -6.453 1.00 10.00 39 PRO A N 16
ATOM 21282 C CA . PRO A 1 24 ? 6.224 3.026 -7.343 1.00 10.00 39 PRO A CA 16
ATOM 21283 C C . PRO A 1 24 ? 4.849 2.854 -6.703 1.00 10.00 39 PRO A C 16
ATOM 21284 O O . PRO A 1 24 ? 4.738 2.513 -5.521 1.00 10.00 39 PRO A O 16
ATOM 21295 N N . LEU A 1 25 ? 3.801 3.071 -7.494 1.00 10.00 40 LEU A N 16
ATOM 21296 C CA . LEU A 1 25 ? 2.434 2.946 -7.003 1.00 10.00 40 LEU A CA 16
ATOM 21297 C C . LEU A 1 25 ? 2.035 1.482 -6.866 1.00 10.00 40 LEU A C 16
ATOM 21298 O O . LEU A 1 25 ? 0.999 1.169 -6.283 1.00 10.00 40 LEU A O 16
ATOM 21314 N N . SER A 1 26 ? 2.860 0.592 -7.403 1.00 10.00 41 SER A N 16
ATOM 21315 C CA . SER A 1 26 ? 2.597 -0.836 -7.325 1.00 10.00 41 SER A CA 16
ATOM 21316 C C . SER A 1 26 ? 2.538 -1.279 -5.866 1.00 10.00 41 SER A C 16
ATOM 21317 O O . SER A 1 26 ? 1.768 -2.171 -5.503 1.00 10.00 41 SER A O 16
ATOM 21325 N N . LYS A 1 27 ? 3.352 -0.633 -5.028 1.00 10.00 42 LYS A N 16
ATOM 21326 C CA . LYS A 1 27 ? 3.392 -0.944 -3.606 1.00 10.00 42 LYS A CA 16
ATOM 21327 C C . LYS A 1 27 ? 2.055 -0.613 -2.959 1.00 10.00 42 LYS A C 16
ATOM 21328 O O . LYS A 1 27 ? 1.608 -1.312 -2.061 1.00 10.00 42 LYS A O 16
ATOM 21347 N N . LEU A 1 28 ? 1.420 0.447 -3.448 1.00 10.00 43 LEU A N 16
ATOM 21348 C CA . LEU A 1 28 ? 0.139 0.902 -2.922 1.00 10.00 43 LEU A CA 16
ATOM 21349 C C . LEU A 1 28 ? -0.904 -0.210 -2.983 1.00 10.00 43 LEU A C 16
ATOM 21350 O O . LEU A 1 28 ? -1.636 -0.447 -2.022 1.00 10.00 43 LEU A O 16
ATOM 21366 N N . MET A 1 29 ? -0.949 -0.900 -4.109 1.00 10.00 44 MET A N 16
ATOM 21367 C CA . MET A 1 29 ? -1.902 -1.983 -4.300 1.00 10.00 44 MET A CA 16
ATOM 21368 C C . MET A 1 29 ? -1.525 -3.199 -3.464 1.00 10.00 44 MET A C 16
ATOM 21369 O O . MET A 1 29 ? -2.349 -3.733 -2.727 1.00 10.00 44 MET A O 16
ATOM 21383 N N . LYS A 1 30 ? -0.266 -3.605 -3.557 1.00 10.00 45 LYS A N 16
ATOM 21384 C CA . LYS A 1 30 ? 0.230 -4.781 -2.845 1.00 10.00 45 LYS A CA 16
ATOM 21385 C C . LYS A 1 30 ? 0.168 -4.629 -1.321 1.00 10.00 45 LYS A C 16
ATOM 21386 O O . LYS A 1 30 ? -0.402 -5.477 -0.633 1.00 10.00 45 LYS A O 16
ATOM 21405 N N . ALA A 1 31 ? 0.740 -3.545 -0.807 1.00 10.00 46 ALA A N 16
ATOM 21406 C CA . ALA A 1 31 ? 0.786 -3.302 0.634 1.00 10.00 46 ALA A CA 16
ATOM 21407 C C . ALA A 1 31 ? -0.605 -3.246 1.262 1.00 10.00 46 ALA A C 16
ATOM 21408 O O . ALA A 1 31 ? -0.841 -3.844 2.314 1.00 10.00 46 ALA A O 16
ATOM 21415 N N . TYR A 1 32 ? -1.525 -2.539 0.620 1.00 10.00 47 TYR A N 16
ATOM 21416 C CA . TYR A 1 32 ? -2.883 -2.415 1.139 1.00 10.00 47 TYR A CA 16
ATOM 21417 C C . TYR A 1 32 ? -3.657 -3.723 0.970 1.00 10.00 47 TYR A C 16
ATOM 21418 O O . TYR A 1 32 ? -4.422 -4.115 1.855 1.00 10.00 47 TYR A O 16
ATOM 21436 N N . CYS A 1 33 ? -3.442 -4.410 -0.148 1.00 10.00 48 CYS A N 16
ATOM 21437 C CA . CYS A 1 33 ? -4.125 -5.673 -0.407 1.00 10.00 48 CYS A CA 16
ATOM 21438 C C . CYS A 1 33 ? -3.741 -6.713 0.640 1.00 10.00 48 CYS A C 16
ATOM 21439 O O . CYS A 1 33 ? -4.561 -7.544 1.037 1.00 10.00 48 CYS A O 16
ATOM 21447 N N . GLU A 1 34 ? -2.496 -6.650 1.095 1.00 10.00 49 GLU A N 16
ATOM 21448 C CA . GLU A 1 34 ? -2.003 -7.572 2.105 1.00 10.00 49 GLU A CA 16
ATOM 21449 C C . GLU A 1 34 ? -2.735 -7.368 3.428 1.00 10.00 49 GLU A C 16
ATOM 21450 O O . GLU A 1 34 ? -2.971 -8.323 4.168 1.00 10.00 49 GLU A O 16
ATOM 21462 N N . ARG A 1 35 ? -3.103 -6.124 3.715 1.00 10.00 50 ARG A N 16
ATOM 21463 C CA . ARG A 1 35 ? -3.820 -5.811 4.946 1.00 10.00 50 ARG A CA 16
ATOM 21464 C C . ARG A 1 35 ? -5.241 -6.350 4.871 1.00 10.00 50 ARG A C 16
ATOM 21465 O O . ARG A 1 35 ? -5.816 -6.768 5.873 1.00 10.00 50 ARG A O 16
ATOM 21486 N N . GLN A 1 36 ? -5.797 -6.342 3.671 1.00 10.00 51 GLN A N 16
ATOM 21487 C CA . GLN A 1 36 ? -7.150 -6.838 3.449 1.00 10.00 51 GLN A CA 16
ATOM 21488 C C . GLN A 1 36 ? -7.156 -8.358 3.393 1.00 10.00 51 GLN A C 16
ATOM 21489 O O . GLN A 1 36 ? -8.150 -9.001 3.738 1.00 10.00 51 GLN A O 16
ATOM 21503 N N . GLY A 1 37 ? -6.039 -8.925 2.959 1.00 10.00 52 GLY A N 16
ATOM 21504 C CA . GLY A 1 37 ? -5.926 -10.366 2.852 1.00 10.00 52 GLY A CA 16
ATOM 21505 C C . GLY A 1 37 ? -6.597 -10.882 1.599 1.00 10.00 52 GLY A C 16
ATOM 21506 O O . GLY A 1 37 ? -7.142 -11.987 1.584 1.00 10.00 52 GLY A O 16
ATOM 21510 N N . LEU A 1 38 ? -6.561 -10.077 0.548 1.00 10.00 53 LEU A N 16
ATOM 21511 C CA . LEU A 1 38 ? -7.175 -10.440 -0.719 1.00 10.00 53 LEU A CA 16
ATOM 21512 C C . LEU A 1 38 ? -6.134 -10.444 -1.827 1.00 10.00 53 LEU A C 16
ATOM 21513 O O . LEU A 1 38 ? -5.003 -9.991 -1.630 1.00 10.00 53 LEU A O 16
ATOM 21529 N N . SER A 1 39 ? -6.514 -10.960 -2.984 1.00 10.00 54 SER A N 16
ATOM 21530 C CA . SER A 1 39 ? -5.621 -11.009 -4.126 1.00 10.00 54 SER A CA 16
ATOM 21531 C C . SER A 1 39 ? -5.635 -9.667 -4.848 1.00 10.00 54 SER A C 16
ATOM 21532 O O . SER A 1 39 ? -6.676 -9.013 -4.936 1.00 10.00 54 SER A O 16
ATOM 21540 N N . MET A 1 40 ? -4.482 -9.264 -5.373 1.00 10.00 55 MET A N 16
ATOM 21541 C CA . MET A 1 40 ? -4.364 -7.993 -6.082 1.00 10.00 55 MET A CA 16
ATOM 21542 C C . MET A 1 40 ? -5.186 -8.017 -7.368 1.00 10.00 55 MET A C 16
ATOM 21543 O O . MET A 1 40 ? -5.540 -6.974 -7.917 1.00 10.00 55 MET A O 16
ATOM 21557 N N . ARG A 1 41 ? -5.498 -9.215 -7.837 1.00 10.00 56 ARG A N 16
ATOM 21558 C CA . ARG A 1 41 ? -6.278 -9.378 -9.052 1.00 10.00 56 ARG A CA 16
ATOM 21559 C C . ARG A 1 41 ? -7.774 -9.366 -8.735 1.00 10.00 56 ARG A C 16
ATOM 21560 O O . ARG A 1 41 ? -8.615 -9.316 -9.637 1.00 10.00 56 ARG A O 16
ATOM 21581 N N . GLN A 1 42 ? -8.099 -9.381 -7.448 1.00 10.00 57 GLN A N 16
ATOM 21582 C CA . GLN A 1 42 ? -9.488 -9.387 -7.008 1.00 10.00 57 GLN A CA 16
ATOM 21583 C C . GLN A 1 42 ? -10.049 -7.970 -6.918 1.00 10.00 57 GLN A C 16
ATOM 21584 O O . GLN A 1 42 ? -11.259 -7.767 -6.998 1.00 10.00 57 GLN A O 16
ATOM 21598 N N . ILE A 1 43 ? -9.174 -6.989 -6.744 1.00 10.00 58 ILE A N 16
ATOM 21599 C CA . ILE A 1 43 ? -9.607 -5.601 -6.642 1.00 10.00 58 ILE A CA 16
ATOM 21600 C C . ILE A 1 43 ? -8.999 -4.753 -7.754 1.00 10.00 58 ILE A C 16
ATOM 21601 O O . ILE A 1 43 ? -8.157 -5.226 -8.517 1.00 10.00 58 ILE A O 16
ATOM 21617 N N . ARG A 1 44 ? -9.452 -3.510 -7.852 1.00 10.00 59 ARG A N 16
ATOM 21618 C CA . ARG A 1 44 ? -8.967 -2.578 -8.863 1.00 10.00 59 ARG A CA 16
ATOM 21619 C C . ARG A 1 44 ? -8.786 -1.193 -8.260 1.00 10.00 59 ARG A C 16
ATOM 21620 O O . ARG A 1 44 ? -9.548 -0.786 -7.379 1.00 10.00 59 ARG A O 16
ATOM 21641 N N . PHE A 1 45 ? -7.782 -0.475 -8.742 1.00 10.00 60 PHE A N 16
ATOM 21642 C CA . PHE A 1 45 ? -7.497 0.865 -8.253 1.00 10.00 60 PHE A CA 16
ATOM 21643 C C . PHE A 1 45 ? -7.747 1.895 -9.349 1.00 10.00 60 PHE A C 16
ATOM 21644 O O . PHE A 1 45 ? -7.339 1.709 -10.499 1.00 10.00 60 PHE A O 16
ATOM 21661 N N . ARG A 1 46 ? -8.422 2.976 -8.990 1.00 10.00 61 ARG A N 16
ATOM 21662 C CA . ARG A 1 46 ? -8.741 4.032 -9.939 1.00 10.00 61 ARG A CA 16
ATOM 21663 C C . ARG A 1 46 ? -8.288 5.396 -9.437 1.00 10.00 61 ARG A C 16
ATOM 21664 O O . ARG A 1 46 ? -8.368 5.694 -8.244 1.00 10.00 61 ARG A O 16
ATOM 21685 N N . PHE A 1 47 ? -7.816 6.218 -10.361 1.00 10.00 62 PHE A N 16
ATOM 21686 C CA . PHE A 1 47 ? -7.382 7.568 -10.050 1.00 10.00 62 PHE A CA 16
ATOM 21687 C C . PHE A 1 47 ? -7.967 8.518 -11.083 1.00 10.00 62 PHE A C 16
ATOM 21688 O O . PHE A 1 47 ? -7.715 8.365 -12.281 1.00 10.00 62 PHE A O 16
ATOM 21705 N N . ASP A 1 48 ? -8.783 9.464 -10.619 1.00 10.00 63 ASP A N 16
ATOM 21706 C CA . ASP A 1 48 ? -9.432 10.443 -11.497 1.00 10.00 63 ASP A CA 16
ATOM 21707 C C . ASP A 1 48 ? -10.417 9.745 -12.442 1.00 10.00 63 ASP A C 16
ATOM 21708 O O . ASP A 1 48 ? -10.909 10.329 -13.407 1.00 10.00 63 ASP A O 16
ATOM 21717 N N . GLY A 1 49 ? -10.719 8.492 -12.136 1.00 10.00 64 GLY A N 16
ATOM 21718 C CA . GLY A 1 49 ? -11.625 7.722 -12.962 1.00 10.00 64 GLY A CA 16
ATOM 21719 C C . GLY A 1 49 ? -10.882 6.792 -13.895 1.00 10.00 64 GLY A C 16
ATOM 21720 O O . GLY A 1 49 ? -11.478 5.918 -14.522 1.00 10.00 64 GLY A O 16
ATOM 21724 N N . GLN A 1 50 ? -9.572 6.975 -13.983 1.00 10.00 65 GLN A N 16
ATOM 21725 C CA . GLN A 1 50 ? -8.738 6.155 -14.848 1.00 10.00 65 GLN A CA 16
ATOM 21726 C C . GLN A 1 50 ? -8.102 5.024 -14.044 1.00 10.00 65 GLN A C 16
ATOM 21727 O O . GLN A 1 50 ? -7.674 5.236 -12.912 1.00 10.00 65 GLN A O 16
ATOM 21741 N N . PRO A 1 51 ? -8.045 3.806 -14.602 1.00 10.00 66 PRO A N 16
ATOM 21742 C CA . PRO A 1 51 ? -7.437 2.662 -13.921 1.00 10.00 66 PRO A CA 16
ATOM 21743 C C . PRO A 1 51 ? -5.921 2.811 -13.815 1.00 10.00 66 PRO A C 16
ATOM 21744 O O . PRO A 1 51 ? -5.246 3.132 -14.801 1.00 10.00 66 PRO A O 16
ATOM 21755 N N . ILE A 1 52 ? -5.390 2.587 -12.622 1.00 10.00 67 ILE A N 16
ATOM 21756 C CA . ILE A 1 52 ? -3.958 2.701 -12.396 1.00 10.00 67 ILE A CA 16
ATOM 21757 C C . ILE A 1 52 ? -3.258 1.398 -12.764 1.00 10.00 67 ILE A C 16
ATOM 21758 O O . ILE A 1 52 ? -3.779 0.310 -12.502 1.00 10.00 67 ILE A O 16
ATOM 21774 N N . ASN A 1 53 ? -2.093 1.505 -13.385 1.00 10.00 68 ASN A N 16
ATOM 21775 C CA . ASN A 1 53 ? -1.333 0.331 -13.783 1.00 10.00 68 ASN A CA 16
ATOM 21776 C C . ASN A 1 53 ? -0.164 0.114 -12.833 1.00 10.00 68 ASN A C 16
ATOM 21777 O O . ASN A 1 53 ? 0.177 0.994 -12.042 1.00 10.00 68 ASN A O 16
ATOM 21788 N N . GLU A 1 54 ? 0.460 -1.051 -12.923 1.00 10.00 69 GLU A N 16
ATOM 21789 C CA . GLU A 1 54 ? 1.594 -1.383 -12.065 1.00 10.00 69 GLU A CA 16
ATOM 21790 C C . GLU A 1 54 ? 2.847 -0.631 -12.505 1.00 10.00 69 GLU A C 16
ATOM 21791 O O . GLU A 1 54 ? 3.886 -0.702 -11.854 1.00 10.00 69 GLU A O 16
ATOM 21803 N N . THR A 1 55 ? 2.736 0.082 -13.614 1.00 10.00 70 THR A N 16
ATOM 21804 C CA . THR A 1 55 ? 3.842 0.854 -14.148 1.00 10.00 70 THR A CA 16
ATOM 21805 C C . THR A 1 55 ? 3.601 2.347 -13.946 1.00 10.00 70 THR A C 16
ATOM 21806 O O . THR A 1 55 ? 4.169 3.186 -14.648 1.00 10.00 70 THR A O 16
ATOM 21817 N N . ASP A 1 56 ? 2.752 2.675 -12.980 1.00 10.00 71 ASP A N 16
ATOM 21818 C CA . ASP A 1 56 ? 2.427 4.066 -12.692 1.00 10.00 71 ASP A CA 16
ATOM 21819 C C . ASP A 1 56 ? 3.130 4.548 -11.432 1.00 10.00 71 ASP A C 16
ATOM 21820 O O . ASP A 1 56 ? 3.422 3.767 -10.526 1.00 10.00 71 ASP A O 16
ATOM 21829 N N . THR A 1 57 ? 3.401 5.839 -11.390 1.00 10.00 72 THR A N 16
ATOM 21830 C CA . THR A 1 57 ? 4.063 6.454 -10.257 1.00 10.00 72 THR A CA 16
ATOM 21831 C C . THR A 1 57 ? 3.388 7.788 -9.927 1.00 10.00 72 THR A C 16
ATOM 21832 O O . THR A 1 57 ? 2.652 8.327 -10.758 1.00 10.00 72 THR A O 16
ATOM 21843 N N . PRO A 1 58 ? 3.611 8.342 -8.720 1.00 10.00 73 PRO A N 16
ATOM 21844 C CA . PRO A 1 58 ? 3.009 9.620 -8.309 1.00 10.00 73 PRO A CA 16
ATOM 21845 C C . PRO A 1 58 ? 3.273 10.745 -9.311 1.00 10.00 73 PRO A C 16
ATOM 21846 O O . PRO A 1 58 ? 2.360 11.477 -9.692 1.00 10.00 73 PRO A O 16
ATOM 21857 N N . ALA A 1 59 ? 4.518 10.863 -9.758 1.00 10.00 74 ALA A N 16
ATOM 21858 C CA . ALA A 1 59 ? 4.886 11.903 -10.712 1.00 10.00 74 ALA A CA 16
ATOM 21859 C C . ALA A 1 59 ? 4.393 11.564 -12.116 1.00 10.00 74 ALA A C 16
ATOM 21860 O O . ALA A 1 59 ? 4.232 12.445 -12.957 1.00 10.00 74 ALA A O 16
ATOM 21867 N N . GLN A 1 60 ? 4.128 10.286 -12.355 1.00 10.00 75 GLN A N 16
ATOM 21868 C CA . GLN A 1 60 ? 3.651 9.828 -13.655 1.00 10.00 75 GLN A CA 16
ATOM 21869 C C . GLN A 1 60 ? 2.209 10.275 -13.875 1.00 10.00 75 GLN A C 16
ATOM 21870 O O . GLN A 1 60 ? 1.792 10.558 -15.000 1.00 10.00 75 GLN A O 16
ATOM 21884 N N . LEU A 1 61 ? 1.450 10.334 -12.786 1.00 10.00 76 LEU A N 16
ATOM 21885 C CA . LEU A 1 61 ? 0.056 10.753 -12.845 1.00 10.00 76 LEU A CA 16
ATOM 21886 C C . LEU A 1 61 ? -0.096 12.188 -12.351 1.00 10.00 76 LEU A C 16
ATOM 21887 O O . LEU A 1 61 ? -1.213 12.706 -12.256 1.00 10.00 76 LEU A O 16
ATOM 21903 N N . GLU A 1 62 ? 1.040 12.819 -12.043 1.00 10.00 77 GLU A N 16
ATOM 21904 C CA . GLU A 1 62 ? 1.068 14.194 -11.544 1.00 10.00 77 GLU A CA 16
ATOM 21905 C C . GLU A 1 62 ? 0.206 14.334 -10.293 1.00 10.00 77 GLU A C 16
ATOM 21906 O O . GLU A 1 62 ? -0.503 15.327 -10.114 1.00 10.00 77 GLU A O 16
ATOM 21918 N N . MET A 1 63 ? 0.299 13.337 -9.425 1.00 10.00 78 MET A N 16
ATOM 21919 C CA . MET A 1 63 ? -0.469 13.307 -8.186 1.00 10.00 78 MET A CA 16
ATOM 21920 C C . MET A 1 63 ? 0.118 14.265 -7.166 1.00 10.00 78 MET A C 16
ATOM 21921 O O . MET A 1 63 ? 1.333 14.442 -7.098 1.00 10.00 78 MET A O 16
ATOM 21935 N N . GLU A 1 64 ? -0.751 14.867 -6.376 1.00 10.00 79 GLU A N 16
ATOM 21936 C CA . GLU A 1 64 ? -0.333 15.807 -5.353 1.00 10.00 79 GLU A CA 16
ATOM 21937 C C . GLU A 1 64 ? -0.789 15.313 -3.991 1.00 10.00 79 GLU A C 16
ATOM 21938 O O . GLU A 1 64 ? -1.367 14.229 -3.877 1.00 10.00 79 GLU A O 16
ATOM 21950 N N . ASP A 1 65 ? -0.535 16.095 -2.954 1.00 10.00 80 ASP A N 16
ATOM 21951 C CA . ASP A 1 65 ? -0.953 15.709 -1.616 1.00 10.00 80 ASP A CA 16
ATOM 21952 C C . ASP A 1 65 ? -2.455 15.927 -1.483 1.00 10.00 80 ASP A C 16
ATOM 21953 O O . ASP A 1 65 ? -3.043 16.678 -2.267 1.00 10.00 80 ASP A O 16
ATOM 21962 N N . GLU A 1 66 ? -3.068 15.256 -0.510 1.00 10.00 81 GLU A N 16
ATOM 21963 C CA . GLU A 1 66 ? -4.514 15.350 -0.268 1.00 10.00 81 GLU A CA 16
ATOM 21964 C C . GLU A 1 66 ? -5.306 14.607 -1.346 1.00 10.00 81 GLU A C 16
ATOM 21965 O O . GLU A 1 66 ? -6.539 14.616 -1.337 1.00 10.00 81 GLU A O 16
ATOM 21977 N N . ASP A 1 67 ? -4.596 13.956 -2.267 1.00 10.00 82 ASP A N 16
ATOM 21978 C CA . ASP A 1 67 ? -5.241 13.202 -3.339 1.00 10.00 82 ASP A CA 16
ATOM 21979 C C . ASP A 1 67 ? -5.754 11.869 -2.807 1.00 10.00 82 ASP A C 16
ATOM 21980 O O . ASP A 1 67 ? -5.201 11.316 -1.851 1.00 10.00 82 ASP A O 16
ATOM 21989 N N . THR A 1 68 ? -6.809 11.356 -3.420 1.00 10.00 83 THR A N 16
ATOM 21990 C CA . THR A 1 68 ? -7.405 10.103 -2.984 1.00 10.00 83 THR A CA 16
ATOM 21991 C C . THR A 1 68 ? -7.525 9.100 -4.131 1.00 10.00 83 THR A C 16
ATOM 21992 O O . THR A 1 68 ? -7.916 9.454 -5.244 1.00 10.00 83 THR A O 16
ATOM 22003 N N . ILE A 1 69 ? -7.178 7.849 -3.849 1.00 10.00 84 ILE A N 16
ATOM 22004 C CA . ILE A 1 69 ? -7.267 6.780 -4.831 1.00 10.00 84 ILE A CA 16
ATOM 22005 C C . ILE A 1 69 ? -8.488 5.917 -4.523 1.00 10.00 84 ILE A C 16
ATOM 22006 O O . ILE A 1 69 ? -8.736 5.570 -3.366 1.00 10.00 84 ILE A O 16
ATOM 22022 N N . ASP A 1 70 ? -9.254 5.593 -5.552 1.00 10.00 85 ASP A N 16
ATOM 22023 C CA . ASP A 1 70 ? -10.462 4.796 -5.384 1.00 10.00 85 ASP A CA 16
ATOM 22024 C C . ASP A 1 70 ? -10.169 3.313 -5.534 1.00 10.00 85 ASP A C 16
ATOM 22025 O O . ASP A 1 70 ? -9.424 2.903 -6.422 1.00 10.00 85 ASP A O 16
ATOM 22034 N N . VAL A 1 71 ? -10.761 2.514 -4.659 1.00 10.00 86 VAL A N 16
ATOM 22035 C CA . VAL A 1 71 ? -10.574 1.070 -4.686 1.00 10.00 86 VAL A CA 16
ATOM 22036 C C . VAL A 1 71 ? -11.910 0.368 -4.915 1.00 10.00 86 VAL A C 16
ATOM 22037 O O . VAL A 1 71 ? -12.880 0.611 -4.194 1.00 10.00 86 VAL A O 16
ATOM 22050 N N . PHE A 1 72 ? -11.958 -0.481 -5.932 1.00 10.00 87 PHE A N 16
ATOM 22051 C CA . PHE A 1 72 ? -13.165 -1.227 -6.263 1.00 10.00 87 PHE A CA 16
ATOM 22052 C C . PHE A 1 72 ? -12.850 -2.717 -6.333 1.00 10.00 87 PHE A C 16
ATOM 22053 O O . PHE A 1 72 ? -11.692 -3.102 -6.476 1.00 10.00 87 PHE A O 16
ATOM 22070 N N . GLN A 1 73 ? -13.871 -3.549 -6.227 1.00 10.00 88 GLN A N 16
ATOM 22071 C CA . GLN A 1 73 ? -13.688 -4.990 -6.296 1.00 10.00 88 GLN A CA 16
ATOM 22072 C C . GLN A 1 73 ? -14.058 -5.495 -7.685 1.00 10.00 88 GLN A C 16
ATOM 22073 O O . GLN A 1 73 ? -14.910 -4.910 -8.357 1.00 10.00 88 GLN A O 16
ATOM 22087 N N . GLN A 1 74 ? -13.410 -6.563 -8.124 1.00 10.00 89 GLN A N 16
ATOM 22088 C CA . GLN A 1 74 ? -13.684 -7.135 -9.432 1.00 10.00 89 GLN A CA 16
ATOM 22089 C C . GLN A 1 74 ? -14.870 -8.088 -9.349 1.00 10.00 89 GLN A C 16
ATOM 22090 O O . GLN A 1 74 ? -14.951 -8.921 -8.443 1.00 10.00 89 GLN A O 16
ATOM 22104 N N . GLN A 1 75 ? -15.788 -7.941 -10.292 1.00 10.00 90 GLN A N 16
ATOM 22105 C CA . GLN A 1 75 ? -16.989 -8.763 -10.349 1.00 10.00 90 GLN A CA 16
ATOM 22106 C C . GLN A 1 75 ? -16.650 -10.237 -10.534 1.00 10.00 90 GLN A C 16
ATOM 22107 O O . GLN A 1 75 ? -15.709 -10.589 -11.248 1.00 10.00 90 GLN A O 16
ATOM 22121 N N . THR A 1 76 ? -17.427 -11.088 -9.887 1.00 10.00 91 THR A N 16
ATOM 22122 C CA . THR A 1 76 ? -17.231 -12.523 -9.957 1.00 10.00 91 THR A CA 16
ATOM 22123 C C . THR A 1 76 ? -18.110 -13.143 -11.036 1.00 10.00 91 THR A C 16
ATOM 22124 O O . THR A 1 76 ? -17.862 -14.260 -11.492 1.00 10.00 91 THR A O 16
ATOM 22135 N N . GLY A 1 77 ? -19.141 -12.415 -11.435 1.00 10.00 92 GLY A N 16
ATOM 22136 C CA . GLY A 1 77 ? -20.049 -12.906 -12.452 1.00 10.00 92 GLY A CA 16
ATOM 22137 C C . GLY A 1 77 ? -21.382 -13.342 -11.874 1.00 10.00 92 GLY A C 16
ATOM 22138 O O . GLY A 1 77 ? -21.611 -13.223 -10.663 1.00 10.00 92 GLY A O 16
ATOM 22142 N N . ASP B 2 1 ? -14.785 5.207 14.801 1.00 10.00 195 ASP B N 16
ATOM 22143 C CA . ASP B 2 1 ? -14.349 5.227 13.410 1.00 10.00 195 ASP B CA 16
ATOM 22144 C C . ASP B 2 1 ? -13.057 4.446 13.269 1.00 10.00 195 ASP B C 16
ATOM 22145 O O . ASP B 2 1 ? -12.410 4.123 14.269 1.00 10.00 195 ASP B O 16
ATOM 22154 N N . THR B 2 2 ? -12.673 4.140 12.042 1.00 10.00 196 THR B N 16
ATOM 22155 C CA . THR B 2 2 ? -11.450 3.404 11.821 1.00 10.00 196 THR B CA 16
ATOM 22156 C C . THR B 2 2 ? -10.473 4.226 10.990 1.00 10.00 196 THR B C 16
ATOM 22157 O O . THR B 2 2 ? -10.807 4.696 9.902 1.00 10.00 196 THR B O 16
ATOM 22168 N N . ALA B 2 3 ? -9.265 4.385 11.513 1.00 10.00 197 ALA B N 16
ATOM 22169 C CA . ALA B 2 3 ? -8.218 5.135 10.834 1.00 10.00 197 ALA B CA 16
ATOM 22170 C C . ALA B 2 3 ? -7.014 4.232 10.625 1.00 10.00 197 ALA B C 16
ATOM 22171 O O . ALA B 2 3 ? -6.551 3.589 11.563 1.00 10.00 197 ALA B O 16
ATOM 22178 N N . GLY B 2 4 ? -6.515 4.188 9.403 1.00 10.00 198 GLY B N 16
ATOM 22179 C CA . GLY B 2 4 ? -5.385 3.345 9.090 1.00 10.00 198 GLY B CA 16
ATOM 22180 C C . GLY B 2 4 ? -4.219 4.132 8.540 1.00 10.00 198 GLY B C 16
ATOM 22181 O O . GLY B 2 4 ? -4.404 4.993 7.686 1.00 10.00 198 GLY B O 16
ATOM 22185 N N . CYS B 2 5 ? -3.025 3.871 9.044 1.00 10.00 199 CYS B N 16
ATOM 22186 C CA . CYS B 2 5 ? -1.845 4.564 8.559 1.00 10.00 199 CYS B CA 16
ATOM 22187 C C . CYS B 2 5 ? -0.901 3.541 7.937 1.00 10.00 199 CYS B C 16
ATOM 22188 O O . CYS B 2 5 ? -0.550 2.542 8.562 1.00 10.00 199 CYS B O 16
ATOM 22196 N N . ILE B 2 6 ? -0.543 3.765 6.681 1.00 10.00 200 ILE B N 16
ATOM 22197 C CA . ILE B 2 6 ? 0.338 2.861 5.965 1.00 10.00 200 ILE B CA 16
ATOM 22198 C C . ILE B 2 6 ? 1.543 3.617 5.378 1.00 10.00 200 ILE B C 16
ATOM 22199 O O . ILE B 2 6 ? 1.382 4.673 4.759 1.00 10.00 200 ILE B O 16
ATOM 22215 N N . VAL B 2 7 ? 2.752 3.127 5.619 1.00 10.00 201 VAL B N 16
ATOM 22216 C CA . VAL B 2 7 ? 3.935 3.772 5.063 1.00 10.00 201 VAL B CA 16
ATOM 22217 C C . VAL B 2 7 ? 4.755 2.798 4.214 1.00 10.00 201 VAL B C 16
ATOM 22218 O O . VAL B 2 7 ? 5.074 1.691 4.656 1.00 10.00 201 VAL B O 16
ATOM 22231 N N . ILE B 2 8 ? 5.071 3.193 2.984 1.00 10.00 202 ILE B N 16
ATOM 22232 C CA . ILE B 2 8 ? 5.870 2.357 2.102 1.00 10.00 202 ILE B CA 16
ATOM 22233 C C . ILE B 2 8 ? 7.114 3.120 1.660 1.00 10.00 202 ILE B C 16
ATOM 22234 O O . ILE B 2 8 ? 7.033 4.269 1.220 1.00 10.00 202 ILE B O 16
ATOM 22264 N N . ASP B 2 10 ? 10.649 2.858 -0.709 1.00 10.00 204 ASP B N 16
ATOM 22265 C CA . ASP B 2 10 ? 11.391 2.124 -1.726 1.00 10.00 204 ASP B CA 16
ATOM 22266 C C . ASP B 2 10 ? 12.742 2.788 -1.930 1.00 10.00 204 ASP B C 16
ATOM 22267 O O . ASP B 2 10 ? 12.818 3.997 -2.148 1.00 10.00 204 ASP B O 16
ATOM 22290 N N . GLU B 2 12 ? 16.493 2.517 -4.013 1.00 10.00 206 GLU B N 16
ATOM 22291 C CA . GLU B 2 12 ? 17.229 1.918 -5.118 1.00 10.00 206 GLU B CA 16
ATOM 22292 C C . GLU B 2 12 ? 18.560 1.336 -4.634 1.00 10.00 206 GLU B C 16
ATOM 22293 O O . GLU B 2 12 ? 18.919 1.460 -3.460 1.00 10.00 206 GLU B O 16
ATOM 22305 N N . ASP A 1 1 ? 10.665 14.047 -0.595 1.00 10.00 16 ASP A N 17
ATOM 22306 C CA . ASP A 1 1 ? 9.441 14.613 -0.038 1.00 10.00 16 ASP A CA 17
ATOM 22307 C C . ASP A 1 1 ? 8.376 13.530 0.093 1.00 10.00 16 ASP A C 17
ATOM 22308 O O . ASP A 1 1 ? 8.153 12.749 -0.837 1.00 10.00 16 ASP A O 17
ATOM 22317 N N . HIS A 1 2 ? 7.738 13.472 1.251 1.00 10.00 17 HIS A N 17
ATOM 22318 C CA . HIS A 1 2 ? 6.699 12.485 1.502 1.00 10.00 17 HIS A CA 17
ATOM 22319 C C . HIS A 1 2 ? 5.340 13.030 1.091 1.00 10.00 17 HIS A C 17
ATOM 22320 O O . HIS A 1 2 ? 4.899 14.066 1.592 1.00 10.00 17 HIS A O 17
ATOM 22334 N N . ILE A 1 3 ? 4.684 12.332 0.183 1.00 10.00 18 ILE A N 17
ATOM 22335 C CA . ILE A 1 3 ? 3.378 12.745 -0.297 1.00 10.00 18 ILE A CA 17
ATOM 22336 C C . ILE A 1 3 ? 2.285 11.973 0.442 1.00 10.00 18 ILE A C 17
ATOM 22337 O O . ILE A 1 3 ? 2.326 10.744 0.526 1.00 10.00 18 ILE A O 17
ATOM 22353 N N . ASN A 1 4 ? 1.332 12.697 1.009 1.00 10.00 19 ASN A N 17
ATOM 22354 C CA . ASN A 1 4 ? 0.248 12.074 1.752 1.00 10.00 19 ASN A CA 17
ATOM 22355 C C . ASN A 1 4 ? -0.931 11.765 0.845 1.00 10.00 19 ASN A C 17
ATOM 22356 O O . ASN A 1 4 ? -1.687 12.660 0.454 1.00 10.00 19 ASN A O 17
ATOM 22367 N N . LEU A 1 5 ? -1.076 10.497 0.509 1.00 10.00 20 LEU A N 17
ATOM 22368 C CA . LEU A 1 5 ? -2.168 10.051 -0.335 1.00 10.00 20 LEU A CA 17
ATOM 22369 C C . LEU A 1 5 ? -3.229 9.381 0.525 1.00 10.00 20 LEU A C 17
ATOM 22370 O O . LEU A 1 5 ? -2.933 8.905 1.623 1.00 10.00 20 LEU A O 17
ATOM 22386 N N . LYS A 1 6 ? -4.462 9.352 0.048 1.00 10.00 21 LYS A N 17
ATOM 22387 C CA . LYS A 1 6 ? -5.544 8.755 0.815 1.00 10.00 21 LYS A CA 17
ATOM 22388 C C . LYS A 1 6 ? -6.235 7.636 0.051 1.00 10.00 21 LYS A C 17
ATOM 22389 O O . LYS A 1 6 ? -6.468 7.735 -1.157 1.00 10.00 21 LYS A O 17
ATOM 22408 N N . VAL A 1 7 ? -6.543 6.567 0.764 1.00 10.00 22 VAL A N 17
ATOM 22409 C CA . VAL A 1 7 ? -7.243 5.431 0.192 1.00 10.00 22 VAL A CA 17
ATOM 22410 C C . VAL A 1 7 ? -8.641 5.360 0.790 1.00 10.00 22 VAL A C 17
ATOM 22411 O O . VAL A 1 7 ? -8.797 5.227 2.007 1.00 10.00 22 VAL A O 17
ATOM 22424 N N . ALA A 1 8 ? -9.651 5.479 -0.058 1.00 10.00 23 ALA A N 17
ATOM 22425 C CA . ALA A 1 8 ? -11.030 5.443 0.396 1.00 10.00 23 ALA A CA 17
ATOM 22426 C C . ALA A 1 8 ? -11.703 4.140 -0.004 1.00 10.00 23 ALA A C 17
ATOM 22427 O O . ALA A 1 8 ? -11.896 3.864 -1.191 1.00 10.00 23 ALA A O 17
ATOM 22434 N N . GLY A 1 9 ? -12.045 3.336 0.990 1.00 10.00 24 GLY A N 17
ATOM 22435 C CA . GLY A 1 9 ? -12.701 2.074 0.727 1.00 10.00 24 GLY A CA 17
ATOM 22436 C C . GLY A 1 9 ? -14.209 2.203 0.768 1.00 10.00 24 GLY A C 17
ATOM 22437 O O . GLY A 1 9 ? -14.734 3.226 1.210 1.00 10.00 24 GLY A O 17
ATOM 22441 N N . GLN A 1 10 ? -14.904 1.165 0.319 1.00 10.00 25 GLN A N 17
ATOM 22442 C CA . GLN A 1 10 ? -16.365 1.161 0.299 1.00 10.00 25 GLN A CA 17
ATOM 22443 C C . GLN A 1 10 ? -16.927 1.073 1.718 1.00 10.00 25 GLN A C 17
ATOM 22444 O O . GLN A 1 10 ? -18.086 1.407 1.965 1.00 10.00 25 GLN A O 17
ATOM 22458 N N . ASP A 1 11 ? -16.090 0.623 2.643 1.00 10.00 26 ASP A N 17
ATOM 22459 C CA . ASP A 1 11 ? -16.483 0.481 4.042 1.00 10.00 26 ASP A CA 17
ATOM 22460 C C . ASP A 1 11 ? -16.513 1.834 4.748 1.00 10.00 26 ASP A C 17
ATOM 22461 O O . ASP A 1 11 ? -17.278 2.039 5.691 1.00 10.00 26 ASP A O 17
ATOM 22470 N N . GLY A 1 12 ? -15.691 2.761 4.280 1.00 10.00 27 GLY A N 17
ATOM 22471 C CA . GLY A 1 12 ? -15.632 4.075 4.893 1.00 10.00 27 GLY A CA 17
ATOM 22472 C C . GLY A 1 12 ? -14.330 4.283 5.636 1.00 10.00 27 GLY A C 17
ATOM 22473 O O . GLY A 1 12 ? -13.988 5.404 6.016 1.00 10.00 27 GLY A O 17
ATOM 22477 N N . SER A 1 13 ? -13.609 3.192 5.846 1.00 10.00 28 SER A N 17
ATOM 22478 C CA . SER A 1 13 ? -12.326 3.228 6.527 1.00 10.00 28 SER A CA 17
ATOM 22479 C C . SER A 1 13 ? -11.300 3.943 5.652 1.00 10.00 28 SER A C 17
ATOM 22480 O O . SER A 1 13 ? -11.060 3.540 4.511 1.00 10.00 28 SER A O 17
ATOM 22488 N N . VAL A 1 14 ? -10.721 5.014 6.171 1.00 10.00 29 VAL A N 17
ATOM 22489 C CA . VAL A 1 14 ? -9.735 5.776 5.423 1.00 10.00 29 VAL A CA 17
ATOM 22490 C C . VAL A 1 14 ? -8.318 5.386 5.838 1.00 10.00 29 VAL A C 17
ATOM 22491 O O . VAL A 1 14 ? -8.021 5.234 7.027 1.00 10.00 29 VAL A O 17
ATOM 22504 N N . VAL A 1 15 ? -7.460 5.181 4.849 1.00 10.00 30 VAL A N 17
ATOM 22505 C CA . VAL A 1 15 ? -6.073 4.821 5.103 1.00 10.00 30 VAL A CA 17
ATOM 22506 C C . VAL A 1 15 ? -5.144 5.867 4.498 1.00 10.00 30 VAL A C 17
ATOM 22507 O O . VAL A 1 15 ? -5.238 6.177 3.310 1.00 10.00 30 VAL A O 17
ATOM 22520 N N . GLN A 1 16 ? -4.276 6.429 5.328 1.00 10.00 31 GLN A N 17
ATOM 22521 C CA . GLN A 1 16 ? -3.328 7.434 4.885 1.00 10.00 31 GLN A CA 17
ATOM 22522 C C . GLN A 1 16 ? -2.066 6.753 4.373 1.00 10.00 31 GLN A C 17
ATOM 22523 O O . GLN A 1 16 ? -1.355 6.083 5.128 1.00 10.00 31 GLN A O 17
ATOM 22537 N N . PHE A 1 17 ? -1.802 6.920 3.092 1.00 10.00 32 PHE A N 17
ATOM 22538 C CA . PHE A 1 17 ? -0.645 6.313 2.460 1.00 10.00 32 PHE A CA 17
ATOM 22539 C C . PHE A 1 17 ? 0.541 7.270 2.461 1.00 10.00 32 PHE A C 17
ATOM 22540 O O . PHE A 1 17 ? 0.529 8.296 1.777 1.00 10.00 32 PHE A O 17
ATOM 22557 N N . LYS A 1 18 ? 1.554 6.936 3.245 1.00 10.00 33 LYS A N 17
ATOM 22558 C CA . LYS A 1 18 ? 2.764 7.737 3.315 1.00 10.00 33 LYS A CA 17
ATOM 22559 C C . LYS A 1 18 ? 3.807 7.124 2.396 1.00 10.00 33 LYS A C 17
ATOM 22560 O O . LYS A 1 18 ? 4.395 6.089 2.714 1.00 10.00 33 LYS A O 17
ATOM 22579 N N . ILE A 1 19 ? 3.997 7.735 1.238 1.00 10.00 34 ILE A N 17
ATOM 22580 C CA . ILE A 1 19 ? 4.955 7.233 0.263 1.00 10.00 34 ILE A CA 17
ATOM 22581 C C . ILE A 1 19 ? 5.778 8.383 -0.313 1.00 10.00 34 ILE A C 17
ATOM 22582 O O . ILE A 1 19 ? 5.423 9.554 -0.150 1.00 10.00 34 ILE A O 17
ATOM 22598 N N . LYS A 1 20 ? 6.885 8.055 -0.960 1.00 10.00 35 LYS A N 17
ATOM 22599 C CA . LYS A 1 20 ? 7.733 9.070 -1.567 1.00 10.00 35 LYS A CA 17
ATOM 22600 C C . LYS A 1 20 ? 7.236 9.388 -2.977 1.00 10.00 35 LYS A C 17
ATOM 22601 O O . LYS A 1 20 ? 6.632 8.541 -3.637 1.00 10.00 35 LYS A O 17
ATOM 22620 N N . ARG A 1 21 ? 7.511 10.597 -3.449 1.00 10.00 36 ARG A N 17
ATOM 22621 C CA . ARG A 1 21 ? 7.056 11.035 -4.770 1.00 10.00 36 ARG A CA 17
ATOM 22622 C C . ARG A 1 21 ? 7.775 10.304 -5.911 1.00 10.00 36 ARG A C 17
ATOM 22623 O O . ARG A 1 21 ? 7.439 10.486 -7.081 1.00 10.00 36 ARG A O 17
ATOM 22644 N N . HIS A 1 22 ? 8.761 9.483 -5.574 1.00 10.00 37 HIS A N 17
ATOM 22645 C CA . HIS A 1 22 ? 9.490 8.717 -6.583 1.00 10.00 37 HIS A CA 17
ATOM 22646 C C . HIS A 1 22 ? 9.311 7.216 -6.336 1.00 10.00 37 HIS A C 17
ATOM 22647 O O . HIS A 1 22 ? 10.017 6.384 -6.903 1.00 10.00 37 HIS A O 17
ATOM 22661 N N . THR A 1 23 ? 8.345 6.887 -5.493 1.00 10.00 38 THR A N 17
ATOM 22662 C CA . THR A 1 23 ? 8.050 5.504 -5.152 1.00 10.00 38 THR A CA 17
ATOM 22663 C C . THR A 1 23 ? 6.914 4.957 -6.022 1.00 10.00 38 THR A C 17
ATOM 22664 O O . THR A 1 23 ? 5.840 5.557 -6.092 1.00 10.00 38 THR A O 17
ATOM 22675 N N . PRO A 1 24 ? 7.149 3.826 -6.719 1.00 10.00 39 PRO A N 17
ATOM 22676 C CA . PRO A 1 24 ? 6.137 3.193 -7.581 1.00 10.00 39 PRO A CA 17
ATOM 22677 C C . PRO A 1 24 ? 4.827 2.915 -6.848 1.00 10.00 39 PRO A C 17
ATOM 22678 O O . PRO A 1 24 ? 4.822 2.562 -5.664 1.00 10.00 39 PRO A O 17
ATOM 22689 N N . LEU A 1 25 ? 3.718 3.054 -7.568 1.00 10.00 40 LEU A N 17
ATOM 22690 C CA . LEU A 1 25 ? 2.393 2.841 -6.996 1.00 10.00 40 LEU A CA 17
ATOM 22691 C C . LEU A 1 25 ? 2.054 1.356 -6.892 1.00 10.00 40 LEU A C 17
ATOM 22692 O O . LEU A 1 25 ? 0.985 0.990 -6.404 1.00 10.00 40 LEU A O 17
ATOM 22708 N N . SER A 1 26 ? 2.963 0.505 -7.350 1.00 10.00 41 SER A N 17
ATOM 22709 C CA . SER A 1 26 ? 2.758 -0.934 -7.296 1.00 10.00 41 SER A CA 17
ATOM 22710 C C . SER A 1 26 ? 2.617 -1.396 -5.847 1.00 10.00 41 SER A C 17
ATOM 22711 O O . SER A 1 26 ? 1.781 -2.243 -5.530 1.00 10.00 41 SER A O 17
ATOM 22719 N N . LYS A 1 27 ? 3.421 -0.808 -4.966 1.00 10.00 42 LYS A N 17
ATOM 22720 C CA . LYS A 1 27 ? 3.376 -1.156 -3.553 1.00 10.00 42 LYS A CA 17
ATOM 22721 C C . LYS A 1 27 ? 2.075 -0.667 -2.932 1.00 10.00 42 LYS A C 17
ATOM 22722 O O . LYS A 1 27 ? 1.531 -1.301 -2.039 1.00 10.00 42 LYS A O 17
ATOM 22741 N N . LEU A 1 28 ? 1.573 0.454 -3.432 1.00 10.00 43 LEU A N 17
ATOM 22742 C CA . LEU A 1 28 ? 0.338 1.042 -2.921 1.00 10.00 43 LEU A CA 17
ATOM 22743 C C . LEU A 1 28 ? -0.845 0.104 -3.139 1.00 10.00 43 LEU A C 17
ATOM 22744 O O . LEU A 1 28 ? -1.741 0.011 -2.301 1.00 10.00 43 LEU A O 17
ATOM 22760 N N . MET A 1 29 ? -0.829 -0.605 -4.255 1.00 10.00 44 MET A N 17
ATOM 22761 C CA . MET A 1 29 ? -1.912 -1.525 -4.585 1.00 10.00 44 MET A CA 17
ATOM 22762 C C . MET A 1 29 ? -1.756 -2.863 -3.870 1.00 10.00 44 MET A C 17
ATOM 22763 O O . MET A 1 29 ? -2.744 -3.514 -3.548 1.00 10.00 44 MET A O 17
ATOM 22777 N N . LYS A 1 30 ? -0.520 -3.262 -3.602 1.00 10.00 45 LYS A N 17
ATOM 22778 C CA . LYS A 1 30 ? -0.265 -4.548 -2.959 1.00 10.00 45 LYS A CA 17
ATOM 22779 C C . LYS A 1 30 ? -0.233 -4.466 -1.433 1.00 10.00 45 LYS A C 17
ATOM 22780 O O . LYS A 1 30 ? -0.762 -5.348 -0.760 1.00 10.00 45 LYS A O 17
ATOM 22799 N N . ALA A 1 31 ? 0.371 -3.416 -0.890 1.00 10.00 46 ALA A N 17
ATOM 22800 C CA . ALA A 1 31 ? 0.480 -3.260 0.561 1.00 10.00 46 ALA A CA 17
ATOM 22801 C C . ALA A 1 31 ? -0.892 -3.275 1.238 1.00 10.00 46 ALA A C 17
ATOM 22802 O O . ALA A 1 31 ? -1.111 -4.022 2.193 1.00 10.00 46 ALA A O 17
ATOM 22809 N N . TYR A 1 32 ? -1.815 -2.464 0.736 1.00 10.00 47 TYR A N 17
ATOM 22810 C CA . TYR A 1 32 ? -3.159 -2.404 1.304 1.00 10.00 47 TYR A CA 17
ATOM 22811 C C . TYR A 1 32 ? -3.923 -3.691 0.999 1.00 10.00 47 TYR A C 17
ATOM 22812 O O . TYR A 1 32 ? -4.743 -4.144 1.800 1.00 10.00 47 TYR A O 17
ATOM 22830 N N . CYS A 1 33 ? -3.630 -4.290 -0.148 1.00 10.00 48 CYS A N 17
ATOM 22831 C CA . CYS A 1 33 ? -4.281 -5.528 -0.557 1.00 10.00 48 CYS A CA 17
ATOM 22832 C C . CYS A 1 33 ? -3.921 -6.657 0.401 1.00 10.00 48 CYS A C 17
ATOM 22833 O O . CYS A 1 33 ? -4.786 -7.430 0.820 1.00 10.00 48 CYS A O 17
ATOM 22841 N N . GLU A 1 34 ? -2.641 -6.740 0.747 1.00 10.00 49 GLU A N 17
ATOM 22842 C CA . GLU A 1 34 ? -2.156 -7.756 1.665 1.00 10.00 49 GLU A CA 17
ATOM 22843 C C . GLU A 1 34 ? -2.756 -7.536 3.050 1.00 10.00 49 GLU A C 17
ATOM 22844 O O . GLU A 1 34 ? -3.074 -8.490 3.758 1.00 10.00 49 GLU A O 17
ATOM 22856 N N . ARG A 1 35 ? -2.926 -6.267 3.420 1.00 10.00 50 ARG A N 17
ATOM 22857 C CA . ARG A 1 35 ? -3.510 -5.922 4.712 1.00 10.00 50 ARG A CA 17
ATOM 22858 C C . ARG A 1 35 ? -4.931 -6.463 4.806 1.00 10.00 50 ARG A C 17
ATOM 22859 O O . ARG A 1 35 ? -5.361 -6.934 5.858 1.00 10.00 50 ARG A O 17
ATOM 22880 N N . GLN A 1 36 ? -5.653 -6.406 3.692 1.00 10.00 51 GLN A N 17
ATOM 22881 C CA . GLN A 1 36 ? -7.025 -6.899 3.645 1.00 10.00 51 GLN A CA 17
ATOM 22882 C C . GLN A 1 36 ? -7.044 -8.420 3.503 1.00 10.00 51 GLN A C 17
ATOM 22883 O O . GLN A 1 36 ? -8.042 -9.069 3.817 1.00 10.00 51 GLN A O 17
ATOM 22897 N N . GLY A 1 37 ? -5.934 -8.978 3.036 1.00 10.00 52 GLY A N 17
ATOM 22898 C CA . GLY A 1 37 ? -5.826 -10.417 2.873 1.00 10.00 52 GLY A CA 17
ATOM 22899 C C . GLY A 1 37 ? -6.504 -10.913 1.616 1.00 10.00 52 GLY A C 17
ATOM 22900 O O . GLY A 1 37 ? -7.043 -12.022 1.587 1.00 10.00 52 GLY A O 17
ATOM 22904 N N . LEU A 1 38 ? -6.479 -10.096 0.576 1.00 10.00 53 LEU A N 17
ATOM 22905 C CA . LEU A 1 38 ? -7.100 -10.457 -0.688 1.00 10.00 53 LEU A CA 17
ATOM 22906 C C . LEU A 1 38 ? -6.078 -10.415 -1.818 1.00 10.00 53 LEU A C 17
ATOM 22907 O O . LEU A 1 38 ? -4.934 -10.000 -1.617 1.00 10.00 53 LEU A O 17
ATOM 22923 N N . SER A 1 39 ? -6.492 -10.845 -2.999 1.00 10.00 54 SER A N 17
ATOM 22924 C CA . SER A 1 39 ? -5.616 -10.849 -4.160 1.00 10.00 54 SER A CA 17
ATOM 22925 C C . SER A 1 39 ? -5.730 -9.528 -4.909 1.00 10.00 54 SER A C 17
ATOM 22926 O O . SER A 1 39 ? -6.820 -8.959 -5.018 1.00 10.00 54 SER A O 17
ATOM 22934 N N . MET A 1 40 ? -4.609 -9.048 -5.439 1.00 10.00 55 MET A N 17
ATOM 22935 C CA . MET A 1 40 ? -4.588 -7.789 -6.175 1.00 10.00 55 MET A CA 17
ATOM 22936 C C . MET A 1 40 ? -5.400 -7.910 -7.461 1.00 10.00 55 MET A C 17
ATOM 22937 O O . MET A 1 40 ? -5.826 -6.911 -8.035 1.00 10.00 55 MET A O 17
ATOM 22951 N N . ARG A 1 41 ? -5.624 -9.144 -7.899 1.00 10.00 56 ARG A N 17
ATOM 22952 C CA . ARG A 1 41 ? -6.394 -9.397 -9.108 1.00 10.00 56 ARG A CA 17
ATOM 22953 C C . ARG A 1 41 ? -7.890 -9.373 -8.810 1.00 10.00 56 ARG A C 17
ATOM 22954 O O . ARG A 1 41 ? -8.711 -9.354 -9.725 1.00 10.00 56 ARG A O 17
ATOM 22975 N N . GLN A 1 42 ? -8.241 -9.359 -7.531 1.00 10.00 57 GLN A N 17
ATOM 22976 C CA . GLN A 1 42 ? -9.642 -9.336 -7.126 1.00 10.00 57 GLN A CA 17
ATOM 22977 C C . GLN A 1 42 ? -10.146 -7.902 -6.995 1.00 10.00 57 GLN A C 17
ATOM 22978 O O . GLN A 1 42 ? -11.334 -7.633 -7.159 1.00 10.00 57 GLN A O 17
ATOM 22992 N N . ILE A 1 43 ? -9.241 -6.982 -6.705 1.00 10.00 58 ILE A N 17
ATOM 22993 C CA . ILE A 1 43 ? -9.617 -5.586 -6.542 1.00 10.00 58 ILE A CA 17
ATOM 22994 C C . ILE A 1 43 ? -9.044 -4.728 -7.664 1.00 10.00 58 ILE A C 17
ATOM 22995 O O . ILE A 1 43 ? -8.227 -5.195 -8.456 1.00 10.00 58 ILE A O 17
ATOM 23011 N N . ARG A 1 44 ? -9.503 -3.488 -7.744 1.00 10.00 59 ARG A N 17
ATOM 23012 C CA . ARG A 1 44 ? -9.043 -2.554 -8.763 1.00 10.00 59 ARG A CA 17
ATOM 23013 C C . ARG A 1 44 ? -8.885 -1.168 -8.160 1.00 10.00 59 ARG A C 17
ATOM 23014 O O . ARG A 1 44 ? -9.674 -0.766 -7.304 1.00 10.00 59 ARG A O 17
ATOM 23035 N N . PHE A 1 45 ? -7.869 -0.445 -8.595 1.00 10.00 60 PHE A N 17
ATOM 23036 C CA . PHE A 1 45 ? -7.626 0.895 -8.094 1.00 10.00 60 PHE A CA 17
ATOM 23037 C C . PHE A 1 45 ? -7.741 1.905 -9.226 1.00 10.00 60 PHE A C 17
ATOM 23038 O O . PHE A 1 45 ? -7.201 1.695 -10.315 1.00 10.00 60 PHE A O 17
ATOM 23055 N N . ARG A 1 46 ? -8.453 2.993 -8.975 1.00 10.00 61 ARG A N 17
ATOM 23056 C CA . ARG A 1 46 ? -8.641 4.021 -9.987 1.00 10.00 61 ARG A CA 17
ATOM 23057 C C . ARG A 1 46 ? -8.310 5.404 -9.446 1.00 10.00 61 ARG A C 17
ATOM 23058 O O . ARG A 1 46 ? -8.650 5.739 -8.309 1.00 10.00 61 ARG A O 17
ATOM 23079 N N . PHE A 1 47 ? -7.637 6.191 -10.271 1.00 10.00 62 PHE A N 17
ATOM 23080 C CA . PHE A 1 47 ? -7.266 7.548 -9.917 1.00 10.00 62 PHE A CA 17
ATOM 23081 C C . PHE A 1 47 ? -7.659 8.476 -11.053 1.00 10.00 62 PHE A C 17
ATOM 23082 O O . PHE A 1 47 ? -7.346 8.203 -12.214 1.00 10.00 62 PHE A O 17
ATOM 23099 N N . ASP A 1 48 ? -8.371 9.549 -10.721 1.00 10.00 63 ASP A N 17
ATOM 23100 C CA . ASP A 1 48 ? -8.832 10.525 -11.712 1.00 10.00 63 ASP A CA 17
ATOM 23101 C C . ASP A 1 48 ? -9.779 9.851 -12.708 1.00 10.00 63 ASP A C 17
ATOM 23102 O O . ASP A 1 48 ? -9.961 10.310 -13.834 1.00 10.00 63 ASP A O 17
ATOM 23111 N N . GLY A 1 49 ? -10.375 8.748 -12.270 1.00 10.00 64 GLY A N 17
ATOM 23112 C CA . GLY A 1 49 ? -11.297 8.008 -13.109 1.00 10.00 64 GLY A CA 17
ATOM 23113 C C . GLY A 1 49 ? -10.595 7.052 -14.054 1.00 10.00 64 GLY A C 17
ATOM 23114 O O . GLY A 1 49 ? -11.245 6.372 -14.849 1.00 10.00 64 GLY A O 17
ATOM 23118 N N . GLN A 1 50 ? -9.274 6.991 -13.965 1.00 10.00 65 GLN A N 17
ATOM 23119 C CA . GLN A 1 50 ? -8.492 6.119 -14.828 1.00 10.00 65 GLN A CA 17
ATOM 23120 C C . GLN A 1 50 ? -7.923 4.944 -14.037 1.00 10.00 65 GLN A C 17
ATOM 23121 O O . GLN A 1 50 ? -7.532 5.102 -12.877 1.00 10.00 65 GLN A O 17
ATOM 23135 N N . PRO A 1 51 ? -7.903 3.739 -14.636 1.00 10.00 66 PRO A N 17
ATOM 23136 C CA . PRO A 1 51 ? -7.363 2.541 -13.987 1.00 10.00 66 PRO A CA 17
ATOM 23137 C C . PRO A 1 51 ? -5.855 2.633 -13.791 1.00 10.00 66 PRO A C 17
ATOM 23138 O O . PRO A 1 51 ? -5.115 2.969 -14.721 1.00 10.00 66 PRO A O 17
ATOM 23149 N N . ILE A 1 52 ? -5.403 2.338 -12.582 1.00 10.00 67 ILE A N 17
ATOM 23150 C CA . ILE A 1 52 ? -3.984 2.392 -12.268 1.00 10.00 67 ILE A CA 17
ATOM 23151 C C . ILE A 1 52 ? -3.299 1.086 -12.666 1.00 10.00 67 ILE A C 17
ATOM 23152 O O . ILE A 1 52 ? -3.864 0.001 -12.499 1.00 10.00 67 ILE A O 17
ATOM 23168 N N . ASN A 1 53 ? -2.096 1.200 -13.212 1.00 10.00 68 ASN A N 17
ATOM 23169 C CA . ASN A 1 53 ? -1.330 0.037 -13.634 1.00 10.00 68 ASN A CA 17
ATOM 23170 C C . ASN A 1 53 ? -0.234 -0.272 -12.625 1.00 10.00 68 ASN A C 17
ATOM 23171 O O . ASN A 1 53 ? -0.109 0.412 -11.609 1.00 10.00 68 ASN A O 17
ATOM 23182 N N . GLU A 1 54 ? 0.570 -1.285 -12.908 1.00 10.00 69 GLU A N 17
ATOM 23183 C CA . GLU A 1 54 ? 1.648 -1.681 -12.006 1.00 10.00 69 GLU A CA 17
ATOM 23184 C C . GLU A 1 54 ? 2.972 -1.040 -12.409 1.00 10.00 69 GLU A C 17
ATOM 23185 O O . GLU A 1 54 ? 4.035 -1.425 -11.919 1.00 10.00 69 GLU A O 17
ATOM 23197 N N . THR A 1 55 ? 2.903 -0.063 -13.301 1.00 10.00 70 THR A N 17
ATOM 23198 C CA . THR A 1 55 ? 4.092 0.630 -13.771 1.00 10.00 70 THR A CA 17
ATOM 23199 C C . THR A 1 55 ? 3.890 2.139 -13.720 1.00 10.00 70 THR A C 17
ATOM 23200 O O . THR A 1 55 ? 4.365 2.872 -14.588 1.00 10.00 70 THR A O 17
ATOM 23211 N N . ASP A 1 56 ? 3.196 2.605 -12.693 1.00 10.00 71 ASP A N 17
ATOM 23212 C CA . ASP A 1 56 ? 2.918 4.029 -12.552 1.00 10.00 71 ASP A CA 17
ATOM 23213 C C . ASP A 1 56 ? 3.496 4.583 -11.259 1.00 10.00 71 ASP A C 17
ATOM 23214 O O . ASP A 1 56 ? 3.665 3.860 -10.275 1.00 10.00 71 ASP A O 17
ATOM 23223 N N . THR A 1 57 ? 3.798 5.871 -11.275 1.00 10.00 72 THR A N 17
ATOM 23224 C CA . THR A 1 57 ? 4.346 6.562 -10.117 1.00 10.00 72 THR A CA 17
ATOM 23225 C C . THR A 1 57 ? 3.517 7.814 -9.829 1.00 10.00 72 THR A C 17
ATOM 23226 O O . THR A 1 57 ? 2.759 8.259 -10.694 1.00 10.00 72 THR A O 17
ATOM 23237 N N . PRO A 1 58 ? 3.634 8.395 -8.620 1.00 10.00 73 PRO A N 17
ATOM 23238 C CA . PRO A 1 58 ? 2.884 9.603 -8.248 1.00 10.00 73 PRO A CA 17
ATOM 23239 C C . PRO A 1 58 ? 3.117 10.748 -9.230 1.00 10.00 73 PRO A C 17
ATOM 23240 O O . PRO A 1 58 ? 2.172 11.394 -9.682 1.00 10.00 73 PRO A O 17
ATOM 23251 N N . ALA A 1 59 ? 4.379 10.978 -9.569 1.00 10.00 74 ALA A N 17
ATOM 23252 C CA . ALA A 1 59 ? 4.740 12.036 -10.501 1.00 10.00 74 ALA A CA 17
ATOM 23253 C C . ALA A 1 59 ? 4.229 11.719 -11.903 1.00 10.00 74 ALA A C 17
ATOM 23254 O O . ALA A 1 59 ? 3.840 12.614 -12.649 1.00 10.00 74 ALA A O 17
ATOM 23261 N N . GLN A 1 60 ? 4.214 10.434 -12.240 1.00 10.00 75 GLN A N 17
ATOM 23262 C CA . GLN A 1 60 ? 3.751 9.975 -13.547 1.00 10.00 75 GLN A CA 17
ATOM 23263 C C . GLN A 1 60 ? 2.266 10.281 -13.747 1.00 10.00 75 GLN A C 17
ATOM 23264 O O . GLN A 1 60 ? 1.838 10.655 -14.839 1.00 10.00 75 GLN A O 17
ATOM 23278 N N . LEU A 1 61 ? 1.484 10.130 -12.687 1.00 10.00 76 LEU A N 17
ATOM 23279 C CA . LEU A 1 61 ? 0.051 10.384 -12.761 1.00 10.00 76 LEU A CA 17
ATOM 23280 C C . LEU A 1 61 ? -0.288 11.809 -12.339 1.00 10.00 76 LEU A C 17
ATOM 23281 O O . LEU A 1 61 ? -1.463 12.159 -12.235 1.00 10.00 76 LEU A O 17
ATOM 23297 N N . GLU A 1 62 ? 0.744 12.624 -12.105 1.00 10.00 77 GLU A N 17
ATOM 23298 C CA . GLU A 1 62 ? 0.559 14.017 -11.691 1.00 10.00 77 GLU A CA 17
ATOM 23299 C C . GLU A 1 62 ? -0.248 14.090 -10.395 1.00 10.00 77 GLU A C 17
ATOM 23300 O O . GLU A 1 62 ? -1.143 14.923 -10.250 1.00 10.00 77 GLU A O 17
ATOM 23312 N N . MET A 1 63 ? 0.080 13.216 -9.456 1.00 10.00 78 MET A N 17
ATOM 23313 C CA . MET A 1 63 ? -0.617 13.163 -8.180 1.00 10.00 78 MET A CA 17
ATOM 23314 C C . MET A 1 63 ? -0.017 14.154 -7.196 1.00 10.00 78 MET A C 17
ATOM 23315 O O . MET A 1 63 ? 1.199 14.363 -7.172 1.00 10.00 78 MET A O 17
ATOM 23329 N N . GLU A 1 64 ? -0.873 14.765 -6.393 1.00 10.00 79 GLU A N 17
ATOM 23330 C CA . GLU A 1 64 ? -0.434 15.727 -5.398 1.00 10.00 79 GLU A CA 17
ATOM 23331 C C . GLU A 1 64 ? -0.866 15.278 -4.006 1.00 10.00 79 GLU A C 17
ATOM 23332 O O . GLU A 1 64 ? -1.528 14.250 -3.852 1.00 10.00 79 GLU A O 17
ATOM 23344 N N . ASP A 1 65 ? -0.489 16.045 -2.998 1.00 10.00 80 ASP A N 17
ATOM 23345 C CA . ASP A 1 65 ? -0.835 15.724 -1.620 1.00 10.00 80 ASP A CA 17
ATOM 23346 C C . ASP A 1 65 ? -2.339 15.874 -1.404 1.00 10.00 80 ASP A C 17
ATOM 23347 O O . ASP A 1 65 ? -2.974 16.717 -2.042 1.00 10.00 80 ASP A O 17
ATOM 23356 N N . GLU A 1 66 ? -2.892 15.031 -0.530 1.00 10.00 81 GLU A N 17
ATOM 23357 C CA . GLU A 1 66 ? -4.322 15.038 -0.188 1.00 10.00 81 GLU A CA 17
ATOM 23358 C C . GLU A 1 66 ? -5.177 14.360 -1.262 1.00 10.00 81 GLU A C 17
ATOM 23359 O O . GLU A 1 66 ? -6.404 14.325 -1.150 1.00 10.00 81 GLU A O 17
ATOM 23371 N N . ASP A 1 67 ? -4.540 13.816 -2.293 1.00 10.00 82 ASP A N 17
ATOM 23372 C CA . ASP A 1 67 ? -5.276 13.139 -3.360 1.00 10.00 82 ASP A CA 17
ATOM 23373 C C . ASP A 1 67 ? -5.820 11.803 -2.863 1.00 10.00 82 ASP A C 17
ATOM 23374 O O . ASP A 1 67 ? -5.164 11.102 -2.087 1.00 10.00 82 ASP A O 17
ATOM 23383 N N . THR A 1 68 ? -7.016 11.450 -3.307 1.00 10.00 83 THR A N 17
ATOM 23384 C CA . THR A 1 68 ? -7.652 10.214 -2.881 1.00 10.00 83 THR A CA 17
ATOM 23385 C C . THR A 1 68 ? -7.793 9.223 -4.037 1.00 10.00 83 THR A C 17
ATOM 23386 O O . THR A 1 68 ? -8.036 9.612 -5.182 1.00 10.00 83 THR A O 17
ATOM 23397 N N . ILE A 1 69 ? -7.615 7.944 -3.726 1.00 10.00 84 ILE A N 17
ATOM 23398 C CA . ILE A 1 69 ? -7.734 6.879 -4.712 1.00 10.00 84 ILE A CA 17
ATOM 23399 C C . ILE A 1 69 ? -8.908 5.974 -4.354 1.00 10.00 84 ILE A C 17
ATOM 23400 O O . ILE A 1 69 ? -9.070 5.583 -3.193 1.00 10.00 84 ILE A O 17
ATOM 23416 N N . ASP A 1 70 ? -9.725 5.651 -5.347 1.00 10.00 85 ASP A N 17
ATOM 23417 C CA . ASP A 1 70 ? -10.895 4.806 -5.132 1.00 10.00 85 ASP A CA 17
ATOM 23418 C C . ASP A 1 70 ? -10.534 3.331 -5.243 1.00 10.00 85 ASP A C 17
ATOM 23419 O O . ASP A 1 70 ? -9.714 2.939 -6.078 1.00 10.00 85 ASP A O 17
ATOM 23428 N N . VAL A 1 71 ? -11.154 2.518 -4.396 1.00 10.00 86 VAL A N 17
ATOM 23429 C CA . VAL A 1 71 ? -10.920 1.082 -4.395 1.00 10.00 86 VAL A CA 17
ATOM 23430 C C . VAL A 1 71 ? -12.175 0.338 -4.848 1.00 10.00 86 VAL A C 17
ATOM 23431 O O . VAL A 1 71 ? -13.242 0.469 -4.244 1.00 10.00 86 VAL A O 17
ATOM 23444 N N . PHE A 1 72 ? -12.048 -0.423 -5.921 1.00 10.00 87 PHE A N 17
ATOM 23445 C CA . PHE A 1 72 ? -13.162 -1.186 -6.457 1.00 10.00 87 PHE A CA 17
ATOM 23446 C C . PHE A 1 72 ? -12.844 -2.673 -6.436 1.00 10.00 87 PHE A C 17
ATOM 23447 O O . PHE A 1 72 ? -11.708 -3.068 -6.182 1.00 10.00 87 PHE A O 17
ATOM 23464 N N . GLN A 1 73 ? -13.847 -3.493 -6.695 1.00 10.00 88 GLN A N 17
ATOM 23465 C CA . GLN A 1 73 ? -13.665 -4.933 -6.723 1.00 10.00 88 GLN A CA 17
ATOM 23466 C C . GLN A 1 73 ? -14.031 -5.477 -8.094 1.00 10.00 88 GLN A C 17
ATOM 23467 O O . GLN A 1 73 ? -14.730 -4.819 -8.868 1.00 10.00 88 GLN A O 17
ATOM 23481 N N . GLN A 1 74 ? -13.537 -6.662 -8.399 1.00 10.00 89 GLN A N 17
ATOM 23482 C CA . GLN A 1 74 ? -13.817 -7.299 -9.672 1.00 10.00 89 GLN A CA 17
ATOM 23483 C C . GLN A 1 74 ? -15.134 -8.058 -9.589 1.00 10.00 89 GLN A C 17
ATOM 23484 O O . GLN A 1 74 ? -15.486 -8.595 -8.535 1.00 10.00 89 GLN A O 17
ATOM 23498 N N . GLN A 1 75 ? -15.870 -8.075 -10.690 1.00 10.00 90 GLN A N 17
ATOM 23499 C CA . GLN A 1 75 ? -17.147 -8.771 -10.744 1.00 10.00 90 GLN A CA 17
ATOM 23500 C C . GLN A 1 75 ? -16.922 -10.273 -10.638 1.00 10.00 90 GLN A C 17
ATOM 23501 O O . GLN A 1 75 ? -15.956 -10.806 -11.192 1.00 10.00 90 GLN A O 17
ATOM 23515 N N . THR A 1 76 ? -17.800 -10.948 -9.923 1.00 10.00 91 THR A N 17
ATOM 23516 C CA . THR A 1 76 ? -17.694 -12.382 -9.745 1.00 10.00 91 THR A CA 17
ATOM 23517 C C . THR A 1 76 ? -18.124 -13.117 -11.010 1.00 10.00 91 THR A C 17
ATOM 23518 O O . THR A 1 76 ? -17.458 -14.053 -11.455 1.00 10.00 91 THR A O 17
ATOM 23529 N N . GLY A 1 77 ? -19.228 -12.673 -11.593 1.00 10.00 92 GLY A N 17
ATOM 23530 C CA . GLY A 1 77 ? -19.730 -13.288 -12.806 1.00 10.00 92 GLY A CA 17
ATOM 23531 C C . GLY A 1 77 ? -21.233 -13.470 -12.782 1.00 10.00 92 GLY A C 17
ATOM 23532 O O . GLY A 1 77 ? -21.901 -13.036 -11.839 1.00 10.00 92 GLY A O 17
ATOM 23536 N N . ASP B 2 1 ? -13.345 6.638 15.560 1.00 10.00 195 ASP B N 17
ATOM 23537 C CA . ASP B 2 1 ? -13.591 6.218 14.189 1.00 10.00 195 ASP B CA 17
ATOM 23538 C C . ASP B 2 1 ? -12.496 5.262 13.750 1.00 10.00 195 ASP B C 17
ATOM 23539 O O . ASP B 2 1 ? -11.788 4.699 14.588 1.00 10.00 195 ASP B O 17
ATOM 23548 N N . THR B 2 2 ? -12.315 5.083 12.448 1.00 10.00 196 THR B N 17
ATOM 23549 C CA . THR B 2 2 ? -11.278 4.191 11.984 1.00 10.00 196 THR B CA 17
ATOM 23550 C C . THR B 2 2 ? -10.244 4.948 11.171 1.00 10.00 196 THR B C 17
ATOM 23551 O O . THR B 2 2 ? -10.551 5.598 10.169 1.00 10.00 196 THR B O 17
ATOM 23562 N N . ALA B 2 3 ? -9.011 4.852 11.623 1.00 10.00 197 ALA B N 17
ATOM 23563 C CA . ALA B 2 3 ? -7.907 5.502 10.962 1.00 10.00 197 ALA B CA 17
ATOM 23564 C C . ALA B 2 3 ? -6.836 4.474 10.659 1.00 10.00 197 ALA B C 17
ATOM 23565 O O . ALA B 2 3 ? -6.412 3.738 11.550 1.00 10.00 197 ALA B O 17
ATOM 23572 N N . GLY B 2 4 ? -6.403 4.416 9.423 1.00 10.00 198 GLY B N 17
ATOM 23573 C CA . GLY B 2 4 ? -5.372 3.484 9.050 1.00 10.00 198 GLY B CA 17
ATOM 23574 C C . GLY B 2 4 ? -4.179 4.198 8.484 1.00 10.00 198 GLY B C 17
ATOM 23575 O O . GLY B 2 4 ? -4.336 5.057 7.621 1.00 10.00 198 GLY B O 17
ATOM 23579 N N . CYS B 2 5 ? -2.993 3.883 8.972 1.00 10.00 199 CYS B N 17
ATOM 23580 C CA . CYS B 2 5 ? -1.795 4.513 8.455 1.00 10.00 199 CYS B CA 17
ATOM 23581 C C . CYS B 2 5 ? -0.898 3.452 7.849 1.00 10.00 199 CYS B C 17
ATOM 23582 O O . CYS B 2 5 ? -0.542 2.471 8.503 1.00 10.00 199 CYS B O 17
ATOM 23590 N N . ILE B 2 6 ? -0.577 3.633 6.579 1.00 10.00 200 ILE B N 17
ATOM 23591 C CA . ILE B 2 6 ? 0.272 2.710 5.859 1.00 10.00 200 ILE B CA 17
ATOM 23592 C C . ILE B 2 6 ? 1.453 3.467 5.236 1.00 10.00 200 ILE B C 17
ATOM 23593 O O . ILE B 2 6 ? 1.264 4.511 4.607 1.00 10.00 200 ILE B O 17
ATOM 23609 N N . VAL B 2 7 ? 2.672 3.001 5.465 1.00 10.00 201 VAL B N 17
ATOM 23610 C CA . VAL B 2 7 ? 3.846 3.661 4.901 1.00 10.00 201 VAL B CA 17
ATOM 23611 C C . VAL B 2 7 ? 4.671 2.712 4.036 1.00 10.00 201 VAL B C 17
ATOM 23612 O O . VAL B 2 7 ? 4.999 1.601 4.457 1.00 10.00 201 VAL B O 17
ATOM 23625 N N . ILE B 2 8 ? 4.971 3.138 2.811 1.00 10.00 202 ILE B N 17
ATOM 23626 C CA . ILE B 2 8 ? 5.792 2.344 1.908 1.00 10.00 202 ILE B CA 17
ATOM 23627 C C . ILE B 2 8 ? 6.996 3.159 1.454 1.00 10.00 202 ILE B C 17
ATOM 23628 O O . ILE B 2 8 ? 6.857 4.312 1.035 1.00 10.00 202 ILE B O 17
ATOM 23658 N N . ASP B 2 10 ? 10.462 3.062 -1.020 1.00 10.00 204 ASP B N 17
ATOM 23659 C CA . ASP B 2 10 ? 11.206 2.368 -2.067 1.00 10.00 204 ASP B CA 17
ATOM 23660 C C . ASP B 2 10 ? 12.502 3.113 -2.354 1.00 10.00 204 ASP B C 17
ATOM 23661 O O . ASP B 2 10 ? 12.486 4.318 -2.613 1.00 10.00 204 ASP B O 17
ATOM 23684 N N . GLU B 2 12 ? 16.095 3.107 -4.666 1.00 10.00 206 GLU B N 17
ATOM 23685 C CA . GLU B 2 12 ? 16.780 2.573 -5.838 1.00 10.00 206 GLU B CA 17
ATOM 23686 C C . GLU B 2 12 ? 18.188 2.110 -5.465 1.00 10.00 206 GLU B C 17
ATOM 23687 O O . GLU B 2 12 ? 18.928 2.829 -4.782 1.00 10.00 206 GLU B O 17
ATOM 23699 N N . ASP A 1 1 ? 10.123 14.612 -1.281 1.00 10.00 16 ASP A N 18
ATOM 23700 C CA . ASP A 1 1 ? 9.625 14.356 0.065 1.00 10.00 16 ASP A CA 18
ATOM 23701 C C . ASP A 1 1 ? 8.554 13.275 0.033 1.00 10.00 16 ASP A C 18
ATOM 23702 O O . ASP A 1 1 ? 8.365 12.604 -0.987 1.00 10.00 16 ASP A O 18
ATOM 23711 N N . HIS A 1 2 ? 7.869 13.104 1.154 1.00 10.00 17 HIS A N 18
ATOM 23712 C CA . HIS A 1 2 ? 6.807 12.118 1.260 1.00 10.00 17 HIS A CA 18
ATOM 23713 C C . HIS A 1 2 ? 5.469 12.747 0.896 1.00 10.00 17 HIS A C 18
ATOM 23714 O O . HIS A 1 2 ? 5.174 13.885 1.279 1.00 10.00 17 HIS A O 18
ATOM 23728 N N . ILE A 1 3 ? 4.673 12.011 0.150 1.00 10.00 18 ILE A N 18
ATOM 23729 C CA . ILE A 1 3 ? 3.365 12.473 -0.263 1.00 10.00 18 ILE A CA 18
ATOM 23730 C C . ILE A 1 3 ? 2.290 11.693 0.496 1.00 10.00 18 ILE A C 18
ATOM 23731 O O . ILE A 1 3 ? 2.328 10.463 0.560 1.00 10.00 18 ILE A O 18
ATOM 23747 N N . ASN A 1 4 ? 1.360 12.412 1.110 1.00 10.00 19 ASN A N 18
ATOM 23748 C CA . ASN A 1 4 ? 0.299 11.782 1.885 1.00 10.00 19 ASN A CA 18
ATOM 23749 C C . ASN A 1 4 ? -0.925 11.539 1.021 1.00 10.00 19 ASN A C 18
ATOM 23750 O O . ASN A 1 4 ? -1.693 12.457 0.739 1.00 10.00 19 ASN A O 18
ATOM 23761 N N . LEU A 1 5 ? -1.097 10.301 0.597 1.00 10.00 20 LEU A N 18
ATOM 23762 C CA . LEU A 1 5 ? -2.228 9.926 -0.235 1.00 10.00 20 LEU A CA 18
ATOM 23763 C C . LEU A 1 5 ? -3.367 9.386 0.625 1.00 10.00 20 LEU A C 18
ATOM 23764 O O . LEU A 1 5 ? -3.138 8.897 1.733 1.00 10.00 20 LEU A O 18
ATOM 23780 N N . LYS A 1 6 ? -4.590 9.473 0.120 1.00 10.00 21 LYS A N 18
ATOM 23781 C CA . LYS A 1 6 ? -5.750 9.006 0.858 1.00 10.00 21 LYS A CA 18
ATOM 23782 C C . LYS A 1 6 ? -6.466 7.871 0.126 1.00 10.00 21 LYS A C 18
ATOM 23783 O O . LYS A 1 6 ? -6.809 7.989 -1.053 1.00 10.00 21 LYS A O 18
ATOM 23802 N N . VAL A 1 7 ? -6.670 6.767 0.827 1.00 10.00 22 VAL A N 18
ATOM 23803 C CA . VAL A 1 7 ? -7.369 5.619 0.267 1.00 10.00 22 VAL A CA 18
ATOM 23804 C C . VAL A 1 7 ? -8.855 5.723 0.575 1.00 10.00 22 VAL A C 18
ATOM 23805 O O . VAL A 1 7 ? -9.238 5.991 1.716 1.00 10.00 22 VAL A O 18
ATOM 23818 N N . ALA A 1 8 ? -9.684 5.532 -0.436 1.00 10.00 23 ALA A N 18
ATOM 23819 C CA . ALA A 1 8 ? -11.121 5.601 -0.259 1.00 10.00 23 ALA A CA 18
ATOM 23820 C C . ALA A 1 8 ? -11.734 4.207 -0.278 1.00 10.00 23 ALA A C 18
ATOM 23821 O O . ALA A 1 8 ? -11.869 3.589 -1.337 1.00 10.00 23 ALA A O 18
ATOM 23828 N N . GLY A 1 9 ? -12.079 3.708 0.900 1.00 10.00 24 GLY A N 18
ATOM 23829 C CA . GLY A 1 9 ? -12.685 2.399 0.997 1.00 10.00 24 GLY A CA 18
ATOM 23830 C C . GLY A 1 9 ? -14.183 2.467 0.797 1.00 10.00 24 GLY A C 18
ATOM 23831 O O . GLY A 1 9 ? -14.827 3.417 1.240 1.00 10.00 24 GLY A O 18
ATOM 23835 N N . GLN A 1 10 ? -14.745 1.456 0.147 1.00 10.00 25 GLN A N 18
ATOM 23836 C CA . GLN A 1 10 ? -16.182 1.421 -0.123 1.00 10.00 25 GLN A CA 18
ATOM 23837 C C . GLN A 1 10 ? -16.980 1.189 1.156 1.00 10.00 25 GLN A C 18
ATOM 23838 O O . GLN A 1 10 ? -18.181 1.444 1.205 1.00 10.00 25 GLN A O 18
ATOM 23852 N N . ASP A 1 11 ? -16.305 0.715 2.193 1.00 10.00 26 ASP A N 18
ATOM 23853 C CA . ASP A 1 11 ? -16.956 0.452 3.472 1.00 10.00 26 ASP A CA 18
ATOM 23854 C C . ASP A 1 11 ? -16.846 1.663 4.394 1.00 10.00 26 ASP A C 18
ATOM 23855 O O . ASP A 1 11 ? -17.335 1.643 5.525 1.00 10.00 26 ASP A O 18
ATOM 23864 N N . GLY A 1 12 ? -16.201 2.717 3.909 1.00 10.00 27 GLY A N 18
ATOM 23865 C CA . GLY A 1 12 ? -16.051 3.924 4.700 1.00 10.00 27 GLY A CA 18
ATOM 23866 C C . GLY A 1 12 ? -14.774 3.937 5.518 1.00 10.00 27 GLY A C 18
ATOM 23867 O O . GLY A 1 12 ? -14.753 4.440 6.640 1.00 10.00 27 GLY A O 18
ATOM 23871 N N . SER A 1 13 ? -13.713 3.373 4.967 1.00 10.00 28 SER A N 18
ATOM 23872 C CA . SER A 1 13 ? -12.428 3.336 5.646 1.00 10.00 28 SER A CA 18
ATOM 23873 C C . SER A 1 13 ? -11.461 4.314 4.984 1.00 10.00 28 SER A C 18
ATOM 23874 O O . SER A 1 13 ? -11.449 4.453 3.759 1.00 10.00 28 SER A O 18
ATOM 23882 N N . VAL A 1 14 ? -10.674 5.009 5.792 1.00 10.00 29 VAL A N 18
ATOM 23883 C CA . VAL A 1 14 ? -9.710 5.963 5.270 1.00 10.00 29 VAL A CA 18
ATOM 23884 C C . VAL A 1 14 ? -8.295 5.547 5.651 1.00 10.00 29 VAL A C 18
ATOM 23885 O O . VAL A 1 14 ? -7.992 5.310 6.824 1.00 10.00 29 VAL A O 18
ATOM 23898 N N . VAL A 1 15 ? -7.434 5.422 4.653 1.00 10.00 30 VAL A N 18
ATOM 23899 C CA . VAL A 1 15 ? -6.057 5.029 4.895 1.00 10.00 30 VAL A CA 18
ATOM 23900 C C . VAL A 1 15 ? -5.085 6.079 4.368 1.00 10.00 30 VAL A C 18
ATOM 23901 O O . VAL A 1 15 ? -5.124 6.444 3.193 1.00 10.00 30 VAL A O 18
ATOM 23914 N N . GLN A 1 16 ? -4.225 6.555 5.255 1.00 10.00 31 GLN A N 18
ATOM 23915 C CA . GLN A 1 16 ? -3.219 7.547 4.923 1.00 10.00 31 GLN A CA 18
ATOM 23916 C C . GLN A 1 16 ? -1.972 6.843 4.408 1.00 10.00 31 GLN A C 18
ATOM 23917 O O . GLN A 1 16 ? -1.281 6.157 5.165 1.00 10.00 31 GLN A O 18
ATOM 23931 N N . PHE A 1 17 ? -1.701 6.992 3.124 1.00 10.00 32 PHE A N 18
ATOM 23932 C CA . PHE A 1 17 ? -0.539 6.364 2.522 1.00 10.00 32 PHE A CA 18
ATOM 23933 C C . PHE A 1 17 ? 0.604 7.353 2.406 1.00 10.00 32 PHE A C 18
ATOM 23934 O O . PHE A 1 17 ? 0.527 8.326 1.658 1.00 10.00 32 PHE A O 18
ATOM 23951 N N . LYS A 1 18 ? 1.653 7.102 3.161 1.00 10.00 33 LYS A N 18
ATOM 23952 C CA . LYS A 1 18 ? 2.822 7.956 3.148 1.00 10.00 33 LYS A CA 18
ATOM 23953 C C . LYS A 1 18 ? 3.915 7.304 2.316 1.00 10.00 33 LYS A C 18
ATOM 23954 O O . LYS A 1 18 ? 4.566 6.358 2.756 1.00 10.00 33 LYS A O 18
ATOM 23973 N N . ILE A 1 19 ? 4.075 7.777 1.090 1.00 10.00 34 ILE A N 18
ATOM 23974 C CA . ILE A 1 19 ? 5.078 7.231 0.186 1.00 10.00 34 ILE A CA 18
ATOM 23975 C C . ILE A 1 19 ? 5.801 8.370 -0.528 1.00 10.00 34 ILE A C 18
ATOM 23976 O O . ILE A 1 19 ? 5.370 9.517 -0.448 1.00 10.00 34 ILE A O 18
ATOM 23992 N N . LYS A 1 20 ? 6.904 8.077 -1.195 1.00 10.00 35 LYS A N 18
ATOM 23993 C CA . LYS A 1 20 ? 7.640 9.107 -1.915 1.00 10.00 35 LYS A CA 18
ATOM 23994 C C . LYS A 1 20 ? 7.115 9.238 -3.336 1.00 10.00 35 LYS A C 18
ATOM 23995 O O . LYS A 1 20 ? 6.515 8.311 -3.874 1.00 10.00 35 LYS A O 18
ATOM 24014 N N . ARG A 1 21 ? 7.357 10.385 -3.952 1.00 10.00 36 ARG A N 18
ATOM 24015 C CA . ARG A 1 21 ? 6.886 10.632 -5.311 1.00 10.00 36 ARG A CA 18
ATOM 24016 C C . ARG A 1 21 ? 7.630 9.766 -6.329 1.00 10.00 36 ARG A C 18
ATOM 24017 O O . ARG A 1 21 ? 7.129 9.524 -7.427 1.00 10.00 36 ARG A O 18
ATOM 24038 N N . HIS A 1 22 ? 8.820 9.299 -5.959 1.00 10.00 37 HIS A N 18
ATOM 24039 C CA . HIS A 1 22 ? 9.611 8.445 -6.843 1.00 10.00 37 HIS A CA 18
ATOM 24040 C C . HIS A 1 22 ? 9.273 6.975 -6.600 1.00 10.00 37 HIS A C 18
ATOM 24041 O O . HIS A 1 22 ? 9.697 6.094 -7.348 1.00 10.00 37 HIS A O 18
ATOM 24055 N N . THR A 1 23 ? 8.494 6.736 -5.555 1.00 10.00 38 THR A N 18
ATOM 24056 C CA . THR A 1 23 ? 8.099 5.394 -5.172 1.00 10.00 38 THR A CA 18
ATOM 24057 C C . THR A 1 23 ? 6.953 4.870 -6.040 1.00 10.00 38 THR A C 18
ATOM 24058 O O . THR A 1 23 ? 5.905 5.508 -6.147 1.00 10.00 38 THR A O 18
ATOM 24069 N N . PRO A 1 24 ? 7.150 3.707 -6.686 1.00 10.00 39 PRO A N 18
ATOM 24070 C CA . PRO A 1 24 ? 6.129 3.086 -7.534 1.00 10.00 39 PRO A CA 18
ATOM 24071 C C . PRO A 1 24 ? 4.843 2.784 -6.764 1.00 10.00 39 PRO A C 18
ATOM 24072 O O . PRO A 1 24 ? 4.880 2.388 -5.596 1.00 10.00 39 PRO A O 18
ATOM 24083 N N . LEU A 1 25 ? 3.709 2.954 -7.432 1.00 10.00 40 LEU A N 18
ATOM 24084 C CA . LEU A 1 25 ? 2.407 2.721 -6.816 1.00 10.00 40 LEU A CA 18
ATOM 24085 C C . LEU A 1 25 ? 2.093 1.226 -6.703 1.00 10.00 40 LEU A C 18
ATOM 24086 O O . LEU A 1 25 ? 1.101 0.837 -6.084 1.00 10.00 40 LEU A O 18
ATOM 24102 N N . SER A 1 26 ? 2.950 0.396 -7.287 1.00 10.00 41 SER A N 18
ATOM 24103 C CA . SER A 1 26 ? 2.765 -1.048 -7.253 1.00 10.00 41 SER A CA 18
ATOM 24104 C C . SER A 1 26 ? 2.779 -1.565 -5.817 1.00 10.00 41 SER A C 18
ATOM 24105 O O . SER A 1 26 ? 1.914 -2.349 -5.420 1.00 10.00 41 SER A O 18
ATOM 24113 N N . LYS A 1 27 ? 3.754 -1.109 -5.032 1.00 10.00 42 LYS A N 18
ATOM 24114 C CA . LYS A 1 27 ? 3.863 -1.533 -3.642 1.00 10.00 42 LYS A CA 18
ATOM 24115 C C . LYS A 1 27 ? 2.675 -1.021 -2.836 1.00 10.00 42 LYS A C 18
ATOM 24116 O O . LYS A 1 27 ? 2.260 -1.653 -1.873 1.00 10.00 42 LYS A O 18
ATOM 24135 N N . LEU A 1 28 ? 2.122 0.112 -3.256 1.00 10.00 43 LEU A N 18
ATOM 24136 C CA . LEU A 1 28 ? 0.974 0.714 -2.580 1.00 10.00 43 LEU A CA 18
ATOM 24137 C C . LEU A 1 28 ? -0.266 -0.153 -2.759 1.00 10.00 43 LEU A C 18
ATOM 24138 O O . LEU A 1 28 ? -0.925 -0.519 -1.783 1.00 10.00 43 LEU A O 18
ATOM 24154 N N . MET A 1 29 ? -0.563 -0.488 -4.011 1.00 10.00 44 MET A N 18
ATOM 24155 C CA . MET A 1 29 ? -1.725 -1.310 -4.336 1.00 10.00 44 MET A CA 18
ATOM 24156 C C . MET A 1 29 ? -1.665 -2.655 -3.622 1.00 10.00 44 MET A C 18
ATOM 24157 O O . MET A 1 29 ? -2.659 -3.123 -3.067 1.00 10.00 44 MET A O 18
ATOM 24171 N N . LYS A 1 30 ? -0.488 -3.259 -3.623 1.00 10.00 45 LYS A N 18
ATOM 24172 C CA . LYS A 1 30 ? -0.300 -4.558 -2.993 1.00 10.00 45 LYS A CA 18
ATOM 24173 C C . LYS A 1 30 ? -0.292 -4.459 -1.469 1.00 10.00 45 LYS A C 18
ATOM 24174 O O . LYS A 1 30 ? -0.854 -5.318 -0.798 1.00 10.00 45 LYS A O 18
ATOM 24193 N N . ALA A 1 31 ? 0.321 -3.407 -0.925 1.00 10.00 46 ALA A N 18
ATOM 24194 C CA . ALA A 1 31 ? 0.391 -3.225 0.530 1.00 10.00 46 ALA A CA 18
ATOM 24195 C C . ALA A 1 31 ? -0.995 -3.198 1.160 1.00 10.00 46 ALA A C 18
ATOM 24196 O O . ALA A 1 31 ? -1.267 -3.920 2.119 1.00 10.00 46 ALA A O 18
ATOM 24203 N N . TYR A 1 32 ? -1.873 -2.367 0.614 1.00 10.00 47 TYR A N 18
ATOM 24204 C CA . TYR A 1 32 ? -3.231 -2.255 1.128 1.00 10.00 47 TYR A CA 18
ATOM 24205 C C . TYR A 1 32 ? -3.980 -3.575 0.956 1.00 10.00 47 TYR A C 18
ATOM 24206 O O . TYR A 1 32 ? -4.746 -3.985 1.829 1.00 10.00 47 TYR A O 18
ATOM 24224 N N . CYS A 1 33 ? -3.730 -4.250 -0.156 1.00 10.00 48 CYS A N 18
ATOM 24225 C CA . CYS A 1 33 ? -4.382 -5.519 -0.437 1.00 10.00 48 CYS A CA 18
ATOM 24226 C C . CYS A 1 33 ? -3.904 -6.597 0.536 1.00 10.00 48 CYS A C 18
ATOM 24227 O O . CYS A 1 33 ? -4.703 -7.384 1.048 1.00 10.00 48 CYS A O 18
ATOM 24235 N N . GLU A 1 34 ? -2.601 -6.618 0.799 1.00 10.00 49 GLU A N 18
ATOM 24236 C CA . GLU A 1 34 ? -2.019 -7.583 1.725 1.00 10.00 49 GLU A CA 18
ATOM 24237 C C . GLU A 1 34 ? -2.569 -7.355 3.126 1.00 10.00 49 GLU A C 18
ATOM 24238 O O . GLU A 1 34 ? -2.706 -8.288 3.913 1.00 10.00 49 GLU A O 18
ATOM 24250 N N . ARG A 1 35 ? -2.885 -6.099 3.424 1.00 10.00 50 ARG A N 18
ATOM 24251 C CA . ARG A 1 35 ? -3.438 -5.730 4.723 1.00 10.00 50 ARG A CA 18
ATOM 24252 C C . ARG A 1 35 ? -4.857 -6.261 4.868 1.00 10.00 50 ARG A C 18
ATOM 24253 O O . ARG A 1 35 ? -5.286 -6.617 5.964 1.00 10.00 50 ARG A O 18
ATOM 24274 N N . GLN A 1 36 ? -5.579 -6.312 3.756 1.00 10.00 51 GLN A N 18
ATOM 24275 C CA . GLN A 1 36 ? -6.951 -6.805 3.759 1.00 10.00 51 GLN A CA 18
ATOM 24276 C C . GLN A 1 36 ? -6.966 -8.326 3.811 1.00 10.00 51 GLN A C 18
ATOM 24277 O O . GLN A 1 36 ? -7.885 -8.929 4.367 1.00 10.00 51 GLN A O 18
ATOM 24291 N N . GLY A 1 37 ? -5.939 -8.934 3.226 1.00 10.00 52 GLY A N 18
ATOM 24292 C CA . GLY A 1 37 ? -5.837 -10.382 3.207 1.00 10.00 52 GLY A CA 18
ATOM 24293 C C . GLY A 1 37 ? -6.476 -10.981 1.973 1.00 10.00 52 GLY A C 18
ATOM 24294 O O . GLY A 1 37 ? -7.206 -11.967 2.060 1.00 10.00 52 GLY A O 18
ATOM 24298 N N . LEU A 1 38 ? -6.202 -10.381 0.822 1.00 10.00 53 LEU A N 18
ATOM 24299 C CA . LEU A 1 38 ? -6.759 -10.848 -0.443 1.00 10.00 53 LEU A CA 18
ATOM 24300 C C . LEU A 1 38 ? -5.737 -10.687 -1.565 1.00 10.00 53 LEU A C 18
ATOM 24301 O O . LEU A 1 38 ? -4.582 -10.332 -1.315 1.00 10.00 53 LEU A O 18
ATOM 24317 N N . SER A 1 39 ? -6.165 -10.944 -2.796 1.00 10.00 54 SER A N 18
ATOM 24318 C CA . SER A 1 39 ? -5.289 -10.820 -3.955 1.00 10.00 54 SER A CA 18
ATOM 24319 C C . SER A 1 39 ? -5.555 -9.506 -4.681 1.00 10.00 54 SER A C 18
ATOM 24320 O O . SER A 1 39 ? -6.700 -9.056 -4.767 1.00 10.00 54 SER A O 18
ATOM 24328 N N . MET A 1 40 ? -4.498 -8.900 -5.214 1.00 10.00 55 MET A N 18
ATOM 24329 C CA . MET A 1 40 ? -4.616 -7.633 -5.932 1.00 10.00 55 MET A CA 18
ATOM 24330 C C . MET A 1 40 ? -5.428 -7.812 -7.215 1.00 10.00 55 MET A C 18
ATOM 24331 O O . MET A 1 40 ? -5.993 -6.860 -7.746 1.00 10.00 55 MET A O 18
ATOM 24345 N N . ARG A 1 41 ? -5.504 -9.048 -7.691 1.00 10.00 56 ARG A N 18
ATOM 24346 C CA . ARG A 1 41 ? -6.251 -9.362 -8.905 1.00 10.00 56 ARG A CA 18
ATOM 24347 C C . ARG A 1 41 ? -7.753 -9.409 -8.612 1.00 10.00 56 ARG A C 18
ATOM 24348 O O . ARG A 1 41 ? -8.583 -9.394 -9.526 1.00 10.00 56 ARG A O 18
ATOM 24369 N N . GLN A 1 42 ? -8.092 -9.428 -7.329 1.00 10.00 57 GLN A N 18
ATOM 24370 C CA . GLN A 1 42 ? -9.483 -9.490 -6.891 1.00 10.00 57 GLN A CA 18
ATOM 24371 C C . GLN A 1 42 ? -10.097 -8.094 -6.782 1.00 10.00 57 GLN A C 18
ATOM 24372 O O . GLN A 1 42 ? -11.301 -7.953 -6.571 1.00 10.00 57 GLN A O 18
ATOM 24386 N N . ILE A 1 43 ? -9.275 -7.066 -6.924 1.00 10.00 58 ILE A N 18
ATOM 24387 C CA . ILE A 1 43 ? -9.755 -5.692 -6.829 1.00 10.00 58 ILE A CA 18
ATOM 24388 C C . ILE A 1 43 ? -9.203 -4.839 -7.960 1.00 10.00 58 ILE A C 18
ATOM 24389 O O . ILE A 1 43 ? -8.350 -5.283 -8.727 1.00 10.00 58 ILE A O 18
ATOM 24405 N N . ARG A 1 44 ? -9.714 -3.624 -8.072 1.00 10.00 59 ARG A N 18
ATOM 24406 C CA . ARG A 1 44 ? -9.276 -2.688 -9.097 1.00 10.00 59 ARG A CA 18
ATOM 24407 C C . ARG A 1 44 ? -9.105 -1.308 -8.484 1.00 10.00 59 ARG A C 18
ATOM 24408 O O . ARG A 1 44 ? -9.965 -0.847 -7.729 1.00 10.00 59 ARG A O 18
ATOM 24429 N N . PHE A 1 45 ? -7.998 -0.658 -8.794 1.00 10.00 60 PHE A N 18
ATOM 24430 C CA . PHE A 1 45 ? -7.729 0.667 -8.267 1.00 10.00 60 PHE A CA 18
ATOM 24431 C C . PHE A 1 45 ? -7.964 1.718 -9.347 1.00 10.00 60 PHE A C 18
ATOM 24432 O O . PHE A 1 45 ? -7.524 1.561 -10.489 1.00 10.00 60 PHE A O 18
ATOM 24449 N N . ARG A 1 46 ? -8.665 2.781 -8.986 1.00 10.00 61 ARG A N 18
ATOM 24450 C CA . ARG A 1 46 ? -8.973 3.844 -9.928 1.00 10.00 61 ARG A CA 18
ATOM 24451 C C . ARG A 1 46 ? -8.517 5.194 -9.386 1.00 10.00 61 ARG A C 18
ATOM 24452 O O . ARG A 1 46 ? -8.605 5.454 -8.185 1.00 10.00 61 ARG A O 18
ATOM 24473 N N . PHE A 1 47 ? -8.018 6.042 -10.278 1.00 10.00 62 PHE A N 18
ATOM 24474 C CA . PHE A 1 47 ? -7.546 7.366 -9.906 1.00 10.00 62 PHE A CA 18
ATOM 24475 C C . PHE A 1 47 ? -8.024 8.405 -10.916 1.00 10.00 62 PHE A C 18
ATOM 24476 O O . PHE A 1 47 ? -7.732 8.297 -12.111 1.00 10.00 62 PHE A O 18
ATOM 24493 N N . ASP A 1 48 ? -8.783 9.389 -10.430 1.00 10.00 63 ASP A N 18
ATOM 24494 C CA . ASP A 1 48 ? -9.313 10.474 -11.270 1.00 10.00 63 ASP A CA 18
ATOM 24495 C C . ASP A 1 48 ? -10.310 9.929 -12.302 1.00 10.00 63 ASP A C 18
ATOM 24496 O O . ASP A 1 48 ? -10.683 10.610 -13.258 1.00 10.00 63 ASP A O 18
ATOM 24505 N N . GLY A 1 49 ? -10.758 8.701 -12.086 1.00 10.00 64 GLY A N 18
ATOM 24506 C CA . GLY A 1 49 ? -11.698 8.080 -12.995 1.00 10.00 64 GLY A CA 18
ATOM 24507 C C . GLY A 1 49 ? -11.015 7.162 -13.988 1.00 10.00 64 GLY A C 18
ATOM 24508 O O . GLY A 1 49 ? -11.675 6.537 -14.818 1.00 10.00 64 GLY A O 18
ATOM 24512 N N . GLN A 1 50 ? -9.692 7.071 -13.895 1.00 10.00 65 GLN A N 18
ATOM 24513 C CA . GLN A 1 50 ? -8.914 6.228 -14.795 1.00 10.00 65 GLN A CA 18
ATOM 24514 C C . GLN A 1 50 ? -8.231 5.097 -14.027 1.00 10.00 65 GLN A C 18
ATOM 24515 O O . GLN A 1 50 ? -7.882 5.258 -12.857 1.00 10.00 65 GLN A O 18
ATOM 24529 N N . PRO A 1 51 ? -8.043 3.935 -14.669 1.00 10.00 66 PRO A N 18
ATOM 24530 C CA . PRO A 1 51 ? -7.390 2.781 -14.040 1.00 10.00 66 PRO A CA 18
ATOM 24531 C C . PRO A 1 51 ? -5.897 3.014 -13.813 1.00 10.00 66 PRO A C 18
ATOM 24532 O O . PRO A 1 51 ? -5.265 3.798 -14.524 1.00 10.00 66 PRO A O 18
ATOM 24543 N N . ILE A 1 52 ? -5.341 2.333 -12.822 1.00 10.00 67 ILE A N 18
ATOM 24544 C CA . ILE A 1 52 ? -3.928 2.472 -12.500 1.00 10.00 67 ILE A CA 18
ATOM 24545 C C . ILE A 1 52 ? -3.135 1.263 -12.992 1.00 10.00 67 ILE A C 18
ATOM 24546 O O . ILE A 1 52 ? -3.561 0.117 -12.824 1.00 10.00 67 ILE A O 18
ATOM 24562 N N . ASN A 1 53 ? -1.988 1.529 -13.605 1.00 10.00 68 ASN A N 18
ATOM 24563 C CA . ASN A 1 53 ? -1.127 0.474 -14.121 1.00 10.00 68 ASN A CA 18
ATOM 24564 C C . ASN A 1 53 ? -0.062 0.128 -13.091 1.00 10.00 68 ASN A C 18
ATOM 24565 O O . ASN A 1 53 ? 0.256 0.939 -12.221 1.00 10.00 68 ASN A O 18
ATOM 24576 N N . GLU A 1 54 ? 0.511 -1.063 -13.205 1.00 10.00 69 GLU A N 18
ATOM 24577 C CA . GLU A 1 54 ? 1.534 -1.517 -12.266 1.00 10.00 69 GLU A CA 18
ATOM 24578 C C . GLU A 1 54 ? 2.916 -0.973 -12.628 1.00 10.00 69 GLU A C 18
ATOM 24579 O O . GLU A 1 54 ? 3.942 -1.562 -12.282 1.00 10.00 69 GLU A O 18
ATOM 24591 N N . THR A 1 55 ? 2.935 0.156 -13.314 1.00 10.00 70 THR A N 18
ATOM 24592 C CA . THR A 1 55 ? 4.179 0.788 -13.720 1.00 10.00 70 THR A CA 18
ATOM 24593 C C . THR A 1 55 ? 4.070 2.304 -13.595 1.00 10.00 70 THR A C 18
ATOM 24594 O O . THR A 1 55 ? 4.856 3.048 -14.182 1.00 10.00 70 THR A O 18
ATOM 24605 N N . ASP A 1 56 ? 3.097 2.756 -12.813 1.00 10.00 71 ASP A N 18
ATOM 24606 C CA . ASP A 1 56 ? 2.871 4.184 -12.619 1.00 10.00 71 ASP A CA 18
ATOM 24607 C C . ASP A 1 56 ? 3.457 4.671 -11.299 1.00 10.00 71 ASP A C 18
ATOM 24608 O O . ASP A 1 56 ? 3.663 3.892 -10.363 1.00 10.00 71 ASP A O 18
ATOM 24617 N N . THR A 1 57 ? 3.726 5.965 -11.240 1.00 10.00 72 THR A N 18
ATOM 24618 C CA . THR A 1 57 ? 4.263 6.597 -10.047 1.00 10.00 72 THR A CA 18
ATOM 24619 C C . THR A 1 57 ? 3.432 7.838 -9.719 1.00 10.00 72 THR A C 18
ATOM 24620 O O . THR A 1 57 ? 2.731 8.356 -10.591 1.00 10.00 72 THR A O 18
ATOM 24631 N N . PRO A 1 58 ? 3.480 8.327 -8.467 1.00 10.00 73 PRO A N 18
ATOM 24632 C CA . PRO A 1 58 ? 2.720 9.515 -8.056 1.00 10.00 73 PRO A CA 18
ATOM 24633 C C . PRO A 1 58 ? 3.021 10.721 -8.941 1.00 10.00 73 PRO A C 18
ATOM 24634 O O . PRO A 1 58 ? 2.113 11.425 -9.387 1.00 10.00 73 PRO A O 18
ATOM 24645 N N . ALA A 1 59 ? 4.301 10.935 -9.217 1.00 10.00 74 ALA A N 18
ATOM 24646 C CA . ALA A 1 59 ? 4.730 12.053 -10.045 1.00 10.00 74 ALA A CA 18
ATOM 24647 C C . ALA A 1 59 ? 4.290 11.876 -11.495 1.00 10.00 74 ALA A C 18
ATOM 24648 O O . ALA A 1 59 ? 3.982 12.850 -12.180 1.00 10.00 74 ALA A O 18
ATOM 24655 N N . GLN A 1 60 ? 4.240 10.629 -11.951 1.00 10.00 75 GLN A N 18
ATOM 24656 C CA . GLN A 1 60 ? 3.851 10.326 -13.325 1.00 10.00 75 GLN A CA 18
ATOM 24657 C C . GLN A 1 60 ? 2.377 10.632 -13.574 1.00 10.00 75 GLN A C 18
ATOM 24658 O O . GLN A 1 60 ? 1.996 11.038 -14.672 1.00 10.00 75 GLN A O 18
ATOM 24672 N N . LEU A 1 61 ? 1.551 10.443 -12.556 1.00 10.00 76 LEU A N 18
ATOM 24673 C CA . LEU A 1 61 ? 0.121 10.695 -12.685 1.00 10.00 76 LEU A CA 18
ATOM 24674 C C . LEU A 1 61 ? -0.244 12.093 -12.200 1.00 10.00 76 LEU A C 18
ATOM 24675 O O . LEU A 1 61 ? -1.426 12.444 -12.140 1.00 10.00 76 LEU A O 18
ATOM 24691 N N . GLU A 1 62 ? 0.779 12.886 -11.867 1.00 10.00 77 GLU A N 18
ATOM 24692 C CA . GLU A 1 62 ? 0.587 14.257 -11.386 1.00 10.00 77 GLU A CA 18
ATOM 24693 C C . GLU A 1 62 ? -0.216 14.267 -10.089 1.00 10.00 77 GLU A C 18
ATOM 24694 O O . GLU A 1 62 ? -1.033 15.161 -9.854 1.00 10.00 77 GLU A O 18
ATOM 24706 N N . MET A 1 63 ? 0.031 13.266 -9.254 1.00 10.00 78 MET A N 18
ATOM 24707 C CA . MET A 1 63 ? -0.656 13.134 -7.977 1.00 10.00 78 MET A CA 18
ATOM 24708 C C . MET A 1 63 ? -0.069 14.101 -6.964 1.00 10.00 78 MET A C 18
ATOM 24709 O O . MET A 1 63 ? 1.144 14.326 -6.937 1.00 10.00 78 MET A O 18
ATOM 24723 N N . GLU A 1 64 ? -0.928 14.668 -6.137 1.00 10.00 79 GLU A N 18
ATOM 24724 C CA . GLU A 1 64 ? -0.499 15.622 -5.130 1.00 10.00 79 GLU A CA 18
ATOM 24725 C C . GLU A 1 64 ? -0.906 15.159 -3.739 1.00 10.00 79 GLU A C 18
ATOM 24726 O O . GLU A 1 64 ? -1.577 14.136 -3.586 1.00 10.00 79 GLU A O 18
ATOM 24738 N N . ASP A 1 65 ? -0.486 15.910 -2.733 1.00 10.00 80 ASP A N 18
ATOM 24739 C CA . ASP A 1 65 ? -0.802 15.594 -1.348 1.00 10.00 80 ASP A CA 18
ATOM 24740 C C . ASP A 1 65 ? -2.311 15.627 -1.127 1.00 10.00 80 ASP A C 18
ATOM 24741 O O . ASP A 1 65 ? -2.998 16.511 -1.647 1.00 10.00 80 ASP A O 18
ATOM 24750 N N . GLU A 1 66 ? -2.807 14.635 -0.387 1.00 10.00 81 GLU A N 18
ATOM 24751 C CA . GLU A 1 66 ? -4.230 14.502 -0.064 1.00 10.00 81 GLU A CA 18
ATOM 24752 C C . GLU A 1 66 ? -5.040 13.986 -1.253 1.00 10.00 81 GLU A C 18
ATOM 24753 O O . GLU A 1 66 ? -6.272 14.077 -1.256 1.00 10.00 81 GLU A O 18
ATOM 24765 N N . ASP A 1 67 ? -4.353 13.446 -2.257 1.00 10.00 82 ASP A N 18
ATOM 24766 C CA . ASP A 1 67 ? -5.030 12.896 -3.430 1.00 10.00 82 ASP A CA 18
ATOM 24767 C C . ASP A 1 67 ? -5.795 11.643 -3.019 1.00 10.00 82 ASP A C 18
ATOM 24768 O O . ASP A 1 67 ? -5.302 10.840 -2.222 1.00 10.00 82 ASP A O 18
ATOM 24777 N N . THR A 1 68 ? -6.987 11.467 -3.563 1.00 10.00 83 THR A N 18
ATOM 24778 C CA . THR A 1 68 ? -7.815 10.328 -3.199 1.00 10.00 83 THR A CA 18
ATOM 24779 C C . THR A 1 68 ? -7.832 9.243 -4.277 1.00 10.00 83 THR A C 18
ATOM 24780 O O . THR A 1 68 ? -8.066 9.517 -5.456 1.00 10.00 83 THR A O 18
ATOM 24791 N N . ILE A 1 69 ? -7.579 8.012 -3.853 1.00 10.00 84 ILE A N 18
ATOM 24792 C CA . ILE A 1 69 ? -7.590 6.863 -4.748 1.00 10.00 84 ILE A CA 18
ATOM 24793 C C . ILE A 1 69 ? -8.768 5.962 -4.393 1.00 10.00 84 ILE A C 18
ATOM 24794 O O . ILE A 1 69 ? -8.931 5.581 -3.230 1.00 10.00 84 ILE A O 18
ATOM 24810 N N . ASP A 1 70 ? -9.585 5.630 -5.384 1.00 10.00 85 ASP A N 18
ATOM 24811 C CA . ASP A 1 70 ? -10.761 4.795 -5.156 1.00 10.00 85 ASP A CA 18
ATOM 24812 C C . ASP A 1 70 ? -10.453 3.325 -5.417 1.00 10.00 85 ASP A C 18
ATOM 24813 O O . ASP A 1 70 ? -9.812 2.979 -6.412 1.00 10.00 85 ASP A O 18
ATOM 24822 N N . VAL A 1 71 ? -10.907 2.463 -4.516 1.00 10.00 86 VAL A N 18
ATOM 24823 C CA . VAL A 1 71 ? -10.696 1.030 -4.653 1.00 10.00 86 VAL A CA 18
ATOM 24824 C C . VAL A 1 71 ? -12.025 0.330 -4.905 1.00 10.00 86 VAL A C 18
ATOM 24825 O O . VAL A 1 71 ? -12.993 0.548 -4.178 1.00 10.00 86 VAL A O 18
ATOM 24838 N N . PHE A 1 72 ? -12.074 -0.492 -5.941 1.00 10.00 87 PHE A N 18
ATOM 24839 C CA . PHE A 1 72 ? -13.291 -1.214 -6.284 1.00 10.00 87 PHE A CA 18
ATOM 24840 C C . PHE A 1 72 ? -13.035 -2.716 -6.304 1.00 10.00 87 PHE A C 18
ATOM 24841 O O . PHE A 1 72 ? -11.893 -3.157 -6.436 1.00 10.00 87 PHE A O 18
ATOM 24858 N N . GLN A 1 73 ? -14.100 -3.493 -6.169 1.00 10.00 88 GLN A N 18
ATOM 24859 C CA . GLN A 1 73 ? -14.000 -4.947 -6.178 1.00 10.00 88 GLN A CA 18
ATOM 24860 C C . GLN A 1 73 ? -14.206 -5.477 -7.594 1.00 10.00 88 GLN A C 18
ATOM 24861 O O . GLN A 1 73 ? -14.888 -4.849 -8.404 1.00 10.00 88 GLN A O 18
ATOM 24875 N N . GLN A 1 74 ? -13.608 -6.620 -7.895 1.00 10.00 89 GLN A N 18
ATOM 24876 C CA . GLN A 1 74 ? -13.746 -7.224 -9.211 1.00 10.00 89 GLN A CA 18
ATOM 24877 C C . GLN A 1 74 ? -15.044 -8.020 -9.286 1.00 10.00 89 GLN A C 18
ATOM 24878 O O . GLN A 1 74 ? -15.481 -8.599 -8.291 1.00 10.00 89 GLN A O 18
ATOM 24892 N N . GLN A 1 75 ? -15.666 -8.022 -10.458 1.00 10.00 90 GLN A N 18
ATOM 24893 C CA . GLN A 1 75 ? -16.913 -8.745 -10.660 1.00 10.00 90 GLN A CA 18
ATOM 24894 C C . GLN A 1 75 ? -16.693 -10.249 -10.556 1.00 10.00 90 GLN A C 18
ATOM 24895 O O . GLN A 1 75 ? -15.694 -10.780 -11.048 1.00 10.00 90 GLN A O 18
ATOM 24909 N N . THR A 1 76 ? -17.627 -10.921 -9.907 1.00 10.00 91 THR A N 18
ATOM 24910 C CA . THR A 1 76 ? -17.556 -12.358 -9.732 1.00 10.00 91 THR A CA 18
ATOM 24911 C C . THR A 1 76 ? -18.057 -13.078 -10.980 1.00 10.00 91 THR A C 18
ATOM 24912 O O . THR A 1 76 ? -17.517 -14.109 -11.376 1.00 10.00 91 THR A O 18
ATOM 24923 N N . GLY A 1 77 ? -19.087 -12.517 -11.599 1.00 10.00 92 GLY A N 18
ATOM 24924 C CA . GLY A 1 77 ? -19.653 -13.111 -12.797 1.00 10.00 92 GLY A CA 18
ATOM 24925 C C . GLY A 1 77 ? -21.153 -13.285 -12.695 1.00 10.00 92 GLY A C 18
ATOM 24926 O O . GLY A 1 77 ? -21.759 -12.907 -11.686 1.00 10.00 92 GLY A O 18
ATOM 24930 N N . ASP B 2 1 ? -13.996 6.042 14.576 1.00 10.00 195 ASP B N 18
ATOM 24931 C CA . ASP B 2 1 ? -14.158 5.524 13.226 1.00 10.00 195 ASP B CA 18
ATOM 24932 C C . ASP B 2 1 ? -12.964 4.653 12.871 1.00 10.00 195 ASP B C 18
ATOM 24933 O O . ASP B 2 1 ? -12.333 4.083 13.768 1.00 10.00 195 ASP B O 18
ATOM 24942 N N . THR B 2 2 ? -12.636 4.541 11.592 1.00 10.00 196 THR B N 18
ATOM 24943 C CA . THR B 2 2 ? -11.496 3.733 11.211 1.00 10.00 196 THR B CA 18
ATOM 24944 C C . THR B 2 2 ? -10.433 4.574 10.517 1.00 10.00 196 THR B C 18
ATOM 24945 O O . THR B 2 2 ? -10.691 5.193 9.486 1.00 10.00 196 THR B O 18
ATOM 24956 N N . ALA B 2 3 ? -9.240 4.588 11.087 1.00 10.00 197 ALA B N 18
ATOM 24957 C CA . ALA B 2 3 ? -8.128 5.313 10.506 1.00 10.00 197 ALA B CA 18
ATOM 24958 C C . ALA B 2 3 ? -6.948 4.375 10.321 1.00 10.00 197 ALA B C 18
ATOM 24959 O O . ALA B 2 3 ? -6.502 3.746 11.274 1.00 10.00 197 ALA B O 18
ATOM 24966 N N . GLY B 2 4 ? -6.438 4.296 9.110 1.00 10.00 198 GLY B N 18
ATOM 24967 C CA . GLY B 2 4 ? -5.309 3.434 8.838 1.00 10.00 198 GLY B CA 18
ATOM 24968 C C . GLY B 2 4 ? -4.147 4.193 8.244 1.00 10.00 198 GLY B C 18
ATOM 24969 O O . GLY B 2 4 ? -4.346 4.987 7.339 1.00 10.00 198 GLY B O 18
ATOM 24973 N N . CYS B 2 5 ? -2.949 3.988 8.755 1.00 10.00 199 CYS B N 18
ATOM 24974 C CA . CYS B 2 5 ? -1.794 4.673 8.197 1.00 10.00 199 CYS B CA 18
ATOM 24975 C C . CYS B 2 5 ? -0.796 3.650 7.670 1.00 10.00 199 CYS B C 18
ATOM 24976 O O . CYS B 2 5 ? -0.359 2.755 8.395 1.00 10.00 199 CYS B O 18
ATOM 24984 N N . ILE B 2 6 ? -0.461 3.772 6.391 1.00 10.00 200 ILE B N 18
ATOM 24985 C CA . ILE B 2 6 ? 0.495 2.873 5.758 1.00 10.00 200 ILE B CA 18
ATOM 24986 C C . ILE B 2 6 ? 1.616 3.663 5.084 1.00 10.00 200 ILE B C 18
ATOM 24987 O O . ILE B 2 6 ? 1.360 4.612 4.344 1.00 10.00 200 ILE B O 18
ATOM 25003 N N . VAL B 2 7 ? 2.851 3.286 5.346 1.00 10.00 201 VAL B N 18
ATOM 25004 C CA . VAL B 2 7 ? 3.994 3.946 4.740 1.00 10.00 201 VAL B CA 18
ATOM 25005 C C . VAL B 2 7 ? 4.825 2.927 3.960 1.00 10.00 201 VAL B C 18
ATOM 25006 O O . VAL B 2 7 ? 5.135 1.851 4.473 1.00 10.00 201 VAL B O 18
ATOM 25019 N N . ILE B 2 8 ? 5.154 3.234 2.718 1.00 10.00 202 ILE B N 18
ATOM 25020 C CA . ILE B 2 8 ? 5.939 2.319 1.903 1.00 10.00 202 ILE B CA 18
ATOM 25021 C C . ILE B 2 8 ? 7.234 2.993 1.483 1.00 10.00 202 ILE B C 18
ATOM 25022 O O . ILE B 2 8 ? 7.243 4.155 1.070 1.00 10.00 202 ILE B O 18
ATOM 25052 N N . ASP B 2 10 ? 10.708 2.694 -0.853 1.00 10.00 204 ASP B N 18
ATOM 25053 C CA . ASP B 2 10 ? 11.334 2.065 -1.998 1.00 10.00 204 ASP B CA 18
ATOM 25054 C C . ASP B 2 10 ? 12.741 2.599 -2.144 1.00 10.00 204 ASP B C 18
ATOM 25055 O O . ASP B 2 10 ? 12.948 3.811 -2.134 1.00 10.00 204 ASP B O 18
ATOM 25078 N N . GLU B 2 12 ? 16.187 2.684 -4.470 1.00 10.00 206 GLU B N 18
ATOM 25079 C CA . GLU B 2 12 ? 16.754 2.425 -5.776 1.00 10.00 206 GLU B CA 18
ATOM 25080 C C . GLU B 2 12 ? 18.232 2.772 -5.796 1.00 10.00 206 GLU B C 18
ATOM 25081 O O . GLU B 2 12 ? 18.816 3.111 -4.765 1.00 10.00 206 GLU B O 18
ATOM 25093 N N . ASP A 1 1 ? 10.908 15.266 -0.475 1.00 10.00 16 ASP A N 19
ATOM 25094 C CA . ASP A 1 1 ? 10.061 14.989 0.677 1.00 10.00 16 ASP A CA 19
ATOM 25095 C C . ASP A 1 1 ? 9.066 13.885 0.347 1.00 10.00 16 ASP A C 19
ATOM 25096 O O . ASP A 1 1 ? 9.068 13.352 -0.765 1.00 10.00 16 ASP A O 19
ATOM 25105 N N . HIS A 1 2 ? 8.230 13.539 1.314 1.00 10.00 17 HIS A N 19
ATOM 25106 C CA . HIS A 1 2 ? 7.228 12.495 1.127 1.00 10.00 17 HIS A CA 19
ATOM 25107 C C . HIS A 1 2 ? 5.905 13.097 0.676 1.00 10.00 17 HIS A C 19
ATOM 25108 O O . HIS A 1 2 ? 5.727 14.315 0.700 1.00 10.00 17 HIS A O 19
ATOM 25122 N N . ILE A 1 3 ? 4.991 12.243 0.252 1.00 10.00 18 ILE A N 19
ATOM 25123 C CA . ILE A 1 3 ? 3.675 12.675 -0.178 1.00 10.00 18 ILE A CA 19
ATOM 25124 C C . ILE A 1 3 ? 2.614 11.902 0.602 1.00 10.00 18 ILE A C 19
ATOM 25125 O O . ILE A 1 3 ? 2.788 10.714 0.887 1.00 10.00 18 ILE A O 19
ATOM 25141 N N . ASN A 1 4 ? 1.538 12.574 0.979 1.00 10.00 19 ASN A N 19
ATOM 25142 C CA . ASN A 1 4 ? 0.475 11.935 1.742 1.00 10.00 19 ASN A CA 19
ATOM 25143 C C . ASN A 1 4 ? -0.764 11.716 0.886 1.00 10.00 19 ASN A C 19
ATOM 25144 O O . ASN A 1 4 ? -1.505 12.654 0.582 1.00 10.00 19 ASN A O 19
ATOM 25155 N N . LEU A 1 5 ? -0.971 10.473 0.492 1.00 10.00 20 LEU A N 19
ATOM 25156 C CA . LEU A 1 5 ? -2.118 10.100 -0.318 1.00 10.00 20 LEU A CA 19
ATOM 25157 C C . LEU A 1 5 ? -3.190 9.489 0.577 1.00 10.00 20 LEU A C 19
ATOM 25158 O O . LEU A 1 5 ? -2.916 9.156 1.731 1.00 10.00 20 LEU A O 19
ATOM 25174 N N . LYS A 1 6 ? -4.403 9.343 0.064 1.00 10.00 21 LYS A N 19
ATOM 25175 C CA . LYS A 1 6 ? -5.485 8.782 0.864 1.00 10.00 21 LYS A CA 19
ATOM 25176 C C . LYS A 1 6 ? -6.315 7.771 0.075 1.00 10.00 21 LYS A C 19
ATOM 25177 O O . LYS A 1 6 ? -6.620 7.972 -1.100 1.00 10.00 21 LYS A O 19
ATOM 25196 N N . VAL A 1 7 ? -6.650 6.670 0.726 1.00 10.00 22 VAL A N 19
ATOM 25197 C CA . VAL A 1 7 ? -7.466 5.628 0.124 1.00 10.00 22 VAL A CA 19
ATOM 25198 C C . VAL A 1 7 ? -8.797 5.549 0.858 1.00 10.00 22 VAL A C 19
ATOM 25199 O O . VAL A 1 7 ? -8.828 5.486 2.089 1.00 10.00 22 VAL A O 19
ATOM 25212 N N . ALA A 1 8 ? -9.889 5.571 0.109 1.00 10.00 23 ALA A N 19
ATOM 25213 C CA . ALA A 1 8 ? -11.216 5.506 0.699 1.00 10.00 23 ALA A CA 19
ATOM 25214 C C . ALA A 1 8 ? -11.857 4.150 0.443 1.00 10.00 23 ALA A C 19
ATOM 25215 O O . ALA A 1 8 ? -12.091 3.772 -0.708 1.00 10.00 23 ALA A O 19
ATOM 25222 N N . GLY A 1 9 ? -12.122 3.421 1.516 1.00 10.00 24 GLY A N 19
ATOM 25223 C CA . GLY A 1 9 ? -12.738 2.116 1.394 1.00 10.00 24 GLY A CA 19
ATOM 25224 C C . GLY A 1 9 ? -14.226 2.214 1.131 1.00 10.00 24 GLY A C 19
ATOM 25225 O O . GLY A 1 9 ? -14.827 3.273 1.328 1.00 10.00 24 GLY A O 19
ATOM 25229 N N . GLN A 1 10 ? -14.828 1.105 0.713 1.00 10.00 25 GLN A N 19
ATOM 25230 C CA . GLN A 1 10 ? -16.261 1.062 0.416 1.00 10.00 25 GLN A CA 19
ATOM 25231 C C . GLN A 1 10 ? -17.096 1.204 1.687 1.00 10.00 25 GLN A C 19
ATOM 25232 O O . GLN A 1 10 ? -18.313 1.389 1.625 1.00 10.00 25 GLN A O 19
ATOM 25246 N N . ASP A 1 11 ? -16.439 1.106 2.833 1.00 10.00 26 ASP A N 19
ATOM 25247 C CA . ASP A 1 11 ? -17.117 1.219 4.120 1.00 10.00 26 ASP A CA 19
ATOM 25248 C C . ASP A 1 11 ? -16.955 2.621 4.703 1.00 10.00 26 ASP A C 19
ATOM 25249 O O . ASP A 1 11 ? -17.652 2.991 5.648 1.00 10.00 26 ASP A O 19
ATOM 25258 N N . GLY A 1 12 ? -16.029 3.395 4.145 1.00 10.00 27 GLY A N 19
ATOM 25259 C CA . GLY A 1 12 ? -15.809 4.747 4.623 1.00 10.00 27 GLY A CA 19
ATOM 25260 C C . GLY A 1 12 ? -14.480 4.924 5.335 1.00 10.00 27 GLY A C 19
ATOM 25261 O O . GLY A 1 12 ? -14.096 6.049 5.667 1.00 10.00 27 GLY A O 19
ATOM 25265 N N . SER A 1 13 ? -13.776 3.822 5.580 1.00 10.00 28 SER A N 19
ATOM 25266 C CA . SER A 1 13 ? -12.484 3.881 6.252 1.00 10.00 28 SER A CA 19
ATOM 25267 C C . SER A 1 13 ? -11.488 4.667 5.399 1.00 10.00 28 SER A C 19
ATOM 25268 O O . SER A 1 13 ? -11.494 4.568 4.170 1.00 10.00 28 SER A O 19
ATOM 25276 N N . VAL A 1 14 ? -10.647 5.456 6.047 1.00 10.00 29 VAL A N 19
ATOM 25277 C CA . VAL A 1 14 ? -9.666 6.252 5.329 1.00 10.00 29 VAL A CA 19
ATOM 25278 C C . VAL A 1 14 ? -8.248 5.788 5.648 1.00 10.00 29 VAL A C 19
ATOM 25279 O O . VAL A 1 14 ? -7.857 5.677 6.816 1.00 10.00 29 VAL A O 19
ATOM 25292 N N . VAL A 1 15 ? -7.490 5.489 4.606 1.00 10.00 30 VAL A N 19
ATOM 25293 C CA . VAL A 1 15 ? -6.118 5.044 4.768 1.00 10.00 30 VAL A CA 19
ATOM 25294 C C . VAL A 1 15 ? -5.148 6.090 4.235 1.00 10.00 30 VAL A C 19
ATOM 25295 O O . VAL A 1 15 ? -5.222 6.483 3.071 1.00 10.00 30 VAL A O 19
ATOM 25308 N N . GLN A 1 16 ? -4.255 6.542 5.101 1.00 10.00 31 GLN A N 19
ATOM 25309 C CA . GLN A 1 16 ? -3.257 7.536 4.746 1.00 10.00 31 GLN A CA 19
ATOM 25310 C C . GLN A 1 16 ? -2.017 6.836 4.212 1.00 10.00 31 GLN A C 19
ATOM 25311 O O . GLN A 1 16 ? -1.386 6.052 4.922 1.00 10.00 31 GLN A O 19
ATOM 25325 N N . PHE A 1 17 ? -1.684 7.105 2.964 1.00 10.00 32 PHE A N 19
ATOM 25326 C CA . PHE A 1 17 ? -0.530 6.494 2.330 1.00 10.00 32 PHE A CA 19
ATOM 25327 C C . PHE A 1 17 ? 0.639 7.467 2.278 1.00 10.00 32 PHE A C 19
ATOM 25328 O O . PHE A 1 17 ? 0.637 8.417 1.496 1.00 10.00 32 PHE A O 19
ATOM 25345 N N . LYS A 1 18 ? 1.627 7.228 3.121 1.00 10.00 33 LYS A N 19
ATOM 25346 C CA . LYS A 1 18 ? 2.811 8.067 3.171 1.00 10.00 33 LYS A CA 19
ATOM 25347 C C . LYS A 1 18 ? 3.928 7.405 2.378 1.00 10.00 33 LYS A C 19
ATOM 25348 O O . LYS A 1 18 ? 4.591 6.487 2.859 1.00 10.00 33 LYS A O 19
ATOM 25367 N N . ILE A 1 19 ? 4.098 7.847 1.143 1.00 10.00 34 ILE A N 19
ATOM 25368 C CA . ILE A 1 19 ? 5.113 7.287 0.260 1.00 10.00 34 ILE A CA 19
ATOM 25369 C C . ILE A 1 19 ? 5.868 8.414 -0.444 1.00 10.00 34 ILE A C 19
ATOM 25370 O O . ILE A 1 19 ? 5.533 9.584 -0.270 1.00 10.00 34 ILE A O 19
ATOM 25386 N N . LYS A 1 20 ? 6.900 8.073 -1.203 1.00 10.00 35 LYS A N 19
ATOM 25387 C CA . LYS A 1 20 ? 7.671 9.077 -1.926 1.00 10.00 35 LYS A CA 19
ATOM 25388 C C . LYS A 1 20 ? 7.151 9.210 -3.355 1.00 10.00 35 LYS A C 19
ATOM 25389 O O . LYS A 1 20 ? 6.513 8.298 -3.877 1.00 10.00 35 LYS A O 19
ATOM 25408 N N . ARG A 1 21 ? 7.449 10.334 -3.989 1.00 10.00 36 ARG A N 19
ATOM 25409 C CA . ARG A 1 21 ? 6.992 10.600 -5.352 1.00 10.00 36 ARG A CA 19
ATOM 25410 C C . ARG A 1 21 ? 7.625 9.635 -6.353 1.00 10.00 36 ARG A C 19
ATOM 25411 O O . ARG A 1 21 ? 7.078 9.399 -7.431 1.00 10.00 36 ARG A O 19
ATOM 25432 N N . HIS A 1 22 ? 8.773 9.074 -5.989 1.00 10.00 37 HIS A N 19
ATOM 25433 C CA . HIS A 1 22 ? 9.473 8.135 -6.860 1.00 10.00 37 HIS A CA 19
ATOM 25434 C C . HIS A 1 22 ? 9.112 6.693 -6.525 1.00 10.00 37 HIS A C 19
ATOM 25435 O O . HIS A 1 22 ? 9.587 5.756 -7.170 1.00 10.00 37 HIS A O 19
ATOM 25449 N N . THR A 1 23 ? 8.269 6.520 -5.521 1.00 10.00 38 THR A N 19
ATOM 25450 C CA . THR A 1 23 ? 7.858 5.195 -5.096 1.00 10.00 38 THR A CA 19
ATOM 25451 C C . THR A 1 23 ? 6.791 4.625 -6.030 1.00 10.00 38 THR A C 19
ATOM 25452 O O . THR A 1 23 ? 5.748 5.244 -6.236 1.00 10.00 38 THR A O 19
ATOM 25463 N N . PRO A 1 24 ? 7.059 3.449 -6.625 1.00 10.00 39 PRO A N 19
ATOM 25464 C CA . PRO A 1 24 ? 6.117 2.784 -7.535 1.00 10.00 39 PRO A CA 19
ATOM 25465 C C . PRO A 1 24 ? 4.739 2.590 -6.908 1.00 10.00 39 PRO A C 19
ATOM 25466 O O . PRO A 1 24 ? 4.621 2.175 -5.753 1.00 10.00 39 PRO A O 19
ATOM 25477 N N . LEU A 1 25 ? 3.699 2.877 -7.681 1.00 10.00 40 LEU A N 19
ATOM 25478 C CA . LEU A 1 25 ? 2.330 2.746 -7.200 1.00 10.00 40 LEU A CA 19
ATOM 25479 C C . LEU A 1 25 ? 1.921 1.280 -7.098 1.00 10.00 40 LEU A C 19
ATOM 25480 O O . LEU A 1 25 ? 0.870 0.955 -6.548 1.00 10.00 40 LEU A O 19
ATOM 25496 N N . SER A 1 26 ? 2.755 0.397 -7.630 1.00 10.00 41 SER A N 19
ATOM 25497 C CA . SER A 1 26 ? 2.487 -1.030 -7.581 1.00 10.00 41 SER A CA 19
ATOM 25498 C C . SER A 1 26 ? 2.451 -1.514 -6.132 1.00 10.00 41 SER A C 19
ATOM 25499 O O . SER A 1 26 ? 1.656 -2.386 -5.775 1.00 10.00 41 SER A O 19
ATOM 25507 N N . LYS A 1 27 ? 3.307 -0.927 -5.294 1.00 10.00 42 LYS A N 19
ATOM 25508 C CA . LYS A 1 27 ? 3.359 -1.303 -3.886 1.00 10.00 42 LYS A CA 19
ATOM 25509 C C . LYS A 1 27 ? 2.094 -0.847 -3.173 1.00 10.00 42 LYS A C 19
ATOM 25510 O O . LYS A 1 27 ? 1.651 -1.482 -2.229 1.00 10.00 42 LYS A O 19
ATOM 25529 N N . LEU A 1 28 ? 1.515 0.252 -3.650 1.00 10.00 43 LEU A N 19
ATOM 25530 C CA . LEU A 1 28 ? 0.302 0.813 -3.057 1.00 10.00 43 LEU A CA 19
ATOM 25531 C C . LEU A 1 28 ? -0.844 -0.194 -3.106 1.00 10.00 43 LEU A C 19
ATOM 25532 O O . LEU A 1 28 ? -1.501 -0.448 -2.094 1.00 10.00 43 LEU A O 19
ATOM 25548 N N . MET A 1 29 ? -1.069 -0.774 -4.280 1.00 10.00 44 MET A N 19
ATOM 25549 C CA . MET A 1 29 ? -2.136 -1.751 -4.460 1.00 10.00 44 MET A CA 19
ATOM 25550 C C . MET A 1 29 ? -1.907 -2.983 -3.590 1.00 10.00 44 MET A C 19
ATOM 25551 O O . MET A 1 29 ? -2.826 -3.475 -2.939 1.00 10.00 44 MET A O 19
ATOM 25565 N N . LYS A 1 30 ? -0.667 -3.458 -3.568 1.00 10.00 45 LYS A N 19
ATOM 25566 C CA . LYS A 1 30 ? -0.313 -4.645 -2.799 1.00 10.00 45 LYS A CA 19
ATOM 25567 C C . LYS A 1 30 ? -0.320 -4.390 -1.294 1.00 10.00 45 LYS A C 19
ATOM 25568 O O . LYS A 1 30 ? -0.839 -5.203 -0.539 1.00 10.00 45 LYS A O 19
ATOM 25587 N N . ALA A 1 31 ? 0.238 -3.262 -0.863 1.00 10.00 46 ALA A N 19
ATOM 25588 C CA . ALA A 1 31 ? 0.305 -2.926 0.562 1.00 10.00 46 ALA A CA 19
ATOM 25589 C C . ALA A 1 31 ? -1.071 -2.972 1.221 1.00 10.00 46 ALA A C 19
ATOM 25590 O O . ALA A 1 31 ? -1.244 -3.574 2.281 1.00 10.00 46 ALA A O 19
ATOM 25597 N N . TYR A 1 32 ? -2.052 -2.348 0.584 1.00 10.00 47 TYR A N 19
ATOM 25598 C CA . TYR A 1 32 ? -3.401 -2.328 1.128 1.00 10.00 47 TYR A CA 19
ATOM 25599 C C . TYR A 1 32 ? -4.073 -3.689 0.961 1.00 10.00 47 TYR A C 19
ATOM 25600 O O . TYR A 1 32 ? -4.843 -4.122 1.819 1.00 10.00 47 TYR A O 19
ATOM 25618 N N . CYS A 1 33 ? -3.758 -4.372 -0.130 1.00 10.00 48 CYS A N 19
ATOM 25619 C CA . CYS A 1 33 ? -4.337 -5.679 -0.403 1.00 10.00 48 CYS A CA 19
ATOM 25620 C C . CYS A 1 33 ? -3.853 -6.714 0.609 1.00 10.00 48 CYS A C 19
ATOM 25621 O O . CYS A 1 33 ? -4.626 -7.556 1.070 1.00 10.00 48 CYS A O 19
ATOM 25629 N N . GLU A 1 34 ? -2.574 -6.638 0.959 1.00 10.00 49 GLU A N 19
ATOM 25630 C CA . GLU A 1 34 ? -1.984 -7.558 1.926 1.00 10.00 49 GLU A CA 19
ATOM 25631 C C . GLU A 1 34 ? -2.633 -7.385 3.291 1.00 10.00 49 GLU A C 19
ATOM 25632 O O . GLU A 1 34 ? -2.781 -8.345 4.046 1.00 10.00 49 GLU A O 19
ATOM 25644 N N . ARG A 1 35 ? -3.030 -6.154 3.597 1.00 10.00 50 ARG A N 19
ATOM 25645 C CA . ARG A 1 35 ? -3.674 -5.858 4.871 1.00 10.00 50 ARG A CA 19
ATOM 25646 C C . ARG A 1 35 ? -5.065 -6.479 4.928 1.00 10.00 50 ARG A C 19
ATOM 25647 O O . ARG A 1 35 ? -5.577 -6.781 6.007 1.00 10.00 50 ARG A O 19
ATOM 25668 N N . GLN A 1 36 ? -5.666 -6.675 3.760 1.00 10.00 51 GLN A N 19
ATOM 25669 C CA . GLN A 1 36 ? -6.993 -7.267 3.680 1.00 10.00 51 GLN A CA 19
ATOM 25670 C C . GLN A 1 36 ? -6.888 -8.781 3.516 1.00 10.00 51 GLN A C 19
ATOM 25671 O O . GLN A 1 36 ? -7.864 -9.509 3.698 1.00 10.00 51 GLN A O 19
ATOM 25685 N N . GLY A 1 37 ? -5.692 -9.244 3.175 1.00 10.00 52 GLY A N 19
ATOM 25686 C CA . GLY A 1 37 ? -5.462 -10.665 2.993 1.00 10.00 52 GLY A CA 19
ATOM 25687 C C . GLY A 1 37 ? -6.168 -11.214 1.772 1.00 10.00 52 GLY A C 19
ATOM 25688 O O . GLY A 1 37 ? -6.680 -12.334 1.794 1.00 10.00 52 GLY A O 19
ATOM 25692 N N . LEU A 1 38 ? -6.190 -10.435 0.702 1.00 10.00 53 LEU A N 19
ATOM 25693 C CA . LEU A 1 38 ? -6.846 -10.849 -0.529 1.00 10.00 53 LEU A CA 19
ATOM 25694 C C . LEU A 1 38 ? -5.913 -10.675 -1.720 1.00 10.00 53 LEU A C 19
ATOM 25695 O O . LEU A 1 38 ? -4.884 -10.006 -1.620 1.00 10.00 53 LEU A O 19
ATOM 25711 N N . SER A 1 39 ? -6.271 -11.282 -2.843 1.00 10.00 54 SER A N 19
ATOM 25712 C CA . SER A 1 39 ? -5.469 -11.181 -4.049 1.00 10.00 54 SER A CA 19
ATOM 25713 C C . SER A 1 39 ? -5.634 -9.803 -4.684 1.00 10.00 54 SER A C 19
ATOM 25714 O O . SER A 1 39 ? -6.738 -9.254 -4.728 1.00 10.00 54 SER A O 19
ATOM 25722 N N . MET A 1 40 ? -4.531 -9.249 -5.174 1.00 10.00 55 MET A N 19
ATOM 25723 C CA . MET A 1 40 ? -4.540 -7.932 -5.805 1.00 10.00 55 MET A CA 19
ATOM 25724 C C . MET A 1 40 ? -5.301 -7.968 -7.127 1.00 10.00 55 MET A C 19
ATOM 25725 O O . MET A 1 40 ? -5.823 -6.953 -7.585 1.00 10.00 55 MET A O 19
ATOM 25739 N N . ARG A 1 41 ? -5.386 -9.152 -7.716 1.00 10.00 56 ARG A N 19
ATOM 25740 C CA . ARG A 1 41 ? -6.070 -9.335 -8.992 1.00 10.00 56 ARG A CA 19
ATOM 25741 C C . ARG A 1 41 ? -7.588 -9.291 -8.816 1.00 10.00 56 ARG A C 19
ATOM 25742 O O . ARG A 1 41 ? -8.336 -9.168 -9.788 1.00 10.00 56 ARG A O 19
ATOM 25763 N N . GLN A 1 42 ? -8.029 -9.359 -7.566 1.00 10.00 57 GLN A N 19
ATOM 25764 C CA . GLN A 1 42 ? -9.451 -9.361 -7.248 1.00 10.00 57 GLN A CA 19
ATOM 25765 C C . GLN A 1 42 ? -10.017 -7.940 -7.124 1.00 10.00 57 GLN A C 19
ATOM 25766 O O . GLN A 1 42 ? -11.233 -7.748 -7.112 1.00 10.00 57 GLN A O 19
ATOM 25780 N N . ILE A 1 43 ? -9.148 -6.943 -7.044 1.00 10.00 58 ILE A N 19
ATOM 25781 C CA . ILE A 1 43 ? -9.604 -5.563 -6.916 1.00 10.00 58 ILE A CA 19
ATOM 25782 C C . ILE A 1 43 ? -9.111 -4.699 -8.066 1.00 10.00 58 ILE A C 19
ATOM 25783 O O . ILE A 1 43 ? -8.313 -5.140 -8.897 1.00 10.00 58 ILE A O 19
ATOM 25799 N N . ARG A 1 44 ? -9.620 -3.475 -8.117 1.00 10.00 59 ARG A N 19
ATOM 25800 C CA . ARG A 1 44 ? -9.250 -2.510 -9.141 1.00 10.00 59 ARG A CA 19
ATOM 25801 C C . ARG A 1 44 ? -9.078 -1.135 -8.517 1.00 10.00 59 ARG A C 19
ATOM 25802 O O . ARG A 1 44 ? -9.963 -0.653 -7.806 1.00 10.00 59 ARG A O 19
ATOM 25823 N N . PHE A 1 45 ? -7.944 -0.512 -8.776 1.00 10.00 60 PHE A N 19
ATOM 25824 C CA . PHE A 1 45 ? -7.668 0.810 -8.243 1.00 10.00 60 PHE A CA 19
ATOM 25825 C C . PHE A 1 45 ? -7.879 1.854 -9.327 1.00 10.00 60 PHE A C 19
ATOM 25826 O O . PHE A 1 45 ? -7.383 1.705 -10.448 1.00 10.00 60 PHE A O 19
ATOM 25843 N N . ARG A 1 46 ? -8.634 2.893 -9.006 1.00 10.00 61 ARG A N 19
ATOM 25844 C CA . ARG A 1 46 ? -8.907 3.952 -9.963 1.00 10.00 61 ARG A CA 19
ATOM 25845 C C . ARG A 1 46 ? -8.563 5.317 -9.384 1.00 10.00 61 ARG A C 19
ATOM 25846 O O . ARG A 1 46 ? -8.865 5.615 -8.228 1.00 10.00 61 ARG A O 19
ATOM 25867 N N . PHE A 1 47 ? -7.912 6.133 -10.197 1.00 10.00 62 PHE A N 19
ATOM 25868 C CA . PHE A 1 47 ? -7.528 7.476 -9.805 1.00 10.00 62 PHE A CA 19
ATOM 25869 C C . PHE A 1 47 ? -7.927 8.448 -10.905 1.00 10.00 62 PHE A C 19
ATOM 25870 O O . PHE A 1 47 ? -7.614 8.224 -12.078 1.00 10.00 62 PHE A O 19
ATOM 25887 N N . ASP A 1 48 ? -8.642 9.507 -10.522 1.00 10.00 63 ASP A N 19
ATOM 25888 C CA . ASP A 1 48 ? -9.114 10.522 -11.470 1.00 10.00 63 ASP A CA 19
ATOM 25889 C C . ASP A 1 48 ? -10.092 9.891 -12.459 1.00 10.00 63 ASP A C 19
ATOM 25890 O O . ASP A 1 48 ? -10.316 10.395 -13.560 1.00 10.00 63 ASP A O 19
ATOM 25899 N N . GLY A 1 49 ? -10.674 8.771 -12.047 1.00 10.00 64 GLY A N 19
ATOM 25900 C CA . GLY A 1 49 ? -11.621 8.064 -12.884 1.00 10.00 64 GLY A CA 19
ATOM 25901 C C . GLY A 1 49 ? -10.956 7.087 -13.835 1.00 10.00 64 GLY A C 19
ATOM 25902 O O . GLY A 1 49 ? -11.636 6.377 -14.575 1.00 10.00 64 GLY A O 19
ATOM 25906 N N . GLN A 1 50 ? -9.631 7.039 -13.817 1.00 10.00 65 GLN A N 19
ATOM 25907 C CA . GLN A 1 50 ? -8.890 6.146 -14.703 1.00 10.00 65 GLN A CA 19
ATOM 25908 C C . GLN A 1 50 ? -8.217 5.029 -13.909 1.00 10.00 65 GLN A C 19
ATOM 25909 O O . GLN A 1 50 ? -7.730 5.259 -12.801 1.00 10.00 65 GLN A O 19
ATOM 25923 N N . PRO A 1 51 ? -8.197 3.799 -14.453 1.00 10.00 66 PRO A N 19
ATOM 25924 C CA . PRO A 1 51 ? -7.552 2.657 -13.795 1.00 10.00 66 PRO A CA 19
ATOM 25925 C C . PRO A 1 51 ? -6.051 2.886 -13.633 1.00 10.00 66 PRO A C 19
ATOM 25926 O O . PRO A 1 51 ? -5.394 3.404 -14.541 1.00 10.00 66 PRO A O 19
ATOM 25937 N N . ILE A 1 52 ? -5.512 2.511 -12.483 1.00 10.00 67 ILE A N 19
ATOM 25938 C CA . ILE A 1 52 ? -4.092 2.690 -12.216 1.00 10.00 67 ILE A CA 19
ATOM 25939 C C . ILE A 1 52 ? -3.294 1.478 -12.685 1.00 10.00 67 ILE A C 19
ATOM 25940 O O . ILE A 1 52 ? -3.730 0.334 -12.526 1.00 10.00 67 ILE A O 19
ATOM 25956 N N . ASN A 1 53 ? -2.135 1.742 -13.269 1.00 10.00 68 ASN A N 19
ATOM 25957 C CA . ASN A 1 53 ? -1.266 0.691 -13.779 1.00 10.00 68 ASN A CA 19
ATOM 25958 C C . ASN A 1 53 ? -0.152 0.379 -12.788 1.00 10.00 68 ASN A C 19
ATOM 25959 O O . ASN A 1 53 ? 0.149 1.180 -11.902 1.00 10.00 68 ASN A O 19
ATOM 25970 N N . GLU A 1 54 ? 0.471 -0.780 -12.955 1.00 10.00 69 GLU A N 19
ATOM 25971 C CA . GLU A 1 54 ? 1.548 -1.215 -12.073 1.00 10.00 69 GLU A CA 19
ATOM 25972 C C . GLU A 1 54 ? 2.893 -0.650 -12.524 1.00 10.00 69 GLU A C 19
ATOM 25973 O O . GLU A 1 54 ? 3.934 -0.981 -11.961 1.00 10.00 69 GLU A O 19
ATOM 25985 N N . THR A 1 55 ? 2.867 0.202 -13.535 1.00 10.00 70 THR A N 19
ATOM 25986 C CA . THR A 1 55 ? 4.090 0.784 -14.063 1.00 10.00 70 THR A CA 19
ATOM 25987 C C . THR A 1 55 ? 4.122 2.303 -13.898 1.00 10.00 70 THR A C 19
ATOM 25988 O O . THR A 1 55 ? 4.996 2.972 -14.448 1.00 10.00 70 THR A O 19
ATOM 25999 N N . ASP A 1 56 ? 3.190 2.846 -13.126 1.00 10.00 71 ASP A N 19
ATOM 26000 C CA . ASP A 1 56 ? 3.128 4.289 -12.931 1.00 10.00 71 ASP A CA 19
ATOM 26001 C C . ASP A 1 56 ? 3.603 4.695 -11.542 1.00 10.00 71 ASP A C 19
ATOM 26002 O O . ASP A 1 56 ? 3.711 3.864 -10.636 1.00 10.00 71 ASP A O 19
ATOM 26011 N N . THR A 1 57 ? 3.896 5.978 -11.392 1.00 10.00 72 THR A N 19
ATOM 26012 C CA . THR A 1 57 ? 4.352 6.535 -10.128 1.00 10.00 72 THR A CA 19
ATOM 26013 C C . THR A 1 57 ? 3.557 7.801 -9.812 1.00 10.00 72 THR A C 19
ATOM 26014 O O . THR A 1 57 ? 2.908 8.355 -10.703 1.00 10.00 72 THR A O 19
ATOM 26025 N N . PRO A 1 58 ? 3.584 8.279 -8.552 1.00 10.00 73 PRO A N 19
ATOM 26026 C CA . PRO A 1 58 ? 2.859 9.493 -8.157 1.00 10.00 73 PRO A CA 19
ATOM 26027 C C . PRO A 1 58 ? 3.266 10.692 -9.005 1.00 10.00 73 PRO A C 19
ATOM 26028 O O . PRO A 1 58 ? 2.421 11.469 -9.449 1.00 10.00 73 PRO A O 19
ATOM 26039 N N . ALA A 1 59 ? 4.566 10.819 -9.247 1.00 10.00 74 ALA A N 19
ATOM 26040 C CA . ALA A 1 59 ? 5.097 11.917 -10.045 1.00 10.00 74 ALA A CA 19
ATOM 26041 C C . ALA A 1 59 ? 4.685 11.782 -11.508 1.00 10.00 74 ALA A C 19
ATOM 26042 O O . ALA A 1 59 ? 4.431 12.779 -12.182 1.00 10.00 74 ALA A O 19
ATOM 26049 N N . GLN A 1 60 ? 4.602 10.543 -11.985 1.00 10.00 75 GLN A N 19
ATOM 26050 C CA . GLN A 1 60 ? 4.223 10.270 -13.371 1.00 10.00 75 GLN A CA 19
ATOM 26051 C C . GLN A 1 60 ? 2.779 10.689 -13.633 1.00 10.00 75 GLN A C 19
ATOM 26052 O O . GLN A 1 60 ? 2.448 11.207 -14.701 1.00 10.00 75 GLN A O 19
ATOM 26066 N N . LEU A 1 61 ? 1.920 10.471 -12.650 1.00 10.00 76 LEU A N 19
ATOM 26067 C CA . LEU A 1 61 ? 0.516 10.836 -12.773 1.00 10.00 76 LEU A CA 19
ATOM 26068 C C . LEU A 1 61 ? 0.287 12.262 -12.285 1.00 10.00 76 LEU A C 19
ATOM 26069 O O . LEU A 1 61 ? -0.843 12.753 -12.295 1.00 10.00 76 LEU A O 19
ATOM 26085 N N . GLU A 1 62 ? 1.373 12.913 -11.862 1.00 10.00 77 GLU A N 19
ATOM 26086 C CA . GLU A 1 62 ? 1.325 14.284 -11.357 1.00 10.00 77 GLU A CA 19
ATOM 26087 C C . GLU A 1 62 ? 0.348 14.391 -10.188 1.00 10.00 77 GLU A C 19
ATOM 26088 O O . GLU A 1 62 ? -0.489 15.293 -10.133 1.00 10.00 77 GLU A O 19
ATOM 26100 N N . MET A 1 63 ? 0.477 13.457 -9.255 1.00 10.00 78 MET A N 19
ATOM 26101 C CA . MET A 1 63 ? -0.388 13.411 -8.087 1.00 10.00 78 MET A CA 19
ATOM 26102 C C . MET A 1 63 ? 0.034 14.432 -7.045 1.00 10.00 78 MET A C 19
ATOM 26103 O O . MET A 1 63 ? 1.181 14.895 -7.033 1.00 10.00 78 MET A O 19
ATOM 26117 N N . GLU A 1 64 ? -0.893 14.759 -6.166 1.00 10.00 79 GLU A N 19
ATOM 26118 C CA . GLU A 1 64 ? -0.656 15.723 -5.107 1.00 10.00 79 GLU A CA 19
ATOM 26119 C C . GLU A 1 64 ? -1.056 15.129 -3.769 1.00 10.00 79 GLU A C 19
ATOM 26120 O O . GLU A 1 64 ? -1.504 13.986 -3.695 1.00 10.00 79 GLU A O 19
ATOM 26132 N N . ASP A 1 65 ? -0.893 15.902 -2.713 1.00 10.00 80 ASP A N 19
ATOM 26133 C CA . ASP A 1 65 ?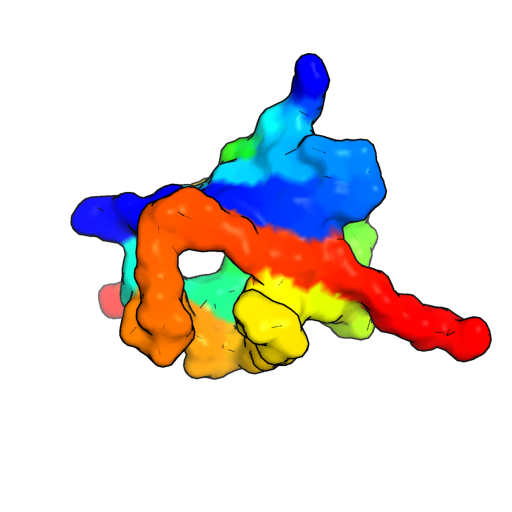 -1.255 15.444 -1.383 1.00 10.00 80 ASP A CA 19
ATOM 26134 C C . ASP A 1 65 ? -2.767 15.464 -1.237 1.00 10.00 80 ASP A C 19
ATOM 26135 O O . ASP A 1 65 ? -3.452 16.195 -1.957 1.00 10.00 80 ASP A O 19
ATOM 26144 N N . GLU A 1 66 ? -3.278 14.644 -0.325 1.00 10.00 81 GLU A N 19
ATOM 26145 C CA . GLU A 1 66 ? -4.714 14.545 -0.073 1.00 10.00 81 GLU A CA 19
ATOM 26146 C C . GLU A 1 66 ? -5.443 13.952 -1.279 1.00 10.00 81 GLU A C 19
ATOM 26147 O O . GLU A 1 66 ? -6.656 14.122 -1.431 1.00 10.00 81 GLU A O 19
ATOM 26159 N N . ASP A 1 67 ? -4.702 13.260 -2.132 1.00 10.00 82 ASP A N 19
ATOM 26160 C CA . ASP A 1 67 ? -5.287 12.640 -3.314 1.00 10.00 82 ASP A CA 19
ATOM 26161 C C . ASP A 1 67 ? -5.982 11.346 -2.930 1.00 10.00 82 ASP A C 19
ATOM 26162 O O . ASP A 1 67 ? -5.363 10.436 -2.377 1.00 10.00 82 ASP A O 19
ATOM 26171 N N . THR A 1 68 ? -7.271 11.272 -3.216 1.00 10.00 83 THR A N 19
ATOM 26172 C CA . THR A 1 68 ? -8.064 10.105 -2.880 1.00 10.00 83 THR A CA 19
ATOM 26173 C C . THR A 1 68 ? -8.089 9.087 -4.016 1.00 10.00 83 THR A C 19
ATOM 26174 O O . THR A 1 68 ? -8.288 9.438 -5.180 1.00 10.00 83 THR A O 19
ATOM 26185 N N . ILE A 1 69 ? -7.870 7.827 -3.669 1.00 10.00 84 ILE A N 19
ATOM 26186 C CA . ILE A 1 69 ? -7.890 6.742 -4.635 1.00 10.00 84 ILE A CA 19
ATOM 26187 C C . ILE A 1 69 ? -9.070 5.820 -4.338 1.00 10.00 84 ILE A C 19
ATOM 26188 O O . ILE A 1 69 ? -9.281 5.426 -3.187 1.00 10.00 84 ILE A O 19
ATOM 26204 N N . ASP A 1 70 ? -9.836 5.493 -5.370 1.00 10.00 85 ASP A N 19
ATOM 26205 C CA . ASP A 1 70 ? -11.006 4.636 -5.212 1.00 10.00 85 ASP A CA 19
ATOM 26206 C C . ASP A 1 70 ? -10.657 3.176 -5.484 1.00 10.00 85 ASP A C 19
ATOM 26207 O O . ASP A 1 70 ? -9.930 2.865 -6.433 1.00 10.00 85 ASP A O 19
ATOM 26216 N N . VAL A 1 71 ? -11.175 2.285 -4.645 1.00 10.00 86 VAL A N 19
ATOM 26217 C CA . VAL A 1 71 ? -10.921 0.856 -4.784 1.00 10.00 86 VAL A CA 19
ATOM 26218 C C . VAL A 1 71 ? -12.217 0.097 -5.068 1.00 10.00 86 VAL A C 19
ATOM 26219 O O . VAL A 1 71 ? -13.159 0.127 -4.272 1.00 10.00 86 VAL A O 19
ATOM 26232 N N . PHE A 1 72 ? -12.259 -0.584 -6.202 1.00 10.00 87 PHE A N 19
ATOM 26233 C CA . PHE A 1 72 ? -13.433 -1.351 -6.593 1.00 10.00 87 PHE A CA 19
ATOM 26234 C C . PHE A 1 72 ? -13.109 -2.840 -6.642 1.00 10.00 87 PHE A C 19
ATOM 26235 O O . PHE A 1 72 ? -11.946 -3.222 -6.759 1.00 10.00 87 PHE A O 19
ATOM 26252 N N . GLN A 1 73 ? -14.133 -3.673 -6.552 1.00 10.00 88 GLN A N 19
ATOM 26253 C CA . GLN A 1 73 ? -13.952 -5.119 -6.596 1.00 10.00 88 GLN A CA 19
ATOM 26254 C C . GLN A 1 73 ? -14.191 -5.648 -8.005 1.00 10.00 88 GLN A C 19
ATOM 26255 O O . GLN A 1 73 ? -15.080 -5.175 -8.710 1.00 10.00 88 GLN A O 19
ATOM 26269 N N . GLN A 1 74 ? -13.396 -6.624 -8.409 1.00 10.00 89 GLN A N 19
ATOM 26270 C CA . GLN A 1 74 ? -13.531 -7.219 -9.730 1.00 10.00 89 GLN A CA 19
ATOM 26271 C C . GLN A 1 74 ? -14.783 -8.091 -9.776 1.00 10.00 89 GLN A C 19
ATOM 26272 O O . GLN A 1 74 ? -15.133 -8.738 -8.785 1.00 10.00 89 GLN A O 19
ATOM 26286 N N . GLN A 1 75 ? -15.457 -8.092 -10.918 1.00 10.00 90 GLN A N 19
ATOM 26287 C CA . GLN A 1 75 ? -16.678 -8.873 -11.101 1.00 10.00 90 GLN A CA 19
ATOM 26288 C C . GLN A 1 75 ? -16.423 -10.359 -10.859 1.00 10.00 90 GLN A C 19
ATOM 26289 O O . GLN A 1 75 ? -15.350 -10.875 -11.170 1.00 10.00 90 GLN A O 19
ATOM 26303 N N . THR A 1 76 ? -17.411 -11.034 -10.293 1.00 10.00 91 THR A N 19
ATOM 26304 C CA . THR A 1 76 ? -17.302 -12.454 -9.999 1.00 10.00 91 THR A CA 19
ATOM 26305 C C . THR A 1 76 ? -18.543 -13.198 -10.486 1.00 10.00 91 THR A C 19
ATOM 26306 O O . THR A 1 76 ? -19.438 -13.520 -9.702 1.00 10.00 91 THR A O 19
ATOM 26317 N N . GLY A 1 77 ? -18.597 -13.452 -11.782 1.00 10.00 92 GLY A N 19
ATOM 26318 C CA . GLY A 1 77 ? -19.736 -14.145 -12.353 1.00 10.00 92 GLY A CA 19
ATOM 26319 C C . GLY A 1 77 ? -20.846 -13.194 -12.756 1.00 10.00 92 GLY A C 19
ATOM 26320 O O . GLY A 1 77 ? -20.695 -11.970 -12.649 1.00 10.00 92 GLY A O 19
ATOM 26324 N N . ASP B 2 1 ? -14.222 5.773 15.159 1.00 10.00 195 ASP B N 19
ATOM 26325 C CA . ASP B 2 1 ? -13.799 6.043 13.793 1.00 10.00 195 ASP B CA 19
ATOM 26326 C C . ASP B 2 1 ? -12.723 5.047 13.373 1.00 10.00 195 ASP B C 19
ATOM 26327 O O . ASP B 2 1 ? -12.099 4.411 14.225 1.00 10.00 195 ASP B O 19
ATOM 26336 N N . THR B 2 2 ? -12.508 4.894 12.072 1.00 10.00 196 THR B N 19
ATOM 26337 C CA . THR B 2 2 ? -11.490 3.975 11.605 1.00 10.00 196 THR B CA 19
ATOM 26338 C C . THR B 2 2 ? -10.440 4.716 10.795 1.00 10.00 196 THR B C 19
ATOM 26339 O O . THR B 2 2 ? -10.755 5.376 9.801 1.00 10.00 196 THR B O 19
ATOM 26350 N N . ALA B 2 3 ? -9.199 4.605 11.230 1.00 10.00 197 ALA B N 19
ATOM 26351 C CA . ALA B 2 3 ? -8.093 5.245 10.553 1.00 10.00 197 ALA B CA 19
ATOM 26352 C C . ALA B 2 3 ? -7.010 4.229 10.223 1.00 10.00 197 ALA B C 19
ATOM 26353 O O . ALA B 2 3 ? -6.599 3.453 11.087 1.00 10.00 197 ALA B O 19
ATOM 26360 N N . GLY B 2 4 ? -6.572 4.211 8.982 1.00 10.00 198 GLY B N 19
ATOM 26361 C CA . GLY B 2 4 ? -5.518 3.305 8.589 1.00 10.00 198 GLY B CA 19
ATOM 26362 C C . GLY B 2 4 ? -4.332 4.077 8.050 1.00 10.00 198 GLY B C 19
ATOM 26363 O O . GLY B 2 4 ? -4.510 4.949 7.213 1.00 10.00 198 GLY B O 19
ATOM 26367 N N . CYS B 2 5 ? -3.134 3.804 8.539 1.00 10.00 199 CYS B N 19
ATOM 26368 C CA . CYS B 2 5 ? -1.962 4.513 8.040 1.00 10.00 199 CYS B CA 19
ATOM 26369 C C . CYS B 2 5 ? -0.933 3.534 7.480 1.00 10.00 199 CYS B C 19
ATOM 26370 O O . CYS B 2 5 ? -0.507 2.603 8.167 1.00 10.00 199 CYS B O 19
ATOM 26378 N N . ILE B 2 6 ? -0.547 3.738 6.224 1.00 10.00 200 ILE B N 19
ATOM 26379 C CA . ILE B 2 6 ? 0.436 2.882 5.574 1.00 10.00 200 ILE B CA 19
ATOM 26380 C C . ILE B 2 6 ? 1.601 3.699 5.020 1.00 10.00 200 ILE B C 19
ATOM 26381 O O . ILE B 2 6 ? 1.396 4.698 4.330 1.00 10.00 200 ILE B O 19
ATOM 26397 N N . VAL B 2 7 ? 2.817 3.288 5.335 1.00 10.00 201 VAL B N 19
ATOM 26398 C CA . VAL B 2 7 ? 4.001 3.958 4.818 1.00 10.00 201 VAL B CA 19
ATOM 26399 C C . VAL B 2 7 ? 4.851 2.954 4.042 1.00 10.00 201 VAL B C 19
ATOM 26400 O O . VAL B 2 7 ? 5.161 1.871 4.545 1.00 10.00 201 VAL B O 19
ATOM 26413 N N . ILE B 2 8 ? 5.182 3.287 2.803 1.00 10.00 202 ILE B N 19
ATOM 26414 C CA . ILE B 2 8 ? 5.996 2.412 1.985 1.00 10.00 202 ILE B CA 19
ATOM 26415 C C . ILE B 2 8 ? 7.235 3.150 1.499 1.00 10.00 202 ILE B C 19
ATOM 26416 O O . ILE B 2 8 ? 7.155 4.290 1.042 1.00 10.00 202 ILE B O 19
ATOM 26446 N N . ASP B 2 10 ? 10.697 2.835 -0.946 1.00 10.00 204 ASP B N 19
ATOM 26447 C CA . ASP B 2 10 ? 11.312 2.078 -2.019 1.00 10.00 204 ASP B CA 19
ATOM 26448 C C . ASP B 2 10 ? 12.741 2.531 -2.188 1.00 10.00 204 ASP B C 19
ATOM 26449 O O . ASP B 2 10 ? 13.009 3.717 -2.374 1.00 10.00 204 ASP B O 19
ATOM 26472 N N . GLU B 2 12 ? 16.368 1.903 -4.282 1.00 10.00 206 GLU B N 19
ATOM 26473 C CA . GLU B 2 12 ? 17.005 1.325 -5.453 1.00 10.00 206 GLU B CA 19
ATOM 26474 C C . GLU B 2 12 ? 18.432 0.892 -5.133 1.00 10.00 206 GLU B C 19
ATOM 26475 O O . GLU B 2 12 ? 18.838 0.873 -3.971 1.00 10.00 206 GLU B O 19
ATOM 26487 N N . ASP A 1 1 ? 10.123 14.600 -1.225 1.00 10.00 16 ASP A N 20
ATOM 26488 C CA . ASP A 1 1 ? 9.422 14.550 0.057 1.00 10.00 16 ASP A CA 20
ATOM 26489 C C . ASP A 1 1 ? 8.307 13.507 0.013 1.00 10.00 16 ASP A C 20
ATOM 26490 O O . ASP A 1 1 ? 7.937 13.030 -1.061 1.00 10.00 16 ASP A O 20
ATOM 26499 N N . HIS A 1 2 ? 7.790 13.148 1.178 1.00 10.00 17 HIS A N 20
ATOM 26500 C CA . HIS A 1 2 ? 6.724 12.162 1.276 1.00 10.00 17 HIS A CA 20
ATOM 26501 C C . HIS A 1 2 ? 5.379 12.794 0.942 1.00 10.00 17 HIS A C 20
ATOM 26502 O O . HIS A 1 2 ? 5.007 13.817 1.514 1.00 10.00 17 HIS A O 20
ATOM 26516 N N . ILE A 1 3 ? 4.655 12.187 0.013 1.00 10.00 18 ILE A N 20
ATOM 26517 C CA . ILE A 1 3 ? 3.350 12.688 -0.382 1.00 10.00 18 ILE A CA 20
ATOM 26518 C C . ILE A 1 3 ? 2.263 11.953 0.396 1.00 10.00 18 ILE A C 20
ATOM 26519 O O . ILE A 1 3 ? 2.349 10.741 0.613 1.00 10.00 18 ILE A O 20
ATOM 26535 N N . ASN A 1 4 ? 1.257 12.694 0.834 1.00 10.00 19 ASN A N 20
ATOM 26536 C CA . ASN A 1 4 ? 0.163 12.117 1.607 1.00 10.00 19 ASN A CA 20
ATOM 26537 C C . ASN A 1 4 ? -1.012 11.765 0.710 1.00 10.00 19 ASN A C 20
ATOM 26538 O O . ASN A 1 4 ? -1.678 12.645 0.171 1.00 10.00 19 ASN A O 20
ATOM 26549 N N . LEU A 1 5 ? -1.259 10.476 0.544 1.00 10.00 20 LEU A N 20
ATOM 26550 C CA . LEU A 1 5 ? -2.366 10.015 -0.281 1.00 10.00 20 LEU A CA 20
ATOM 26551 C C . LEU A 1 5 ? -3.467 9.437 0.596 1.00 10.00 20 LEU A C 20
ATOM 26552 O O . LEU A 1 5 ? -3.207 8.965 1.703 1.00 10.00 20 LEU A O 20
ATOM 26568 N N . LYS A 1 6 ? -4.693 9.484 0.106 1.00 10.00 21 LYS A N 20
ATOM 26569 C CA . LYS A 1 6 ? -5.835 8.973 0.851 1.00 10.00 21 LYS A CA 20
ATOM 26570 C C . LYS A 1 6 ? -6.484 7.807 0.119 1.00 10.00 21 LYS A C 20
ATOM 26571 O O . LYS A 1 6 ? -6.716 7.872 -1.087 1.00 10.00 21 LYS A O 20
ATOM 26590 N N . VAL A 1 7 ? -6.766 6.742 0.851 1.00 10.00 22 VAL A N 20
ATOM 26591 C CA . VAL A 1 7 ? -7.399 5.563 0.275 1.00 10.00 22 VAL A CA 20
ATOM 26592 C C . VAL A 1 7 ? -8.888 5.544 0.603 1.00 10.00 22 VAL A C 20
ATOM 26593 O O . VAL A 1 7 ? -9.274 5.610 1.773 1.00 10.00 22 VAL A O 20
ATOM 26606 N N . ALA A 1 8 ? -9.720 5.465 -0.425 1.00 10.00 23 ALA A N 20
ATOM 26607 C CA . ALA A 1 8 ? -11.165 5.437 -0.234 1.00 10.00 23 ALA A CA 20
ATOM 26608 C C . ALA A 1 8 ? -11.673 4.006 -0.108 1.00 10.00 23 ALA A C 20
ATOM 26609 O O . ALA A 1 8 ? -11.574 3.215 -1.046 1.00 10.00 23 ALA A O 20
ATOM 26616 N N . GLY A 1 9 ? -12.209 3.682 1.060 1.00 10.00 24 GLY A N 20
ATOM 26617 C CA . GLY A 1 9 ? -12.724 2.349 1.295 1.00 10.00 24 GLY A CA 20
ATOM 26618 C C . GLY A 1 9 ? -14.203 2.253 0.984 1.00 10.00 24 GLY A C 20
ATOM 26619 O O . GLY A 1 9 ? -14.916 3.258 1.007 1.00 10.00 24 GLY A O 20
ATOM 26623 N N . GLN A 1 10 ? -14.669 1.048 0.701 1.00 10.00 25 GLN A N 20
ATOM 26624 C CA . GLN A 1 10 ? -16.072 0.826 0.375 1.00 10.00 25 GLN A CA 20
ATOM 26625 C C . GLN A 1 10 ? -16.954 0.950 1.617 1.00 10.00 25 GLN A C 20
ATOM 26626 O O . GLN A 1 10 ? -18.093 1.413 1.534 1.00 10.00 25 GLN A O 20
ATOM 26640 N N . ASP A 1 11 ? -16.417 0.562 2.766 1.00 10.00 26 ASP A N 20
ATOM 26641 C CA . ASP A 1 11 ? -17.166 0.626 4.020 1.00 10.00 26 ASP A CA 20
ATOM 26642 C C . ASP A 1 11 ? -17.021 1.995 4.686 1.00 10.00 26 ASP A C 20
ATOM 26643 O O . ASP A 1 11 ? -17.785 2.338 5.591 1.00 10.00 26 ASP A O 20
ATOM 26652 N N . GLY A 1 12 ? -16.038 2.769 4.242 1.00 10.00 27 GLY A N 20
ATOM 26653 C CA . GLY A 1 12 ? -15.828 4.092 4.797 1.00 10.00 27 GLY A CA 20
ATOM 26654 C C . GLY A 1 12 ? -14.488 4.247 5.494 1.00 10.00 27 GLY A C 20
ATOM 26655 O O . GLY A 1 12 ? -14.103 5.363 5.851 1.00 10.00 27 GLY A O 20
ATOM 26659 N N . SER A 1 13 ? -13.781 3.138 5.699 1.00 10.00 28 SER A N 20
ATOM 26660 C CA . SER A 1 13 ? -12.474 3.172 6.359 1.00 10.00 28 SER A CA 20
ATOM 26661 C C . SER A 1 13 ? -11.516 4.104 5.615 1.00 10.00 28 SER A C 20
ATOM 26662 O O . SER A 1 13 ? -11.373 4.018 4.394 1.00 10.00 28 SER A O 20
ATOM 26670 N N . VAL A 1 14 ? -10.874 5.006 6.345 1.00 10.00 29 VAL A N 20
ATOM 26671 C CA . VAL A 1 14 ? -9.949 5.944 5.733 1.00 10.00 29 VAL A CA 20
ATOM 26672 C C . VAL A 1 14 ? -8.505 5.570 6.060 1.00 10.00 29 VAL A C 20
ATOM 26673 O O . VAL A 1 14 ? -8.123 5.425 7.227 1.00 10.00 29 VAL A O 20
ATOM 26686 N N . VAL A 1 15 ? -7.709 5.390 5.022 1.00 10.00 30 VAL A N 20
ATOM 26687 C CA . VAL A 1 15 ? -6.314 5.022 5.186 1.00 10.00 30 VAL A CA 20
ATOM 26688 C C . VAL A 1 15 ? -5.400 6.068 4.558 1.00 10.00 30 VAL A C 20
ATOM 26689 O O . VAL A 1 15 ? -5.578 6.444 3.398 1.00 10.00 30 VAL A O 20
ATOM 26702 N N . GLN A 1 16 ? -4.443 6.544 5.338 1.00 10.00 31 GLN A N 20
ATOM 26703 C CA . GLN A 1 16 ? -3.481 7.526 4.868 1.00 10.00 31 GLN A CA 20
ATOM 26704 C C . GLN A 1 16 ? -2.241 6.804 4.362 1.00 10.00 31 GLN A C 20
ATOM 26705 O O . GLN A 1 16 ? -1.632 6.009 5.086 1.00 10.00 31 GLN A O 20
ATOM 26719 N N . PHE A 1 17 ? -1.873 7.078 3.127 1.00 10.00 32 PHE A N 20
ATOM 26720 C CA . PHE A 1 17 ? -0.726 6.436 2.519 1.00 10.00 32 PHE A CA 20
ATOM 26721 C C . PHE A 1 17 ? 0.473 7.366 2.458 1.00 10.00 32 PHE A C 20
ATOM 26722 O O . PHE A 1 17 ? 0.406 8.454 1.886 1.00 10.00 32 PHE A O 20
ATOM 26739 N N . LYS A 1 18 ? 1.562 6.928 3.061 1.00 10.00 33 LYS A N 20
ATOM 26740 C CA . LYS A 1 18 ? 2.799 7.682 3.063 1.00 10.00 33 LYS A CA 20
ATOM 26741 C C . LYS A 1 18 ? 3.741 7.059 2.043 1.00 10.00 33 LYS A C 20
ATOM 26742 O O . LYS A 1 18 ? 4.233 5.945 2.234 1.00 10.00 33 LYS A O 20
ATOM 26761 N N . ILE A 1 19 ? 3.963 7.769 0.953 1.00 10.00 34 ILE A N 20
ATOM 26762 C CA . ILE A 1 19 ? 4.805 7.284 -0.126 1.00 10.00 34 ILE A CA 20
ATOM 26763 C C . ILE A 1 19 ? 5.622 8.440 -0.708 1.00 10.00 34 ILE A C 20
ATOM 26764 O O . ILE A 1 19 ? 5.273 9.601 -0.511 1.00 10.00 34 ILE A O 20
ATOM 26780 N N . LYS A 1 20 ? 6.721 8.139 -1.382 1.00 10.00 35 LYS A N 20
ATOM 26781 C CA . LYS A 1 20 ? 7.540 9.180 -1.987 1.00 10.00 35 LYS A CA 20
ATOM 26782 C C . LYS A 1 20 ? 7.126 9.398 -3.442 1.00 10.00 35 LYS A C 20
ATOM 26783 O O . LYS A 1 20 ? 6.354 8.622 -4.002 1.00 10.00 35 LYS A O 20
ATOM 26802 N N . ARG A 1 21 ? 7.658 10.447 -4.050 1.00 10.00 36 ARG A N 20
ATOM 26803 C CA . ARG A 1 21 ? 7.333 10.783 -5.432 1.00 10.00 36 ARG A CA 20
ATOM 26804 C C . ARG A 1 21 ? 7.895 9.764 -6.425 1.00 10.00 36 ARG A C 20
ATOM 26805 O O . ARG A 1 21 ? 7.287 9.504 -7.465 1.00 10.00 36 ARG A O 20
ATOM 26826 N N . HIS A 1 22 ? 9.046 9.185 -6.098 1.00 10.00 37 HIS A N 20
ATOM 26827 C CA . HIS A 1 22 ? 9.695 8.218 -6.985 1.00 10.00 37 HIS A CA 20
ATOM 26828 C C . HIS A 1 22 ? 9.269 6.781 -6.688 1.00 10.00 37 HIS A C 20
ATOM 26829 O O . HIS A 1 22 ? 9.619 5.859 -7.426 1.00 10.00 37 HIS A O 20
ATOM 26843 N N . THR A 1 23 ? 8.511 6.593 -5.624 1.00 10.00 38 THR A N 20
ATOM 26844 C CA . THR A 1 23 ? 8.065 5.266 -5.230 1.00 10.00 38 THR A CA 20
ATOM 26845 C C . THR A 1 23 ? 6.907 4.780 -6.106 1.00 10.00 38 THR A C 20
ATOM 26846 O O . THR A 1 23 ? 5.881 5.448 -6.211 1.00 10.00 38 THR A O 20
ATOM 26857 N N . PRO A 1 24 ? 7.069 3.617 -6.763 1.00 10.00 39 PRO A N 20
ATOM 26858 C CA . PRO A 1 24 ? 6.029 3.043 -7.629 1.00 10.00 39 PRO A CA 20
ATOM 26859 C C . PRO A 1 24 ? 4.738 2.737 -6.875 1.00 10.00 39 PRO A C 20
ATOM 26860 O O . PRO A 1 24 ? 4.764 2.334 -5.708 1.00 10.00 39 PRO A O 20
ATOM 26871 N N . LEU A 1 25 ? 3.609 2.904 -7.555 1.00 10.00 40 LEU A N 20
ATOM 26872 C CA . LEU A 1 25 ? 2.306 2.651 -6.953 1.00 10.00 40 LEU A CA 20
ATOM 26873 C C . LEU A 1 25 ? 2.014 1.152 -6.896 1.00 10.00 40 LEU A C 20
ATOM 26874 O O . LEU A 1 25 ? 1.004 0.729 -6.334 1.00 10.00 40 LEU A O 20
ATOM 26890 N N . SER A 1 26 ? 2.905 0.358 -7.477 1.00 10.00 41 SER A N 20
ATOM 26891 C CA . SER A 1 26 ? 2.762 -1.089 -7.488 1.00 10.00 41 SER A CA 20
ATOM 26892 C C . SER A 1 26 ? 2.712 -1.632 -6.061 1.00 10.00 41 SER A C 20
ATOM 26893 O O . SER A 1 26 ? 1.832 -2.423 -5.714 1.00 10.00 41 SER A O 20
ATOM 26901 N N . LYS A 1 27 ? 3.646 -1.179 -5.231 1.00 10.00 42 LYS A N 20
ATOM 26902 C CA . LYS A 1 27 ? 3.703 -1.609 -3.839 1.00 10.00 42 LYS A CA 20
ATOM 26903 C C . LYS A 1 27 ? 2.536 -1.020 -3.057 1.00 10.00 42 LYS A C 20
ATOM 26904 O O . LYS A 1 27 ? 2.068 -1.608 -2.090 1.00 10.00 42 LYS A O 20
ATOM 26923 N N . LEU A 1 28 ? 2.067 0.139 -3.498 1.00 10.00 43 LEU A N 20
ATOM 26924 C CA . LEU A 1 28 ? 0.949 0.824 -2.856 1.00 10.00 43 LEU A CA 20
ATOM 26925 C C . LEU A 1 28 ? -0.321 -0.016 -2.951 1.00 10.00 43 LEU A C 20
ATOM 26926 O O . LEU A 1 28 ? -1.044 -0.181 -1.965 1.00 10.00 43 LEU A O 20
ATOM 26942 N N . MET A 1 29 ? -0.581 -0.550 -4.131 1.00 10.00 44 MET A N 20
ATOM 26943 C CA . MET A 1 29 ? -1.761 -1.375 -4.348 1.00 10.00 44 MET A CA 20
ATOM 26944 C C . MET A 1 29 ? -1.638 -2.696 -3.596 1.00 10.00 44 MET A C 20
ATOM 26945 O O . MET A 1 29 ? -2.592 -3.162 -2.970 1.00 10.00 44 MET A O 20
ATOM 26959 N N . LYS A 1 30 ? -0.446 -3.275 -3.639 1.00 10.00 45 LYS A N 20
ATOM 26960 C CA . LYS A 1 30 ? -0.180 -4.554 -2.989 1.00 10.00 45 LYS A CA 20
ATOM 26961 C C . LYS A 1 30 ? -0.223 -4.454 -1.465 1.00 10.00 45 LYS A C 20
ATOM 26962 O O . LYS A 1 30 ? -0.844 -5.288 -0.810 1.00 10.00 45 LYS A O 20
ATOM 26981 N N . ALA A 1 31 ? 0.435 -3.440 -0.910 1.00 10.00 46 ALA A N 20
ATOM 26982 C CA . ALA A 1 31 ? 0.478 -3.244 0.540 1.00 10.00 46 ALA A CA 20
ATOM 26983 C C . ALA A 1 31 ? -0.922 -3.197 1.142 1.00 10.00 46 ALA A C 20
ATOM 26984 O O . ALA A 1 31 ? -1.211 -3.886 2.120 1.00 10.00 46 ALA A O 20
ATOM 26991 N N . TYR A 1 32 ? -1.794 -2.394 0.546 1.00 10.00 47 TYR A N 20
ATOM 26992 C CA . TYR A 1 32 ? -3.161 -2.261 1.034 1.00 10.00 47 TYR A CA 20
ATOM 26993 C C . TYR A 1 32 ? -3.935 -3.558 0.821 1.00 10.00 47 TYR A C 20
ATOM 26994 O O . TYR A 1 32 ? -4.691 -3.992 1.689 1.00 10.00 47 TYR A O 20
ATOM 27012 N N . CYS A 1 33 ? -3.721 -4.180 -0.330 1.00 10.00 48 CYS A N 20
ATOM 27013 C CA . CYS A 1 33 ? -4.403 -5.422 -0.676 1.00 10.00 48 CYS A CA 20
ATOM 27014 C C . CYS A 1 33 ? -4.031 -6.554 0.279 1.00 10.00 48 CYS A C 20
ATOM 27015 O O . CYS A 1 33 ? -4.898 -7.312 0.723 1.00 10.00 48 CYS A O 20
ATOM 27023 N N . GLU A 1 34 ? -2.746 -6.661 0.598 1.00 10.00 49 GLU A N 20
ATOM 27024 C CA . GLU A 1 34 ? -2.260 -7.703 1.498 1.00 10.00 49 GLU A CA 20
ATOM 27025 C C . GLU A 1 34 ? -2.870 -7.559 2.884 1.00 10.00 49 GLU A C 20
ATOM 27026 O O . GLU A 1 34 ? -3.190 -8.552 3.537 1.00 10.00 49 GLU A O 20
ATOM 27038 N N . ARG A 1 35 ? -3.042 -6.318 3.323 1.00 10.00 50 ARG A N 20
ATOM 27039 C CA . ARG A 1 35 ? -3.611 -6.043 4.636 1.00 10.00 50 ARG A CA 20
ATOM 27040 C C . ARG A 1 35 ? -5.089 -6.417 4.685 1.00 10.00 50 ARG A C 20
ATOM 27041 O O . ARG A 1 35 ? -5.641 -6.674 5.756 1.00 10.00 50 ARG A O 20
ATOM 27062 N N . GLN A 1 36 ? -5.728 -6.455 3.522 1.00 10.00 51 GLN A N 20
ATOM 27063 C CA . GLN A 1 36 ? -7.133 -6.821 3.442 1.00 10.00 51 GLN A CA 20
ATOM 27064 C C . GLN A 1 36 ? -7.267 -8.339 3.369 1.00 10.00 51 GLN A C 20
ATOM 27065 O O . GLN A 1 36 ? -8.345 -8.894 3.577 1.00 10.00 51 GLN A O 20
ATOM 27079 N N . GLY A 1 37 ? -6.153 -9.000 3.072 1.00 10.00 52 GLY A N 20
ATOM 27080 C CA . GLY A 1 37 ? -6.138 -10.444 2.983 1.00 10.00 52 GLY A CA 20
ATOM 27081 C C . GLY A 1 37 ? -6.742 -10.955 1.690 1.00 10.00 52 GLY A C 20
ATOM 27082 O O . GLY A 1 37 ? -7.374 -12.013 1.668 1.00 10.00 52 GLY A O 20
ATOM 27086 N N . LEU A 1 38 ? -6.541 -10.208 0.609 1.00 10.00 53 LEU A N 20
ATOM 27087 C CA . LEU A 1 38 ? -7.079 -10.584 -0.693 1.00 10.00 53 LEU A CA 20
ATOM 27088 C C . LEU A 1 38 ? -6.002 -10.514 -1.768 1.00 10.00 53 LEU A C 20
ATOM 27089 O O . LEU A 1 38 ? -4.881 -10.061 -1.515 1.00 10.00 53 LEU A O 20
ATOM 27105 N N . SER A 1 39 ? -6.350 -10.977 -2.959 1.00 10.00 54 SER A N 20
ATOM 27106 C CA . SER A 1 39 ? -5.441 -10.956 -4.092 1.00 10.00 54 SER A CA 20
ATOM 27107 C C . SER A 1 39 ? -5.611 -9.648 -4.852 1.00 10.00 54 SER A C 20
ATOM 27108 O O . SER A 1 39 ? -6.728 -9.136 -4.971 1.00 10.00 54 SER A O 20
ATOM 27116 N N . MET A 1 40 ? -4.512 -9.117 -5.380 1.00 10.00 55 MET A N 20
ATOM 27117 C CA . MET A 1 40 ? -4.545 -7.858 -6.124 1.00 10.00 55 MET A CA 20
ATOM 27118 C C . MET A 1 40 ? -5.382 -7.991 -7.397 1.00 10.00 55 MET A C 20
ATOM 27119 O O . MET A 1 40 ? -5.776 -6.995 -8.000 1.00 10.00 55 MET A O 20
ATOM 27133 N N . ARG A 1 41 ? -5.660 -9.227 -7.791 1.00 10.00 56 ARG A N 20
ATOM 27134 C CA . ARG A 1 41 ? -6.456 -9.494 -8.980 1.00 10.00 56 ARG A CA 20
ATOM 27135 C C . ARG A 1 41 ? -7.950 -9.401 -8.662 1.00 10.00 56 ARG A C 20
ATOM 27136 O O . ARG A 1 41 ? -8.780 -9.275 -9.562 1.00 10.00 56 ARG A O 20
ATOM 27157 N N . GLN A 1 42 ? -8.286 -9.427 -7.379 1.00 10.00 57 GLN A N 20
ATOM 27158 C CA . GLN A 1 42 ? -9.681 -9.366 -6.955 1.00 10.00 57 GLN A CA 20
ATOM 27159 C C . GLN A 1 42 ? -10.189 -7.927 -6.895 1.00 10.00 57 GLN A C 20
ATOM 27160 O O . GLN A 1 42 ? -11.355 -7.661 -7.185 1.00 10.00 57 GLN A O 20
ATOM 27174 N N . ILE A 1 43 ? -9.324 -6.997 -6.529 1.00 10.00 58 ILE A N 20
ATOM 27175 C CA . ILE A 1 43 ? -9.729 -5.603 -6.428 1.00 10.00 58 ILE A CA 20
ATOM 27176 C C . ILE A 1 43 ? -9.150 -4.767 -7.565 1.00 10.00 58 ILE A C 20
ATOM 27177 O O . ILE A 1 43 ? -8.287 -5.224 -8.313 1.00 10.00 58 ILE A O 20
ATOM 27193 N N . ARG A 1 44 ? -9.650 -3.547 -7.695 1.00 10.00 59 ARG A N 20
ATOM 27194 C CA . ARG A 1 44 ? -9.200 -2.624 -8.730 1.00 10.00 59 ARG A CA 20
ATOM 27195 C C . ARG A 1 44 ? -8.904 -1.263 -8.114 1.00 10.00 59 ARG A C 20
ATOM 27196 O O . ARG A 1 44 ? -9.517 -0.882 -7.118 1.00 10.00 59 ARG A O 20
ATOM 27217 N N . PHE A 1 45 ? -7.970 -0.536 -8.707 1.00 10.00 60 PHE A N 20
ATOM 27218 C CA . PHE A 1 45 ? -7.586 0.778 -8.210 1.00 10.00 60 PHE A CA 20
ATOM 27219 C C . PHE A 1 45 ? -7.693 1.815 -9.317 1.00 10.00 60 PHE A C 20
ATOM 27220 O O . PHE A 1 45 ? -7.125 1.642 -10.397 1.00 10.00 60 PHE A O 20
ATOM 27237 N N . ARG A 1 46 ? -8.414 2.893 -9.048 1.00 10.00 61 ARG A N 20
ATOM 27238 C CA . ARG A 1 46 ? -8.591 3.945 -10.036 1.00 10.00 61 ARG A CA 20
ATOM 27239 C C . ARG A 1 46 ? -8.184 5.307 -9.485 1.00 10.00 61 ARG A C 20
ATOM 27240 O O . ARG A 1 46 ? -8.373 5.602 -8.304 1.00 10.00 61 ARG A O 20
ATOM 27261 N N . PHE A 1 47 ? -7.618 6.120 -10.361 1.00 10.00 62 PHE A N 20
ATOM 27262 C CA . PHE A 1 47 ? -7.189 7.467 -10.027 1.00 10.00 62 PHE A CA 20
ATOM 27263 C C . PHE A 1 47 ? -7.705 8.417 -11.099 1.00 10.00 62 PHE A C 20
ATOM 27264 O O . PHE A 1 47 ? -7.458 8.205 -12.288 1.00 10.00 62 PHE A O 20
ATOM 27281 N N . ASP A 1 48 ? -8.452 9.433 -10.676 1.00 10.00 63 ASP A N 20
ATOM 27282 C CA . ASP A 1 48 ? -9.030 10.419 -11.594 1.00 10.00 63 ASP A CA 20
ATOM 27283 C C . ASP A 1 48 ? -10.047 9.751 -12.521 1.00 10.00 63 ASP A C 20
ATOM 27284 O O . ASP A 1 48 ? -10.399 10.276 -13.579 1.00 10.00 63 ASP A O 20
ATOM 27293 N N . GLY A 1 49 ? -10.523 8.583 -12.106 1.00 10.00 64 GLY A N 20
ATOM 27294 C CA . GLY A 1 49 ? -11.494 7.850 -12.892 1.00 10.00 64 GLY A CA 20
ATOM 27295 C C . GLY A 1 49 ? -10.861 6.807 -13.796 1.00 10.00 64 GLY A C 20
ATOM 27296 O O . GLY A 1 49 ? -11.562 5.971 -14.366 1.00 10.00 64 GLY A O 20
ATOM 27300 N N . GLN A 1 50 ? -9.536 6.837 -13.913 1.00 10.00 65 GLN A N 20
ATOM 27301 C CA . GLN A 1 50 ? -8.822 5.892 -14.770 1.00 10.00 65 GLN A CA 20
ATOM 27302 C C . GLN A 1 50 ? -8.045 4.881 -13.927 1.00 10.00 65 GLN A C 20
ATOM 27303 O O . GLN A 1 50 ? -7.522 5.230 -12.872 1.00 10.00 65 GLN A O 20
ATOM 27317 N N . PRO A 1 51 ? -7.976 3.611 -14.369 1.00 10.00 66 PRO A N 20
ATOM 27318 C CA . PRO A 1 51 ? -7.243 2.558 -13.654 1.00 10.00 66 PRO A CA 20
ATOM 27319 C C . PRO A 1 51 ? -5.762 2.897 -13.491 1.00 10.00 66 PRO A C 20
ATOM 27320 O O . PRO A 1 51 ? -5.138 3.449 -14.401 1.00 10.00 66 PRO A O 20
ATOM 27331 N N . ILE A 1 52 ? -5.212 2.571 -12.329 1.00 10.00 67 ILE A N 20
ATOM 27332 C CA . ILE A 1 52 ? -3.813 2.843 -12.042 1.00 10.00 67 ILE A CA 20
ATOM 27333 C C . ILE A 1 52 ? -2.914 1.766 -12.636 1.00 10.00 67 ILE A C 20
ATOM 27334 O O . ILE A 1 52 ? -3.125 0.572 -12.412 1.00 10.00 67 ILE A O 20
ATOM 27350 N N . ASN A 1 53 ? -1.925 2.198 -13.406 1.00 10.00 68 ASN A N 20
ATOM 27351 C CA . ASN A 1 53 ? -0.975 1.289 -14.036 1.00 10.00 68 ASN A CA 20
ATOM 27352 C C . ASN A 1 53 ? -0.033 0.692 -12.989 1.00 10.00 68 ASN A C 20
ATOM 27353 O O . ASN A 1 53 ? 0.293 1.337 -11.991 1.00 10.00 68 ASN A O 20
ATOM 27364 N N . GLU A 1 54 ? 0.409 -0.536 -13.234 1.00 10.00 69 GLU A N 20
ATOM 27365 C CA . GLU A 1 54 ? 1.294 -1.247 -12.314 1.00 10.00 69 GLU A CA 20
ATOM 27366 C C . GLU A 1 54 ? 2.745 -0.765 -12.420 1.00 10.00 69 GLU A C 20
ATOM 27367 O O . GLU A 1 54 ? 3.589 -1.138 -11.604 1.00 10.00 69 GLU A O 20
ATOM 27379 N N . THR A 1 55 ? 3.034 0.055 -13.418 1.00 10.00 70 THR A N 20
ATOM 27380 C CA . THR A 1 55 ? 4.381 0.583 -13.601 1.00 10.00 70 THR A CA 20
ATOM 27381 C C . THR A 1 55 ? 4.380 2.111 -13.570 1.00 10.00 70 THR A C 20
ATOM 27382 O O . THR A 1 55 ? 5.249 2.762 -14.159 1.00 10.00 70 THR A O 20
ATOM 27393 N N . ASP A 1 56 ? 3.406 2.677 -12.869 1.00 10.00 71 ASP A N 20
ATOM 27394 C CA . ASP A 1 56 ? 3.273 4.127 -12.765 1.00 10.00 71 ASP A CA 20
ATOM 27395 C C . ASP A 1 56 ? 3.713 4.633 -11.395 1.00 10.00 71 ASP A C 20
ATOM 27396 O O . ASP A 1 56 ? 3.751 3.875 -10.421 1.00 10.00 71 ASP A O 20
ATOM 27405 N N . THR A 1 57 ? 4.035 5.918 -11.331 1.00 10.00 72 THR A N 20
ATOM 27406 C CA . THR A 1 57 ? 4.470 6.552 -10.096 1.00 10.00 72 THR A CA 20
ATOM 27407 C C . THR A 1 57 ? 3.618 7.790 -9.811 1.00 10.00 72 THR A C 20
ATOM 27408 O O . THR A 1 57 ? 2.985 8.326 -10.722 1.00 10.00 72 THR A O 20
ATOM 27419 N N . PRO A 1 58 ? 3.582 8.265 -8.552 1.00 10.00 73 PRO A N 20
ATOM 27420 C CA . PRO A 1 58 ? 2.797 9.446 -8.176 1.00 10.00 73 PRO A CA 20
ATOM 27421 C C . PRO A 1 58 ? 3.214 10.679 -8.970 1.00 10.00 73 PRO A C 20
ATOM 27422 O O . PRO A 1 58 ? 2.370 11.440 -9.450 1.00 10.00 73 PRO A O 20
ATOM 27433 N N . ALA A 1 59 ? 4.524 10.856 -9.120 1.00 10.00 74 ALA A N 20
ATOM 27434 C CA . ALA A 1 59 ? 5.068 11.991 -9.856 1.00 10.00 74 ALA A CA 20
ATOM 27435 C C . ALA A 1 59 ? 4.725 11.906 -11.338 1.00 10.00 74 ALA A C 20
ATOM 27436 O O . ALA A 1 59 ? 4.600 12.925 -12.015 1.00 10.00 74 ALA A O 20
ATOM 27443 N N . GLN A 1 60 ? 4.559 10.685 -11.829 1.00 10.00 75 GLN A N 20
ATOM 27444 C CA . GLN A 1 60 ? 4.238 10.459 -13.232 1.00 10.00 75 GLN A CA 20
ATOM 27445 C C . GLN A 1 60 ? 2.765 10.748 -13.501 1.00 10.00 75 GLN A C 20
ATOM 27446 O O . GLN A 1 60 ? 2.393 11.167 -14.596 1.00 10.00 75 GLN A O 20
ATOM 27460 N N . LEU A 1 61 ? 1.933 10.525 -12.491 1.00 10.00 76 LEU A N 20
ATOM 27461 C CA . LEU A 1 61 ? 0.498 10.755 -12.614 1.00 10.00 76 LEU A CA 20
ATOM 27462 C C . LEU A 1 61 ? 0.125 12.167 -12.174 1.00 10.00 76 LEU A C 20
ATOM 27463 O O . LEU A 1 61 ? -1.051 12.532 -12.179 1.00 10.00 76 LEU A O 20
ATOM 27479 N N . GLU A 1 62 ? 1.137 12.949 -11.790 1.00 10.00 77 GLU A N 20
ATOM 27480 C CA . GLU A 1 62 ? 0.936 14.327 -11.346 1.00 10.00 77 GLU A CA 20
ATOM 27481 C C . GLU A 1 62 ? 0.020 14.375 -10.119 1.00 10.00 77 GLU A C 20
ATOM 27482 O O . GLU A 1 62 ? -0.789 15.296 -9.963 1.00 10.00 77 GLU A O 20
ATOM 27494 N N . MET A 1 63 ? 0.160 13.380 -9.250 1.00 10.00 78 MET A N 20
ATOM 27495 C CA . MET A 1 63 ? -0.652 13.296 -8.043 1.00 10.00 78 MET A CA 20
ATOM 27496 C C . MET A 1 63 ? -0.242 14.379 -7.054 1.00 10.00 78 MET A C 20
ATOM 27497 O O . MET A 1 63 ? 0.934 14.743 -6.968 1.00 10.00 78 MET A O 20
ATOM 27511 N N . GLU A 1 64 ? -1.213 14.888 -6.314 1.00 10.00 79 GLU A N 20
ATOM 27512 C CA . GLU A 1 64 ? -0.960 15.939 -5.344 1.00 10.00 79 GLU A CA 20
ATOM 27513 C C . GLU A 1 64 ? -1.190 15.438 -3.929 1.00 10.00 79 GLU A C 20
ATOM 27514 O O . GLU A 1 64 ? -1.586 14.290 -3.722 1.00 10.00 79 GLU A O 20
ATOM 27526 N N . ASP A 1 65 ? -0.928 16.296 -2.956 1.00 10.00 80 ASP A N 20
ATOM 27527 C CA . ASP A 1 65 ? -1.121 15.934 -1.565 1.00 10.00 80 ASP A CA 20
ATOM 27528 C C . ASP A 1 65 ? -2.608 15.873 -1.264 1.00 10.00 80 ASP A C 20
ATOM 27529 O O . ASP A 1 65 ? -3.382 16.683 -1.779 1.00 10.00 80 ASP A O 20
ATOM 27538 N N . GLU A 1 66 ? -2.993 14.883 -0.468 1.00 10.00 81 GLU A N 20
ATOM 27539 C CA . GLU A 1 66 ? -4.384 14.663 -0.080 1.00 10.00 81 GLU A CA 20
ATOM 27540 C C . GLU A 1 66 ? -5.183 14.043 -1.227 1.00 10.00 81 GLU A C 20
ATOM 27541 O O . GLU A 1 66 ? -6.410 13.956 -1.159 1.00 10.00 81 GLU A O 20
ATOM 27553 N N . ASP A 1 67 ? -4.484 13.608 -2.277 1.00 10.00 82 ASP A N 20
ATOM 27554 C CA . ASP A 1 67 ? -5.144 12.977 -3.419 1.00 10.00 82 ASP A CA 20
ATOM 27555 C C . ASP A 1 67 ? -5.789 11.676 -2.970 1.00 10.00 82 ASP A C 20
ATOM 27556 O O . ASP A 1 67 ? -5.214 10.937 -2.170 1.00 10.00 82 ASP A O 20
ATOM 27565 N N . THR A 1 68 ? -6.975 11.395 -3.472 1.00 10.00 83 THR A N 20
ATOM 27566 C CA . THR A 1 68 ? -7.696 10.198 -3.070 1.00 10.00 83 THR A CA 20
ATOM 27567 C C . THR A 1 68 ? -7.687 9.120 -4.152 1.00 10.00 83 THR A C 20
ATOM 27568 O O . THR A 1 68 ? -7.882 9.405 -5.334 1.00 10.00 83 THR A O 20
ATOM 27579 N N . ILE A 1 69 ? -7.443 7.888 -3.726 1.00 10.00 84 ILE A N 20
ATOM 27580 C CA . ILE A 1 69 ? -7.417 6.740 -4.621 1.00 10.00 84 ILE A CA 20
ATOM 27581 C C . ILE A 1 69 ? -8.644 5.869 -4.373 1.00 10.00 84 ILE A C 20
ATOM 27582 O O . ILE A 1 69 ? -8.974 5.562 -3.223 1.00 10.00 84 ILE A O 20
ATOM 27598 N N . ASP A 1 70 ? -9.314 5.474 -5.445 1.00 10.00 85 ASP A N 20
ATOM 27599 C CA . ASP A 1 70 ? -10.517 4.657 -5.338 1.00 10.00 85 ASP A CA 20
ATOM 27600 C C . ASP A 1 70 ? -10.201 3.173 -5.452 1.00 10.00 85 ASP A C 20
ATOM 27601 O O . ASP A 1 70 ? -9.410 2.757 -6.302 1.00 10.00 85 ASP A O 20
ATOM 27610 N N . VAL A 1 71 ? -10.825 2.381 -4.589 1.00 10.00 86 VAL A N 20
ATOM 27611 C CA . VAL A 1 71 ? -10.636 0.935 -4.584 1.00 10.00 86 VAL A CA 20
ATOM 27612 C C . VAL A 1 71 ? -11.959 0.237 -4.875 1.00 10.00 86 VAL A C 20
ATOM 27613 O O . VAL A 1 71 ? -12.927 0.390 -4.130 1.00 10.00 86 VAL A O 20
ATOM 27626 N N . PHE A 1 72 ? -12.001 -0.516 -5.961 1.00 10.00 87 PHE A N 20
ATOM 27627 C CA . PHE A 1 72 ? -13.209 -1.236 -6.351 1.00 10.00 87 PHE A CA 20
ATOM 27628 C C . PHE A 1 72 ? -12.964 -2.740 -6.323 1.00 10.00 87 PHE A C 20
ATOM 27629 O O . PHE A 1 72 ? -11.833 -3.185 -6.130 1.00 10.00 87 PHE A O 20
ATOM 27646 N N . GLN A 1 73 ? -14.020 -3.519 -6.512 1.00 10.00 88 GLN A N 20
ATOM 27647 C CA . GLN A 1 73 ? -13.909 -4.971 -6.513 1.00 10.00 88 GLN A CA 20
ATOM 27648 C C . GLN A 1 73 ? -14.315 -5.541 -7.864 1.00 10.00 88 GLN A C 20
ATOM 27649 O O . GLN A 1 73 ? -15.199 -5.001 -8.535 1.00 10.00 88 GLN A O 20
ATOM 27663 N N . GLN A 1 74 ? -13.661 -6.622 -8.260 1.00 10.00 89 GLN A N 20
ATOM 27664 C CA . GLN A 1 74 ? -13.947 -7.279 -9.525 1.00 10.00 89 GLN A CA 20
ATOM 27665 C C . GLN A 1 74 ? -15.188 -8.154 -9.391 1.00 10.00 89 GLN A C 20
ATOM 27666 O O . GLN A 1 74 ? -15.378 -8.834 -8.379 1.00 10.00 89 GLN A O 20
ATOM 27680 N N . GLN A 1 75 ? -16.038 -8.113 -10.408 1.00 10.00 90 GLN A N 20
ATOM 27681 C CA . GLN A 1 75 ? -17.264 -8.895 -10.422 1.00 10.00 90 GLN A CA 20
ATOM 27682 C C . GLN A 1 75 ? -16.937 -10.382 -10.449 1.00 10.00 90 GLN A C 20
ATOM 27683 O O . GLN A 1 75 ? -16.089 -10.823 -11.224 1.00 10.00 90 GLN A O 20
ATOM 27697 N N . THR A 1 76 ? -17.597 -11.145 -9.588 1.00 10.00 91 THR A N 20
ATOM 27698 C CA . THR A 1 76 ? -17.382 -12.582 -9.514 1.00 10.00 91 THR A CA 20
ATOM 27699 C C . THR A 1 76 ? -17.987 -13.284 -10.729 1.00 10.00 91 THR A C 20
ATOM 27700 O O . THR A 1 76 ? -17.531 -14.354 -11.141 1.00 10.00 91 THR A O 20
ATOM 27711 N N . GLY A 1 77 ? -19.010 -12.664 -11.305 1.00 10.00 92 GLY A N 20
ATOM 27712 C CA . GLY A 1 77 ? -19.668 -13.223 -12.467 1.00 10.00 92 GLY A CA 20
ATOM 27713 C C . GLY A 1 77 ? -20.336 -12.153 -13.303 1.00 10.00 92 GLY A C 20
ATOM 27714 O O . GLY A 1 77 ? -20.373 -10.984 -12.904 1.00 10.00 92 GLY A O 20
ATOM 27718 N N . ASP B 2 1 ? -14.165 6.361 14.689 1.00 10.00 195 ASP B N 20
ATOM 27719 C CA . ASP B 2 1 ? -14.154 5.738 13.373 1.00 10.00 195 ASP B CA 20
ATOM 27720 C C . ASP B 2 1 ? -12.910 4.867 13.233 1.00 10.00 195 ASP B C 20
ATOM 27721 O O . ASP B 2 1 ? -12.293 4.506 14.239 1.00 10.00 195 ASP B O 20
ATOM 27730 N N . THR B 2 2 ? -12.539 4.530 12.003 1.00 10.00 196 THR B N 20
ATOM 27731 C CA . THR B 2 2 ? -11.365 3.711 11.775 1.00 10.00 196 THR B CA 20
ATOM 27732 C C . THR B 2 2 ? -10.325 4.460 10.945 1.00 10.00 196 THR B C 20
ATOM 27733 O O . THR B 2 2 ? -10.629 4.980 9.866 1.00 10.00 196 THR B O 20
ATOM 27744 N N . ALA B 2 3 ? -9.101 4.505 11.457 1.00 10.00 197 ALA B N 20
ATOM 27745 C CA . ALA B 2 3 ? -8.003 5.176 10.780 1.00 10.00 197 ALA B CA 20
ATOM 27746 C C . ALA B 2 3 ? -6.852 4.205 10.542 1.00 10.00 197 ALA B C 20
ATOM 27747 O O . ALA B 2 3 ? -6.405 3.531 11.467 1.00 10.00 197 ALA B O 20
ATOM 27754 N N . GLY B 2 4 ? -6.391 4.135 9.307 1.00 10.00 198 GLY B N 20
ATOM 27755 C CA . GLY B 2 4 ? -5.298 3.251 8.954 1.00 10.00 198 GLY B CA 20
ATOM 27756 C C . GLY B 2 4 ? -4.141 4.009 8.333 1.00 10.00 198 GLY B C 20
ATOM 27757 O O . GLY B 2 4 ? -4.358 4.839 7.459 1.00 10.00 198 GLY B O 20
ATOM 27761 N N . CYS B 2 5 ? -2.921 3.760 8.786 1.00 10.00 199 CYS B N 20
ATOM 27762 C CA . CYS B 2 5 ? -1.768 4.451 8.223 1.00 10.00 199 CYS B CA 20
ATOM 27763 C C . CYS B 2 5 ? -0.791 3.451 7.613 1.00 10.00 199 CYS B C 20
ATOM 27764 O O . CYS B 2 5 ? -0.368 2.501 8.270 1.00 10.00 199 CYS B O 20
ATOM 27772 N N . ILE B 2 6 ? -0.461 3.652 6.342 1.00 10.00 200 ILE B N 20
ATOM 27773 C CA . ILE B 2 6 ? 0.481 2.779 5.647 1.00 10.00 200 ILE B CA 20
ATOM 27774 C C . ILE B 2 6 ? 1.637 3.584 5.055 1.00 10.00 200 ILE B C 20
ATOM 27775 O O . ILE B 2 6 ? 1.415 4.587 4.375 1.00 10.00 200 ILE B O 20
ATOM 27791 N N . VAL B 2 7 ? 2.862 3.159 5.324 1.00 10.00 201 VAL B N 20
ATOM 27792 C CA . VAL B 2 7 ? 4.034 3.831 4.780 1.00 10.00 201 VAL B CA 20
ATOM 27793 C C . VAL B 2 7 ? 4.861 2.852 3.951 1.00 10.00 201 VAL B C 20
ATOM 27794 O O . VAL B 2 7 ? 5.150 1.738 4.403 1.00 10.00 201 VAL B O 20
ATOM 27807 N N . ILE B 2 8 ? 5.201 3.240 2.729 1.00 10.00 202 ILE B N 20
ATOM 27808 C CA . ILE B 2 8 ? 6.002 2.386 1.867 1.00 10.00 202 ILE B CA 20
ATOM 27809 C C . ILE B 2 8 ? 7.279 3.105 1.451 1.00 10.00 202 ILE B C 20
ATOM 27810 O O . ILE B 2 8 ? 7.251 4.259 1.026 1.00 10.00 202 ILE B O 20
ATOM 27840 N N . ASP B 2 10 ? 10.852 2.783 -0.858 1.00 10.00 204 ASP B N 20
ATOM 27841 C CA . ASP B 2 10 ? 11.526 2.073 -1.931 1.00 10.00 204 ASP B CA 20
ATOM 27842 C C . ASP B 2 10 ? 12.972 2.531 -2.001 1.00 10.00 204 ASP B C 20
ATOM 27843 O O . ASP B 2 10 ? 13.256 3.730 -2.064 1.00 10.00 204 ASP B O 20
ATOM 27866 N N . GLU B 2 12 ? 16.785 1.905 -3.902 1.00 10.00 206 GLU B N 20
ATOM 27867 C CA . GLU B 2 12 ? 17.530 1.352 -5.022 1.00 10.00 206 GLU B CA 20
ATOM 27868 C C . GLU B 2 12 ? 18.740 0.565 -4.512 1.00 10.00 206 GLU B C 20
ATOM 27869 O O . GLU B 2 12 ? 19.099 0.667 -3.334 1.00 10.00 206 GLU B O 20
#

Radius of gyration: 12.37 Å; Cα contacts (8 Å, |Δi|>4): 155; chains: 2; bounding box: 37×29×28 Å

Solvent-accessible surface area: 5993 Å² total

GO terms:
  GO:0005634 nucleus (C, IDA)
  GO:0016925 protein sumoylation (P, IDA)
  GO:0005515 protein binding (F, IPI)
  GO:0000776 kinetochore (C, TAS)
  GO:0005654 nucleoplasm (C, TAS)
  GO:0005654 nucleoplasm (C, IDA)
  GO:0016604 nuclear body (C, IDA)
  GO:0016605 PML body (C, IDA)
  GO:0031386 protein tag activity (F, IDA)
  GO:1900180 regulation of protein localization to nucleus (P, IDA)

Organism: Homo sapiens (NCBI:txid9606)

B-factor: mean 10.0, std 0.0, range [10.0, 10.0]

InterPro domains:
  IPR000626 Ubiquitin-like domain [PS50053] (15-92)
  IPR000626 Ubiquitin-like domain [SM00213] (17-88)
  IPR022617 Rad60/SUMO-like domain [PF11976] (17-85)
  IPR029071 Ubiquitin-like domain superfamily [SSF54236] (3-92)

Nearest PDB structures (foldseek):
  5jp1-assembly1_B  TM=9.480E-01  e=5.405E-11  Solanum lycopersicum
  6uyz-assembly2_C  TM=9.537E-01  e=6.156E-11  Homo sapiens
  8oi3-assembly2_C  TM=9.354E-01  e=9.098E-11  Arabidopsis thaliana
  6uyv-assembly1_A  TM=9.493E-01  e=1.180E-10  Homo sapiens
  8seb-assembly1_B  TM=8.998E-01  e=1.848E-07  Homo sapiens

Secondary structure (DSSP, 8-state):
--EEEEEE-SSS-EEEEEE-TTS-THHHHHHHHHHHTS-TTTEEEEETTEEPPTT--TTTTT--TT-EEEEEE----/--EEEEE---

Foldseek 3Di:
DWAWEWEQDPVGDIDIDTDDQPDFCLVVLVVVQVVVVHDSVFKFKDFPRHTDDNGDGCNRVVHHHHGYMYMGGDDPD/DDDDDDDDPD